Protein 2L6E (pdb70)

Sequence (106 aa):
SGLVPRGSHMTSILDIRQGPKEPFRDYVDRFYKTLRAEQASQEVKNAATETLLVQNANPDCKTILKALGPAATLEEMMTACQGVGGPGHKARVLITFDLLYYGKKKSGLVPRGSHMTSILDIRQGPKEPFRDYVDRFYKTLRAEQASQEVKNAATETLLVQNANPDCKTILKALGPAATLEEMMTACQGVGGPGHKARVLITFDLLYYGKKKSGLVPRGSHMTSILDIRQGPKEPFRDYVDRFYKTLRAEQASQEVKNAATETLLVQNANPDCKTILKALGPAATLEEMMTACQGVGGPGHKARVLITFDLLYYGKKKSGLVPRGSHMTSILDIRQGPKEPFRDYVDRFYKTLRAEQASQEVKNAATETLLVQNANPDCKTILKALGPAATLEEMMTACQGVGGPGHKARVLITFDLLYYGKKKSGLVPRGSHMTSILDIRQGPKEPFRDYVDRFYKTLRAEQASQEVKNAATETLLVQNANPDCKTILKALGPAATLEEMMTACQGVGGPGHKARVLITFDLLYYGKKKSGLVPRGSHMTSILDIRQGPKEPFRDYVDRFYKTLRAEQASQEVKNAATETLLVQNANPDCKTILKALGPAATLEEMMTACQGVGGPGHKARVLITFDLLYYGKKKSGLVPRGSHMTSILDIRQGPKEPFRDYVDRFYKTLRAEQASQEVKNAATETLLVQNANPDCKTILKALGPAATLEEMMTACQGVGGPGHKARVLITFDLLYYGKKKSGLVPRGSHMTSILDIRQGPKEPFRDYVDRFYKTLRAEQASQEVKNAATETLLVQNANPDCKTILKALGPAATLEEMMTACQGVGGPGHKARVLITFDLLYYGKKKSGLVPRGSHMTSILDIRQGPKEPFRDYVDRFYKTLRAEQASQEVKNAATETLLVQNANPDCKTILKALGPAATLEEMMTACQGVGGPGHKARVLITFDLLYYGKKKSGLVPRGSHMTSILDIRQGPKEPFRDYVDRFYKTLRAEQASQEVKNAATETLLVQNANPDCKTILKALGPAATLEEMMTACQGVGGPGHKARVLITFDLLYYGKKKSGLVPRGSHMTSILDIRQGPKEPFRDYVDRFYKTLRAEQASQEVKNAATETLLVQNANPDCKTILKALGPAATLEEMMTACQGVGGPGHKARVLITFDLLYYGKKKSGLVPRGSHMTSILDIRQGPKEPFRDYVDRFYKTLRAEQASQEVKNAATETLLVQNANPDCKTILKALGPAATLEEMMTACQGVGGPGHKARVLITFDLLYYGKKKSGLVPRGSHMTSILDIRQGPKEPFRDYVDRFYKTLRAEQASQEVKNAATETLLVQNANPDCKTILKALGPAATLEEMMTACQGVGGPGHKARVLITFDLLYYGKKKSGLVPRGSHMTSILDIRQGPKEPFRDYVDRFYKTLRAEQASQEVKNAATETLLVQNANPDCKTILKALGPAATLEEMMTACQGVGGPGHKARVLITFDLLYYGKKKSGLVPRGSHMTSILDIRQGPKEPFRDYVDRFYKTLRAEQASQEVKNAATETLLVQNANPDCKTILKALGPAATLEEMMTACQGVGGPGHKARVLITFDLLYYGKKKSGLVPRGSHMTSILDIRQGPKEPFRDYVDRFYKTLRAEQASQEVKNAATETLLVQNANPDCKTILKALGPAATLEEMMTACQGVGGPGHKARVLITFDLLYYGKKKSGLVPRGSHMTSILDIRQGPKEPFRDYVDRFYKTLRAEQASQEVKNAATETLLVQNANPDCKTILKALGPAATLEEMMTACQGVGGPGHKARVLITFDLLYYGKKKSGLVPRGSHMTSILDIRQGPKEPFRDYVDRFYKTLRAEQASQEVKNAATETLLVQNANPDCKTILKALGPAATLEEMMTACQGVGGPGHKARVLITFDLLYYGKKKSGLVPRGSHMTSILDIRQGPKEPFRDYVDRFYKTLRAEQASQEVKNAATETLLVQNANPDCKTILKALGPAATLEEMMTACQGVGGPGHKARVLITFDLLYYGKKKSGLVPRGSHMTSILDIRQGPKEPFRDYVDRFYKTLRAEQASQEVKNAATETLLVQNANPDCKTILKALGPAATLEEMMTACQGVGGPGHKARVLITFDLLYYGKKK

GO terms:
  GO:0005515 protein binding (F, IPI)

Radius of gyration: 15.42 Å; Cα contacts (8 Å, |Δi|>4): 95; chains: 2; bounding box: 29×54×21 Å

Foldseek 3Di:
DDDDPVVDDQEDLVVLAADPLRALVVSCVVSVVRLVVYDDDPVCSVVVCLPCVLVSYDVVLSVQVVVQPPVDDVVVSRCSLVDPQDVHSNNDDD/DPVVVVCVPPPD

Structure (mmCIF, N/CA/C/O backbone):
data_2L6E
#
_entry.id   2L6E
#
loop_
_entity.id
_entity.type
_entity.pdbx_description
1 polymer 'Capsid protein p24'
2 polymer 'NYAD-13 stapled peptide inhibitor'
#
loop_
_atom_site.group_PDB
_atom_site.id
_atom_site.type_symbol
_atom_site.label_atom_id
_atom_site.label_alt_id
_atom_site.label_comp_id
_atom_site.label_asym_id
_atom_site.label_entity_id
_atom_site.label_seq_id
_atom_site.pdbx_PDB_ins_code
_atom_site.Cartn_x
_atom_site.Cartn_y
_atom_site.Cartn_z
_atom_site.occupancy
_atom_site.B_iso_or_equiv
_atom_site.auth_seq_id
_atom_site.auth_comp_id
_atom_site.auth_asym_id
_atom_site.auth_atom_id
_atom_site.pdbx_PDB_model_num
ATOM 1 N N . SER A 1 12 ? 11.905 19.011 -4.367 1.00 0.00 138 SER A N 1
ATOM 2 C CA . SER A 1 12 ? 11.309 20.037 -3.496 1.00 0.00 138 SER A CA 1
ATOM 3 C C . SER A 1 12 ? 12.379 20.999 -2.993 1.00 0.00 138 SER A C 1
ATOM 4 O O . SER A 1 12 ? 13.573 20.773 -3.205 1.00 0.00 138 SER A O 1
ATOM 12 N N . GLY A 1 13 ? 11.958 22.073 -2.340 1.00 0.00 139 GLY A N 1
ATOM 13 C CA . GLY A 1 13 ? 12.901 23.047 -1.832 1.00 0.00 139 GLY A CA 1
ATOM 14 C C . GLY A 1 13 ? 12.205 24.221 -1.187 1.00 0.00 139 GLY A C 1
ATOM 15 O O . GLY A 1 13 ? 11.035 24.117 -0.820 1.00 0.00 139 GLY A O 1
ATOM 19 N N . LEU A 1 14 ? 12.931 25.331 -1.049 1.00 0.00 140 LEU A N 1
ATOM 20 C CA . LEU A 1 14 ? 12.394 26.568 -0.471 1.00 0.00 140 LEU A CA 1
ATOM 21 C C . LEU A 1 14 ? 11.996 26.374 0.994 1.00 0.00 140 LEU A C 1
ATOM 22 O O . LEU A 1 14 ? 11.159 27.104 1.527 1.00 0.00 140 LEU A O 1
ATOM 38 N N . VAL A 1 15 ? 12.620 25.399 1.644 1.00 0.00 141 VAL A N 1
ATOM 39 C CA . VAL A 1 15 ? 12.305 25.085 3.031 1.00 0.00 141 VAL A CA 1
ATOM 40 C C . VAL A 1 15 ? 13.526 25.254 3.939 1.00 0.00 141 VAL A C 1
ATOM 41 O O . VAL A 1 15 ? 14.416 24.408 3.977 1.00 0.00 141 VAL A O 1
ATOM 54 N N . PRO A 1 16 ? 13.598 26.381 4.662 1.00 0.00 142 PRO A N 1
ATOM 55 C CA . PRO A 1 16 ? 14.643 26.617 5.656 1.00 0.00 142 PRO A CA 1
ATOM 56 C C . PRO A 1 16 ? 14.355 25.867 6.955 1.00 0.00 142 PRO A C 1
ATOM 57 O O . PRO A 1 16 ? 15.265 25.536 7.717 1.00 0.00 142 PRO A O 1
ATOM 68 N N . ARG A 1 17 ? 13.073 25.610 7.196 1.00 0.00 143 ARG A N 1
ATOM 69 C CA . ARG A 1 17 ? 12.632 24.843 8.352 1.00 0.00 143 ARG A CA 1
ATOM 70 C C . ARG A 1 17 ? 11.229 24.293 8.099 1.00 0.00 143 ARG A C 1
ATOM 71 O O . ARG A 1 17 ? 10.279 25.046 7.879 1.00 0.00 143 ARG A O 1
ATOM 92 N N . GLY A 1 18 ? 11.127 22.979 8.071 1.00 0.00 144 GLY A N 1
ATOM 93 C CA . GLY A 1 18 ? 9.848 22.326 7.902 1.00 0.00 144 GLY A CA 1
ATOM 94 C C . GLY A 1 18 ? 9.901 20.897 8.389 1.00 0.00 144 GLY A C 1
ATOM 95 O O . GLY A 1 18 ? 9.208 20.016 7.867 1.00 0.00 144 GLY A O 1
ATOM 99 N N . SER A 1 19 ? 10.722 20.670 9.404 1.00 0.00 145 SER A N 1
ATOM 100 C CA . SER A 1 19 ? 10.954 19.336 9.925 1.00 0.00 145 SER A CA 1
ATOM 101 C C . SER A 1 19 ? 9.859 18.923 10.901 1.00 0.00 145 SER A C 1
ATOM 102 O O . SER A 1 19 ? 10.099 18.792 12.101 1.00 0.00 145 SER A O 1
ATOM 110 N N . HIS A 1 20 ? 8.648 18.744 10.387 1.00 0.00 146 HIS A N 1
ATOM 111 C CA . HIS A 1 20 ? 7.573 18.176 11.185 1.00 0.00 146 HIS A CA 1
ATOM 112 C C . HIS A 1 20 ? 7.872 16.707 11.434 1.00 0.00 146 HIS A C 1
ATOM 113 O O . HIS A 1 20 ? 8.050 16.292 12.576 1.00 0.00 146 HIS A O 1
ATOM 128 N N . MET A 1 21 ? 7.953 15.943 10.347 1.00 0.00 147 MET A N 1
ATOM 129 C CA . MET A 1 21 ? 8.383 14.545 10.391 1.00 0.00 147 MET A CA 1
ATOM 130 C C . MET A 1 21 ? 8.610 14.020 8.982 1.00 0.00 147 MET A C 1
ATOM 131 O O . MET A 1 21 ? 8.188 12.915 8.645 1.00 0.00 147 MET A O 1
ATOM 145 N N . THR A 1 22 ? 9.298 14.814 8.169 1.00 0.00 148 THR A N 1
ATOM 146 C CA . THR A 1 22 ? 9.556 14.462 6.780 1.00 0.00 148 THR A CA 1
ATOM 147 C C . THR A 1 22 ? 10.621 13.367 6.705 1.00 0.00 148 THR A C 1
ATOM 148 O O . THR A 1 22 ? 11.814 13.646 6.566 1.00 0.00 148 THR A O 1
ATOM 159 N N . SER A 1 23 ? 10.176 12.121 6.805 1.00 0.00 149 SER A N 1
ATOM 160 C CA . SER A 1 23 ? 11.080 10.987 6.891 1.00 0.00 149 SER A CA 1
ATOM 161 C C . SER A 1 23 ? 10.348 9.672 6.611 1.00 0.00 149 SER A C 1
ATOM 162 O O . SER A 1 23 ? 10.586 8.658 7.274 1.00 0.00 149 SER A O 1
ATOM 170 N N . ILE A 1 24 ? 9.459 9.693 5.621 1.00 0.00 150 ILE A N 1
ATOM 171 C CA . ILE A 1 24 ? 8.719 8.497 5.225 1.00 0.00 150 ILE A CA 1
ATOM 172 C C . ILE A 1 24 ? 9.671 7.427 4.679 1.00 0.00 150 ILE A C 1
ATOM 173 O O . ILE A 1 24 ? 9.346 6.239 4.644 1.00 0.00 150 ILE A O 1
ATOM 189 N N . LEU A 1 25 ? 10.860 7.863 4.279 1.00 0.00 151 LEU A N 1
ATOM 190 C CA . LEU A 1 25 ? 11.871 6.971 3.721 1.00 0.00 151 LEU A CA 1
ATOM 191 C C . LEU A 1 25 ? 12.339 5.945 4.751 1.00 0.00 151 LEU A C 1
ATOM 192 O O . LEU A 1 25 ? 12.798 4.861 4.391 1.00 0.00 151 LEU A O 1
ATOM 208 N N . ASP A 1 26 ? 12.212 6.288 6.030 1.00 0.00 152 ASP A N 1
ATOM 209 C CA . ASP A 1 26 ? 12.640 5.395 7.106 1.00 0.00 152 ASP A CA 1
ATOM 210 C C . ASP A 1 26 ? 11.564 4.370 7.435 1.00 0.00 152 ASP A C 1
ATOM 211 O O . ASP A 1 26 ? 11.794 3.439 8.210 1.00 0.00 152 ASP A O 1
ATOM 221 N N . ILE A 1 27 ? 10.391 4.534 6.846 1.00 0.00 153 ILE A N 1
ATOM 222 C CA . ILE A 1 27 ? 9.299 3.610 7.087 1.00 0.00 153 ILE A CA 1
ATOM 223 C C . ILE A 1 27 ? 9.371 2.458 6.095 1.00 0.00 153 ILE A C 1
ATOM 224 O O . ILE A 1 27 ? 8.839 2.533 4.987 1.00 0.00 153 ILE A O 1
ATOM 240 N N . ARG A 1 28 ? 10.059 1.402 6.495 1.00 0.00 154 ARG A N 1
ATOM 241 C CA . ARG A 1 28 ? 10.257 0.247 5.635 1.00 0.00 154 ARG A CA 1
ATOM 242 C C . ARG A 1 28 ? 9.829 -1.026 6.349 1.00 0.00 154 ARG A C 1
ATOM 243 O O . ARG A 1 28 ? 10.048 -1.173 7.552 1.00 0.00 154 ARG A O 1
ATOM 264 N N . GLN A 1 29 ? 9.213 -1.936 5.606 1.00 0.00 155 GLN A N 1
ATOM 265 C CA . GLN A 1 29 ? 8.687 -3.166 6.178 1.00 0.00 155 GLN A CA 1
ATOM 266 C C . GLN A 1 29 ? 9.794 -4.194 6.354 1.00 0.00 155 GLN A C 1
ATOM 267 O O . GLN A 1 29 ? 10.499 -4.533 5.402 1.00 0.00 155 GLN A O 1
ATOM 281 N N . GLY A 1 30 ? 9.942 -4.678 7.577 1.00 0.00 156 GLY A N 1
ATOM 282 C CA . GLY A 1 30 ? 10.918 -5.713 7.856 1.00 0.00 156 GLY A CA 1
ATOM 283 C C . GLY A 1 30 ? 10.547 -7.029 7.198 1.00 0.00 156 GLY A C 1
ATOM 284 O O . GLY A 1 30 ? 9.380 -7.247 6.870 1.00 0.00 156 GLY A O 1
ATOM 288 N N . PRO A 1 31 ? 11.516 -7.939 7.016 1.00 0.00 157 PRO A N 1
ATOM 289 C CA . PRO A 1 31 ? 11.300 -9.206 6.302 1.00 0.00 157 PRO A CA 1
ATOM 290 C C . PRO A 1 31 ? 10.269 -10.106 6.983 1.00 0.00 157 PRO A C 1
ATOM 291 O O . PRO A 1 31 ? 9.656 -10.956 6.344 1.00 0.00 157 PRO A O 1
ATOM 302 N N . LYS A 1 32 ? 10.081 -9.909 8.280 1.00 0.00 158 LYS A N 1
ATOM 303 C CA . LYS A 1 32 ? 9.128 -10.704 9.046 1.00 0.00 158 LYS A CA 1
ATOM 304 C C . LYS A 1 32 ? 8.073 -9.802 9.675 1.00 0.00 158 LYS A C 1
ATOM 305 O O . LYS A 1 32 ? 7.287 -10.231 10.521 1.00 0.00 158 LYS A O 1
ATOM 324 N N . GLU A 1 33 ? 8.062 -8.553 9.244 1.00 0.00 159 GLU A N 1
ATOM 325 C CA . GLU A 1 33 ? 7.214 -7.540 9.847 1.00 0.00 159 GLU A CA 1
ATOM 326 C C . GLU A 1 33 ? 5.835 -7.507 9.186 1.00 0.00 159 GLU A C 1
ATOM 327 O O . GLU A 1 33 ? 5.719 -7.505 7.957 1.00 0.00 159 GLU A O 1
ATOM 340 N N . PRO A 1 34 ? 4.774 -7.500 10.007 1.00 0.00 160 PRO A N 1
ATOM 341 C CA . PRO A 1 34 ? 3.390 -7.435 9.531 1.00 0.00 160 PRO A CA 1
ATOM 342 C C . PRO A 1 34 ? 3.108 -6.154 8.752 1.00 0.00 160 PRO A C 1
ATOM 343 O O . PRO A 1 34 ? 3.446 -5.051 9.190 1.00 0.00 160 PRO A O 1
ATOM 354 N N . PHE A 1 35 ? 2.477 -6.319 7.593 1.00 0.00 161 PHE A N 1
ATOM 355 C CA . PHE A 1 35 ? 2.158 -5.205 6.703 1.00 0.00 161 PHE A CA 1
ATOM 356 C C . PHE A 1 35 ? 1.233 -4.201 7.392 1.00 0.00 161 PHE A C 1
ATOM 357 O O . PHE A 1 35 ? 1.234 -3.016 7.064 1.00 0.00 161 PHE A O 1
ATOM 374 N N . ARG A 1 36 ? 0.463 -4.685 8.360 1.00 0.00 162 ARG A N 1
ATOM 375 C CA . ARG A 1 36 ? -0.457 -3.835 9.107 1.00 0.00 162 ARG A CA 1
ATOM 376 C C . ARG A 1 36 ? 0.308 -2.810 9.941 1.00 0.00 162 ARG A C 1
ATOM 377 O O . ARG A 1 36 ? -0.048 -1.633 9.969 1.00 0.00 162 ARG A O 1
ATOM 398 N N . ASP A 1 37 ? 1.369 -3.262 10.601 1.00 0.00 163 ASP A N 1
ATOM 399 C CA . ASP A 1 37 ? 2.206 -2.380 11.413 1.00 0.00 163 ASP A CA 1
ATOM 400 C C . ASP A 1 37 ? 3.014 -1.446 10.524 1.00 0.00 163 ASP A C 1
ATOM 401 O O . ASP A 1 37 ? 3.268 -0.292 10.877 1.00 0.00 163 ASP A O 1
ATOM 411 N N . TYR A 1 38 ? 3.410 -1.950 9.363 1.00 0.00 164 TYR A N 1
ATOM 412 C CA . TYR A 1 38 ? 4.132 -1.149 8.387 1.00 0.00 164 TYR A CA 1
ATOM 413 C C . TYR A 1 38 ? 3.266 0.015 7.906 1.00 0.00 164 TYR A C 1
ATOM 414 O O . TYR A 1 38 ? 3.699 1.170 7.933 1.00 0.00 164 TYR A O 1
ATOM 432 N N . VAL A 1 39 ? 2.043 -0.297 7.487 1.00 0.00 165 VAL A N 1
ATOM 433 C CA . VAL A 1 39 ? 1.107 0.711 7.003 1.00 0.00 165 VAL A CA 1
ATOM 434 C C . VAL A 1 39 ? 0.733 1.700 8.100 1.00 0.00 165 VAL A C 1
ATOM 435 O O . VAL A 1 39 ? 0.562 2.894 7.832 1.00 0.00 165 VAL A O 1
ATOM 448 N N . ASP A 1 40 ? 0.626 1.210 9.330 1.00 0.00 166 ASP A N 1
ATOM 449 C CA . ASP A 1 40 ? 0.294 2.065 10.467 1.00 0.00 166 ASP A CA 1
ATOM 450 C C . ASP A 1 40 ? 1.262 3.241 10.559 1.00 0.00 166 ASP A C 1
ATOM 451 O O . ASP A 1 40 ? 0.843 4.392 10.634 1.00 0.00 166 ASP A O 1
ATOM 461 N N . ARG A 1 41 ? 2.556 2.949 10.490 1.00 0.00 167 ARG A N 1
ATOM 462 C CA . ARG A 1 41 ? 3.579 3.987 10.586 1.00 0.00 167 ARG A CA 1
ATOM 463 C C . ARG A 1 41 ? 3.680 4.760 9.276 1.00 0.00 167 ARG A C 1
ATOM 464 O O . ARG A 1 41 ? 3.883 5.977 9.275 1.00 0.00 167 ARG A O 1
ATOM 485 N N . PHE A 1 42 ? 3.551 4.038 8.167 1.00 0.00 168 PHE A N 1
ATOM 486 C CA . PHE A 1 42 ? 3.667 4.624 6.838 1.00 0.00 168 PHE A CA 1
ATOM 487 C C . PHE A 1 42 ? 2.637 5.727 6.651 1.00 0.00 168 PHE A C 1
ATOM 488 O O . PHE A 1 42 ? 2.981 6.869 6.354 1.00 0.00 168 PHE A O 1
ATOM 505 N N . TYR A 1 43 ? 1.379 5.381 6.864 1.00 0.00 169 TYR A N 1
ATOM 506 C CA . TYR A 1 43 ? 0.283 6.319 6.685 1.00 0.00 169 TYR A CA 1
ATOM 507 C C . TYR A 1 43 ? 0.405 7.517 7.629 1.00 0.00 169 TYR A C 1
ATOM 508 O O . TYR A 1 43 ? 0.220 8.658 7.211 1.00 0.00 169 TYR A O 1
ATOM 526 N N . LYS A 1 44 ? 0.729 7.255 8.894 1.00 0.00 170 LYS A N 1
ATOM 527 C CA . LYS A 1 44 ? 0.846 8.322 9.890 1.00 0.00 170 LYS A CA 1
ATOM 528 C C . LYS A 1 44 ? 1.926 9.328 9.500 1.00 0.00 170 LYS A C 1
ATOM 529 O O . LYS A 1 44 ? 1.724 10.539 9.605 1.00 0.00 170 LYS A O 1
ATOM 548 N N . THR A 1 45 ? 3.065 8.821 9.049 1.00 0.00 171 THR A N 1
ATOM 549 C CA . THR A 1 45 ? 4.181 9.673 8.674 1.00 0.00 171 THR A CA 1
ATOM 550 C C . THR A 1 45 ? 3.897 10.383 7.352 1.00 0.00 171 THR A C 1
ATOM 551 O O . THR A 1 45 ? 4.130 11.580 7.220 1.00 0.00 171 THR A O 1
ATOM 562 N N . LEU A 1 46 ? 3.351 9.644 6.393 1.00 0.00 172 LEU A N 1
ATOM 563 C CA . LEU A 1 46 ? 3.043 10.189 5.077 1.00 0.00 172 LEU A CA 1
ATOM 564 C C . LEU A 1 46 ? 1.979 11.281 5.177 1.00 0.00 172 LEU A C 1
ATOM 565 O O . LEU A 1 46 ? 1.992 12.252 4.416 1.00 0.00 172 LEU A O 1
ATOM 581 N N . ARG A 1 47 ? 1.063 11.116 6.123 1.00 0.00 173 ARG A N 1
ATOM 582 C CA . ARG A 1 47 ? 0.050 12.118 6.411 1.00 0.00 173 ARG A CA 1
ATOM 583 C C . ARG A 1 47 ? 0.697 13.434 6.853 1.00 0.00 173 ARG A C 1
ATOM 584 O O . ARG A 1 47 ? 0.152 14.512 6.619 1.00 0.00 173 ARG A O 1
ATOM 605 N N . ALA A 1 48 ? 1.880 13.338 7.454 1.00 0.00 174 ALA A N 1
ATOM 606 C CA . ALA A 1 48 ? 2.591 14.513 7.946 1.00 0.00 174 ALA A CA 1
ATOM 607 C C . ALA A 1 48 ? 3.761 14.888 7.033 1.00 0.00 174 ALA A C 1
ATOM 608 O O . ALA A 1 48 ? 4.517 15.812 7.334 1.00 0.00 174 ALA A O 1
ATOM 615 N N . GLU A 1 49 ? 3.911 14.157 5.931 1.00 0.00 175 GLU A N 1
ATOM 616 C CA . GLU A 1 49 ? 4.955 14.449 4.948 1.00 0.00 175 GLU A CA 1
ATOM 617 C C . GLU A 1 49 ? 4.725 15.806 4.293 1.00 0.00 175 GLU A C 1
ATOM 618 O O . GLU A 1 49 ? 3.592 16.163 3.951 1.00 0.00 175 GLU A O 1
ATOM 631 N N . GLN A 1 50 ? 5.810 16.544 4.096 1.00 0.00 176 GLN A N 1
ATOM 632 C CA . GLN A 1 50 ? 5.736 17.891 3.550 1.00 0.00 176 GLN A CA 1
ATOM 633 C C . GLN A 1 50 ? 5.684 17.865 2.028 1.00 0.00 176 GLN A C 1
ATOM 634 O O . GLN A 1 50 ? 6.661 18.172 1.346 1.00 0.00 176 GLN A O 1
ATOM 648 N N . ALA A 1 51 ? 4.523 17.491 1.515 1.00 0.00 177 ALA A N 1
ATOM 649 C CA . ALA A 1 51 ? 4.277 17.434 0.084 1.00 0.00 177 ALA A CA 1
ATOM 650 C C . ALA A 1 51 ? 2.782 17.525 -0.172 1.00 0.00 177 ALA A C 1
ATOM 651 O O . ALA A 1 51 ? 1.982 17.257 0.728 1.00 0.00 177 ALA A O 1
ATOM 658 N N . SER A 1 52 ? 2.402 17.913 -1.379 1.00 0.00 178 SER A N 1
ATOM 659 C CA . SER A 1 52 ? 0.995 17.987 -1.744 1.00 0.00 178 SER A CA 1
ATOM 660 C C . SER A 1 52 ? 0.441 16.586 -2.005 1.00 0.00 178 SER A C 1
ATOM 661 O O . SER A 1 52 ? 1.207 15.666 -2.305 1.00 0.00 178 SER A O 1
ATOM 669 N N . GLN A 1 53 ? -0.874 16.428 -1.876 1.00 0.00 179 GLN A N 1
ATOM 670 C CA . GLN A 1 53 ? -1.513 15.109 -1.921 1.00 0.00 179 GLN A CA 1
ATOM 671 C C . GLN A 1 53 ? -1.132 14.318 -3.173 1.00 0.00 179 GLN A C 1
ATOM 672 O O . GLN A 1 53 ? -0.666 13.183 -3.062 1.00 0.00 179 GLN A O 1
ATOM 686 N N . GLU A 1 54 ? -1.293 14.914 -4.352 1.00 0.00 180 GLU A N 1
ATOM 687 C CA . GLU A 1 54 ? -1.014 14.203 -5.601 1.00 0.00 180 GLU A CA 1
ATOM 688 C C . GLU A 1 54 ? 0.466 13.898 -5.747 1.00 0.00 180 GLU A C 1
ATOM 689 O O . GLU A 1 54 ? 0.851 12.927 -6.395 1.00 0.00 180 GLU A O 1
ATOM 702 N N . VAL A 1 55 ? 1.289 14.724 -5.136 1.00 0.00 181 VAL A N 1
ATOM 703 C CA . VAL A 1 55 ? 2.724 14.535 -5.201 1.00 0.00 181 VAL A CA 1
ATOM 704 C C . VAL A 1 55 ? 3.127 13.337 -4.361 1.00 0.00 181 VAL A C 1
ATOM 705 O O . VAL A 1 55 ? 3.822 12.433 -4.827 1.00 0.00 181 VAL A O 1
ATOM 718 N N . LYS A 1 56 ? 2.675 13.335 -3.119 1.00 0.00 182 LYS A N 1
ATOM 719 C CA . LYS A 1 56 ? 3.028 12.281 -2.193 1.00 0.00 182 LYS A CA 1
ATOM 720 C C . LYS A 1 56 ? 2.346 10.967 -2.560 1.00 0.00 182 LYS A C 1
ATOM 721 O O . LYS A 1 56 ? 2.918 9.901 -2.352 1.00 0.00 182 LYS A O 1
ATOM 740 N N . ASN A 1 57 ? 1.139 11.035 -3.126 1.00 0.00 183 ASN A N 1
ATOM 741 C CA . ASN A 1 57 ? 0.405 9.818 -3.461 1.00 0.00 183 ASN A CA 1
ATOM 742 C C . ASN A 1 57 ? 1.019 9.127 -4.670 1.00 0.00 183 ASN A C 1
ATOM 743 O O . ASN A 1 57 ? 0.925 7.907 -4.811 1.00 0.00 183 ASN A O 1
ATOM 754 N N . ALA A 1 58 ? 1.653 9.911 -5.528 1.00 0.00 184 ALA A N 1
ATOM 755 C CA . ALA A 1 58 ? 2.387 9.365 -6.660 1.00 0.00 184 ALA A CA 1
ATOM 756 C C . ALA A 1 58 ? 3.571 8.553 -6.161 1.00 0.00 184 ALA A C 1
ATOM 757 O O . ALA A 1 58 ? 3.892 7.497 -6.703 1.00 0.00 184 ALA A O 1
ATOM 764 N N . ALA A 1 59 ? 4.203 9.055 -5.109 1.00 0.00 185 ALA A N 1
ATOM 765 C CA . ALA A 1 59 ? 5.308 8.362 -4.468 1.00 0.00 185 ALA A CA 1
ATOM 766 C C . ALA A 1 59 ? 4.808 7.163 -3.665 1.00 0.00 185 ALA A C 1
ATOM 767 O O . ALA A 1 59 ? 5.465 6.126 -3.607 1.00 0.00 185 ALA A O 1
ATOM 774 N N . THR A 1 60 ? 3.629 7.317 -3.066 1.00 0.00 186 THR A N 1
ATOM 775 C CA . THR A 1 60 ? 3.043 6.300 -2.202 1.00 0.00 186 THR A CA 1
ATOM 776 C C . THR A 1 60 ? 2.953 4.954 -2.890 1.00 0.00 186 THR A C 1
ATOM 777 O O . THR A 1 60 ? 3.457 3.954 -2.381 1.00 0.00 186 THR A O 1
ATOM 788 N N . GLU A 1 61 ? 2.327 4.946 -4.057 1.00 0.00 187 GLU A N 1
ATOM 789 C CA . GLU A 1 61 ? 2.077 3.714 -4.781 1.00 0.00 187 GLU A CA 1
ATOM 790 C C . GLU A 1 61 ? 3.382 2.975 -5.075 1.00 0.00 187 GLU A C 1
ATOM 791 O O . GLU A 1 61 ? 3.413 1.746 -5.140 1.00 0.00 187 GLU A O 1
ATOM 804 N N . THR A 1 62 ? 4.457 3.730 -5.246 1.00 0.00 188 THR A N 1
ATOM 805 C CA . THR A 1 62 ? 5.762 3.150 -5.496 1.00 0.00 188 THR A CA 1
ATOM 806 C C . THR A 1 62 ? 6.422 2.702 -4.190 1.00 0.00 188 THR A C 1
ATOM 807 O O . THR A 1 62 ? 6.841 1.553 -4.061 1.00 0.00 188 THR A O 1
ATOM 818 N N . LEU A 1 63 ? 6.488 3.615 -3.223 1.00 0.00 189 LEU A N 1
ATOM 819 C CA . LEU A 1 63 ? 7.170 3.368 -1.949 1.00 0.00 189 LEU A CA 1
ATOM 820 C C . LEU A 1 63 ? 6.533 2.221 -1.181 1.00 0.00 189 LEU A C 1
ATOM 821 O O . LEU A 1 63 ? 7.232 1.421 -0.556 1.00 0.00 189 LEU A O 1
ATOM 837 N N . LEU A 1 64 ? 5.208 2.148 -1.233 1.00 0.00 190 LEU A N 1
ATOM 838 C CA . LEU A 1 64 ? 4.458 1.128 -0.508 1.00 0.00 190 LEU A CA 1
ATOM 839 C C . LEU A 1 64 ? 4.918 -0.270 -0.908 1.00 0.00 190 LEU A C 1
ATOM 840 O O . LEU A 1 64 ? 5.144 -1.131 -0.058 1.00 0.00 190 LEU A O 1
ATOM 856 N N . VAL A 1 65 ? 5.060 -0.485 -2.208 1.00 0.00 191 VAL A N 1
ATOM 857 C CA . VAL A 1 65 ? 5.523 -1.765 -2.718 1.00 0.00 191 VAL A CA 1
ATOM 858 C C . VAL A 1 65 ? 7.039 -1.874 -2.586 1.00 0.00 191 VAL A C 1
ATOM 859 O O . VAL A 1 65 ? 7.562 -2.923 -2.228 1.00 0.00 191 VAL A O 1
ATOM 872 N N . GLN A 1 66 ? 7.732 -0.772 -2.860 1.00 0.00 192 GLN A N 1
ATOM 873 C CA . GLN A 1 66 ? 9.187 -0.731 -2.828 1.00 0.00 192 GLN A CA 1
ATOM 874 C C . GLN A 1 66 ? 9.741 -1.166 -1.476 1.00 0.00 192 GLN A C 1
ATOM 875 O O . GLN A 1 66 ? 10.590 -2.056 -1.404 1.00 0.00 192 GLN A O 1
ATOM 889 N N . ASN A 1 67 ? 9.244 -0.548 -0.414 1.00 0.00 193 ASN A N 1
ATOM 890 C CA . ASN A 1 67 ? 9.791 -0.770 0.919 1.00 0.00 193 ASN A CA 1
ATOM 891 C C . ASN A 1 67 ? 9.112 -1.946 1.614 1.00 0.00 193 ASN A C 1
ATOM 892 O O . ASN A 1 67 ? 9.234 -2.115 2.827 1.00 0.00 193 ASN A O 1
ATOM 903 N N . ALA A 1 68 ? 8.376 -2.734 0.843 1.00 0.00 194 ALA A N 1
ATOM 904 C CA . ALA A 1 68 ? 7.827 -3.991 1.327 1.00 0.00 194 ALA A CA 1
ATOM 905 C C . ALA A 1 68 ? 8.810 -5.125 1.044 1.00 0.00 194 ALA A C 1
ATOM 906 O O . ALA A 1 68 ? 9.472 -5.133 0.002 1.00 0.00 194 ALA A O 1
ATOM 913 N N . ASN A 1 69 ? 8.906 -6.076 1.969 1.00 0.00 195 ASN A N 1
ATOM 914 C CA . ASN A 1 69 ? 9.857 -7.182 1.833 1.00 0.00 195 ASN A CA 1
ATOM 915 C C . ASN A 1 69 ? 9.455 -8.103 0.678 1.00 0.00 195 ASN A C 1
ATOM 916 O O . ASN A 1 69 ? 8.278 -8.161 0.328 1.00 0.00 195 ASN A O 1
ATOM 927 N N . PRO A 1 70 ? 10.419 -8.823 0.067 1.00 0.00 196 PRO A N 1
ATOM 928 C CA . PRO A 1 70 ? 10.179 -9.630 -1.139 1.00 0.00 196 PRO A CA 1
ATOM 929 C C . PRO A 1 70 ? 8.958 -10.539 -1.014 1.00 0.00 196 PRO A C 1
ATOM 930 O O . PRO A 1 70 ? 8.155 -10.642 -1.944 1.00 0.00 196 PRO A O 1
ATOM 941 N N . ASP A 1 71 ? 8.813 -11.167 0.146 1.00 0.00 197 ASP A N 1
ATOM 942 C CA . ASP A 1 71 ? 7.694 -12.078 0.389 1.00 0.00 197 ASP A CA 1
ATOM 943 C C . ASP A 1 71 ? 6.364 -11.337 0.284 1.00 0.00 197 ASP A C 1
ATOM 944 O O . ASP A 1 71 ? 5.484 -11.728 -0.487 1.00 0.00 197 ASP A O 1
ATOM 954 N N . CYS A 1 72 ? 6.242 -10.249 1.032 1.00 0.00 198 CYS A N 1
ATOM 955 C CA . CYS A 1 72 ? 5.036 -9.431 1.011 1.00 0.00 198 CYS A CA 1
ATOM 956 C C . CYS A 1 72 ? 4.837 -8.820 -0.374 1.00 0.00 198 CYS A C 1
ATOM 957 O O . CYS A 1 72 ? 3.725 -8.802 -0.903 1.00 0.00 198 CYS A O 1
ATOM 965 N N . LYS A 1 73 ? 5.932 -8.353 -0.964 1.00 0.00 199 LYS A N 1
ATOM 966 C CA . LYS A 1 73 ? 5.910 -7.750 -2.291 1.00 0.00 199 LYS A CA 1
ATOM 967 C C . LYS A 1 73 ? 5.351 -8.727 -3.324 1.00 0.00 199 LYS A C 1
ATOM 968 O O . LYS A 1 73 ? 4.587 -8.340 -4.207 1.00 0.00 199 LYS A O 1
ATOM 987 N N . THR A 1 74 ? 5.722 -9.994 -3.197 1.00 0.00 200 THR A N 1
ATOM 988 C CA . THR A 1 74 ? 5.234 -11.032 -4.095 1.00 0.00 200 THR A CA 1
ATOM 989 C C . THR A 1 74 ? 3.713 -11.164 -3.986 1.00 0.00 200 THR A C 1
ATOM 990 O O . THR A 1 74 ? 3.013 -11.311 -4.994 1.00 0.00 200 THR A O 1
ATOM 1001 N N . ILE A 1 75 ? 3.209 -11.077 -2.763 1.00 0.00 201 ILE A N 1
ATOM 1002 C CA . ILE A 1 75 ? 1.775 -11.146 -2.517 1.00 0.00 201 ILE A CA 1
ATOM 1003 C C . ILE A 1 75 ? 1.074 -9.920 -3.099 1.00 0.00 201 ILE A C 1
ATOM 1004 O O . ILE A 1 75 ? 0.042 -10.034 -3.764 1.00 0.00 201 ILE A O 1
ATOM 1020 N N . LEU A 1 76 ? 1.661 -8.752 -2.856 1.00 0.00 202 LEU A N 1
ATOM 1021 C CA . LEU A 1 76 ? 1.117 -7.485 -3.344 1.00 0.00 202 LEU A CA 1
ATOM 1022 C C . LEU A 1 76 ? 1.002 -7.488 -4.866 1.00 0.00 202 LEU A C 1
ATOM 1023 O O . LEU A 1 76 ? 0.043 -6.958 -5.432 1.00 0.00 202 LEU A O 1
ATOM 1039 N N . LYS A 1 77 ? 1.986 -8.085 -5.527 1.00 0.00 203 LYS A N 1
ATOM 1040 C CA . LYS A 1 77 ? 2.001 -8.144 -6.984 1.00 0.00 203 LYS A CA 1
ATOM 1041 C C . LYS A 1 77 ? 0.996 -9.163 -7.515 1.00 0.00 203 LYS A C 1
ATOM 1042 O O . LYS A 1 77 ? 0.451 -8.996 -8.607 1.00 0.00 203 LYS A O 1
ATOM 1061 N N . ALA A 1 78 ? 0.754 -10.215 -6.740 1.00 0.00 204 ALA A N 1
ATOM 1062 C CA . ALA A 1 78 ? -0.178 -11.263 -7.144 1.00 0.00 204 ALA A CA 1
ATOM 1063 C C . ALA A 1 78 ? -1.607 -10.743 -7.127 1.00 0.00 204 ALA A C 1
ATOM 1064 O O . ALA A 1 78 ? -2.469 -11.214 -7.874 1.00 0.00 204 ALA A O 1
ATOM 1071 N N . LEU A 1 79 ? -1.852 -9.775 -6.261 1.00 0.00 205 LEU A N 1
ATOM 1072 C CA . LEU A 1 79 ? -3.131 -9.092 -6.218 1.00 0.00 205 LEU A CA 1
ATOM 1073 C C . LEU A 1 79 ? -3.201 -8.045 -7.321 1.00 0.00 205 LEU A C 1
ATOM 1074 O O . LEU A 1 79 ? -4.172 -7.986 -8.081 1.00 0.00 205 LEU A O 1
ATOM 1090 N N . GLY A 1 80 ? -2.157 -7.235 -7.409 1.00 0.00 206 GLY A N 1
ATOM 1091 C CA . GLY A 1 80 ? -2.084 -6.214 -8.434 1.00 0.00 206 GLY A CA 1
ATOM 1092 C C . GLY A 1 80 ? -2.851 -4.965 -8.058 1.00 0.00 206 GLY A C 1
ATOM 1093 O O . GLY A 1 80 ? -3.522 -4.936 -7.025 1.00 0.00 206 GLY A O 1
ATOM 1097 N N . PRO A 1 81 ? -2.772 -3.911 -8.886 1.00 0.00 207 PRO A N 1
ATOM 1098 C CA . PRO A 1 81 ? -3.498 -2.654 -8.655 1.00 0.00 207 PRO A CA 1
ATOM 1099 C C . PRO A 1 81 ? -5.016 -2.827 -8.683 1.00 0.00 207 PRO A C 1
ATOM 1100 O O . PRO A 1 81 ? -5.761 -1.908 -8.343 1.00 0.00 207 PRO A O 1
ATOM 1111 N N . ALA A 1 82 ? -5.470 -4.003 -9.103 1.00 0.00 208 ALA A N 1
ATOM 1112 C CA . ALA A 1 82 ? -6.893 -4.305 -9.155 1.00 0.00 208 ALA A CA 1
ATOM 1113 C C . ALA A 1 82 ? -7.454 -4.545 -7.756 1.00 0.00 208 ALA A C 1
ATOM 1114 O O . ALA A 1 82 ? -8.663 -4.459 -7.535 1.00 0.00 208 ALA A O 1
ATOM 1121 N N . ALA A 1 83 ? -6.573 -4.850 -6.816 1.00 0.00 209 ALA A N 1
ATOM 1122 C CA . ALA A 1 83 ? -6.970 -5.041 -5.432 1.00 0.00 209 ALA A CA 1
ATOM 1123 C C . ALA A 1 83 ? -6.577 -3.815 -4.620 1.00 0.00 209 ALA A C 1
ATOM 1124 O O . ALA A 1 83 ? -5.633 -3.114 -4.974 1.00 0.00 209 ALA A O 1
ATOM 1131 N N . THR A 1 84 ? -7.294 -3.560 -3.536 1.00 0.00 210 THR A N 1
ATOM 1132 C CA . THR A 1 84 ? -7.090 -2.340 -2.770 1.00 0.00 210 THR A CA 1
ATOM 1133 C C . THR A 1 84 ? -6.248 -2.608 -1.522 1.00 0.00 210 THR A C 1
ATOM 1134 O O . THR A 1 84 ? -5.908 -3.758 -1.236 1.00 0.00 210 THR A O 1
ATOM 1145 N N . LEU A 1 85 ? -5.922 -1.551 -0.786 1.00 0.00 211 LEU A N 1
ATOM 1146 C CA . LEU A 1 85 ? -5.077 -1.657 0.399 1.00 0.00 211 LEU A CA 1
ATOM 1147 C C . LEU A 1 85 ? -5.654 -2.663 1.389 1.00 0.00 211 LEU A C 1
ATOM 1148 O O . LEU A 1 85 ? -4.929 -3.490 1.937 1.00 0.00 211 LEU A O 1
ATOM 1164 N N . GLU A 1 86 ? -6.969 -2.598 1.585 1.00 0.00 212 GLU A N 1
ATOM 1165 C CA . GLU A 1 86 ? -7.673 -3.486 2.504 1.00 0.00 212 GLU A CA 1
ATOM 1166 C C . GLU A 1 86 ? -7.372 -4.950 2.184 1.00 0.00 212 GLU A C 1
ATOM 1167 O O . GLU A 1 86 ? -7.167 -5.773 3.085 1.00 0.00 212 GLU A O 1
ATOM 1180 N N . GLU A 1 87 ? -7.327 -5.261 0.894 1.00 0.00 213 GLU A N 1
ATOM 1181 C CA . GLU A 1 87 ? -7.030 -6.609 0.443 1.00 0.00 213 GLU A CA 1
ATOM 1182 C C . GLU A 1 87 ? -5.592 -6.970 0.786 1.00 0.00 213 GLU A C 1
ATOM 1183 O O . GLU A 1 87 ? -5.314 -8.075 1.233 1.00 0.00 213 GLU A O 1
ATOM 1196 N N . MET A 1 88 ? -4.691 -6.013 0.595 1.00 0.00 214 MET A N 1
ATOM 1197 C CA . MET A 1 88 ? -3.272 -6.204 0.898 1.00 0.00 214 MET A CA 1
ATOM 1198 C C . MET A 1 88 ? -3.076 -6.507 2.380 1.00 0.00 214 MET A C 1
ATOM 1199 O O . MET A 1 88 ? -2.297 -7.387 2.756 1.00 0.00 214 MET A O 1
ATOM 1213 N N . MET A 1 89 ? -3.805 -5.771 3.214 1.00 0.00 215 MET A N 1
ATOM 1214 C CA . MET A 1 89 ? -3.737 -5.930 4.663 1.00 0.00 215 MET A CA 1
ATOM 1215 C C . MET A 1 89 ? -4.110 -7.352 5.064 1.00 0.00 215 MET A C 1
ATOM 1216 O O . MET A 1 89 ? -3.496 -7.946 5.948 1.00 0.00 215 MET A O 1
ATOM 1230 N N . THR A 1 90 ? -5.118 -7.893 4.399 1.00 0.00 216 THR A N 1
ATOM 1231 C CA . THR A 1 90 ? -5.593 -9.241 4.674 1.00 0.00 216 THR A CA 1
ATOM 1232 C C . THR A 1 90 ? -4.716 -10.277 3.968 1.00 0.00 216 THR A C 1
ATOM 1233 O O . THR A 1 90 ? -4.539 -11.394 4.453 1.00 0.00 216 THR A O 1
ATOM 1244 N N . ALA A 1 91 ? -4.150 -9.887 2.832 1.00 0.00 217 ALA A N 1
ATOM 1245 C CA . ALA A 1 91 ? -3.299 -10.771 2.045 1.00 0.00 217 ALA A CA 1
ATOM 1246 C C . ALA A 1 91 ? -2.033 -11.143 2.805 1.00 0.00 217 ALA A C 1
ATOM 1247 O O . ALA A 1 91 ? -1.627 -12.300 2.823 1.00 0.00 217 ALA A O 1
ATOM 1254 N N . CYS A 1 92 ? -1.424 -10.155 3.450 1.00 0.00 218 CYS A N 1
ATOM 1255 C CA . CYS A 1 92 ? -0.216 -10.384 4.235 1.00 0.00 218 CYS A CA 1
ATOM 1256 C C . CYS A 1 92 ? -0.517 -11.266 5.451 1.00 0.00 218 CYS A C 1
ATOM 1257 O O . CYS A 1 92 ? 0.390 -11.818 6.078 1.00 0.00 218 CYS A O 1
ATOM 1265 N N . GLN A 1 93 ? -1.798 -11.402 5.771 1.00 0.00 219 GLN A N 1
ATOM 1266 C CA . GLN A 1 93 ? -2.231 -12.205 6.901 1.00 0.00 219 GLN A CA 1
ATOM 1267 C C . GLN A 1 93 ? -2.391 -13.679 6.518 1.00 0.00 219 GLN A C 1
ATOM 1268 O O . GLN A 1 93 ? -2.675 -14.517 7.374 1.00 0.00 219 GLN A O 1
ATOM 1282 N N . GLY A 1 94 ? -2.219 -13.996 5.239 1.00 0.00 220 GLY A N 1
ATOM 1283 C CA . GLY A 1 94 ? -2.252 -15.379 4.810 1.00 0.00 220 GLY A CA 1
ATOM 1284 C C . GLY A 1 94 ? -2.747 -15.530 3.389 1.00 0.00 220 GLY A C 1
ATOM 1285 O O . GLY A 1 94 ? -2.038 -15.210 2.435 1.00 0.00 220 GLY A O 1
ATOM 1289 N N . VAL A 1 95 ? -3.958 -16.038 3.247 1.00 0.00 221 VAL A N 1
ATOM 1290 C CA . VAL A 1 95 ? -4.582 -16.188 1.944 1.00 0.00 221 VAL A CA 1
ATOM 1291 C C . VAL A 1 95 ? -5.856 -15.344 1.865 1.00 0.00 221 VAL A C 1
ATOM 1292 O O . VAL A 1 95 ? -6.353 -15.036 0.780 1.00 0.00 221 VAL A O 1
ATOM 1305 N N . GLY A 1 96 ? -6.378 -14.974 3.027 1.00 0.00 222 GLY A N 1
ATOM 1306 C CA . GLY A 1 96 ? -7.551 -14.127 3.081 1.00 0.00 222 GLY A CA 1
ATOM 1307 C C . GLY A 1 96 ? -8.801 -14.902 3.430 1.00 0.00 222 GLY A C 1
ATOM 1308 O O . GLY A 1 96 ? -9.657 -14.418 4.170 1.00 0.00 222 GLY A O 1
ATOM 1312 N N . GLY A 1 97 ? -8.906 -16.112 2.903 1.00 0.00 223 GLY A N 1
ATOM 1313 C CA . GLY A 1 97 ? -10.069 -16.930 3.168 1.00 0.00 223 GLY A CA 1
ATOM 1314 C C . GLY A 1 97 ? -9.799 -18.408 2.985 1.00 0.00 223 GLY A C 1
ATOM 1315 O O . GLY A 1 97 ? -9.768 -18.895 1.855 1.00 0.00 223 GLY A O 1
ATOM 1319 N N . PRO A 1 98 ? -9.602 -19.153 4.084 1.00 0.00 224 PRO A N 1
ATOM 1320 C CA . PRO A 1 98 ? -9.390 -20.604 4.033 1.00 0.00 224 PRO A CA 1
ATOM 1321 C C . PRO A 1 98 ? -10.648 -21.337 3.577 1.00 0.00 224 PRO A C 1
ATOM 1322 O O . PRO A 1 98 ? -11.740 -20.765 3.572 1.00 0.00 224 PRO A O 1
ATOM 1333 N N . GLY A 1 99 ? -10.493 -22.591 3.177 1.00 0.00 225 GLY A N 1
ATOM 1334 C CA . GLY A 1 99 ? -11.631 -23.362 2.712 1.00 0.00 225 GLY A CA 1
ATOM 1335 C C . GLY A 1 99 ? -12.011 -23.014 1.286 1.00 0.00 225 GLY A C 1
ATOM 1336 O O . GLY A 1 99 ? -13.035 -23.467 0.776 1.00 0.00 225 GLY A O 1
ATOM 1340 N N . HIS A 1 100 ? -11.191 -22.189 0.653 1.00 0.00 226 HIS A N 1
ATOM 1341 C CA . HIS A 1 100 ? -11.389 -21.827 -0.742 1.00 0.00 226 HIS A CA 1
ATOM 1342 C C . HIS A 1 100 ? -10.264 -22.427 -1.566 1.00 0.00 226 HIS A C 1
ATOM 1343 O O . HIS A 1 100 ? -9.091 -22.134 -1.315 1.00 0.00 226 HIS A O 1
ATOM 1358 N N . LYS A 1 101 ? -10.627 -23.269 -2.531 1.00 0.00 227 LYS A N 1
ATOM 1359 C CA . LYS A 1 101 ? -9.656 -24.057 -3.286 1.00 0.00 227 LYS A CA 1
ATOM 1360 C C . LYS A 1 101 ? -8.915 -24.986 -2.328 1.00 0.00 227 LYS A C 1
ATOM 1361 O O . LYS A 1 101 ? -7.874 -24.623 -1.774 1.00 0.00 227 LYS A O 1
ATOM 1380 N N . ALA A 1 102 ? -9.468 -26.175 -2.121 1.00 0.00 228 ALA A N 1
ATOM 1381 C CA . ALA A 1 102 ? -8.925 -27.116 -1.151 1.00 0.00 228 ALA A CA 1
ATOM 1382 C C . ALA A 1 102 ? -7.661 -27.781 -1.678 1.00 0.00 228 ALA A C 1
ATOM 1383 O O . ALA A 1 102 ? -7.661 -28.964 -2.028 1.00 0.00 228 ALA A O 1
ATOM 1390 N N . ARG A 1 103 ? -6.595 -27.002 -1.758 1.00 0.00 229 ARG A N 1
ATOM 1391 C CA . ARG A 1 103 ? -5.298 -27.513 -2.161 1.00 0.00 229 ARG A CA 1
ATOM 1392 C C . ARG A 1 103 ? -4.425 -27.708 -0.933 1.00 0.00 229 ARG A C 1
ATOM 1393 O O . ARG A 1 103 ? -3.877 -28.787 -0.711 1.00 0.00 229 ARG A O 1
ATOM 1414 N N . VAL A 1 104 ? -4.306 -26.660 -0.129 1.00 0.00 230 VAL A N 1
ATOM 1415 C CA . VAL A 1 104 ? -3.593 -26.753 1.136 1.00 0.00 230 VAL A CA 1
ATOM 1416 C C . VAL A 1 104 ? -4.563 -26.989 2.298 1.00 0.00 230 VAL A C 1
ATOM 1417 O O . VAL A 1 104 ? -4.415 -27.963 3.033 1.00 0.00 230 VAL A O 1
ATOM 1430 N N . LEU A 1 105 ? -5.556 -26.105 2.440 1.00 0.00 231 LEU A N 1
ATOM 1431 C CA . LEU A 1 105 ? -6.577 -26.220 3.483 1.00 0.00 231 LEU A CA 1
ATOM 1432 C C . LEU A 1 105 ? -7.863 -25.526 3.044 1.00 0.00 231 LEU A C 1
ATOM 1433 O O . LEU A 1 105 ? -8.835 -26.229 2.706 1.00 0.00 231 LEU A O 1
ATOM 1450 N N . ILE B 2 1 ? -3.891 2.788 -5.274 1.00 0.00 1 ILE B N 1
ATOM 1451 C CA . ILE B 2 1 ? -3.213 2.300 -4.049 1.00 0.00 1 ILE B CA 1
ATOM 1452 C C . ILE B 2 1 ? -2.272 3.378 -3.549 1.00 0.00 1 ILE B C 1
ATOM 1453 O O . ILE B 2 1 ? -1.087 3.153 -3.307 1.00 0.00 1 ILE B O 1
ATOM 1471 N N . THR B 2 2 ? -2.825 4.565 -3.411 1.00 0.00 2 THR B N 1
ATOM 1472 C CA . THR B 2 2 ? -2.051 5.732 -3.068 1.00 0.00 2 THR B CA 1
ATOM 1473 C C . THR B 2 2 ? -2.373 6.160 -1.636 1.00 0.00 2 THR B C 1
ATOM 1474 O O . THR B 2 2 ? -3.101 5.455 -0.933 1.00 0.00 2 THR B O 1
ATOM 1485 N N . PHE B 2 3 ? -1.824 7.287 -1.197 1.00 0.00 3 PHE B N 1
ATOM 1486 C CA . PHE B 2 3 ? -2.156 7.841 0.111 1.00 0.00 3 PHE B CA 1
ATOM 1487 C C . PHE B 2 3 ? -3.668 8.004 0.234 1.00 0.00 3 PHE B C 1
ATOM 1488 O O . PHE B 2 3 ? -4.228 7.870 1.324 1.00 0.00 3 PHE B O 1
ATOM 1525 N N . ASP B 2 5 ? -6.012 5.996 -0.993 1.00 0.00 5 ASP B N 1
ATOM 1526 C CA . ASP B 2 5 ? -6.521 4.687 -0.587 1.00 0.00 5 ASP B CA 1
ATOM 1527 C C . ASP B 2 5 ? -6.208 4.413 0.878 1.00 0.00 5 ASP B C 1
ATOM 1528 O O . ASP B 2 5 ? -7.000 3.793 1.585 1.00 0.00 5 ASP B O 1
ATOM 1538 N N . LEU B 2 6 ? -5.049 4.885 1.325 1.00 0.00 6 LEU B N 1
ATOM 1539 C CA . LEU B 2 6 ? -4.655 4.757 2.723 1.00 0.00 6 LEU B CA 1
ATOM 1540 C C . LEU B 2 6 ? -5.654 5.479 3.626 1.00 0.00 6 LEU B C 1
ATOM 1541 O O . LEU B 2 6 ? -6.110 4.934 4.635 1.00 0.00 6 LEU B O 1
ATOM 1557 N N . LEU B 2 7 ? -5.989 6.706 3.250 1.00 0.00 7 LEU B N 1
ATOM 1558 C CA . LEU B 2 7 ? -6.959 7.507 3.988 1.00 0.00 7 LEU B CA 1
ATOM 1559 C C . LEU B 2 7 ? -8.316 6.816 4.050 1.00 0.00 7 LEU B C 1
ATOM 1560 O O . LEU B 2 7 ? -8.877 6.654 5.134 1.00 0.00 7 LEU B O 1
ATOM 1596 N N . TYR B 2 9 ? -8.990 3.833 3.770 1.00 0.00 9 TYR B N 1
ATOM 1597 C CA . TYR B 2 9 ? -8.870 2.595 4.534 1.00 0.00 9 TYR B CA 1
ATOM 1598 C C . TYR B 2 9 ? -9.079 2.843 6.025 1.00 0.00 9 TYR B C 1
ATOM 1599 O O . TYR B 2 9 ? -9.784 2.096 6.694 1.00 0.00 9 TYR B O 1
ATOM 1617 N N . TYR B 2 10 ? -8.428 3.864 6.554 1.00 0.00 10 TYR B N 1
ATOM 1618 C CA . TYR B 2 10 ? -8.592 4.217 7.958 1.00 0.00 10 TYR B CA 1
ATOM 1619 C C . TYR B 2 10 ? -9.948 4.868 8.221 1.00 0.00 10 TYR B C 1
ATOM 1620 O O . TYR B 2 10 ? -10.563 4.638 9.265 1.00 0.00 10 TYR B O 1
ATOM 1638 N N . GLY B 2 11 ? -10.409 5.676 7.274 1.00 0.00 11 GLY B N 1
ATOM 1639 C CA . GLY B 2 11 ? -11.662 6.387 7.447 1.00 0.00 11 GLY B CA 1
ATOM 1640 C C . GLY B 2 11 ? -12.886 5.519 7.203 1.00 0.00 11 GLY B C 1
ATOM 1641 O O . GLY B 2 11 ? -13.852 5.569 7.968 1.00 0.00 11 GLY B O 1
ATOM 1645 N N . LYS B 2 12 ? -12.851 4.728 6.139 1.00 0.00 12 LYS B N 1
ATOM 1646 C CA . LYS B 2 12 ? -13.969 3.872 5.773 1.00 0.00 12 LYS B CA 1
ATOM 1647 C C . LYS B 2 12 ? -13.476 2.438 5.649 1.00 0.00 12 LYS B C 1
ATOM 1648 O O . LYS B 2 12 ? -12.448 2.087 6.211 1.00 0.00 12 LYS B O 1
ATOM 1667 N N . LYS B 2 13 ? -14.215 1.611 4.928 1.00 0.00 13 LYS B N 1
ATOM 1668 C CA . LYS B 2 13 ? -13.817 0.223 4.726 1.00 0.00 13 LYS B CA 1
ATOM 1669 C C . LYS B 2 13 ? -14.185 -0.273 3.334 1.00 0.00 13 LYS B C 1
ATOM 1670 O O . LYS B 2 13 ? -14.628 -1.411 3.181 1.00 0.00 13 LYS B O 1
ATOM 1689 N N . LYS B 2 14 ? -14.016 0.593 2.334 1.00 0.00 14 LYS B N 1
ATOM 1690 C CA . LYS B 2 14 ? -14.186 0.217 0.931 1.00 0.00 14 LYS B CA 1
ATOM 1691 C C . LYS B 2 14 ? -14.006 1.439 0.039 1.00 0.00 14 LYS B C 1
ATOM 1692 O O . LYS B 2 14 ? -14.939 2.265 -0.037 1.00 0.00 14 LYS B O 1
ATOM 1712 N N . SER A 1 12 ? 22.052 12.501 12.735 1.00 0.00 138 SER A N 2
ATOM 1713 C CA . SER A 1 12 ? 21.214 13.598 13.261 1.00 0.00 138 SER A CA 2
ATOM 1714 C C . SER A 1 12 ? 21.204 14.769 12.288 1.00 0.00 138 SER A C 2
ATOM 1715 O O . SER A 1 12 ? 22.038 14.841 11.384 1.00 0.00 138 SER A O 2
ATOM 1723 N N . GLY A 1 13 ? 20.263 15.684 12.479 1.00 0.00 139 GLY A N 2
ATOM 1724 C CA . GLY A 1 13 ? 20.159 16.834 11.606 1.00 0.00 139 GLY A CA 2
ATOM 1725 C C . GLY A 1 13 ? 19.370 16.521 10.358 1.00 0.00 139 GLY A C 2
ATOM 1726 O O . GLY A 1 13 ? 18.140 16.533 10.374 1.00 0.00 139 GLY A O 2
ATOM 1730 N N . LEU A 1 14 ? 20.077 16.220 9.280 1.00 0.00 140 LEU A N 2
ATOM 1731 C CA . LEU A 1 14 ? 19.436 15.882 8.019 1.00 0.00 140 LEU A CA 2
ATOM 1732 C C . LEU A 1 14 ? 18.925 14.448 8.061 1.00 0.00 140 LEU A C 2
ATOM 1733 O O . LEU A 1 14 ? 19.708 13.518 8.281 1.00 0.00 140 LEU A O 2
ATOM 1749 N N . VAL A 1 15 ? 17.611 14.304 7.865 1.00 0.00 141 VAL A N 2
ATOM 1750 C CA . VAL A 1 15 ? 16.908 13.011 7.871 1.00 0.00 141 VAL A CA 2
ATOM 1751 C C . VAL A 1 15 ? 17.450 12.042 8.929 1.00 0.00 141 VAL A C 2
ATOM 1752 O O . VAL A 1 15 ? 18.194 11.110 8.626 1.00 0.00 141 VAL A O 2
ATOM 1765 N N . PRO A 1 16 ? 17.067 12.245 10.199 1.00 0.00 142 PRO A N 2
ATOM 1766 C CA . PRO A 1 16 ? 17.523 11.413 11.310 1.00 0.00 142 PRO A CA 2
ATOM 1767 C C . PRO A 1 16 ? 16.780 10.080 11.381 1.00 0.00 142 PRO A C 2
ATOM 1768 O O . PRO A 1 16 ? 16.062 9.809 12.346 1.00 0.00 142 PRO A O 2
ATOM 1779 N N . ARG A 1 17 ? 16.959 9.256 10.345 1.00 0.00 143 ARG A N 2
ATOM 1780 C CA . ARG A 1 17 ? 16.317 7.943 10.258 1.00 0.00 143 ARG A CA 2
ATOM 1781 C C . ARG A 1 17 ? 14.801 8.070 10.364 1.00 0.00 143 ARG A C 2
ATOM 1782 O O . ARG A 1 17 ? 14.131 7.215 10.953 1.00 0.00 143 ARG A O 2
ATOM 1803 N N . GLY A 1 18 ? 14.268 9.137 9.783 1.00 0.00 144 GLY A N 2
ATOM 1804 C CA . GLY A 1 18 ? 12.858 9.426 9.922 1.00 0.00 144 GLY A CA 2
ATOM 1805 C C . GLY A 1 18 ? 12.537 9.941 11.309 1.00 0.00 144 GLY A C 2
ATOM 1806 O O . GLY A 1 18 ? 12.623 11.144 11.562 1.00 0.00 144 GLY A O 2
ATOM 1810 N N . SER A 1 19 ? 12.188 9.018 12.204 1.00 0.00 145 SER A N 2
ATOM 1811 C CA . SER A 1 19 ? 11.915 9.322 13.611 1.00 0.00 145 SER A CA 2
ATOM 1812 C C . SER A 1 19 ? 10.715 10.259 13.786 1.00 0.00 145 SER A C 2
ATOM 1813 O O . SER A 1 19 ? 9.606 9.807 14.079 1.00 0.00 145 SER A O 2
ATOM 1821 N N . HIS A 1 20 ? 10.923 11.551 13.569 1.00 0.00 146 HIS A N 2
ATOM 1822 C CA . HIS A 1 20 ? 9.909 12.560 13.862 1.00 0.00 146 HIS A CA 2
ATOM 1823 C C . HIS A 1 20 ? 8.963 12.746 12.673 1.00 0.00 146 HIS A C 2
ATOM 1824 O O . HIS A 1 20 ? 8.716 13.870 12.232 1.00 0.00 146 HIS A O 2
ATOM 1839 N N . MET A 1 21 ? 8.443 11.626 12.167 1.00 0.00 147 MET A N 2
ATOM 1840 C CA . MET A 1 21 ? 7.499 11.620 11.046 1.00 0.00 147 MET A CA 2
ATOM 1841 C C . MET A 1 21 ? 8.033 12.426 9.868 1.00 0.00 147 MET A C 2
ATOM 1842 O O . MET A 1 21 ? 7.498 13.479 9.513 1.00 0.00 147 MET A O 2
ATOM 1856 N N . THR A 1 22 ? 9.107 11.930 9.280 1.00 0.00 148 THR A N 2
ATOM 1857 C CA . THR A 1 22 ? 9.754 12.582 8.163 1.00 0.00 148 THR A CA 2
ATOM 1858 C C . THR A 1 22 ? 10.452 11.527 7.313 1.00 0.00 148 THR A C 2
ATOM 1859 O O . THR A 1 22 ? 10.753 10.440 7.813 1.00 0.00 148 THR A O 2
ATOM 1870 N N . SER A 1 23 ? 10.685 11.846 6.039 1.00 0.00 149 SER A N 2
ATOM 1871 C CA . SER A 1 23 ? 11.387 10.972 5.107 1.00 0.00 149 SER A CA 2
ATOM 1872 C C . SER A 1 23 ? 10.770 9.574 5.056 1.00 0.00 149 SER A C 2
ATOM 1873 O O . SER A 1 23 ? 11.249 8.632 5.690 1.00 0.00 149 SER A O 2
ATOM 1881 N N . ILE A 1 24 ? 9.708 9.455 4.263 1.00 0.00 150 ILE A N 2
ATOM 1882 C CA . ILE A 1 24 ? 8.979 8.201 4.107 1.00 0.00 150 ILE A CA 2
ATOM 1883 C C . ILE A 1 24 ? 9.867 7.138 3.450 1.00 0.00 150 ILE A C 2
ATOM 1884 O O . ILE A 1 24 ? 9.569 5.945 3.487 1.00 0.00 150 ILE A O 2
ATOM 1900 N N . LEU A 1 25 ? 10.977 7.586 2.868 1.00 0.00 151 LEU A N 2
ATOM 1901 C CA . LEU A 1 25 ? 11.926 6.693 2.213 1.00 0.00 151 LEU A CA 2
ATOM 1902 C C . LEU A 1 25 ? 12.614 5.782 3.228 1.00 0.00 151 LEU A C 2
ATOM 1903 O O . LEU A 1 25 ? 13.146 4.728 2.870 1.00 0.00 151 LEU A O 2
ATOM 1919 N N . ASP A 1 26 ? 12.607 6.199 4.490 1.00 0.00 152 ASP A N 2
ATOM 1920 C CA . ASP A 1 26 ? 13.225 5.420 5.560 1.00 0.00 152 ASP A CA 2
ATOM 1921 C C . ASP A 1 26 ? 12.210 4.491 6.208 1.00 0.00 152 ASP A C 2
ATOM 1922 O O . ASP A 1 26 ? 12.564 3.628 7.015 1.00 0.00 152 ASP A O 2
ATOM 1932 N N . ILE A 1 27 ? 10.949 4.662 5.846 1.00 0.00 153 ILE A N 2
ATOM 1933 C CA . ILE A 1 27 ? 9.886 3.847 6.405 1.00 0.00 153 ILE A CA 2
ATOM 1934 C C . ILE A 1 27 ? 9.778 2.532 5.643 1.00 0.00 153 ILE A C 2
ATOM 1935 O O . ILE A 1 27 ? 9.001 2.399 4.698 1.00 0.00 153 ILE A O 2
ATOM 1951 N N . ARG A 1 28 ? 10.601 1.581 6.045 1.00 0.00 154 ARG A N 2
ATOM 1952 C CA . ARG A 1 28 ? 10.594 0.251 5.465 1.00 0.00 154 ARG A CA 2
ATOM 1953 C C . ARG A 1 28 ? 9.982 -0.742 6.440 1.00 0.00 154 ARG A C 2
ATOM 1954 O O . ARG A 1 28 ? 9.962 -0.504 7.650 1.00 0.00 154 ARG A O 2
ATOM 1975 N N . GLN A 1 29 ? 9.472 -1.840 5.902 1.00 0.00 155 GLN A N 2
ATOM 1976 C CA . GLN A 1 29 ? 8.852 -2.881 6.708 1.00 0.00 155 GLN A CA 2
ATOM 1977 C C . GLN A 1 29 ? 9.914 -3.717 7.407 1.00 0.00 155 GLN A C 2
ATOM 1978 O O . GLN A 1 29 ? 10.921 -4.087 6.804 1.00 0.00 155 GLN A O 2
ATOM 1992 N N . GLY A 1 30 ? 9.690 -4.005 8.680 1.00 0.00 156 GLY A N 2
ATOM 1993 C CA . GLY A 1 30 ? 10.588 -4.876 9.402 1.00 0.00 156 GLY A CA 2
ATOM 1994 C C . GLY A 1 30 ? 10.405 -6.320 8.982 1.00 0.00 156 GLY A C 2
ATOM 1995 O O . GLY A 1 30 ? 9.295 -6.731 8.651 1.00 0.00 156 GLY A O 2
ATOM 1999 N N . PRO A 1 31 ? 11.474 -7.127 9.009 1.00 0.00 157 PRO A N 2
ATOM 2000 C CA . PRO A 1 31 ? 11.436 -8.525 8.556 1.00 0.00 157 PRO A CA 2
ATOM 2001 C C . PRO A 1 31 ? 10.472 -9.376 9.381 1.00 0.00 157 PRO A C 2
ATOM 2002 O O . PRO A 1 31 ? 10.019 -10.432 8.943 1.00 0.00 157 PRO A O 2
ATOM 2013 N N . LYS A 1 32 ? 10.168 -8.899 10.579 1.00 0.00 158 LYS A N 2
ATOM 2014 C CA . LYS A 1 32 ? 9.242 -9.579 11.472 1.00 0.00 158 LYS A CA 2
ATOM 2015 C C . LYS A 1 32 ? 8.119 -8.632 11.877 1.00 0.00 158 LYS A C 2
ATOM 2016 O O . LYS A 1 32 ? 7.443 -8.837 12.885 1.00 0.00 158 LYS A O 2
ATOM 2035 N N . GLU A 1 33 ? 7.934 -7.588 11.084 1.00 0.00 159 GLU A N 2
ATOM 2036 C CA . GLU A 1 33 ? 6.909 -6.596 11.353 1.00 0.00 159 GLU A CA 2
ATOM 2037 C C . GLU A 1 33 ? 5.667 -6.843 10.496 1.00 0.00 159 GLU A C 2
ATOM 2038 O O . GLU A 1 33 ? 5.758 -6.956 9.270 1.00 0.00 159 GLU A O 2
ATOM 2051 N N . PRO A 1 34 ? 4.493 -6.937 11.140 1.00 0.00 160 PRO A N 2
ATOM 2052 C CA . PRO A 1 34 ? 3.214 -7.124 10.449 1.00 0.00 160 PRO A CA 2
ATOM 2053 C C . PRO A 1 34 ? 2.917 -5.977 9.488 1.00 0.00 160 PRO A C 2
ATOM 2054 O O . PRO A 1 34 ? 3.111 -4.805 9.815 1.00 0.00 160 PRO A O 2
ATOM 2065 N N . PHE A 1 35 ? 2.431 -6.336 8.302 1.00 0.00 161 PHE A N 2
ATOM 2066 C CA . PHE A 1 35 ? 2.154 -5.374 7.236 1.00 0.00 161 PHE A CA 2
ATOM 2067 C C . PHE A 1 35 ? 1.193 -4.281 7.696 1.00 0.00 161 PHE A C 2
ATOM 2068 O O . PHE A 1 35 ? 1.277 -3.145 7.238 1.00 0.00 161 PHE A O 2
ATOM 2085 N N . ARG A 1 36 ? 0.290 -4.623 8.608 1.00 0.00 162 ARG A N 2
ATOM 2086 C CA . ARG A 1 36 ? -0.667 -3.651 9.118 1.00 0.00 162 ARG A CA 2
ATOM 2087 C C . ARG A 1 36 ? 0.026 -2.593 9.972 1.00 0.00 162 ARG A C 2
ATOM 2088 O O . ARG A 1 36 ? -0.427 -1.453 10.040 1.00 0.00 162 ARG A O 2
ATOM 2109 N N . ASP A 1 37 ? 1.124 -2.971 10.616 1.00 0.00 163 ASP A N 2
ATOM 2110 C CA . ASP A 1 37 ? 1.880 -2.043 11.447 1.00 0.00 163 ASP A CA 2
ATOM 2111 C C . ASP A 1 37 ? 2.799 -1.209 10.567 1.00 0.00 163 ASP A C 2
ATOM 2112 O O . ASP A 1 37 ? 3.027 -0.027 10.819 1.00 0.00 163 ASP A O 2
ATOM 2122 N N . TYR A 1 38 ? 3.301 -1.839 9.513 1.00 0.00 164 TYR A N 2
ATOM 2123 C CA . TYR A 1 38 ? 4.124 -1.159 8.527 1.00 0.00 164 TYR A CA 2
ATOM 2124 C C . TYR A 1 38 ? 3.310 -0.072 7.839 1.00 0.00 164 TYR A C 2
ATOM 2125 O O . TYR A 1 38 ? 3.747 1.073 7.734 1.00 0.00 164 TYR A O 2
ATOM 2143 N N . VAL A 1 39 ? 2.116 -0.437 7.393 1.00 0.00 165 VAL A N 2
ATOM 2144 C CA . VAL A 1 39 ? 1.186 0.519 6.810 1.00 0.00 165 VAL A CA 2
ATOM 2145 C C . VAL A 1 39 ? 0.788 1.576 7.833 1.00 0.00 165 VAL A C 2
ATOM 2146 O O . VAL A 1 39 ? 0.629 2.747 7.497 1.00 0.00 165 VAL A O 2
ATOM 2159 N N . ASP A 1 40 ? 0.650 1.160 9.084 1.00 0.00 166 ASP A N 2
ATOM 2160 C CA . ASP A 1 40 ? 0.291 2.075 10.159 1.00 0.00 166 ASP A CA 2
ATOM 2161 C C . ASP A 1 40 ? 1.345 3.168 10.318 1.00 0.00 166 ASP A C 2
ATOM 2162 O O . ASP A 1 40 ? 1.016 4.352 10.343 1.00 0.00 166 ASP A O 2
ATOM 2172 N N . ARG A 1 41 ? 2.611 2.772 10.376 1.00 0.00 167 ARG A N 2
ATOM 2173 C CA . ARG A 1 41 ? 3.707 3.730 10.499 1.00 0.00 167 ARG A CA 2
ATOM 2174 C C . ARG A 1 41 ? 3.862 4.546 9.216 1.00 0.00 167 ARG A C 2
ATOM 2175 O O . ARG A 1 41 ? 4.115 5.753 9.259 1.00 0.00 167 ARG A O 2
ATOM 2196 N N . PHE A 1 42 ? 3.711 3.875 8.080 1.00 0.00 168 PHE A N 2
ATOM 2197 C CA . PHE A 1 42 ? 3.807 4.514 6.773 1.00 0.00 168 PHE A CA 2
ATOM 2198 C C . PHE A 1 42 ? 2.759 5.624 6.650 1.00 0.00 168 PHE A C 2
ATOM 2199 O O . PHE A 1 42 ? 3.084 6.787 6.405 1.00 0.00 168 PHE A O 2
ATOM 2216 N N . TYR A 1 43 ? 1.504 5.243 6.851 1.00 0.00 169 TYR A N 2
ATOM 2217 C CA . TYR A 1 43 ? 0.373 6.162 6.779 1.00 0.00 169 TYR A CA 2
ATOM 2218 C C . TYR A 1 43 ? 0.524 7.348 7.739 1.00 0.00 169 TYR A C 2
ATOM 2219 O O . TYR A 1 43 ? 0.245 8.487 7.360 1.00 0.00 169 TYR A O 2
ATOM 2237 N N . LYS A 1 44 ? 0.963 7.089 8.970 1.00 0.00 170 LYS A N 2
ATOM 2238 C CA . LYS A 1 44 ? 1.161 8.166 9.943 1.00 0.00 170 LYS A CA 2
ATOM 2239 C C . LYS A 1 44 ? 2.183 9.170 9.430 1.00 0.00 170 LYS A C 2
ATOM 2240 O O . LYS A 1 44 ? 2.001 10.384 9.558 1.00 0.00 170 LYS A O 2
ATOM 2259 N N . THR A 1 45 ? 3.260 8.653 8.853 1.00 0.00 171 THR A N 2
ATOM 2260 C CA . THR A 1 45 ? 4.334 9.487 8.346 1.00 0.00 171 THR A CA 2
ATOM 2261 C C . THR A 1 45 ? 3.857 10.332 7.168 1.00 0.00 171 THR A C 2
ATOM 2262 O O . THR A 1 45 ? 4.170 11.518 7.085 1.00 0.00 171 THR A O 2
ATOM 2273 N N . LEU A 1 46 ? 3.068 9.730 6.279 1.00 0.00 172 LEU A N 2
ATOM 2274 C CA . LEU A 1 46 ? 2.560 10.437 5.107 1.00 0.00 172 LEU A CA 2
ATOM 2275 C C . LEU A 1 46 ? 1.715 11.641 5.499 1.00 0.00 172 LEU A C 2
ATOM 2276 O O . LEU A 1 46 ? 1.707 12.652 4.797 1.00 0.00 172 LEU A O 2
ATOM 2292 N N . ARG A 1 47 ? 1.010 11.536 6.619 1.00 0.00 173 ARG A N 2
ATOM 2293 C CA . ARG A 1 47 ? 0.187 12.640 7.101 1.00 0.00 173 ARG A CA 2
ATOM 2294 C C . ARG A 1 47 ? 1.055 13.821 7.532 1.00 0.00 173 ARG A C 2
ATOM 2295 O O . ARG A 1 47 ? 0.564 14.937 7.696 1.00 0.00 173 ARG A O 2
ATOM 2316 N N . ALA A 1 48 ? 2.342 13.566 7.734 1.00 0.00 174 ALA A N 2
ATOM 2317 C CA . ALA A 1 48 ? 3.284 14.615 8.102 1.00 0.00 174 ALA A CA 2
ATOM 2318 C C . ALA A 1 48 ? 4.231 14.919 6.945 1.00 0.00 174 ALA A C 2
ATOM 2319 O O . ALA A 1 48 ? 4.975 15.902 6.978 1.00 0.00 174 ALA A O 2
ATOM 2326 N N . GLU A 1 49 ? 4.197 14.070 5.928 1.00 0.00 175 GLU A N 2
ATOM 2327 C CA . GLU A 1 49 ? 5.014 14.252 4.737 1.00 0.00 175 GLU A CA 2
ATOM 2328 C C . GLU A 1 49 ? 4.604 15.517 3.992 1.00 0.00 175 GLU A C 2
ATOM 2329 O O . GLU A 1 49 ? 3.432 15.714 3.669 1.00 0.00 175 GLU A O 2
ATOM 2342 N N . GLN A 1 50 ? 5.576 16.377 3.733 1.00 0.00 176 GLN A N 2
ATOM 2343 C CA . GLN A 1 50 ? 5.308 17.671 3.127 1.00 0.00 176 GLN A CA 2
ATOM 2344 C C . GLN A 1 50 ? 5.439 17.606 1.606 1.00 0.00 176 GLN A C 2
ATOM 2345 O O . GLN A 1 50 ? 6.545 17.503 1.074 1.00 0.00 176 GLN A O 2
ATOM 2359 N N . ALA A 1 51 ? 4.296 17.621 0.927 1.00 0.00 177 ALA A N 2
ATOM 2360 C CA . ALA A 1 51 ? 4.232 17.692 -0.533 1.00 0.00 177 ALA A CA 2
ATOM 2361 C C . ALA A 1 51 ? 2.788 17.857 -0.963 1.00 0.00 177 ALA A C 2
ATOM 2362 O O . ALA A 1 51 ? 1.890 17.822 -0.122 1.00 0.00 177 ALA A O 2
ATOM 2369 N N . SER A 1 52 ? 2.563 18.050 -2.252 1.00 0.00 178 SER A N 2
ATOM 2370 C CA . SER A 1 52 ? 1.214 18.034 -2.787 1.00 0.00 178 SER A CA 2
ATOM 2371 C C . SER A 1 52 ? 0.660 16.616 -2.687 1.00 0.00 178 SER A C 2
ATOM 2372 O O . SER A 1 52 ? 1.377 15.661 -3.001 1.00 0.00 178 SER A O 2
ATOM 2380 N N . GLN A 1 53 ? -0.576 16.471 -2.219 1.00 0.00 179 GLN A N 2
ATOM 2381 C CA . GLN A 1 53 ? -1.137 15.147 -1.930 1.00 0.00 179 GLN A CA 2
ATOM 2382 C C . GLN A 1 53 ? -0.930 14.184 -3.092 1.00 0.00 179 GLN A C 2
ATOM 2383 O O . GLN A 1 53 ? -0.459 13.068 -2.894 1.00 0.00 179 GLN A O 2
ATOM 2397 N N . GLU A 1 54 ? -1.262 14.634 -4.299 1.00 0.00 180 GLU A N 2
ATOM 2398 C CA . GLU A 1 54 ? -1.155 13.805 -5.501 1.00 0.00 180 GLU A CA 2
ATOM 2399 C C . GLU A 1 54 ? 0.252 13.232 -5.661 1.00 0.00 180 GLU A C 2
ATOM 2400 O O . GLU A 1 54 ? 0.420 12.068 -6.027 1.00 0.00 180 GLU A O 2
ATOM 2413 N N . VAL A 1 55 ? 1.257 14.050 -5.370 1.00 0.00 181 VAL A N 2
ATOM 2414 C CA . VAL A 1 55 ? 2.645 13.617 -5.455 1.00 0.00 181 VAL A CA 2
ATOM 2415 C C . VAL A 1 55 ? 2.926 12.554 -4.402 1.00 0.00 181 VAL A C 2
ATOM 2416 O O . VAL A 1 55 ? 3.571 11.539 -4.675 1.00 0.00 181 VAL A O 2
ATOM 2429 N N . LYS A 1 56 ? 2.420 12.791 -3.196 1.00 0.00 182 LYS A N 2
ATOM 2430 C CA . LYS A 1 56 ? 2.567 11.834 -2.112 1.00 0.00 182 LYS A CA 2
ATOM 2431 C C . LYS A 1 56 ? 1.828 10.541 -2.442 1.00 0.00 182 LYS A C 2
ATOM 2432 O O . LYS A 1 56 ? 2.326 9.450 -2.171 1.00 0.00 182 LYS A O 2
ATOM 2451 N N . ASN A 1 57 ? 0.652 10.672 -3.048 1.00 0.00 183 ASN A N 2
ATOM 2452 C CA . ASN A 1 57 ? -0.140 9.517 -3.465 1.00 0.00 183 ASN A CA 2
ATOM 2453 C C . ASN A 1 57 ? 0.633 8.665 -4.456 1.00 0.00 183 ASN A C 2
ATOM 2454 O O . ASN A 1 57 ? 0.798 7.461 -4.252 1.00 0.00 183 ASN A O 2
ATOM 2465 N N . ALA A 1 58 ? 1.114 9.305 -5.518 1.00 0.00 184 ALA A N 2
ATOM 2466 C CA . ALA A 1 58 ? 1.809 8.608 -6.593 1.00 0.00 184 ALA A CA 2
ATOM 2467 C C . ALA A 1 58 ? 3.034 7.873 -6.067 1.00 0.00 184 ALA A C 2
ATOM 2468 O O . ALA A 1 58 ? 3.268 6.714 -6.406 1.00 0.00 184 ALA A O 2
ATOM 2475 N N . ALA A 1 59 ? 3.805 8.545 -5.222 1.00 0.00 185 ALA A N 2
ATOM 2476 C CA . ALA A 1 59 ? 4.994 7.946 -4.634 1.00 0.00 185 ALA A CA 2
ATOM 2477 C C . ALA A 1 59 ? 4.628 6.739 -3.775 1.00 0.00 185 ALA A C 2
ATOM 2478 O O . ALA A 1 59 ? 5.228 5.672 -3.893 1.00 0.00 185 ALA A O 2
ATOM 2485 N N . THR A 1 60 ? 3.619 6.914 -2.934 1.00 0.00 186 THR A N 2
ATOM 2486 C CA . THR A 1 60 ? 3.176 5.867 -2.022 1.00 0.00 186 THR A CA 2
ATOM 2487 C C . THR A 1 60 ? 2.750 4.602 -2.764 1.00 0.00 186 THR A C 2
ATOM 2488 O O . THR A 1 60 ? 2.946 3.495 -2.262 1.00 0.00 186 THR A O 2
ATOM 2499 N N . GLU A 1 61 ? 2.162 4.766 -3.948 1.00 0.00 187 GLU A N 2
ATOM 2500 C CA . GLU A 1 61 ? 1.706 3.625 -4.742 1.00 0.00 187 GLU A CA 2
ATOM 2501 C C . GLU A 1 61 ? 2.803 2.577 -4.878 1.00 0.00 187 GLU A C 2
ATOM 2502 O O . GLU A 1 61 ? 2.592 1.399 -4.584 1.00 0.00 187 GLU A O 2
ATOM 2515 N N . THR A 1 62 ? 3.977 3.021 -5.296 1.00 0.00 188 THR A N 2
ATOM 2516 C CA . THR A 1 62 ? 5.091 2.123 -5.527 1.00 0.00 188 THR A CA 2
ATOM 2517 C C . THR A 1 62 ? 5.905 1.904 -4.259 1.00 0.00 188 THR A C 2
ATOM 2518 O O . THR A 1 62 ? 6.275 0.776 -3.939 1.00 0.00 188 THR A O 2
ATOM 2529 N N . LEU A 1 63 ? 6.170 2.985 -3.535 1.00 0.00 189 LEU A N 2
ATOM 2530 C CA . LEU A 1 63 ? 7.012 2.926 -2.343 1.00 0.00 189 LEU A CA 2
ATOM 2531 C C . LEU A 1 63 ? 6.435 1.991 -1.288 1.00 0.00 189 LEU A C 2
ATOM 2532 O O . LEU A 1 63 ? 7.182 1.343 -0.561 1.00 0.00 189 LEU A O 2
ATOM 2548 N N . LEU A 1 64 ? 5.108 1.906 -1.219 1.00 0.00 190 LEU A N 2
ATOM 2549 C CA . LEU A 1 64 ? 4.450 0.989 -0.294 1.00 0.00 190 LEU A CA 2
ATOM 2550 C C . LEU A 1 64 ? 4.906 -0.443 -0.553 1.00 0.00 190 LEU A C 2
ATOM 2551 O O . LEU A 1 64 ? 5.160 -1.204 0.377 1.00 0.00 190 LEU A O 2
ATOM 2567 N N . VAL A 1 65 ? 5.005 -0.792 -1.826 1.00 0.00 191 VAL A N 2
ATOM 2568 C CA . VAL A 1 65 ? 5.416 -2.126 -2.230 1.00 0.00 191 VAL A CA 2
ATOM 2569 C C . VAL A 1 65 ? 6.933 -2.277 -2.149 1.00 0.00 191 VAL A C 2
ATOM 2570 O O . VAL A 1 65 ? 7.441 -3.322 -1.747 1.00 0.00 191 VAL A O 2
ATOM 2583 N N . GLN A 1 66 ? 7.645 -1.220 -2.518 1.00 0.00 192 GLN A N 2
ATOM 2584 C CA . GLN A 1 66 ? 9.105 -1.261 -2.604 1.00 0.00 192 GLN A CA 2
ATOM 2585 C C . GLN A 1 66 ? 9.761 -1.328 -1.229 1.00 0.00 192 GLN A C 2
ATOM 2586 O O . GLN A 1 66 ? 10.794 -1.976 -1.065 1.00 0.00 192 GLN A O 2
ATOM 2600 N N . ASN A 1 67 ? 9.166 -0.664 -0.247 1.00 0.00 193 ASN A N 2
ATOM 2601 C CA . ASN A 1 67 ? 9.737 -0.623 1.099 1.00 0.00 193 ASN A CA 2
ATOM 2602 C C . ASN A 1 67 ? 9.312 -1.842 1.911 1.00 0.00 193 ASN A C 2
ATOM 2603 O O . ASN A 1 67 ? 9.674 -1.977 3.080 1.00 0.00 193 ASN A O 2
ATOM 2614 N N . ALA A 1 68 ? 8.542 -2.722 1.287 1.00 0.00 194 ALA A N 2
ATOM 2615 C CA . ALA A 1 68 ? 8.094 -3.939 1.939 1.00 0.00 194 ALA A CA 2
ATOM 2616 C C . ALA A 1 68 ? 9.097 -5.068 1.720 1.00 0.00 194 ALA A C 2
ATOM 2617 O O . ALA A 1 68 ? 9.897 -5.027 0.780 1.00 0.00 194 ALA A O 2
ATOM 2624 N N . ASN A 1 69 ? 9.043 -6.068 2.592 1.00 0.00 195 ASN A N 2
ATOM 2625 C CA . ASN A 1 69 ? 9.946 -7.216 2.519 1.00 0.00 195 ASN A CA 2
ATOM 2626 C C . ASN A 1 69 ? 9.719 -8.005 1.235 1.00 0.00 195 ASN A C 2
ATOM 2627 O O . ASN A 1 69 ? 8.615 -7.987 0.694 1.00 0.00 195 ASN A O 2
ATOM 2638 N N . PRO A 1 70 ? 10.752 -8.712 0.736 1.00 0.00 196 PRO A N 2
ATOM 2639 C CA . PRO A 1 70 ? 10.712 -9.379 -0.573 1.00 0.00 196 PRO A CA 2
ATOM 2640 C C . PRO A 1 70 ? 9.457 -10.221 -0.774 1.00 0.00 196 PRO A C 2
ATOM 2641 O O . PRO A 1 70 ? 8.818 -10.160 -1.831 1.00 0.00 196 PRO A O 2
ATOM 2652 N N . ASP A 1 71 ? 9.095 -10.987 0.246 1.00 0.00 197 ASP A N 2
ATOM 2653 C CA . ASP A 1 71 ? 7.924 -11.856 0.161 1.00 0.00 197 ASP A CA 2
ATOM 2654 C C . ASP A 1 71 ? 6.647 -11.029 0.039 1.00 0.00 197 ASP A C 2
ATOM 2655 O O . ASP A 1 71 ? 5.834 -11.257 -0.857 1.00 0.00 197 ASP A O 2
ATOM 2665 N N . CYS A 1 72 ? 6.491 -10.049 0.925 1.00 0.00 198 CYS A N 2
ATOM 2666 C CA . CYS A 1 72 ? 5.332 -9.165 0.896 1.00 0.00 198 CYS A CA 2
ATOM 2667 C C . CYS A 1 72 ? 5.264 -8.438 -0.442 1.00 0.00 198 CYS A C 2
ATOM 2668 O O . CYS A 1 72 ? 4.204 -8.336 -1.053 1.00 0.00 198 CYS A O 2
ATOM 2676 N N . LYS A 1 73 ? 6.420 -7.966 -0.893 1.00 0.00 199 LYS A N 2
ATOM 2677 C CA . LYS A 1 73 ? 6.550 -7.261 -2.164 1.00 0.00 199 LYS A CA 2
ATOM 2678 C C . LYS A 1 73 ? 6.034 -8.117 -3.319 1.00 0.00 199 LYS A C 2
ATOM 2679 O O . LYS A 1 73 ? 5.411 -7.615 -4.255 1.00 0.00 199 LYS A O 2
ATOM 2698 N N . THR A 1 74 ? 6.282 -9.414 -3.225 1.00 0.00 200 THR A N 2
ATOM 2699 C CA . THR A 1 74 ? 5.848 -10.362 -4.238 1.00 0.00 200 THR A CA 2
ATOM 2700 C C . THR A 1 74 ? 4.330 -10.564 -4.186 1.00 0.00 200 THR A C 2
ATOM 2701 O O . THR A 1 74 ? 3.675 -10.702 -5.222 1.00 0.00 200 THR A O 2
ATOM 2712 N N . ILE A 1 75 ? 3.778 -10.558 -2.979 1.00 0.00 201 ILE A N 2
ATOM 2713 C CA . ILE A 1 75 ? 2.344 -10.742 -2.789 1.00 0.00 201 ILE A CA 2
ATOM 2714 C C . ILE A 1 75 ? 1.573 -9.491 -3.214 1.00 0.00 201 ILE A C 2
ATOM 2715 O O . ILE A 1 75 ? 0.521 -9.581 -3.843 1.00 0.00 201 ILE A O 2
ATOM 2731 N N . LEU A 1 76 ? 2.119 -8.329 -2.875 1.00 0.00 202 LEU A N 2
ATOM 2732 C CA . LEU A 1 76 ? 1.490 -7.051 -3.199 1.00 0.00 202 LEU A CA 2
ATOM 2733 C C . LEU A 1 76 ? 1.330 -6.885 -4.708 1.00 0.00 202 LEU A C 2
ATOM 2734 O O . LEU A 1 76 ? 0.312 -6.386 -5.184 1.00 0.00 202 LEU A O 2
ATOM 2750 N N . LYS A 1 77 ? 2.336 -7.318 -5.458 1.00 0.00 203 LYS A N 2
ATOM 2751 C CA . LYS A 1 77 ? 2.274 -7.264 -6.913 1.00 0.00 203 LYS A CA 2
ATOM 2752 C C . LYS A 1 77 ? 1.312 -8.314 -7.460 1.00 0.00 203 LYS A C 2
ATOM 2753 O O . LYS A 1 77 ? 0.760 -8.153 -8.548 1.00 0.00 203 LYS A O 2
ATOM 2772 N N . ALA A 1 78 ? 1.124 -9.390 -6.705 1.00 0.00 204 ALA A N 2
ATOM 2773 C CA . ALA A 1 78 ? 0.235 -10.469 -7.119 1.00 0.00 204 ALA A CA 2
ATOM 2774 C C . ALA A 1 78 ? -1.222 -10.021 -7.105 1.00 0.00 204 ALA A C 2
ATOM 2775 O O . ALA A 1 78 ? -2.042 -10.536 -7.865 1.00 0.00 204 ALA A O 2
ATOM 2782 N N . LEU A 1 79 ? -1.542 -9.069 -6.233 1.00 0.00 205 LEU A N 2
ATOM 2783 C CA . LEU A 1 79 ? -2.882 -8.491 -6.187 1.00 0.00 205 LEU A CA 2
ATOM 2784 C C . LEU A 1 79 ? -3.216 -7.800 -7.504 1.00 0.00 205 LEU A C 2
ATOM 2785 O O . LEU A 1 79 ? -4.239 -8.082 -8.131 1.00 0.00 205 LEU A O 2
ATOM 2801 N N . GLY A 1 80 ? -2.344 -6.891 -7.910 1.00 0.00 206 GLY A N 2
ATOM 2802 C CA . GLY A 1 80 ? -2.564 -6.141 -9.126 1.00 0.00 206 GLY A CA 2
ATOM 2803 C C . GLY A 1 80 ? -3.229 -4.805 -8.856 1.00 0.00 206 GLY A C 2
ATOM 2804 O O . GLY A 1 80 ? -3.627 -4.529 -7.724 1.00 0.00 206 GLY A O 2
ATOM 2808 N N . PRO A 1 81 ? -3.371 -3.954 -9.882 1.00 0.00 207 PRO A N 2
ATOM 2809 C CA . PRO A 1 81 ? -3.986 -2.628 -9.733 1.00 0.00 207 PRO A CA 2
ATOM 2810 C C . PRO A 1 81 ? -5.497 -2.700 -9.515 1.00 0.00 207 PRO A C 2
ATOM 2811 O O . PRO A 1 81 ? -6.132 -1.708 -9.159 1.00 0.00 207 PRO A O 2
ATOM 2822 N N . ALA A 1 82 ? -6.063 -3.882 -9.716 1.00 0.00 208 ALA A N 2
ATOM 2823 C CA . ALA A 1 82 ? -7.496 -4.089 -9.540 1.00 0.00 208 ALA A CA 2
ATOM 2824 C C . ALA A 1 82 ? -7.824 -4.476 -8.100 1.00 0.00 208 ALA A C 2
ATOM 2825 O O . ALA A 1 82 ? -8.891 -5.027 -7.819 1.00 0.00 208 ALA A O 2
ATOM 2832 N N . ALA A 1 83 ? -6.900 -4.188 -7.196 1.00 0.00 209 ALA A N 2
ATOM 2833 C CA . ALA A 1 83 ? -7.068 -4.511 -5.788 1.00 0.00 209 ALA A CA 2
ATOM 2834 C C . ALA A 1 83 ? -6.943 -3.259 -4.927 1.00 0.00 209 ALA A C 2
ATOM 2835 O O . ALA A 1 83 ? -6.468 -2.223 -5.390 1.00 0.00 209 ALA A O 2
ATOM 2842 N N . THR A 1 84 ? -7.368 -3.367 -3.674 1.00 0.00 210 THR A N 2
ATOM 2843 C CA . THR A 1 84 ? -7.360 -2.238 -2.753 1.00 0.00 210 THR A CA 2
ATOM 2844 C C . THR A 1 84 ? -6.299 -2.439 -1.680 1.00 0.00 210 THR A C 2
ATOM 2845 O O . THR A 1 84 ? -5.648 -3.485 -1.642 1.00 0.00 210 THR A O 2
ATOM 2856 N N . LEU A 1 85 ? -6.130 -1.457 -0.800 1.00 0.00 211 LEU A N 2
ATOM 2857 C CA . LEU A 1 85 ? -5.235 -1.611 0.339 1.00 0.00 211 LEU A CA 2
ATOM 2858 C C . LEU A 1 85 ? -5.725 -2.740 1.234 1.00 0.00 211 LEU A C 2
ATOM 2859 O O . LEU A 1 85 ? -4.935 -3.505 1.783 1.00 0.00 211 LEU A O 2
ATOM 2875 N N . GLU A 1 86 ? -7.042 -2.855 1.341 1.00 0.00 212 GLU A N 2
ATOM 2876 C CA . GLU A 1 86 ? -7.663 -3.822 2.230 1.00 0.00 212 GLU A CA 2
ATOM 2877 C C . GLU A 1 86 ? -7.370 -5.251 1.773 1.00 0.00 212 GLU A C 2
ATOM 2878 O O . GLU A 1 86 ? -7.307 -6.176 2.590 1.00 0.00 212 GLU A O 2
ATOM 2891 N N . GLU A 1 87 ? -7.158 -5.427 0.472 1.00 0.00 213 GLU A N 2
ATOM 2892 C CA . GLU A 1 87 ? -6.802 -6.726 -0.067 1.00 0.00 213 GLU A CA 2
ATOM 2893 C C . GLU A 1 87 ? -5.360 -7.041 0.296 1.00 0.00 213 GLU A C 2
ATOM 2894 O O . GLU A 1 87 ? -5.011 -8.189 0.537 1.00 0.00 213 GLU A O 2
ATOM 2907 N N . MET A 1 88 ? -4.539 -5.995 0.352 1.00 0.00 214 MET A N 2
ATOM 2908 C CA . MET A 1 88 ? -3.131 -6.126 0.721 1.00 0.00 214 MET A CA 2
ATOM 2909 C C . MET A 1 88 ? -3.009 -6.532 2.182 1.00 0.00 214 MET A C 2
ATOM 2910 O O . MET A 1 88 ? -2.180 -7.368 2.545 1.00 0.00 214 MET A O 2
ATOM 2924 N N . MET A 1 89 ? -3.847 -5.924 3.015 1.00 0.00 215 MET A N 2
ATOM 2925 C CA . MET A 1 89 ? -3.878 -6.237 4.439 1.00 0.00 215 MET A CA 2
ATOM 2926 C C . MET A 1 89 ? -4.186 -7.716 4.625 1.00 0.00 215 MET A C 2
ATOM 2927 O O . MET A 1 89 ? -3.448 -8.442 5.292 1.00 0.00 215 MET A O 2
ATOM 2941 N N . THR A 1 90 ? -5.265 -8.159 3.990 1.00 0.00 216 THR A N 2
ATOM 2942 C CA . THR A 1 90 ? -5.682 -9.552 4.049 1.00 0.00 216 THR A CA 2
ATOM 2943 C C . THR A 1 90 ? -4.668 -10.457 3.342 1.00 0.00 216 THR A C 2
ATOM 2944 O O . THR A 1 90 ? -4.491 -11.619 3.713 1.00 0.00 216 THR A O 2
ATOM 2955 N N . ALA A 1 91 ? -3.997 -9.914 2.332 1.00 0.00 217 ALA A N 2
ATOM 2956 C CA . ALA A 1 91 ? -2.969 -10.647 1.602 1.00 0.00 217 ALA A CA 2
ATOM 2957 C C . ALA A 1 91 ? -1.869 -11.110 2.546 1.00 0.00 217 ALA A C 2
ATOM 2958 O O . ALA A 1 91 ? -1.494 -12.284 2.549 1.00 0.00 217 ALA A O 2
ATOM 2965 N N . CYS A 1 92 ? -1.376 -10.186 3.364 1.00 0.00 218 CYS A N 2
ATOM 2966 C CA . CYS A 1 92 ? -0.356 -10.501 4.353 1.00 0.00 218 CYS A CA 2
ATOM 2967 C C . CYS A 1 92 ? -0.924 -11.412 5.438 1.00 0.00 218 CYS A C 2
ATOM 2968 O O . CYS A 1 92 ? -0.210 -12.246 5.997 1.00 0.00 218 CYS A O 2
ATOM 2976 N N . GLN A 1 93 ? -2.210 -11.239 5.727 1.00 0.00 219 GLN A N 2
ATOM 2977 C CA . GLN A 1 93 ? -2.893 -12.054 6.726 1.00 0.00 219 GLN A CA 2
ATOM 2978 C C . GLN A 1 93 ? -2.949 -13.514 6.291 1.00 0.00 219 GLN A C 2
ATOM 2979 O O . GLN A 1 93 ? -2.984 -14.419 7.129 1.00 0.00 219 GLN A O 2
ATOM 2993 N N . GLY A 1 94 ? -2.961 -13.743 4.983 1.00 0.00 220 GLY A N 2
ATOM 2994 C CA . GLY A 1 94 ? -2.862 -15.095 4.476 1.00 0.00 220 GLY A CA 2
ATOM 2995 C C . GLY A 1 94 ? -3.750 -15.360 3.280 1.00 0.00 220 GLY A C 2
ATOM 2996 O O . GLY A 1 94 ? -4.532 -16.307 3.287 1.00 0.00 220 GLY A O 2
ATOM 3000 N N . VAL A 1 95 ? -3.637 -14.536 2.246 1.00 0.00 221 VAL A N 2
ATOM 3001 C CA . VAL A 1 95 ? -4.382 -14.776 1.018 1.00 0.00 221 VAL A CA 2
ATOM 3002 C C . VAL A 1 95 ? -3.709 -15.838 0.170 1.00 0.00 221 VAL A C 2
ATOM 3003 O O . VAL A 1 95 ? -2.511 -15.778 -0.106 1.00 0.00 221 VAL A O 2
ATOM 3016 N N . GLY A 1 96 ? -4.497 -16.819 -0.219 1.00 0.00 222 GLY A N 2
ATOM 3017 C CA . GLY A 1 96 ? -4.030 -17.837 -1.117 1.00 0.00 222 GLY A CA 2
ATOM 3018 C C . GLY A 1 96 ? -5.103 -18.864 -1.358 1.00 0.00 222 GLY A C 2
ATOM 3019 O O . GLY A 1 96 ? -4.894 -20.061 -1.150 1.00 0.00 222 GLY A O 2
ATOM 3023 N N . GLY A 1 97 ? -6.268 -18.394 -1.770 1.00 0.00 223 GLY A N 2
ATOM 3024 C CA . GLY A 1 97 ? -7.391 -19.280 -1.960 1.00 0.00 223 GLY A CA 2
ATOM 3025 C C . GLY A 1 97 ? -8.686 -18.542 -2.240 1.00 0.00 223 GLY A C 2
ATOM 3026 O O . GLY A 1 97 ? -9.234 -18.675 -3.331 1.00 0.00 223 GLY A O 2
ATOM 3030 N N . PRO A 1 98 ? -9.197 -17.756 -1.267 1.00 0.00 224 PRO A N 2
ATOM 3031 C CA . PRO A 1 98 ? -10.480 -17.043 -1.398 1.00 0.00 224 PRO A CA 2
ATOM 3032 C C . PRO A 1 98 ? -10.559 -16.167 -2.646 1.00 0.00 224 PRO A C 2
ATOM 3033 O O . PRO A 1 98 ? -10.092 -15.028 -2.653 1.00 0.00 224 PRO A O 2
ATOM 3044 N N . GLY A 1 99 ? -11.158 -16.707 -3.696 1.00 0.00 225 GLY A N 2
ATOM 3045 C CA . GLY A 1 99 ? -11.339 -15.955 -4.919 1.00 0.00 225 GLY A CA 2
ATOM 3046 C C . GLY A 1 99 ? -12.784 -15.566 -5.120 1.00 0.00 225 GLY A C 2
ATOM 3047 O O . GLY A 1 99 ? -13.448 -16.064 -6.029 1.00 0.00 225 GLY A O 2
ATOM 3051 N N . HIS A 1 100 ? -13.280 -14.695 -4.255 1.00 0.00 226 HIS A N 2
ATOM 3052 C CA . HIS A 1 100 ? -14.665 -14.253 -4.326 1.00 0.00 226 HIS A CA 2
ATOM 3053 C C . HIS A 1 100 ? -14.737 -12.736 -4.253 1.00 0.00 226 HIS A C 2
ATOM 3054 O O . HIS A 1 100 ? -14.278 -12.131 -3.283 1.00 0.00 226 HIS A O 2
ATOM 3069 N N . LYS A 1 101 ? -15.304 -12.125 -5.281 1.00 0.00 227 LYS A N 2
ATOM 3070 C CA . LYS A 1 101 ? -15.470 -10.679 -5.306 1.00 0.00 227 LYS A CA 2
ATOM 3071 C C . LYS A 1 101 ? -16.782 -10.290 -4.628 1.00 0.00 227 LYS A C 2
ATOM 3072 O O . LYS A 1 101 ? -16.938 -9.170 -4.141 1.00 0.00 227 LYS A O 2
ATOM 3091 N N . ALA A 1 102 ? -17.716 -11.230 -4.578 1.00 0.00 228 ALA A N 2
ATOM 3092 C CA . ALA A 1 102 ? -19.014 -10.992 -3.953 1.00 0.00 228 ALA A CA 2
ATOM 3093 C C . ALA A 1 102 ? -19.020 -11.511 -2.520 1.00 0.00 228 ALA A C 2
ATOM 3094 O O . ALA A 1 102 ? -20.063 -11.885 -1.975 1.00 0.00 228 ALA A O 2
ATOM 3101 N N . ARG A 1 103 ? -17.840 -11.533 -1.917 1.00 0.00 229 ARG A N 2
ATOM 3102 C CA . ARG A 1 103 ? -17.688 -11.985 -0.541 1.00 0.00 229 ARG A CA 2
ATOM 3103 C C . ARG A 1 103 ? -18.208 -10.915 0.418 1.00 0.00 229 ARG A C 2
ATOM 3104 O O . ARG A 1 103 ? -17.991 -9.720 0.213 1.00 0.00 229 ARG A O 2
ATOM 3125 N N . VAL A 1 104 ? -18.924 -11.353 1.445 1.00 0.00 230 VAL A N 2
ATOM 3126 C CA . VAL A 1 104 ? -19.437 -10.442 2.462 1.00 0.00 230 VAL A CA 2
ATOM 3127 C C . VAL A 1 104 ? -18.317 -10.007 3.409 1.00 0.00 230 VAL A C 2
ATOM 3128 O O . VAL A 1 104 ? -18.322 -8.891 3.928 1.00 0.00 230 VAL A O 2
ATOM 3141 N N . LEU A 1 105 ? -17.348 -10.885 3.605 1.00 0.00 231 LEU A N 2
ATOM 3142 C CA . LEU A 1 105 ? -16.227 -10.608 4.483 1.00 0.00 231 LEU A CA 2
ATOM 3143 C C . LEU A 1 105 ? -14.994 -11.325 3.949 1.00 0.00 231 LEU A C 2
ATOM 3144 O O . LEU A 1 105 ? -14.956 -12.569 4.028 1.00 0.00 231 LEU A O 2
ATOM 3161 N N . ILE B 2 1 ? -1.079 1.460 -2.116 1.00 0.00 1 ILE B N 2
ATOM 3162 C CA . ILE B 2 1 ? -1.938 1.931 -3.209 1.00 0.00 1 ILE B CA 2
ATOM 3163 C C . ILE B 2 1 ? -2.323 3.388 -2.952 1.00 0.00 1 ILE B C 2
ATOM 3164 O O . ILE B 2 1 ? -3.426 3.695 -2.502 1.00 0.00 1 ILE B O 2
ATOM 3182 N N . THR B 2 2 ? -1.366 4.278 -3.244 1.00 0.00 2 THR B N 2
ATOM 3183 C CA . THR B 2 2 ? -1.446 5.711 -2.928 1.00 0.00 2 THR B CA 2
ATOM 3184 C C . THR B 2 2 ? -1.828 5.992 -1.458 1.00 0.00 2 THR B C 2
ATOM 3185 O O . THR B 2 2 ? -2.245 5.103 -0.713 1.00 0.00 2 THR B O 2
ATOM 3196 N N . PHE B 2 3 ? -1.601 7.226 -1.031 1.00 0.00 3 PHE B N 2
ATOM 3197 C CA . PHE B 2 3 ? -1.957 7.673 0.312 1.00 0.00 3 PHE B CA 2
ATOM 3198 C C . PHE B 2 3 ? -3.473 7.769 0.443 1.00 0.00 3 PHE B C 2
ATOM 3199 O O . PHE B 2 3 ? -4.027 7.574 1.526 1.00 0.00 3 PHE B O 2
ATOM 3236 N N . ASP B 2 5 ? -5.982 5.851 -0.615 1.00 0.00 5 ASP B N 2
ATOM 3237 C CA . ASP B 2 5 ? -6.626 4.622 -0.136 1.00 0.00 5 ASP B CA 2
ATOM 3238 C C . ASP B 2 5 ? -6.291 4.384 1.326 1.00 0.00 5 ASP B C 2
ATOM 3239 O O . ASP B 2 5 ? -7.118 3.890 2.093 1.00 0.00 5 ASP B O 2
ATOM 3249 N N . LEU B 2 6 ? -5.075 4.756 1.704 1.00 0.00 6 LEU B N 2
ATOM 3250 C CA . LEU B 2 6 ? -4.624 4.643 3.082 1.00 0.00 6 LEU B CA 2
ATOM 3251 C C . LEU B 2 6 ? -5.540 5.434 4.008 1.00 0.00 6 LEU B C 2
ATOM 3252 O O . LEU B 2 6 ? -5.942 4.956 5.073 1.00 0.00 6 LEU B O 2
ATOM 3268 N N . LEU B 2 7 ? -5.866 6.648 3.586 1.00 0.00 7 LEU B N 2
ATOM 3269 C CA . LEU B 2 7 ? -6.781 7.503 4.327 1.00 0.00 7 LEU B CA 2
ATOM 3270 C C . LEU B 2 7 ? -8.161 6.863 4.438 1.00 0.00 7 LEU B C 2
ATOM 3271 O O . LEU B 2 7 ? -8.687 6.721 5.542 1.00 0.00 7 LEU B O 2
ATOM 3307 N N . TYR B 2 9 ? -9.049 3.895 4.157 1.00 0.00 9 TYR B N 2
ATOM 3308 C CA . TYR B 2 9 ? -8.976 2.652 4.919 1.00 0.00 9 TYR B CA 2
ATOM 3309 C C . TYR B 2 9 ? -9.143 2.914 6.414 1.00 0.00 9 TYR B C 2
ATOM 3310 O O . TYR B 2 9 ? -10.017 2.334 7.057 1.00 0.00 9 TYR B O 2
ATOM 3328 N N . TYR B 2 10 ? -8.303 3.782 6.963 1.00 0.00 10 TYR B N 2
ATOM 3329 C CA . TYR B 2 10 ? -8.364 4.108 8.383 1.00 0.00 10 TYR B CA 2
ATOM 3330 C C . TYR B 2 10 ? -9.584 4.956 8.717 1.00 0.00 10 TYR B C 2
ATOM 3331 O O . TYR B 2 10 ? -10.144 4.849 9.807 1.00 0.00 10 TYR B O 2
ATOM 3349 N N . GLY B 2 11 ? -9.982 5.812 7.791 1.00 0.00 11 GLY B N 2
ATOM 3350 C CA . GLY B 2 11 ? -11.113 6.679 8.031 1.00 0.00 11 GLY B CA 2
ATOM 3351 C C . GLY B 2 11 ? -12.369 6.202 7.334 1.00 0.00 11 GLY B C 2
ATOM 3352 O O . GLY B 2 11 ? -12.895 6.892 6.459 1.00 0.00 11 GLY B O 2
ATOM 3356 N N . LYS B 2 12 ? -12.854 5.028 7.726 1.00 0.00 12 LYS B N 2
ATOM 3357 C CA . LYS B 2 12 ? -14.061 4.457 7.137 1.00 0.00 12 LYS B CA 2
ATOM 3358 C C . LYS B 2 12 ? -15.294 5.259 7.544 1.00 0.00 12 LYS B C 2
ATOM 3359 O O . LYS B 2 12 ? -15.955 4.927 8.532 1.00 0.00 12 LYS B O 2
ATOM 3378 N N . LYS B 2 13 ? -15.578 6.313 6.767 1.00 0.00 13 LYS B N 2
ATOM 3379 C CA . LYS B 2 13 ? -16.708 7.227 6.990 1.00 0.00 13 LYS B CA 2
ATOM 3380 C C . LYS B 2 13 ? -16.889 7.582 8.469 1.00 0.00 13 LYS B C 2
ATOM 3381 O O . LYS B 2 13 ? -15.925 7.593 9.240 1.00 0.00 13 LYS B O 2
ATOM 3400 N N . LYS B 2 14 ? -18.110 7.926 8.848 1.00 0.00 14 LYS B N 2
ATOM 3401 C CA . LYS B 2 14 ? -18.421 8.246 10.231 1.00 0.00 14 LYS B CA 2
ATOM 3402 C C . LYS B 2 14 ? -19.608 7.411 10.699 1.00 0.00 14 LYS B C 2
ATOM 3403 O O . LYS B 2 14 ? -20.736 7.943 10.735 1.00 0.00 14 LYS B O 2
ATOM 3423 N N . SER A 1 12 ? 21.021 12.662 5.363 1.00 0.00 138 SER A N 3
ATOM 3424 C CA . SER A 1 12 ? 21.806 12.844 4.128 1.00 0.00 138 SER A CA 3
ATOM 3425 C C . SER A 1 12 ? 22.433 11.525 3.686 1.00 0.00 138 SER A C 3
ATOM 3426 O O . SER A 1 12 ? 22.695 10.641 4.506 1.00 0.00 138 SER A O 3
ATOM 3434 N N . GLY A 1 13 ? 22.666 11.407 2.388 1.00 0.00 139 GLY A N 3
ATOM 3435 C CA . GLY A 1 13 ? 23.232 10.201 1.823 1.00 0.00 139 GLY A CA 3
ATOM 3436 C C . GLY A 1 13 ? 23.171 10.240 0.311 1.00 0.00 139 GLY A C 3
ATOM 3437 O O . GLY A 1 13 ? 23.820 11.080 -0.316 1.00 0.00 139 GLY A O 3
ATOM 3441 N N . LEU A 1 14 ? 22.376 9.357 -0.276 1.00 0.00 140 LEU A N 3
ATOM 3442 C CA . LEU A 1 14 ? 22.156 9.370 -1.715 1.00 0.00 140 LEU A CA 3
ATOM 3443 C C . LEU A 1 14 ? 21.144 10.444 -2.085 1.00 0.00 140 LEU A C 3
ATOM 3444 O O . LEU A 1 14 ? 21.138 10.954 -3.207 1.00 0.00 140 LEU A O 3
ATOM 3460 N N . VAL A 1 15 ? 20.290 10.786 -1.133 1.00 0.00 141 VAL A N 3
ATOM 3461 C CA . VAL A 1 15 ? 19.281 11.812 -1.340 1.00 0.00 141 VAL A CA 3
ATOM 3462 C C . VAL A 1 15 ? 19.524 12.997 -0.413 1.00 0.00 141 VAL A C 3
ATOM 3463 O O . VAL A 1 15 ? 20.114 12.838 0.657 1.00 0.00 141 VAL A O 3
ATOM 3476 N N . PRO A 1 16 ? 19.101 14.207 -0.818 1.00 0.00 142 PRO A N 3
ATOM 3477 C CA . PRO A 1 16 ? 19.235 15.404 0.014 1.00 0.00 142 PRO A CA 3
ATOM 3478 C C . PRO A 1 16 ? 18.380 15.309 1.277 1.00 0.00 142 PRO A C 3
ATOM 3479 O O . PRO A 1 16 ? 18.886 15.411 2.399 1.00 0.00 142 PRO A O 3
ATOM 3490 N N . ARG A 1 17 ? 17.085 15.093 1.086 1.00 0.00 143 ARG A N 3
ATOM 3491 C CA . ARG A 1 17 ? 16.163 14.943 2.198 1.00 0.00 143 ARG A CA 3
ATOM 3492 C C . ARG A 1 17 ? 16.089 13.480 2.616 1.00 0.00 143 ARG A C 3
ATOM 3493 O O . ARG A 1 17 ? 15.313 12.700 2.058 1.00 0.00 143 ARG A O 3
ATOM 3514 N N . GLY A 1 18 ? 16.913 13.109 3.580 1.00 0.00 144 GLY A N 3
ATOM 3515 C CA . GLY A 1 18 ? 16.922 11.747 4.064 1.00 0.00 144 GLY A CA 3
ATOM 3516 C C . GLY A 1 18 ? 17.351 11.675 5.510 1.00 0.00 144 GLY A C 3
ATOM 3517 O O . GLY A 1 18 ? 18.393 12.222 5.875 1.00 0.00 144 GLY A O 3
ATOM 3521 N N . SER A 1 19 ? 16.529 11.026 6.328 1.00 0.00 145 SER A N 3
ATOM 3522 C CA . SER A 1 19 ? 16.806 10.840 7.750 1.00 0.00 145 SER A CA 3
ATOM 3523 C C . SER A 1 19 ? 16.627 12.161 8.506 1.00 0.00 145 SER A C 3
ATOM 3524 O O . SER A 1 19 ? 16.060 13.118 7.969 1.00 0.00 145 SER A O 3
ATOM 3532 N N . HIS A 1 20 ? 17.108 12.195 9.749 1.00 0.00 146 HIS A N 3
ATOM 3533 C CA . HIS A 1 20 ? 16.927 13.336 10.651 1.00 0.00 146 HIS A CA 3
ATOM 3534 C C . HIS A 1 20 ? 15.465 13.475 11.069 1.00 0.00 146 HIS A C 3
ATOM 3535 O O . HIS A 1 20 ? 15.084 13.068 12.166 1.00 0.00 146 HIS A O 3
ATOM 3550 N N . MET A 1 21 ? 14.646 14.019 10.180 1.00 0.00 147 MET A N 3
ATOM 3551 C CA . MET A 1 21 ? 13.252 14.298 10.495 1.00 0.00 147 MET A CA 3
ATOM 3552 C C . MET A 1 21 ? 12.335 13.712 9.430 1.00 0.00 147 MET A C 3
ATOM 3553 O O . MET A 1 21 ? 12.748 13.527 8.284 1.00 0.00 147 MET A O 3
ATOM 3567 N N . THR A 1 22 ? 11.086 13.458 9.818 1.00 0.00 148 THR A N 3
ATOM 3568 C CA . THR A 1 22 ? 10.066 12.883 8.955 1.00 0.00 148 THR A CA 3
ATOM 3569 C C . THR A 1 22 ? 10.583 11.684 8.152 1.00 0.00 148 THR A C 3
ATOM 3570 O O . THR A 1 22 ? 10.750 10.597 8.706 1.00 0.00 148 THR A O 3
ATOM 3581 N N . SER A 1 23 ? 10.842 11.902 6.864 1.00 0.00 149 SER A N 3
ATOM 3582 C CA . SER A 1 23 ? 11.411 10.886 5.985 1.00 0.00 149 SER A CA 3
ATOM 3583 C C . SER A 1 23 ? 10.573 9.603 5.952 1.00 0.00 149 SER A C 3
ATOM 3584 O O . SER A 1 23 ? 10.897 8.621 6.622 1.00 0.00 149 SER A O 3
ATOM 3592 N N . ILE A 1 24 ? 9.515 9.603 5.147 1.00 0.00 150 ILE A N 3
ATOM 3593 C CA . ILE A 1 24 ? 8.692 8.410 4.970 1.00 0.00 150 ILE A CA 3
ATOM 3594 C C . ILE A 1 24 ? 9.490 7.328 4.230 1.00 0.00 150 ILE A C 3
ATOM 3595 O O . ILE A 1 24 ? 9.163 6.143 4.276 1.00 0.00 150 ILE A O 3
ATOM 3611 N N . LEU A 1 25 ? 10.567 7.751 3.578 1.00 0.00 151 LEU A N 3
ATOM 3612 C CA . LEU A 1 25 ? 11.446 6.842 2.848 1.00 0.00 151 LEU A CA 3
ATOM 3613 C C . LEU A 1 25 ? 12.153 5.881 3.802 1.00 0.00 151 LEU A C 3
ATOM 3614 O O . LEU A 1 25 ? 12.707 4.868 3.381 1.00 0.00 151 LEU A O 3
ATOM 3630 N N . ASP A 1 26 ? 12.125 6.206 5.088 1.00 0.00 152 ASP A N 3
ATOM 3631 C CA . ASP A 1 26 ? 12.798 5.402 6.099 1.00 0.00 152 ASP A CA 3
ATOM 3632 C C . ASP A 1 26 ? 11.877 4.290 6.594 1.00 0.00 152 ASP A C 3
ATOM 3633 O O . ASP A 1 26 ? 12.274 3.438 7.389 1.00 0.00 152 ASP A O 3
ATOM 3643 N N . ILE A 1 27 ? 10.652 4.278 6.089 1.00 0.00 153 ILE A N 3
ATOM 3644 C CA . ILE A 1 27 ? 9.659 3.316 6.537 1.00 0.00 153 ILE A CA 3
ATOM 3645 C C . ILE A 1 27 ? 9.703 2.039 5.695 1.00 0.00 153 ILE A C 3
ATOM 3646 O O . ILE A 1 27 ? 9.031 1.924 4.668 1.00 0.00 153 ILE A O 3
ATOM 3662 N N . ARG A 1 28 ? 10.521 1.089 6.131 1.00 0.00 154 ARG A N 3
ATOM 3663 C CA . ARG A 1 28 ? 10.561 -0.231 5.514 1.00 0.00 154 ARG A CA 3
ATOM 3664 C C . ARG A 1 28 ? 9.730 -1.195 6.346 1.00 0.00 154 ARG A C 3
ATOM 3665 O O . ARG A 1 28 ? 9.505 -0.955 7.533 1.00 0.00 154 ARG A O 3
ATOM 3686 N N . GLN A 1 29 ? 9.260 -2.264 5.722 1.00 0.00 155 GLN A N 3
ATOM 3687 C CA . GLN A 1 29 ? 8.484 -3.281 6.423 1.00 0.00 155 GLN A CA 3
ATOM 3688 C C . GLN A 1 29 ? 9.420 -4.313 7.040 1.00 0.00 155 GLN A C 3
ATOM 3689 O O . GLN A 1 29 ? 10.380 -4.737 6.400 1.00 0.00 155 GLN A O 3
ATOM 3703 N N . GLY A 1 30 ? 9.144 -4.706 8.280 1.00 0.00 156 GLY A N 3
ATOM 3704 C CA . GLY A 1 30 ? 9.956 -5.712 8.935 1.00 0.00 156 GLY A CA 3
ATOM 3705 C C . GLY A 1 30 ? 9.810 -7.072 8.281 1.00 0.00 156 GLY A C 3
ATOM 3706 O O . GLY A 1 30 ? 8.737 -7.397 7.771 1.00 0.00 156 GLY A O 3
ATOM 3710 N N . PRO A 1 31 ? 10.873 -7.897 8.298 1.00 0.00 157 PRO A N 3
ATOM 3711 C CA . PRO A 1 31 ? 10.910 -9.196 7.606 1.00 0.00 157 PRO A CA 3
ATOM 3712 C C . PRO A 1 31 ? 9.750 -10.113 7.988 1.00 0.00 157 PRO A C 3
ATOM 3713 O O . PRO A 1 31 ? 9.298 -10.926 7.183 1.00 0.00 157 PRO A O 3
ATOM 3724 N N . LYS A 1 32 ? 9.278 -9.986 9.220 1.00 0.00 158 LYS A N 3
ATOM 3725 C CA . LYS A 1 32 ? 8.129 -10.756 9.673 1.00 0.00 158 LYS A CA 3
ATOM 3726 C C . LYS A 1 32 ? 7.095 -9.833 10.304 1.00 0.00 158 LYS A C 3
ATOM 3727 O O . LYS A 1 32 ? 6.273 -10.260 11.118 1.00 0.00 158 LYS A O 3
ATOM 3746 N N . GLU A 1 33 ? 7.141 -8.566 9.923 1.00 0.00 159 GLU A N 3
ATOM 3747 C CA . GLU A 1 33 ? 6.220 -7.580 10.456 1.00 0.00 159 GLU A CA 3
ATOM 3748 C C . GLU A 1 33 ? 4.955 -7.526 9.609 1.00 0.00 159 GLU A C 3
ATOM 3749 O O . GLU A 1 33 ? 5.022 -7.314 8.396 1.00 0.00 159 GLU A O 3
ATOM 3762 N N . PRO A 1 34 ? 3.792 -7.759 10.239 1.00 0.00 160 PRO A N 3
ATOM 3763 C CA . PRO A 1 34 ? 2.495 -7.698 9.566 1.00 0.00 160 PRO A CA 3
ATOM 3764 C C . PRO A 1 34 ? 2.289 -6.380 8.824 1.00 0.00 160 PRO A C 3
ATOM 3765 O O . PRO A 1 34 ? 2.556 -5.298 9.349 1.00 0.00 160 PRO A O 3
ATOM 3776 N N . PHE A 1 35 ? 1.789 -6.503 7.597 1.00 0.00 161 PHE A N 3
ATOM 3777 C CA . PHE A 1 35 ? 1.580 -5.369 6.699 1.00 0.00 161 PHE A CA 3
ATOM 3778 C C . PHE A 1 35 ? 0.696 -4.291 7.330 1.00 0.00 161 PHE A C 3
ATOM 3779 O O . PHE A 1 35 ? 0.814 -3.113 6.996 1.00 0.00 161 PHE A O 3
ATOM 3796 N N . ARG A 1 36 ? -0.180 -4.697 8.247 1.00 0.00 162 ARG A N 3
ATOM 3797 C CA . ARG A 1 36 ? -1.069 -3.752 8.924 1.00 0.00 162 ARG A CA 3
ATOM 3798 C C . ARG A 1 36 ? -0.245 -2.745 9.707 1.00 0.00 162 ARG A C 3
ATOM 3799 O O . ARG A 1 36 ? -0.386 -1.536 9.550 1.00 0.00 162 ARG A O 3
ATOM 3820 N N . ASP A 1 37 ? 0.636 -3.285 10.536 1.00 0.00 163 ASP A N 3
ATOM 3821 C CA . ASP A 1 37 ? 1.444 -2.498 11.453 1.00 0.00 163 ASP A CA 3
ATOM 3822 C C . ASP A 1 37 ? 2.435 -1.635 10.686 1.00 0.00 163 ASP A C 3
ATOM 3823 O O . ASP A 1 37 ? 2.814 -0.551 11.134 1.00 0.00 163 ASP A O 3
ATOM 3833 N N . TYR A 1 38 ? 2.840 -2.124 9.520 1.00 0.00 164 TYR A N 3
ATOM 3834 C CA . TYR A 1 38 ? 3.677 -1.357 8.612 1.00 0.00 164 TYR A CA 3
ATOM 3835 C C . TYR A 1 38 ? 2.908 -0.143 8.094 1.00 0.00 164 TYR A C 3
ATOM 3836 O O . TYR A 1 38 ? 3.382 0.990 8.187 1.00 0.00 164 TYR A O 3
ATOM 3854 N N . VAL A 1 39 ? 1.708 -0.394 7.578 1.00 0.00 165 VAL A N 3
ATOM 3855 C CA . VAL A 1 39 ? 0.842 0.663 7.068 1.00 0.00 165 VAL A CA 3
ATOM 3856 C C . VAL A 1 39 ? 0.464 1.654 8.169 1.00 0.00 165 VAL A C 3
ATOM 3857 O O . VAL A 1 39 ? 0.335 2.852 7.910 1.00 0.00 165 VAL A O 3
ATOM 3870 N N . ASP A 1 40 ? 0.308 1.154 9.393 1.00 0.00 166 ASP A N 3
ATOM 3871 C CA . ASP A 1 40 ? -0.050 1.996 10.533 1.00 0.00 166 ASP A CA 3
ATOM 3872 C C . ASP A 1 40 ? 0.886 3.195 10.657 1.00 0.00 166 ASP A C 3
ATOM 3873 O O . ASP A 1 40 ? 0.430 4.336 10.727 1.00 0.00 166 ASP A O 3
ATOM 3883 N N . ARG A 1 41 ? 2.191 2.947 10.628 1.00 0.00 167 ARG A N 3
ATOM 3884 C CA . ARG A 1 41 ? 3.155 4.031 10.758 1.00 0.00 167 ARG A CA 3
ATOM 3885 C C . ARG A 1 41 ? 3.426 4.672 9.403 1.00 0.00 167 ARG A C 3
ATOM 3886 O O . ARG A 1 41 ? 3.688 5.870 9.317 1.00 0.00 167 ARG A O 3
ATOM 3907 N N . PHE A 1 42 ? 3.349 3.874 8.349 1.00 0.00 168 PHE A N 3
ATOM 3908 C CA . PHE A 1 42 ? 3.576 4.362 6.995 1.00 0.00 168 PHE A CA 3
ATOM 3909 C C . PHE A 1 42 ? 2.603 5.496 6.677 1.00 0.00 168 PHE A C 3
ATOM 3910 O O . PHE A 1 42 ? 3.004 6.576 6.243 1.00 0.00 168 PHE A O 3
ATOM 3927 N N . TYR A 1 43 ? 1.329 5.246 6.938 1.00 0.00 169 TYR A N 3
ATOM 3928 C CA . TYR A 1 43 ? 0.271 6.206 6.661 1.00 0.00 169 TYR A CA 3
ATOM 3929 C C . TYR A 1 43 ? 0.420 7.481 7.497 1.00 0.00 169 TYR A C 3
ATOM 3930 O O . TYR A 1 43 ? 0.361 8.590 6.959 1.00 0.00 169 TYR A O 3
ATOM 3948 N N . LYS A 1 44 ? 0.629 7.332 8.803 1.00 0.00 170 LYS A N 3
ATOM 3949 C CA . LYS A 1 44 ? 0.698 8.493 9.687 1.00 0.00 170 LYS A CA 3
ATOM 3950 C C . LYS A 1 44 ? 1.929 9.344 9.379 1.00 0.00 170 LYS A C 3
ATOM 3951 O O . LYS A 1 44 ? 1.905 10.563 9.553 1.00 0.00 170 LYS A O 3
ATOM 3970 N N . THR A 1 45 ? 2.993 8.705 8.897 1.00 0.00 171 THR A N 3
ATOM 3971 C CA . THR A 1 45 ? 4.199 9.428 8.521 1.00 0.00 171 THR A CA 3
ATOM 3972 C C . THR A 1 45 ? 3.973 10.177 7.209 1.00 0.00 171 THR A C 3
ATOM 3973 O O . THR A 1 45 ? 4.399 11.318 7.061 1.00 0.00 171 THR A O 3
ATOM 3984 N N . LEU A 1 46 ? 3.274 9.538 6.268 1.00 0.00 172 LEU A N 3
ATOM 3985 C CA . LEU A 1 46 ? 2.893 10.190 5.014 1.00 0.00 172 LEU A CA 3
ATOM 3986 C C . LEU A 1 46 ? 2.100 11.457 5.282 1.00 0.00 172 LEU A C 3
ATOM 3987 O O . LEU A 1 46 ? 2.274 12.474 4.610 1.00 0.00 172 LEU A O 3
ATOM 4003 N N . ARG A 1 47 ? 1.224 11.387 6.268 1.00 0.00 173 ARG A N 3
ATOM 4004 C CA . ARG A 1 47 ? 0.387 12.515 6.629 1.00 0.00 173 ARG A CA 3
ATOM 4005 C C . ARG A 1 47 ? 1.232 13.675 7.158 1.00 0.00 173 ARG A C 3
ATOM 4006 O O . ARG A 1 47 ? 0.823 14.833 7.089 1.00 0.00 173 ARG A O 3
ATOM 4027 N N . ALA A 1 48 ? 2.419 13.356 7.660 1.00 0.00 174 ALA A N 3
ATOM 4028 C CA . ALA A 1 48 ? 3.313 14.362 8.221 1.00 0.00 174 ALA A CA 3
ATOM 4029 C C . ALA A 1 48 ? 4.356 14.815 7.200 1.00 0.00 174 ALA A C 3
ATOM 4030 O O . ALA A 1 48 ? 5.012 15.843 7.390 1.00 0.00 174 ALA A O 3
ATOM 4037 N N . GLU A 1 49 ? 4.509 14.039 6.123 1.00 0.00 175 GLU A N 3
ATOM 4038 C CA . GLU A 1 49 ? 5.462 14.367 5.062 1.00 0.00 175 GLU A CA 3
ATOM 4039 C C . GLU A 1 49 ? 5.166 15.729 4.458 1.00 0.00 175 GLU A C 3
ATOM 4040 O O . GLU A 1 49 ? 4.010 16.152 4.379 1.00 0.00 175 GLU A O 3
ATOM 4053 N N . GLN A 1 50 ? 6.221 16.397 4.020 1.00 0.00 176 GLN A N 3
ATOM 4054 C CA . GLN A 1 50 ? 6.114 17.720 3.420 1.00 0.00 176 GLN A CA 3
ATOM 4055 C C . GLN A 1 50 ? 6.011 17.609 1.898 1.00 0.00 176 GLN A C 3
ATOM 4056 O O . GLN A 1 50 ? 6.992 17.781 1.172 1.00 0.00 176 GLN A O 3
ATOM 4070 N N . ALA A 1 51 ? 4.804 17.315 1.430 1.00 0.00 177 ALA A N 3
ATOM 4071 C CA . ALA A 1 51 ? 4.547 17.097 0.012 1.00 0.00 177 ALA A CA 3
ATOM 4072 C C . ALA A 1 51 ? 3.061 17.270 -0.282 1.00 0.00 177 ALA A C 3
ATOM 4073 O O . ALA A 1 51 ? 2.229 17.140 0.614 1.00 0.00 177 ALA A O 3
ATOM 4080 N N . SER A 1 52 ? 2.731 17.570 -1.527 1.00 0.00 178 SER A N 3
ATOM 4081 C CA . SER A 1 52 ? 1.342 17.756 -1.918 1.00 0.00 178 SER A CA 3
ATOM 4082 C C . SER A 1 52 ? 0.627 16.412 -2.028 1.00 0.00 178 SER A C 3
ATOM 4083 O O . SER A 1 52 ? 1.246 15.414 -2.397 1.00 0.00 178 SER A O 3
ATOM 4091 N N . GLN A 1 53 ? -0.660 16.387 -1.690 1.00 0.00 179 GLN A N 3
ATOM 4092 C CA . GLN A 1 53 ? -1.409 15.138 -1.542 1.00 0.00 179 GLN A CA 3
ATOM 4093 C C . GLN A 1 53 ? -1.284 14.228 -2.769 1.00 0.00 179 GLN A C 3
ATOM 4094 O O . GLN A 1 53 ? -0.988 13.038 -2.632 1.00 0.00 179 GLN A O 3
ATOM 4108 N N . GLU A 1 54 ? -1.466 14.790 -3.963 1.00 0.00 180 GLU A N 3
ATOM 4109 C CA . GLU A 1 54 ? -1.430 13.997 -5.188 1.00 0.00 180 GLU A CA 3
ATOM 4110 C C . GLU A 1 54 ? -0.031 13.430 -5.416 1.00 0.00 180 GLU A C 3
ATOM 4111 O O . GLU A 1 54 ? 0.130 12.339 -5.966 1.00 0.00 180 GLU A O 3
ATOM 4124 N N . VAL A 1 55 ? 0.977 14.172 -4.973 1.00 0.00 181 VAL A N 3
ATOM 4125 C CA . VAL A 1 55 ? 2.358 13.725 -5.071 1.00 0.00 181 VAL A CA 3
ATOM 4126 C C . VAL A 1 55 ? 2.603 12.605 -4.072 1.00 0.00 181 VAL A C 3
ATOM 4127 O O . VAL A 1 55 ? 3.271 11.615 -4.375 1.00 0.00 181 VAL A O 3
ATOM 4140 N N . LYS A 1 56 ? 2.035 12.765 -2.880 1.00 0.00 182 LYS A N 3
ATOM 4141 C CA . LYS A 1 56 ? 2.121 11.745 -1.845 1.00 0.00 182 LYS A CA 3
ATOM 4142 C C . LYS A 1 56 ? 1.533 10.432 -2.337 1.00 0.00 182 LYS A C 3
ATOM 4143 O O . LYS A 1 56 ? 2.102 9.369 -2.096 1.00 0.00 182 LYS A O 3
ATOM 4162 N N . ASN A 1 57 ? 0.395 10.505 -3.026 1.00 0.00 183 ASN A N 3
ATOM 4163 C CA . ASN A 1 57 ? -0.225 9.307 -3.580 1.00 0.00 183 ASN A CA 3
ATOM 4164 C C . ASN A 1 57 ? 0.719 8.642 -4.561 1.00 0.00 183 ASN A C 3
ATOM 4165 O O . ASN A 1 57 ? 1.041 7.470 -4.407 1.00 0.00 183 ASN A O 3
ATOM 4176 N N . ALA A 1 58 ? 1.190 9.416 -5.540 1.00 0.00 184 ALA A N 3
ATOM 4177 C CA . ALA A 1 58 ? 2.068 8.900 -6.587 1.00 0.00 184 ALA A CA 3
ATOM 4178 C C . ALA A 1 58 ? 3.310 8.249 -5.993 1.00 0.00 184 ALA A C 3
ATOM 4179 O O . ALA A 1 58 ? 3.769 7.203 -6.462 1.00 0.00 184 ALA A O 3
ATOM 4186 N N . ALA A 1 59 ? 3.850 8.871 -4.955 1.00 0.00 185 ALA A N 3
ATOM 4187 C CA . ALA A 1 59 ? 4.981 8.310 -4.239 1.00 0.00 185 ALA A CA 3
ATOM 4188 C C . ALA A 1 59 ? 4.591 6.995 -3.570 1.00 0.00 185 ALA A C 3
ATOM 4189 O O . ALA A 1 59 ? 5.255 5.980 -3.748 1.00 0.00 185 ALA A O 3
ATOM 4196 N N . THR A 1 60 ? 3.483 7.021 -2.841 1.00 0.00 186 THR A N 3
ATOM 4197 C CA . THR A 1 60 ? 2.996 5.854 -2.113 1.00 0.00 186 THR A CA 3
ATOM 4198 C C . THR A 1 60 ? 2.735 4.682 -3.049 1.00 0.00 186 THR A C 3
ATOM 4199 O O . THR A 1 60 ? 3.042 3.533 -2.718 1.00 0.00 186 THR A O 3
ATOM 4210 N N . GLU A 1 61 ? 2.176 4.987 -4.215 1.00 0.00 187 GLU A N 3
ATOM 4211 C CA . GLU A 1 61 ? 1.824 3.969 -5.195 1.00 0.00 187 GLU A CA 3
ATOM 4212 C C . GLU A 1 61 ? 3.015 3.066 -5.514 1.00 0.00 187 GLU A C 3
ATOM 4213 O O . GLU A 1 61 ? 2.853 1.862 -5.714 1.00 0.00 187 GLU A O 3
ATOM 4226 N N . THR A 1 62 ? 4.205 3.651 -5.557 1.00 0.00 188 THR A N 3
ATOM 4227 C CA . THR A 1 62 ? 5.418 2.894 -5.824 1.00 0.00 188 THR A CA 3
ATOM 4228 C C . THR A 1 62 ? 6.145 2.506 -4.531 1.00 0.00 188 THR A C 3
ATOM 4229 O O . THR A 1 62 ? 6.571 1.359 -4.362 1.00 0.00 188 THR A O 3
ATOM 4240 N N . LEU A 1 63 ? 6.260 3.465 -3.615 1.00 0.00 189 LEU A N 3
ATOM 4241 C CA . LEU A 1 63 ? 7.056 3.295 -2.400 1.00 0.00 189 LEU A CA 3
ATOM 4242 C C . LEU A 1 63 ? 6.527 2.184 -1.503 1.00 0.00 189 LEU A C 3
ATOM 4243 O O . LEU A 1 63 ? 7.311 1.439 -0.925 1.00 0.00 189 LEU A O 3
ATOM 4259 N N . LEU A 1 64 ? 5.209 2.068 -1.391 1.00 0.00 190 LEU A N 3
ATOM 4260 C CA . LEU A 1 64 ? 4.605 1.059 -0.519 1.00 0.00 190 LEU A CA 3
ATOM 4261 C C . LEU A 1 64 ? 5.072 -0.338 -0.909 1.00 0.00 190 LEU A C 3
ATOM 4262 O O . LEU A 1 64 ? 5.383 -1.168 -0.056 1.00 0.00 190 LEU A O 3
ATOM 4278 N N . VAL A 1 65 ? 5.129 -0.581 -2.209 1.00 0.00 191 VAL A N 3
ATOM 4279 C CA . VAL A 1 65 ? 5.528 -1.878 -2.728 1.00 0.00 191 VAL A CA 3
ATOM 4280 C C . VAL A 1 65 ? 7.047 -2.035 -2.667 1.00 0.00 191 VAL A C 3
ATOM 4281 O O . VAL A 1 65 ? 7.563 -3.112 -2.376 1.00 0.00 191 VAL A O 3
ATOM 4294 N N . GLN A 1 66 ? 7.749 -0.941 -2.919 1.00 0.00 192 GLN A N 3
ATOM 4295 C CA . GLN A 1 66 ? 9.200 -0.946 -2.978 1.00 0.00 192 GLN A CA 3
ATOM 4296 C C . GLN A 1 66 ? 9.814 -1.082 -1.582 1.00 0.00 192 GLN A C 3
ATOM 4297 O O . GLN A 1 66 ? 10.823 -1.762 -1.408 1.00 0.00 192 GLN A O 3
ATOM 4311 N N . ASN A 1 67 ? 9.196 -0.441 -0.592 1.00 0.00 193 ASN A N 3
ATOM 4312 C CA . ASN A 1 67 ? 9.722 -0.450 0.774 1.00 0.00 193 ASN A CA 3
ATOM 4313 C C . ASN A 1 67 ? 9.270 -1.693 1.532 1.00 0.00 193 ASN A C 3
ATOM 4314 O O . ASN A 1 67 ? 9.534 -1.833 2.732 1.00 0.00 193 ASN A O 3
ATOM 4325 N N . ALA A 1 68 ? 8.584 -2.586 0.837 1.00 0.00 194 ALA A N 3
ATOM 4326 C CA . ALA A 1 68 ? 8.130 -3.830 1.432 1.00 0.00 194 ALA A CA 3
ATOM 4327 C C . ALA A 1 68 ? 9.155 -4.927 1.186 1.00 0.00 194 ALA A C 3
ATOM 4328 O O . ALA A 1 68 ? 9.987 -4.811 0.285 1.00 0.00 194 ALA A O 3
ATOM 4335 N N . ASN A 1 69 ? 9.104 -5.982 1.990 1.00 0.00 195 ASN A N 3
ATOM 4336 C CA . ASN A 1 69 ? 10.018 -7.110 1.826 1.00 0.00 195 ASN A CA 3
ATOM 4337 C C . ASN A 1 69 ? 9.816 -7.756 0.465 1.00 0.00 195 ASN A C 3
ATOM 4338 O O . ASN A 1 69 ? 8.702 -7.738 -0.053 1.00 0.00 195 ASN A O 3
ATOM 4349 N N . PRO A 1 70 ? 10.867 -8.336 -0.136 1.00 0.00 196 PRO A N 3
ATOM 4350 C CA . PRO A 1 70 ? 10.765 -9.000 -1.438 1.00 0.00 196 PRO A CA 3
ATOM 4351 C C . PRO A 1 70 ? 9.601 -9.986 -1.471 1.00 0.00 196 PRO A C 3
ATOM 4352 O O . PRO A 1 70 ? 8.805 -10.007 -2.414 1.00 0.00 196 PRO A O 3
ATOM 4363 N N . ASP A 1 71 ? 9.498 -10.768 -0.403 1.00 0.00 197 ASP A N 3
ATOM 4364 C CA . ASP A 1 71 ? 8.415 -11.731 -0.239 1.00 0.00 197 ASP A CA 3
ATOM 4365 C C . ASP A 1 71 ? 7.056 -11.043 -0.265 1.00 0.00 197 ASP A C 3
ATOM 4366 O O . ASP A 1 71 ? 6.172 -11.429 -1.028 1.00 0.00 197 ASP A O 3
ATOM 4376 N N . CYS A 1 72 ? 6.907 -10.013 0.560 1.00 0.00 198 CYS A N 3
ATOM 4377 C CA . CYS A 1 72 ? 5.649 -9.291 0.669 1.00 0.00 198 CYS A CA 3
ATOM 4378 C C . CYS A 1 72 ? 5.305 -8.622 -0.654 1.00 0.00 198 CYS A C 3
ATOM 4379 O O . CYS A 1 72 ? 4.163 -8.661 -1.097 1.00 0.00 198 CYS A O 3
ATOM 4387 N N . LYS A 1 73 ? 6.315 -8.039 -1.290 1.00 0.00 199 LYS A N 3
ATOM 4388 C CA . LYS A 1 73 ? 6.149 -7.390 -2.586 1.00 0.00 199 LYS A CA 3
ATOM 4389 C C . LYS A 1 73 ? 5.663 -8.391 -3.634 1.00 0.00 199 LYS A C 3
ATOM 4390 O O . LYS A 1 73 ? 4.859 -8.058 -4.504 1.00 0.00 199 LYS A O 3
ATOM 4409 N N . THR A 1 74 ? 6.138 -9.624 -3.524 1.00 0.00 200 THR A N 3
ATOM 4410 C CA . THR A 1 74 ? 5.720 -10.697 -4.416 1.00 0.00 200 THR A CA 3
ATOM 4411 C C . THR A 1 74 ? 4.250 -11.060 -4.176 1.00 0.00 200 THR A C 3
ATOM 4412 O O . THR A 1 74 ? 3.526 -11.437 -5.098 1.00 0.00 200 THR A O 3
ATOM 4423 N N . ILE A 1 75 ? 3.815 -10.924 -2.937 1.00 0.00 201 ILE A N 3
ATOM 4424 C CA . ILE A 1 75 ? 2.426 -11.175 -2.584 1.00 0.00 201 ILE A CA 3
ATOM 4425 C C . ILE A 1 75 ? 1.547 -10.006 -3.030 1.00 0.00 201 ILE A C 3
ATOM 4426 O O . ILE A 1 75 ? 0.448 -10.201 -3.549 1.00 0.00 201 ILE A O 3
ATOM 4442 N N . LEU A 1 76 ? 2.054 -8.792 -2.841 1.00 0.00 202 LEU A N 3
ATOM 4443 C CA . LEU A 1 76 ? 1.343 -7.582 -3.245 1.00 0.00 202 LEU A CA 3
ATOM 4444 C C . LEU A 1 76 ? 1.101 -7.575 -4.751 1.00 0.00 202 LEU A C 3
ATOM 4445 O O . LEU A 1 76 ? 0.012 -7.242 -5.217 1.00 0.00 202 LEU A O 3
ATOM 4461 N N . LYS A 1 77 ? 2.118 -7.967 -5.511 1.00 0.00 203 LYS A N 3
ATOM 4462 C CA . LYS A 1 77 ? 2.014 -8.008 -6.962 1.00 0.00 203 LYS A CA 3
ATOM 4463 C C . LYS A 1 77 ? 1.058 -9.116 -7.406 1.00 0.00 203 LYS A C 3
ATOM 4464 O O . LYS A 1 77 ? 0.466 -9.040 -8.482 1.00 0.00 203 LYS A O 3
ATOM 4483 N N . ALA A 1 78 ? 0.916 -10.145 -6.571 1.00 0.00 204 ALA A N 3
ATOM 4484 C CA . ALA A 1 78 ? 0.017 -11.256 -6.866 1.00 0.00 204 ALA A CA 3
ATOM 4485 C C . ALA A 1 78 ? -1.439 -10.801 -6.827 1.00 0.00 204 ALA A C 3
ATOM 4486 O O . ALA A 1 78 ? -2.282 -11.318 -7.566 1.00 0.00 204 ALA A O 3
ATOM 4493 N N . LEU A 1 79 ? -1.726 -9.830 -5.963 1.00 0.00 205 LEU A N 3
ATOM 4494 C CA . LEU A 1 79 ? -3.052 -9.225 -5.901 1.00 0.00 205 LEU A CA 3
ATOM 4495 C C . LEU A 1 79 ? -3.407 -8.587 -7.236 1.00 0.00 205 LEU A C 3
ATOM 4496 O O . LEU A 1 79 ? -4.482 -8.817 -7.791 1.00 0.00 205 LEU A O 3
ATOM 4512 N N . GLY A 1 80 ? -2.485 -7.783 -7.741 1.00 0.00 206 GLY A N 3
ATOM 4513 C CA . GLY A 1 80 ? -2.702 -7.094 -8.991 1.00 0.00 206 GLY A CA 3
ATOM 4514 C C . GLY A 1 80 ? -2.951 -5.615 -8.784 1.00 0.00 206 GLY A C 3
ATOM 4515 O O . GLY A 1 80 ? -3.301 -5.192 -7.682 1.00 0.00 206 GLY A O 3
ATOM 4519 N N . PRO A 1 81 ? -2.789 -4.803 -9.837 1.00 0.00 207 PRO A N 3
ATOM 4520 C CA . PRO A 1 81 ? -2.975 -3.347 -9.756 1.00 0.00 207 PRO A CA 3
ATOM 4521 C C . PRO A 1 81 ? -4.438 -2.958 -9.555 1.00 0.00 207 PRO A C 3
ATOM 4522 O O . PRO A 1 81 ? -4.752 -1.808 -9.244 1.00 0.00 207 PRO A O 3
ATOM 4533 N N . ALA A 1 82 ? -5.329 -3.925 -9.733 1.00 0.00 208 ALA A N 3
ATOM 4534 C CA . ALA A 1 82 ? -6.758 -3.689 -9.588 1.00 0.00 208 ALA A CA 3
ATOM 4535 C C . ALA A 1 82 ? -7.212 -3.904 -8.147 1.00 0.00 208 ALA A C 3
ATOM 4536 O O . ALA A 1 82 ? -8.326 -3.530 -7.778 1.00 0.00 208 ALA A O 3
ATOM 4543 N N . ALA A 1 83 ? -6.341 -4.495 -7.339 1.00 0.00 209 ALA A N 3
ATOM 4544 C CA . ALA A 1 83 ? -6.658 -4.784 -5.948 1.00 0.00 209 ALA A CA 3
ATOM 4545 C C . ALA A 1 83 ? -6.521 -3.531 -5.093 1.00 0.00 209 ALA A C 3
ATOM 4546 O O . ALA A 1 83 ? -5.994 -2.514 -5.549 1.00 0.00 209 ALA A O 3
ATOM 4553 N N . THR A 1 84 ? -6.995 -3.602 -3.858 1.00 0.00 210 THR A N 3
ATOM 4554 C CA . THR A 1 84 ? -6.975 -2.445 -2.978 1.00 0.00 210 THR A CA 3
ATOM 4555 C C . THR A 1 84 ? -6.166 -2.718 -1.708 1.00 0.00 210 THR A C 3
ATOM 4556 O O . THR A 1 84 ? -5.625 -3.813 -1.528 1.00 0.00 210 THR A O 3
ATOM 4567 N N . LEU A 1 85 ? -6.101 -1.722 -0.834 1.00 0.00 211 LEU A N 3
ATOM 4568 C CA . LEU A 1 85 ? -5.275 -1.783 0.364 1.00 0.00 211 LEU A CA 3
ATOM 4569 C C . LEU A 1 85 ? -5.684 -2.949 1.260 1.00 0.00 211 LEU A C 3
ATOM 4570 O O . LEU A 1 85 ? -4.832 -3.710 1.720 1.00 0.00 211 LEU A O 3
ATOM 4586 N N . GLU A 1 86 ? -6.991 -3.096 1.478 1.00 0.00 212 GLU A N 3
ATOM 4587 C CA . GLU A 1 86 ? -7.520 -4.140 2.351 1.00 0.00 212 GLU A CA 3
ATOM 4588 C C . GLU A 1 86 ? -7.061 -5.527 1.901 1.00 0.00 212 GLU A C 3
ATOM 4589 O O . GLU A 1 86 ? -6.787 -6.402 2.731 1.00 0.00 212 GLU A O 3
ATOM 4602 N N . GLU A 1 87 ? -6.947 -5.717 0.591 1.00 0.00 213 GLU A N 3
ATOM 4603 C CA . GLU A 1 87 ? -6.581 -7.003 0.039 1.00 0.00 213 GLU A CA 3
ATOM 4604 C C . GLU A 1 87 ? -5.116 -7.294 0.324 1.00 0.00 213 GLU A C 3
ATOM 4605 O O . GLU A 1 87 ? -4.741 -8.433 0.573 1.00 0.00 213 GLU A O 3
ATOM 4618 N N . MET A 1 88 ? -4.304 -6.241 0.314 1.00 0.00 214 MET A N 3
ATOM 4619 C CA . MET A 1 88 ? -2.883 -6.350 0.642 1.00 0.00 214 MET A CA 3
ATOM 4620 C C . MET A 1 88 ? -2.706 -6.687 2.113 1.00 0.00 214 MET A C 3
ATOM 4621 O O . MET A 1 88 ? -1.966 -7.603 2.481 1.00 0.00 214 MET A O 3
ATOM 4635 N N . MET A 1 89 ? -3.407 -5.931 2.946 1.00 0.00 215 MET A N 3
ATOM 4636 C CA . MET A 1 89 ? -3.300 -6.058 4.391 1.00 0.00 215 MET A CA 3
ATOM 4637 C C . MET A 1 89 ? -3.703 -7.453 4.843 1.00 0.00 215 MET A C 3
ATOM 4638 O O . MET A 1 89 ? -3.057 -8.040 5.705 1.00 0.00 215 MET A O 3
ATOM 4652 N N . THR A 1 90 ? -4.759 -7.981 4.242 1.00 0.00 216 THR A N 3
ATOM 4653 C CA . THR A 1 90 ? -5.238 -9.317 4.570 1.00 0.00 216 THR A CA 3
ATOM 4654 C C . THR A 1 90 ? -4.348 -10.387 3.926 1.00 0.00 216 THR A C 3
ATOM 4655 O O . THR A 1 90 ? -4.156 -11.468 4.489 1.00 0.00 216 THR A O 3
ATOM 4666 N N . ALA A 1 91 ? -3.781 -10.066 2.761 1.00 0.00 217 ALA A N 3
ATOM 4667 C CA . ALA A 1 91 ? -2.912 -10.992 2.030 1.00 0.00 217 ALA A CA 3
ATOM 4668 C C . ALA A 1 91 ? -1.678 -11.351 2.851 1.00 0.00 217 ALA A C 3
ATOM 4669 O O . ALA A 1 91 ? -1.233 -12.500 2.858 1.00 0.00 217 ALA A O 3
ATOM 4676 N N . CYS A 1 92 ? -1.144 -10.362 3.555 1.00 0.00 218 CYS A N 3
ATOM 4677 C CA . CYS A 1 92 ? 0.049 -10.553 4.372 1.00 0.00 218 CYS A CA 3
ATOM 4678 C C . CYS A 1 92 ? -0.297 -11.211 5.712 1.00 0.00 218 CYS A C 3
ATOM 4679 O O . CYS A 1 92 ? 0.591 -11.567 6.486 1.00 0.00 218 CYS A O 3
ATOM 4687 N N . GLN A 1 93 ? -1.585 -11.375 5.981 1.00 0.00 219 GLN A N 3
ATOM 4688 C CA . GLN A 1 93 ? -2.028 -11.987 7.226 1.00 0.00 219 GLN A CA 3
ATOM 4689 C C . GLN A 1 93 ? -2.153 -13.496 7.070 1.00 0.00 219 GLN A C 3
ATOM 4690 O O . GLN A 1 93 ? -1.560 -14.259 7.839 1.00 0.00 219 GLN A O 3
ATOM 4704 N N . GLY A 1 94 ? -2.913 -13.921 6.071 1.00 0.00 220 GLY A N 3
ATOM 4705 C CA . GLY A 1 94 ? -3.163 -15.335 5.884 1.00 0.00 220 GLY A CA 3
ATOM 4706 C C . GLY A 1 94 ? -4.231 -15.837 6.830 1.00 0.00 220 GLY A C 3
ATOM 4707 O O . GLY A 1 94 ? -3.987 -15.991 8.031 1.00 0.00 220 GLY A O 3
ATOM 4711 N N . VAL A 1 95 ? -5.419 -16.077 6.296 1.00 0.00 221 VAL A N 3
ATOM 4712 C CA . VAL A 1 95 ? -6.547 -16.488 7.121 1.00 0.00 221 VAL A CA 3
ATOM 4713 C C . VAL A 1 95 ? -6.583 -18.008 7.281 1.00 0.00 221 VAL A C 3
ATOM 4714 O O . VAL A 1 95 ? -6.423 -18.763 6.316 1.00 0.00 221 VAL A O 3
ATOM 4727 N N . GLY A 1 96 ? -6.777 -18.450 8.511 1.00 0.00 222 GLY A N 3
ATOM 4728 C CA . GLY A 1 96 ? -6.845 -19.867 8.790 1.00 0.00 222 GLY A CA 3
ATOM 4729 C C . GLY A 1 96 ? -8.266 -20.327 9.028 1.00 0.00 222 GLY A C 3
ATOM 4730 O O . GLY A 1 96 ? -8.591 -21.503 8.854 1.00 0.00 222 GLY A O 3
ATOM 4734 N N . GLY A 1 97 ? -9.114 -19.393 9.432 1.00 0.00 223 GLY A N 3
ATOM 4735 C CA . GLY A 1 97 ? -10.501 -19.699 9.682 1.00 0.00 223 GLY A CA 3
ATOM 4736 C C . GLY A 1 97 ? -11.068 -18.849 10.797 1.00 0.00 223 GLY A C 3
ATOM 4737 O O . GLY A 1 97 ? -10.367 -18.541 11.759 1.00 0.00 223 GLY A O 3
ATOM 4741 N N . PRO A 1 98 ? -12.338 -18.438 10.684 1.00 0.00 224 PRO A N 3
ATOM 4742 C CA . PRO A 1 98 ? -13.020 -17.645 11.719 1.00 0.00 224 PRO A CA 3
ATOM 4743 C C . PRO A 1 98 ? -13.377 -18.477 12.953 1.00 0.00 224 PRO A C 3
ATOM 4744 O O . PRO A 1 98 ? -13.951 -17.968 13.916 1.00 0.00 224 PRO A O 3
ATOM 4755 N N . GLY A 1 99 ? -13.027 -19.755 12.915 1.00 0.00 225 GLY A N 3
ATOM 4756 C CA . GLY A 1 99 ? -13.334 -20.650 14.008 1.00 0.00 225 GLY A CA 3
ATOM 4757 C C . GLY A 1 99 ? -13.923 -21.948 13.506 1.00 0.00 225 GLY A C 3
ATOM 4758 O O . GLY A 1 99 ? -13.195 -22.852 13.092 1.00 0.00 225 GLY A O 3
ATOM 4762 N N . HIS A 1 100 ? -15.243 -22.037 13.533 1.00 0.00 226 HIS A N 3
ATOM 4763 C CA . HIS A 1 100 ? -15.947 -23.186 12.987 1.00 0.00 226 HIS A CA 3
ATOM 4764 C C . HIS A 1 100 ? -16.898 -22.739 11.892 1.00 0.00 226 HIS A C 3
ATOM 4765 O O . HIS A 1 100 ? -17.932 -22.122 12.161 1.00 0.00 226 HIS A O 3
ATOM 4780 N N . LYS A 1 101 ? -16.535 -23.029 10.656 1.00 0.00 227 LYS A N 3
ATOM 4781 C CA . LYS A 1 101 ? -17.341 -22.644 9.514 1.00 0.00 227 LYS A CA 3
ATOM 4782 C C . LYS A 1 101 ? -16.978 -23.505 8.318 1.00 0.00 227 LYS A C 3
ATOM 4783 O O . LYS A 1 101 ? -15.969 -23.263 7.651 1.00 0.00 227 LYS A O 3
ATOM 4802 N N . ALA A 1 102 ? -17.793 -24.511 8.049 1.00 0.00 228 ALA A N 3
ATOM 4803 C CA . ALA A 1 102 ? -17.550 -25.411 6.934 1.00 0.00 228 ALA A CA 3
ATOM 4804 C C . ALA A 1 102 ? -17.976 -24.768 5.618 1.00 0.00 228 ALA A C 3
ATOM 4805 O O . ALA A 1 102 ? -18.865 -25.262 4.921 1.00 0.00 228 ALA A O 3
ATOM 4812 N N . ARG A 1 103 ? -17.334 -23.657 5.286 1.00 0.00 229 ARG A N 3
ATOM 4813 C CA . ARG A 1 103 ? -17.631 -22.945 4.059 1.00 0.00 229 ARG A CA 3
ATOM 4814 C C . ARG A 1 103 ? -16.879 -23.574 2.897 1.00 0.00 229 ARG A C 3
ATOM 4815 O O . ARG A 1 103 ? -15.772 -23.160 2.547 1.00 0.00 229 ARG A O 3
ATOM 4836 N N . VAL A 1 104 ? -17.485 -24.600 2.329 1.00 0.00 230 VAL A N 3
ATOM 4837 C CA . VAL A 1 104 ? -16.953 -25.261 1.153 1.00 0.00 230 VAL A CA 3
ATOM 4838 C C . VAL A 1 104 ? -18.061 -25.411 0.110 1.00 0.00 230 VAL A C 3
ATOM 4839 O O . VAL A 1 104 ? -19.195 -25.764 0.442 1.00 0.00 230 VAL A O 3
ATOM 4852 N N . LEU A 1 105 ? -17.747 -25.104 -1.136 1.00 0.00 231 LEU A N 3
ATOM 4853 C CA . LEU A 1 105 ? -18.741 -25.131 -2.196 1.00 0.00 231 LEU A CA 3
ATOM 4854 C C . LEU A 1 105 ? -18.224 -25.943 -3.373 1.00 0.00 231 LEU A C 3
ATOM 4855 O O . LEU A 1 105 ? -18.719 -27.068 -3.582 1.00 0.00 231 LEU A O 3
ATOM 4872 N N . ILE B 2 1 ? -1.626 1.406 -0.996 1.00 0.00 1 ILE B N 3
ATOM 4873 C CA . ILE B 2 1 ? -1.757 1.599 -2.455 1.00 0.00 1 ILE B CA 3
ATOM 4874 C C . ILE B 2 1 ? -1.417 3.046 -2.817 1.00 0.00 1 ILE B C 3
ATOM 4875 O O . ILE B 2 1 ? -0.320 3.314 -3.280 1.00 0.00 1 ILE B O 3
ATOM 4893 N N . THR B 2 2 ? -2.326 3.982 -2.580 1.00 0.00 2 THR B N 3
ATOM 4894 C CA . THR B 2 2 ? -1.988 5.393 -2.669 1.00 0.00 2 THR B CA 3
ATOM 4895 C C . THR B 2 2 ? -2.317 6.042 -1.325 1.00 0.00 2 THR B C 3
ATOM 4896 O O . THR B 2 2 ? -3.015 5.423 -0.512 1.00 0.00 2 THR B O 3
ATOM 4907 N N . PHE B 2 3 ? -1.819 7.242 -1.061 1.00 0.00 3 PHE B N 3
ATOM 4908 C CA . PHE B 2 3 ? -2.069 7.884 0.229 1.00 0.00 3 PHE B CA 3
ATOM 4909 C C . PHE B 2 3 ? -3.549 8.220 0.384 1.00 0.00 3 PHE B C 3
ATOM 4910 O O . PHE B 2 3 ? -4.104 8.107 1.481 1.00 0.00 3 PHE B O 3
ATOM 4947 N N . ASP B 2 5 ? -6.135 6.583 -0.752 1.00 0.00 5 ASP B N 3
ATOM 4948 C CA . ASP B 2 5 ? -6.788 5.337 -0.347 1.00 0.00 5 ASP B CA 3
ATOM 4949 C C . ASP B 2 5 ? -6.534 5.033 1.119 1.00 0.00 5 ASP B C 3
ATOM 4950 O O . ASP B 2 5 ? -7.422 4.552 1.824 1.00 0.00 5 ASP B O 3
ATOM 4960 N N . LEU B 2 6 ? -5.318 5.312 1.568 1.00 0.00 6 LEU B N 3
ATOM 4961 C CA . LEU B 2 6 ? -4.956 5.119 2.964 1.00 0.00 6 LEU B CA 3
ATOM 4962 C C . LEU B 2 6 ? -5.885 5.918 3.860 1.00 0.00 6 LEU B C 3
ATOM 4963 O O . LEU B 2 6 ? -6.399 5.412 4.861 1.00 0.00 6 LEU B O 3
ATOM 4979 N N . LEU B 2 7 ? -6.103 7.164 3.477 1.00 0.00 7 LEU B N 3
ATOM 4980 C CA . LEU B 2 7 ? -6.993 8.047 4.205 1.00 0.00 7 LEU B CA 3
ATOM 4981 C C . LEU B 2 7 ? -8.408 7.482 4.275 1.00 0.00 7 LEU B C 3
ATOM 4982 O O . LEU B 2 7 ? -8.996 7.421 5.356 1.00 0.00 7 LEU B O 3
ATOM 5018 N N . TYR B 2 9 ? -9.453 4.498 3.971 1.00 0.00 9 TYR B N 3
ATOM 5019 C CA . TYR B 2 9 ? -9.493 3.271 4.757 1.00 0.00 9 TYR B CA 3
ATOM 5020 C C . TYR B 2 9 ? -9.591 3.566 6.254 1.00 0.00 9 TYR B C 3
ATOM 5021 O O . TYR B 2 9 ? -10.473 3.049 6.941 1.00 0.00 9 TYR B O 3
ATOM 5039 N N . TYR B 2 10 ? -8.674 4.378 6.757 1.00 0.00 10 TYR B N 3
ATOM 5040 C CA . TYR B 2 10 ? -8.638 4.700 8.180 1.00 0.00 10 TYR B CA 3
ATOM 5041 C C . TYR B 2 10 ? -9.782 5.619 8.594 1.00 0.00 10 TYR B C 3
ATOM 5042 O O . TYR B 2 10 ? -10.338 5.479 9.683 1.00 0.00 10 TYR B O 3
ATOM 5060 N N . GLY B 2 11 ? -10.126 6.557 7.726 1.00 0.00 11 GLY B N 3
ATOM 5061 C CA . GLY B 2 11 ? -11.095 7.571 8.082 1.00 0.00 11 GLY B CA 3
ATOM 5062 C C . GLY B 2 11 ? -12.532 7.135 7.880 1.00 0.00 11 GLY B C 3
ATOM 5063 O O . GLY B 2 11 ? -13.410 7.508 8.657 1.00 0.00 11 GLY B O 3
ATOM 5067 N N . LYS B 2 12 ? -12.784 6.351 6.843 1.00 0.00 12 LYS B N 3
ATOM 5068 C CA . LYS B 2 12 ? -14.139 5.974 6.496 1.00 0.00 12 LYS B CA 3
ATOM 5069 C C . LYS B 2 12 ? -14.231 4.475 6.256 1.00 0.00 12 LYS B C 3
ATOM 5070 O O . LYS B 2 12 ? -13.326 3.712 6.601 1.00 0.00 12 LYS B O 3
ATOM 5089 N N . LYS B 2 13 ? -15.335 4.070 5.666 1.00 0.00 13 LYS B N 3
ATOM 5090 C CA . LYS B 2 13 ? -15.581 2.679 5.339 1.00 0.00 13 LYS B CA 3
ATOM 5091 C C . LYS B 2 13 ? -16.423 2.604 4.068 1.00 0.00 13 LYS B C 3
ATOM 5092 O O . LYS B 2 13 ? -16.931 3.627 3.600 1.00 0.00 13 LYS B O 3
ATOM 5111 N N . LYS B 2 14 ? -16.577 1.411 3.515 1.00 0.00 14 LYS B N 3
ATOM 5112 C CA . LYS B 2 14 ? -17.390 1.229 2.325 1.00 0.00 14 LYS B CA 3
ATOM 5113 C C . LYS B 2 14 ? -18.809 0.834 2.727 1.00 0.00 14 LYS B C 3
ATOM 5114 O O . LYS B 2 14 ? -19.055 -0.371 2.950 1.00 0.00 14 LYS B O 3
ATOM 5134 N N . SER A 1 12 ? 23.971 8.551 28.977 1.00 0.00 138 SER A N 4
ATOM 5135 C CA . SER A 1 12 ? 24.899 8.486 27.831 1.00 0.00 138 SER A CA 4
ATOM 5136 C C . SER A 1 12 ? 24.288 9.149 26.600 1.00 0.00 138 SER A C 4
ATOM 5137 O O . SER A 1 12 ? 25.005 9.655 25.736 1.00 0.00 138 SER A O 4
ATOM 5145 N N . GLY A 1 13 ? 22.963 9.158 26.528 1.00 0.00 139 GLY A N 4
ATOM 5146 C CA . GLY A 1 13 ? 22.291 9.802 25.420 1.00 0.00 139 GLY A CA 4
ATOM 5147 C C . GLY A 1 13 ? 21.029 9.076 25.003 1.00 0.00 139 GLY A C 4
ATOM 5148 O O . GLY A 1 13 ? 21.086 8.065 24.301 1.00 0.00 139 GLY A O 4
ATOM 5152 N N . LEU A 1 14 ? 19.892 9.587 25.444 1.00 0.00 140 LEU A N 4
ATOM 5153 C CA . LEU A 1 14 ? 18.602 9.044 25.046 1.00 0.00 140 LEU A CA 4
ATOM 5154 C C . LEU A 1 14 ? 17.620 10.181 24.802 1.00 0.00 140 LEU A C 4
ATOM 5155 O O . LEU A 1 14 ? 17.592 11.163 25.548 1.00 0.00 140 LEU A O 4
ATOM 5171 N N . VAL A 1 15 ? 16.833 10.055 23.746 1.00 0.00 141 VAL A N 4
ATOM 5172 C CA . VAL A 1 15 ? 15.840 11.063 23.407 1.00 0.00 141 VAL A CA 4
ATOM 5173 C C . VAL A 1 15 ? 14.446 10.443 23.334 1.00 0.00 141 VAL A C 4
ATOM 5174 O O . VAL A 1 15 ? 14.033 9.925 22.297 1.00 0.00 141 VAL A O 4
ATOM 5187 N N . PRO A 1 16 ? 13.703 10.487 24.452 1.00 0.00 142 PRO A N 4
ATOM 5188 C CA . PRO A 1 16 ? 12.368 9.894 24.558 1.00 0.00 142 PRO A CA 4
ATOM 5189 C C . PRO A 1 16 ? 11.298 10.731 23.854 1.00 0.00 142 PRO A C 4
ATOM 5190 O O . PRO A 1 16 ? 10.303 11.134 24.463 1.00 0.00 142 PRO A O 4
ATOM 5201 N N . ARG A 1 17 ? 11.505 10.981 22.572 1.00 0.00 143 ARG A N 4
ATOM 5202 C CA . ARG A 1 17 ? 10.578 11.778 21.784 1.00 0.00 143 ARG A CA 4
ATOM 5203 C C . ARG A 1 17 ? 10.564 11.297 20.337 1.00 0.00 143 ARG A C 4
ATOM 5204 O O . ARG A 1 17 ? 10.190 12.033 19.420 1.00 0.00 143 ARG A O 4
ATOM 5225 N N . GLY A 1 18 ? 10.970 10.049 20.140 1.00 0.00 144 GLY A N 4
ATOM 5226 C CA . GLY A 1 18 ? 11.030 9.491 18.808 1.00 0.00 144 GLY A CA 4
ATOM 5227 C C . GLY A 1 18 ? 12.267 9.940 18.061 1.00 0.00 144 GLY A C 4
ATOM 5228 O O . GLY A 1 18 ? 13.376 9.506 18.372 1.00 0.00 144 GLY A O 4
ATOM 5232 N N . SER A 1 19 ? 12.076 10.808 17.077 1.00 0.00 145 SER A N 4
ATOM 5233 C CA . SER A 1 19 ? 13.190 11.347 16.306 1.00 0.00 145 SER A CA 4
ATOM 5234 C C . SER A 1 19 ? 12.741 12.508 15.423 1.00 0.00 145 SER A C 4
ATOM 5235 O O . SER A 1 19 ? 13.562 13.305 14.964 1.00 0.00 145 SER A O 4
ATOM 5243 N N . HIS A 1 20 ? 11.424 12.593 15.193 1.00 0.00 146 HIS A N 4
ATOM 5244 C CA . HIS A 1 20 ? 10.841 13.598 14.301 1.00 0.00 146 HIS A CA 4
ATOM 5245 C C . HIS A 1 20 ? 11.316 13.388 12.872 1.00 0.00 146 HIS A C 4
ATOM 5246 O O . HIS A 1 20 ? 11.323 14.317 12.068 1.00 0.00 146 HIS A O 4
ATOM 5261 N N . MET A 1 21 ? 11.699 12.154 12.565 1.00 0.00 147 MET A N 4
ATOM 5262 C CA . MET A 1 21 ? 12.198 11.807 11.245 1.00 0.00 147 MET A CA 4
ATOM 5263 C C . MET A 1 21 ? 11.056 11.812 10.239 1.00 0.00 147 MET A C 4
ATOM 5264 O O . MET A 1 21 ? 10.362 10.810 10.066 1.00 0.00 147 MET A O 4
ATOM 5278 N N . THR A 1 22 ? 10.854 12.947 9.593 1.00 0.00 148 THR A N 4
ATOM 5279 C CA . THR A 1 22 ? 9.791 13.087 8.621 1.00 0.00 148 THR A CA 4
ATOM 5280 C C . THR A 1 22 ? 10.293 12.661 7.249 1.00 0.00 148 THR A C 4
ATOM 5281 O O . THR A 1 22 ? 10.532 13.488 6.369 1.00 0.00 148 THR A O 4
ATOM 5292 N N . SER A 1 23 ? 10.495 11.365 7.097 1.00 0.00 149 SER A N 4
ATOM 5293 C CA . SER A 1 23 ? 10.969 10.800 5.850 1.00 0.00 149 SER A CA 4
ATOM 5294 C C . SER A 1 23 ? 10.309 9.446 5.606 1.00 0.00 149 SER A C 4
ATOM 5295 O O . SER A 1 23 ? 10.715 8.432 6.181 1.00 0.00 149 SER A O 4
ATOM 5303 N N . ILE A 1 24 ? 9.291 9.440 4.756 1.00 0.00 150 ILE A N 4
ATOM 5304 C CA . ILE A 1 24 ? 8.538 8.228 4.452 1.00 0.00 150 ILE A CA 4
ATOM 5305 C C . ILE A 1 24 ? 9.419 7.189 3.746 1.00 0.00 150 ILE A C 4
ATOM 5306 O O . ILE A 1 24 ? 9.127 5.993 3.762 1.00 0.00 150 ILE A O 4
ATOM 5322 N N . LEU A 1 25 ? 10.515 7.657 3.156 1.00 0.00 151 LEU A N 4
ATOM 5323 C CA . LEU A 1 25 ? 11.426 6.796 2.402 1.00 0.00 151 LEU A CA 4
ATOM 5324 C C . LEU A 1 25 ? 12.049 5.707 3.279 1.00 0.00 151 LEU A C 4
ATOM 5325 O O . LEU A 1 25 ? 12.400 4.629 2.789 1.00 0.00 151 LEU A O 4
ATOM 5341 N N . ASP A 1 26 ? 12.183 5.982 4.570 1.00 0.00 152 ASP A N 4
ATOM 5342 C CA . ASP A 1 26 ? 12.812 5.034 5.483 1.00 0.00 152 ASP A CA 4
ATOM 5343 C C . ASP A 1 26 ? 11.780 4.209 6.235 1.00 0.00 152 ASP A C 4
ATOM 5344 O O . ASP A 1 26 ? 12.124 3.417 7.114 1.00 0.00 152 ASP A O 4
ATOM 5354 N N . ILE A 1 27 ? 10.514 4.387 5.890 1.00 0.00 153 ILE A N 4
ATOM 5355 C CA . ILE A 1 27 ? 9.459 3.555 6.449 1.00 0.00 153 ILE A CA 4
ATOM 5356 C C . ILE A 1 27 ? 9.394 2.244 5.675 1.00 0.00 153 ILE A C 4
ATOM 5357 O O . ILE A 1 27 ? 8.909 2.198 4.544 1.00 0.00 153 ILE A O 4
ATOM 5373 N N . ARG A 1 28 ? 9.913 1.184 6.276 1.00 0.00 154 ARG A N 4
ATOM 5374 C CA . ARG A 1 28 ? 10.059 -0.092 5.589 1.00 0.00 154 ARG A CA 4
ATOM 5375 C C . ARG A 1 28 ? 9.559 -1.235 6.470 1.00 0.00 154 ARG A C 4
ATOM 5376 O O . ARG A 1 28 ? 9.503 -1.105 7.691 1.00 0.00 154 ARG A O 4
ATOM 5397 N N . GLN A 1 29 ? 9.174 -2.334 5.837 1.00 0.00 155 GLN A N 4
ATOM 5398 C CA . GLN A 1 29 ? 8.548 -3.453 6.537 1.00 0.00 155 GLN A CA 4
ATOM 5399 C C . GLN A 1 29 ? 9.588 -4.443 7.052 1.00 0.00 155 GLN A C 4
ATOM 5400 O O . GLN A 1 29 ? 10.590 -4.707 6.389 1.00 0.00 155 GLN A O 4
ATOM 5414 N N . GLY A 1 30 ? 9.339 -4.990 8.239 1.00 0.00 156 GLY A N 4
ATOM 5415 C CA . GLY A 1 30 ? 10.183 -6.048 8.768 1.00 0.00 156 GLY A CA 4
ATOM 5416 C C . GLY A 1 30 ? 9.857 -7.390 8.132 1.00 0.00 156 GLY A C 4
ATOM 5417 O O . GLY A 1 30 ? 8.725 -7.605 7.702 1.00 0.00 156 GLY A O 4
ATOM 5421 N N . PRO A 1 31 ? 10.826 -8.320 8.075 1.00 0.00 157 PRO A N 4
ATOM 5422 C CA . PRO A 1 31 ? 10.671 -9.604 7.375 1.00 0.00 157 PRO A CA 4
ATOM 5423 C C . PRO A 1 31 ? 9.488 -10.426 7.884 1.00 0.00 157 PRO A C 4
ATOM 5424 O O . PRO A 1 31 ? 8.826 -11.121 7.110 1.00 0.00 157 PRO A O 4
ATOM 5435 N N . LYS A 1 32 ? 9.230 -10.356 9.183 1.00 0.00 158 LYS A N 4
ATOM 5436 C CA . LYS A 1 32 ? 8.101 -11.066 9.773 1.00 0.00 158 LYS A CA 4
ATOM 5437 C C . LYS A 1 32 ? 7.122 -10.080 10.398 1.00 0.00 158 LYS A C 4
ATOM 5438 O O . LYS A 1 32 ? 6.351 -10.433 11.292 1.00 0.00 158 LYS A O 4
ATOM 5457 N N . GLU A 1 33 ? 7.162 -8.841 9.929 1.00 0.00 159 GLU A N 4
ATOM 5458 C CA . GLU A 1 33 ? 6.296 -7.800 10.457 1.00 0.00 159 GLU A CA 4
ATOM 5459 C C . GLU A 1 33 ? 5.012 -7.687 9.636 1.00 0.00 159 GLU A C 4
ATOM 5460 O O . GLU A 1 33 ? 5.052 -7.505 8.416 1.00 0.00 159 GLU A O 4
ATOM 5473 N N . PRO A 1 34 ? 3.851 -7.816 10.306 1.00 0.00 160 PRO A N 4
ATOM 5474 C CA . PRO A 1 34 ? 2.536 -7.696 9.672 1.00 0.00 160 PRO A CA 4
ATOM 5475 C C . PRO A 1 34 ? 2.374 -6.390 8.901 1.00 0.00 160 PRO A C 4
ATOM 5476 O O . PRO A 1 34 ? 2.777 -5.318 9.361 1.00 0.00 160 PRO A O 4
ATOM 5487 N N . PHE A 1 35 ? 1.760 -6.504 7.730 1.00 0.00 161 PHE A N 4
ATOM 5488 C CA . PHE A 1 35 ? 1.612 -5.385 6.806 1.00 0.00 161 PHE A CA 4
ATOM 5489 C C . PHE A 1 35 ? 0.789 -4.252 7.423 1.00 0.00 161 PHE A C 4
ATOM 5490 O O . PHE A 1 35 ? 0.975 -3.089 7.077 1.00 0.00 161 PHE A O 4
ATOM 5507 N N . ARG A 1 36 ? -0.110 -4.595 8.343 1.00 0.00 162 ARG A N 4
ATOM 5508 C CA . ARG A 1 36 ? -0.936 -3.593 9.016 1.00 0.00 162 ARG A CA 4
ATOM 5509 C C . ARG A 1 36 ? -0.074 -2.641 9.845 1.00 0.00 162 ARG A C 4
ATOM 5510 O O . ARG A 1 36 ? -0.276 -1.428 9.820 1.00 0.00 162 ARG A O 4
ATOM 5531 N N . ASP A 1 37 ? 0.896 -3.201 10.564 1.00 0.00 163 ASP A N 4
ATOM 5532 C CA . ASP A 1 37 ? 1.760 -2.408 11.431 1.00 0.00 163 ASP A CA 4
ATOM 5533 C C . ASP A 1 37 ? 2.672 -1.528 10.595 1.00 0.00 163 ASP A C 4
ATOM 5534 O O . ASP A 1 37 ? 3.034 -0.421 10.997 1.00 0.00 163 ASP A O 4
ATOM 5544 N N . TYR A 1 38 ? 3.020 -2.026 9.419 1.00 0.00 164 TYR A N 4
ATOM 5545 C CA . TYR A 1 38 ? 3.811 -1.267 8.469 1.00 0.00 164 TYR A CA 4
ATOM 5546 C C . TYR A 1 38 ? 2.990 -0.101 7.920 1.00 0.00 164 TYR A C 4
ATOM 5547 O O . TYR A 1 38 ? 3.465 1.034 7.866 1.00 0.00 164 TYR A O 4
ATOM 5565 N N . VAL A 1 39 ? 1.749 -0.387 7.537 1.00 0.00 165 VAL A N 4
ATOM 5566 C CA . VAL A 1 39 ? 0.853 0.631 6.999 1.00 0.00 165 VAL A CA 4
ATOM 5567 C C . VAL A 1 39 ? 0.545 1.714 8.023 1.00 0.00 165 VAL A C 4
ATOM 5568 O O . VAL A 1 39 ? 0.492 2.891 7.676 1.00 0.00 165 VAL A O 4
ATOM 5581 N N . ASP A 1 40 ? 0.347 1.324 9.280 1.00 0.00 166 ASP A N 4
ATOM 5582 C CA . ASP A 1 40 ? 0.011 2.287 10.327 1.00 0.00 166 ASP A CA 4
ATOM 5583 C C . ASP A 1 40 ? 1.044 3.403 10.390 1.00 0.00 166 ASP A C 4
ATOM 5584 O O . ASP A 1 40 ? 0.694 4.582 10.348 1.00 0.00 166 ASP A O 4
ATOM 5594 N N . ARG A 1 41 ? 2.316 3.030 10.428 1.00 0.00 167 ARG A N 4
ATOM 5595 C CA . ARG A 1 41 ? 3.379 4.015 10.539 1.00 0.00 167 ARG A CA 4
ATOM 5596 C C . ARG A 1 41 ? 3.619 4.700 9.197 1.00 0.00 167 ARG A C 4
ATOM 5597 O O . ARG A 1 41 ? 3.902 5.893 9.152 1.00 0.00 167 ARG A O 4
ATOM 5618 N N . PHE A 1 42 ? 3.490 3.946 8.108 1.00 0.00 168 PHE A N 4
ATOM 5619 C CA . PHE A 1 42 ? 3.650 4.500 6.768 1.00 0.00 168 PHE A CA 4
ATOM 5620 C C . PHE A 1 42 ? 2.630 5.610 6.558 1.00 0.00 168 PHE A C 4
ATOM 5621 O O . PHE A 1 42 ? 2.980 6.745 6.249 1.00 0.00 168 PHE A O 4
ATOM 5638 N N . TYR A 1 43 ? 1.373 5.273 6.776 1.00 0.00 169 TYR A N 4
ATOM 5639 C CA . TYR A 1 43 ? 0.279 6.207 6.596 1.00 0.00 169 TYR A CA 4
ATOM 5640 C C . TYR A 1 43 ? 0.415 7.420 7.515 1.00 0.00 169 TYR A C 4
ATOM 5641 O O . TYR A 1 43 ? 0.335 8.554 7.054 1.00 0.00 169 TYR A O 4
ATOM 5659 N N . LYS A 1 44 ? 0.649 7.187 8.803 1.00 0.00 170 LYS A N 4
ATOM 5660 C CA . LYS A 1 44 ? 0.671 8.280 9.774 1.00 0.00 170 LYS A CA 4
ATOM 5661 C C . LYS A 1 44 ? 1.873 9.205 9.547 1.00 0.00 170 LYS A C 4
ATOM 5662 O O . LYS A 1 44 ? 1.773 10.413 9.745 1.00 0.00 170 LYS A O 4
ATOM 5681 N N . THR A 1 45 ? 2.997 8.639 9.111 1.00 0.00 171 THR A N 4
ATOM 5682 C CA . THR A 1 45 ? 4.177 9.437 8.792 1.00 0.00 171 THR A CA 4
ATOM 5683 C C . THR A 1 45 ? 3.945 10.218 7.508 1.00 0.00 171 THR A C 4
ATOM 5684 O O . THR A 1 45 ? 4.386 11.356 7.362 1.00 0.00 171 THR A O 4
ATOM 5695 N N . LEU A 1 46 ? 3.221 9.601 6.587 1.00 0.00 172 LEU A N 4
ATOM 5696 C CA . LEU A 1 46 ? 2.947 10.200 5.295 1.00 0.00 172 LEU A CA 4
ATOM 5697 C C . LEU A 1 46 ? 1.969 11.369 5.435 1.00 0.00 172 LEU A C 4
ATOM 5698 O O . LEU A 1 46 ? 1.945 12.272 4.599 1.00 0.00 172 LEU A O 4
ATOM 5714 N N . ARG A 1 47 ? 1.159 11.352 6.492 1.00 0.00 173 ARG A N 4
ATOM 5715 C CA . ARG A 1 47 ? 0.293 12.489 6.798 1.00 0.00 173 ARG A CA 4
ATOM 5716 C C . ARG A 1 47 ? 1.144 13.666 7.273 1.00 0.00 173 ARG A C 4
ATOM 5717 O O . ARG A 1 47 ? 0.767 14.827 7.119 1.00 0.00 173 ARG A O 4
ATOM 5738 N N . ALA A 1 48 ? 2.295 13.346 7.861 1.00 0.00 174 ALA A N 4
ATOM 5739 C CA . ALA A 1 48 ? 3.206 14.360 8.375 1.00 0.00 174 ALA A CA 4
ATOM 5740 C C . ALA A 1 48 ? 4.094 14.903 7.264 1.00 0.00 174 ALA A C 4
ATOM 5741 O O . ALA A 1 48 ? 4.536 16.050 7.321 1.00 0.00 174 ALA A O 4
ATOM 5748 N N . GLU A 1 49 ? 4.363 14.062 6.265 1.00 0.00 175 GLU A N 4
ATOM 5749 C CA . GLU A 1 49 ? 5.096 14.487 5.078 1.00 0.00 175 GLU A CA 4
ATOM 5750 C C . GLU A 1 49 ? 4.429 15.712 4.466 1.00 0.00 175 GLU A C 4
ATOM 5751 O O . GLU A 1 49 ? 3.246 15.674 4.115 1.00 0.00 175 GLU A O 4
ATOM 5764 N N . GLN A 1 50 ? 5.193 16.790 4.331 1.00 0.00 176 GLN A N 4
ATOM 5765 C CA . GLN A 1 50 ? 4.640 18.081 3.934 1.00 0.00 176 GLN A CA 4
ATOM 5766 C C . GLN A 1 50 ? 4.505 18.222 2.423 1.00 0.00 176 GLN A C 4
ATOM 5767 O O . GLN A 1 50 ? 4.387 19.335 1.906 1.00 0.00 176 GLN A O 4
ATOM 5781 N N . ALA A 1 51 ? 4.518 17.104 1.720 1.00 0.00 177 ALA A N 4
ATOM 5782 C CA . ALA A 1 51 ? 4.202 17.108 0.302 1.00 0.00 177 ALA A CA 4
ATOM 5783 C C . ALA A 1 51 ? 2.692 17.218 0.127 1.00 0.00 177 ALA A C 4
ATOM 5784 O O . ALA A 1 51 ? 1.937 17.017 1.081 1.00 0.00 177 ALA A O 4
ATOM 5791 N N . SER A 1 52 ? 2.250 17.552 -1.070 1.00 0.00 178 SER A N 4
ATOM 5792 C CA . SER A 1 52 ? 0.827 17.641 -1.360 1.00 0.00 178 SER A CA 4
ATOM 5793 C C . SER A 1 52 ? 0.240 16.241 -1.575 1.00 0.00 178 SER A C 4
ATOM 5794 O O . SER A 1 52 ? 0.933 15.239 -1.385 1.00 0.00 178 SER A O 4
ATOM 5802 N N . GLN A 1 53 ? -1.027 16.160 -1.963 1.00 0.00 179 GLN A N 4
ATOM 5803 C CA . GLN A 1 53 ? -1.694 14.867 -2.087 1.00 0.00 179 GLN A CA 4
ATOM 5804 C C . GLN A 1 53 ? -1.106 14.032 -3.221 1.00 0.00 179 GLN A C 4
ATOM 5805 O O . GLN A 1 53 ? -0.592 12.941 -2.987 1.00 0.00 179 GLN A O 4
ATOM 5819 N N . GLU A 1 54 ? -1.143 14.570 -4.434 1.00 0.00 180 GLU A N 4
ATOM 5820 C CA . GLU A 1 54 ? -0.778 13.815 -5.632 1.00 0.00 180 GLU A CA 4
ATOM 5821 C C . GLU A 1 54 ? 0.661 13.313 -5.573 1.00 0.00 180 GLU A C 4
ATOM 5822 O O . GLU A 1 54 ? 0.945 12.177 -5.960 1.00 0.00 180 GLU A O 4
ATOM 5835 N N . VAL A 1 55 ? 1.569 14.157 -5.098 1.00 0.00 181 VAL A N 4
ATOM 5836 C CA . VAL A 1 55 ? 2.967 13.762 -4.965 1.00 0.00 181 VAL A CA 4
ATOM 5837 C C . VAL A 1 55 ? 3.112 12.595 -3.987 1.00 0.00 181 VAL A C 4
ATOM 5838 O O . VAL A 1 55 ? 3.814 11.619 -4.267 1.00 0.00 181 VAL A O 4
ATOM 5851 N N . LYS A 1 56 ? 2.432 12.688 -2.850 1.00 0.00 182 LYS A N 4
ATOM 5852 C CA . LYS A 1 56 ? 2.499 11.641 -1.843 1.00 0.00 182 LYS A CA 4
ATOM 5853 C C . LYS A 1 56 ? 1.789 10.377 -2.319 1.00 0.00 182 LYS A C 4
ATOM 5854 O O . LYS A 1 56 ? 2.238 9.270 -2.032 1.00 0.00 182 LYS A O 4
ATOM 5873 N N . ASN A 1 57 ? 0.695 10.545 -3.054 1.00 0.00 183 ASN A N 4
ATOM 5874 C CA . ASN A 1 57 ? -0.038 9.403 -3.595 1.00 0.00 183 ASN A CA 4
ATOM 5875 C C . ASN A 1 57 ? 0.851 8.579 -4.511 1.00 0.00 183 ASN A C 4
ATOM 5876 O O . ASN A 1 57 ? 0.928 7.357 -4.377 1.00 0.00 183 ASN A O 4
ATOM 5887 N N . ALA A 1 58 ? 1.535 9.259 -5.429 1.00 0.00 184 ALA A N 4
ATOM 5888 C CA . ALA A 1 58 ? 2.401 8.587 -6.392 1.00 0.00 184 ALA A CA 4
ATOM 5889 C C . ALA A 1 58 ? 3.552 7.894 -5.681 1.00 0.00 184 ALA A C 4
ATOM 5890 O O . ALA A 1 58 ? 3.997 6.816 -6.086 1.00 0.00 184 ALA A O 4
ATOM 5897 N N . ALA A 1 59 ? 4.020 8.521 -4.612 1.00 0.00 185 ALA A N 4
ATOM 5898 C CA . ALA A 1 59 ? 5.060 7.943 -3.785 1.00 0.00 185 ALA A CA 4
ATOM 5899 C C . ALA A 1 59 ? 4.542 6.693 -3.084 1.00 0.00 185 ALA A C 4
ATOM 5900 O O . ALA A 1 59 ? 5.228 5.682 -3.023 1.00 0.00 185 ALA A O 4
ATOM 5907 N N . THR A 1 60 ? 3.314 6.761 -2.587 1.00 0.00 186 THR A N 4
ATOM 5908 C CA . THR A 1 60 ? 2.715 5.653 -1.852 1.00 0.00 186 THR A CA 4
ATOM 5909 C C . THR A 1 60 ? 2.656 4.389 -2.691 1.00 0.00 186 THR A C 4
ATOM 5910 O O . THR A 1 60 ? 3.146 3.339 -2.275 1.00 0.00 186 THR A O 4
ATOM 5921 N N . GLU A 1 61 ? 2.074 4.508 -3.879 1.00 0.00 187 GLU A N 4
ATOM 5922 C CA . GLU A 1 61 ? 1.846 3.361 -4.745 1.00 0.00 187 GLU A CA 4
ATOM 5923 C C . GLU A 1 61 ? 3.147 2.605 -5.027 1.00 0.00 187 GLU A C 4
ATOM 5924 O O . GLU A 1 61 ? 3.144 1.386 -5.195 1.00 0.00 187 GLU A O 4
ATOM 5937 N N . THR A 1 62 ? 4.253 3.333 -5.061 1.00 0.00 188 THR A N 4
ATOM 5938 C CA . THR A 1 62 ? 5.548 2.742 -5.351 1.00 0.00 188 THR A CA 4
ATOM 5939 C C . THR A 1 62 ? 6.266 2.299 -4.073 1.00 0.00 188 THR A C 4
ATOM 5940 O O . THR A 1 62 ? 6.708 1.155 -3.968 1.00 0.00 188 THR A O 4
ATOM 5951 N N . LEU A 1 63 ? 6.351 3.202 -3.100 1.00 0.00 189 LEU A N 4
ATOM 5952 C CA . LEU A 1 63 ? 7.073 2.946 -1.853 1.00 0.00 189 LEU A CA 4
ATOM 5953 C C . LEU A 1 63 ? 6.472 1.786 -1.074 1.00 0.00 189 LEU A C 4
ATOM 5954 O O . LEU A 1 63 ? 7.201 0.968 -0.527 1.00 0.00 189 LEU A O 4
ATOM 5970 N N . LEU A 1 64 ? 5.147 1.712 -1.040 1.00 0.00 190 LEU A N 4
ATOM 5971 C CA . LEU A 1 64 ? 4.455 0.678 -0.275 1.00 0.00 190 LEU A CA 4
ATOM 5972 C C . LEU A 1 64 ? 4.877 -0.709 -0.754 1.00 0.00 190 LEU A C 4
ATOM 5973 O O . LEU A 1 64 ? 5.063 -1.630 0.040 1.00 0.00 190 LEU A O 4
ATOM 5989 N N . VAL A 1 65 ? 5.025 -0.841 -2.065 1.00 0.00 191 VAL A N 4
ATOM 5990 C CA . VAL A 1 65 ? 5.451 -2.094 -2.668 1.00 0.00 191 VAL A CA 4
ATOM 5991 C C . VAL A 1 65 ? 6.967 -2.271 -2.556 1.00 0.00 191 VAL A C 4
ATOM 5992 O O . VAL A 1 65 ? 7.454 -3.351 -2.225 1.00 0.00 191 VAL A O 4
ATOM 6005 N N . GLN A 1 66 ? 7.698 -1.196 -2.819 1.00 0.00 192 GLN A N 4
ATOM 6006 C CA . GLN A 1 66 ? 9.152 -1.223 -2.853 1.00 0.00 192 GLN A CA 4
ATOM 6007 C C . GLN A 1 66 ? 9.753 -1.460 -1.469 1.00 0.00 192 GLN A C 4
ATOM 6008 O O . GLN A 1 66 ? 10.698 -2.235 -1.315 1.00 0.00 192 GLN A O 4
ATOM 6022 N N . ASN A 1 67 ? 9.200 -0.786 -0.471 1.00 0.00 193 ASN A N 4
ATOM 6023 C CA . ASN A 1 67 ? 9.717 -0.852 0.892 1.00 0.00 193 ASN A CA 4
ATOM 6024 C C . ASN A 1 67 ? 9.190 -2.082 1.620 1.00 0.00 193 ASN A C 4
ATOM 6025 O O . ASN A 1 67 ? 9.487 -2.296 2.800 1.00 0.00 193 ASN A O 4
ATOM 6036 N N . ALA A 1 68 ? 8.396 -2.874 0.917 1.00 0.00 194 ALA A N 4
ATOM 6037 C CA . ALA A 1 68 ? 7.939 -4.155 1.428 1.00 0.00 194 ALA A CA 4
ATOM 6038 C C . ALA A 1 68 ? 8.963 -5.236 1.100 1.00 0.00 194 ALA A C 4
ATOM 6039 O O . ALA A 1 68 ? 9.763 -5.084 0.172 1.00 0.00 194 ALA A O 4
ATOM 6046 N N . ASN A 1 69 ? 8.940 -6.318 1.862 1.00 0.00 195 ASN A N 4
ATOM 6047 C CA . ASN A 1 69 ? 9.885 -7.414 1.665 1.00 0.00 195 ASN A CA 4
ATOM 6048 C C . ASN A 1 69 ? 9.589 -8.156 0.368 1.00 0.00 195 ASN A C 4
ATOM 6049 O O . ASN A 1 69 ? 8.430 -8.242 -0.025 1.00 0.00 195 ASN A O 4
ATOM 6060 N N . PRO A 1 70 ? 10.615 -8.695 -0.314 1.00 0.00 196 PRO A N 4
ATOM 6061 C CA . PRO A 1 70 ? 10.457 -9.325 -1.634 1.00 0.00 196 PRO A CA 4
ATOM 6062 C C . PRO A 1 70 ? 9.306 -10.329 -1.673 1.00 0.00 196 PRO A C 4
ATOM 6063 O O . PRO A 1 70 ? 8.497 -10.333 -2.609 1.00 0.00 196 PRO A O 4
ATOM 6074 N N . ASP A 1 71 ? 9.222 -11.154 -0.638 1.00 0.00 197 ASP A N 4
ATOM 6075 C CA . ASP A 1 71 ? 8.173 -12.169 -0.541 1.00 0.00 197 ASP A CA 4
ATOM 6076 C C . ASP A 1 71 ? 6.791 -11.523 -0.450 1.00 0.00 197 ASP A C 4
ATOM 6077 O O . ASP A 1 71 ? 5.845 -11.967 -1.098 1.00 0.00 197 ASP A O 4
ATOM 6087 N N . CYS A 1 72 ? 6.687 -10.461 0.337 1.00 0.00 198 CYS A N 4
ATOM 6088 C CA . CYS A 1 72 ? 5.429 -9.742 0.480 1.00 0.00 198 CYS A CA 4
ATOM 6089 C C . CYS A 1 72 ? 5.124 -8.956 -0.790 1.00 0.00 198 CYS A C 4
ATOM 6090 O O . CYS A 1 72 ? 3.972 -8.847 -1.201 1.00 0.00 198 CYS A O 4
ATOM 6098 N N . LYS A 1 73 ? 6.173 -8.426 -1.412 1.00 0.00 199 LYS A N 4
ATOM 6099 C CA . LYS A 1 73 ? 6.051 -7.732 -2.689 1.00 0.00 199 LYS A CA 4
ATOM 6100 C C . LYS A 1 73 ? 5.486 -8.681 -3.739 1.00 0.00 199 LYS A C 4
ATOM 6101 O O . LYS A 1 73 ? 4.722 -8.279 -4.615 1.00 0.00 199 LYS A O 4
ATOM 6120 N N . THR A 1 74 ? 5.866 -9.947 -3.632 1.00 0.00 200 THR A N 4
ATOM 6121 C CA . THR A 1 74 ? 5.346 -10.984 -4.506 1.00 0.00 200 THR A CA 4
ATOM 6122 C C . THR A 1 74 ? 3.835 -11.134 -4.317 1.00 0.00 200 THR A C 4
ATOM 6123 O O . THR A 1 74 ? 3.087 -11.283 -5.283 1.00 0.00 200 THR A O 4
ATOM 6134 N N . ILE A 1 75 ? 3.397 -11.059 -3.066 1.00 0.00 201 ILE A N 4
ATOM 6135 C CA . ILE A 1 75 ? 1.983 -11.152 -2.738 1.00 0.00 201 ILE A CA 4
ATOM 6136 C C . ILE A 1 75 ? 1.246 -9.899 -3.206 1.00 0.00 201 ILE A C 4
ATOM 6137 O O . ILE A 1 75 ? 0.110 -9.967 -3.676 1.00 0.00 201 ILE A O 4
ATOM 6153 N N . LEU A 1 76 ? 1.911 -8.757 -3.088 1.00 0.00 202 LEU A N 4
ATOM 6154 C CA . LEU A 1 76 ? 1.344 -7.484 -3.524 1.00 0.00 202 LEU A CA 4
ATOM 6155 C C . LEU A 1 76 ? 1.056 -7.500 -5.023 1.00 0.00 202 LEU A C 4
ATOM 6156 O O . LEU A 1 76 ? 0.066 -6.929 -5.484 1.00 0.00 202 LEU A O 4
ATOM 6172 N N . LYS A 1 77 ? 1.928 -8.158 -5.779 1.00 0.00 203 LYS A N 4
ATOM 6173 C CA . LYS A 1 77 ? 1.735 -8.309 -7.216 1.00 0.00 203 LYS A CA 4
ATOM 6174 C C . LYS A 1 77 ? 0.610 -9.296 -7.506 1.00 0.00 203 LYS A C 4
ATOM 6175 O O . LYS A 1 77 ? -0.049 -9.213 -8.540 1.00 0.00 203 LYS A O 4
ATOM 6194 N N . ALA A 1 78 ? 0.390 -10.221 -6.577 1.00 0.00 204 ALA A N 4
ATOM 6195 C CA . ALA A 1 78 ? -0.658 -11.221 -6.722 1.00 0.00 204 ALA A CA 4
ATOM 6196 C C . ALA A 1 78 ? -2.042 -10.584 -6.614 1.00 0.00 204 ALA A C 4
ATOM 6197 O O . ALA A 1 78 ? -2.991 -11.036 -7.256 1.00 0.00 204 ALA A O 4
ATOM 6204 N N . LEU A 1 79 ? -2.156 -9.541 -5.796 1.00 0.00 205 LEU A N 4
ATOM 6205 C CA . LEU A 1 79 ? -3.403 -8.787 -5.703 1.00 0.00 205 LEU A CA 4
ATOM 6206 C C . LEU A 1 79 ? -3.639 -7.993 -6.975 1.00 0.00 205 LEU A C 4
ATOM 6207 O O . LEU A 1 79 ? -4.701 -8.081 -7.590 1.00 0.00 205 LEU A O 4
ATOM 6223 N N . GLY A 1 80 ? -2.637 -7.221 -7.361 1.00 0.00 206 GLY A N 4
ATOM 6224 C CA . GLY A 1 80 ? -2.766 -6.355 -8.509 1.00 0.00 206 GLY A CA 4
ATOM 6225 C C . GLY A 1 80 ? -3.150 -4.943 -8.108 1.00 0.00 206 GLY A C 4
ATOM 6226 O O . GLY A 1 80 ? -3.650 -4.725 -7.005 1.00 0.00 206 GLY A O 4
ATOM 6230 N N . PRO A 1 81 ? -2.931 -3.958 -8.990 1.00 0.00 207 PRO A N 4
ATOM 6231 C CA . PRO A 1 81 ? -3.242 -2.551 -8.708 1.00 0.00 207 PRO A CA 4
ATOM 6232 C C . PRO A 1 81 ? -4.740 -2.259 -8.762 1.00 0.00 207 PRO A C 4
ATOM 6233 O O . PRO A 1 81 ? -5.172 -1.127 -8.548 1.00 0.00 207 PRO A O 4
ATOM 6244 N N . ALA A 1 82 ? -5.524 -3.285 -9.063 1.00 0.00 208 ALA A N 4
ATOM 6245 C CA . ALA A 1 82 ? -6.972 -3.145 -9.151 1.00 0.00 208 ALA A CA 4
ATOM 6246 C C . ALA A 1 82 ? -7.652 -3.542 -7.842 1.00 0.00 208 ALA A C 4
ATOM 6247 O O . ALA A 1 82 ? -8.877 -3.640 -7.767 1.00 0.00 208 ALA A O 4
ATOM 6254 N N . ALA A 1 83 ? -6.853 -3.766 -6.811 1.00 0.00 209 ALA A N 4
ATOM 6255 C CA . ALA A 1 83 ? -7.377 -4.144 -5.506 1.00 0.00 209 ALA A CA 4
ATOM 6256 C C . ALA A 1 83 ? -7.301 -2.967 -4.538 1.00 0.00 209 ALA A C 4
ATOM 6257 O O . ALA A 1 83 ? -6.885 -1.870 -4.920 1.00 0.00 209 ALA A O 4
ATOM 6264 N N . THR A 1 84 ? -7.717 -3.189 -3.298 1.00 0.00 210 THR A N 4
ATOM 6265 C CA . THR A 1 84 ? -7.681 -2.147 -2.281 1.00 0.00 210 THR A CA 4
ATOM 6266 C C . THR A 1 84 ? -6.543 -2.396 -1.305 1.00 0.00 210 THR A C 4
ATOM 6267 O O . THR A 1 84 ? -6.045 -3.521 -1.227 1.00 0.00 210 THR A O 4
ATOM 6278 N N . LEU A 1 85 ? -6.139 -1.368 -0.565 1.00 0.00 211 LEU A N 4
ATOM 6279 C CA . LEU A 1 85 ? -5.087 -1.510 0.441 1.00 0.00 211 LEU A CA 4
ATOM 6280 C C . LEU A 1 85 ? -5.354 -2.713 1.345 1.00 0.00 211 LEU A C 4
ATOM 6281 O O . LEU A 1 85 ? -4.448 -3.495 1.649 1.00 0.00 211 LEU A O 4
ATOM 6297 N N . GLU A 1 86 ? -6.614 -2.861 1.740 1.00 0.00 212 GLU A N 4
ATOM 6298 C CA . GLU A 1 86 ? -7.029 -3.903 2.667 1.00 0.00 212 GLU A CA 4
ATOM 6299 C C . GLU A 1 86 ? -6.693 -5.296 2.129 1.00 0.00 212 GLU A C 4
ATOM 6300 O O . GLU A 1 86 ? -6.409 -6.215 2.902 1.00 0.00 212 GLU A O 4
ATOM 6313 N N . GLU A 1 87 ? -6.697 -5.443 0.806 1.00 0.00 213 GLU A N 4
ATOM 6314 C CA . GLU A 1 87 ? -6.378 -6.719 0.190 1.00 0.00 213 GLU A CA 4
ATOM 6315 C C . GLU A 1 87 ? -4.901 -7.043 0.381 1.00 0.00 213 GLU A C 4
ATOM 6316 O O . GLU A 1 87 ? -4.542 -8.189 0.643 1.00 0.00 213 GLU A O 4
ATOM 6329 N N . MET A 1 88 ? -4.048 -6.024 0.267 1.00 0.00 214 MET A N 4
ATOM 6330 C CA . MET A 1 88 ? -2.618 -6.197 0.509 1.00 0.00 214 MET A CA 4
ATOM 6331 C C . MET A 1 88 ? -2.369 -6.579 1.957 1.00 0.00 214 MET A C 4
ATOM 6332 O O . MET A 1 88 ? -1.577 -7.478 2.246 1.00 0.00 214 MET A O 4
ATOM 6346 N N . MET A 1 89 ? -3.062 -5.891 2.855 1.00 0.00 215 MET A N 4
ATOM 6347 C CA . MET A 1 89 ? -2.826 -6.032 4.285 1.00 0.00 215 MET A CA 4
ATOM 6348 C C . MET A 1 89 ? -3.068 -7.460 4.747 1.00 0.00 215 MET A C 4
ATOM 6349 O O . MET A 1 89 ? -2.185 -8.090 5.320 1.00 0.00 215 MET A O 4
ATOM 6363 N N . THR A 1 90 ? -4.247 -7.979 4.456 1.00 0.00 216 THR A N 4
ATOM 6364 C CA . THR A 1 90 ? -4.635 -9.299 4.929 1.00 0.00 216 THR A CA 4
ATOM 6365 C C . THR A 1 90 ? -3.863 -10.398 4.200 1.00 0.00 216 THR A C 4
ATOM 6366 O O . THR A 1 90 ? -3.564 -11.449 4.776 1.00 0.00 216 THR A O 4
ATOM 6377 N N . ALA A 1 91 ? -3.528 -10.147 2.941 1.00 0.00 217 ALA A N 4
ATOM 6378 C CA . ALA A 1 91 ? -2.796 -11.115 2.139 1.00 0.00 217 ALA A CA 4
ATOM 6379 C C . ALA A 1 91 ? -1.398 -11.344 2.704 1.00 0.00 217 ALA A C 4
ATOM 6380 O O . ALA A 1 91 ? -0.978 -12.482 2.910 1.00 0.00 217 ALA A O 4
ATOM 6387 N N . CYS A 1 92 ? -0.697 -10.252 2.990 1.00 0.00 218 CYS A N 4
ATOM 6388 C CA . CYS A 1 92 ? 0.677 -10.332 3.476 1.00 0.00 218 CYS A CA 4
ATOM 6389 C C . CYS A 1 92 ? 0.724 -10.810 4.925 1.00 0.00 218 CYS A C 4
ATOM 6390 O O . CYS A 1 92 ? 1.768 -11.244 5.410 1.00 0.00 218 CYS A O 4
ATOM 6398 N N . GLN A 1 93 ? -0.411 -10.730 5.613 1.00 0.00 219 GLN A N 4
ATOM 6399 C CA . GLN A 1 93 ? -0.490 -11.175 6.997 1.00 0.00 219 GLN A CA 4
ATOM 6400 C C . GLN A 1 93 ? -0.730 -12.676 7.095 1.00 0.00 219 GLN A C 4
ATOM 6401 O O . GLN A 1 93 ? -0.672 -13.255 8.183 1.00 0.00 219 GLN A O 4
ATOM 6415 N N . GLY A 1 94 ? -0.997 -13.292 5.944 1.00 0.00 220 GLY A N 4
ATOM 6416 C CA . GLY A 1 94 ? -1.188 -14.728 5.878 1.00 0.00 220 GLY A CA 4
ATOM 6417 C C . GLY A 1 94 ? -2.394 -15.193 6.663 1.00 0.00 220 GLY A C 4
ATOM 6418 O O . GLY A 1 94 ? -2.270 -16.000 7.583 1.00 0.00 220 GLY A O 4
ATOM 6422 N N . VAL A 1 95 ? -3.572 -14.707 6.289 1.00 0.00 221 VAL A N 4
ATOM 6423 C CA . VAL A 1 95 ? -4.792 -15.031 7.022 1.00 0.00 221 VAL A CA 4
ATOM 6424 C C . VAL A 1 95 ? -5.158 -16.512 6.868 1.00 0.00 221 VAL A C 4
ATOM 6425 O O . VAL A 1 95 ? -6.022 -17.029 7.581 1.00 0.00 221 VAL A O 4
ATOM 6438 N N . GLY A 1 96 ? -4.482 -17.196 5.949 1.00 0.00 222 GLY A N 4
ATOM 6439 C CA . GLY A 1 96 ? -4.663 -18.629 5.802 1.00 0.00 222 GLY A CA 4
ATOM 6440 C C . GLY A 1 96 ? -4.081 -19.403 6.973 1.00 0.00 222 GLY A C 4
ATOM 6441 O O . GLY A 1 96 ? -4.070 -20.636 6.979 1.00 0.00 222 GLY A O 4
ATOM 6445 N N . GLY A 1 97 ? -3.580 -18.669 7.957 1.00 0.00 223 GLY A N 4
ATOM 6446 C CA . GLY A 1 97 ? -3.065 -19.272 9.161 1.00 0.00 223 GLY A CA 4
ATOM 6447 C C . GLY A 1 97 ? -1.580 -19.548 9.051 1.00 0.00 223 GLY A C 4
ATOM 6448 O O . GLY A 1 97 ? -1.174 -20.470 8.342 1.00 0.00 223 GLY A O 4
ATOM 6452 N N . PRO A 1 98 ? -0.741 -18.758 9.738 1.00 0.00 224 PRO A N 4
ATOM 6453 C CA . PRO A 1 98 ? 0.718 -18.870 9.658 1.00 0.00 224 PRO A CA 4
ATOM 6454 C C . PRO A 1 98 ? 1.277 -20.031 10.485 1.00 0.00 224 PRO A C 4
ATOM 6455 O O . PRO A 1 98 ? 2.295 -19.888 11.165 1.00 0.00 224 PRO A O 4
ATOM 6466 N N . GLY A 1 99 ? 0.609 -21.175 10.425 1.00 0.00 225 GLY A N 4
ATOM 6467 C CA . GLY A 1 99 ? 1.101 -22.361 11.097 1.00 0.00 225 GLY A CA 4
ATOM 6468 C C . GLY A 1 99 ? 0.757 -22.412 12.572 1.00 0.00 225 GLY A C 4
ATOM 6469 O O . GLY A 1 99 ? 1.642 -22.610 13.404 1.00 0.00 225 GLY A O 4
ATOM 6473 N N . HIS A 1 100 ? -0.526 -22.234 12.889 1.00 0.00 226 HIS A N 4
ATOM 6474 C CA . HIS A 1 100 ? -1.043 -22.366 14.260 1.00 0.00 226 HIS A CA 4
ATOM 6475 C C . HIS A 1 100 ? -0.447 -21.315 15.194 1.00 0.00 226 HIS A C 4
ATOM 6476 O O . HIS A 1 100 ? -1.052 -20.274 15.440 1.00 0.00 226 HIS A O 4
ATOM 6491 N N . LYS A 1 101 ? 0.743 -21.599 15.707 1.00 0.00 227 LYS A N 4
ATOM 6492 C CA . LYS A 1 101 ? 1.408 -20.721 16.656 1.00 0.00 227 LYS A CA 4
ATOM 6493 C C . LYS A 1 101 ? 1.991 -19.509 15.940 1.00 0.00 227 LYS A C 4
ATOM 6494 O O . LYS A 1 101 ? 2.030 -18.411 16.499 1.00 0.00 227 LYS A O 4
ATOM 6513 N N . ALA A 1 102 ? 2.430 -19.734 14.696 1.00 0.00 228 ALA A N 4
ATOM 6514 C CA . ALA A 1 102 ? 3.021 -18.698 13.844 1.00 0.00 228 ALA A CA 4
ATOM 6515 C C . ALA A 1 102 ? 4.378 -18.241 14.370 1.00 0.00 228 ALA A C 4
ATOM 6516 O O . ALA A 1 102 ? 5.411 -18.474 13.744 1.00 0.00 228 ALA A O 4
ATOM 6523 N N . ARG A 1 103 ? 4.362 -17.603 15.527 1.00 0.00 229 ARG A N 4
ATOM 6524 C CA . ARG A 1 103 ? 5.564 -17.078 16.145 1.00 0.00 229 ARG A CA 4
ATOM 6525 C C . ARG A 1 103 ? 5.660 -17.570 17.583 1.00 0.00 229 ARG A C 4
ATOM 6526 O O . ARG A 1 103 ? 4.643 -17.736 18.261 1.00 0.00 229 ARG A O 4
ATOM 6547 N N . VAL A 1 104 ? 6.879 -17.805 18.043 1.00 0.00 230 VAL A N 4
ATOM 6548 C CA . VAL A 1 104 ? 7.104 -18.419 19.346 1.00 0.00 230 VAL A CA 4
ATOM 6549 C C . VAL A 1 104 ? 6.929 -17.425 20.497 1.00 0.00 230 VAL A C 4
ATOM 6550 O O . VAL A 1 104 ? 7.879 -17.071 21.197 1.00 0.00 230 VAL A O 4
ATOM 6563 N N . LEU A 1 105 ? 5.700 -16.985 20.687 1.00 0.00 231 LEU A N 4
ATOM 6564 C CA . LEU A 1 105 ? 5.357 -16.133 21.810 1.00 0.00 231 LEU A CA 4
ATOM 6565 C C . LEU A 1 105 ? 4.262 -16.798 22.628 1.00 0.00 231 LEU A C 4
ATOM 6566 O O . LEU A 1 105 ? 3.082 -16.432 22.463 1.00 0.00 231 LEU A O 4
ATOM 6583 N N . ILE B 2 1 ? -3.675 2.219 -5.031 1.00 0.00 1 ILE B N 4
ATOM 6584 C CA . ILE B 2 1 ? -2.992 1.982 -3.736 1.00 0.00 1 ILE B CA 4
ATOM 6585 C C . ILE B 2 1 ? -2.151 3.200 -3.373 1.00 0.00 1 ILE B C 4
ATOM 6586 O O . ILE B 2 1 ? -0.969 3.102 -3.055 1.00 0.00 1 ILE B O 4
ATOM 6604 N N . THR B 2 2 ? -2.778 4.360 -3.442 1.00 0.00 2 THR B N 4
ATOM 6605 C CA . THR B 2 2 ? -2.095 5.609 -3.172 1.00 0.00 2 THR B CA 4
ATOM 6606 C C . THR B 2 2 ? -2.394 6.065 -1.741 1.00 0.00 2 THR B C 4
ATOM 6607 O O . THR B 2 2 ? -3.108 5.372 -1.017 1.00 0.00 2 THR B O 4
ATOM 6618 N N . PHE B 2 3 ? -1.838 7.196 -1.317 1.00 0.00 3 PHE B N 4
ATOM 6619 C CA . PHE B 2 3 ? -2.159 7.763 -0.007 1.00 0.00 3 PHE B CA 4
ATOM 6620 C C . PHE B 2 3 ? -3.667 8.001 0.086 1.00 0.00 3 PHE B C 4
ATOM 6621 O O . PHE B 2 3 ? -4.261 7.874 1.157 1.00 0.00 3 PHE B O 4
ATOM 6658 N N . ASP B 2 5 ? -5.834 6.040 -1.155 1.00 0.00 5 ASP B N 4
ATOM 6659 C CA . ASP B 2 5 ? -6.373 4.721 -0.801 1.00 0.00 5 ASP B CA 4
ATOM 6660 C C . ASP B 2 5 ? -6.274 4.535 0.705 1.00 0.00 5 ASP B C 4
ATOM 6661 O O . ASP B 2 5 ? -7.175 3.998 1.347 1.00 0.00 5 ASP B O 4
ATOM 6671 N N . LEU B 2 6 ? -5.165 5.018 1.255 1.00 0.00 6 LEU B N 4
ATOM 6672 C CA . LEU B 2 6 ? -4.914 4.972 2.687 1.00 0.00 6 LEU B CA 4
ATOM 6673 C C . LEU B 2 6 ? -5.925 5.816 3.454 1.00 0.00 6 LEU B C 4
ATOM 6674 O O . LEU B 2 6 ? -6.534 5.352 4.420 1.00 0.00 6 LEU B O 4
ATOM 6690 N N . LEU B 2 7 ? -6.091 7.062 3.026 1.00 0.00 7 LEU B N 4
ATOM 6691 C CA . LEU B 2 7 ? -7.001 7.982 3.692 1.00 0.00 7 LEU B CA 4
ATOM 6692 C C . LEU B 2 7 ? -8.432 7.466 3.644 1.00 0.00 7 LEU B C 4
ATOM 6693 O O . LEU B 2 7 ? -9.100 7.415 4.671 1.00 0.00 7 LEU B O 4
ATOM 6729 N N . TYR B 2 9 ? -9.441 4.555 3.245 1.00 0.00 9 TYR B N 4
ATOM 6730 C CA . TYR B 2 9 ? -9.533 3.319 4.016 1.00 0.00 9 TYR B CA 4
ATOM 6731 C C . TYR B 2 9 ? -9.925 3.628 5.459 1.00 0.00 9 TYR B C 4
ATOM 6732 O O . TYR B 2 9 ? -10.913 3.103 5.970 1.00 0.00 9 TYR B O 4
ATOM 6750 N N . TYR B 2 10 ? -9.142 4.482 6.105 1.00 0.00 10 TYR B N 4
ATOM 6751 C CA . TYR B 2 10 ? -9.426 4.896 7.472 1.00 0.00 10 TYR B CA 4
ATOM 6752 C C . TYR B 2 10 ? -10.637 5.828 7.524 1.00 0.00 10 TYR B C 4
ATOM 6753 O O . TYR B 2 10 ? -11.608 5.546 8.230 1.00 0.00 10 TYR B O 4
ATOM 6771 N N . GLY B 2 11 ? -10.588 6.916 6.760 1.00 0.00 11 GLY B N 4
ATOM 6772 C CA . GLY B 2 11 ? -11.677 7.880 6.738 1.00 0.00 11 GLY B CA 4
ATOM 6773 C C . GLY B 2 11 ? -12.073 8.352 8.127 1.00 0.00 11 GLY B C 4
ATOM 6774 O O . GLY B 2 11 ? -13.260 8.459 8.441 1.00 0.00 11 GLY B O 4
ATOM 6778 N N . LYS B 2 12 ? -11.080 8.639 8.958 1.00 0.00 12 LYS B N 4
ATOM 6779 C CA . LYS B 2 12 ? -11.338 8.984 10.345 1.00 0.00 12 LYS B CA 4
ATOM 6780 C C . LYS B 2 12 ? -11.439 10.487 10.563 1.00 0.00 12 LYS B C 4
ATOM 6781 O O . LYS B 2 12 ? -10.541 11.109 11.133 1.00 0.00 12 LYS B O 4
ATOM 6800 N N . LYS B 2 13 ? -12.523 11.070 10.082 1.00 0.00 13 LYS B N 4
ATOM 6801 C CA . LYS B 2 13 ? -12.918 12.403 10.503 1.00 0.00 13 LYS B CA 4
ATOM 6802 C C . LYS B 2 13 ? -14.219 12.294 11.280 1.00 0.00 13 LYS B C 4
ATOM 6803 O O . LYS B 2 13 ? -14.224 12.317 12.509 1.00 0.00 13 LYS B O 4
ATOM 6822 N N . LYS B 2 14 ? -15.312 12.131 10.545 1.00 0.00 14 LYS B N 4
ATOM 6823 C CA . LYS B 2 14 ? -16.629 11.933 11.133 1.00 0.00 14 LYS B CA 4
ATOM 6824 C C . LYS B 2 14 ? -17.497 11.136 10.171 1.00 0.00 14 LYS B C 4
ATOM 6825 O O . LYS B 2 14 ? -17.726 9.938 10.426 1.00 0.00 14 LYS B O 4
ATOM 6845 N N . SER A 1 12 ? 34.052 -9.669 24.282 1.00 0.00 138 SER A N 5
ATOM 6846 C CA . SER A 1 12 ? 34.651 -8.321 24.298 1.00 0.00 138 SER A CA 5
ATOM 6847 C C . SER A 1 12 ? 34.254 -7.566 23.036 1.00 0.00 138 SER A C 5
ATOM 6848 O O . SER A 1 12 ? 34.889 -7.703 21.988 1.00 0.00 138 SER A O 5
ATOM 6856 N N . GLY A 1 13 ? 33.190 -6.785 23.135 1.00 0.00 139 GLY A N 5
ATOM 6857 C CA . GLY A 1 13 ? 32.716 -6.033 21.998 1.00 0.00 139 GLY A CA 5
ATOM 6858 C C . GLY A 1 13 ? 31.837 -4.876 22.411 1.00 0.00 139 GLY A C 5
ATOM 6859 O O . GLY A 1 13 ? 31.359 -4.828 23.550 1.00 0.00 139 GLY A O 5
ATOM 6863 N N . LEU A 1 14 ? 31.626 -3.945 21.494 1.00 0.00 140 LEU A N 5
ATOM 6864 C CA . LEU A 1 14 ? 30.790 -2.783 21.759 1.00 0.00 140 LEU A CA 5
ATOM 6865 C C . LEU A 1 14 ? 29.357 -3.063 21.323 1.00 0.00 140 LEU A C 5
ATOM 6866 O O . LEU A 1 14 ? 29.115 -3.916 20.467 1.00 0.00 140 LEU A O 5
ATOM 6882 N N . VAL A 1 15 ? 28.413 -2.348 21.913 1.00 0.00 141 VAL A N 5
ATOM 6883 C CA . VAL A 1 15 ? 27.007 -2.545 21.597 1.00 0.00 141 VAL A CA 5
ATOM 6884 C C . VAL A 1 15 ? 26.557 -1.581 20.505 1.00 0.00 141 VAL A C 5
ATOM 6885 O O . VAL A 1 15 ? 26.548 -0.364 20.705 1.00 0.00 141 VAL A O 5
ATOM 6898 N N . PRO A 1 16 ? 26.203 -2.112 19.327 1.00 0.00 142 PRO A N 5
ATOM 6899 C CA . PRO A 1 16 ? 25.694 -1.312 18.216 1.00 0.00 142 PRO A CA 5
ATOM 6900 C C . PRO A 1 16 ? 24.269 -0.833 18.478 1.00 0.00 142 PRO A C 5
ATOM 6901 O O . PRO A 1 16 ? 23.350 -1.641 18.617 1.00 0.00 142 PRO A O 5
ATOM 6912 N N . ARG A 1 17 ? 24.098 0.478 18.557 1.00 0.00 143 ARG A N 5
ATOM 6913 C CA . ARG A 1 17 ? 22.795 1.074 18.828 1.00 0.00 143 ARG A CA 5
ATOM 6914 C C . ARG A 1 17 ? 21.843 0.876 17.651 1.00 0.00 143 ARG A C 5
ATOM 6915 O O . ARG A 1 17 ? 22.182 1.168 16.502 1.00 0.00 143 ARG A O 5
ATOM 6936 N N . GLY A 1 18 ? 20.654 0.370 17.946 1.00 0.00 144 GLY A N 5
ATOM 6937 C CA . GLY A 1 18 ? 19.652 0.174 16.920 1.00 0.00 144 GLY A CA 5
ATOM 6938 C C . GLY A 1 18 ? 18.762 1.389 16.781 1.00 0.00 144 GLY A C 5
ATOM 6939 O O . GLY A 1 18 ? 17.594 1.367 17.174 1.00 0.00 144 GLY A O 5
ATOM 6943 N N . SER A 1 19 ? 19.323 2.459 16.244 1.00 0.00 145 SER A N 5
ATOM 6944 C CA . SER A 1 19 ? 18.603 3.710 16.100 1.00 0.00 145 SER A CA 5
ATOM 6945 C C . SER A 1 19 ? 18.436 4.075 14.629 1.00 0.00 145 SER A C 5
ATOM 6946 O O . SER A 1 19 ? 19.369 3.939 13.834 1.00 0.00 145 SER A O 5
ATOM 6954 N N . HIS A 1 20 ? 17.241 4.522 14.272 1.00 0.00 146 HIS A N 5
ATOM 6955 C CA . HIS A 1 20 ? 16.966 4.969 12.915 1.00 0.00 146 HIS A CA 5
ATOM 6956 C C . HIS A 1 20 ? 16.199 6.279 12.954 1.00 0.00 146 HIS A C 5
ATOM 6957 O O . HIS A 1 20 ? 15.517 6.576 13.935 1.00 0.00 146 HIS A O 5
ATOM 6972 N N . MET A 1 21 ? 16.316 7.058 11.892 1.00 0.00 147 MET A N 5
ATOM 6973 C CA . MET A 1 21 ? 15.621 8.332 11.797 1.00 0.00 147 MET A CA 5
ATOM 6974 C C . MET A 1 21 ? 14.178 8.113 11.351 1.00 0.00 147 MET A C 5
ATOM 6975 O O . MET A 1 21 ? 13.691 6.982 11.328 1.00 0.00 147 MET A O 5
ATOM 6989 N N . THR A 1 22 ? 13.491 9.190 11.019 1.00 0.00 148 THR A N 5
ATOM 6990 C CA . THR A 1 22 ? 12.135 9.101 10.519 1.00 0.00 148 THR A CA 5
ATOM 6991 C C . THR A 1 22 ? 11.971 10.002 9.299 1.00 0.00 148 THR A C 5
ATOM 6992 O O . THR A 1 22 ? 11.330 11.048 9.366 1.00 0.00 148 THR A O 5
ATOM 7003 N N . SER A 1 23 ? 12.586 9.606 8.196 1.00 0.00 149 SER A N 5
ATOM 7004 C CA . SER A 1 23 ? 12.494 10.359 6.957 1.00 0.00 149 SER A CA 5
ATOM 7005 C C . SER A 1 23 ? 11.853 9.506 5.866 1.00 0.00 149 SER A C 5
ATOM 7006 O O . SER A 1 23 ? 12.465 9.275 4.825 1.00 0.00 149 SER A O 5
ATOM 7014 N N . ILE A 1 24 ? 10.630 9.031 6.159 1.00 0.00 150 ILE A N 5
ATOM 7015 C CA . ILE A 1 24 ? 9.774 8.204 5.270 1.00 0.00 150 ILE A CA 5
ATOM 7016 C C . ILE A 1 24 ? 10.424 6.885 4.804 1.00 0.00 150 ILE A C 5
ATOM 7017 O O . ILE A 1 24 ? 9.812 5.824 4.920 1.00 0.00 150 ILE A O 5
ATOM 7033 N N . LEU A 1 25 ? 11.654 6.940 4.314 1.00 0.00 151 LEU A N 5
ATOM 7034 C CA . LEU A 1 25 ? 12.344 5.759 3.805 1.00 0.00 151 LEU A CA 5
ATOM 7035 C C . LEU A 1 25 ? 12.772 4.848 4.947 1.00 0.00 151 LEU A C 5
ATOM 7036 O O . LEU A 1 25 ? 13.237 3.733 4.721 1.00 0.00 151 LEU A O 5
ATOM 7052 N N . ASP A 1 26 ? 12.632 5.341 6.170 1.00 0.00 152 ASP A N 5
ATOM 7053 C CA . ASP A 1 26 ? 12.948 4.553 7.353 1.00 0.00 152 ASP A CA 5
ATOM 7054 C C . ASP A 1 26 ? 11.806 3.609 7.672 1.00 0.00 152 ASP A C 5
ATOM 7055 O O . ASP A 1 26 ? 11.955 2.676 8.463 1.00 0.00 152 ASP A O 5
ATOM 7065 N N . ILE A 1 27 ? 10.664 3.855 7.049 1.00 0.00 153 ILE A N 5
ATOM 7066 C CA . ILE A 1 27 ? 9.485 3.040 7.286 1.00 0.00 153 ILE A CA 5
ATOM 7067 C C . ILE A 1 27 ? 9.501 1.834 6.358 1.00 0.00 153 ILE A C 5
ATOM 7068 O O . ILE A 1 27 ? 8.834 1.808 5.326 1.00 0.00 153 ILE A O 5
ATOM 7084 N N . ARG A 1 28 ? 10.297 0.848 6.730 1.00 0.00 154 ARG A N 5
ATOM 7085 C CA . ARG A 1 28 ? 10.431 -0.371 5.954 1.00 0.00 154 ARG A CA 5
ATOM 7086 C C . ARG A 1 28 ? 9.805 -1.525 6.715 1.00 0.00 154 ARG A C 5
ATOM 7087 O O . ARG A 1 28 ? 9.856 -1.564 7.947 1.00 0.00 154 ARG A O 5
ATOM 7108 N N . GLN A 1 29 ? 9.196 -2.451 5.997 1.00 0.00 155 GLN A N 5
ATOM 7109 C CA . GLN A 1 29 ? 8.560 -3.585 6.633 1.00 0.00 155 GLN A CA 5
ATOM 7110 C C . GLN A 1 29 ? 9.610 -4.616 7.008 1.00 0.00 155 GLN A C 5
ATOM 7111 O O . GLN A 1 29 ? 10.259 -5.196 6.137 1.00 0.00 155 GLN A O 5
ATOM 7125 N N . GLY A 1 30 ? 9.786 -4.818 8.304 1.00 0.00 156 GLY A N 5
ATOM 7126 C CA . GLY A 1 30 ? 10.722 -5.813 8.779 1.00 0.00 156 GLY A CA 5
ATOM 7127 C C . GLY A 1 30 ? 10.259 -7.217 8.456 1.00 0.00 156 GLY A C 5
ATOM 7128 O O . GLY A 1 30 ? 9.093 -7.421 8.105 1.00 0.00 156 GLY A O 5
ATOM 7132 N N . PRO A 1 31 ? 11.137 -8.216 8.594 1.00 0.00 157 PRO A N 5
ATOM 7133 C CA . PRO A 1 31 ? 10.831 -9.603 8.217 1.00 0.00 157 PRO A CA 5
ATOM 7134 C C . PRO A 1 31 ? 9.780 -10.233 9.126 1.00 0.00 157 PRO A C 5
ATOM 7135 O O . PRO A 1 31 ? 9.204 -11.274 8.808 1.00 0.00 157 PRO A O 5
ATOM 7146 N N . LYS A 1 32 ? 9.539 -9.593 10.257 1.00 0.00 158 LYS A N 5
ATOM 7147 C CA . LYS A 1 32 ? 8.542 -10.058 11.207 1.00 0.00 158 LYS A CA 5
ATOM 7148 C C . LYS A 1 32 ? 7.438 -9.018 11.357 1.00 0.00 158 LYS A C 5
ATOM 7149 O O . LYS A 1 32 ? 6.563 -9.137 12.211 1.00 0.00 158 LYS A O 5
ATOM 7168 N N . GLU A 1 33 ? 7.489 -8.001 10.510 1.00 0.00 159 GLU A N 5
ATOM 7169 C CA . GLU A 1 33 ? 6.559 -6.882 10.592 1.00 0.00 159 GLU A CA 5
ATOM 7170 C C . GLU A 1 33 ? 5.230 -7.239 9.932 1.00 0.00 159 GLU A C 5
ATOM 7171 O O . GLU A 1 33 ? 5.206 -7.734 8.802 1.00 0.00 159 GLU A O 5
ATOM 7184 N N . PRO A 1 34 ? 4.111 -6.996 10.627 1.00 0.00 160 PRO A N 5
ATOM 7185 C CA . PRO A 1 34 ? 2.779 -7.167 10.060 1.00 0.00 160 PRO A CA 5
ATOM 7186 C C . PRO A 1 34 ? 2.449 -6.011 9.129 1.00 0.00 160 PRO A C 5
ATOM 7187 O O . PRO A 1 34 ? 2.787 -4.861 9.408 1.00 0.00 160 PRO A O 5
ATOM 7198 N N . PHE A 1 35 ? 1.776 -6.320 8.030 1.00 0.00 161 PHE A N 5
ATOM 7199 C CA . PHE A 1 35 ? 1.463 -5.323 7.014 1.00 0.00 161 PHE A CA 5
ATOM 7200 C C . PHE A 1 35 ? 0.536 -4.252 7.582 1.00 0.00 161 PHE A C 5
ATOM 7201 O O . PHE A 1 35 ? 0.575 -3.099 7.160 1.00 0.00 161 PHE A O 5
ATOM 7218 N N . ARG A 1 36 ? -0.284 -4.635 8.554 1.00 0.00 162 ARG A N 5
ATOM 7219 C CA . ARG A 1 36 ? -1.179 -3.691 9.210 1.00 0.00 162 ARG A CA 5
ATOM 7220 C C . ARG A 1 36 ? -0.369 -2.675 10.017 1.00 0.00 162 ARG A C 5
ATOM 7221 O O . ARG A 1 36 ? -0.657 -1.480 9.996 1.00 0.00 162 ARG A O 5
ATOM 7242 N N . ASP A 1 37 ? 0.660 -3.162 10.707 1.00 0.00 163 ASP A N 5
ATOM 7243 C CA . ASP A 1 37 ? 1.519 -2.304 11.514 1.00 0.00 163 ASP A CA 5
ATOM 7244 C C . ASP A 1 37 ? 2.471 -1.523 10.619 1.00 0.00 163 ASP A C 5
ATOM 7245 O O . ASP A 1 37 ? 2.899 -0.418 10.956 1.00 0.00 163 ASP A O 5
ATOM 7255 N N . TYR A 1 38 ? 2.798 -2.109 9.476 1.00 0.00 164 TYR A N 5
ATOM 7256 C CA . TYR A 1 38 ? 3.614 -1.445 8.476 1.00 0.00 164 TYR A CA 5
ATOM 7257 C C . TYR A 1 38 ? 2.874 -0.226 7.931 1.00 0.00 164 TYR A C 5
ATOM 7258 O O . TYR A 1 38 ? 3.419 0.879 7.911 1.00 0.00 164 TYR A O 5
ATOM 7276 N N . VAL A 1 39 ? 1.627 -0.437 7.515 1.00 0.00 165 VAL A N 5
ATOM 7277 C CA . VAL A 1 39 ? 0.772 0.652 7.051 1.00 0.00 165 VAL A CA 5
ATOM 7278 C C . VAL A 1 39 ? 0.529 1.663 8.166 1.00 0.00 165 VAL A C 5
ATOM 7279 O O . VAL A 1 39 ? 0.519 2.870 7.924 1.00 0.00 165 VAL A O 5
ATOM 7292 N N . ASP A 1 40 ? 0.363 1.158 9.385 1.00 0.00 166 ASP A N 5
ATOM 7293 C CA . ASP A 1 40 ? 0.151 2.006 10.559 1.00 0.00 166 ASP A CA 5
ATOM 7294 C C . ASP A 1 40 ? 1.203 3.106 10.646 1.00 0.00 166 ASP A C 5
ATOM 7295 O O . ASP A 1 40 ? 0.872 4.280 10.792 1.00 0.00 166 ASP A O 5
ATOM 7305 N N . ARG A 1 41 ? 2.466 2.726 10.520 1.00 0.00 167 ARG A N 5
ATOM 7306 C CA . ARG A 1 41 ? 3.563 3.682 10.634 1.00 0.00 167 ARG A CA 5
ATOM 7307 C C . ARG A 1 41 ? 3.712 4.484 9.348 1.00 0.00 167 ARG A C 5
ATOM 7308 O O . ARG A 1 41 ? 3.926 5.697 9.380 1.00 0.00 167 ARG A O 5
ATOM 7329 N N . PHE A 1 42 ? 3.588 3.786 8.225 1.00 0.00 168 PHE A N 5
ATOM 7330 C CA . PHE A 1 42 ? 3.776 4.376 6.907 1.00 0.00 168 PHE A CA 5
ATOM 7331 C C . PHE A 1 42 ? 2.785 5.510 6.669 1.00 0.00 168 PHE A C 5
ATOM 7332 O O . PHE A 1 42 ? 3.177 6.620 6.319 1.00 0.00 168 PHE A O 5
ATOM 7349 N N . TYR A 1 43 ? 1.506 5.223 6.886 1.00 0.00 169 TYR A N 5
ATOM 7350 C CA . TYR A 1 43 ? 0.446 6.212 6.726 1.00 0.00 169 TYR A CA 5
ATOM 7351 C C . TYR A 1 43 ? 0.688 7.438 7.615 1.00 0.00 169 TYR A C 5
ATOM 7352 O O . TYR A 1 43 ? 0.480 8.578 7.191 1.00 0.00 169 TYR A O 5
ATOM 7370 N N . LYS A 1 44 ? 1.147 7.197 8.843 1.00 0.00 170 LYS A N 5
ATOM 7371 C CA . LYS A 1 44 ? 1.381 8.276 9.803 1.00 0.00 170 LYS A CA 5
ATOM 7372 C C . LYS A 1 44 ? 2.488 9.216 9.338 1.00 0.00 170 LYS A C 5
ATOM 7373 O O . LYS A 1 44 ? 2.314 10.436 9.319 1.00 0.00 170 LYS A O 5
ATOM 7392 N N . THR A 1 45 ? 3.623 8.650 8.959 1.00 0.00 171 THR A N 5
ATOM 7393 C CA . THR A 1 45 ? 4.760 9.450 8.529 1.00 0.00 171 THR A CA 5
ATOM 7394 C C . THR A 1 45 ? 4.491 10.080 7.165 1.00 0.00 171 THR A C 5
ATOM 7395 O O . THR A 1 45 ? 4.967 11.170 6.864 1.00 0.00 171 THR A O 5
ATOM 7406 N N . LEU A 1 46 ? 3.686 9.402 6.361 1.00 0.00 172 LEU A N 5
ATOM 7407 C CA . LEU A 1 46 ? 3.318 9.900 5.044 1.00 0.00 172 LEU A CA 5
ATOM 7408 C C . LEU A 1 46 ? 2.420 11.131 5.168 1.00 0.00 172 LEU A C 5
ATOM 7409 O O . LEU A 1 46 ? 2.386 11.987 4.279 1.00 0.00 172 LEU A O 5
ATOM 7425 N N . ARG A 1 47 ? 1.683 11.211 6.271 1.00 0.00 173 ARG A N 5
ATOM 7426 C CA . ARG A 1 47 ? 0.937 12.417 6.608 1.00 0.00 173 ARG A CA 5
ATOM 7427 C C . ARG A 1 47 ? 1.890 13.559 6.946 1.00 0.00 173 ARG A C 5
ATOM 7428 O O . ARG A 1 47 ? 1.627 14.715 6.617 1.00 0.00 173 ARG A O 5
ATOM 7449 N N . ALA A 1 48 ? 3.003 13.216 7.588 1.00 0.00 174 ALA A N 5
ATOM 7450 C CA . ALA A 1 48 ? 3.996 14.206 7.996 1.00 0.00 174 ALA A CA 5
ATOM 7451 C C . ALA A 1 48 ? 4.789 14.717 6.798 1.00 0.00 174 ALA A C 5
ATOM 7452 O O . ALA A 1 48 ? 5.284 15.847 6.808 1.00 0.00 174 ALA A O 5
ATOM 7459 N N . GLU A 1 49 ? 4.925 13.871 5.782 1.00 0.00 175 GLU A N 5
ATOM 7460 C CA . GLU A 1 49 ? 5.570 14.256 4.534 1.00 0.00 175 GLU A CA 5
ATOM 7461 C C . GLU A 1 49 ? 4.905 15.496 3.947 1.00 0.00 175 GLU A C 5
ATOM 7462 O O . GLU A 1 49 ? 3.687 15.531 3.760 1.00 0.00 175 GLU A O 5
ATOM 7475 N N . GLN A 1 50 ? 5.700 16.510 3.661 1.00 0.00 176 GLN A N 5
ATOM 7476 C CA . GLN A 1 50 ? 5.167 17.757 3.150 1.00 0.00 176 GLN A CA 5
ATOM 7477 C C . GLN A 1 50 ? 5.169 17.746 1.624 1.00 0.00 176 GLN A C 5
ATOM 7478 O O . GLN A 1 50 ? 6.180 18.047 0.986 1.00 0.00 176 GLN A O 5
ATOM 7492 N N . ALA A 1 51 ? 4.032 17.389 1.049 1.00 0.00 177 ALA A N 5
ATOM 7493 C CA . ALA A 1 51 ? 3.895 17.266 -0.393 1.00 0.00 177 ALA A CA 5
ATOM 7494 C C . ALA A 1 51 ? 2.448 17.486 -0.798 1.00 0.00 177 ALA A C 5
ATOM 7495 O O . ALA A 1 51 ? 1.559 17.519 0.055 1.00 0.00 177 ALA A O 5
ATOM 7502 N N . SER A 1 52 ? 2.215 17.642 -2.092 1.00 0.00 178 SER A N 5
ATOM 7503 C CA . SER A 1 52 ? 0.862 17.769 -2.605 1.00 0.00 178 SER A CA 5
ATOM 7504 C C . SER A 1 52 ? 0.135 16.431 -2.495 1.00 0.00 178 SER A C 5
ATOM 7505 O O . SER A 1 52 ? 0.780 15.378 -2.454 1.00 0.00 178 SER A O 5
ATOM 7513 N N . GLN A 1 53 ? -1.189 16.466 -2.441 1.00 0.00 179 GLN A N 5
ATOM 7514 C CA . GLN A 1 53 ? -1.971 15.270 -2.143 1.00 0.00 179 GLN A CA 5
ATOM 7515 C C . GLN A 1 53 ? -1.699 14.154 -3.150 1.00 0.00 179 GLN A C 5
ATOM 7516 O O . GLN A 1 53 ? -1.383 13.027 -2.765 1.00 0.00 179 GLN A O 5
ATOM 7530 N N . GLU A 1 54 ? -1.787 14.478 -4.434 1.00 0.00 180 GLU A N 5
ATOM 7531 C CA . GLU A 1 54 ? -1.633 13.480 -5.482 1.00 0.00 180 GLU A CA 5
ATOM 7532 C C . GLU A 1 54 ? -0.199 12.960 -5.526 1.00 0.00 180 GLU A C 5
ATOM 7533 O O . GLU A 1 54 ? 0.037 11.779 -5.789 1.00 0.00 180 GLU A O 5
ATOM 7546 N N . VAL A 1 55 ? 0.756 13.850 -5.262 1.00 0.00 181 VAL A N 5
ATOM 7547 C CA . VAL A 1 55 ? 2.158 13.461 -5.169 1.00 0.00 181 VAL A CA 5
ATOM 7548 C C . VAL A 1 55 ? 2.334 12.393 -4.098 1.00 0.00 181 VAL A C 5
ATOM 7549 O O . VAL A 1 55 ? 3.036 11.396 -4.302 1.00 0.00 181 VAL A O 5
ATOM 7562 N N . LYS A 1 56 ? 1.682 12.608 -2.960 1.00 0.00 182 LYS A N 5
ATOM 7563 C CA . LYS A 1 56 ? 1.669 11.630 -1.881 1.00 0.00 182 LYS A CA 5
ATOM 7564 C C . LYS A 1 56 ? 1.127 10.302 -2.384 1.00 0.00 182 LYS A C 5
ATOM 7565 O O . LYS A 1 56 ? 1.757 9.258 -2.208 1.00 0.00 182 LYS A O 5
ATOM 7584 N N . ASN A 1 57 ? -0.031 10.361 -3.041 1.00 0.00 183 ASN A N 5
ATOM 7585 C CA . ASN A 1 57 ? -0.719 9.167 -3.525 1.00 0.00 183 ASN A CA 5
ATOM 7586 C C . ASN A 1 57 ? 0.181 8.329 -4.420 1.00 0.00 183 ASN A C 5
ATOM 7587 O O . ASN A 1 57 ? 0.333 7.122 -4.203 1.00 0.00 183 ASN A O 5
ATOM 7598 N N . ALA A 1 58 ? 0.785 8.971 -5.415 1.00 0.00 184 ALA A N 5
ATOM 7599 C CA . ALA A 1 58 ? 1.626 8.268 -6.377 1.00 0.00 184 ALA A CA 5
ATOM 7600 C C . ALA A 1 58 ? 2.829 7.640 -5.689 1.00 0.00 184 ALA A C 5
ATOM 7601 O O . ALA A 1 58 ? 3.203 6.503 -5.985 1.00 0.00 184 ALA A O 5
ATOM 7608 N N . ALA A 1 59 ? 3.416 8.377 -4.752 1.00 0.00 185 ALA A N 5
ATOM 7609 C CA . ALA A 1 59 ? 4.561 7.891 -3.998 1.00 0.00 185 ALA A CA 5
ATOM 7610 C C . ALA A 1 59 ? 4.180 6.680 -3.156 1.00 0.00 185 ALA A C 5
ATOM 7611 O O . ALA A 1 59 ? 4.919 5.702 -3.097 1.00 0.00 185 ALA A O 5
ATOM 7618 N N . THR A 1 60 ? 3.014 6.755 -2.525 1.00 0.00 186 THR A N 5
ATOM 7619 C CA . THR A 1 60 ? 2.517 5.681 -1.670 1.00 0.00 186 THR A CA 5
ATOM 7620 C C . THR A 1 60 ? 2.487 4.353 -2.414 1.00 0.00 186 THR A C 5
ATOM 7621 O O . THR A 1 60 ? 2.951 3.333 -1.909 1.00 0.00 186 THR A O 5
ATOM 7632 N N . GLU A 1 61 ? 1.947 4.392 -3.625 1.00 0.00 187 GLU A N 5
ATOM 7633 C CA . GLU A 1 61 ? 1.814 3.208 -4.461 1.00 0.00 187 GLU A CA 5
ATOM 7634 C C . GLU A 1 61 ? 3.151 2.508 -4.646 1.00 0.00 187 GLU A C 5
ATOM 7635 O O . GLU A 1 61 ? 3.235 1.285 -4.587 1.00 0.00 187 GLU A O 5
ATOM 7648 N N . THR A 1 62 ? 4.198 3.290 -4.843 1.00 0.00 188 THR A N 5
ATOM 7649 C CA . THR A 1 62 ? 5.507 2.737 -5.083 1.00 0.00 188 THR A CA 5
ATOM 7650 C C . THR A 1 62 ? 6.216 2.391 -3.772 1.00 0.00 188 THR A C 5
ATOM 7651 O O . THR A 1 62 ? 6.755 1.296 -3.622 1.00 0.00 188 THR A O 5
ATOM 7662 N N . LEU A 1 63 ? 6.186 3.320 -2.818 1.00 0.00 189 LEU A N 5
ATOM 7663 C CA . LEU A 1 63 ? 6.880 3.147 -1.541 1.00 0.00 189 LEU A CA 5
ATOM 7664 C C . LEU A 1 63 ? 6.344 1.948 -0.768 1.00 0.00 189 LEU A C 5
ATOM 7665 O O . LEU A 1 63 ? 7.103 1.239 -0.111 1.00 0.00 189 LEU A O 5
ATOM 7681 N N . LEU A 1 64 ? 5.037 1.726 -0.856 1.00 0.00 190 LEU A N 5
ATOM 7682 C CA . LEU A 1 64 ? 4.394 0.619 -0.154 1.00 0.00 190 LEU A CA 5
ATOM 7683 C C . LEU A 1 64 ? 5.002 -0.712 -0.576 1.00 0.00 190 LEU A C 5
ATOM 7684 O O . LEU A 1 64 ? 5.291 -1.569 0.256 1.00 0.00 190 LEU A O 5
ATOM 7700 N N . VAL A 1 65 ? 5.188 -0.869 -1.875 1.00 0.00 191 VAL A N 5
ATOM 7701 C CA . VAL A 1 65 ? 5.730 -2.095 -2.432 1.00 0.00 191 VAL A CA 5
ATOM 7702 C C . VAL A 1 65 ? 7.248 -2.138 -2.263 1.00 0.00 191 VAL A C 5
ATOM 7703 O O . VAL A 1 65 ? 7.828 -3.188 -1.989 1.00 0.00 191 VAL A O 5
ATOM 7716 N N . GLN A 1 66 ? 7.873 -0.976 -2.398 1.00 0.00 192 GLN A N 5
ATOM 7717 C CA . GLN A 1 66 ? 9.321 -0.854 -2.374 1.00 0.00 192 GLN A CA 5
ATOM 7718 C C . GLN A 1 66 ? 9.901 -1.124 -0.985 1.00 0.00 192 GLN A C 5
ATOM 7719 O O . GLN A 1 66 ? 10.968 -1.726 -0.863 1.00 0.00 192 GLN A O 5
ATOM 7733 N N . ASN A 1 67 ? 9.207 -0.683 0.058 1.00 0.00 193 ASN A N 5
ATOM 7734 C CA . ASN A 1 67 ? 9.728 -0.815 1.420 1.00 0.00 193 ASN A CA 5
ATOM 7735 C C . ASN A 1 67 ? 9.233 -2.097 2.082 1.00 0.00 193 ASN A C 5
ATOM 7736 O O . ASN A 1 67 ? 9.477 -2.327 3.269 1.00 0.00 193 ASN A O 5
ATOM 7747 N N . ALA A 1 68 ? 8.540 -2.929 1.320 1.00 0.00 194 ALA A N 5
ATOM 7748 C CA . ALA A 1 68 ? 8.042 -4.197 1.835 1.00 0.00 194 ALA A CA 5
ATOM 7749 C C . ALA A 1 68 ? 9.107 -5.283 1.711 1.00 0.00 194 ALA A C 5
ATOM 7750 O O . ALA A 1 68 ? 10.104 -5.107 1.009 1.00 0.00 194 ALA A O 5
ATOM 7757 N N . ASN A 1 69 ? 8.900 -6.400 2.402 1.00 0.00 195 ASN A N 5
ATOM 7758 C CA . ASN A 1 69 ? 9.822 -7.529 2.305 1.00 0.00 195 ASN A CA 5
ATOM 7759 C C . ASN A 1 69 ? 9.722 -8.158 0.924 1.00 0.00 195 ASN A C 5
ATOM 7760 O O . ASN A 1 69 ? 8.677 -8.049 0.285 1.00 0.00 195 ASN A O 5
ATOM 7771 N N . PRO A 1 70 ? 10.784 -8.821 0.438 1.00 0.00 196 PRO A N 5
ATOM 7772 C CA . PRO A 1 70 ? 10.766 -9.486 -0.870 1.00 0.00 196 PRO A CA 5
ATOM 7773 C C . PRO A 1 70 ? 9.547 -10.391 -1.018 1.00 0.00 196 PRO A C 5
ATOM 7774 O O . PRO A 1 70 ? 8.877 -10.401 -2.053 1.00 0.00 196 PRO A O 5
ATOM 7785 N N . ASP A 1 71 ? 9.251 -11.118 0.051 1.00 0.00 197 ASP A N 5
ATOM 7786 C CA . ASP A 1 71 ? 8.096 -12.006 0.094 1.00 0.00 197 ASP A CA 5
ATOM 7787 C C . ASP A 1 71 ? 6.798 -11.217 -0.064 1.00 0.00 197 ASP A C 5
ATOM 7788 O O . ASP A 1 71 ? 5.992 -11.503 -0.946 1.00 0.00 197 ASP A O 5
ATOM 7798 N N . CYS A 1 72 ? 6.629 -10.197 0.772 1.00 0.00 198 CYS A N 5
ATOM 7799 C CA . CYS A 1 72 ? 5.418 -9.387 0.770 1.00 0.00 198 CYS A CA 5
ATOM 7800 C C . CYS A 1 72 ? 5.241 -8.680 -0.570 1.00 0.00 198 CYS A C 5
ATOM 7801 O O . CYS A 1 72 ? 4.143 -8.645 -1.122 1.00 0.00 198 CYS A O 5
ATOM 7809 N N . LYS A 1 73 ? 6.336 -8.137 -1.092 1.00 0.00 199 LYS A N 5
ATOM 7810 C CA . LYS A 1 73 ? 6.327 -7.434 -2.370 1.00 0.00 199 LYS A CA 5
ATOM 7811 C C . LYS A 1 73 ? 5.866 -8.353 -3.500 1.00 0.00 199 LYS A C 5
ATOM 7812 O O . LYS A 1 73 ? 5.141 -7.930 -4.403 1.00 0.00 199 LYS A O 5
ATOM 7831 N N . THR A 1 74 ? 6.270 -9.612 -3.428 1.00 0.00 200 THR A N 5
ATOM 7832 C CA . THR A 1 74 ? 5.847 -10.609 -4.401 1.00 0.00 200 THR A CA 5
ATOM 7833 C C . THR A 1 74 ? 4.338 -10.843 -4.307 1.00 0.00 200 THR A C 5
ATOM 7834 O O . THR A 1 74 ? 3.654 -11.001 -5.319 1.00 0.00 200 THR A O 5
ATOM 7845 N N . ILE A 1 75 ? 3.825 -10.843 -3.083 1.00 0.00 201 ILE A N 5
ATOM 7846 C CA . ILE A 1 75 ? 2.401 -11.040 -2.845 1.00 0.00 201 ILE A CA 5
ATOM 7847 C C . ILE A 1 75 ? 1.604 -9.818 -3.307 1.00 0.00 201 ILE A C 5
ATOM 7848 O O . ILE A 1 75 ? 0.498 -9.946 -3.834 1.00 0.00 201 ILE A O 5
ATOM 7864 N N . LEU A 1 76 ? 2.183 -8.636 -3.123 1.00 0.00 202 LEU A N 5
ATOM 7865 C CA . LEU A 1 76 ? 1.558 -7.390 -3.560 1.00 0.00 202 LEU A CA 5
ATOM 7866 C C . LEU A 1 76 ? 1.370 -7.388 -5.077 1.00 0.00 202 LEU A C 5
ATOM 7867 O O . LEU A 1 76 ? 0.382 -6.865 -5.595 1.00 0.00 202 LEU A O 5
ATOM 7883 N N . LYS A 1 77 ? 2.322 -7.994 -5.778 1.00 0.00 203 LYS A N 5
ATOM 7884 C CA . LYS A 1 77 ? 2.249 -8.130 -7.229 1.00 0.00 203 LYS A CA 5
ATOM 7885 C C . LYS A 1 77 ? 1.171 -9.133 -7.630 1.00 0.00 203 LYS A C 5
ATOM 7886 O O . LYS A 1 77 ? 0.620 -9.059 -8.732 1.00 0.00 203 LYS A O 5
ATOM 7905 N N . ALA A 1 78 ? 0.886 -10.075 -6.737 1.00 0.00 204 ALA A N 5
ATOM 7906 C CA . ALA A 1 78 ? -0.097 -11.116 -7.009 1.00 0.00 204 ALA A CA 5
ATOM 7907 C C . ALA A 1 78 ? -1.510 -10.553 -7.008 1.00 0.00 204 ALA A C 5
ATOM 7908 O O . ALA A 1 78 ? -2.394 -11.074 -7.691 1.00 0.00 204 ALA A O 5
ATOM 7915 N N . LEU A 1 79 ? -1.727 -9.502 -6.233 1.00 0.00 205 LEU A N 5
ATOM 7916 C CA . LEU A 1 79 ? -2.999 -8.798 -6.258 1.00 0.00 205 LEU A CA 5
ATOM 7917 C C . LEU A 1 79 ? -3.174 -8.093 -7.596 1.00 0.00 205 LEU A C 5
ATOM 7918 O O . LEU A 1 79 ? -4.095 -8.385 -8.362 1.00 0.00 205 LEU A O 5
ATOM 7934 N N . GLY A 1 80 ? -2.249 -7.189 -7.880 1.00 0.00 206 GLY A N 5
ATOM 7935 C CA . GLY A 1 80 ? -2.383 -6.319 -9.023 1.00 0.00 206 GLY A CA 5
ATOM 7936 C C . GLY A 1 80 ? -2.915 -4.956 -8.620 1.00 0.00 206 GLY A C 5
ATOM 7937 O O . GLY A 1 80 ? -3.481 -4.811 -7.535 1.00 0.00 206 GLY A O 5
ATOM 7941 N N . PRO A 1 81 ? -2.755 -3.939 -9.473 1.00 0.00 207 PRO A N 5
ATOM 7942 C CA . PRO A 1 81 ? -3.193 -2.568 -9.171 1.00 0.00 207 PRO A CA 5
ATOM 7943 C C . PRO A 1 81 ? -4.716 -2.435 -9.093 1.00 0.00 207 PRO A C 5
ATOM 7944 O O . PRO A 1 81 ? -5.241 -1.401 -8.676 1.00 0.00 207 PRO A O 5
ATOM 7955 N N . ALA A 1 82 ? -5.422 -3.490 -9.481 1.00 0.00 208 ALA A N 5
ATOM 7956 C CA . ALA A 1 82 ? -6.879 -3.487 -9.461 1.00 0.00 208 ALA A CA 5
ATOM 7957 C C . ALA A 1 82 ? -7.416 -3.798 -8.064 1.00 0.00 208 ALA A C 5
ATOM 7958 O O . ALA A 1 82 ? -8.618 -3.706 -7.814 1.00 0.00 208 ALA A O 5
ATOM 7965 N N . ALA A 1 83 ? -6.518 -4.167 -7.158 1.00 0.00 209 ALA A N 5
ATOM 7966 C CA . ALA A 1 83 ? -6.894 -4.479 -5.784 1.00 0.00 209 ALA A CA 5
ATOM 7967 C C . ALA A 1 83 ? -6.679 -3.271 -4.879 1.00 0.00 209 ALA A C 5
ATOM 7968 O O . ALA A 1 83 ? -6.042 -2.293 -5.275 1.00 0.00 209 ALA A O 5
ATOM 7975 N N . THR A 1 84 ? -7.200 -3.346 -3.661 1.00 0.00 210 THR A N 5
ATOM 7976 C CA . THR A 1 84 ? -7.146 -2.216 -2.747 1.00 0.00 210 THR A CA 5
ATOM 7977 C C . THR A 1 84 ? -6.265 -2.526 -1.535 1.00 0.00 210 THR A C 5
ATOM 7978 O O . THR A 1 84 ? -5.681 -3.608 -1.438 1.00 0.00 210 THR A O 5
ATOM 7989 N N . LEU A 1 85 ? -6.190 -1.577 -0.611 1.00 0.00 211 LEU A N 5
ATOM 7990 C CA . LEU A 1 85 ? -5.293 -1.662 0.537 1.00 0.00 211 LEU A CA 5
ATOM 7991 C C . LEU A 1 85 ? -5.560 -2.906 1.381 1.00 0.00 211 LEU A C 5
ATOM 7992 O O . LEU A 1 85 ? -4.633 -3.644 1.713 1.00 0.00 211 LEU A O 5
ATOM 8008 N N . GLU A 1 86 ? -6.825 -3.146 1.704 1.00 0.00 212 GLU A N 5
ATOM 8009 C CA . GLU A 1 86 ? -7.180 -4.208 2.634 1.00 0.00 212 GLU A CA 5
ATOM 8010 C C . GLU A 1 86 ? -6.891 -5.586 2.040 1.00 0.00 212 GLU A C 5
ATOM 8011 O O . GLU A 1 86 ? -6.635 -6.542 2.773 1.00 0.00 212 GLU A O 5
ATOM 8024 N N . GLU A 1 87 ? -6.885 -5.677 0.711 1.00 0.00 213 GLU A N 5
ATOM 8025 C CA . GLU A 1 87 ? -6.576 -6.927 0.047 1.00 0.00 213 GLU A CA 5
ATOM 8026 C C . GLU A 1 87 ? -5.134 -7.285 0.342 1.00 0.00 213 GLU A C 5
ATOM 8027 O O . GLU A 1 87 ? -4.807 -8.437 0.595 1.00 0.00 213 GLU A O 5
ATOM 8040 N N . MET A 1 88 ? -4.288 -6.261 0.342 1.00 0.00 214 MET A N 5
ATOM 8041 C CA . MET A 1 88 ? -2.866 -6.412 0.624 1.00 0.00 214 MET A CA 5
ATOM 8042 C C . MET A 1 88 ? -2.649 -6.794 2.080 1.00 0.00 214 MET A C 5
ATOM 8043 O O . MET A 1 88 ? -1.845 -7.673 2.394 1.00 0.00 214 MET A O 5
ATOM 8057 N N . MET A 1 89 ? -3.381 -6.115 2.960 1.00 0.00 215 MET A N 5
ATOM 8058 C CA . MET A 1 89 ? -3.239 -6.299 4.401 1.00 0.00 215 MET A CA 5
ATOM 8059 C C . MET A 1 89 ? -3.527 -7.742 4.793 1.00 0.00 215 MET A C 5
ATOM 8060 O O . MET A 1 89 ? -2.835 -8.316 5.631 1.00 0.00 215 MET A O 5
ATOM 8074 N N . THR A 1 90 ? -4.540 -8.322 4.171 1.00 0.00 216 THR A N 5
ATOM 8075 C CA . THR A 1 90 ? -4.896 -9.708 4.416 1.00 0.00 216 THR A CA 5
ATOM 8076 C C . THR A 1 90 ? -4.053 -10.654 3.553 1.00 0.00 216 THR A C 5
ATOM 8077 O O . THR A 1 90 ? -3.760 -11.777 3.959 1.00 0.00 216 THR A O 5
ATOM 8088 N N . ALA A 1 91 ? -3.641 -10.189 2.376 1.00 0.00 217 ALA A N 5
ATOM 8089 C CA . ALA A 1 91 ? -2.791 -10.981 1.488 1.00 0.00 217 ALA A CA 5
ATOM 8090 C C . ALA A 1 91 ? -1.500 -11.378 2.188 1.00 0.00 217 ALA A C 5
ATOM 8091 O O . ALA A 1 91 ? -1.062 -12.526 2.099 1.00 0.00 217 ALA A O 5
ATOM 8098 N N . CYS A 1 92 ? -0.919 -10.425 2.910 1.00 0.00 218 CYS A N 5
ATOM 8099 C CA . CYS A 1 92 ? 0.323 -10.651 3.643 1.00 0.00 218 CYS A CA 5
ATOM 8100 C C . CYS A 1 92 ? 0.093 -11.566 4.850 1.00 0.00 218 CYS A C 5
ATOM 8101 O O . CYS A 1 92 ? 1.040 -12.003 5.505 1.00 0.00 218 CYS A O 5
ATOM 8109 N N . GLN A 1 93 ? -1.169 -11.864 5.136 1.00 0.00 219 GLN A N 5
ATOM 8110 C CA . GLN A 1 93 ? -1.520 -12.729 6.250 1.00 0.00 219 GLN A CA 5
ATOM 8111 C C . GLN A 1 93 ? -1.722 -14.166 5.774 1.00 0.00 219 GLN A C 5
ATOM 8112 O O . GLN A 1 93 ? -2.269 -14.999 6.497 1.00 0.00 219 GLN A O 5
ATOM 8126 N N . GLY A 1 94 ? -1.292 -14.441 4.547 1.00 0.00 220 GLY A N 5
ATOM 8127 C CA . GLY A 1 94 ? -1.336 -15.796 4.029 1.00 0.00 220 GLY A CA 5
ATOM 8128 C C . GLY A 1 94 ? -2.535 -16.051 3.136 1.00 0.00 220 GLY A C 5
ATOM 8129 O O . GLY A 1 94 ? -3.310 -16.974 3.380 1.00 0.00 220 GLY A O 5
ATOM 8133 N N . VAL A 1 95 ? -2.705 -15.222 2.110 1.00 0.00 221 VAL A N 5
ATOM 8134 C CA . VAL A 1 95 ? -3.791 -15.406 1.151 1.00 0.00 221 VAL A CA 5
ATOM 8135 C C . VAL A 1 95 ? -3.265 -15.320 -0.269 1.00 0.00 221 VAL A C 5
ATOM 8136 O O . VAL A 1 95 ? -3.257 -16.302 -1.009 1.00 0.00 221 VAL A O 5
ATOM 8149 N N . GLY A 1 96 ? -2.840 -14.122 -0.641 1.00 0.00 222 GLY A N 5
ATOM 8150 C CA . GLY A 1 96 ? -2.266 -13.905 -1.947 1.00 0.00 222 GLY A CA 5
ATOM 8151 C C . GLY A 1 96 ? -3.306 -13.612 -3.010 1.00 0.00 222 GLY A C 5
ATOM 8152 O O . GLY A 1 96 ? -3.081 -12.796 -3.904 1.00 0.00 222 GLY A O 5
ATOM 8156 N N . GLY A 1 97 ? -4.446 -14.277 -2.911 1.00 0.00 223 GLY A N 5
ATOM 8157 C CA . GLY A 1 97 ? -5.501 -14.089 -3.880 1.00 0.00 223 GLY A CA 5
ATOM 8158 C C . GLY A 1 97 ? -6.858 -14.460 -3.322 1.00 0.00 223 GLY A C 5
ATOM 8159 O O . GLY A 1 97 ? -7.190 -15.642 -3.239 1.00 0.00 223 GLY A O 5
ATOM 8163 N N . PRO A 1 98 ? -7.651 -13.463 -2.902 1.00 0.00 224 PRO A N 5
ATOM 8164 C CA . PRO A 1 98 ? -9.004 -13.685 -2.374 1.00 0.00 224 PRO A CA 5
ATOM 8165 C C . PRO A 1 98 ? -9.895 -14.448 -3.354 1.00 0.00 224 PRO A C 5
ATOM 8166 O O . PRO A 1 98 ? -10.206 -13.958 -4.443 1.00 0.00 224 PRO A O 5
ATOM 8177 N N . GLY A 1 99 ? -10.288 -15.655 -2.966 1.00 0.00 225 GLY A N 5
ATOM 8178 C CA . GLY A 1 99 ? -11.150 -16.466 -3.806 1.00 0.00 225 GLY A CA 5
ATOM 8179 C C . GLY A 1 99 ? -10.406 -17.074 -4.978 1.00 0.00 225 GLY A C 5
ATOM 8180 O O . GLY A 1 99 ? -9.556 -17.943 -4.796 1.00 0.00 225 GLY A O 5
ATOM 8184 N N . HIS A 1 100 ? -10.718 -16.608 -6.178 1.00 0.00 226 HIS A N 5
ATOM 8185 C CA . HIS A 1 100 ? -10.091 -17.119 -7.388 1.00 0.00 226 HIS A CA 5
ATOM 8186 C C . HIS A 1 100 ? -9.986 -16.002 -8.423 1.00 0.00 226 HIS A C 5
ATOM 8187 O O . HIS A 1 100 ? -10.989 -15.576 -8.995 1.00 0.00 226 HIS A O 5
ATOM 8202 N N . LYS A 1 101 ? -8.766 -15.540 -8.657 1.00 0.00 227 LYS A N 5
ATOM 8203 C CA . LYS A 1 101 ? -8.524 -14.389 -9.522 1.00 0.00 227 LYS A CA 5
ATOM 8204 C C . LYS A 1 101 ? -8.498 -14.796 -10.996 1.00 0.00 227 LYS A C 5
ATOM 8205 O O . LYS A 1 101 ? -7.529 -14.535 -11.706 1.00 0.00 227 LYS A O 5
ATOM 8224 N N . ALA A 1 102 ? -9.567 -15.422 -11.459 1.00 0.00 228 ALA A N 5
ATOM 8225 C CA . ALA A 1 102 ? -9.632 -15.882 -12.838 1.00 0.00 228 ALA A CA 5
ATOM 8226 C C . ALA A 1 102 ? -10.642 -15.072 -13.633 1.00 0.00 228 ALA A C 5
ATOM 8227 O O . ALA A 1 102 ? -11.852 -15.259 -13.491 1.00 0.00 228 ALA A O 5
ATOM 8234 N N . ARG A 1 103 ? -10.142 -14.169 -14.460 1.00 0.00 229 ARG A N 5
ATOM 8235 C CA . ARG A 1 103 ? -10.997 -13.348 -15.305 1.00 0.00 229 ARG A CA 5
ATOM 8236 C C . ARG A 1 103 ? -10.237 -12.915 -16.554 1.00 0.00 229 ARG A C 5
ATOM 8237 O O . ARG A 1 103 ? -9.119 -13.380 -16.783 1.00 0.00 229 ARG A O 5
ATOM 8258 N N . VAL A 1 104 ? -10.850 -12.035 -17.349 1.00 0.00 230 VAL A N 5
ATOM 8259 C CA . VAL A 1 104 ? -10.237 -11.496 -18.565 1.00 0.00 230 VAL A CA 5
ATOM 8260 C C . VAL A 1 104 ? -10.337 -12.493 -19.715 1.00 0.00 230 VAL A C 5
ATOM 8261 O O . VAL A 1 104 ? -9.709 -13.551 -19.704 1.00 0.00 230 VAL A O 5
ATOM 8274 N N . LEU A 1 105 ? -11.148 -12.146 -20.696 1.00 0.00 231 LEU A N 5
ATOM 8275 C CA . LEU A 1 105 ? -11.343 -12.969 -21.877 1.00 0.00 231 LEU A CA 5
ATOM 8276 C C . LEU A 1 105 ? -11.158 -12.117 -23.122 1.00 0.00 231 LEU A C 5
ATOM 8277 O O . LEU A 1 105 ? -10.321 -12.472 -23.973 1.00 0.00 231 LEU A O 5
ATOM 8294 N N . ILE B 2 1 ? -1.996 0.917 -0.807 1.00 0.00 1 ILE B N 5
ATOM 8295 C CA . ILE B 2 1 ? -2.343 1.582 -2.067 1.00 0.00 1 ILE B CA 5
ATOM 8296 C C . ILE B 2 1 ? -2.233 3.088 -1.859 1.00 0.00 1 ILE B C 5
ATOM 8297 O O . ILE B 2 1 ? -1.998 3.509 -0.728 1.00 0.00 1 ILE B O 5
ATOM 8315 N N . THR B 2 2 ? -2.349 3.869 -2.932 1.00 0.00 2 THR B N 5
ATOM 8316 C CA . THR B 2 2 ? -2.231 5.331 -2.886 1.00 0.00 2 THR B CA 5
ATOM 8317 C C . THR B 2 2 ? -2.799 5.953 -1.603 1.00 0.00 2 THR B C 5
ATOM 8318 O O . THR B 2 2 ? -3.826 5.528 -1.069 1.00 0.00 2 THR B O 5
ATOM 8329 N N . PHE B 2 3 ? -2.071 6.964 -1.123 1.00 0.00 3 PHE B N 5
ATOM 8330 C CA . PHE B 2 3 ? -2.333 7.633 0.151 1.00 0.00 3 PHE B CA 5
ATOM 8331 C C . PHE B 2 3 ? -3.776 8.098 0.269 1.00 0.00 3 PHE B C 5
ATOM 8332 O O . PHE B 2 3 ? -4.312 8.141 1.378 1.00 0.00 3 PHE B O 5
ATOM 8369 N N . ASP B 2 5 ? -6.370 6.557 -0.636 1.00 0.00 5 ASP B N 5
ATOM 8370 C CA . ASP B 2 5 ? -7.092 5.398 -0.133 1.00 0.00 5 ASP B CA 5
ATOM 8371 C C . ASP B 2 5 ? -6.750 5.147 1.324 1.00 0.00 5 ASP B C 5
ATOM 8372 O O . ASP B 2 5 ? -7.599 4.722 2.099 1.00 0.00 5 ASP B O 5
ATOM 8382 N N . LEU B 2 6 ? -5.505 5.421 1.696 1.00 0.00 6 LEU B N 5
ATOM 8383 C CA . LEU B 2 6 ? -5.084 5.306 3.087 1.00 0.00 6 LEU B CA 5
ATOM 8384 C C . LEU B 2 6 ? -5.902 6.254 3.954 1.00 0.00 6 LEU B C 5
ATOM 8385 O O . LEU B 2 6 ? -6.406 5.882 5.016 1.00 0.00 6 LEU B O 5
ATOM 8401 N N . LEU B 2 7 ? -6.030 7.483 3.481 1.00 0.00 7 LEU B N 5
ATOM 8402 C CA . LEU B 2 7 ? -6.808 8.502 4.167 1.00 0.00 7 LEU B CA 5
ATOM 8403 C C . LEU B 2 7 ? -8.276 8.106 4.261 1.00 0.00 7 LEU B C 5
ATOM 8404 O O . LEU B 2 7 ? -8.842 8.071 5.355 1.00 0.00 7 LEU B O 5
ATOM 8440 N N . TYR B 2 9 ? -9.616 5.352 3.934 1.00 0.00 9 TYR B N 5
ATOM 8441 C CA . TYR B 2 9 ? -9.753 4.127 4.713 1.00 0.00 9 TYR B CA 5
ATOM 8442 C C . TYR B 2 9 ? -9.999 4.454 6.181 1.00 0.00 9 TYR B C 5
ATOM 8443 O O . TYR B 2 9 ? -10.973 3.995 6.778 1.00 0.00 9 TYR B O 5
ATOM 8461 N N . TYR B 2 10 ? -9.108 5.250 6.756 1.00 0.00 10 TYR B N 5
ATOM 8462 C CA . TYR B 2 10 ? -9.221 5.643 8.154 1.00 0.00 10 TYR B CA 5
ATOM 8463 C C . TYR B 2 10 ? -10.376 6.618 8.366 1.00 0.00 10 TYR B C 5
ATOM 8464 O O . TYR B 2 10 ? -11.084 6.546 9.370 1.00 0.00 10 TYR B O 5
ATOM 8482 N N . GLY B 2 11 ? -10.565 7.527 7.421 1.00 0.00 11 GLY B N 5
ATOM 8483 C CA . GLY B 2 11 ? -11.630 8.504 7.533 1.00 0.00 11 GLY B CA 5
ATOM 8484 C C . GLY B 2 11 ? -11.134 9.821 8.092 1.00 0.00 11 GLY B C 5
ATOM 8485 O O . GLY B 2 11 ? -11.314 10.874 7.478 1.00 0.00 11 GLY B O 5
ATOM 8489 N N . LYS B 2 12 ? -10.504 9.758 9.259 1.00 0.00 12 LYS B N 5
ATOM 8490 C CA . LYS B 2 12 ? -9.919 10.929 9.893 1.00 0.00 12 LYS B CA 5
ATOM 8491 C C . LYS B 2 12 ? -8.630 11.326 9.176 1.00 0.00 12 LYS B C 5
ATOM 8492 O O . LYS B 2 12 ? -7.527 11.084 9.669 1.00 0.00 12 LYS B O 5
ATOM 8511 N N . LYS B 2 13 ? -8.777 11.943 8.012 1.00 0.00 13 LYS B N 5
ATOM 8512 C CA . LYS B 2 13 ? -7.640 12.242 7.154 1.00 0.00 13 LYS B CA 5
ATOM 8513 C C . LYS B 2 13 ? -7.007 13.594 7.487 1.00 0.00 13 LYS B C 5
ATOM 8514 O O . LYS B 2 13 ? -6.301 14.177 6.660 1.00 0.00 13 LYS B O 5
ATOM 8533 N N . LYS B 2 14 ? -7.263 14.092 8.692 1.00 0.00 14 LYS B N 5
ATOM 8534 C CA . LYS B 2 14 ? -6.633 15.320 9.163 1.00 0.00 14 LYS B CA 5
ATOM 8535 C C . LYS B 2 14 ? -6.810 15.450 10.675 1.00 0.00 14 LYS B C 5
ATOM 8536 O O . LYS B 2 14 ? -7.572 16.333 11.120 1.00 0.00 14 LYS B O 5
ATOM 8556 N N . SER A 1 12 ? 25.253 11.870 -1.821 1.00 0.00 138 SER A N 6
ATOM 8557 C CA . SER A 1 12 ? 25.190 10.997 -0.632 1.00 0.00 138 SER A CA 6
ATOM 8558 C C . SER A 1 12 ? 23.758 10.957 -0.099 1.00 0.00 138 SER A C 6
ATOM 8559 O O . SER A 1 12 ? 22.812 11.217 -0.845 1.00 0.00 138 SER A O 6
ATOM 8567 N N . GLY A 1 13 ? 23.602 10.625 1.177 1.00 0.00 139 GLY A N 6
ATOM 8568 C CA . GLY A 1 13 ? 22.282 10.562 1.776 1.00 0.00 139 GLY A CA 6
ATOM 8569 C C . GLY A 1 13 ? 21.639 11.926 1.899 1.00 0.00 139 GLY A C 6
ATOM 8570 O O . GLY A 1 13 ? 22.332 12.946 1.927 1.00 0.00 139 GLY A O 6
ATOM 8574 N N . LEU A 1 14 ? 20.313 11.942 1.966 1.00 0.00 140 LEU A N 6
ATOM 8575 C CA . LEU A 1 14 ? 19.552 13.182 2.064 1.00 0.00 140 LEU A CA 6
ATOM 8576 C C . LEU A 1 14 ? 19.787 13.855 3.416 1.00 0.00 140 LEU A C 6
ATOM 8577 O O . LEU A 1 14 ? 19.185 13.469 4.421 1.00 0.00 140 LEU A O 6
ATOM 8593 N N . VAL A 1 15 ? 20.664 14.860 3.415 1.00 0.00 141 VAL A N 6
ATOM 8594 C CA . VAL A 1 15 ? 21.048 15.584 4.630 1.00 0.00 141 VAL A CA 6
ATOM 8595 C C . VAL A 1 15 ? 21.485 14.602 5.717 1.00 0.00 141 VAL A C 6
ATOM 8596 O O . VAL A 1 15 ? 20.699 14.243 6.593 1.00 0.00 141 VAL A O 6
ATOM 8609 N N . PRO A 1 16 ? 22.749 14.154 5.662 1.00 0.00 142 PRO A N 6
ATOM 8610 C CA . PRO A 1 16 ? 23.273 13.105 6.550 1.00 0.00 142 PRO A CA 6
ATOM 8611 C C . PRO A 1 16 ? 23.357 13.530 8.018 1.00 0.00 142 PRO A C 6
ATOM 8612 O O . PRO A 1 16 ? 24.416 13.934 8.501 1.00 0.00 142 PRO A O 6
ATOM 8623 N N . ARG A 1 17 ? 22.236 13.430 8.718 1.00 0.00 143 ARG A N 6
ATOM 8624 C CA . ARG A 1 17 ? 22.195 13.703 10.153 1.00 0.00 143 ARG A CA 6
ATOM 8625 C C . ARG A 1 17 ? 20.954 13.071 10.777 1.00 0.00 143 ARG A C 6
ATOM 8626 O O . ARG A 1 17 ? 21.055 12.220 11.663 1.00 0.00 143 ARG A O 6
ATOM 8647 N N . GLY A 1 18 ? 19.789 13.481 10.306 1.00 0.00 144 GLY A N 6
ATOM 8648 C CA . GLY A 1 18 ? 18.550 12.905 10.781 1.00 0.00 144 GLY A CA 6
ATOM 8649 C C . GLY A 1 18 ? 17.809 12.191 9.669 1.00 0.00 144 GLY A C 6
ATOM 8650 O O . GLY A 1 18 ? 16.578 12.225 9.604 1.00 0.00 144 GLY A O 6
ATOM 8654 N N . SER A 1 19 ? 18.564 11.521 8.808 1.00 0.00 145 SER A N 6
ATOM 8655 C CA . SER A 1 19 ? 18.010 10.871 7.629 1.00 0.00 145 SER A CA 6
ATOM 8656 C C . SER A 1 19 ? 17.221 9.616 8.007 1.00 0.00 145 SER A C 6
ATOM 8657 O O . SER A 1 19 ? 16.503 9.046 7.187 1.00 0.00 145 SER A O 6
ATOM 8665 N N . HIS A 1 20 ? 17.360 9.190 9.257 1.00 0.00 146 HIS A N 6
ATOM 8666 C CA . HIS A 1 20 ? 16.679 7.993 9.733 1.00 0.00 146 HIS A CA 6
ATOM 8667 C C . HIS A 1 20 ? 15.480 8.359 10.604 1.00 0.00 146 HIS A C 6
ATOM 8668 O O . HIS A 1 20 ? 14.999 7.548 11.393 1.00 0.00 146 HIS A O 6
ATOM 8683 N N . MET A 1 21 ? 15.013 9.592 10.470 1.00 0.00 147 MET A N 6
ATOM 8684 C CA . MET A 1 21 ? 13.863 10.050 11.236 1.00 0.00 147 MET A CA 6
ATOM 8685 C C . MET A 1 21 ? 12.734 10.495 10.323 1.00 0.00 147 MET A C 6
ATOM 8686 O O . MET A 1 21 ? 11.858 9.708 9.962 1.00 0.00 147 MET A O 6
ATOM 8700 N N . THR A 1 22 ? 12.777 11.755 9.941 1.00 0.00 148 THR A N 6
ATOM 8701 C CA . THR A 1 22 ? 11.732 12.346 9.125 1.00 0.00 148 THR A CA 6
ATOM 8702 C C . THR A 1 22 ? 11.991 12.098 7.641 1.00 0.00 148 THR A C 6
ATOM 8703 O O . THR A 1 22 ? 12.371 13.003 6.896 1.00 0.00 148 THR A O 6
ATOM 8714 N N . SER A 1 23 ? 11.809 10.858 7.227 1.00 0.00 149 SER A N 6
ATOM 8715 C CA . SER A 1 23 ? 11.937 10.494 5.831 1.00 0.00 149 SER A CA 6
ATOM 8716 C C . SER A 1 23 ? 11.120 9.242 5.549 1.00 0.00 149 SER A C 6
ATOM 8717 O O . SER A 1 23 ? 11.318 8.203 6.179 1.00 0.00 149 SER A O 6
ATOM 8725 N N . ILE A 1 24 ? 10.196 9.351 4.603 1.00 0.00 150 ILE A N 6
ATOM 8726 C CA . ILE A 1 24 ? 9.335 8.236 4.229 1.00 0.00 150 ILE A CA 6
ATOM 8727 C C . ILE A 1 24 ? 10.149 7.129 3.551 1.00 0.00 150 ILE A C 6
ATOM 8728 O O . ILE A 1 24 ? 9.714 5.983 3.464 1.00 0.00 150 ILE A O 6
ATOM 8744 N N . LEU A 1 25 ? 11.354 7.479 3.105 1.00 0.00 151 LEU A N 6
ATOM 8745 C CA . LEU A 1 25 ? 12.248 6.522 2.460 1.00 0.00 151 LEU A CA 6
ATOM 8746 C C . LEU A 1 25 ? 12.849 5.569 3.486 1.00 0.00 151 LEU A C 6
ATOM 8747 O O . LEU A 1 25 ? 13.294 4.469 3.146 1.00 0.00 151 LEU A O 6
ATOM 8763 N N . ASP A 1 26 ? 12.857 5.999 4.744 1.00 0.00 152 ASP A N 6
ATOM 8764 C CA . ASP A 1 26 ? 13.387 5.185 5.831 1.00 0.00 152 ASP A CA 6
ATOM 8765 C C . ASP A 1 26 ? 12.330 4.197 6.307 1.00 0.00 152 ASP A C 6
ATOM 8766 O O . ASP A 1 26 ? 12.639 3.196 6.954 1.00 0.00 152 ASP A O 6
ATOM 8776 N N . ILE A 1 27 ? 11.078 4.477 5.967 1.00 0.00 153 ILE A N 6
ATOM 8777 C CA . ILE A 1 27 ? 9.970 3.611 6.347 1.00 0.00 153 ILE A CA 6
ATOM 8778 C C . ILE A 1 27 ? 9.975 2.358 5.480 1.00 0.00 153 ILE A C 6
ATOM 8779 O O . ILE A 1 27 ? 9.488 2.370 4.352 1.00 0.00 153 ILE A O 6
ATOM 8795 N N . ARG A 1 28 ? 10.550 1.289 6.006 1.00 0.00 154 ARG A N 6
ATOM 8796 C CA . ARG A 1 28 ? 10.681 0.044 5.267 1.00 0.00 154 ARG A CA 6
ATOM 8797 C C . ARG A 1 28 ? 10.167 -1.109 6.110 1.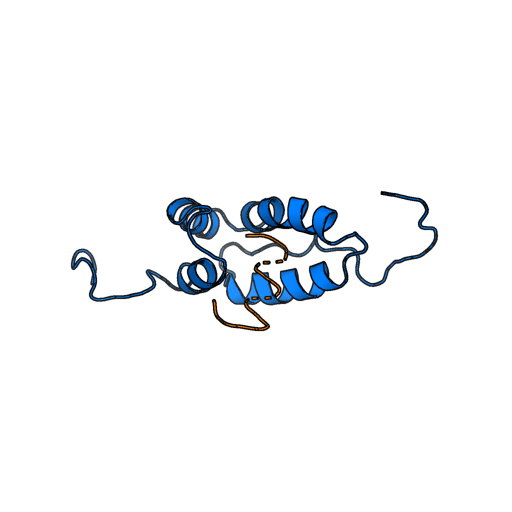00 0.00 154 ARG A C 6
ATOM 8798 O O . ARG A 1 28 ? 10.372 -1.133 7.324 1.00 0.00 154 ARG A O 6
ATOM 8819 N N . GLN A 1 29 ? 9.505 -2.055 5.465 1.00 0.00 155 GLN A N 6
ATOM 8820 C CA . GLN A 1 29 ? 8.870 -3.159 6.167 1.00 0.00 155 GLN A CA 6
ATOM 8821 C C . GLN A 1 29 ? 9.917 -4.119 6.717 1.00 0.00 155 GLN A C 6
ATOM 8822 O O . GLN A 1 29 ? 10.831 -4.532 6.001 1.00 0.00 155 GLN A O 6
ATOM 8836 N N . GLY A 1 30 ? 9.788 -4.452 7.994 1.00 0.00 156 GLY A N 6
ATOM 8837 C CA . GLY A 1 30 ? 10.674 -5.420 8.607 1.00 0.00 156 GLY A CA 6
ATOM 8838 C C . GLY A 1 30 ? 10.440 -6.816 8.063 1.00 0.00 156 GLY A C 6
ATOM 8839 O O . GLY A 1 30 ? 9.354 -7.100 7.557 1.00 0.00 156 GLY A O 6
ATOM 8843 N N . PRO A 1 31 ? 11.435 -7.714 8.173 1.00 0.00 157 PRO A N 6
ATOM 8844 C CA . PRO A 1 31 ? 11.372 -9.064 7.589 1.00 0.00 157 PRO A CA 6
ATOM 8845 C C . PRO A 1 31 ? 10.137 -9.849 8.023 1.00 0.00 157 PRO A C 6
ATOM 8846 O O . PRO A 1 31 ? 9.575 -10.617 7.242 1.00 0.00 157 PRO A O 6
ATOM 8857 N N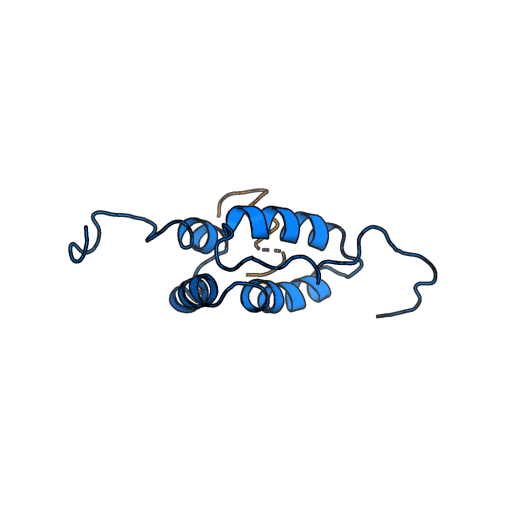 . LYS A 1 32 ? 9.716 -9.656 9.265 1.00 0.00 158 LYS A N 6
ATOM 8858 C CA . LYS A 1 32 ? 8.536 -10.335 9.777 1.00 0.00 158 LYS A CA 6
ATOM 8859 C C . LYS A 1 32 ? 7.550 -9.329 10.347 1.00 0.00 158 LYS A C 6
ATOM 8860 O O . LYS A 1 32 ? 6.710 -9.665 11.184 1.00 0.00 158 LYS A O 6
ATOM 8879 N N . GLU A 1 33 ? 7.662 -8.089 9.892 1.00 0.00 159 GLU A N 6
ATOM 8880 C CA . GLU A 1 33 ? 6.734 -7.048 10.295 1.00 0.00 159 GLU A CA 6
ATOM 8881 C C . GLU A 1 33 ? 5.458 -7.167 9.476 1.00 0.00 159 GLU A C 6
ATOM 8882 O O . GLU A 1 33 ? 5.506 -7.204 8.244 1.00 0.00 159 GLU A O 6
ATOM 8895 N N . PRO A 1 34 ? 4.301 -7.261 10.146 1.00 0.00 160 PRO A N 6
ATOM 8896 C CA . PRO A 1 34 ? 3.012 -7.339 9.467 1.00 0.00 160 PRO A CA 6
ATOM 8897 C C . PRO A 1 34 ? 2.770 -6.108 8.610 1.00 0.00 160 PRO A C 6
ATOM 8898 O O . PRO A 1 34 ? 3.060 -4.987 9.024 1.00 0.00 160 PRO A O 6
ATOM 8909 N N . PHE A 1 35 ? 2.235 -6.327 7.413 1.00 0.00 161 PHE A N 6
ATOM 8910 C CA . PHE A 1 35 ? 1.895 -5.235 6.508 1.00 0.00 161 PHE A CA 6
ATOM 8911 C C . PHE A 1 35 ? 0.927 -4.270 7.191 1.00 0.00 161 PHE A C 6
ATOM 8912 O O . PHE A 1 35 ? 0.864 -3.089 6.856 1.00 0.00 161 PHE A O 6
ATOM 8929 N N . ARG A 1 36 ? 0.194 -4.792 8.169 1.00 0.00 162 ARG A N 6
ATOM 8930 C CA . ARG A 1 36 ? -0.689 -3.988 8.997 1.00 0.00 162 ARG A CA 6
ATOM 8931 C C . ARG A 1 36 ? 0.121 -2.955 9.776 1.00 0.00 162 ARG A C 6
ATOM 8932 O O . ARG A 1 36 ? -0.166 -1.762 9.726 1.00 0.00 162 ARG A O 6
ATOM 8953 N N . ASP A 1 37 ? 1.149 -3.430 10.476 1.00 0.00 163 ASP A N 6
ATOM 8954 C CA . ASP A 1 37 ? 2.040 -2.561 11.245 1.00 0.00 163 ASP A CA 6
ATOM 8955 C C . ASP A 1 37 ? 2.792 -1.606 10.330 1.00 0.00 163 ASP A C 6
ATOM 8956 O O . ASP A 1 37 ? 3.027 -0.445 10.678 1.00 0.00 163 ASP A O 6
ATOM 8966 N N . TYR A 1 38 ? 3.168 -2.110 9.163 1.00 0.00 164 TYR A N 6
ATOM 8967 C CA . TYR A 1 38 ? 3.895 -1.329 8.174 1.00 0.00 164 TYR A CA 6
ATOM 8968 C C . TYR A 1 38 ? 3.045 -0.158 7.694 1.00 0.00 164 TYR A C 6
ATOM 8969 O O . TYR A 1 38 ? 3.478 0.992 7.749 1.00 0.00 164 TYR A O 6
ATOM 8987 N N . VAL A 1 39 ? 1.830 -0.455 7.252 1.00 0.00 165 VAL A N 6
ATOM 8988 C CA . VAL A 1 39 ? 0.903 0.578 6.807 1.00 0.00 165 VAL A CA 6
ATOM 8989 C C . VAL A 1 39 ? 0.551 1.528 7.944 1.00 0.00 165 VAL A C 6
ATOM 8990 O O . VAL A 1 39 ? 0.468 2.737 7.738 1.00 0.00 165 VAL A O 6
ATOM 9003 N N . ASP A 1 40 ? 0.374 0.978 9.142 1.00 0.00 166 ASP A N 6
ATOM 9004 C CA . ASP A 1 40 ? -0.022 1.765 10.308 1.00 0.00 166 ASP A CA 6
ATOM 9005 C C . ASP A 1 40 ? 0.900 2.966 10.514 1.00 0.00 166 ASP A C 6
ATOM 9006 O O . ASP A 1 40 ? 0.434 4.093 10.702 1.00 0.00 166 ASP A O 6
ATOM 9016 N N . ARG A 1 41 ? 2.205 2.731 10.462 1.00 0.00 167 ARG A N 6
ATOM 9017 C CA . ARG A 1 41 ? 3.170 3.806 10.663 1.00 0.00 167 ARG A CA 6
ATOM 9018 C C . ARG A 1 41 ? 3.454 4.553 9.363 1.00 0.00 167 ARG A C 6
ATOM 9019 O O . ARG A 1 41 ? 3.674 5.764 9.375 1.00 0.00 167 ARG A O 6
ATOM 9040 N N . PHE A 1 42 ? 3.438 3.838 8.243 1.00 0.00 168 PHE A N 6
ATOM 9041 C CA . PHE A 1 42 ? 3.684 4.449 6.937 1.00 0.00 168 PHE A CA 6
ATOM 9042 C C . PHE A 1 42 ? 2.644 5.537 6.660 1.00 0.00 168 PHE A C 6
ATOM 9043 O O . PHE A 1 42 ? 2.986 6.682 6.354 1.00 0.00 168 PHE A O 6
ATOM 9060 N N . TYR A 1 43 ? 1.380 5.158 6.793 1.00 0.00 169 TYR A N 6
ATOM 9061 C CA . TYR A 1 43 ? 0.249 6.057 6.581 1.00 0.00 169 TYR A CA 6
ATOM 9062 C C . TYR A 1 43 ? 0.358 7.318 7.441 1.00 0.00 169 TYR A C 6
ATOM 9063 O O . TYR A 1 43 ? 0.164 8.432 6.951 1.00 0.00 169 TYR A O 6
ATOM 9081 N N . LYS A 1 44 ? 0.688 7.145 8.717 1.00 0.00 170 LYS A N 6
ATOM 9082 C CA . LYS A 1 44 ? 0.804 8.280 9.626 1.00 0.00 170 LYS A CA 6
ATOM 9083 C C . LYS A 1 44 ? 2.006 9.151 9.274 1.00 0.00 170 LYS A C 6
ATOM 9084 O O . LYS A 1 44 ? 1.970 10.369 9.456 1.00 0.00 170 LYS A O 6
ATOM 9103 N N . THR A 1 45 ? 3.060 8.528 8.756 1.00 0.00 171 THR A N 6
ATOM 9104 C CA . THR A 1 45 ? 4.242 9.266 8.330 1.00 0.00 171 THR A CA 6
ATOM 9105 C C . THR A 1 45 ? 3.914 10.147 7.122 1.00 0.00 171 THR A C 6
ATOM 9106 O O . THR A 1 45 ? 4.393 11.276 7.019 1.00 0.00 171 THR A O 6
ATOM 9117 N N . LEU A 1 46 ? 3.069 9.640 6.227 1.00 0.00 172 LEU A N 6
ATOM 9118 C CA . LEU A 1 46 ? 2.644 10.411 5.063 1.00 0.00 172 LEU A CA 6
ATOM 9119 C C . LEU A 1 46 ? 1.783 11.604 5.475 1.00 0.00 172 LEU A C 6
ATOM 9120 O O . LEU A 1 46 ? 1.808 12.646 4.825 1.00 0.00 172 LEU A O 6
ATOM 9136 N N . ARG A 1 47 ? 1.024 11.451 6.556 1.00 0.00 173 ARG A N 6
ATOM 9137 C CA . ARG A 1 47 ? 0.224 12.555 7.085 1.00 0.00 173 ARG A CA 6
ATOM 9138 C C . ARG A 1 47 ? 1.115 13.599 7.755 1.00 0.00 173 ARG A C 6
ATOM 9139 O O . ARG A 1 47 ? 0.661 14.689 8.109 1.00 0.00 173 ARG A O 6
ATOM 9160 N N . ALA A 1 48 ? 2.384 13.258 7.932 1.00 0.00 174 ALA A N 6
ATOM 9161 C CA . ALA A 1 48 ? 3.351 14.175 8.514 1.00 0.00 174 ALA A CA 6
ATOM 9162 C C . ALA A 1 48 ? 4.230 14.783 7.427 1.00 0.00 174 ALA A C 6
ATOM 9163 O O . ALA A 1 48 ? 5.126 15.581 7.708 1.00 0.00 174 ALA A O 6
ATOM 9170 N N . GLU A 1 49 ? 3.962 14.402 6.186 1.00 0.00 175 GLU A N 6
ATOM 9171 C CA . GLU A 1 49 ? 4.706 14.913 5.045 1.00 0.00 175 GLU A CA 6
ATOM 9172 C C . GLU A 1 49 ? 4.244 16.317 4.680 1.00 0.00 175 GLU A C 6
ATOM 9173 O O . GLU A 1 49 ? 3.100 16.695 4.937 1.00 0.00 175 GLU A O 6
ATOM 9186 N N . GLN A 1 50 ? 5.141 17.090 4.088 1.00 0.00 176 GLN A N 6
ATOM 9187 C CA . GLN A 1 50 ? 4.830 18.456 3.696 1.00 0.00 176 GLN A CA 6
ATOM 9188 C C . GLN A 1 50 ? 4.768 18.595 2.172 1.00 0.00 176 GLN A C 6
ATOM 9189 O O . GLN A 1 50 ? 5.043 19.664 1.624 1.00 0.00 176 GLN A O 6
ATOM 9203 N N . ALA A 1 51 ? 4.407 17.510 1.495 1.00 0.00 177 ALA A N 6
ATOM 9204 C CA . ALA A 1 51 ? 4.281 17.521 0.043 1.00 0.00 177 ALA A CA 6
ATOM 9205 C C . ALA A 1 51 ? 2.820 17.584 -0.382 1.00 0.00 177 ALA A C 6
ATOM 9206 O O . ALA A 1 51 ? 1.919 17.346 0.426 1.00 0.00 177 ALA A O 6
ATOM 9213 N N . SER A 1 52 ? 2.593 17.908 -1.647 1.00 0.00 178 SER A N 6
ATOM 9214 C CA . SER A 1 52 ? 1.250 17.929 -2.204 1.00 0.00 178 SER A CA 6
ATOM 9215 C C . SER A 1 52 ? 0.658 16.521 -2.206 1.00 0.00 178 SER A C 6
ATOM 9216 O O . SER A 1 52 ? 1.375 15.554 -2.483 1.00 0.00 178 SER A O 6
ATOM 9224 N N . GLN A 1 53 ? -0.630 16.406 -1.895 1.00 0.00 179 GLN A N 6
ATOM 9225 C CA . GLN A 1 53 ? -1.263 15.099 -1.700 1.00 0.00 179 GLN A CA 6
ATOM 9226 C C . GLN A 1 53 ? -1.008 14.167 -2.882 1.00 0.00 179 GLN A C 6
ATOM 9227 O O . GLN A 1 53 ? -0.498 13.059 -2.704 1.00 0.00 179 GLN A O 6
ATOM 9241 N N . GLU A 1 54 ? -1.348 14.634 -4.081 1.00 0.00 180 GLU A N 6
ATOM 9242 C CA . GLU A 1 54 ? -1.178 13.851 -5.304 1.00 0.00 180 GLU A CA 6
ATOM 9243 C C . GLU A 1 54 ? 0.264 13.363 -5.472 1.00 0.00 180 GLU A C 6
ATOM 9244 O O . GLU A 1 54 ? 0.496 12.223 -5.879 1.00 0.00 180 GLU A O 6
ATOM 9257 N N . VAL A 1 55 ? 1.227 14.222 -5.141 1.00 0.00 181 VAL A N 6
ATOM 9258 C CA . VAL A 1 55 ? 2.637 13.858 -5.226 1.00 0.00 181 VAL A CA 6
ATOM 9259 C C . VAL A 1 55 ? 2.943 12.737 -4.242 1.00 0.00 181 VAL A C 6
ATOM 9260 O O . VAL A 1 55 ? 3.676 11.795 -4.555 1.00 0.00 181 VAL A O 6
ATOM 9273 N N . LYS A 1 56 ? 2.355 12.837 -3.056 1.00 0.00 182 LYS A N 6
ATOM 9274 C CA . LYS A 1 56 ? 2.530 11.824 -2.030 1.00 0.00 182 LYS A CA 6
ATOM 9275 C C . LYS A 1 56 ? 1.933 10.487 -2.470 1.00 0.00 182 LYS A C 6
ATOM 9276 O O . LYS A 1 56 ? 2.489 9.433 -2.173 1.00 0.00 182 LYS A O 6
ATOM 9295 N N . ASN A 1 57 ? 0.802 10.531 -3.182 1.00 0.00 183 ASN A N 6
ATOM 9296 C CA . ASN A 1 57 ? 0.142 9.297 -3.620 1.00 0.00 183 ASN A CA 6
ATOM 9297 C C . ASN A 1 57 ? 0.979 8.607 -4.680 1.00 0.00 183 ASN A C 6
ATOM 9298 O O . ASN A 1 57 ? 1.182 7.395 -4.630 1.00 0.00 183 ASN A O 6
ATOM 9309 N N . ALA A 1 58 ? 1.475 9.389 -5.633 1.00 0.00 184 ALA A N 6
ATOM 9310 C CA . ALA A 1 58 ? 2.296 8.852 -6.710 1.00 0.00 184 ALA A CA 6
ATOM 9311 C C . ALA A 1 58 ? 3.547 8.186 -6.150 1.00 0.00 184 ALA A C 6
ATOM 9312 O O . ALA A 1 58 ? 4.020 7.176 -6.675 1.00 0.00 184 ALA A O 6
ATOM 9319 N N . ALA A 1 59 ? 4.068 8.758 -5.073 1.00 0.00 185 ALA A N 6
ATOM 9320 C CA . ALA A 1 59 ? 5.255 8.232 -4.422 1.00 0.00 185 ALA A CA 6
ATOM 9321 C C . ALA A 1 59 ? 4.937 6.991 -3.588 1.00 0.00 185 ALA A C 6
ATOM 9322 O O . ALA A 1 59 ? 5.651 5.990 -3.662 1.00 0.00 185 ALA A O 6
ATOM 9329 N N . THR A 1 60 ? 3.865 7.049 -2.798 1.00 0.00 186 THR A N 6
ATOM 9330 C CA . THR A 1 60 ? 3.524 5.941 -1.912 1.00 0.00 186 THR A CA 6
ATOM 9331 C C . THR A 1 60 ? 3.191 4.682 -2.709 1.00 0.00 186 THR A C 6
ATOM 9332 O O . THR A 1 60 ? 3.521 3.577 -2.284 1.00 0.00 186 THR A O 6
ATOM 9343 N N . GLU A 1 61 ? 2.560 4.854 -3.869 1.00 0.00 187 GLU A N 6
ATOM 9344 C CA . GLU A 1 61 ? 2.211 3.728 -4.728 1.00 0.00 187 GLU A CA 6
ATOM 9345 C C . GLU A 1 61 ? 3.443 2.900 -5.075 1.00 0.00 187 GLU A C 6
ATOM 9346 O O . GLU A 1 61 ? 3.377 1.673 -5.150 1.00 0.00 187 GLU A O 6
ATOM 9359 N N . THR A 1 62 ? 4.570 3.569 -5.264 1.00 0.00 188 THR A N 6
ATOM 9360 C CA . THR A 1 62 ? 5.812 2.886 -5.577 1.00 0.00 188 THR A CA 6
ATOM 9361 C C . THR A 1 62 ? 6.564 2.468 -4.310 1.00 0.00 188 THR A C 6
ATOM 9362 O O . THR A 1 62 ? 7.049 1.343 -4.214 1.00 0.00 188 THR A O 6
ATOM 9373 N N . LEU A 1 63 ? 6.630 3.370 -3.332 1.00 0.00 189 LEU A N 6
ATOM 9374 C CA . LEU A 1 63 ? 7.415 3.139 -2.120 1.00 0.00 189 LEU A CA 6
ATOM 9375 C C . LEU A 1 63 ? 6.818 2.026 -1.268 1.00 0.00 189 LEU A C 6
ATOM 9376 O O . LEU A 1 63 ? 7.548 1.238 -0.677 1.00 0.00 189 LEU A O 6
ATOM 9392 N N . LEU A 1 64 ? 5.491 1.966 -1.218 1.00 0.00 190 LEU A N 6
ATOM 9393 C CA . LEU A 1 64 ? 4.789 0.952 -0.437 1.00 0.00 190 LEU A CA 6
ATOM 9394 C C . LEU A 1 64 ? 5.202 -0.450 -0.879 1.00 0.00 190 LEU A C 6
ATOM 9395 O O . LEU A 1 64 ? 5.411 -1.338 -0.057 1.00 0.00 190 LEU A O 6
ATOM 9411 N N . VAL A 1 65 ? 5.323 -0.631 -2.187 1.00 0.00 191 VAL A N 6
ATOM 9412 C CA . VAL A 1 65 ? 5.726 -1.910 -2.755 1.00 0.00 191 VAL A CA 6
ATOM 9413 C C . VAL A 1 65 ? 7.242 -2.100 -2.670 1.00 0.00 191 VAL A C 6
ATOM 9414 O O . VAL A 1 65 ? 7.728 -3.183 -2.340 1.00 0.00 191 VAL A O 6
ATOM 9427 N N . GLN A 1 66 ? 7.980 -1.033 -2.967 1.00 0.00 192 GLN A N 6
ATOM 9428 C CA . GLN A 1 66 ? 9.434 -1.076 -3.016 1.00 0.00 192 GLN A CA 6
ATOM 9429 C C . GLN A 1 66 ? 10.046 -1.358 -1.645 1.00 0.00 192 GLN A C 6
ATOM 9430 O O . GLN A 1 66 ? 10.955 -2.181 -1.521 1.00 0.00 192 GLN A O 6
ATOM 9444 N N . ASN A 1 67 ? 9.541 -0.674 -0.627 1.00 0.00 193 ASN A N 6
ATOM 9445 C CA . ASN A 1 67 ? 10.109 -0.756 0.716 1.00 0.00 193 ASN A CA 6
ATOM 9446 C C . ASN A 1 67 ? 9.576 -1.975 1.466 1.00 0.00 193 ASN A C 6
ATOM 9447 O O . ASN A 1 67 ? 9.874 -2.171 2.646 1.00 0.00 193 ASN A O 6
ATOM 9458 N N . ALA A 1 68 ? 8.778 -2.781 0.779 1.00 0.00 194 ALA A N 6
ATOM 9459 C CA . ALA A 1 68 ? 8.301 -4.040 1.325 1.00 0.00 194 ALA A CA 6
ATOM 9460 C C . ALA A 1 68 ? 9.299 -5.155 1.022 1.00 0.00 194 ALA A C 6
ATOM 9461 O O . ALA A 1 68 ? 10.091 -5.050 0.083 1.00 0.00 194 ALA A O 6
ATOM 9468 N N . ASN A 1 69 ? 9.258 -6.218 1.821 1.00 0.00 195 ASN A N 6
ATOM 9469 C CA . ASN A 1 69 ? 10.169 -7.350 1.644 1.00 0.00 195 ASN A CA 6
ATOM 9470 C C . ASN A 1 69 ? 9.900 -8.059 0.320 1.00 0.00 195 ASN A C 6
ATOM 9471 O O . ASN A 1 69 ? 8.778 -8.006 -0.181 1.00 0.00 195 ASN A O 6
ATOM 9482 N N . PRO A 1 70 ? 10.906 -8.736 -0.266 1.00 0.00 196 PRO A N 6
ATOM 9483 C CA . PRO A 1 70 ? 10.768 -9.384 -1.577 1.00 0.00 196 PRO A CA 6
ATOM 9484 C C . PRO A 1 70 ? 9.552 -10.305 -1.643 1.00 0.00 196 PRO A C 6
ATOM 9485 O O . PRO A 1 70 ? 8.781 -10.275 -2.609 1.00 0.00 196 PRO A O 6
ATOM 9496 N N . ASP A 1 71 ? 9.368 -11.096 -0.593 1.00 0.00 197 ASP A N 6
ATOM 9497 C CA . ASP A 1 71 ? 8.258 -12.029 -0.508 1.00 0.00 197 ASP A CA 6
ATOM 9498 C C . ASP A 1 71 ? 6.919 -11.290 -0.492 1.00 0.00 197 ASP A C 6
ATOM 9499 O O . ASP A 1 71 ? 5.993 -11.655 -1.214 1.00 0.00 197 ASP A O 6
ATOM 9509 N N . CYS A 1 72 ? 6.837 -10.235 0.308 1.00 0.00 198 CYS A N 6
ATOM 9510 C CA . CYS A 1 72 ? 5.618 -9.452 0.428 1.00 0.00 198 CYS A CA 6
ATOM 9511 C C . CYS A 1 72 ? 5.348 -8.702 -0.869 1.00 0.00 198 CYS A C 6
ATOM 9512 O O . CYS A 1 72 ? 4.212 -8.629 -1.333 1.00 0.00 198 CYS A O 6
ATOM 9520 N N . LYS A 1 73 ? 6.413 -8.169 -1.460 1.00 0.00 199 LYS A N 6
ATOM 9521 C CA . LYS A 1 73 ? 6.333 -7.472 -2.740 1.00 0.00 199 LYS A CA 6
ATOM 9522 C C . LYS A 1 73 ? 5.733 -8.381 -3.808 1.00 0.00 199 LYS A C 6
ATOM 9523 O O . LYS A 1 73 ? 4.926 -7.948 -4.633 1.00 0.00 199 LYS A O 6
ATOM 9542 N N . THR A 1 74 ? 6.127 -9.647 -3.764 1.00 0.00 200 THR A N 6
ATOM 9543 C CA . THR A 1 74 ? 5.612 -10.650 -4.681 1.00 0.00 200 THR A CA 6
ATOM 9544 C C . THR A 1 74 ? 4.110 -10.851 -4.470 1.00 0.00 200 THR A C 6
ATOM 9545 O O . THR A 1 74 ? 3.340 -10.932 -5.428 1.00 0.00 200 THR A O 6
ATOM 9556 N N . ILE A 1 75 ? 3.697 -10.891 -3.206 1.00 0.00 201 ILE A N 6
ATOM 9557 C CA . ILE A 1 75 ? 2.290 -11.064 -2.860 1.00 0.00 201 ILE A CA 6
ATOM 9558 C C . ILE A 1 75 ? 1.473 -9.843 -3.285 1.00 0.00 201 ILE A C 6
ATOM 9559 O O . ILE A 1 75 ? 0.357 -9.975 -3.787 1.00 0.00 201 ILE A O 6
ATOM 9575 N N . LEU A 1 76 ? 2.049 -8.659 -3.101 1.00 0.00 202 LEU A N 6
ATOM 9576 C CA . LEU A 1 76 ? 1.405 -7.411 -3.506 1.00 0.00 202 LEU A CA 6
ATOM 9577 C C . LEU A 1 76 ? 1.117 -7.420 -5.005 1.00 0.00 202 LEU A C 6
ATOM 9578 O O . LEU A 1 76 ? 0.055 -6.986 -5.453 1.00 0.00 202 LEU A O 6
ATOM 9594 N N . LYS A 1 77 ? 2.069 -7.929 -5.777 1.00 0.00 203 LYS A N 6
ATOM 9595 C CA . LYS A 1 77 ? 1.903 -8.039 -7.222 1.00 0.00 203 LYS A CA 6
ATOM 9596 C C . LYS A 1 77 ? 0.934 -9.166 -7.573 1.00 0.00 203 LYS A C 6
ATOM 9597 O O . LYS A 1 77 ? 0.296 -9.142 -8.625 1.00 0.00 203 LYS A O 6
ATOM 9616 N N . ALA A 1 78 ? 0.838 -10.156 -6.694 1.00 0.00 204 ALA A N 6
ATOM 9617 C CA . ALA A 1 78 ? -0.083 -11.269 -6.891 1.00 0.00 204 ALA A CA 6
ATOM 9618 C C . ALA A 1 78 ? -1.533 -10.805 -6.772 1.00 0.00 204 ALA A C 6
ATOM 9619 O O . ALA A 1 78 ? -2.418 -11.339 -7.442 1.00 0.00 204 ALA A O 6
ATOM 9626 N N . LEU A 1 79 ? -1.768 -9.821 -5.913 1.00 0.00 205 LEU A N 6
ATOM 9627 C CA . LEU A 1 79 ? -3.091 -9.213 -5.792 1.00 0.00 205 LEU A CA 6
ATOM 9628 C C . LEU A 1 79 ? -3.486 -8.531 -7.096 1.00 0.00 205 LEU A C 6
ATOM 9629 O O . LEU A 1 79 ? -4.529 -8.828 -7.679 1.00 0.00 205 LEU A O 6
ATOM 9645 N N . GLY A 1 80 ? -2.633 -7.621 -7.544 1.00 0.00 206 GLY A N 6
ATOM 9646 C CA . GLY A 1 80 ? -2.908 -6.855 -8.740 1.00 0.00 206 GLY A CA 6
ATOM 9647 C C . GLY A 1 80 ? -3.004 -5.372 -8.439 1.00 0.00 206 GLY A C 6
ATOM 9648 O O . GLY A 1 80 ? -3.242 -4.988 -7.295 1.00 0.00 206 GLY A O 6
ATOM 9652 N N . PRO A 1 81 ? -2.819 -4.512 -9.447 1.00 0.00 207 PRO A N 6
ATOM 9653 C CA . PRO A 1 81 ? -2.858 -3.058 -9.259 1.00 0.00 207 PRO A CA 6
ATOM 9654 C C . PRO A 1 81 ? -4.274 -2.533 -9.016 1.00 0.00 207 PRO A C 6
ATOM 9655 O O . PRO A 1 81 ? -4.462 -1.423 -8.519 1.00 0.00 207 PRO A O 6
ATOM 9666 N N . ALA A 1 82 ? -5.268 -3.343 -9.364 1.00 0.00 208 ALA A N 6
ATOM 9667 C CA . ALA A 1 82 ? -6.661 -2.944 -9.216 1.00 0.00 208 ALA A CA 6
ATOM 9668 C C . ALA A 1 82 ? -7.208 -3.342 -7.850 1.00 0.00 208 ALA A C 6
ATOM 9669 O O . ALA A 1 82 ? -8.345 -3.013 -7.505 1.00 0.00 208 ALA A O 6
ATOM 9676 N N . ALA A 1 83 ? -6.393 -4.044 -7.074 1.00 0.00 209 ALA A N 6
ATOM 9677 C CA . ALA A 1 83 ? -6.793 -4.480 -5.743 1.00 0.00 209 ALA A CA 6
ATOM 9678 C C . ALA A 1 83 ? -6.682 -3.327 -4.751 1.00 0.00 209 ALA A C 6
ATOM 9679 O O . ALA A 1 83 ? -6.034 -2.316 -5.032 1.00 0.00 209 ALA A O 6
ATOM 9686 N N . THR A 1 84 ? -7.302 -3.482 -3.592 1.00 0.00 210 THR A N 6
ATOM 9687 C CA . THR A 1 84 ? -7.353 -2.409 -2.615 1.00 0.00 210 THR A CA 6
ATOM 9688 C C . THR A 1 84 ? -6.423 -2.703 -1.439 1.00 0.00 210 THR A C 6
ATOM 9689 O O . THR A 1 84 ? -5.801 -3.767 -1.383 1.00 0.00 210 THR A O 6
ATOM 9700 N N . LEU A 1 85 ? -6.331 -1.760 -0.509 1.00 0.00 211 LEU A N 6
ATOM 9701 C CA . LEU A 1 85 ? -5.462 -1.896 0.653 1.00 0.00 211 LEU A CA 6
ATOM 9702 C C . LEU A 1 85 ? -5.784 -3.161 1.438 1.00 0.00 211 LEU A C 6
ATOM 9703 O O . LEU A 1 85 ? -4.888 -3.947 1.755 1.00 0.00 211 LEU A O 6
ATOM 9719 N N . GLU A 1 86 ? -7.071 -3.356 1.734 1.00 0.00 212 GLU A N 6
ATOM 9720 C CA . GLU A 1 86 ? -7.520 -4.466 2.572 1.00 0.00 212 GLU A CA 6
ATOM 9721 C C . GLU A 1 86 ? -7.080 -5.819 2.013 1.00 0.00 212 GLU A C 6
ATOM 9722 O O . GLU A 1 86 ? -6.896 -6.775 2.770 1.00 0.00 212 GLU A O 6
ATOM 9735 N N . GLU A 1 87 ? -6.884 -5.895 0.700 1.00 0.00 213 GLU A N 6
ATOM 9736 C CA . GLU A 1 87 ? -6.461 -7.132 0.073 1.00 0.00 213 GLU A CA 6
ATOM 9737 C C . GLU A 1 87 ? -5.053 -7.480 0.518 1.00 0.00 213 GLU A C 6
ATOM 9738 O O . GLU A 1 87 ? -4.760 -8.626 0.837 1.00 0.00 213 GLU A O 6
ATOM 9751 N N . MET A 1 88 ? -4.200 -6.464 0.561 1.00 0.00 214 MET A N 6
ATOM 9752 C CA . MET A 1 88 ? -2.817 -6.633 0.996 1.00 0.00 214 MET A CA 6
ATOM 9753 C C . MET A 1 88 ? -2.773 -6.952 2.481 1.00 0.00 214 MET A C 6
ATOM 9754 O O . MET A 1 88 ? -2.018 -7.819 2.928 1.00 0.00 214 MET A O 6
ATOM 9768 N N . MET A 1 89 ? -3.602 -6.233 3.236 1.00 0.00 215 MET A N 6
ATOM 9769 C CA . MET A 1 89 ? -3.695 -6.407 4.683 1.00 0.00 215 MET A CA 6
ATOM 9770 C C . MET A 1 89 ? -4.039 -7.853 5.019 1.00 0.00 215 MET A C 6
ATOM 9771 O O . MET A 1 89 ? -3.435 -8.465 5.900 1.00 0.00 215 MET A O 6
ATOM 9785 N N . THR A 1 90 ? -5.008 -8.398 4.297 1.00 0.00 216 THR A N 6
ATOM 9786 C CA . THR A 1 90 ? -5.451 -9.760 4.522 1.00 0.00 216 THR A CA 6
ATOM 9787 C C . THR A 1 90 ? -4.476 -10.759 3.899 1.00 0.00 216 THR A C 6
ATOM 9788 O O . THR A 1 90 ? -4.290 -11.860 4.417 1.00 0.00 216 THR A O 6
ATOM 9799 N N . ALA A 1 91 ? -3.846 -10.363 2.798 1.00 0.00 217 ALA A N 6
ATOM 9800 C CA . ALA A 1 91 ? -2.856 -11.202 2.134 1.00 0.00 217 ALA A CA 6
ATOM 9801 C C . ALA A 1 91 ? -1.702 -11.513 3.082 1.00 0.00 217 ALA A C 6
ATOM 9802 O O . ALA A 1 91 ? -1.231 -12.647 3.165 1.00 0.00 217 ALA A O 6
ATOM 9809 N N . CYS A 1 92 ? -1.270 -10.496 3.814 1.00 0.00 218 CYS A N 6
ATOM 9810 C CA . CYS A 1 92 ? -0.182 -10.644 4.765 1.00 0.00 218 CYS A CA 6
ATOM 9811 C C . CYS A 1 92 ? -0.644 -11.379 6.024 1.00 0.00 218 CYS A C 6
ATOM 9812 O O . CYS A 1 92 ? 0.101 -12.179 6.590 1.00 0.00 218 CYS A O 6
ATOM 9820 N N . GLN A 1 93 ? -1.881 -11.126 6.444 1.00 0.00 219 GLN A N 6
ATOM 9821 C CA . GLN A 1 93 ? -2.379 -11.660 7.708 1.00 0.00 219 GLN A CA 6
ATOM 9822 C C . GLN A 1 93 ? -2.752 -13.140 7.579 1.00 0.00 219 GLN A C 6
ATOM 9823 O O . GLN A 1 93 ? -2.567 -13.916 8.515 1.00 0.00 219 GLN A O 6
ATOM 9837 N N . GLY A 1 94 ? -3.263 -13.523 6.412 1.00 0.00 220 GLY A N 6
ATOM 9838 C CA . GLY A 1 94 ? -3.770 -14.869 6.226 1.00 0.00 220 GLY A CA 6
ATOM 9839 C C . GLY A 1 94 ? -2.672 -15.900 6.084 1.00 0.00 220 GLY A C 6
ATOM 9840 O O . GLY A 1 94 ? -2.703 -16.943 6.738 1.00 0.00 220 GLY A O 6
ATOM 9844 N N . VAL A 1 95 ? -1.693 -15.609 5.240 1.00 0.00 221 VAL A N 6
ATOM 9845 C CA . VAL A 1 95 ? -0.617 -16.553 4.974 1.00 0.00 221 VAL A CA 6
ATOM 9846 C C . VAL A 1 95 ? 0.477 -16.425 6.025 1.00 0.00 221 VAL A C 6
ATOM 9847 O O . VAL A 1 95 ? 0.916 -17.411 6.616 1.00 0.00 221 VAL A O 6
ATOM 9860 N N . GLY A 1 96 ? 0.908 -15.189 6.239 1.00 0.00 222 GLY A N 6
ATOM 9861 C CA . GLY A 1 96 ? 1.916 -14.906 7.238 1.00 0.00 222 GLY A CA 6
ATOM 9862 C C . GLY A 1 96 ? 3.321 -15.202 6.753 1.00 0.00 222 GLY A C 6
ATOM 9863 O O . GLY A 1 96 ? 4.290 -15.050 7.498 1.00 0.00 222 GLY A O 6
ATOM 9867 N N . GLY A 1 97 ? 3.428 -15.616 5.500 1.00 0.00 223 GLY A N 6
ATOM 9868 C CA . GLY A 1 97 ? 4.705 -15.979 4.936 1.00 0.00 223 GLY A CA 6
ATOM 9869 C C . GLY A 1 97 ? 4.557 -17.080 3.910 1.00 0.00 223 GLY A C 6
ATOM 9870 O O . GLY A 1 97 ? 3.700 -17.945 4.066 1.00 0.00 223 GLY A O 6
ATOM 9874 N N . PRO A 1 98 ? 5.366 -17.047 2.838 1.00 0.00 224 PRO A N 6
ATOM 9875 C CA . PRO A 1 98 ? 5.357 -18.062 1.775 1.00 0.00 224 PRO A CA 6
ATOM 9876 C C . PRO A 1 98 ? 5.177 -19.484 2.310 1.00 0.00 224 PRO A C 6
ATOM 9877 O O . PRO A 1 98 ? 6.053 -20.016 2.997 1.00 0.00 224 PRO A O 6
ATOM 9888 N N . GLY A 1 99 ? 4.031 -20.081 1.996 1.00 0.00 225 GLY A N 6
ATOM 9889 C CA . GLY A 1 99 ? 3.724 -21.415 2.473 1.00 0.00 225 GLY A CA 6
ATOM 9890 C C . GLY A 1 99 ? 4.469 -22.484 1.707 1.00 0.00 225 GLY A C 6
ATOM 9891 O O . GLY A 1 99 ? 5.364 -23.131 2.245 1.00 0.00 225 GLY A O 6
ATOM 9895 N N . HIS A 1 100 ? 4.105 -22.672 0.448 1.00 0.00 226 HIS A N 6
ATOM 9896 C CA . HIS A 1 100 ? 4.784 -23.638 -0.401 1.00 0.00 226 HIS A CA 6
ATOM 9897 C C . HIS A 1 100 ? 5.910 -22.942 -1.149 1.00 0.00 226 HIS A C 6
ATOM 9898 O O . HIS A 1 100 ? 5.664 -22.180 -2.085 1.00 0.00 226 HIS A O 6
ATOM 9913 N N . LYS A 1 101 ? 7.137 -23.194 -0.727 1.00 0.00 227 LYS A N 6
ATOM 9914 C CA . LYS A 1 101 ? 8.283 -22.493 -1.274 1.00 0.00 227 LYS A CA 6
ATOM 9915 C C . LYS A 1 101 ? 9.514 -23.397 -1.356 1.00 0.00 227 LYS A C 6
ATOM 9916 O O . LYS A 1 101 ? 10.060 -23.823 -0.340 1.00 0.00 227 LYS A O 6
ATOM 9935 N N . ALA A 1 102 ? 9.923 -23.705 -2.580 1.00 0.00 228 ALA A N 6
ATOM 9936 C CA . ALA A 1 102 ? 11.184 -24.389 -2.824 1.00 0.00 228 ALA A CA 6
ATOM 9937 C C . ALA A 1 102 ? 12.003 -23.623 -3.865 1.00 0.00 228 ALA A C 6
ATOM 9938 O O . ALA A 1 102 ? 12.781 -22.728 -3.525 1.00 0.00 228 ALA A O 6
ATOM 9945 N N . ARG A 1 103 ? 11.806 -23.963 -5.134 1.00 0.00 229 ARG A N 6
ATOM 9946 C CA . ARG A 1 103 ? 12.438 -23.236 -6.231 1.00 0.00 229 ARG A CA 6
ATOM 9947 C C . ARG A 1 103 ? 11.389 -22.413 -6.962 1.00 0.00 229 ARG A C 6
ATOM 9948 O O . ARG A 1 103 ? 11.245 -21.217 -6.720 1.00 0.00 229 ARG A O 6
ATOM 9969 N N . VAL A 1 104 ? 10.655 -23.067 -7.852 1.00 0.00 230 VAL A N 6
ATOM 9970 C CA . VAL A 1 104 ? 9.501 -22.456 -8.492 1.00 0.00 230 VAL A CA 6
ATOM 9971 C C . VAL A 1 104 ? 8.232 -23.033 -7.869 1.00 0.00 230 VAL A C 6
ATOM 9972 O O . VAL A 1 104 ? 7.134 -22.495 -8.016 1.00 0.00 230 VAL A O 6
ATOM 9985 N N . LEU A 1 105 ? 8.413 -24.134 -7.156 1.00 0.00 231 LEU A N 6
ATOM 9986 C CA . LEU A 1 105 ? 7.322 -24.795 -6.463 1.00 0.00 231 LEU A CA 6
ATOM 9987 C C . LEU A 1 105 ? 7.003 -24.038 -5.187 1.00 0.00 231 LEU A C 6
ATOM 9988 O O . LEU A 1 105 ? 5.822 -23.708 -4.966 1.00 0.00 231 LEU A O 6
ATOM 10005 N N . ILE B 2 1 ? -3.829 1.548 -1.139 1.00 0.00 1 ILE B N 6
ATOM 10006 C CA . ILE B 2 1 ? -2.572 1.440 -1.910 1.00 0.00 1 ILE B CA 6
ATOM 10007 C C . ILE B 2 1 ? -1.931 2.819 -2.081 1.00 0.00 1 ILE B C 6
ATOM 10008 O O . ILE B 2 1 ? -0.787 3.024 -1.682 1.00 0.00 1 ILE B O 6
ATOM 10026 N N . THR B 2 2 ? -2.676 3.773 -2.633 1.00 0.00 2 THR B N 6
ATOM 10027 C CA . THR B 2 2 ? -2.238 5.155 -2.636 1.00 0.00 2 THR B CA 6
ATOM 10028 C C . THR B 2 2 ? -2.637 5.801 -1.317 1.00 0.00 2 THR B C 6
ATOM 10029 O O . THR B 2 2 ? -3.499 5.271 -0.608 1.00 0.00 2 THR B O 6
ATOM 10040 N N . PHE B 2 3 ? -2.005 6.910 -0.970 1.00 0.00 3 PHE B N 6
ATOM 10041 C CA . PHE B 2 3 ? -2.290 7.590 0.284 1.00 0.00 3 PHE B CA 6
ATOM 10042 C C . PHE B 2 3 ? -3.771 7.954 0.371 1.00 0.00 3 PHE B C 6
ATOM 10043 O O . PHE B 2 3 ? -4.352 7.924 1.458 1.00 0.00 3 PHE B O 6
ATOM 10080 N N . ASP B 2 5 ? -6.279 6.204 -0.772 1.00 0.00 5 ASP B N 6
ATOM 10081 C CA . ASP B 2 5 ? -6.940 4.969 -0.355 1.00 0.00 5 ASP B CA 6
ATOM 10082 C C . ASP B 2 5 ? -6.728 4.727 1.132 1.00 0.00 5 ASP B C 6
ATOM 10083 O O . ASP B 2 5 ? -7.628 4.274 1.837 1.00 0.00 5 ASP B O 6
ATOM 10093 N N . LEU B 2 6 ? -5.528 5.054 1.597 1.00 0.00 6 LEU B N 6
ATOM 10094 C CA . LEU B 2 6 ? -5.185 4.941 3.008 1.00 0.00 6 LEU B CA 6
ATOM 10095 C C . LEU B 2 6 ? -6.078 5.840 3.853 1.00 0.00 6 LEU B C 6
ATOM 10096 O O . LEU B 2 6 ? -6.644 5.414 4.863 1.00 0.00 6 LEU B O 6
ATOM 10112 N N . LEU B 2 7 ? -6.192 7.090 3.425 1.00 0.00 7 LEU B N 6
ATOM 10113 C CA . LEU B 2 7 ? -7.015 8.068 4.116 1.00 0.00 7 LEU B CA 6
ATOM 10114 C C . LEU B 2 7 ? -8.469 7.633 4.159 1.00 0.00 7 LEU B C 6
ATOM 10115 O O . LEU B 2 7 ? -9.065 7.556 5.230 1.00 0.00 7 LEU B O 6
ATOM 10151 N N . TYR B 2 9 ? -9.805 4.901 3.821 1.00 0.00 9 TYR B N 6
ATOM 10152 C CA . TYR B 2 9 ? -9.973 3.688 4.611 1.00 0.00 9 TYR B CA 6
ATOM 10153 C C . TYR B 2 9 ? -10.133 4.018 6.095 1.00 0.00 9 TYR B C 6
ATOM 10154 O O . TYR B 2 9 ? -11.112 3.623 6.724 1.00 0.00 9 TYR B O 6
ATOM 10172 N N . TYR B 2 10 ? -9.166 4.741 6.651 1.00 0.00 10 TYR B N 6
ATOM 10173 C CA . TYR B 2 10 ? -9.190 5.091 8.071 1.00 0.00 10 TYR B CA 6
ATOM 10174 C C . TYR B 2 10 ? -10.255 6.138 8.386 1.00 0.00 10 TYR B C 6
ATOM 10175 O O . TYR B 2 10 ? -10.867 6.110 9.457 1.00 0.00 10 TYR B O 6
ATOM 10193 N N . GLY B 2 11 ? -10.464 7.058 7.455 1.00 0.00 11 GLY B N 6
ATOM 10194 C CA . GLY B 2 11 ? -11.417 8.130 7.660 1.00 0.00 11 GLY B CA 6
ATOM 10195 C C . GLY B 2 11 ? -12.848 7.643 7.648 1.00 0.00 11 GLY B C 6
ATOM 10196 O O . GLY B 2 11 ? -13.622 7.953 8.555 1.00 0.00 11 GLY B O 6
ATOM 10200 N N . LYS B 2 12 ? -13.205 6.878 6.626 1.00 0.00 12 LYS B N 6
ATOM 10201 C CA . LYS B 2 12 ? -14.562 6.371 6.495 1.00 0.00 12 LYS B CA 6
ATOM 10202 C C . LYS B 2 12 ? -14.559 4.893 6.135 1.00 0.00 12 LYS B C 6
ATOM 10203 O O . LYS B 2 12 ? -14.863 4.516 5.003 1.00 0.00 12 LYS B O 6
ATOM 10222 N N . LYS B 2 13 ? -14.196 4.064 7.101 1.00 0.00 13 LYS B N 6
ATOM 10223 C CA . LYS B 2 13 ? -14.256 2.620 6.927 1.00 0.00 13 LYS B CA 6
ATOM 10224 C C . LYS B 2 13 ? -15.705 2.178 6.707 1.00 0.00 13 LYS B C 6
ATOM 10225 O O . LYS B 2 13 ? -16.019 1.514 5.717 1.00 0.00 13 LYS B O 6
ATOM 10244 N N . LYS B 2 14 ? -16.585 2.583 7.618 1.00 0.00 14 LYS B N 6
ATOM 10245 C CA . LYS B 2 14 ? -18.017 2.319 7.505 1.00 0.00 14 LYS B CA 6
ATOM 10246 C C . LYS B 2 14 ? -18.799 3.422 8.205 1.00 0.00 14 LYS B C 6
ATOM 10247 O O . LYS B 2 14 ? -19.590 3.117 9.118 1.00 0.00 14 LYS B O 6
ATOM 10267 N N . SER A 1 12 ? 30.341 8.486 11.519 1.00 0.00 138 SER A N 7
ATOM 10268 C CA . SER A 1 12 ? 30.700 7.551 12.602 1.00 0.00 138 SER A CA 7
ATOM 10269 C C . SER A 1 12 ? 29.752 7.722 13.782 1.00 0.00 138 SER A C 7
ATOM 10270 O O . SER A 1 12 ? 29.227 8.813 14.011 1.00 0.00 138 SER A O 7
ATOM 10278 N N . GLY A 1 13 ? 29.511 6.642 14.513 1.00 0.00 139 GLY A N 7
ATOM 10279 C CA . GLY A 1 13 ? 28.706 6.725 15.715 1.00 0.00 139 GLY A CA 7
ATOM 10280 C C . GLY A 1 13 ? 27.234 6.470 15.467 1.00 0.00 139 GLY A C 7
ATOM 10281 O O . GLY A 1 13 ? 26.517 6.070 16.384 1.00 0.00 139 GLY A O 7
ATOM 10285 N N . LEU A 1 14 ? 26.792 6.697 14.228 1.00 0.00 140 LEU A N 7
ATOM 10286 C CA . LEU A 1 14 ? 25.389 6.529 13.848 1.00 0.00 140 LEU A CA 7
ATOM 10287 C C . LEU A 1 14 ? 24.479 7.389 14.722 1.00 0.00 140 LEU A C 7
ATOM 10288 O O . LEU A 1 14 ? 23.939 6.930 15.731 1.00 0.00 140 LEU A O 7
ATOM 10304 N N . VAL A 1 15 ? 24.323 8.641 14.327 1.00 0.00 141 VAL A N 7
ATOM 10305 C CA . VAL A 1 15 ? 23.488 9.577 15.063 1.00 0.00 141 VAL A CA 7
ATOM 10306 C C . VAL A 1 15 ? 22.016 9.215 14.888 1.00 0.00 141 VAL A C 7
ATOM 10307 O O . VAL A 1 15 ? 21.505 9.183 13.766 1.00 0.00 141 VAL A O 7
ATOM 10320 N N . PRO A 1 16 ? 21.322 8.930 16.005 1.00 0.00 142 PRO A N 7
ATOM 10321 C CA . PRO A 1 16 ? 19.913 8.513 15.989 1.00 0.00 142 PRO A CA 7
ATOM 10322 C C . PRO A 1 16 ? 18.992 9.586 15.424 1.00 0.00 142 PRO A C 7
ATOM 10323 O O . PRO A 1 16 ? 17.938 9.286 14.863 1.00 0.00 142 PRO A O 7
ATOM 10334 N N . ARG A 1 17 ? 19.394 10.838 15.580 1.00 0.00 143 ARG A N 7
ATOM 10335 C CA . ARG A 1 17 ? 18.612 11.963 15.094 1.00 0.00 143 ARG A CA 7
ATOM 10336 C C . ARG A 1 17 ? 19.495 12.929 14.312 1.00 0.00 143 ARG A C 7
ATOM 10337 O O . ARG A 1 17 ? 19.818 14.021 14.784 1.00 0.00 143 ARG A O 7
ATOM 10358 N N . GLY A 1 18 ? 19.900 12.511 13.120 1.00 0.00 144 GLY A N 7
ATOM 10359 C CA . GLY A 1 18 ? 20.716 13.358 12.274 1.00 0.00 144 GLY A CA 7
ATOM 10360 C C . GLY A 1 18 ? 19.925 14.513 11.704 1.00 0.00 144 GLY A C 7
ATOM 10361 O O . GLY A 1 18 ? 20.481 15.564 11.378 1.00 0.00 144 GLY A O 7
ATOM 10365 N N . SER A 1 19 ? 18.620 14.312 11.574 1.00 0.00 145 SER A N 7
ATOM 10366 C CA . SER A 1 19 ? 17.714 15.344 11.096 1.00 0.00 145 SER A CA 7
ATOM 10367 C C . SER A 1 19 ? 16.301 15.056 11.589 1.00 0.00 145 SER A C 7
ATOM 10368 O O . SER A 1 19 ? 16.091 14.094 12.329 1.00 0.00 145 SER A O 7
ATOM 10376 N N . HIS A 1 20 ? 15.349 15.896 11.197 1.00 0.00 146 HIS A N 7
ATOM 10377 C CA . HIS A 1 20 ? 13.941 15.687 11.538 1.00 0.00 146 HIS A CA 7
ATOM 10378 C C . HIS A 1 20 ? 13.457 14.313 11.076 1.00 0.00 146 HIS A C 7
ATOM 10379 O O . HIS A 1 20 ? 13.754 13.882 9.959 1.00 0.00 146 HIS A O 7
ATOM 10394 N N . MET A 1 21 ? 12.715 13.629 11.934 1.00 0.00 147 MET A N 7
ATOM 10395 C CA . MET A 1 21 ? 12.161 12.327 11.589 1.00 0.00 147 MET A CA 7
ATOM 10396 C C . MET A 1 21 ? 10.899 12.500 10.755 1.00 0.00 147 MET A C 7
ATOM 10397 O O . MET A 1 21 ? 9.777 12.487 11.265 1.00 0.00 147 MET A O 7
ATOM 10411 N N . THR A 1 22 ? 11.104 12.718 9.471 1.00 0.00 148 THR A N 7
ATOM 10412 C CA . THR A 1 22 ? 10.018 12.837 8.524 1.00 0.00 148 THR A CA 7
ATOM 10413 C C . THR A 1 22 ? 10.499 12.369 7.159 1.00 0.00 148 THR A C 7
ATOM 10414 O O . THR A 1 22 ? 10.781 13.172 6.269 1.00 0.00 148 THR A O 7
ATOM 10425 N N . SER A 1 23 ? 10.649 11.064 7.024 1.00 0.00 149 SER A N 7
ATOM 10426 C CA . SER A 1 23 ? 11.117 10.481 5.783 1.00 0.00 149 SER A CA 7
ATOM 10427 C C . SER A 1 23 ? 10.426 9.150 5.530 1.00 0.00 149 SER A C 7
ATOM 10428 O O . SER A 1 23 ? 10.875 8.105 6.006 1.00 0.00 149 SER A O 7
ATOM 10436 N N . ILE A 1 24 ? 9.331 9.197 4.780 1.00 0.00 150 ILE A N 7
ATOM 10437 C CA . ILE A 1 24 ? 8.571 7.997 4.436 1.00 0.00 150 ILE A CA 7
ATOM 10438 C C . ILE A 1 24 ? 9.451 6.976 3.701 1.00 0.00 150 ILE A C 7
ATOM 10439 O O . ILE A 1 24 ? 9.171 5.779 3.701 1.00 0.00 150 ILE A O 7
ATOM 10455 N N . LEU A 1 25 ? 10.536 7.460 3.107 1.00 0.00 151 LEU A N 7
ATOM 10456 C CA . LEU A 1 25 ? 11.463 6.608 2.369 1.00 0.00 151 LEU A CA 7
ATOM 10457 C C . LEU A 1 25 ? 12.156 5.601 3.288 1.00 0.00 151 LEU A C 7
ATOM 10458 O O . LEU A 1 25 ? 12.518 4.508 2.854 1.00 0.00 151 LEU A O 7
ATOM 10474 N N . ASP A 1 26 ? 12.328 5.965 4.556 1.00 0.00 152 ASP A N 7
ATOM 10475 C CA . ASP A 1 26 ? 13.034 5.104 5.501 1.00 0.00 152 ASP A CA 7
ATOM 10476 C C . ASP A 1 26 ? 12.072 4.118 6.155 1.00 0.00 152 ASP A C 7
ATOM 10477 O O . ASP A 1 26 ? 12.492 3.161 6.806 1.00 0.00 152 ASP A O 7
ATOM 10487 N N . ILE A 1 27 ? 10.779 4.349 5.967 1.00 0.00 153 ILE A N 7
ATOM 10488 C CA . ILE A 1 27 ? 9.761 3.469 6.521 1.00 0.00 153 ILE A CA 7
ATOM 10489 C C . ILE A 1 27 ? 9.697 2.178 5.713 1.00 0.00 153 ILE A C 7
ATOM 10490 O O . ILE A 1 27 ? 8.894 2.038 4.795 1.00 0.00 153 ILE A O 7
ATOM 10506 N N . ARG A 1 28 ? 10.584 1.254 6.041 1.00 0.00 154 ARG A N 7
ATOM 10507 C CA . ARG A 1 28 ? 10.654 -0.024 5.356 1.00 0.00 154 ARG A CA 7
ATOM 10508 C C . ARG A 1 28 ? 10.117 -1.123 6.244 1.00 0.00 154 ARG A C 7
ATOM 10509 O O . ARG A 1 28 ? 10.287 -1.089 7.463 1.00 0.00 154 ARG A O 7
ATOM 10530 N N . GLN A 1 29 ? 9.502 -2.105 5.618 1.00 0.00 155 GLN A N 7
ATOM 10531 C CA . GLN A 1 29 ? 8.795 -3.153 6.339 1.00 0.00 155 GLN A CA 7
ATOM 10532 C C . GLN A 1 29 ? 9.784 -4.124 6.967 1.00 0.00 155 GLN A C 7
ATOM 10533 O O . GLN A 1 29 ? 10.728 -4.575 6.314 1.00 0.00 155 GLN A O 7
ATOM 10547 N N . GLY A 1 30 ? 9.574 -4.432 8.238 1.00 0.00 156 GLY A N 7
ATOM 10548 C CA . GLY A 1 30 ? 10.435 -5.369 8.921 1.00 0.00 156 GLY A CA 7
ATOM 10549 C C . GLY A 1 30 ? 10.156 -6.799 8.495 1.00 0.00 156 GLY A C 7
ATOM 10550 O O . GLY A 1 30 ? 9.030 -7.122 8.120 1.00 0.00 156 GLY A O 7
ATOM 10554 N N . PRO A 1 31 ? 11.160 -7.683 8.554 1.00 0.00 157 PRO A N 7
ATOM 10555 C CA . PRO A 1 31 ? 11.020 -9.086 8.133 1.00 0.00 157 PRO A CA 7
ATOM 10556 C C . PRO A 1 31 ? 10.074 -9.871 9.040 1.00 0.00 157 PRO A C 7
ATOM 10557 O O . PRO A 1 31 ? 9.600 -10.949 8.684 1.00 0.00 157 PRO A O 7
ATOM 10568 N N . LYS A 1 32 ? 9.815 -9.320 10.218 1.00 0.00 158 LYS A N 7
ATOM 10569 C CA . LYS A 1 32 ? 8.883 -9.917 11.161 1.00 0.00 158 LYS A CA 7
ATOM 10570 C C . LYS A 1 32 ? 7.678 -9.004 11.349 1.00 0.00 158 LYS A C 7
ATOM 10571 O O . LYS A 1 32 ? 6.836 -9.238 12.215 1.00 0.00 158 LYS A O 7
ATOM 10590 N N . GLU A 1 33 ? 7.600 -7.964 10.533 1.00 0.00 159 GLU A N 7
ATOM 10591 C CA . GLU A 1 33 ? 6.556 -6.965 10.674 1.00 0.00 159 GLU A CA 7
ATOM 10592 C C . GLU A 1 33 ? 5.435 -7.196 9.665 1.00 0.00 159 GLU A C 7
ATOM 10593 O O . GLU A 1 33 ? 5.654 -7.144 8.453 1.00 0.00 159 GLU A O 7
ATOM 10606 N N . PRO A 1 34 ? 4.223 -7.485 10.162 1.00 0.00 160 PRO A N 7
ATOM 10607 C CA . PRO A 1 34 ? 3.034 -7.636 9.321 1.00 0.00 160 PRO A CA 7
ATOM 10608 C C . PRO A 1 34 ? 2.695 -6.345 8.583 1.00 0.00 160 PRO A C 7
ATOM 10609 O O . PRO A 1 34 ? 2.890 -5.243 9.100 1.00 0.00 160 PRO A O 7
ATOM 10620 N N . PHE A 1 35 ? 2.161 -6.508 7.377 1.00 0.00 161 PHE A N 7
ATOM 10621 C CA . PHE A 1 35 ? 1.856 -5.390 6.489 1.00 0.00 161 PHE A CA 7
ATOM 10622 C C . PHE A 1 35 ? 0.904 -4.391 7.148 1.00 0.00 161 PHE A C 7
ATOM 10623 O O . PHE A 1 35 ? 0.946 -3.200 6.849 1.00 0.00 161 PHE A O 7
ATOM 10640 N N . ARG A 1 36 ? 0.052 -4.874 8.048 1.00 0.00 162 ARG A N 7
ATOM 10641 C CA . ARG A 1 36 ? -0.893 -4.002 8.739 1.00 0.00 162 ARG A CA 7
ATOM 10642 C C . ARG A 1 36 ? -0.174 -3.055 9.700 1.00 0.00 162 ARG A C 7
ATOM 10643 O O . ARG A 1 36 ? -0.528 -1.882 9.805 1.00 0.00 162 ARG A O 7
ATOM 10664 N N . ASP A 1 37 ? 0.844 -3.564 10.385 1.00 0.00 163 ASP A N 7
ATOM 10665 C CA . ASP A 1 37 ? 1.639 -2.742 11.296 1.00 0.00 163 ASP A CA 7
ATOM 10666 C C . ASP A 1 37 ? 2.552 -1.820 10.503 1.00 0.00 163 ASP A C 7
ATOM 10667 O O . ASP A 1 37 ? 2.890 -0.718 10.944 1.00 0.00 163 ASP A O 7
ATOM 10677 N N . TYR A 1 38 ? 2.932 -2.282 9.319 1.00 0.00 164 TYR A N 7
ATOM 10678 C CA . TYR A 1 38 ? 3.746 -1.498 8.404 1.00 0.00 164 TYR A CA 7
ATOM 10679 C C . TYR A 1 38 ? 2.962 -0.290 7.906 1.00 0.00 164 TYR A C 7
ATOM 10680 O O . TYR A 1 38 ? 3.437 0.842 7.979 1.00 0.00 164 TYR A O 7
ATOM 10698 N N . VAL A 1 39 ? 1.749 -0.539 7.429 1.00 0.00 165 VAL A N 7
ATOM 10699 C CA . VAL A 1 39 ? 0.881 0.522 6.934 1.00 0.00 165 VAL A CA 7
ATOM 10700 C C . VAL A 1 39 ? 0.503 1.504 8.040 1.00 0.00 165 VAL A C 7
ATOM 10701 O O . VAL A 1 39 ? 0.403 2.706 7.791 1.00 0.00 165 VAL A O 7
ATOM 10714 N N . ASP A 1 40 ? 0.324 0.999 9.258 1.00 0.00 166 ASP A N 7
ATOM 10715 C CA . ASP A 1 40 ? -0.071 1.846 10.381 1.00 0.00 166 ASP A CA 7
ATOM 10716 C C . ASP A 1 40 ? 0.896 3.016 10.552 1.00 0.00 166 ASP A C 7
ATOM 10717 O O . ASP A 1 40 ? 0.479 4.170 10.638 1.00 0.00 166 ASP A O 7
ATOM 10727 N N . ARG A 1 41 ? 2.190 2.721 10.555 1.00 0.00 167 ARG A N 7
ATOM 10728 C CA . ARG A 1 41 ? 3.191 3.769 10.723 1.00 0.00 167 ARG A CA 7
ATOM 10729 C C . ARG A 1 41 ? 3.523 4.427 9.388 1.00 0.00 167 ARG A C 7
ATOM 10730 O O . ARG A 1 41 ? 3.944 5.585 9.348 1.00 0.00 167 ARG A O 7
ATOM 10751 N N . PHE A 1 42 ? 3.323 3.695 8.297 1.00 0.00 168 PHE A N 7
ATOM 10752 C CA . PHE A 1 42 ? 3.526 4.242 6.962 1.00 0.00 168 PHE A CA 7
ATOM 10753 C C . PHE A 1 42 ? 2.573 5.410 6.735 1.00 0.00 168 PHE A C 7
ATOM 10754 O O . PHE A 1 42 ? 2.995 6.517 6.410 1.00 0.00 168 PHE A O 7
ATOM 10771 N N . TYR A 1 43 ? 1.288 5.152 6.947 1.00 0.00 169 TYR A N 7
ATOM 10772 C CA . TYR A 1 43 ? 0.246 6.144 6.733 1.00 0.00 169 TYR A CA 7
ATOM 10773 C C . TYR A 1 43 ? 0.461 7.377 7.614 1.00 0.00 169 TYR A C 7
ATOM 10774 O O . TYR A 1 43 ? 0.370 8.506 7.139 1.00 0.00 169 TYR A O 7
ATOM 10792 N N . LYS A 1 44 ? 0.771 7.152 8.886 1.00 0.00 170 LYS A N 7
ATOM 10793 C CA . LYS A 1 44 ? 0.935 8.247 9.839 1.00 0.00 170 LYS A CA 7
ATOM 10794 C C . LYS A 1 44 ? 2.131 9.128 9.488 1.00 0.00 170 LYS A C 7
ATOM 10795 O O . LYS A 1 44 ? 2.055 10.354 9.580 1.00 0.00 170 LYS A O 7
ATOM 10814 N N . THR A 1 45 ? 3.224 8.505 9.067 1.00 0.00 171 THR A N 7
ATOM 10815 C CA . THR A 1 45 ? 4.414 9.248 8.676 1.00 0.00 171 THR A CA 7
ATOM 10816 C C . THR A 1 45 ? 4.183 9.953 7.342 1.00 0.00 171 THR A C 7
ATOM 10817 O O . THR A 1 45 ? 4.702 11.040 7.094 1.00 0.00 171 THR A O 7
ATOM 10828 N N . LEU A 1 46 ? 3.369 9.331 6.502 1.00 0.00 172 LEU A N 7
ATOM 10829 C CA . LEU A 1 46 ? 3.041 9.878 5.196 1.00 0.00 172 LEU A CA 7
ATOM 10830 C C . LEU A 1 46 ? 2.165 11.126 5.330 1.00 0.00 172 LEU A C 7
ATOM 10831 O O . LEU A 1 46 ? 2.181 12.005 4.466 1.00 0.00 172 LEU A O 7
ATOM 10847 N N . ARG A 1 47 ? 1.384 11.193 6.406 1.00 0.00 173 ARG A N 7
ATOM 10848 C CA . ARG A 1 47 ? 0.652 12.412 6.731 1.00 0.00 173 ARG A CA 7
ATOM 10849 C C . ARG A 1 47 ? 1.638 13.544 6.998 1.00 0.00 173 ARG A C 7
ATOM 10850 O O . ARG A 1 47 ? 1.451 14.666 6.531 1.00 0.00 173 ARG A O 7
ATOM 10871 N N . ALA A 1 48 ? 2.701 13.216 7.732 1.00 0.00 174 ALA A N 7
ATOM 10872 C CA . ALA A 1 48 ? 3.702 14.194 8.140 1.00 0.00 174 ALA A CA 7
ATOM 10873 C C . ALA A 1 48 ? 4.518 14.689 6.951 1.00 0.00 174 ALA A C 7
ATOM 10874 O O . ALA A 1 48 ? 5.000 15.822 6.960 1.00 0.00 174 ALA A O 7
ATOM 10881 N N . GLU A 1 49 ? 4.683 13.829 5.943 1.00 0.00 175 GLU A N 7
ATOM 10882 C CA . GLU A 1 49 ? 5.358 14.210 4.703 1.00 0.00 175 GLU A CA 7
ATOM 10883 C C . GLU A 1 49 ? 4.794 15.521 4.165 1.00 0.00 175 GLU A C 7
ATOM 10884 O O . GLU A 1 49 ? 3.613 15.608 3.809 1.00 0.00 175 GLU A O 7
ATOM 10897 N N . GLN A 1 50 ? 5.638 16.538 4.115 1.00 0.00 176 GLN A N 7
ATOM 10898 C CA . GLN A 1 50 ? 5.215 17.867 3.707 1.00 0.00 176 GLN A CA 7
ATOM 10899 C C . GLN A 1 50 ? 5.250 18.003 2.193 1.00 0.00 176 GLN A C 7
ATOM 10900 O O . GLN A 1 50 ? 6.130 18.648 1.623 1.00 0.00 176 GLN A O 7
ATOM 10914 N N . ALA A 1 51 ? 4.283 17.370 1.556 1.00 0.00 177 ALA A N 7
ATOM 10915 C CA . ALA A 1 51 ? 4.124 17.426 0.116 1.00 0.00 177 ALA A CA 7
ATOM 10916 C C . ALA A 1 51 ? 2.649 17.531 -0.218 1.00 0.00 177 ALA A C 7
ATOM 10917 O O . ALA A 1 51 ? 1.803 17.307 0.652 1.00 0.00 177 ALA A O 7
ATOM 10924 N N . SER A 1 52 ? 2.340 17.880 -1.454 1.00 0.00 178 SER A N 7
ATOM 10925 C CA . SER A 1 52 ? 0.959 17.917 -1.909 1.00 0.00 178 SER A CA 7
ATOM 10926 C C . SER A 1 52 ? 0.362 16.517 -1.850 1.00 0.00 178 SER A C 7
ATOM 10927 O O . SER A 1 52 ? 1.098 15.526 -1.950 1.00 0.00 178 SER A O 7
ATOM 10935 N N . GLN A 1 53 ? -0.949 16.424 -1.675 1.00 0.00 179 GLN A N 7
ATOM 10936 C CA . GLN A 1 53 ? -1.609 15.132 -1.614 1.00 0.00 179 GLN A CA 7
ATOM 10937 C C . GLN A 1 53 ? -1.266 14.327 -2.859 1.00 0.00 179 GLN A C 7
ATOM 10938 O O . GLN A 1 53 ? -0.762 13.208 -2.764 1.00 0.00 179 GLN A O 7
ATOM 10952 N N . GLU A 1 54 ? -1.473 14.948 -4.018 1.00 0.00 180 GLU A N 7
ATOM 10953 C CA . GLU A 1 54 ? -1.285 14.286 -5.306 1.00 0.00 180 GLU A CA 7
ATOM 10954 C C . GLU A 1 54 ? 0.148 13.785 -5.462 1.00 0.00 180 GLU A C 7
ATOM 10955 O O . GLU A 1 54 ? 0.381 12.670 -5.933 1.00 0.00 180 GLU A O 7
ATOM 10968 N N . VAL A 1 55 ? 1.100 14.613 -5.048 1.00 0.00 181 VAL A N 7
ATOM 10969 C CA . VAL A 1 55 ? 2.510 14.261 -5.129 1.00 0.00 181 VAL A CA 7
ATOM 10970 C C . VAL A 1 55 ? 2.808 13.043 -4.264 1.00 0.00 181 VAL A C 7
ATOM 10971 O O . VAL A 1 55 ? 3.457 12.093 -4.707 1.00 0.00 181 VAL A O 7
ATOM 10984 N N . LYS A 1 56 ? 2.314 13.067 -3.032 1.00 0.00 182 LYS A N 7
ATOM 10985 C CA . LYS A 1 56 ? 2.540 11.968 -2.108 1.00 0.00 182 LYS A CA 7
ATOM 10986 C C . LYS A 1 56 ? 1.858 10.696 -2.594 1.00 0.00 182 LYS A C 7
ATOM 10987 O O . LYS A 1 56 ? 2.402 9.606 -2.442 1.00 0.00 182 LYS A O 7
ATOM 11006 N N . ASN A 1 57 ? 0.678 10.839 -3.191 1.00 0.00 183 ASN A N 7
ATOM 11007 C CA . ASN A 1 57 ? -0.059 9.690 -3.714 1.00 0.00 183 ASN A CA 7
ATOM 11008 C C . ASN A 1 57 ? 0.776 8.935 -4.735 1.00 0.00 183 ASN A C 7
ATOM 11009 O O . ASN A 1 57 ? 0.955 7.720 -4.625 1.00 0.00 183 ASN A O 7
ATOM 11020 N N . ALA A 1 58 ? 1.297 9.671 -5.719 1.00 0.00 184 ALA A N 7
ATOM 11021 C CA . ALA A 1 58 ? 2.055 9.077 -6.814 1.00 0.00 184 ALA A CA 7
ATOM 11022 C C . ALA A 1 58 ? 3.259 8.310 -6.287 1.00 0.00 184 ALA A C 7
ATOM 11023 O O . ALA A 1 58 ? 3.567 7.212 -6.750 1.00 0.00 184 ALA A O 7
ATOM 11030 N N . ALA A 1 59 ? 3.931 8.897 -5.308 1.00 0.00 185 ALA A N 7
ATOM 11031 C CA . ALA A 1 59 ? 5.063 8.251 -4.669 1.00 0.00 185 ALA A CA 7
ATOM 11032 C C . ALA A 1 59 ? 4.613 7.000 -3.920 1.00 0.00 185 ALA A C 7
ATOM 11033 O O . ALA A 1 59 ? 5.172 5.919 -4.108 1.00 0.00 185 ALA A O 7
ATOM 11040 N N . THR A 1 60 ? 3.572 7.158 -3.105 1.00 0.00 186 THR A N 7
ATOM 11041 C CA . THR A 1 60 ? 3.079 6.101 -2.232 1.00 0.00 186 THR A CA 7
ATOM 11042 C C . THR A 1 60 ? 2.729 4.827 -2.980 1.00 0.00 186 THR A C 7
ATOM 11043 O O . THR A 1 60 ? 3.154 3.745 -2.577 1.00 0.00 186 THR A O 7
ATOM 11054 N N . GLU A 1 61 ? 1.981 4.952 -4.070 1.00 0.00 187 GLU A N 7
ATOM 11055 C CA . GLU A 1 61 ? 1.573 3.787 -4.848 1.00 0.00 187 GLU A CA 7
ATOM 11056 C C . GLU A 1 61 ? 2.784 2.943 -5.230 1.00 0.00 187 GLU A C 7
ATOM 11057 O O . GLU A 1 61 ? 2.690 1.726 -5.395 1.00 0.00 187 GLU A O 7
ATOM 11070 N N . THR A 1 62 ? 3.921 3.605 -5.358 1.00 0.00 188 THR A N 7
ATOM 11071 C CA . THR A 1 62 ? 5.141 2.960 -5.767 1.00 0.00 188 THR A CA 7
ATOM 11072 C C . THR A 1 62 ? 5.929 2.428 -4.564 1.00 0.00 188 THR A C 7
ATOM 11073 O O . THR A 1 62 ? 6.205 1.230 -4.471 1.00 0.00 188 THR A O 7
ATOM 11084 N N . LEU A 1 63 ? 6.282 3.316 -3.634 1.00 0.00 189 LEU A N 7
ATOM 11085 C CA . LEU A 1 63 ? 7.177 2.951 -2.530 1.00 0.00 189 LEU A CA 7
ATOM 11086 C C . LEU A 1 63 ? 6.497 2.079 -1.475 1.00 0.00 189 LEU A C 7
ATOM 11087 O O . LEU A 1 63 ? 7.179 1.429 -0.684 1.00 0.00 189 LEU A O 7
ATOM 11103 N N . LEU A 1 64 ? 5.167 2.045 -1.475 1.00 0.00 190 LEU A N 7
ATOM 11104 C CA . LEU A 1 64 ? 4.440 1.126 -0.606 1.00 0.00 190 LEU A CA 7
ATOM 11105 C C . LEU A 1 64 ? 4.831 -0.310 -0.943 1.00 0.00 190 LEU A C 7
ATOM 11106 O O . LEU A 1 64 ? 5.018 -1.143 -0.059 1.00 0.00 190 LEU A O 7
ATOM 11122 N N . VAL A 1 65 ? 4.973 -0.578 -2.234 1.00 0.00 191 VAL A N 7
ATOM 11123 C CA . VAL A 1 65 ? 5.406 -1.885 -2.703 1.00 0.00 191 VAL A CA 7
ATOM 11124 C C . VAL A 1 65 ? 6.922 -2.029 -2.568 1.00 0.00 191 VAL A C 7
ATOM 11125 O O . VAL A 1 65 ? 7.422 -3.090 -2.193 1.00 0.00 191 VAL A O 7
ATOM 11138 N N . GLN A 1 66 ? 7.646 -0.949 -2.873 1.00 0.00 192 GLN A N 7
ATOM 11139 C CA . GLN A 1 66 ? 9.114 -0.954 -2.845 1.00 0.00 192 GLN A CA 7
ATOM 11140 C C . GLN A 1 66 ? 9.661 -1.321 -1.467 1.00 0.00 192 GLN A C 7
ATOM 11141 O O . GLN A 1 66 ? 10.550 -2.169 -1.348 1.00 0.00 192 GLN A O 7
ATOM 11155 N N . ASN A 1 67 ? 9.117 -0.688 -0.437 1.00 0.00 193 ASN A N 7
ATOM 11156 C CA . ASN A 1 67 ? 9.635 -0.825 0.922 1.00 0.00 193 ASN A CA 7
ATOM 11157 C C . ASN A 1 67 ? 9.136 -2.100 1.597 1.00 0.00 193 ASN A C 7
ATOM 11158 O O . ASN A 1 67 ? 9.485 -2.380 2.747 1.00 0.00 193 ASN A O 7
ATOM 11169 N N . ALA A 1 68 ? 8.325 -2.867 0.882 1.00 0.00 194 ALA A N 7
ATOM 11170 C CA . ALA A 1 68 ? 7.792 -4.117 1.410 1.00 0.00 194 ALA A CA 7
ATOM 11171 C C . ALA A 1 68 ? 8.794 -5.255 1.223 1.00 0.00 194 ALA A C 7
ATOM 11172 O O . ALA A 1 68 ? 9.603 -5.231 0.291 1.00 0.00 194 ALA A O 7
ATOM 11179 N N . ASN A 1 69 ? 8.739 -6.245 2.114 1.00 0.00 195 ASN A N 7
ATOM 11180 C CA . ASN A 1 69 ? 9.645 -7.396 2.049 1.00 0.00 195 ASN A CA 7
ATOM 11181 C C . ASN A 1 69 ? 9.413 -8.200 0.776 1.00 0.00 195 ASN A C 7
ATOM 11182 O O . ASN A 1 69 ? 8.313 -8.169 0.234 1.00 0.00 195 ASN A O 7
ATOM 11193 N N . PRO A 1 70 ? 10.425 -8.940 0.288 1.00 0.00 196 PRO A N 7
ATOM 11194 C CA . PRO A 1 70 ? 10.311 -9.731 -0.945 1.00 0.00 196 PRO A CA 7
ATOM 11195 C C . PRO A 1 70 ? 9.088 -10.643 -0.928 1.00 0.00 196 PRO A C 7
ATOM 11196 O O . PRO A 1 70 ? 8.312 -10.688 -1.889 1.00 0.00 196 PRO A O 7
ATOM 11207 N N . ASP A 1 71 ? 8.911 -11.340 0.188 1.00 0.00 197 ASP A N 7
ATOM 11208 C CA . ASP A 1 71 ? 7.779 -12.244 0.376 1.00 0.00 197 ASP A CA 7
ATOM 11209 C C . ASP A 1 71 ? 6.455 -11.512 0.177 1.00 0.00 197 ASP A C 7
ATOM 11210 O O . ASP A 1 71 ? 5.603 -11.942 -0.602 1.00 0.00 197 ASP A O 7
ATOM 11220 N N . CYS A 1 72 ? 6.308 -10.389 0.864 1.00 0.00 198 CYS A N 7
ATOM 11221 C CA . CYS A 1 72 ? 5.095 -9.586 0.793 1.00 0.00 198 CYS A CA 7
ATOM 11222 C C . CYS A 1 72 ? 4.937 -8.982 -0.600 1.00 0.00 198 CYS A C 7
ATOM 11223 O O . CYS A 1 72 ? 3.858 -9.018 -1.190 1.00 0.00 198 CYS A O 7
ATOM 11231 N N . LYS A 1 73 ? 6.041 -8.453 -1.114 1.00 0.00 199 LYS A N 7
ATOM 11232 C CA . LYS A 1 73 ? 6.093 -7.810 -2.421 1.00 0.00 199 LYS A CA 7
ATOM 11233 C C . LYS A 1 73 ? 5.579 -8.744 -3.514 1.00 0.00 199 LYS A C 7
ATOM 11234 O O . LYS A 1 73 ? 4.843 -8.328 -4.410 1.00 0.00 199 LYS A O 7
ATOM 11253 N N . THR A 1 74 ? 5.962 -10.011 -3.418 1.00 0.00 200 THR A N 7
ATOM 11254 C CA . THR A 1 74 ? 5.551 -11.023 -4.383 1.00 0.00 200 THR A CA 7
ATOM 11255 C C . THR A 1 74 ? 4.033 -11.202 -4.369 1.00 0.00 200 THR A C 7
ATOM 11256 O O . THR A 1 74 ? 3.400 -11.333 -5.419 1.00 0.00 200 THR A O 7
ATOM 11267 N N . ILE A 1 75 ? 3.456 -11.171 -3.175 1.00 0.00 201 ILE A N 7
ATOM 11268 C CA . ILE A 1 75 ? 2.019 -11.340 -3.011 1.00 0.00 201 ILE A CA 7
ATOM 11269 C C . ILE A 1 75 ? 1.273 -10.121 -3.543 1.00 0.00 201 ILE A C 7
ATOM 11270 O O . ILE A 1 75 ? 0.233 -10.245 -4.192 1.00 0.00 201 ILE A O 7
ATOM 11286 N N . LEU A 1 76 ? 1.828 -8.943 -3.279 1.00 0.00 202 LEU A N 7
ATOM 11287 C CA . LEU A 1 76 ? 1.234 -7.689 -3.728 1.00 0.00 202 LEU A CA 7
ATOM 11288 C C . LEU A 1 76 ? 1.139 -7.654 -5.250 1.00 0.00 202 LEU A C 7
ATOM 11289 O O . LEU A 1 76 ? 0.122 -7.244 -5.815 1.00 0.00 202 LEU A O 7
ATOM 11305 N N . LYS A 1 77 ? 2.203 -8.099 -5.909 1.00 0.00 203 LYS A N 7
ATOM 11306 C CA . LYS A 1 77 ? 2.241 -8.141 -7.366 1.00 0.00 203 LYS A CA 7
ATOM 11307 C C . LYS A 1 77 ? 1.257 -9.175 -7.900 1.00 0.00 203 LYS A C 7
ATOM 11308 O O . LYS A 1 77 ? 0.645 -8.975 -8.951 1.00 0.00 203 LYS A O 7
ATOM 11327 N N . ALA A 1 78 ? 1.110 -10.275 -7.168 1.00 0.00 204 ALA A N 7
ATOM 11328 C CA . ALA A 1 78 ? 0.180 -11.330 -7.547 1.00 0.00 204 ALA A CA 7
ATOM 11329 C C . ALA A 1 78 ? -1.258 -10.831 -7.457 1.00 0.00 204 ALA A C 7
ATOM 11330 O O . ALA A 1 78 ? -2.088 -11.134 -8.316 1.00 0.00 204 ALA A O 7
ATOM 11337 N N . LEU A 1 79 ? -1.544 -10.065 -6.409 1.00 0.00 205 LEU A N 7
ATOM 11338 C CA . LEU A 1 79 ? -2.850 -9.443 -6.247 1.00 0.00 205 LEU A CA 7
ATOM 11339 C C . LEU A 1 79 ? -3.117 -8.466 -7.382 1.00 0.00 205 LEU A C 7
ATOM 11340 O O . LEU A 1 79 ? -4.162 -8.518 -8.034 1.00 0.00 205 LEU A O 7
ATOM 11356 N N . GLY A 1 80 ? -2.155 -7.589 -7.621 1.00 0.00 206 GLY A N 7
ATOM 11357 C CA . GLY A 1 80 ? -2.288 -6.602 -8.668 1.00 0.00 206 GLY A CA 7
ATOM 11358 C C . GLY A 1 80 ? -2.602 -5.233 -8.106 1.00 0.00 206 GLY A C 7
ATOM 11359 O O . GLY A 1 80 ? -3.158 -5.123 -7.015 1.00 0.00 206 GLY A O 7
ATOM 11363 N N . PRO A 1 81 ? -2.269 -4.164 -8.839 1.00 0.00 207 PRO A N 7
ATOM 11364 C CA . PRO A 1 81 ? -2.483 -2.790 -8.377 1.00 0.00 207 PRO A CA 7
ATOM 11365 C C . PRO A 1 81 ? -3.951 -2.373 -8.434 1.00 0.00 207 PRO A C 7
ATOM 11366 O O . PRO A 1 81 ? -4.303 -1.260 -8.049 1.00 0.00 207 PRO A O 7
ATOM 11377 N N . ALA A 1 82 ? -4.799 -3.267 -8.926 1.00 0.00 208 ALA A N 7
ATOM 11378 C CA . ALA A 1 82 ? -6.223 -2.987 -9.029 1.00 0.00 208 ALA A CA 7
ATOM 11379 C C . ALA A 1 82 ? -6.966 -3.493 -7.796 1.00 0.00 208 ALA A C 7
ATOM 11380 O O . ALA A 1 82 ? -8.153 -3.212 -7.611 1.00 0.00 208 ALA A O 7
ATOM 11387 N N . ALA A 1 83 ? -6.262 -4.254 -6.968 1.00 0.00 209 ALA A N 7
ATOM 11388 C CA . ALA A 1 83 ? -6.812 -4.717 -5.704 1.00 0.00 209 ALA A CA 7
ATOM 11389 C C . ALA A 1 83 ? -6.640 -3.628 -4.654 1.00 0.00 209 ALA A C 7
ATOM 11390 O O . ALA A 1 83 ? -5.862 -2.697 -4.848 1.00 0.00 209 ALA A O 7
ATOM 11397 N N . THR A 1 84 ? -7.353 -3.743 -3.546 1.00 0.00 210 THR A N 7
ATOM 11398 C CA . THR A 1 84 ? -7.427 -2.654 -2.585 1.00 0.00 210 THR A CA 7
ATOM 11399 C C . THR A 1 84 ? -6.413 -2.801 -1.459 1.00 0.00 210 THR A C 7
ATOM 11400 O O . THR A 1 84 ? -5.822 -3.870 -1.281 1.00 0.00 210 THR A O 7
ATOM 11411 N N . LEU A 1 85 ? -6.226 -1.726 -0.698 1.00 0.00 211 LEU A N 7
ATOM 11412 C CA . LEU A 1 85 ? -5.307 -1.726 0.436 1.00 0.00 211 LEU A CA 7
ATOM 11413 C C . LEU A 1 85 ? -5.638 -2.860 1.401 1.00 0.00 211 LEU A C 7
ATOM 11414 O O . LEU A 1 85 ? -4.751 -3.599 1.833 1.00 0.00 211 LEU A O 7
ATOM 11430 N N . GLU A 1 86 ? -6.922 -3.007 1.713 1.00 0.00 212 GLU A N 7
ATOM 11431 C CA . GLU A 1 86 ? -7.373 -4.017 2.656 1.00 0.00 212 GLU A CA 7
ATOM 11432 C C . GLU A 1 86 ? -7.000 -5.418 2.173 1.00 0.00 212 GLU A C 7
ATOM 11433 O O . GLU A 1 86 ? -6.634 -6.280 2.975 1.00 0.00 212 GLU A O 7
ATOM 11446 N N . GLU A 1 87 ? -7.064 -5.634 0.862 1.00 0.00 213 GLU A N 7
ATOM 11447 C CA . GLU A 1 87 ? -6.688 -6.916 0.290 1.00 0.00 213 GLU A CA 7
ATOM 11448 C C . GLU A 1 87 ? -5.201 -7.172 0.496 1.00 0.00 213 GLU A C 7
ATOM 11449 O O . GLU A 1 87 ? -4.794 -8.287 0.808 1.00 0.00 213 GLU A O 7
ATOM 11462 N N . MET A 1 88 ? -4.401 -6.120 0.356 1.00 0.00 214 MET A N 7
ATOM 11463 C CA . MET A 1 88 ? -2.960 -6.208 0.585 1.00 0.00 214 MET A CA 7
ATOM 11464 C C . MET A 1 88 ? -2.674 -6.543 2.044 1.00 0.00 214 MET A C 7
ATOM 11465 O O . MET A 1 88 ? -1.870 -7.425 2.353 1.00 0.00 214 MET A O 7
ATOM 11479 N N . MET A 1 89 ? -3.358 -5.838 2.936 1.00 0.00 215 MET A N 7
ATOM 11480 C CA . MET A 1 89 ? -3.159 -6.002 4.372 1.00 0.00 215 MET A CA 7
ATOM 11481 C C . MET A 1 89 ? -3.554 -7.400 4.824 1.00 0.00 215 MET A C 7
ATOM 11482 O O . MET A 1 89 ? -2.920 -7.982 5.702 1.00 0.00 215 MET A O 7
ATOM 11496 N N . THR A 1 90 ? -4.608 -7.927 4.223 1.00 0.00 216 THR A N 7
ATOM 11497 C CA . THR A 1 90 ? -5.101 -9.253 4.558 1.00 0.00 216 THR A CA 7
ATOM 11498 C C . THR A 1 90 ? -4.244 -10.345 3.913 1.00 0.00 216 THR A C 7
ATOM 11499 O O . THR A 1 90 ? -3.958 -11.373 4.532 1.00 0.00 216 THR A O 7
ATOM 11510 N N . ALA A 1 91 ? -3.811 -10.108 2.682 1.00 0.00 217 ALA A N 7
ATOM 11511 C CA . ALA A 1 91 ? -2.989 -11.074 1.963 1.00 0.00 217 ALA A CA 7
ATOM 11512 C C . ALA A 1 91 ? -1.623 -11.230 2.623 1.00 0.00 217 ALA A C 7
ATOM 11513 O O . ALA A 1 91 ? -0.965 -12.262 2.482 1.00 0.00 217 ALA A O 7
ATOM 11520 N N . CYS A 1 92 ? -1.207 -10.204 3.355 1.00 0.00 218 CYS A N 7
ATOM 11521 C CA . CYS A 1 92 ? 0.083 -10.221 4.024 1.00 0.00 218 CYS A CA 7
ATOM 11522 C C . CYS A 1 92 ? -0.088 -10.272 5.546 1.00 0.00 218 CYS A C 7
ATOM 11523 O O . CYS A 1 92 ? 0.819 -9.911 6.301 1.00 0.00 218 CYS A O 7
ATOM 11531 N N . GLN A 1 93 ? -1.259 -10.698 6.005 1.00 0.00 219 GLN A N 7
ATOM 11532 C CA . GLN A 1 93 ? -1.481 -10.881 7.430 1.00 0.00 219 GLN A CA 7
ATOM 11533 C C . GLN A 1 93 ? -1.588 -12.366 7.759 1.00 0.00 219 GLN A C 7
ATOM 11534 O O . GLN A 1 93 ? -1.344 -12.784 8.891 1.00 0.00 219 GLN A O 7
ATOM 11548 N N . GLY A 1 94 ? -1.928 -13.163 6.752 1.00 0.00 220 GLY A N 7
ATOM 11549 C CA . GLY A 1 94 ? -2.047 -14.596 6.941 1.00 0.00 220 GLY A CA 7
ATOM 11550 C C . GLY A 1 94 ? -0.744 -15.308 6.653 1.00 0.00 220 GLY A C 7
ATOM 11551 O O . GLY A 1 94 ? -0.713 -16.306 5.932 1.00 0.00 220 GLY A O 7
ATOM 11555 N N . VAL A 1 95 ? 0.334 -14.790 7.227 1.00 0.00 221 VAL A N 7
ATOM 11556 C CA . VAL A 1 95 ? 1.669 -15.326 6.997 1.00 0.00 221 VAL A CA 7
ATOM 11557 C C . VAL A 1 95 ? 1.788 -16.708 7.604 1.00 0.00 221 VAL A C 7
ATOM 11558 O O . VAL A 1 95 ? 2.293 -17.644 6.978 1.00 0.00 221 VAL A O 7
ATOM 11571 N N . GLY A 1 96 ? 1.330 -16.816 8.840 1.00 0.00 222 GLY A N 7
ATOM 11572 C CA . GLY A 1 96 ? 1.400 -18.063 9.559 1.00 0.00 222 GLY A CA 7
ATOM 11573 C C . GLY A 1 96 ? 2.743 -18.260 10.229 1.00 0.00 222 GLY A C 7
ATOM 11574 O O . GLY A 1 96 ? 2.815 -18.602 11.407 1.00 0.00 222 GLY A O 7
ATOM 11578 N N . GLY A 1 97 ? 3.809 -18.023 9.479 1.00 0.00 223 GLY A N 7
ATOM 11579 C CA . GLY A 1 97 ? 5.146 -18.197 10.006 1.00 0.00 223 GLY A CA 7
ATOM 11580 C C . GLY A 1 97 ? 5.918 -19.259 9.253 1.00 0.00 223 GLY A C 7
ATOM 11581 O O . GLY A 1 97 ? 5.921 -20.421 9.650 1.00 0.00 223 GLY A O 7
ATOM 11585 N N . PRO A 1 98 ? 6.588 -18.884 8.150 1.00 0.00 224 PRO A N 7
ATOM 11586 C CA . PRO A 1 98 ? 7.359 -19.819 7.317 1.00 0.00 224 PRO A CA 7
ATOM 11587 C C . PRO A 1 98 ? 8.674 -20.249 7.965 1.00 0.00 224 PRO A C 7
ATOM 11588 O O . PRO A 1 98 ? 9.506 -20.896 7.329 1.00 0.00 224 PRO A O 7
ATOM 11599 N N . GLY A 1 99 ? 8.860 -19.886 9.226 1.00 0.00 225 GLY A N 7
ATOM 11600 C CA . GLY A 1 99 ? 10.074 -20.244 9.928 1.00 0.00 225 GLY A CA 7
ATOM 11601 C C . GLY A 1 99 ? 10.858 -19.030 10.369 1.00 0.00 225 GLY A C 7
ATOM 11602 O O . GLY A 1 99 ? 11.002 -18.790 11.569 1.00 0.00 225 GLY A O 7
ATOM 11606 N N . HIS A 1 100 ? 11.334 -18.256 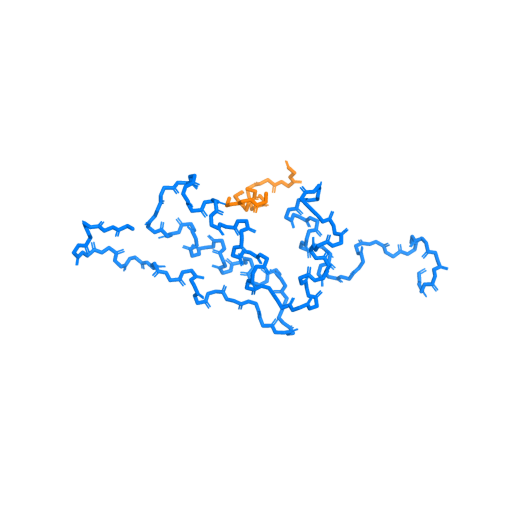9.390 1.00 0.00 226 HIS A N 7
ATOM 11607 C CA . HIS A 1 100 ? 12.174 -17.077 9.639 1.00 0.00 226 HIS A CA 7
ATOM 11608 C C . HIS A 1 100 ? 13.492 -17.497 10.287 1.00 0.00 226 HIS A C 7
ATOM 11609 O O . HIS A 1 100 ? 13.540 -17.784 11.484 1.00 0.00 226 HIS A O 7
ATOM 11624 N N . LYS A 1 101 ? 14.552 -17.541 9.481 1.00 0.00 227 LYS A N 7
ATOM 11625 C CA . LYS A 1 101 ? 15.869 -17.989 9.939 1.00 0.00 227 LYS A CA 7
ATOM 11626 C C . LYS A 1 101 ? 16.307 -17.280 11.226 1.00 0.00 227 LYS A C 7
ATOM 11627 O O . LYS A 1 101 ? 16.293 -16.049 11.312 1.00 0.00 227 LYS A O 7
ATOM 11646 N N . ALA A 1 102 ? 16.692 -18.078 12.218 1.00 0.00 228 ALA A N 7
ATOM 11647 C CA . ALA A 1 102 ? 17.122 -17.565 13.513 1.00 0.00 228 ALA A CA 7
ATOM 11648 C C . ALA A 1 102 ? 17.763 -18.680 14.338 1.00 0.00 228 ALA A C 7
ATOM 11649 O O . ALA A 1 102 ? 18.104 -19.737 13.801 1.00 0.00 228 ALA A O 7
ATOM 11656 N N . ARG A 1 103 ? 17.923 -18.426 15.638 1.00 0.00 229 ARG A N 7
ATOM 11657 C CA . ARG A 1 103 ? 18.457 -19.405 16.591 1.00 0.00 229 ARG A CA 7
ATOM 11658 C C . ARG A 1 103 ? 19.948 -19.636 16.382 1.00 0.00 229 ARG A C 7
ATOM 11659 O O . ARG A 1 103 ? 20.379 -20.722 15.989 1.00 0.00 229 ARG A O 7
ATOM 11680 N N . VAL A 1 104 ? 20.736 -18.604 16.648 1.00 0.00 230 VAL A N 7
ATOM 11681 C CA . VAL A 1 104 ? 22.185 -18.740 16.631 1.00 0.00 230 VAL A CA 7
ATOM 11682 C C . VAL A 1 104 ? 22.660 -19.325 17.965 1.00 0.00 230 VAL A C 7
ATOM 11683 O O . VAL A 1 104 ? 23.660 -20.045 18.026 1.00 0.00 230 VAL A O 7
ATOM 11696 N N . LEU A 1 105 ? 21.918 -19.034 19.029 1.00 0.00 231 LEU A N 7
ATOM 11697 C CA . LEU A 1 105 ? 22.167 -19.640 20.332 1.00 0.00 231 LEU A CA 7
ATOM 11698 C C . LEU A 1 105 ? 21.044 -20.612 20.671 1.00 0.00 231 LEU A C 7
ATOM 11699 O O . LEU A 1 105 ? 21.202 -21.820 20.404 1.00 0.00 231 LEU A O 7
ATOM 11716 N N . ILE B 2 1 ? -4.161 3.013 -4.825 1.00 0.00 1 ILE B N 7
ATOM 11717 C CA . ILE B 2 1 ? -3.417 2.562 -3.621 1.00 0.00 1 ILE B CA 7
ATOM 11718 C C . ILE B 2 1 ? -2.450 3.654 -3.202 1.00 0.00 1 ILE B C 7
ATOM 11719 O O . ILE B 2 1 ? -1.258 3.433 -2.997 1.00 0.00 1 ILE B O 7
ATOM 11737 N N . THR B 2 2 ? -2.993 4.846 -3.092 1.00 0.00 2 THR B N 7
ATOM 11738 C CA . THR B 2 2 ? -2.216 6.027 -2.817 1.00 0.00 2 THR B CA 7
ATOM 11739 C C . THR B 2 2 ? -2.484 6.492 -1.382 1.00 0.00 2 THR B C 7
ATOM 11740 O O . THR B 2 2 ? -3.186 5.802 -0.639 1.00 0.00 2 THR B O 7
ATOM 11751 N N . PHE B 2 3 ? -1.932 7.635 -0.984 1.00 0.00 3 PHE B N 7
ATOM 11752 C CA . PHE B 2 3 ? -2.203 8.189 0.342 1.00 0.00 3 PHE B CA 7
ATOM 11753 C C . PHE B 2 3 ? -3.701 8.441 0.496 1.00 0.00 3 PHE B C 7
ATOM 11754 O O . PHE B 2 3 ? -4.258 8.281 1.586 1.00 0.00 3 PHE B O 7
ATOM 11791 N N . ASP B 2 5 ? -6.104 6.617 -0.794 1.00 0.00 5 ASP B N 7
ATOM 11792 C CA . ASP B 2 5 ? -6.686 5.309 -0.479 1.00 0.00 5 ASP B CA 7
ATOM 11793 C C . ASP B 2 5 ? -6.481 4.974 0.988 1.00 0.00 5 ASP B C 7
ATOM 11794 O O . ASP B 2 5 ? -7.374 4.443 1.652 1.00 0.00 5 ASP B O 7
ATOM 11804 N N . LEU B 2 6 ? -5.294 5.294 1.484 1.00 0.00 6 LEU B N 7
ATOM 11805 C CA . LEU B 2 6 ? -4.958 5.092 2.884 1.00 0.00 6 LEU B CA 7
ATOM 11806 C C . LEU B 2 6 ? -5.923 5.851 3.786 1.00 0.00 6 LEU B C 7
ATOM 11807 O O . LEU B 2 6 ? -6.483 5.294 4.732 1.00 0.00 6 LEU B O 7
ATOM 11823 N N . LEU B 2 7 ? -6.115 7.122 3.474 1.00 0.00 7 LEU B N 7
ATOM 11824 C CA . LEU B 2 7 ? -7.002 7.980 4.243 1.00 0.00 7 LEU B CA 7
ATOM 11825 C C . LEU B 2 7 ? -8.430 7.456 4.227 1.00 0.00 7 LEU B C 7
ATOM 11826 O O . LEU B 2 7 ? -9.039 7.262 5.282 1.00 0.00 7 LEU B O 7
ATOM 11862 N N . TYR B 2 9 ? -9.551 4.659 3.604 1.00 0.00 9 TYR B N 7
ATOM 11863 C CA . TYR B 2 9 ? -9.667 3.361 4.256 1.00 0.00 9 TYR B CA 7
ATOM 11864 C C . TYR B 2 9 ? -9.933 3.525 5.747 1.00 0.00 9 TYR B C 7
ATOM 11865 O O . TYR B 2 9 ? -10.904 2.984 6.280 1.00 0.00 9 TYR B O 7
ATOM 11883 N N . TYR B 2 10 ? -9.057 4.263 6.415 1.00 0.00 10 TYR B N 7
ATOM 11884 C CA . TYR B 2 10 ? -9.159 4.461 7.853 1.00 0.00 10 TYR B CA 7
ATOM 11885 C C . TYR B 2 10 ? -10.353 5.345 8.205 1.00 0.00 10 TYR B C 7
ATOM 11886 O O . TYR B 2 10 ? -11.140 5.016 9.091 1.00 0.00 10 TYR B O 7
ATOM 11904 N N . GLY B 2 11 ? -10.492 6.459 7.502 1.00 0.00 11 GLY B N 7
ATOM 11905 C CA . GLY B 2 11 ? -11.603 7.358 7.751 1.00 0.00 11 GLY B CA 7
ATOM 11906 C C . GLY B 2 11 ? -12.779 7.065 6.845 1.00 0.00 11 GLY B C 7
ATOM 11907 O O . GLY B 2 11 ? -13.192 7.915 6.054 1.00 0.00 11 GLY B O 7
ATOM 11911 N N . LYS B 2 12 ? -13.322 5.861 6.972 1.00 0.00 12 LYS B N 7
ATOM 11912 C CA . LYS B 2 12 ? -14.377 5.390 6.084 1.00 0.00 12 LYS B CA 7
ATOM 11913 C C . LYS B 2 12 ? -15.767 5.726 6.622 1.00 0.00 12 LYS B C 7
ATOM 11914 O O . LYS B 2 12 ? -16.774 5.514 5.942 1.00 0.00 12 LYS B O 7
ATOM 11933 N N . LYS B 2 13 ? -15.829 6.238 7.840 1.00 0.00 13 LYS B N 7
ATOM 11934 C CA . LYS B 2 13 ? -17.105 6.601 8.432 1.00 0.00 13 LYS B CA 7
ATOM 11935 C C . LYS B 2 13 ? -17.381 8.095 8.285 1.00 0.00 13 LYS B C 7
ATOM 11936 O O . LYS B 2 13 ? -16.468 8.920 8.338 1.00 0.00 13 LYS B O 7
ATOM 11955 N N . LYS B 2 14 ? -18.650 8.429 8.097 1.00 0.00 14 LYS B N 7
ATOM 11956 C CA . LYS B 2 14 ? -19.083 9.812 8.023 1.00 0.00 14 LYS B CA 7
ATOM 11957 C C . LYS B 2 14 ? -19.420 10.312 9.421 1.00 0.00 14 LYS B C 7
ATOM 11958 O O . LYS B 2 14 ? -18.738 11.240 9.902 1.00 0.00 14 LYS B O 7
ATOM 11978 N N . SER A 1 12 ? 7.794 21.687 -10.813 1.00 0.00 138 SER A N 8
ATOM 11979 C CA . SER A 1 12 ? 7.303 21.720 -9.422 1.00 0.00 138 SER A CA 8
ATOM 11980 C C . SER A 1 12 ? 7.549 20.382 -8.734 1.00 0.00 138 SER A C 8
ATOM 11981 O O . SER A 1 12 ? 6.719 19.476 -8.796 1.00 0.00 138 SER A O 8
ATOM 11989 N N . GLY A 1 13 ? 8.700 20.259 -8.086 1.00 0.00 139 GLY A N 8
ATOM 11990 C CA . GLY A 1 13 ? 9.044 19.019 -7.422 1.00 0.00 139 GLY A CA 8
ATOM 11991 C C . GLY A 1 13 ? 10.309 19.138 -6.605 1.00 0.00 139 GLY A C 8
ATOM 11992 O O . GLY A 1 13 ? 10.801 20.247 -6.386 1.00 0.00 139 GLY A O 8
ATOM 11996 N N . LEU A 1 14 ? 10.830 17.993 -6.164 1.00 0.00 140 LEU A N 8
ATOM 11997 C CA . LEU A 1 14 ? 12.049 17.928 -5.358 1.00 0.00 140 LEU A CA 8
ATOM 11998 C C . LEU A 1 14 ? 11.886 18.698 -4.051 1.00 0.00 140 LEU A C 8
ATOM 11999 O O . LEU A 1 14 ? 12.080 19.916 -4.001 1.00 0.00 140 LEU A O 8
ATOM 12015 N N . VAL A 1 15 ? 11.523 17.987 -2.995 1.00 0.00 141 VAL A N 8
ATOM 12016 C CA . VAL A 1 15 ? 11.351 18.604 -1.688 1.00 0.00 141 VAL A CA 8
ATOM 12017 C C . VAL A 1 15 ? 12.347 18.022 -0.684 1.00 0.00 141 VAL A C 8
ATOM 12018 O O . VAL A 1 15 ? 12.034 17.079 0.044 1.00 0.00 141 VAL A O 8
ATOM 12031 N N . PRO A 1 16 ? 13.568 18.575 -0.629 1.00 0.00 142 PRO A N 8
ATOM 12032 C CA . PRO A 1 16 ? 14.585 18.149 0.321 1.00 0.00 142 PRO A CA 8
ATOM 12033 C C . PRO A 1 16 ? 14.511 18.956 1.613 1.00 0.00 142 PRO A C 8
ATOM 12034 O O . PRO A 1 16 ? 15.499 19.115 2.330 1.00 0.00 142 PRO A O 8
ATOM 12045 N N . ARG A 1 17 ? 13.322 19.463 1.892 1.00 0.00 143 ARG A N 8
ATOM 12046 C CA . ARG A 1 17 ? 13.083 20.290 3.059 1.00 0.00 143 ARG A CA 8
ATOM 12047 C C . ARG A 1 17 ? 12.120 19.583 4.013 1.00 0.00 143 ARG A C 8
ATOM 12048 O O . ARG A 1 17 ? 10.902 19.698 3.888 1.00 0.00 143 ARG A O 8
ATOM 12069 N N . GLY A 1 18 ? 12.681 18.827 4.946 1.00 0.00 144 GLY A N 8
ATOM 12070 C CA . GLY A 1 18 ? 11.876 18.126 5.928 1.00 0.00 144 GLY A CA 8
ATOM 12071 C C . GLY A 1 18 ? 12.308 18.448 7.342 1.00 0.00 144 GLY A C 8
ATOM 12072 O O . GLY A 1 18 ? 11.494 18.410 8.269 1.00 0.00 144 GLY A O 8
ATOM 12076 N N . SER A 1 19 ? 13.592 18.767 7.496 1.00 0.00 145 SER A N 8
ATOM 12077 C CA . SER A 1 19 ? 14.171 19.125 8.786 1.00 0.00 145 SER A CA 8
ATOM 12078 C C . SER A 1 19 ? 14.125 17.934 9.746 1.00 0.00 145 SER A C 8
ATOM 12079 O O . SER A 1 19 ? 13.665 18.052 10.885 1.00 0.00 145 SER A O 8
ATOM 12087 N N . HIS A 1 20 ? 14.611 16.787 9.260 1.00 0.00 146 HIS A N 8
ATOM 12088 C CA . HIS A 1 20 ? 14.667 15.539 10.033 1.00 0.00 146 HIS A CA 8
ATOM 12089 C C . HIS A 1 20 ? 13.275 14.976 10.317 1.00 0.00 146 HIS A C 8
ATOM 12090 O O . HIS A 1 20 ? 12.286 15.711 10.335 1.00 0.00 146 HIS A O 8
ATOM 12105 N N . MET A 1 21 ? 13.217 13.653 10.496 1.00 0.00 147 MET A N 8
ATOM 12106 C CA . MET A 1 21 ? 11.989 12.931 10.866 1.00 0.00 147 MET A CA 8
ATOM 12107 C C . MET A 1 21 ? 11.003 12.828 9.701 1.00 0.00 147 MET A C 8
ATOM 12108 O O . MET A 1 21 ? 10.344 11.800 9.521 1.00 0.00 147 MET A O 8
ATOM 12122 N N . THR A 1 22 ? 10.920 13.885 8.920 1.00 0.00 148 THR A N 8
ATOM 12123 C CA . THR A 1 22 ? 10.029 13.945 7.774 1.00 0.00 148 THR A CA 8
ATOM 12124 C C . THR A 1 22 ? 10.644 13.214 6.576 1.00 0.00 148 THR A C 8
ATOM 12125 O O . THR A 1 22 ? 11.186 13.837 5.657 1.00 0.00 148 THR A O 8
ATOM 12136 N N . SER A 1 23 ? 10.585 11.887 6.606 1.00 0.00 149 SER A N 8
ATOM 12137 C CA . SER A 1 23 ? 11.142 11.065 5.546 1.00 0.00 149 SER A CA 8
ATOM 12138 C C . SER A 1 23 ? 10.442 9.707 5.487 1.00 0.00 149 SER A C 8
ATOM 12139 O O . SER A 1 23 ? 10.854 8.751 6.149 1.00 0.00 149 SER A O 8
ATOM 12147 N N . ILE A 1 24 ? 9.381 9.631 4.691 1.00 0.00 150 ILE A N 8
ATOM 12148 C CA . ILE A 1 24 ? 8.634 8.387 4.503 1.00 0.00 150 ILE A CA 8
ATOM 12149 C C . ILE A 1 24 ? 9.511 7.301 3.864 1.00 0.00 150 ILE A C 8
ATOM 12150 O O . ILE A 1 24 ? 9.223 6.109 3.964 1.00 0.00 150 ILE A O 8
ATOM 12166 N N . LEU A 1 25 ? 10.605 7.721 3.238 1.00 0.00 151 LEU A N 8
ATOM 12167 C CA . LEU A 1 25 ? 11.533 6.792 2.596 1.00 0.00 151 LEU A CA 8
ATOM 12168 C C . LEU A 1 25 ? 12.229 5.908 3.631 1.00 0.00 151 LEU A C 8
ATOM 12169 O O . LEU A 1 25 ? 12.759 4.847 3.301 1.00 0.00 151 LEU A O 8
ATOM 12185 N N . ASP A 1 26 ? 12.230 6.354 4.882 1.00 0.00 152 ASP A N 8
ATOM 12186 C CA . ASP A 1 26 ? 12.863 5.608 5.963 1.00 0.00 152 ASP A CA 8
ATOM 12187 C C . ASP A 1 26 ? 11.896 4.564 6.521 1.00 0.00 152 ASP A C 8
ATOM 12188 O O . ASP A 1 26 ? 12.285 3.663 7.268 1.00 0.00 152 ASP A O 8
ATOM 12198 N N . ILE A 1 27 ? 10.635 4.675 6.126 1.00 0.00 153 ILE A N 8
ATOM 12199 C CA . ILE A 1 27 ? 9.607 3.755 6.593 1.00 0.00 153 ILE A CA 8
ATOM 12200 C C . ILE A 1 27 ? 9.532 2.541 5.674 1.00 0.00 153 ILE A C 8
ATOM 12201 O O . ILE A 1 27 ? 9.071 2.634 4.535 1.00 0.00 153 ILE A O 8
ATOM 12217 N N . ARG A 1 28 ? 9.999 1.405 6.173 1.00 0.00 154 ARG A N 8
ATOM 12218 C CA . ARG A 1 28 ? 10.044 0.182 5.387 1.00 0.00 154 ARG A CA 8
ATOM 12219 C C . ARG A 1 28 ? 9.674 -1.021 6.249 1.00 0.00 154 ARG A C 8
ATOM 12220 O O . ARG A 1 28 ? 9.857 -1.002 7.468 1.00 0.00 154 ARG A O 8
ATOM 12241 N N . GLN A 1 29 ? 9.146 -2.058 5.609 1.00 0.00 155 GLN A N 8
ATOM 12242 C CA . GLN A 1 29 ? 8.630 -3.228 6.312 1.00 0.00 155 GLN A CA 8
ATOM 12243 C C . GLN A 1 29 ? 9.758 -4.185 6.679 1.00 0.00 155 GLN A C 8
ATOM 12244 O O . GLN A 1 29 ? 10.558 -4.567 5.826 1.00 0.00 155 GLN A O 8
ATOM 12258 N N . GLY A 1 30 ? 9.812 -4.565 7.949 1.00 0.00 156 GLY A N 8
ATOM 12259 C CA . GLY A 1 30 ? 10.817 -5.504 8.403 1.00 0.00 156 GLY A CA 8
ATOM 12260 C C . GLY A 1 30 ? 10.455 -6.930 8.041 1.00 0.00 156 GLY A C 8
ATOM 12261 O O . GLY A 1 30 ? 9.301 -7.203 7.708 1.00 0.00 156 GLY A O 8
ATOM 12265 N N . PRO A 1 31 ? 11.422 -7.862 8.108 1.00 0.00 157 PRO A N 8
ATOM 12266 C CA . PRO A 1 31 ? 11.223 -9.261 7.701 1.00 0.00 157 PRO A CA 8
ATOM 12267 C C . PRO A 1 31 ? 10.042 -9.934 8.403 1.00 0.00 157 PRO A C 8
ATOM 12268 O O . PRO A 1 31 ? 9.223 -10.593 7.760 1.00 0.00 157 PRO A O 8
ATOM 12279 N N . LYS A 1 32 ? 9.946 -9.753 9.714 1.00 0.00 158 LYS A N 8
ATOM 12280 C CA . LYS A 1 32 ? 8.894 -10.396 10.491 1.00 0.00 158 LYS A CA 8
ATOM 12281 C C . LYS A 1 32 ? 7.774 -9.411 10.804 1.00 0.00 158 LYS A C 8
ATOM 12282 O O . LYS A 1 32 ? 6.855 -9.717 11.569 1.00 0.00 158 LYS A O 8
ATOM 12301 N N . GLU A 1 33 ? 7.853 -8.235 10.201 1.00 0.00 159 GLU A N 8
ATOM 12302 C CA . GLU A 1 33 ? 6.845 -7.204 10.381 1.00 0.00 159 GLU A CA 8
ATOM 12303 C C . GLU A 1 33 ? 5.640 -7.481 9.489 1.00 0.00 159 GLU A C 8
ATOM 12304 O O . GLU A 1 33 ? 5.772 -7.543 8.267 1.00 0.00 159 GLU A O 8
ATOM 12317 N N . PRO A 1 34 ? 4.453 -7.674 10.082 1.00 0.00 160 PRO A N 8
ATOM 12318 C CA . PRO A 1 34 ? 3.212 -7.824 9.322 1.00 0.00 160 PRO A CA 8
ATOM 12319 C C . PRO A 1 34 ? 2.866 -6.549 8.561 1.00 0.00 160 PRO A C 8
ATOM 12320 O O . PRO A 1 34 ? 3.024 -5.437 9.072 1.00 0.00 160 PRO A O 8
ATOM 12331 N N . PHE A 1 35 ? 2.387 -6.729 7.336 1.00 0.00 161 PHE A N 8
ATOM 12332 C CA . PHE A 1 35 ? 2.051 -5.618 6.453 1.00 0.00 161 PHE A CA 8
ATOM 12333 C C . PHE A 1 35 ? 0.987 -4.719 7.080 1.00 0.00 161 PHE A C 8
ATOM 12334 O O . PHE A 1 35 ? 0.957 -3.516 6.832 1.00 0.00 161 PHE A O 8
ATOM 12351 N N . ARG A 1 36 ? 0.132 -5.311 7.910 1.00 0.00 162 ARG A N 8
ATOM 12352 C CA . ARG A 1 36 ? -0.926 -4.564 8.578 1.00 0.00 162 ARG A CA 8
ATOM 12353 C C . ARG A 1 36 ? -0.321 -3.528 9.529 1.00 0.00 162 ARG A C 8
ATOM 12354 O O . ARG A 1 36 ? -0.864 -2.439 9.707 1.00 0.00 162 ARG A O 8
ATOM 12375 N N . ASP A 1 37 ? 0.819 -3.875 10.116 1.00 0.00 163 ASP A N 8
ATOM 12376 C CA . ASP A 1 37 ? 1.478 -3.020 11.096 1.00 0.00 163 ASP A CA 8
ATOM 12377 C C . ASP A 1 37 ? 2.292 -1.954 10.377 1.00 0.00 163 ASP A C 8
ATOM 12378 O O . ASP A 1 37 ? 2.403 -0.811 10.826 1.00 0.00 163 ASP A O 8
ATOM 12388 N N . TYR A 1 38 ? 2.844 -2.357 9.240 1.00 0.00 164 TYR A N 8
ATOM 12389 C CA . TYR A 1 38 ? 3.647 -1.486 8.399 1.00 0.00 164 TYR A CA 8
ATOM 12390 C C . TYR A 1 38 ? 2.814 -0.320 7.873 1.00 0.00 164 TYR A C 8
ATOM 12391 O O . TYR A 1 38 ? 3.230 0.834 7.963 1.00 0.00 164 TYR A O 8
ATOM 12409 N N . VAL A 1 39 ? 1.634 -0.629 7.350 1.00 0.00 165 VAL A N 8
ATOM 12410 C CA . VAL A 1 39 ? 0.733 0.389 6.817 1.00 0.00 165 VAL A CA 8
ATOM 12411 C C . VAL A 1 39 ? 0.304 1.380 7.890 1.00 0.00 165 VAL A C 8
ATOM 12412 O O . VAL A 1 39 ? 0.250 2.584 7.638 1.00 0.00 165 VAL A O 8
ATOM 12425 N N . ASP A 1 40 ? 0.019 0.876 9.084 1.00 0.00 166 ASP A N 8
ATOM 12426 C CA . ASP A 1 40 ? -0.450 1.724 10.176 1.00 0.00 166 ASP A CA 8
ATOM 12427 C C . ASP A 1 40 ? 0.522 2.872 10.426 1.00 0.00 166 ASP A C 8
ATOM 12428 O O . ASP A 1 40 ? 0.109 4.025 10.555 1.00 0.00 166 ASP A O 8
ATOM 12438 N N . ARG A 1 41 ? 1.812 2.557 10.470 1.00 0.00 167 ARG A N 8
ATOM 12439 C CA . ARG A 1 41 ? 2.833 3.570 10.722 1.00 0.00 167 ARG A CA 8
ATOM 12440 C C . ARG A 1 41 ? 3.147 4.348 9.449 1.00 0.00 167 ARG A C 8
ATOM 12441 O O . ARG A 1 41 ? 3.361 5.559 9.488 1.00 0.00 167 ARG A O 8
ATOM 12462 N N . PHE A 1 42 ? 3.165 3.641 8.325 1.00 0.00 168 PHE A N 8
ATOM 12463 C CA . PHE A 1 42 ? 3.424 4.249 7.024 1.00 0.00 168 PHE A CA 8
ATOM 12464 C C . PHE A 1 42 ? 2.429 5.378 6.765 1.00 0.00 168 PHE A C 8
ATOM 12465 O O . PHE A 1 42 ? 2.811 6.497 6.415 1.00 0.00 168 PHE A O 8
ATOM 12482 N N . TYR A 1 43 ? 1.153 5.068 6.958 1.00 0.00 169 TYR A N 8
ATOM 12483 C CA . TYR A 1 43 ? 0.076 6.037 6.793 1.00 0.00 169 TYR A CA 8
ATOM 12484 C C . TYR A 1 43 ? 0.274 7.262 7.695 1.00 0.00 169 TYR A C 8
ATOM 12485 O O . TYR A 1 43 ? -0.012 8.391 7.290 1.00 0.00 169 TYR A O 8
ATOM 12503 N N . LYS A 1 44 ? 0.772 7.039 8.909 1.00 0.00 170 LYS A N 8
ATOM 12504 C CA . LYS A 1 44 ? 0.992 8.131 9.855 1.00 0.00 170 LYS A CA 8
ATOM 12505 C C . LYS A 1 44 ? 2.013 9.119 9.302 1.00 0.00 170 LYS A C 8
ATOM 12506 O O . LYS A 1 44 ? 1.785 10.330 9.298 1.00 0.00 170 LYS A O 8
ATOM 12525 N N . THR A 1 45 ? 3.137 8.589 8.834 1.00 0.00 171 THR A N 8
ATOM 12526 C CA . THR A 1 45 ? 4.217 9.411 8.313 1.00 0.00 171 THR A CA 8
ATOM 12527 C C . THR A 1 45 ? 3.777 10.178 7.066 1.00 0.00 171 THR A C 8
ATOM 12528 O O . THR A 1 45 ? 4.122 11.347 6.900 1.00 0.00 171 THR A O 8
ATOM 12539 N N . LEU A 1 46 ? 2.986 9.529 6.211 1.00 0.00 172 LEU A N 8
ATOM 12540 C CA . LEU A 1 46 ? 2.477 10.167 4.995 1.00 0.00 172 LEU A CA 8
ATOM 12541 C C . LEU A 1 46 ? 1.747 11.469 5.307 1.00 0.00 172 LEU A C 8
ATOM 12542 O O . LEU A 1 46 ? 1.804 12.428 4.533 1.00 0.00 172 LEU A O 8
ATOM 12558 N N . ARG A 1 47 ? 1.060 11.503 6.438 1.00 0.00 173 ARG A N 8
ATOM 12559 C CA . ARG A 1 47 ? 0.312 12.686 6.834 1.00 0.00 173 ARG A CA 8
ATOM 12560 C C . ARG A 1 47 ? 1.254 13.819 7.241 1.00 0.00 173 ARG A C 8
ATOM 12561 O O . ARG A 1 47 ? 0.910 14.991 7.119 1.00 0.00 173 ARG A O 8
ATOM 12582 N N . ALA A 1 48 ? 2.449 13.462 7.693 1.00 0.00 174 ALA A N 8
ATOM 12583 C CA . ALA A 1 48 ? 3.419 14.447 8.166 1.00 0.00 174 ALA A CA 8
ATOM 12584 C C . ALA A 1 48 ? 4.353 14.897 7.045 1.00 0.00 174 ALA A C 8
ATOM 12585 O O . ALA A 1 48 ? 4.937 15.980 7.114 1.00 0.00 174 ALA A O 8
ATOM 12592 N N . GLU A 1 49 ? 4.496 14.052 6.023 1.00 0.00 175 GLU A N 8
ATOM 12593 C CA . GLU A 1 49 ? 5.344 14.362 4.871 1.00 0.00 175 GLU A CA 8
ATOM 12594 C C . GLU A 1 49 ? 4.956 15.693 4.242 1.00 0.00 175 GLU A C 8
ATOM 12595 O O . GLU A 1 49 ? 3.793 15.922 3.906 1.00 0.00 175 GLU A O 8
ATOM 12608 N N . GLN A 1 50 ? 5.941 16.567 4.084 1.00 0.00 176 GLN A N 8
ATOM 12609 C CA . GLN A 1 50 ? 5.713 17.894 3.534 1.00 0.00 176 GLN A CA 8
ATOM 12610 C C . GLN A 1 50 ? 5.761 17.870 2.010 1.00 0.00 176 GLN A C 8
ATOM 12611 O O . GLN A 1 50 ? 6.658 18.436 1.389 1.00 0.00 176 GLN A O 8
ATOM 12625 N N . ALA A 1 51 ? 4.784 17.202 1.417 1.00 0.00 177 ALA A N 8
ATOM 12626 C CA . ALA A 1 51 ? 4.685 17.108 -0.030 1.00 0.00 177 ALA A CA 8
ATOM 12627 C C . ALA A 1 51 ? 3.255 17.372 -0.480 1.00 0.00 177 ALA A C 8
ATOM 12628 O O . ALA A 1 51 ? 2.333 17.378 0.337 1.00 0.00 177 ALA A O 8
ATOM 12635 N N . SER A 1 52 ? 3.079 17.591 -1.776 1.00 0.00 178 SER A N 8
ATOM 12636 C CA . SER A 1 52 ? 1.756 17.810 -2.343 1.00 0.00 178 SER A CA 8
ATOM 12637 C C . SER A 1 52 ? 0.952 16.511 -2.308 1.00 0.00 178 SER A C 8
ATOM 12638 O O . SER A 1 52 ? 1.535 15.432 -2.427 1.00 0.00 178 SER A O 8
ATOM 12646 N N . GLN A 1 53 ? -0.364 16.605 -2.134 1.00 0.00 179 GLN A N 8
ATOM 12647 C CA . GLN A 1 53 ? -1.193 15.418 -1.926 1.00 0.00 179 GLN A CA 8
ATOM 12648 C C . GLN A 1 53 ? -1.011 14.389 -3.043 1.00 0.00 179 GLN A C 8
ATOM 12649 O O . GLN A 1 53 ? -0.731 13.219 -2.767 1.00 0.00 179 GLN A O 8
ATOM 12663 N N . GLU A 1 54 ? -1.147 14.826 -4.293 1.00 0.00 180 GLU A N 8
ATOM 12664 C CA . GLU A 1 54 ? -1.010 13.925 -5.440 1.00 0.00 180 GLU A CA 8
ATOM 12665 C C . GLU A 1 54 ? 0.371 13.274 -5.454 1.00 0.00 180 GLU A C 8
ATOM 12666 O O . GLU A 1 54 ? 0.511 12.091 -5.770 1.00 0.00 180 GLU A O 8
ATOM 12679 N N . VAL A 1 55 ? 1.383 14.051 -5.078 1.00 0.00 181 VAL A N 8
ATOM 12680 C CA . VAL A 1 55 ? 2.749 13.556 -5.010 1.00 0.00 181 VAL A CA 8
ATOM 12681 C C . VAL A 1 55 ? 2.860 12.478 -3.937 1.00 0.00 181 VAL A C 8
ATOM 12682 O O . VAL A 1 55 ? 3.540 11.471 -4.124 1.00 0.00 181 VAL A O 8
ATOM 12695 N N . LYS A 1 56 ? 2.165 12.690 -2.822 1.00 0.00 182 LYS A N 8
ATOM 12696 C CA . LYS A 1 56 ? 2.111 11.697 -1.753 1.00 0.00 182 LYS A CA 8
ATOM 12697 C C . LYS A 1 56 ? 1.547 10.385 -2.276 1.00 0.00 182 LYS A C 8
ATOM 12698 O O . LYS A 1 56 ? 2.093 9.319 -2.005 1.00 0.00 182 LYS A O 8
ATOM 12717 N N . ASN A 1 57 ? 0.460 10.466 -3.041 1.00 0.00 183 ASN A N 8
ATOM 12718 C CA . ASN A 1 57 ? -0.201 9.262 -3.539 1.00 0.00 183 ASN A CA 8
ATOM 12719 C C . ASN A 1 57 ? 0.718 8.525 -4.501 1.00 0.00 183 ASN A C 8
ATOM 12720 O O . ASN A 1 57 ? 0.897 7.312 -4.394 1.00 0.00 183 ASN A O 8
ATOM 12731 N N . ALA A 1 58 ? 1.317 9.274 -5.421 1.00 0.00 184 ALA A N 8
ATOM 12732 C CA . ALA A 1 58 ? 2.222 8.709 -6.413 1.00 0.00 184 ALA A CA 8
ATOM 12733 C C . ALA A 1 58 ? 3.453 8.091 -5.752 1.00 0.00 184 ALA A C 8
ATOM 12734 O O . ALA A 1 58 ? 3.903 7.014 -6.144 1.00 0.00 184 ALA A O 8
ATOM 12741 N N . ALA A 1 59 ? 3.989 8.774 -4.748 1.00 0.00 185 ALA A N 8
ATOM 12742 C CA . ALA A 1 59 ? 5.143 8.271 -4.014 1.00 0.00 185 ALA A CA 8
ATOM 12743 C C . ALA A 1 59 ? 4.779 7.007 -3.249 1.00 0.00 185 ALA A C 8
ATOM 12744 O O . ALA A 1 59 ? 5.540 6.039 -3.229 1.00 0.00 185 ALA A O 8
ATOM 12751 N N . THR A 1 60 ? 3.605 7.017 -2.634 1.00 0.00 186 THR A N 8
ATOM 12752 C CA . THR A 1 60 ? 3.119 5.864 -1.893 1.00 0.00 186 THR A CA 8
ATOM 12753 C C . THR A 1 60 ? 2.997 4.650 -2.803 1.00 0.00 186 THR A C 8
ATOM 12754 O O . THR A 1 60 ? 3.373 3.549 -2.426 1.00 0.00 186 THR A O 8
ATOM 12765 N N . GLU A 1 61 ? 2.495 4.871 -4.011 1.00 0.00 187 GLU A N 8
ATOM 12766 C CA . GLU A 1 61 ? 2.251 3.792 -4.958 1.00 0.00 187 GLU A CA 8
ATOM 12767 C C . GLU A 1 61 ? 3.523 3.012 -5.287 1.00 0.00 187 GLU A C 8
ATOM 12768 O O . GLU A 1 61 ? 3.459 1.826 -5.607 1.00 0.00 187 GLU A O 8
ATOM 12781 N N . THR A 1 62 ? 4.673 3.666 -5.192 1.00 0.00 188 THR A N 8
ATOM 12782 C CA . THR A 1 62 ? 5.940 2.984 -5.403 1.00 0.00 188 THR A CA 8
ATOM 12783 C C . THR A 1 62 ? 6.522 2.496 -4.078 1.00 0.00 188 THR A C 8
ATOM 12784 O O . THR A 1 62 ? 6.888 1.330 -3.945 1.00 0.00 188 THR A O 8
ATOM 12795 N N . LEU A 1 63 ? 6.577 3.389 -3.093 1.00 0.00 189 LEU A N 8
ATOM 12796 C CA . LEU A 1 63 ? 7.172 3.081 -1.790 1.00 0.00 189 LEU A CA 8
ATOM 12797 C C . LEU A 1 63 ? 6.457 1.924 -1.096 1.00 0.00 189 LEU A C 8
ATOM 12798 O O . LEU A 1 63 ? 7.094 1.105 -0.436 1.00 0.00 189 LEU A O 8
ATOM 12814 N N . LEU A 1 64 ? 5.141 1.864 -1.261 1.00 0.00 190 LEU A N 8
ATOM 12815 C CA . LEU A 1 64 ? 4.319 0.815 -0.658 1.00 0.00 190 LEU A CA 8
ATOM 12816 C C . LEU A 1 64 ? 4.839 -0.559 -1.074 1.00 0.00 190 LEU A C 8
ATOM 12817 O O . LEU A 1 64 ? 4.976 -1.464 -0.254 1.00 0.00 190 LEU A O 8
ATOM 12833 N N . VAL A 1 65 ? 5.132 -0.696 -2.358 1.00 0.00 191 VAL A N 8
ATOM 12834 C CA . VAL A 1 65 ? 5.642 -1.945 -2.902 1.00 0.00 191 VAL A CA 8
ATOM 12835 C C . VAL A 1 65 ? 7.147 -2.092 -2.650 1.00 0.00 191 VAL A C 8
ATOM 12836 O O . VAL A 1 65 ? 7.619 -3.149 -2.231 1.00 0.00 191 VAL A O 8
ATOM 12849 N N . GLN A 1 66 ? 7.889 -1.013 -2.898 1.00 0.00 192 GLN A N 8
ATOM 12850 C CA . GLN A 1 66 ? 9.353 -1.032 -2.827 1.00 0.00 192 GLN A CA 8
ATOM 12851 C C . GLN A 1 66 ? 9.861 -1.296 -1.411 1.00 0.00 192 GLN A C 8
ATOM 12852 O O . GLN A 1 66 ? 10.834 -2.026 -1.222 1.00 0.00 192 GLN A O 8
ATOM 12866 N N . ASN A 1 67 ? 9.198 -0.714 -0.420 1.00 0.00 193 ASN A N 8
ATOM 12867 C CA . ASN A 1 67 ? 9.653 -0.820 0.964 1.00 0.00 193 ASN A CA 8
ATOM 12868 C C . ASN A 1 67 ? 9.074 -2.056 1.638 1.00 0.00 193 ASN A C 8
ATOM 12869 O O . ASN A 1 67 ? 9.088 -2.169 2.864 1.00 0.00 193 ASN A O 8
ATOM 12880 N N . ALA A 1 68 ? 8.565 -2.974 0.833 1.00 0.00 194 ALA A N 8
ATOM 12881 C CA . ALA A 1 68 ? 8.036 -4.227 1.335 1.00 0.00 194 ALA A CA 8
ATOM 12882 C C . ALA A 1 68 ? 9.022 -5.357 1.064 1.00 0.00 194 ALA A C 8
ATOM 12883 O O . ALA A 1 68 ? 9.777 -5.307 0.089 1.00 0.00 194 ALA A O 8
ATOM 12890 N N . ASN A 1 69 ? 9.023 -6.364 1.936 1.00 0.00 195 ASN A N 8
ATOM 12891 C CA . ASN A 1 69 ? 9.896 -7.527 1.769 1.00 0.00 195 ASN A CA 8
ATOM 12892 C C . ASN A 1 69 ? 9.564 -8.261 0.476 1.00 0.00 195 ASN A C 8
ATOM 12893 O O . ASN A 1 69 ? 8.422 -8.205 0.028 1.00 0.00 195 ASN A O 8
ATOM 12904 N N . PRO A 1 70 ? 10.535 -8.961 -0.136 1.00 0.00 196 PRO A N 8
ATOM 12905 C CA . PRO A 1 70 ? 10.332 -9.643 -1.421 1.00 0.00 196 PRO A CA 8
ATOM 12906 C C . PRO A 1 70 ? 9.082 -10.519 -1.419 1.00 0.00 196 PRO A C 8
ATOM 12907 O O . PRO A 1 70 ? 8.294 -10.502 -2.370 1.00 0.00 196 PRO A O 8
ATOM 12918 N N . ASP A 1 71 ? 8.900 -11.265 -0.331 1.00 0.00 197 ASP A N 8
ATOM 12919 C CA . ASP A 1 71 ? 7.739 -12.126 -0.162 1.00 0.00 197 ASP A CA 8
ATOM 12920 C C . ASP A 1 71 ? 6.458 -11.310 -0.231 1.00 0.00 197 ASP A C 8
ATOM 12921 O O . ASP A 1 71 ? 5.570 -11.592 -1.034 1.00 0.00 197 ASP A O 8
ATOM 12931 N N . CYS A 1 72 ? 6.394 -10.279 0.606 1.00 0.00 198 CYS A N 8
ATOM 12932 C CA . CYS A 1 72 ? 5.225 -9.416 0.688 1.00 0.00 198 CYS A CA 8
ATOM 12933 C C . CYS A 1 72 ? 4.989 -8.723 -0.647 1.00 0.00 198 CYS A C 8
ATOM 12934 O O . CYS A 1 72 ? 3.869 -8.683 -1.145 1.00 0.00 198 CYS A O 8
ATOM 12942 N N . LYS A 1 73 ? 6.070 -8.219 -1.233 1.00 0.00 199 LYS A N 8
ATOM 12943 C CA . LYS A 1 73 ? 6.023 -7.514 -2.510 1.00 0.00 199 LYS A CA 8
ATOM 12944 C C . LYS A 1 73 ? 5.421 -8.395 -3.600 1.00 0.00 199 LYS A C 8
ATOM 12945 O O . LYS A 1 73 ? 4.605 -7.943 -4.407 1.00 0.00 199 LYS A O 8
ATOM 12964 N N . THR A 1 74 ? 5.824 -9.654 -3.605 1.00 0.00 200 THR A N 8
ATOM 12965 C CA . THR A 1 74 ? 5.317 -10.613 -4.570 1.00 0.00 200 THR A CA 8
ATOM 12966 C C . THR A 1 74 ? 3.823 -10.857 -4.354 1.00 0.00 200 THR A C 8
ATOM 12967 O O . THR A 1 74 ? 3.070 -11.042 -5.308 1.00 0.00 200 THR A O 8
ATOM 12978 N N . ILE A 1 75 ? 3.399 -10.842 -3.100 1.00 0.00 201 ILE A N 8
ATOM 12979 C CA . ILE A 1 75 ? 1.989 -10.990 -2.780 1.00 0.00 201 ILE A CA 8
ATOM 12980 C C . ILE A 1 75 ? 1.224 -9.730 -3.183 1.00 0.00 201 ILE A C 8
ATOM 12981 O O . ILE A 1 75 ? 0.108 -9.807 -3.693 1.00 0.00 201 ILE A O 8
ATOM 12997 N N . LEU A 1 76 ? 1.847 -8.575 -2.977 1.00 0.00 202 LEU A N 8
ATOM 12998 C CA . LEU A 1 76 ? 1.258 -7.297 -3.367 1.00 0.00 202 LEU A CA 8
ATOM 12999 C C . LEU A 1 76 ? 0.968 -7.278 -4.863 1.00 0.00 202 LEU A C 8
ATOM 13000 O O . LEU A 1 76 ? -0.128 -6.913 -5.293 1.00 0.00 202 LEU A O 8
ATOM 13016 N N . LYS A 1 77 ? 1.953 -7.694 -5.654 1.00 0.00 203 LYS A N 8
ATOM 13017 C CA . LYS A 1 77 ? 1.799 -7.730 -7.101 1.00 0.00 203 LYS A CA 8
ATOM 13018 C C . LYS A 1 77 ? 0.825 -8.834 -7.513 1.00 0.00 203 LYS A C 8
ATOM 13019 O O . LYS A 1 77 ? 0.189 -8.754 -8.569 1.00 0.00 203 LYS A O 8
ATOM 13038 N N . ALA A 1 78 ? 0.714 -9.865 -6.676 1.00 0.00 204 ALA A N 8
ATOM 13039 C CA . ALA A 1 78 ? -0.221 -10.958 -6.917 1.00 0.00 204 ALA A CA 8
ATOM 13040 C C . ALA A 1 78 ? -1.662 -10.465 -6.849 1.00 0.00 204 ALA A C 8
ATOM 13041 O O . ALA A 1 78 ? -2.528 -10.965 -7.569 1.00 0.00 204 ALA A O 8
ATOM 13048 N N . LEU A 1 79 ? -1.917 -9.485 -5.981 1.00 0.00 205 LEU A N 8
ATOM 13049 C CA . LEU A 1 79 ? -3.225 -8.839 -5.929 1.00 0.00 205 LEU A CA 8
ATOM 13050 C C . LEU A 1 79 ? -3.499 -8.098 -7.230 1.00 0.00 205 LEU A C 8
ATOM 13051 O O . LEU A 1 79 ? -4.551 -8.259 -7.845 1.00 0.00 205 LEU A O 8
ATOM 13067 N N . GLY A 1 80 ? -2.531 -7.294 -7.646 1.00 0.00 206 GLY A N 8
ATOM 13068 C CA . GLY A 1 80 ? -2.678 -6.520 -8.859 1.00 0.00 206 GLY A CA 8
ATOM 13069 C C . GLY A 1 80 ? -2.899 -5.051 -8.572 1.00 0.00 206 GLY A C 8
ATOM 13070 O O . GLY A 1 80 ? -3.266 -4.685 -7.455 1.00 0.00 206 GLY A O 8
ATOM 13074 N N . PRO A 1 81 ? -2.688 -4.181 -9.570 1.00 0.00 207 PRO A N 8
ATOM 13075 C CA . PRO A 1 81 ? -2.860 -2.735 -9.406 1.00 0.00 207 PRO A CA 8
ATOM 13076 C C . PRO A 1 81 ? -4.329 -2.313 -9.421 1.00 0.00 207 PRO A C 8
ATOM 13077 O O . PRO A 1 81 ? -4.650 -1.135 -9.269 1.00 0.00 207 PRO A O 8
ATOM 13088 N N . ALA A 1 82 ? -5.209 -3.288 -9.604 1.00 0.00 208 ALA A N 8
ATOM 13089 C CA . ALA A 1 82 ? -6.644 -3.034 -9.650 1.00 0.00 208 ALA A CA 8
ATOM 13090 C C . ALA A 1 82 ? -7.317 -3.457 -8.350 1.00 0.00 208 ALA A C 8
ATOM 13091 O O . ALA A 1 82 ? -8.540 -3.603 -8.282 1.00 0.00 208 ALA A O 8
ATOM 13098 N N . ALA A 1 83 ? -6.511 -3.662 -7.322 1.00 0.00 209 ALA A N 8
ATOM 13099 C CA . ALA A 1 83 ? -7.015 -4.079 -6.023 1.00 0.00 209 ALA A CA 8
ATOM 13100 C C . ALA A 1 83 ? -7.032 -2.906 -5.045 1.00 0.00 209 ALA A C 8
ATOM 13101 O O . ALA A 1 83 ? -6.691 -1.781 -5.408 1.00 0.00 209 ALA A O 8
ATOM 13108 N N . THR A 1 84 ? -7.426 -3.175 -3.807 1.00 0.00 210 THR A N 8
ATOM 13109 C CA . THR A 1 84 ? -7.513 -2.142 -2.786 1.00 0.00 210 THR A CA 8
ATOM 13110 C C . THR A 1 84 ? -6.628 -2.510 -1.600 1.00 0.00 210 THR A C 8
ATOM 13111 O O . THR A 1 84 ? -6.323 -3.690 -1.419 1.00 0.00 210 THR A O 8
ATOM 13122 N N . LEU A 1 85 ? -6.215 -1.523 -0.808 1.00 0.00 211 LEU A N 8
ATOM 13123 C CA . LEU A 1 85 ? -5.302 -1.748 0.320 1.00 0.00 211 LEU A CA 8
ATOM 13124 C C . LEU A 1 85 ? -5.771 -2.910 1.193 1.00 0.00 211 LEU A C 8
ATOM 13125 O O . LEU A 1 85 ? -4.971 -3.743 1.632 1.00 0.00 211 LEU A O 8
ATOM 13141 N N . GLU A 1 86 ? -7.079 -2.970 1.395 1.00 0.00 212 GLU A N 8
ATOM 13142 C CA . GLU A 1 86 ? -7.721 -3.983 2.223 1.00 0.00 212 GLU A CA 8
ATOM 13143 C C . GLU A 1 86 ? -7.326 -5.402 1.807 1.00 0.00 212 GLU A C 8
ATOM 13144 O O . GLU A 1 86 ? -7.246 -6.304 2.646 1.00 0.00 212 GLU A O 8
ATOM 13157 N N . GLU A 1 87 ? -7.059 -5.591 0.520 1.00 0.00 213 GLU A N 8
ATOM 13158 C CA . GLU A 1 87 ? -6.691 -6.895 0.003 1.00 0.00 213 GLU A CA 8
ATOM 13159 C C . GLU A 1 87 ? -5.355 -7.328 0.594 1.00 0.00 213 GLU A C 8
ATOM 13160 O O . GLU A 1 87 ? -5.226 -8.425 1.138 1.00 0.00 213 GLU A O 8
ATOM 13173 N N . MET A 1 88 ? -4.378 -6.432 0.513 1.00 0.00 214 MET A N 8
ATOM 13174 C CA . MET A 1 88 ? -3.028 -6.713 0.988 1.00 0.00 214 MET A CA 8
ATOM 13175 C C . MET A 1 88 ? -2.988 -6.831 2.505 1.00 0.00 214 MET A C 8
ATOM 13176 O O . MET A 1 88 ? -2.208 -7.608 3.048 1.00 0.00 214 MET A O 8
ATOM 13190 N N . MET A 1 89 ? -3.829 -6.054 3.183 1.00 0.00 215 MET A N 8
ATOM 13191 C CA . MET A 1 89 ? -3.889 -6.078 4.646 1.00 0.00 215 MET A CA 8
ATOM 13192 C C . MET A 1 89 ? -4.145 -7.496 5.151 1.00 0.00 215 MET A C 8
ATOM 13193 O O . MET A 1 89 ? -3.585 -7.922 6.161 1.00 0.00 215 MET A O 8
ATOM 13207 N N . THR A 1 90 ? -4.995 -8.220 4.435 1.00 0.00 216 THR A N 8
ATOM 13208 C CA . THR A 1 90 ? -5.273 -9.612 4.750 1.00 0.00 216 THR A CA 8
ATOM 13209 C C . THR A 1 90 ? -4.244 -10.539 4.092 1.00 0.00 216 THR A C 8
ATOM 13210 O O . THR A 1 90 ? -3.774 -11.497 4.706 1.00 0.00 216 THR A O 8
ATOM 13221 N N . ALA A 1 91 ? -3.880 -10.225 2.853 1.00 0.00 217 ALA A N 8
ATOM 13222 C CA . ALA A 1 91 ? -2.975 -11.061 2.071 1.00 0.00 217 ALA A CA 8
ATOM 13223 C C . ALA A 1 91 ? -1.594 -11.179 2.718 1.00 0.00 217 ALA A C 8
ATOM 13224 O O . ALA A 1 91 ? -0.999 -12.255 2.735 1.00 0.00 217 ALA A O 8
ATOM 13231 N N . CYS A 1 92 ? -1.097 -10.077 3.259 1.00 0.00 218 CYS A N 8
ATOM 13232 C CA . CYS A 1 92 ? 0.252 -10.033 3.805 1.00 0.00 218 CYS A CA 8
ATOM 13233 C C . CYS A 1 92 ? 0.238 -9.938 5.331 1.00 0.00 218 CYS A C 8
ATOM 13234 O O . CYS A 1 92 ? 1.204 -9.477 5.945 1.00 0.00 218 CYS A O 8
ATOM 13242 N N . GLN A 1 93 ? -0.869 -10.354 5.942 1.00 0.00 219 GLN A N 8
ATOM 13243 C CA . GLN A 1 93 ? -1.002 -10.312 7.396 1.00 0.00 219 GLN A CA 8
ATOM 13244 C C . GLN A 1 93 ? -0.034 -11.300 8.057 1.00 0.00 219 GLN A C 8
ATOM 13245 O O . GLN A 1 93 ? 0.347 -11.139 9.219 1.00 0.00 219 GLN A O 8
ATOM 13259 N N . GLY A 1 94 ? 0.367 -12.316 7.298 1.00 0.00 220 GLY A N 8
ATOM 13260 C CA . GLY A 1 94 ? 1.242 -13.348 7.817 1.00 0.00 220 GLY A CA 8
ATOM 13261 C C . GLY A 1 94 ? 0.777 -14.724 7.395 1.00 0.00 220 GLY A C 8
ATOM 13262 O O . GLY A 1 94 ? 1.438 -15.401 6.602 1.00 0.00 220 GLY A O 8
ATOM 13266 N N . VAL A 1 95 ? -0.374 -15.128 7.910 1.00 0.00 221 VAL A N 8
ATOM 13267 C CA . VAL A 1 95 ? -0.983 -16.392 7.528 1.00 0.00 221 VAL A CA 8
ATOM 13268 C C . VAL A 1 95 ? -1.838 -16.194 6.275 1.00 0.00 221 VAL A C 8
ATOM 13269 O O . VAL A 1 95 ? -2.523 -15.180 6.136 1.00 0.00 221 VAL A O 8
ATOM 13282 N N . GLY A 1 96 ? -1.777 -17.147 5.359 1.00 0.00 222 GLY A N 8
ATOM 13283 C CA . GLY A 1 96 ? -2.519 -17.032 4.119 1.00 0.00 222 GLY A CA 8
ATOM 13284 C C . GLY A 1 96 ? -3.470 -18.189 3.910 1.00 0.00 222 GLY A C 8
ATOM 13285 O O . GLY A 1 96 ? -3.673 -18.639 2.780 1.00 0.00 222 GLY A O 8
ATOM 13289 N N . GLY A 1 97 ? -4.053 -18.672 4.997 1.00 0.00 223 GLY A N 8
ATOM 13290 C CA . GLY A 1 97 ? -4.984 -19.782 4.908 1.00 0.00 223 GLY A CA 8
ATOM 13291 C C . GLY A 1 97 ? -6.019 -19.765 6.017 1.00 0.00 223 GLY A C 8
ATOM 13292 O O . GLY A 1 97 ? -5.906 -20.521 6.979 1.00 0.00 223 GLY A O 8
ATOM 13296 N N . PRO A 1 98 ? -7.046 -18.909 5.914 1.00 0.00 224 PRO A N 8
ATOM 13297 C CA . PRO A 1 98 ? -8.112 -18.825 6.908 1.00 0.00 224 PRO A CA 8
ATOM 13298 C C . PRO A 1 98 ? -9.268 -19.781 6.608 1.00 0.00 224 PRO A C 8
ATOM 13299 O O . PRO A 1 98 ? -10.426 -19.491 6.916 1.00 0.00 224 PRO A O 8
ATOM 13310 N N . GLY A 1 99 ? -8.948 -20.915 6.003 1.00 0.00 225 GLY A N 8
ATOM 13311 C CA . GLY A 1 99 ? -9.962 -21.885 5.647 1.00 0.00 225 GLY A CA 8
ATOM 13312 C C . GLY A 1 99 ? -9.517 -22.763 4.501 1.00 0.00 225 GLY A C 8
ATOM 13313 O O . GLY A 1 99 ? -8.377 -23.225 4.478 1.00 0.00 225 GLY A O 8
ATOM 13317 N N . HIS A 1 100 ? -10.408 -22.998 3.548 1.00 0.00 226 HIS A N 8
ATOM 13318 C CA . HIS A 1 100 ? -10.077 -23.800 2.378 1.00 0.00 226 HIS A CA 8
ATOM 13319 C C . HIS A 1 100 ? -10.257 -22.966 1.120 1.00 0.00 226 HIS A C 8
ATOM 13320 O O . HIS A 1 100 ? -9.316 -22.748 0.359 1.00 0.00 226 HIS A O 8
ATOM 13335 N N . LYS A 1 101 ? -11.474 -22.496 0.913 1.00 0.00 227 LYS A N 8
ATOM 13336 C CA . LYS A 1 101 ? -11.760 -21.542 -0.144 1.00 0.00 227 LYS A CA 8
ATOM 13337 C C . LYS A 1 101 ? -11.953 -20.172 0.480 1.00 0.00 227 LYS A C 8
ATOM 13338 O O . LYS A 1 101 ? -13.080 -19.743 0.720 1.00 0.00 227 LYS A O 8
ATOM 13357 N N . ALA A 1 102 ? -10.835 -19.508 0.763 1.00 0.00 228 ALA A N 8
ATOM 13358 C CA . ALA A 1 102 ? -10.847 -18.221 1.446 1.00 0.00 228 ALA A CA 8
ATOM 13359 C C . ALA A 1 102 ? -11.726 -17.214 0.718 1.00 0.00 228 ALA A C 8
ATOM 13360 O O . ALA A 1 102 ? -12.748 -16.780 1.242 1.00 0.00 228 ALA A O 8
ATOM 13367 N N . ARG A 1 103 ? -11.324 -16.843 -0.487 1.00 0.00 229 ARG A N 8
ATOM 13368 C CA . ARG A 1 103 ? -12.103 -15.921 -1.299 1.00 0.00 229 ARG A CA 8
ATOM 13369 C C . ARG A 1 103 ? -12.030 -16.332 -2.761 1.00 0.00 229 ARG A C 8
ATOM 13370 O O . ARG A 1 103 ? -11.357 -17.309 -3.103 1.00 0.00 229 ARG A O 8
ATOM 13391 N N . VAL A 1 104 ? -12.731 -15.585 -3.608 1.00 0.00 230 VAL A N 8
ATOM 13392 C CA . VAL A 1 104 ? -12.748 -15.830 -5.046 1.00 0.00 230 VAL A CA 8
ATOM 13393 C C . VAL A 1 104 ? -13.354 -17.202 -5.345 1.00 0.00 230 VAL A C 8
ATOM 13394 O O . VAL A 1 104 ? -12.684 -18.110 -5.838 1.00 0.00 230 VAL A O 8
ATOM 13407 N N . LEU A 1 105 ? -14.625 -17.351 -5.007 1.00 0.00 231 LEU A N 8
ATOM 13408 C CA . LEU A 1 105 ? -15.354 -18.579 -5.273 1.00 0.00 231 LEU A CA 8
ATOM 13409 C C . LEU A 1 105 ? -16.730 -18.243 -5.836 1.00 0.00 231 LEU A C 8
ATOM 13410 O O . LEU A 1 105 ? -17.574 -17.714 -5.086 1.00 0.00 231 LEU A O 8
ATOM 13427 N N . ILE B 2 1 ? -1.452 0.903 -1.357 1.00 0.00 1 ILE B N 8
ATOM 13428 C CA . ILE B 2 1 ? -1.818 1.444 -2.681 1.00 0.00 1 ILE B CA 8
ATOM 13429 C C . ILE B 2 1 ? -2.319 2.885 -2.541 1.00 0.00 1 ILE B C 8
ATOM 13430 O O . ILE B 2 1 ? -3.444 3.128 -2.119 1.00 0.00 1 ILE B O 8
ATOM 13448 N N . THR B 2 2 ? -1.432 3.822 -2.907 1.00 0.00 2 THR B N 8
ATOM 13449 C CA . THR B 2 2 ? -1.597 5.276 -2.713 1.00 0.00 2 THR B CA 8
ATOM 13450 C C . THR B 2 2 ? -2.122 5.685 -1.317 1.00 0.00 2 THR B C 8
ATOM 13451 O O . THR B 2 2 ? -2.596 4.874 -0.523 1.00 0.00 2 THR B O 8
ATOM 13462 N N . PHE B 2 3 ? -1.957 6.962 -1.011 1.00 0.00 3 PHE B N 8
ATOM 13463 C CA . PHE B 2 3 ? -2.406 7.544 0.245 1.00 0.00 3 PHE B CA 8
ATOM 13464 C C . PHE B 2 3 ? -3.933 7.614 0.270 1.00 0.00 3 PHE B C 8
ATOM 13465 O O . PHE B 2 3 ? -4.551 7.508 1.325 1.00 0.00 3 PHE B O 8
ATOM 13502 N N . ASP B 2 5 ? -6.277 5.543 -0.720 1.00 0.00 5 ASP B N 8
ATOM 13503 C CA . ASP B 2 5 ? -6.913 4.351 -0.155 1.00 0.00 5 ASP B CA 8
ATOM 13504 C C . ASP B 2 5 ? -6.756 4.376 1.358 1.00 0.00 5 ASP B C 8
ATOM 13505 O O . ASP B 2 5 ? -7.708 4.146 2.099 1.00 0.00 5 ASP B O 8
ATOM 13515 N N . LEU B 2 6 ? -5.549 4.719 1.795 1.00 0.00 6 LEU B N 8
ATOM 13516 C CA . LEU B 2 6 ? -5.226 4.816 3.212 1.00 0.00 6 LEU B CA 8
ATOM 13517 C C . LEU B 2 6 ? -6.162 5.769 3.943 1.00 0.00 6 LEU B C 8
ATOM 13518 O O . LEU B 2 6 ? -6.773 5.407 4.952 1.00 0.00 6 LEU B O 8
ATOM 13534 N N . LEU B 2 7 ? -6.269 6.985 3.434 1.00 0.00 7 LEU B N 8
ATOM 13535 C CA . LEU B 2 7 ? -7.076 8.008 4.075 1.00 0.00 7 LEU B CA 8
ATOM 13536 C C . LEU B 2 7 ? -8.543 7.606 4.140 1.00 0.00 7 LEU B C 8
ATOM 13537 O O . LEU B 2 7 ? -9.169 7.700 5.197 1.00 0.00 7 LEU B O 8
ATOM 13573 N N . TYR B 2 9 ? -9.861 4.668 3.832 1.00 0.00 9 TYR B N 8
ATOM 13574 C CA . TYR B 2 9 ? -9.974 3.486 4.679 1.00 0.00 9 TYR B CA 8
ATOM 13575 C C . TYR B 2 9 ? -10.064 3.870 6.153 1.00 0.00 9 TYR B C 8
ATOM 13576 O O . TYR B 2 9 ? -10.953 3.408 6.870 1.00 0.00 9 TYR B O 8
ATOM 13594 N N . TYR B 2 10 ? -9.138 4.705 6.604 1.00 0.00 10 TYR B N 8
ATOM 13595 C CA . TYR B 2 10 ? -9.133 5.156 7.990 1.00 0.00 10 TYR B CA 8
ATOM 13596 C C . TYR B 2 10 ? -10.292 6.099 8.268 1.00 0.00 10 TYR B C 8
ATOM 13597 O O . TYR B 2 10 ? -10.827 6.122 9.376 1.00 0.00 10 TYR B O 8
ATOM 13615 N N . GLY B 2 11 ? -10.658 6.885 7.267 1.00 0.00 11 GLY B N 8
ATOM 13616 C CA . GLY B 2 11 ? -11.779 7.791 7.404 1.00 0.00 11 GLY B CA 8
ATOM 13617 C C . GLY B 2 11 ? -13.073 7.062 7.697 1.00 0.00 11 GLY B C 8
ATOM 13618 O O . GLY B 2 11 ? -13.615 7.158 8.799 1.00 0.00 11 GLY B O 8
ATOM 13622 N N . LYS B 2 12 ? -13.568 6.334 6.708 1.00 0.00 12 LYS B N 8
ATOM 13623 C CA . LYS B 2 12 ? -14.758 5.517 6.870 1.00 0.00 12 LYS B CA 8
ATOM 13624 C C . LYS B 2 12 ? -14.615 4.238 6.066 1.00 0.00 12 LYS B C 8
ATOM 13625 O O . LYS B 2 12 ? -14.459 3.147 6.618 1.00 0.00 12 LYS B O 8
ATOM 13644 N N . LYS B 2 13 ? -14.647 4.394 4.758 1.00 0.00 13 LYS B N 8
ATOM 13645 C CA . LYS B 2 13 ? -14.530 3.273 3.836 1.00 0.00 13 LYS B CA 8
ATOM 13646 C C . LYS B 2 13 ? -13.850 3.719 2.550 1.00 0.00 13 LYS B C 8
ATOM 13647 O O . LYS B 2 13 ? -13.898 4.896 2.183 1.00 0.00 13 LYS B O 8
ATOM 13666 N N . LYS B 2 14 ? -13.223 2.781 1.867 1.00 0.00 14 LYS B N 8
ATOM 13667 C CA . LYS B 2 14 ? -12.597 3.067 0.592 1.00 0.00 14 LYS B CA 8
ATOM 13668 C C . LYS B 2 14 ? -13.518 2.617 -0.537 1.00 0.00 14 LYS B C 8
ATOM 13669 O O . LYS B 2 14 ? -14.001 3.484 -1.290 1.00 0.00 14 LYS B O 8
ATOM 13689 N N . SER A 1 12 ? 20.663 18.418 -7.871 1.00 0.00 138 SER A N 9
ATOM 13690 C CA . SER A 1 12 ? 19.937 19.639 -7.458 1.00 0.00 138 SER A CA 9
ATOM 13691 C C . SER A 1 12 ? 19.185 19.405 -6.148 1.00 0.00 138 SER A C 9
ATOM 13692 O O . SER A 1 12 ? 19.209 20.241 -5.246 1.00 0.00 138 SER A O 9
ATOM 13700 N N . GLY A 1 13 ? 18.526 18.258 -6.045 1.00 0.00 139 GLY A N 9
ATOM 13701 C CA . GLY A 1 13 ? 17.803 17.923 -4.837 1.00 0.00 139 GLY A CA 9
ATOM 13702 C C . GLY A 1 13 ? 17.831 16.438 -4.562 1.00 0.00 139 GLY A C 9
ATOM 13703 O O . GLY A 1 13 ? 16.976 15.695 -5.040 1.00 0.00 139 GLY A O 9
ATOM 13707 N N . LEU A 1 14 ? 18.826 16.000 -3.802 1.00 0.00 140 LEU A N 9
ATOM 13708 C CA . LEU A 1 14 ? 18.959 14.590 -3.458 1.00 0.00 140 LEU A CA 9
ATOM 13709 C C . LEU A 1 14 ? 18.040 14.256 -2.295 1.00 0.00 140 LEU A C 9
ATOM 13710 O O . LEU A 1 14 ? 17.575 13.124 -2.150 1.00 0.00 140 LEU A O 9
ATOM 13726 N N . VAL A 1 15 ? 17.784 15.259 -1.472 1.00 0.00 141 VAL A N 9
ATOM 13727 C CA . VAL A 1 15 ? 16.906 15.109 -0.326 1.00 0.00 141 VAL A CA 9
ATOM 13728 C C . VAL A 1 15 ? 15.522 15.691 -0.645 1.00 0.00 141 VAL A C 9
ATOM 13729 O O . VAL A 1 15 ? 15.401 16.808 -1.153 1.00 0.00 141 VAL A O 9
ATOM 13742 N N . PRO A 1 16 ? 14.459 14.900 -0.398 1.00 0.00 142 PRO A N 9
ATOM 13743 C CA . PRO A 1 16 ? 13.071 15.308 -0.670 1.00 0.00 142 PRO A CA 9
ATOM 13744 C C . PRO A 1 16 ? 12.622 16.489 0.192 1.00 0.00 142 PRO A C 9
ATOM 13745 O O . PRO A 1 16 ? 12.026 17.439 -0.308 1.00 0.00 142 PRO A O 9
ATOM 13756 N N . ARG A 1 17 ? 12.900 16.415 1.487 1.00 0.00 143 ARG A N 9
ATOM 13757 C CA . ARG A 1 17 ? 12.590 17.501 2.413 1.00 0.00 143 ARG A CA 9
ATOM 13758 C C . ARG A 1 17 ? 13.428 17.338 3.673 1.00 0.00 143 ARG A C 9
ATOM 13759 O O . ARG A 1 17 ? 14.291 16.466 3.707 1.00 0.00 143 ARG A O 9
ATOM 13780 N N . GLY A 1 18 ? 13.188 18.172 4.686 1.00 0.00 144 GLY A N 9
ATOM 13781 C CA . GLY A 1 18 ? 13.913 18.051 5.946 1.00 0.00 144 GLY A CA 9
ATOM 13782 C C . GLY A 1 18 ? 13.870 16.636 6.492 1.00 0.00 144 GLY A C 9
ATOM 13783 O O . GLY A 1 18 ? 12.873 16.215 7.083 1.00 0.00 144 GLY A O 9
ATOM 13787 N N . SER A 1 19 ? 14.954 15.902 6.295 1.00 0.00 145 SER A N 9
ATOM 13788 C CA . SER A 1 19 ? 14.962 14.479 6.567 1.00 0.00 145 SER A CA 9
ATOM 13789 C C . SER A 1 19 ? 15.811 14.149 7.786 1.00 0.00 145 SER A C 9
ATOM 13790 O O . SER A 1 19 ? 17.017 13.943 7.684 1.00 0.00 145 SER A O 9
ATOM 13798 N N . HIS A 1 20 ? 15.175 14.138 8.944 1.00 0.00 146 HIS A N 9
ATOM 13799 C CA . HIS A 1 20 ? 15.812 13.655 10.156 1.00 0.00 146 HIS A CA 9
ATOM 13800 C C . HIS A 1 20 ? 15.029 12.465 10.685 1.00 0.00 146 HIS A C 9
ATOM 13801 O O . HIS A 1 20 ? 15.584 11.400 10.943 1.00 0.00 146 HIS A O 9
ATOM 13816 N N . MET A 1 21 ? 13.725 12.653 10.815 1.00 0.00 147 MET A N 9
ATOM 13817 C CA . MET A 1 21 ? 12.813 11.562 11.132 1.00 0.00 147 MET A CA 9
ATOM 13818 C C . MET A 1 21 ? 11.641 11.596 10.158 1.00 0.00 147 MET A C 9
ATOM 13819 O O . MET A 1 21 ? 10.602 10.973 10.371 1.00 0.00 147 MET A O 9
ATOM 13833 N N . THR A 1 22 ? 11.846 12.339 9.081 1.00 0.00 148 THR A N 9
ATOM 13834 C CA . THR A 1 22 ? 10.854 12.520 8.040 1.00 0.00 148 THR A CA 9
ATOM 13835 C C . THR A 1 22 ? 11.486 12.148 6.703 1.00 0.00 148 THR A C 9
ATOM 13836 O O . THR A 1 22 ? 12.586 12.609 6.394 1.00 0.00 148 THR A O 9
ATOM 13847 N N . SER A 1 23 ? 10.811 11.317 5.922 1.00 0.00 149 SER A N 9
ATOM 13848 C CA . SER A 1 23 ? 11.398 10.785 4.696 1.00 0.00 149 SER A CA 9
ATOM 13849 C C . SER A 1 23 ? 10.443 9.831 3.987 1.00 0.00 149 SER A C 9
ATOM 13850 O O . SER A 1 23 ? 10.433 9.776 2.760 1.00 0.00 149 SER A O 9
ATOM 13858 N N . ILE A 1 24 ? 9.663 9.085 4.789 1.00 0.00 150 ILE A N 9
ATOM 13859 C CA . ILE A 1 24 ? 8.768 7.989 4.341 1.00 0.00 150 ILE A CA 9
ATOM 13860 C C . ILE A 1 24 ? 9.527 6.844 3.646 1.00 0.00 150 ILE A C 9
ATOM 13861 O O . ILE A 1 24 ? 9.152 5.680 3.778 1.00 0.00 150 ILE A O 9
ATOM 13877 N N . LEU A 1 25 ? 10.605 7.168 2.946 1.00 0.00 151 LEU A N 9
ATOM 13878 C CA . LEU A 1 25 ? 11.413 6.172 2.252 1.00 0.00 151 LEU A CA 9
ATOM 13879 C C . LEU A 1 25 ? 12.064 5.207 3.238 1.00 0.00 151 LEU A C 9
ATOM 13880 O O . LEU A 1 25 ? 12.285 4.042 2.922 1.00 0.00 151 LEU A O 9
ATOM 13896 N N . ASP A 1 26 ? 12.348 5.693 4.439 1.00 0.00 152 ASP A N 9
ATOM 13897 C CA . ASP A 1 26 ? 13.025 4.884 5.449 1.00 0.00 152 ASP A CA 9
ATOM 13898 C C . ASP A 1 26 ? 12.027 4.029 6.229 1.00 0.00 152 ASP A C 9
ATOM 13899 O O . ASP A 1 26 ? 12.408 3.204 7.056 1.00 0.00 152 ASP A O 9
ATOM 13909 N N . ILE A 1 27 ? 10.743 4.217 5.955 1.00 0.00 153 ILE A N 9
ATOM 13910 C CA . ILE A 1 27 ? 9.707 3.441 6.622 1.00 0.00 153 ILE A CA 9
ATOM 13911 C C . ILE A 1 27 ? 9.545 2.090 5.933 1.00 0.00 153 ILE A C 9
ATOM 13912 O O . ILE A 1 27 ? 8.681 1.907 5.075 1.00 0.00 153 ILE A O 9
ATOM 13928 N N . ARG A 1 28 ? 10.407 1.159 6.296 1.00 0.00 154 ARG A N 9
ATOM 13929 C CA . ARG A 1 28 ? 10.395 -0.170 5.712 1.00 0.00 154 ARG A CA 9
ATOM 13930 C C . ARG A 1 28 ? 9.758 -1.164 6.674 1.00 0.00 154 ARG A C 9
ATOM 13931 O O . ARG A 1 28 ? 9.911 -1.053 7.893 1.00 0.00 154 ARG A O 9
ATOM 13952 N N . GLN A 1 29 ? 9.042 -2.125 6.112 1.00 0.00 155 GLN A N 9
ATOM 13953 C CA . GLN A 1 29 ? 8.386 -3.162 6.892 1.00 0.00 155 GLN A CA 9
ATOM 13954 C C . GLN A 1 29 ? 9.422 -4.113 7.481 1.00 0.00 155 GLN A C 9
ATOM 13955 O O . GLN A 1 29 ? 10.411 -4.448 6.825 1.00 0.00 155 GLN A O 9
ATOM 13969 N N . GLY A 1 30 ? 9.204 -4.529 8.719 1.00 0.00 156 GLY A N 9
ATOM 13970 C CA . GLY A 1 30 ? 10.071 -5.512 9.329 1.00 0.00 156 GLY A CA 9
ATOM 13971 C C . GLY A 1 30 ? 9.841 -6.890 8.738 1.00 0.00 156 GLY A C 9
ATOM 13972 O O . GLY A 1 30 ? 8.712 -7.225 8.380 1.00 0.00 156 GLY A O 9
ATOM 13976 N N . PRO A 1 31 ? 10.891 -7.716 8.619 1.00 0.00 157 PRO A N 9
ATOM 13977 C CA . PRO A 1 31 ? 10.796 -9.046 7.995 1.00 0.00 157 PRO A CA 9
ATOM 13978 C C . PRO A 1 31 ? 9.792 -9.956 8.705 1.00 0.00 157 PRO A C 9
ATOM 13979 O O . PRO A 1 31 ? 9.208 -10.853 8.094 1.00 0.00 157 PRO A O 9
ATOM 13990 N N . LYS A 1 32 ? 9.599 -9.716 9.995 1.00 0.00 158 LYS A N 9
ATOM 13991 C CA . LYS A 1 32 ? 8.641 -10.478 10.783 1.00 0.00 158 LYS A CA 9
ATOM 13992 C C . LYS A 1 32 ? 7.484 -9.587 11.224 1.00 0.00 158 LYS A C 9
ATOM 13993 O O . LYS A 1 32 ? 6.647 -9.989 12.034 1.00 0.00 158 LYS A O 9
ATOM 14012 N N . GLU A 1 33 ? 7.446 -8.379 10.683 1.00 0.00 159 GLU A N 9
ATOM 14013 C CA . GLU A 1 33 ? 6.459 -7.391 11.077 1.00 0.00 159 GLU A CA 9
ATOM 14014 C C . GLU A 1 33 ? 5.220 -7.488 10.197 1.00 0.00 159 GLU A C 9
ATOM 14015 O O . GLU A 1 33 ? 5.322 -7.590 8.972 1.00 0.00 159 GLU A O 9
ATOM 14028 N N . PRO A 1 34 ? 4.034 -7.484 10.821 1.00 0.00 160 PRO A N 9
ATOM 14029 C CA . PRO A 1 34 ? 2.760 -7.524 10.102 1.00 0.00 160 PRO A CA 9
ATOM 14030 C C . PRO A 1 34 ? 2.540 -6.274 9.255 1.00 0.00 160 PRO A C 9
ATOM 14031 O O . PRO A 1 34 ? 2.751 -5.147 9.712 1.00 0.00 160 PRO A O 9
ATOM 14042 N N . PHE A 1 35 ? 2.098 -6.495 8.019 1.00 0.00 161 PHE A N 9
ATOM 14043 C CA . PHE A 1 35 ? 1.855 -5.418 7.060 1.00 0.00 161 PHE A CA 9
ATOM 14044 C C . PHE A 1 35 ? 0.843 -4.414 7.613 1.00 0.00 161 PHE A C 9
ATOM 14045 O O . PHE A 1 35 ? 0.837 -3.243 7.232 1.00 0.00 161 PHE A O 9
ATOM 14062 N N . ARG A 1 36 ? 0.000 -4.883 8.524 1.00 0.00 162 ARG A N 9
ATOM 14063 C CA . ARG A 1 36 ? -1.012 -4.043 9.150 1.00 0.00 162 ARG A CA 9
ATOM 14064 C C . ARG A 1 36 ? -0.356 -2.898 9.922 1.00 0.00 162 ARG A C 9
ATOM 14065 O O . ARG A 1 36 ? -0.688 -1.733 9.716 1.00 0.00 162 ARG A O 9
ATOM 14086 N N . ASP A 1 37 ? 0.585 -3.235 10.794 1.00 0.00 163 ASP A N 9
ATOM 14087 C CA . ASP A 1 37 ? 1.259 -2.231 11.617 1.00 0.00 163 ASP A CA 9
ATOM 14088 C C . ASP A 1 37 ? 2.195 -1.385 10.759 1.00 0.00 163 ASP A C 9
ATOM 14089 O O . ASP A 1 37 ? 2.459 -0.219 11.062 1.00 0.00 163 ASP A O 9
ATOM 14099 N N . TYR A 1 38 ? 2.692 -1.988 9.684 1.00 0.00 164 TYR A N 9
ATOM 14100 C CA . TYR A 1 38 ? 3.524 -1.286 8.718 1.00 0.00 164 TYR A CA 9
ATOM 14101 C C . TYR A 1 38 ? 2.753 -0.116 8.117 1.00 0.00 164 TYR A C 9
ATOM 14102 O O . TYR A 1 38 ? 3.256 1.005 8.057 1.00 0.00 164 TYR A O 9
ATOM 14120 N N . VAL A 1 39 ? 1.525 -0.384 7.690 1.00 0.00 165 VAL A N 9
ATOM 14121 C CA . VAL A 1 39 ? 0.644 0.653 7.167 1.00 0.00 165 VAL A CA 9
ATOM 14122 C C . VAL A 1 39 ? 0.335 1.694 8.237 1.00 0.00 165 VAL A C 9
ATOM 14123 O O . VAL A 1 39 ? 0.333 2.895 7.962 1.00 0.00 165 VAL A O 9
ATOM 14136 N N . ASP A 1 40 ? 0.100 1.222 9.455 1.00 0.00 166 ASP A N 9
ATOM 14137 C CA . ASP A 1 40 ? -0.233 2.094 10.577 1.00 0.00 166 ASP A CA 9
ATOM 14138 C C . ASP A 1 40 ? 0.794 3.213 10.747 1.00 0.00 166 ASP A C 9
ATOM 14139 O O . ASP A 1 40 ? 0.435 4.371 10.978 1.00 0.00 166 ASP A O 9
ATOM 14149 N N . ARG A 1 41 ? 2.071 2.871 10.621 1.00 0.00 167 ARG A N 9
ATOM 14150 C CA . ARG A 1 41 ? 3.135 3.857 10.760 1.00 0.00 167 ARG A CA 9
ATOM 14151 C C . ARG A 1 41 ? 3.392 4.579 9.436 1.00 0.00 167 ARG A C 9
ATOM 14152 O O . ARG A 1 41 ? 3.617 5.789 9.419 1.00 0.00 167 ARG A O 9
ATOM 14173 N N . PHE A 1 42 ? 3.327 3.835 8.331 1.00 0.00 168 PHE A N 9
ATOM 14174 C CA . PHE A 1 42 ? 3.558 4.392 6.999 1.00 0.00 168 PHE A CA 9
ATOM 14175 C C . PHE A 1 42 ? 2.583 5.533 6.733 1.00 0.00 168 PHE A C 9
ATOM 14176 O O . PHE A 1 42 ? 2.982 6.626 6.337 1.00 0.00 168 PHE A O 9
ATOM 14193 N N . TYR A 1 43 ? 1.305 5.268 6.978 1.00 0.00 169 TYR A N 9
ATOM 14194 C CA . TYR A 1 43 ? 0.257 6.252 6.752 1.00 0.00 169 TYR A CA 9
ATOM 14195 C C . TYR A 1 43 ? 0.476 7.514 7.590 1.00 0.00 169 TYR A C 9
ATOM 14196 O O . TYR A 1 43 ? 0.334 8.629 7.087 1.00 0.00 169 TYR A O 9
ATOM 14214 N N . LYS A 1 44 ? 0.832 7.341 8.861 1.00 0.00 170 LYS A N 9
ATOM 14215 C CA . LYS A 1 44 ? 1.032 8.484 9.748 1.00 0.00 170 LYS A CA 9
ATOM 14216 C C . LYS A 1 44 ? 2.225 9.322 9.304 1.00 0.00 170 LYS A C 9
ATOM 14217 O O . LYS A 1 44 ? 2.133 10.549 9.237 1.00 0.00 170 LYS A O 9
ATOM 14236 N N . THR A 1 45 ? 3.334 8.665 8.993 1.00 0.00 171 THR A N 9
ATOM 14237 C CA . THR A 1 45 ? 4.518 9.368 8.521 1.00 0.00 171 THR A CA 9
ATOM 14238 C C . THR A 1 45 ? 4.232 10.073 7.196 1.00 0.00 171 THR A C 9
ATOM 14239 O O . THR A 1 45 ? 4.571 11.240 7.019 1.00 0.00 171 THR A O 9
ATOM 14250 N N . LEU A 1 46 ? 3.569 9.369 6.289 1.00 0.00 172 LEU A N 9
ATOM 14251 C CA . LEU A 1 46 ? 3.231 9.919 4.982 1.00 0.00 172 LEU A CA 9
ATOM 14252 C C . LEU A 1 46 ? 2.308 11.127 5.119 1.00 0.00 172 LEU A C 9
ATOM 14253 O O . LEU A 1 46 ? 2.417 12.100 4.368 1.00 0.00 172 LEU A O 9
ATOM 14269 N N . ARG A 1 47 ? 1.393 11.057 6.075 1.00 0.00 173 ARG A N 9
ATOM 14270 C CA . ARG A 1 47 ? 0.512 12.171 6.374 1.00 0.00 173 ARG A CA 9
ATOM 14271 C C . ARG A 1 47 ? 1.331 13.390 6.795 1.00 0.00 173 ARG A C 9
ATOM 14272 O O . ARG A 1 47 ? 1.020 14.519 6.418 1.00 0.00 173 ARG A O 9
ATOM 14293 N N . ALA A 1 48 ? 2.412 13.139 7.526 1.00 0.00 174 ALA A N 9
ATOM 14294 C CA . ALA A 1 48 ? 3.259 14.206 8.043 1.00 0.00 174 ALA A CA 9
ATOM 14295 C C . ALA A 1 48 ? 4.297 14.664 7.017 1.00 0.00 174 ALA A C 9
ATOM 14296 O O . ALA A 1 48 ? 4.833 15.770 7.128 1.00 0.00 174 ALA A O 9
ATOM 14303 N N . GLU A 1 49 ? 4.586 13.811 6.030 1.00 0.00 175 GLU A N 9
ATOM 14304 C CA . GLU A 1 49 ? 5.545 14.141 4.972 1.00 0.00 175 GLU A CA 9
ATOM 14305 C C . GLU A 1 49 ? 5.195 15.466 4.301 1.00 0.00 175 GLU A C 9
ATOM 14306 O O . GLU A 1 49 ? 4.022 15.830 4.180 1.00 0.00 175 GLU A O 9
ATOM 14319 N N . GLN A 1 50 ? 6.218 16.176 3.858 1.00 0.00 176 GLN A N 9
ATOM 14320 C CA . GLN A 1 50 ? 6.035 17.475 3.231 1.00 0.00 176 GLN A CA 9
ATOM 14321 C C . GLN A 1 50 ? 5.918 17.326 1.718 1.00 0.00 176 GLN A C 9
ATOM 14322 O O . GLN A 1 50 ? 6.921 17.346 1.000 1.00 0.00 176 GLN A O 9
ATOM 14336 N N . ALA A 1 51 ? 4.688 17.159 1.252 1.00 0.00 177 ALA A N 9
ATOM 14337 C CA . ALA A 1 51 ? 4.398 16.996 -0.166 1.00 0.00 177 ALA A CA 9
ATOM 14338 C C . ALA A 1 51 ? 2.915 17.216 -0.413 1.00 0.00 177 ALA A C 9
ATOM 14339 O O . ALA A 1 51 ? 2.113 17.167 0.524 1.00 0.00 177 ALA A O 9
ATOM 14346 N N . SER A 1 52 ? 2.551 17.455 -1.665 1.00 0.00 178 SER A N 9
ATOM 14347 C CA . SER A 1 52 ? 1.154 17.601 -2.033 1.00 0.00 178 SER A CA 9
ATOM 14348 C C . SER A 1 52 ? 0.467 16.241 -1.995 1.00 0.00 178 SER A C 9
ATOM 14349 O O . SER A 1 52 ? 1.137 15.212 -2.085 1.00 0.00 178 SER A O 9
ATOM 14357 N N . GLN A 1 53 ? -0.849 16.222 -1.863 1.00 0.00 179 GLN A N 9
ATOM 14358 C CA . GLN A 1 53 ? -1.573 14.961 -1.760 1.00 0.00 179 GLN A CA 9
ATOM 14359 C C . GLN A 1 53 ? -1.298 14.065 -2.966 1.00 0.00 179 GLN A C 9
ATOM 14360 O O . GLN A 1 53 ? -1.017 12.879 -2.810 1.00 0.00 179 GLN A O 9
ATOM 14374 N N . GLU A 1 54 ? -1.319 14.652 -4.157 1.00 0.00 180 GLU A N 9
ATOM 14375 C CA . GLU A 1 54 ? -1.166 13.889 -5.396 1.00 0.00 180 GLU A CA 9
ATOM 14376 C C . GLU A 1 54 ? 0.179 13.171 -5.448 1.00 0.00 180 GLU A C 9
ATOM 14377 O O . GLU A 1 54 ? 0.233 11.978 -5.753 1.00 0.00 180 GLU A O 9
ATOM 14390 N N . VAL A 1 55 ? 1.260 13.885 -5.143 1.00 0.00 181 VAL A N 9
ATOM 14391 C CA . VAL A 1 55 ? 2.583 13.272 -5.136 1.00 0.00 181 VAL A CA 9
ATOM 14392 C C . VAL A 1 55 ? 2.647 12.198 -4.052 1.00 0.00 181 VAL A C 9
ATOM 14393 O O . VAL A 1 55 ? 3.316 11.178 -4.214 1.00 0.00 181 VAL A O 9
ATOM 14406 N N . LYS A 1 56 ? 1.921 12.426 -2.959 1.00 0.00 182 LYS A N 9
ATOM 14407 C CA . LYS A 1 56 ? 1.874 11.468 -1.872 1.00 0.00 182 LYS A CA 9
ATOM 14408 C C . LYS A 1 56 ? 1.208 10.177 -2.326 1.00 0.00 182 LYS A C 9
ATOM 14409 O O . LYS A 1 56 ? 1.612 9.095 -1.915 1.00 0.00 182 LYS A O 9
ATOM 14428 N N . ASN A 1 57 ? 0.190 10.285 -3.177 1.00 0.00 183 ASN A N 9
ATOM 14429 C CA . ASN A 1 57 ? -0.449 9.094 -3.727 1.00 0.00 183 ASN A CA 9
ATOM 14430 C C . ASN A 1 57 ? 0.480 8.410 -4.713 1.00 0.00 183 ASN A C 9
ATOM 14431 O O . ASN A 1 57 ? 0.817 7.243 -4.547 1.00 0.00 183 ASN A O 9
ATOM 14442 N N . ALA A 1 58 ? 0.923 9.176 -5.708 1.00 0.00 184 ALA A N 9
ATOM 14443 C CA . ALA A 1 58 ? 1.677 8.636 -6.834 1.00 0.00 184 ALA A CA 9
ATOM 14444 C C . ALA A 1 58 ? 2.939 7.922 -6.376 1.00 0.00 184 ALA A C 9
ATOM 14445 O O . ALA A 1 58 ? 3.261 6.836 -6.863 1.00 0.00 184 ALA A O 9
ATOM 14452 N N . ALA A 1 59 ? 3.651 8.531 -5.443 1.00 0.00 185 ALA A N 9
ATOM 14453 C CA . ALA A 1 59 ? 4.855 7.926 -4.901 1.00 0.00 185 ALA A CA 9
ATOM 14454 C C . ALA A 1 59 ? 4.511 6.670 -4.110 1.00 0.00 185 ALA A C 9
ATOM 14455 O O . ALA A 1 59 ? 5.075 5.604 -4.347 1.00 0.00 185 ALA A O 9
ATOM 14462 N N . THR A 1 60 ? 3.550 6.799 -3.207 1.00 0.00 186 THR A N 9
ATOM 14463 C CA . THR A 1 60 ? 3.181 5.722 -2.297 1.00 0.00 186 THR A CA 9
ATOM 14464 C C . THR A 1 60 ? 2.661 4.491 -3.030 1.00 0.00 186 THR A C 9
ATOM 14465 O O . THR A 1 60 ? 3.017 3.372 -2.671 1.00 0.00 186 THR A O 9
ATOM 14476 N N . GLU A 1 61 ? 1.844 4.696 -4.062 1.00 0.00 187 GLU A N 9
ATOM 14477 C CA . GLU A 1 61 ? 1.353 3.587 -4.879 1.00 0.00 187 GLU A CA 9
ATOM 14478 C C . GLU A 1 61 ? 2.513 2.693 -5.289 1.00 0.00 187 GLU A C 9
ATOM 14479 O O . GLU A 1 61 ? 2.397 1.467 -5.355 1.00 0.00 187 GLU A O 9
ATOM 14492 N N . THR A 1 62 ? 3.633 3.339 -5.535 1.00 0.00 188 THR A N 9
ATOM 14493 C CA . THR A 1 62 ? 4.829 2.695 -6.000 1.00 0.00 188 THR A CA 9
ATOM 14494 C C . THR A 1 62 ? 5.664 2.132 -4.846 1.00 0.00 188 THR A C 9
ATOM 14495 O O . THR A 1 62 ? 5.914 0.925 -4.767 1.00 0.00 188 THR A O 9
ATOM 14506 N N . LEU A 1 63 ? 6.074 3.015 -3.941 1.00 0.00 189 LEU A N 9
ATOM 14507 C CA . LEU A 1 63 ? 7.075 2.672 -2.941 1.00 0.00 189 LEU A CA 9
ATOM 14508 C C . LEU A 1 63 ? 6.500 1.922 -1.734 1.00 0.00 189 LEU A C 9
ATOM 14509 O O . LEU A 1 63 ? 7.256 1.360 -0.950 1.00 0.00 189 LEU A O 9
ATOM 14525 N N . LEU A 1 64 ? 5.179 1.911 -1.580 1.00 0.00 190 LEU A N 9
ATOM 14526 C CA . LEU A 1 64 ? 4.537 1.067 -0.570 1.00 0.00 190 LEU A CA 9
ATOM 14527 C C . LEU A 1 64 ? 4.956 -0.388 -0.771 1.00 0.00 190 LEU A C 9
ATOM 14528 O O . LEU A 1 64 ? 5.285 -1.096 0.177 1.00 0.00 190 LEU A O 9
ATOM 14544 N N . VAL A 1 65 ? 4.960 -0.811 -2.030 1.00 0.00 191 VAL A N 9
ATOM 14545 C CA . VAL A 1 65 ? 5.364 -2.164 -2.387 1.00 0.00 191 VAL A CA 9
ATOM 14546 C C . VAL A 1 65 ? 6.879 -2.314 -2.249 1.00 0.00 191 VAL A C 9
ATOM 14547 O O . VAL A 1 65 ? 7.378 -3.357 -1.840 1.00 0.00 191 VAL A O 9
ATOM 14560 N N . GLN A 1 66 ? 7.592 -1.243 -2.578 1.00 0.00 192 GLN A N 9
ATOM 14561 C CA . GLN A 1 66 ? 9.045 -1.205 -2.507 1.00 0.00 192 GLN A CA 9
ATOM 14562 C C . GLN A 1 66 ? 9.542 -1.345 -1.068 1.00 0.00 192 GLN A C 9
ATOM 14563 O O . GLN A 1 66 ? 10.496 -2.075 -0.798 1.00 0.00 192 GLN A O 9
ATOM 14577 N N . ASN A 1 67 ? 8.888 -0.641 -0.155 1.00 0.00 193 ASN A N 9
ATOM 14578 C CA . ASN A 1 67 ? 9.271 -0.651 1.253 1.00 0.00 193 ASN A CA 9
ATOM 14579 C C . ASN A 1 67 ? 8.789 -1.920 1.943 1.00 0.00 193 ASN A C 9
ATOM 14580 O O . ASN A 1 67 ? 9.065 -2.147 3.124 1.00 0.00 193 ASN A O 9
ATOM 14591 N N . ALA A 1 68 ? 8.053 -2.736 1.204 1.00 0.00 194 ALA A N 9
ATOM 14592 C CA . ALA A 1 68 ? 7.623 -4.028 1.694 1.00 0.00 194 ALA A CA 9
ATOM 14593 C C . ALA A 1 68 ? 8.674 -5.074 1.356 1.00 0.00 194 ALA A C 9
ATOM 14594 O O . ALA A 1 68 ? 9.253 -5.058 0.269 1.00 0.00 194 ALA A O 9
ATOM 14601 N N . ASN A 1 69 ? 8.920 -5.970 2.296 1.00 0.00 195 ASN A N 9
ATOM 14602 C CA . ASN A 1 69 ? 9.944 -6.999 2.138 1.00 0.00 195 ASN A CA 9
ATOM 14603 C C . ASN A 1 69 ? 9.602 -7.940 0.989 1.00 0.00 195 ASN A C 9
ATOM 14604 O O . ASN A 1 69 ? 8.430 -8.206 0.743 1.00 0.00 195 ASN A O 9
ATOM 14615 N N . PRO A 1 70 ? 10.626 -8.449 0.276 1.00 0.00 196 PRO A N 9
ATOM 14616 C CA . PRO A 1 70 ? 10.454 -9.192 -0.984 1.00 0.00 196 PRO A CA 9
ATOM 14617 C C . PRO A 1 70 ? 9.366 -10.255 -0.908 1.00 0.00 196 PRO A C 9
ATOM 14618 O O . PRO A 1 70 ? 8.601 -10.435 -1.855 1.00 0.00 196 PRO A O 9
ATOM 14629 N N . ASP A 1 71 ? 9.298 -10.940 0.224 1.00 0.00 197 ASP A N 9
ATOM 14630 C CA . ASP A 1 71 ? 8.288 -11.975 0.444 1.00 0.00 197 ASP A CA 9
ATOM 14631 C C . ASP A 1 71 ? 6.884 -11.403 0.288 1.00 0.00 197 ASP A C 9
ATOM 14632 O O . ASP A 1 71 ? 6.083 -11.900 -0.501 1.00 0.00 197 ASP A O 9
ATOM 14642 N N . CYS A 1 72 ? 6.611 -10.330 1.017 1.00 0.00 198 CYS A N 9
ATOM 14643 C CA . CYS A 1 72 ? 5.318 -9.666 0.949 1.00 0.00 198 CYS A CA 9
ATOM 14644 C C . CYS A 1 72 ? 5.142 -8.988 -0.408 1.00 0.00 198 CYS A C 9
ATOM 14645 O O . CYS A 1 72 ? 4.059 -9.014 -0.989 1.00 0.00 198 CYS A O 9
ATOM 14653 N N . LYS A 1 73 ? 6.228 -8.407 -0.911 1.00 0.00 199 LYS A N 9
ATOM 14654 C CA . LYS A 1 73 ? 6.226 -7.725 -2.203 1.00 0.00 199 LYS A CA 9
ATOM 14655 C C . LYS A 1 73 ? 5.845 -8.681 -3.336 1.00 0.00 199 LYS A C 9
ATOM 14656 O O . LYS A 1 73 ? 5.186 -8.286 -4.300 1.00 0.00 199 LYS A O 9
ATOM 14675 N N . THR A 1 74 ? 6.243 -9.941 -3.206 1.00 0.00 200 THR A N 9
ATOM 14676 C CA . THR A 1 74 ? 5.869 -10.967 -4.169 1.00 0.00 200 THR A CA 9
ATOM 14677 C C . THR A 1 74 ? 4.354 -11.172 -4.165 1.00 0.00 200 THR A C 9
ATOM 14678 O O . THR A 1 74 ? 3.726 -11.321 -5.216 1.00 0.00 200 THR A O 9
ATOM 14689 N N . ILE A 1 75 ? 3.777 -11.137 -2.974 1.00 0.00 201 ILE A N 9
ATOM 14690 C CA . ILE A 1 75 ? 2.344 -11.321 -2.803 1.00 0.00 201 ILE A CA 9
ATOM 14691 C C . ILE A 1 75 ? 1.572 -10.098 -3.302 1.00 0.00 201 ILE A C 9
ATOM 14692 O O . ILE A 1 75 ? 0.515 -10.224 -3.919 1.00 0.00 201 ILE A O 9
ATOM 14708 N N . LEU A 1 76 ? 2.119 -8.914 -3.042 1.00 0.00 202 LEU A N 9
ATOM 14709 C CA . LEU A 1 76 ? 1.484 -7.657 -3.437 1.00 0.00 202 LEU A CA 9
ATOM 14710 C C . LEU A 1 76 ? 1.288 -7.589 -4.948 1.00 0.00 202 LEU A C 9
ATOM 14711 O O . LEU A 1 76 ? 0.312 -7.012 -5.435 1.00 0.00 202 LEU A O 9
ATOM 14727 N N . LYS A 1 77 ? 2.217 -8.188 -5.682 1.00 0.00 203 LYS A N 9
ATOM 14728 C CA . LYS A 1 77 ? 2.144 -8.221 -7.138 1.00 0.00 203 LYS A CA 9
ATOM 14729 C C . LYS A 1 77 ? 0.976 -9.082 -7.614 1.00 0.00 203 LYS A C 9
ATOM 14730 O O . LYS A 1 77 ? 0.446 -8.875 -8.708 1.00 0.00 203 LYS A O 9
ATOM 14749 N N . ALA A 1 78 ? 0.582 -10.048 -6.790 1.00 0.00 204 ALA A N 9
ATOM 14750 C CA . ALA A 1 78 ? -0.530 -10.929 -7.124 1.00 0.00 204 ALA A CA 9
ATOM 14751 C C . ALA A 1 78 ? -1.851 -10.166 -7.090 1.00 0.00 204 ALA A C 9
ATOM 14752 O O . ALA A 1 78 ? -2.797 -10.521 -7.795 1.00 0.00 204 ALA A O 9
ATOM 14759 N N . LEU A 1 79 ? -1.910 -9.125 -6.262 1.00 0.00 205 LEU A N 9
ATOM 14760 C CA . LEU A 1 79 ? -3.074 -8.245 -6.226 1.00 0.00 205 LEU A CA 9
ATOM 14761 C C . LEU A 1 79 ? -3.105 -7.354 -7.461 1.00 0.00 205 LEU A C 9
ATOM 14762 O O . LEU A 1 79 ? -4.107 -7.285 -8.175 1.00 0.00 205 LEU A O 9
ATOM 14778 N N . GLY A 1 80 ? -1.995 -6.670 -7.703 1.00 0.00 206 GLY A N 9
ATOM 14779 C CA . GLY A 1 80 ? -1.921 -5.739 -8.804 1.00 0.00 206 GLY A CA 9
ATOM 14780 C C . GLY A 1 80 ? -2.430 -4.361 -8.416 1.00 0.00 206 GLY A C 9
ATOM 14781 O O . GLY A 1 80 ? -2.709 -4.104 -7.247 1.00 0.00 206 GLY A O 9
ATOM 14785 N N . PRO A 1 81 ? -2.550 -3.448 -9.388 1.00 0.00 207 PRO A N 9
ATOM 14786 C CA . PRO A 1 81 ? -3.040 -2.088 -9.150 1.00 0.00 207 PRO A CA 9
ATOM 14787 C C . PRO A 1 81 ? -4.565 -2.005 -9.137 1.00 0.00 207 PRO A C 9
ATOM 14788 O O . PRO A 1 81 ? -5.143 -0.936 -8.944 1.00 0.00 207 PRO A O 9
ATOM 14799 N N . ALA A 1 82 ? -5.208 -3.143 -9.345 1.00 0.00 208 ALA A N 9
ATOM 14800 C CA . ALA A 1 82 ? -6.662 -3.209 -9.413 1.00 0.00 208 ALA A CA 9
ATOM 14801 C C . ALA A 1 82 ? -7.257 -3.642 -8.078 1.00 0.00 208 ALA A C 9
ATOM 14802 O O . ALA A 1 82 ? -8.363 -4.179 -8.017 1.00 0.00 208 ALA A O 9
ATOM 14809 N N . ALA A 1 83 ? -6.512 -3.406 -7.014 1.00 0.00 209 ALA A N 9
ATOM 14810 C CA . ALA A 1 83 ? -6.937 -3.795 -5.679 1.00 0.00 209 ALA A CA 9
ATOM 14811 C C . ALA A 1 83 ? -6.732 -2.649 -4.693 1.00 0.00 209 ALA A C 9
ATOM 14812 O O . ALA A 1 83 ? -6.081 -1.654 -5.014 1.00 0.00 209 ALA A O 9
ATOM 14819 N N . THR A 1 84 ? -7.280 -2.799 -3.495 1.00 0.00 210 THR A N 9
ATOM 14820 C CA . THR A 1 84 ? -7.232 -1.744 -2.492 1.00 0.00 210 THR A CA 9
ATOM 14821 C C . THR A 1 84 ? -6.408 -2.202 -1.290 1.00 0.00 210 THR A C 9
ATOM 14822 O O . THR A 1 84 ? -6.075 -3.379 -1.191 1.00 0.00 210 THR A O 9
ATOM 14833 N N . LEU A 1 85 ? -6.108 -1.278 -0.380 1.00 0.00 211 LEU A N 9
ATOM 14834 C CA . LEU A 1 85 ? -5.190 -1.527 0.734 1.00 0.00 211 LEU A CA 9
ATOM 14835 C C . LEU A 1 85 ? -5.508 -2.817 1.490 1.00 0.00 211 LEU A C 9
ATOM 14836 O O . LEU A 1 85 ? -4.605 -3.597 1.799 1.00 0.00 211 LEU A O 9
ATOM 14852 N N . GLU A 1 86 ? -6.788 -3.039 1.768 1.00 0.00 212 GLU A N 9
ATOM 14853 C CA . GLU A 1 86 ? -7.219 -4.176 2.571 1.00 0.00 212 GLU A CA 9
ATOM 14854 C C . GLU A 1 86 ? -6.803 -5.506 1.933 1.00 0.00 212 GLU A C 9
ATOM 14855 O O . GLU A 1 86 ? -6.613 -6.506 2.631 1.00 0.00 212 GLU A O 9
ATOM 14868 N N . GLU A 1 87 ? -6.626 -5.500 0.614 1.00 0.00 213 GLU A N 9
ATOM 14869 C CA . GLU A 1 87 ? -6.210 -6.684 -0.110 1.00 0.00 213 GLU A CA 9
ATOM 14870 C C . GLU A 1 87 ? -4.779 -7.046 0.267 1.00 0.00 213 GLU A C 9
ATOM 14871 O O . GLU A 1 87 ? -4.497 -8.181 0.635 1.00 0.00 213 GLU A O 9
ATOM 14884 N N . MET A 1 88 ? -3.892 -6.056 0.210 1.00 0.00 214 MET A N 9
ATOM 14885 C CA . MET A 1 88 ? -2.478 -6.263 0.513 1.00 0.00 214 MET A CA 9
ATOM 14886 C C . MET A 1 88 ? -2.277 -6.645 1.969 1.00 0.00 214 MET A C 9
ATOM 14887 O O . MET A 1 88 ? -1.436 -7.487 2.289 1.00 0.00 214 MET A O 9
ATOM 14901 N N . MET A 1 89 ? -3.050 -6.017 2.846 1.00 0.00 215 MET A N 9
ATOM 14902 C CA . MET A 1 89 ? -2.932 -6.261 4.276 1.00 0.00 215 MET A CA 9
ATOM 14903 C C . MET A 1 89 ? -3.259 -7.715 4.588 1.00 0.00 215 MET A C 9
ATOM 14904 O O . MET A 1 89 ? -2.453 -8.427 5.182 1.00 0.00 215 MET A O 9
ATOM 14918 N N . THR A 1 90 ? -4.422 -8.157 4.134 1.00 0.00 216 THR A N 9
ATOM 14919 C CA . THR A 1 90 ? -4.867 -9.525 4.354 1.00 0.00 216 THR A CA 9
ATOM 14920 C C . THR A 1 90 ? -3.981 -10.511 3.592 1.00 0.00 216 THR A C 9
ATOM 14921 O O . THR A 1 90 ? -3.764 -11.641 4.038 1.00 0.00 216 THR A O 9
ATOM 14932 N N . ALA A 1 91 ? -3.464 -10.066 2.452 1.00 0.00 217 ALA A N 9
ATOM 14933 C CA . ALA A 1 91 ? -2.588 -10.885 1.624 1.00 0.00 217 ALA A CA 9
ATOM 14934 C C . ALA A 1 91 ? -1.314 -11.261 2.373 1.00 0.00 217 ALA A C 9
ATOM 14935 O O . ALA A 1 91 ? -0.946 -12.433 2.447 1.00 0.00 217 ALA A O 9
ATOM 14942 N N . CYS A 1 92 ? -0.656 -10.264 2.948 1.00 0.00 218 CYS A N 9
ATOM 14943 C CA . CYS A 1 92 ? 0.599 -10.485 3.654 1.00 0.00 218 CYS A CA 9
ATOM 14944 C C . CYS A 1 92 ? 0.359 -11.179 4.991 1.00 0.00 218 CYS A C 9
ATOM 14945 O O . CYS A 1 92 ? 1.201 -11.944 5.467 1.00 0.00 218 CYS A O 9
ATOM 14953 N N . GLN A 1 93 ? -0.803 -10.923 5.584 1.00 0.00 219 GLN A N 9
ATOM 14954 C CA . GLN A 1 93 ? -1.144 -11.486 6.884 1.00 0.00 219 GLN A CA 9
ATOM 14955 C C . GLN A 1 93 ? -1.717 -12.895 6.760 1.00 0.00 219 GLN A C 9
ATOM 14956 O O . GLN A 1 93 ? -2.193 -13.472 7.740 1.00 0.00 219 GLN A O 9
ATOM 14970 N N . GLY A 1 94 ? -1.662 -13.450 5.560 1.00 0.00 220 GLY A N 9
ATOM 14971 C CA . GLY A 1 94 ? -2.127 -14.803 5.348 1.00 0.00 220 GLY A CA 9
ATOM 14972 C C . GLY A 1 94 ? -1.967 -15.240 3.911 1.00 0.00 220 GLY A C 9
ATOM 14973 O O . GLY A 1 94 ? -0.846 -15.370 3.415 1.00 0.00 220 GLY A O 9
ATOM 14977 N N . VAL A 1 95 ? -3.085 -15.466 3.242 1.00 0.00 221 VAL A N 9
ATOM 14978 C CA . VAL A 1 95 ? -3.075 -15.856 1.845 1.00 0.00 221 VAL A CA 9
ATOM 14979 C C . VAL A 1 95 ? -3.373 -14.652 0.955 1.00 0.00 221 VAL A C 9
ATOM 14980 O O . VAL A 1 95 ? -4.220 -13.818 1.281 1.00 0.00 221 VAL A O 9
ATOM 14993 N N . GLY A 1 96 ? -2.657 -14.554 -0.153 1.00 0.00 222 GLY A N 9
ATOM 14994 C CA . GLY A 1 96 ? -2.863 -13.456 -1.074 1.00 0.00 222 GLY A CA 9
ATOM 14995 C C . GLY A 1 96 ? -2.632 -13.869 -2.509 1.00 0.00 222 GLY A C 9
ATOM 14996 O O . GLY A 1 96 ? -1.981 -13.159 -3.273 1.00 0.00 222 GLY A O 9
ATOM 15000 N N . GLY A 1 97 ? -3.161 -15.025 -2.873 1.00 0.00 223 GLY A N 9
ATOM 15001 C CA . GLY A 1 97 ? -2.992 -15.522 -4.222 1.00 0.00 223 GLY A CA 9
ATOM 15002 C C . GLY A 1 97 ? -4.295 -16.004 -4.816 1.00 0.00 223 GLY A C 9
ATOM 15003 O O . GLY A 1 97 ? -5.075 -15.203 -5.336 1.00 0.00 223 GLY A O 9
ATOM 15007 N N . PRO A 1 98 ? -4.573 -17.314 -4.740 1.00 0.00 224 PRO A N 9
ATOM 15008 C CA . PRO A 1 98 ? -5.805 -17.897 -5.269 1.00 0.00 224 PRO A CA 9
ATOM 15009 C C . PRO A 1 98 ? -7.014 -17.582 -4.389 1.00 0.00 224 PRO A C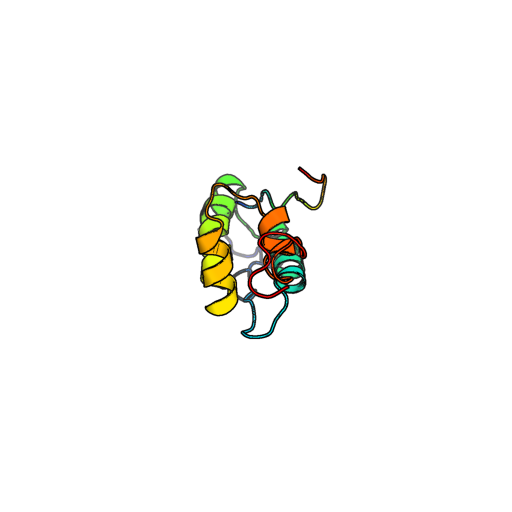 9
ATOM 15010 O O . PRO A 1 98 ? -7.589 -18.471 -3.754 1.00 0.00 224 PRO A O 9
ATOM 15021 N N . GLY A 1 99 ? -7.376 -16.311 -4.335 1.00 0.00 225 GLY A N 9
ATOM 15022 C CA . GLY A 1 99 ? -8.531 -15.899 -3.567 1.00 0.00 225 GLY A CA 9
ATOM 15023 C C . GLY A 1 99 ? -9.311 -14.805 -4.262 1.00 0.00 225 GLY A C 9
ATOM 15024 O O . GLY A 1 99 ? -10.276 -14.276 -3.715 1.00 0.00 225 GLY A O 9
ATOM 15028 N N . HIS A 1 100 ? -8.890 -14.462 -5.472 1.00 0.00 226 HIS A N 9
ATOM 15029 C CA . HIS A 1 100 ? -9.553 -13.423 -6.249 1.00 0.00 226 HIS A CA 9
ATOM 15030 C C . HIS A 1 100 ? -9.539 -13.766 -7.728 1.00 0.00 226 HIS A C 9
ATOM 15031 O O . HIS A 1 100 ? -8.486 -13.762 -8.374 1.00 0.00 226 HIS A O 9
ATOM 15046 N N . LYS A 1 101 ? -10.711 -14.060 -8.263 1.00 0.00 227 LYS A N 9
ATOM 15047 C CA . LYS A 1 101 ? -10.841 -14.408 -9.664 1.00 0.00 227 LYS A CA 9
ATOM 15048 C C . LYS A 1 101 ? -10.947 -13.158 -10.522 1.00 0.00 227 LYS A C 9
ATOM 15049 O O . LYS A 1 101 ? -12.033 -12.762 -10.942 1.00 0.00 227 LYS A O 9
ATOM 15068 N N . ALA A 1 102 ? -9.806 -12.529 -10.752 1.00 0.00 228 ALA A N 9
ATOM 15069 C CA . ALA A 1 102 ? -9.723 -11.375 -11.628 1.00 0.00 228 ALA A CA 9
ATOM 15070 C C . ALA A 1 102 ? -8.969 -11.752 -12.896 1.00 0.00 228 ALA A C 9
ATOM 15071 O O . ALA A 1 102 ? -8.289 -10.928 -13.504 1.00 0.00 228 ALA A O 9
ATOM 15078 N N . ARG A 1 103 ? -9.094 -13.017 -13.282 1.00 0.00 229 ARG A N 9
ATOM 15079 C CA . ARG A 1 103 ? -8.375 -13.548 -14.433 1.00 0.00 229 ARG A CA 9
ATOM 15080 C C . ARG A 1 103 ? -9.364 -14.117 -15.442 1.00 0.00 229 ARG A C 9
ATOM 15081 O O . ARG A 1 103 ? -10.155 -14.998 -15.110 1.00 0.00 229 ARG A O 9
ATOM 15102 N N . VAL A 1 104 ? -9.341 -13.598 -16.662 1.00 0.00 230 VAL A N 9
ATOM 15103 C CA . VAL A 1 104 ? -10.225 -14.096 -17.713 1.00 0.00 230 VAL A CA 9
ATOM 15104 C C . VAL A 1 104 ? -9.444 -14.885 -18.758 1.00 0.00 230 VAL A C 9
ATOM 15105 O O . VAL A 1 104 ? -10.027 -15.507 -19.646 1.00 0.00 230 VAL A O 9
ATOM 15118 N N . LEU A 1 105 ? -8.123 -14.855 -18.648 1.00 0.00 231 LEU A N 9
ATOM 15119 C CA . LEU A 1 105 ? -7.265 -15.567 -19.582 1.00 0.00 231 LEU A CA 9
ATOM 15120 C C . LEU A 1 105 ? -6.605 -16.755 -18.894 1.00 0.00 231 LEU A C 9
ATOM 15121 O O . LEU A 1 105 ? -7.212 -17.843 -18.867 1.00 0.00 231 LEU A O 9
ATOM 15138 N N . ILE B 2 1 ? -3.533 1.599 -1.068 1.00 0.00 1 ILE B N 9
ATOM 15139 C CA . ILE B 2 1 ? -2.333 1.555 -1.932 1.00 0.00 1 ILE B CA 9
ATOM 15140 C C . ILE B 2 1 ? -1.823 2.965 -2.219 1.00 0.00 1 ILE B C 9
ATOM 15141 O O . ILE B 2 1 ? -0.620 3.206 -2.208 1.00 0.00 1 ILE B O 9
ATOM 15159 N N . THR B 2 2 ? -2.736 3.900 -2.465 1.00 0.00 2 THR B N 9
ATOM 15160 C CA . THR B 2 2 ? -2.370 5.302 -2.560 1.00 0.00 2 THR B CA 9
ATOM 15161 C C . THR B 2 2 ? -2.604 5.954 -1.196 1.00 0.00 2 THR B C 9
ATOM 15162 O O . THR B 2 2 ? -3.113 5.292 -0.288 1.00 0.00 2 THR B O 9
ATOM 15173 N N . PHE B 2 3 ? -2.250 7.222 -1.033 1.00 0.00 3 PHE B N 9
ATOM 15174 C CA . PHE B 2 3 ? -2.491 7.905 0.235 1.00 0.00 3 PHE B CA 9
ATOM 15175 C C . PHE B 2 3 ? -3.988 8.145 0.431 1.00 0.00 3 PHE B C 9
ATOM 15176 O O . PHE B 2 3 ? -4.502 7.999 1.539 1.00 0.00 3 PHE B O 9
ATOM 15213 N N . ASP B 2 5 ? -6.250 6.257 -0.736 1.00 0.00 5 ASP B N 9
ATOM 15214 C CA . ASP B 2 5 ? -6.740 4.929 -0.380 1.00 0.00 5 ASP B CA 9
ATOM 15215 C C . ASP B 2 5 ? -6.503 4.669 1.107 1.00 0.00 5 ASP B C 9
ATOM 15216 O O . ASP B 2 5 ? -7.309 4.032 1.778 1.00 0.00 5 ASP B O 9
ATOM 15226 N N . LEU B 2 6 ? -5.393 5.198 1.612 1.00 0.00 6 LEU B N 9
ATOM 15227 C CA . LEU B 2 6 ? -5.048 5.084 3.025 1.00 0.00 6 LEU B CA 9
ATOM 15228 C C . LEU B 2 6 ? -5.997 5.905 3.898 1.00 0.00 6 LEU B C 9
ATOM 15229 O O . LEU B 2 6 ? -6.557 5.397 4.871 1.00 0.00 6 LEU B O 9
ATOM 15245 N N . LEU B 2 7 ? -6.166 7.177 3.551 1.00 0.00 7 LEU B N 9
ATOM 15246 C CA . LEU B 2 7 ? -7.031 8.070 4.315 1.00 0.00 7 LEU B CA 9
ATOM 15247 C C . LEU B 2 7 ? -8.459 7.543 4.354 1.00 0.00 7 LEU B C 9
ATOM 15248 O O . LEU B 2 7 ? -9.067 7.485 5.421 1.00 0.00 7 LEU B O 9
ATOM 15284 N N . TYR B 2 9 ? -9.371 4.574 3.924 1.00 0.00 9 TYR B N 9
ATOM 15285 C CA . TYR B 2 9 ? -9.357 3.317 4.668 1.00 0.00 9 TYR B CA 9
ATOM 15286 C C . TYR B 2 9 ? -9.653 3.577 6.141 1.00 0.00 9 TYR B C 9
ATOM 15287 O O . TYR B 2 9 ? -10.549 2.966 6.725 1.00 0.00 9 TYR B O 9
ATOM 15305 N N . TYR B 2 10 ? -8.894 4.490 6.734 1.00 0.00 10 TYR B N 9
ATOM 15306 C CA . TYR B 2 10 ? -9.099 4.874 8.126 1.00 0.00 10 TYR B CA 9
ATOM 15307 C C . TYR B 2 10 ? -10.385 5.680 8.285 1.00 0.00 10 TYR B C 9
ATOM 15308 O O . TYR B 2 10 ? -11.064 5.585 9.311 1.00 0.00 10 TYR B O 9
ATOM 15326 N N . GLY B 2 11 ? -10.702 6.479 7.275 1.00 0.00 11 GLY B N 9
ATOM 15327 C CA . GLY B 2 11 ? -11.919 7.266 7.292 1.00 0.00 11 GLY B CA 9
ATOM 15328 C C . GLY B 2 11 ? -11.871 8.370 8.323 1.00 0.00 11 GLY B C 9
ATOM 15329 O O . GLY B 2 11 ? -12.694 8.397 9.240 1.00 0.00 11 GLY B O 9
ATOM 15333 N N . LYS B 2 12 ? -10.914 9.291 8.158 1.00 0.00 12 LYS B N 9
ATOM 15334 C CA . LYS B 2 12 ? -10.691 10.362 9.116 1.00 0.00 12 LYS B CA 9
ATOM 15335 C C . LYS B 2 12 ? -10.636 9.813 10.538 1.00 0.00 12 LYS B C 9
ATOM 15336 O O . LYS B 2 12 ? -11.502 10.111 11.365 1.00 0.00 12 LYS B O 9
ATOM 15355 N N . LYS B 2 13 ? -9.604 9.022 10.808 1.00 0.00 13 LYS B N 9
ATOM 15356 C CA . LYS B 2 13 ? -9.510 8.261 12.040 1.00 0.00 13 LYS B CA 9
ATOM 15357 C C . LYS B 2 13 ? -9.626 9.140 13.280 1.00 0.00 13 LYS B C 9
ATOM 15358 O O . LYS B 2 13 ? -8.794 10.020 13.525 1.00 0.00 13 LYS B O 9
ATOM 15377 N N . LYS B 2 14 ? -10.678 8.896 14.045 1.00 0.00 14 LYS B N 9
ATOM 15378 C CA . LYS B 2 14 ? -10.847 9.515 15.343 1.00 0.00 14 LYS B CA 9
ATOM 15379 C C . LYS B 2 14 ? -10.973 8.427 16.402 1.00 0.00 14 LYS B C 9
ATOM 15380 O O . LYS B 2 14 ? -9.984 8.180 17.119 1.00 0.00 14 LYS B O 9
ATOM 15400 N N . SER A 1 12 ? 13.632 14.941 -1.895 1.00 0.00 138 SER A N 10
ATOM 15401 C CA . SER A 1 12 ? 14.279 16.268 -1.885 1.00 0.00 138 SER A CA 10
ATOM 15402 C C . SER A 1 12 ? 14.784 16.609 -0.489 1.00 0.00 138 SER A C 10
ATOM 15403 O O . SER A 1 12 ? 14.108 16.344 0.508 1.00 0.00 138 SER A O 10
ATOM 15411 N N . GLY A 1 13 ? 15.977 17.184 -0.424 1.00 0.00 139 GLY A N 10
ATOM 15412 C CA . GLY A 1 13 ? 16.555 17.559 0.852 1.00 0.00 139 GLY A CA 10
ATOM 15413 C C . GLY A 1 13 ? 16.600 19.059 1.046 1.00 0.00 139 GLY A C 10
ATOM 15414 O O . GLY A 1 13 ? 17.563 19.597 1.599 1.00 0.00 139 GLY A O 10
ATOM 15418 N N . LEU A 1 14 ? 15.557 19.738 0.589 1.00 0.00 140 LEU A N 10
ATOM 15419 C CA . LEU A 1 14 ? 15.473 21.186 0.711 1.00 0.00 140 LEU A CA 10
ATOM 15420 C C . LEU A 1 14 ? 14.822 21.558 2.036 1.00 0.00 140 LEU A C 10
ATOM 15421 O O . LEU A 1 14 ? 13.663 21.206 2.284 1.00 0.00 140 LEU A O 10
ATOM 15437 N N . VAL A 1 15 ? 15.578 22.268 2.871 1.00 0.00 141 VAL A N 10
ATOM 15438 C CA . VAL A 1 15 ? 15.143 22.639 4.216 1.00 0.00 141 VAL A CA 10
ATOM 15439 C C . VAL A 1 15 ? 15.020 21.398 5.103 1.00 0.00 141 VAL A C 10
ATOM 15440 O O . VAL A 1 15 ? 14.014 20.682 5.065 1.00 0.00 141 VAL A O 10
ATOM 15453 N N . PRO A 1 16 ? 16.060 21.128 5.907 1.00 0.00 142 PRO A N 10
ATOM 15454 C CA . PRO A 1 16 ? 16.102 19.960 6.790 1.00 0.00 142 PRO A CA 10
ATOM 15455 C C . PRO A 1 16 ? 15.005 19.989 7.848 1.00 0.00 142 PRO A C 10
ATOM 15456 O O . PRO A 1 16 ? 14.840 20.974 8.573 1.00 0.00 142 PRO A O 10
ATOM 15467 N N . ARG A 1 17 ? 14.255 18.902 7.927 1.00 0.00 143 ARG A N 10
ATOM 15468 C CA . ARG A 1 17 ? 13.187 18.766 8.905 1.00 0.00 143 ARG A CA 10
ATOM 15469 C C . ARG A 1 17 ? 13.640 17.900 10.075 1.00 0.00 143 ARG A C 10
ATOM 15470 O O . ARG A 1 17 ? 13.078 16.833 10.323 1.00 0.00 143 ARG A O 10
ATOM 15491 N N . GLY A 1 18 ? 14.659 18.361 10.790 1.00 0.00 144 GLY A N 10
ATOM 15492 C CA . GLY A 1 18 ? 15.150 17.630 11.942 1.00 0.00 144 GLY A CA 10
ATOM 15493 C C . GLY A 1 18 ? 14.218 17.751 13.131 1.00 0.00 144 GLY A C 10
ATOM 15494 O O . GLY A 1 18 ? 14.552 18.381 14.135 1.00 0.00 144 GLY A O 10
ATOM 15498 N N . SER A 1 19 ? 13.035 17.173 13.004 1.00 0.00 145 SER A N 10
ATOM 15499 C CA . SER A 1 19 ? 12.034 17.222 14.054 1.00 0.00 145 SER A CA 10
ATOM 15500 C C . SER A 1 19 ? 11.236 15.921 14.099 1.00 0.00 145 SER A C 10
ATOM 15501 O O . SER A 1 19 ? 10.168 15.814 13.491 1.00 0.00 145 SER A O 10
ATOM 15509 N N . HIS A 1 20 ? 11.788 14.933 14.802 1.00 0.00 146 HIS A N 10
ATOM 15510 C CA . HIS A 1 20 ? 11.135 13.644 15.039 1.00 0.00 146 HIS A CA 10
ATOM 15511 C C . HIS A 1 20 ? 11.153 12.753 13.796 1.00 0.00 146 HIS A C 10
ATOM 15512 O O . HIS A 1 20 ? 11.854 11.742 13.769 1.00 0.00 146 HIS A O 10
ATOM 15527 N N . MET A 1 21 ? 10.389 13.118 12.774 1.00 0.00 147 MET A N 10
ATOM 15528 C CA . MET A 1 21 ? 10.298 12.303 11.566 1.00 0.00 147 MET A CA 10
ATOM 15529 C C . MET A 1 21 ? 10.293 13.164 10.313 1.00 0.00 147 MET A C 10
ATOM 15530 O O . MET A 1 21 ? 9.716 14.251 10.293 1.00 0.00 147 MET A O 10
ATOM 15544 N N . THR A 1 22 ? 10.948 12.667 9.274 1.00 0.00 148 THR A N 10
ATOM 15545 C CA . THR A 1 22 ? 11.040 13.374 8.007 1.00 0.00 148 THR A CA 10
ATOM 15546 C C . THR A 1 22 ? 11.538 12.431 6.913 1.00 0.00 148 THR A C 10
ATOM 15547 O O . THR A 1 22 ? 12.205 12.845 5.962 1.00 0.00 148 THR A O 10
ATOM 15558 N N . SER A 1 23 ? 11.219 11.156 7.053 1.00 0.00 149 SER A N 10
ATOM 15559 C CA . SER A 1 23 ? 11.722 10.155 6.129 1.00 0.00 149 SER A CA 10
ATOM 15560 C C . SER A 1 23 ? 10.734 9.008 5.951 1.00 0.00 149 SER A C 10
ATOM 15561 O O . SER A 1 23 ? 10.904 7.936 6.532 1.00 0.00 149 SER A O 10
ATOM 15569 N N . ILE A 1 24 ? 9.701 9.233 5.146 1.00 0.00 150 ILE A N 10
ATOM 15570 C CA . ILE A 1 24 ? 8.767 8.166 4.795 1.00 0.00 150 ILE A CA 10
ATOM 15571 C C . ILE A 1 24 ? 9.488 7.083 3.984 1.00 0.00 150 ILE A C 10
ATOM 15572 O O . ILE A 1 24 ? 9.055 5.933 3.919 1.00 0.00 150 ILE A O 10
ATOM 15588 N N . LEU A 1 25 ? 10.623 7.464 3.406 1.00 0.00 151 LEU A N 10
ATOM 15589 C CA . LEU A 1 25 ? 11.431 6.564 2.592 1.00 0.00 151 LEU A CA 10
ATOM 15590 C C . LEU A 1 25 ? 12.075 5.482 3.460 1.00 0.00 151 LEU A C 10
ATOM 15591 O O . LEU A 1 25 ? 12.385 4.386 2.984 1.00 0.00 151 LEU A O 10
ATOM 15607 N N . ASP A 1 26 ? 12.266 5.794 4.739 1.00 0.00 152 ASP A N 10
ATOM 15608 C CA . ASP A 1 26 ? 12.935 4.880 5.662 1.00 0.00 152 ASP A CA 10
ATOM 15609 C C . ASP A 1 26 ? 11.931 3.908 6.268 1.00 0.00 152 ASP A C 10
ATOM 15610 O O . ASP A 1 26 ? 12.305 2.901 6.868 1.00 0.00 152 ASP A O 10
ATOM 15620 N N . ILE A 1 27 ? 10.652 4.214 6.095 1.00 0.00 153 ILE A N 10
ATOM 15621 C CA . ILE A 1 27 ? 9.588 3.356 6.593 1.00 0.00 153 ILE A CA 10
ATOM 15622 C C . ILE A 1 27 ? 9.492 2.105 5.729 1.00 0.00 153 ILE A C 10
ATOM 15623 O O . ILE A 1 27 ? 8.895 2.122 4.653 1.00 0.00 153 ILE A O 10
ATOM 15639 N N . ARG A 1 28 ? 10.101 1.026 6.202 1.00 0.00 154 ARG A N 10
ATOM 15640 C CA . ARG A 1 28 ? 10.190 -0.204 5.433 1.00 0.00 154 ARG A CA 10
ATOM 15641 C C . ARG A 1 28 ? 9.748 -1.390 6.283 1.00 0.00 154 ARG A C 10
ATOM 15642 O O . ARG A 1 28 ? 9.944 -1.399 7.499 1.00 0.00 154 ARG A O 10
ATOM 15663 N N . GLN A 1 29 ? 9.147 -2.379 5.635 1.00 0.00 155 GLN A N 10
ATOM 15664 C CA . GLN A 1 29 ? 8.531 -3.504 6.328 1.00 0.00 155 GLN A CA 10
ATOM 15665 C C . GLN A 1 29 ? 9.518 -4.652 6.483 1.00 0.00 155 GLN A C 10
ATOM 15666 O O . GLN A 1 29 ? 10.293 -4.947 5.571 1.00 0.00 155 GLN A O 10
ATOM 15680 N N . GLY A 1 30 ? 9.480 -5.299 7.634 1.00 0.00 156 GLY A N 10
ATOM 15681 C CA . GLY A 1 30 ? 10.332 -6.443 7.865 1.00 0.00 156 GLY A CA 10
ATOM 15682 C C . GLY A 1 30 ? 9.672 -7.735 7.418 1.00 0.00 156 GLY A C 10
ATOM 15683 O O . GLY A 1 30 ? 8.451 -7.791 7.283 1.00 0.00 156 GLY A O 10
ATOM 15687 N N . PRO A 1 31 ? 10.457 -8.796 7.185 1.00 0.00 157 PRO A N 10
ATOM 15688 C CA . PRO A 1 31 ? 9.935 -10.097 6.750 1.00 0.00 157 PRO A CA 10
ATOM 15689 C C . PRO A 1 31 ? 9.164 -10.791 7.863 1.00 0.00 157 PRO A C 10
ATOM 15690 O O . PRO A 1 31 ? 8.313 -11.643 7.621 1.00 0.00 157 PRO A O 10
ATOM 15701 N N . LYS A 1 32 ? 9.476 -10.405 9.088 1.00 0.00 158 LYS A N 10
ATOM 15702 C CA . LYS A 1 32 ? 8.787 -10.907 10.266 1.00 0.00 158 LYS A CA 10
ATOM 15703 C C . LYS A 1 32 ? 7.755 -9.892 10.743 1.00 0.00 158 LYS A C 10
ATOM 15704 O O . LYS A 1 32 ? 7.245 -9.985 11.857 1.00 0.00 158 LYS A O 10
ATOM 15723 N N . GLU A 1 33 ? 7.469 -8.911 9.901 1.00 0.00 159 GLU A N 10
ATOM 15724 C CA . GLU A 1 33 ? 6.560 -7.840 10.265 1.00 0.00 159 GLU A CA 10
ATOM 15725 C C . GLU A 1 33 ? 5.321 -7.829 9.368 1.00 0.00 159 GLU A C 10
ATOM 15726 O O . GLU A 1 33 ? 5.427 -7.920 8.144 1.00 0.00 159 GLU A O 10
ATOM 15739 N N . PRO A 1 34 ? 4.128 -7.737 9.984 1.00 0.00 160 PRO A N 10
ATOM 15740 C CA . PRO A 1 34 ? 2.851 -7.672 9.261 1.00 0.00 160 PRO A CA 10
ATOM 15741 C C . PRO A 1 34 ? 2.661 -6.346 8.521 1.00 0.00 160 PRO A C 10
ATOM 15742 O O . PRO A 1 34 ? 3.056 -5.280 8.998 1.00 0.00 160 PRO A O 10
ATOM 15753 N N . PHE A 1 35 ? 2.028 -6.435 7.352 1.00 0.00 161 PHE A N 10
ATOM 15754 C CA . PHE A 1 35 ? 1.811 -5.281 6.478 1.00 0.00 161 PHE A CA 10
ATOM 15755 C C . PHE A 1 35 ? 0.919 -4.232 7.141 1.00 0.00 161 PHE A C 10
ATOM 15756 O O . PHE A 1 35 ? 1.045 -3.038 6.872 1.00 0.00 161 PHE A O 10
ATOM 15773 N N . ARG A 1 36 ? 0.018 -4.679 8.007 1.00 0.00 162 ARG A N 10
ATOM 15774 C CA . ARG A 1 36 ? -0.894 -3.769 8.694 1.00 0.00 162 ARG A CA 10
ATOM 15775 C C . ARG A 1 36 ? -0.153 -2.891 9.705 1.00 0.00 162 ARG A C 10
ATOM 15776 O O . ARG A 1 36 ? -0.527 -1.738 9.926 1.00 0.00 162 ARG A O 10
ATOM 15797 N N . ASP A 1 37 ? 0.898 -3.442 10.308 1.00 0.00 163 ASP A N 10
ATOM 15798 C CA . ASP A 1 37 ? 1.740 -2.685 11.233 1.00 0.00 163 ASP A CA 10
ATOM 15799 C C . ASP A 1 37 ? 2.511 -1.634 10.444 1.00 0.00 163 ASP A C 10
ATOM 15800 O O . ASP A 1 37 ? 2.656 -0.485 10.861 1.00 0.00 163 ASP A O 10
ATOM 15810 N N . TYR A 1 38 ? 2.957 -2.055 9.268 1.00 0.00 164 TYR A N 10
ATOM 15811 C CA . TYR A 1 38 ? 3.720 -1.218 8.358 1.00 0.00 164 TYR A CA 10
ATOM 15812 C C . TYR A 1 38 ? 2.889 -0.029 7.871 1.00 0.00 164 TYR A C 10
ATOM 15813 O O . TYR A 1 38 ? 3.347 1.115 7.908 1.00 0.00 164 TYR A O 10
ATOM 15831 N N . VAL A 1 39 ? 1.663 -0.307 7.433 1.00 0.00 165 VAL A N 10
ATOM 15832 C CA . VAL A 1 39 ? 0.768 0.726 6.915 1.00 0.00 165 VAL A CA 10
ATOM 15833 C C . VAL A 1 39 ? 0.470 1.807 7.954 1.00 0.00 165 VAL A C 10
ATOM 15834 O O . VAL A 1 39 ? 0.414 2.990 7.615 1.00 0.00 165 VAL A O 10
ATOM 15847 N N . ASP A 1 40 ? 0.298 1.411 9.211 1.00 0.00 166 ASP A N 10
ATOM 15848 C CA . ASP A 1 40 ? -0.060 2.365 10.259 1.00 0.00 166 ASP A CA 10
ATOM 15849 C C . ASP A 1 40 ? 0.965 3.488 10.365 1.00 0.00 166 ASP A C 10
ATOM 15850 O O . ASP A 1 40 ? 0.610 4.666 10.333 1.00 0.00 166 ASP A O 10
ATOM 15860 N N . ARG A 1 41 ? 2.238 3.131 10.440 1.00 0.00 167 ARG A N 10
ATOM 15861 C CA . ARG A 1 41 ? 3.280 4.137 10.588 1.00 0.00 167 ARG A CA 10
ATOM 15862 C C . ARG A 1 41 ? 3.588 4.800 9.253 1.00 0.00 167 ARG A C 10
ATOM 15863 O O . ARG A 1 41 ? 3.990 5.963 9.210 1.00 0.00 167 ARG A O 10
ATOM 15884 N N . PHE A 1 42 ? 3.383 4.064 8.165 1.00 0.00 168 PHE A N 10
ATOM 15885 C CA . PHE A 1 42 ? 3.561 4.609 6.826 1.00 0.00 168 PHE A CA 10
ATOM 15886 C C . PHE A 1 42 ? 2.581 5.758 6.615 1.00 0.00 168 PHE A C 10
ATOM 15887 O O . PHE A 1 42 ? 2.973 6.876 6.290 1.00 0.00 168 PHE A O 10
ATOM 15904 N N . TYR A 1 43 ? 1.306 5.469 6.841 1.00 0.00 169 TYR A N 10
ATOM 15905 C CA . TYR A 1 43 ? 0.239 6.452 6.687 1.00 0.00 169 TYR A CA 10
ATOM 15906 C C . TYR A 1 43 ? 0.456 7.665 7.595 1.00 0.00 169 TYR A C 10
ATOM 15907 O O . TYR A 1 43 ? 0.388 8.807 7.142 1.00 0.00 169 TYR A O 10
ATOM 15925 N N . LYS A 1 44 ? 0.729 7.407 8.868 1.00 0.00 170 LYS A N 10
ATOM 15926 C CA . LYS A 1 44 ? 0.892 8.472 9.855 1.00 0.00 170 LYS A CA 10
ATOM 15927 C C . LYS A 1 44 ? 2.090 9.365 9.545 1.00 0.00 170 LYS A C 10
ATOM 15928 O O . LYS A 1 44 ? 2.038 10.576 9.769 1.00 0.00 170 LYS A O 10
ATOM 15947 N N . THR A 1 45 ? 3.159 8.774 9.025 1.00 0.00 171 THR A N 10
ATOM 15948 C CA . THR A 1 45 ? 4.346 9.545 8.669 1.00 0.00 171 THR A CA 10
ATOM 15949 C C . THR A 1 45 ? 4.129 10.298 7.361 1.00 0.00 171 THR A C 10
ATOM 15950 O O . THR A 1 45 ? 4.478 11.470 7.246 1.00 0.00 171 THR A O 10
ATOM 15961 N N . LEU A 1 46 ? 3.529 9.630 6.383 1.00 0.00 172 LEU A N 10
ATOM 15962 C CA . LEU A 1 46 ? 3.274 10.241 5.084 1.00 0.00 172 LEU A CA 10
ATOM 15963 C C . LEU A 1 46 ? 2.285 11.400 5.216 1.00 0.00 172 LEU A C 10
ATOM 15964 O O . LEU A 1 46 ? 2.323 12.362 4.447 1.00 0.00 172 LEU A O 10
ATOM 15980 N N . ARG A 1 47 ? 1.406 11.305 6.203 1.00 0.00 173 ARG A N 10
ATOM 15981 C CA . ARG A 1 47 ? 0.470 12.376 6.504 1.00 0.00 173 ARG A CA 10
ATOM 15982 C C . ARG A 1 47 ? 1.212 13.606 7.034 1.00 0.00 173 ARG A C 10
ATOM 15983 O O . ARG A 1 47 ? 0.702 14.722 6.972 1.00 0.00 173 ARG A O 10
ATOM 16004 N N . ALA A 1 48 ? 2.424 13.397 7.536 1.00 0.00 174 ALA A N 10
ATOM 16005 C CA . ALA A 1 48 ? 3.230 14.482 8.082 1.00 0.00 174 ALA A CA 10
ATOM 16006 C C . ALA A 1 48 ? 4.272 14.966 7.073 1.00 0.00 174 ALA A C 10
ATOM 16007 O O . ALA A 1 48 ? 4.739 16.105 7.150 1.00 0.00 174 ALA A O 10
ATOM 16014 N N . GLU A 1 49 ? 4.650 14.097 6.139 1.00 0.00 175 GLU A N 10
ATOM 16015 C CA . GLU A 1 49 ? 5.595 14.465 5.083 1.00 0.00 175 GLU A CA 10
ATOM 16016 C C . GLU A 1 49 ? 5.097 15.686 4.318 1.00 0.00 175 GLU A C 10
ATOM 16017 O O . GLU A 1 49 ? 3.909 15.800 4.014 1.00 0.00 175 GLU A O 10
ATOM 16030 N N . GLN A 1 50 ? 6.004 16.603 4.024 1.00 0.00 176 GLN A N 10
ATOM 16031 C CA . GLN A 1 50 ? 5.647 17.842 3.350 1.00 0.00 176 GLN A CA 10
ATOM 16032 C C . GLN A 1 50 ? 5.638 17.649 1.842 1.00 0.00 176 GLN A C 10
ATOM 16033 O O . GLN A 1 50 ? 6.687 17.648 1.198 1.00 0.00 176 GLN A O 10
ATOM 16047 N N . ALA A 1 51 ? 4.445 17.483 1.295 1.00 0.00 177 ALA A N 10
ATOM 16048 C CA . ALA A 1 51 ? 4.269 17.242 -0.134 1.00 0.00 177 ALA A CA 10
ATOM 16049 C C . ALA A 1 51 ? 2.797 17.336 -0.507 1.00 0.00 177 ALA A C 10
ATOM 16050 O O . ALA A 1 51 ? 1.928 17.083 0.326 1.00 0.00 177 ALA A O 10
ATOM 16057 N N . SER A 1 52 ? 2.519 17.717 -1.744 1.00 0.00 178 SER A N 10
ATOM 16058 C CA . SER A 1 52 ? 1.159 17.697 -2.258 1.00 0.00 178 SER A CA 10
ATOM 16059 C C . SER A 1 52 ? 0.636 16.264 -2.217 1.00 0.00 178 SER A C 10
ATOM 16060 O O . SER A 1 52 ? 1.360 15.325 -2.537 1.00 0.00 178 SER A O 10
ATOM 16068 N N . GLN A 1 53 ? -0.618 16.102 -1.816 1.00 0.00 179 GLN A N 10
ATOM 16069 C CA . GLN A 1 53 ? -1.173 14.781 -1.536 1.00 0.00 179 GLN A CA 10
ATOM 16070 C C . GLN A 1 53 ? -1.288 13.926 -2.789 1.00 0.00 179 GLN A C 10
ATOM 16071 O O . GLN A 1 53 ? -1.218 12.701 -2.710 1.00 0.00 179 GLN A O 10
ATOM 16085 N N . GLU A 1 54 ? -1.460 14.565 -3.935 1.00 0.00 180 GLU A N 10
ATOM 16086 C CA . GLU A 1 54 ? -1.491 13.849 -5.205 1.00 0.00 180 GLU A CA 10
ATOM 16087 C C . GLU A 1 54 ? -0.090 13.383 -5.571 1.00 0.00 180 GLU A C 10
ATOM 16088 O O . GLU A 1 54 ? 0.085 12.420 -6.312 1.00 0.00 180 GLU A O 10
ATOM 16101 N N . VAL A 1 55 ? 0.906 14.086 -5.055 1.00 0.00 181 VAL A N 10
ATOM 16102 C CA . VAL A 1 55 ? 2.287 13.651 -5.178 1.00 0.00 181 VAL A CA 10
ATOM 16103 C C . VAL A 1 55 ? 2.551 12.536 -4.174 1.00 0.00 181 VAL A C 10
ATOM 16104 O O . VAL A 1 55 ? 3.225 11.552 -4.482 1.00 0.00 181 VAL A O 10
ATOM 16117 N N . LYS A 1 56 ? 1.985 12.696 -2.975 1.00 0.00 182 LYS A N 10
ATOM 16118 C CA . LYS A 1 56 ? 2.073 11.676 -1.937 1.00 0.00 182 LYS A CA 10
ATOM 16119 C C . LYS A 1 56 ? 1.522 10.348 -2.442 1.00 0.00 182 LYS A C 10
ATOM 16120 O O . LYS A 1 56 ? 2.183 9.314 -2.343 1.00 0.00 182 LYS A O 10
ATOM 16139 N N . ASN A 1 57 ? 0.307 10.382 -2.991 1.00 0.00 183 ASN A N 10
ATOM 16140 C CA . ASN A 1 57 ? -0.336 9.165 -3.462 1.00 0.00 183 ASN A CA 10
ATOM 16141 C C . ASN A 1 57 ? 0.373 8.612 -4.690 1.00 0.00 183 ASN A C 10
ATOM 16142 O O . ASN A 1 57 ? 0.491 7.403 -4.843 1.00 0.00 183 ASN A O 10
ATOM 16153 N N . ALA A 1 58 ? 0.885 9.496 -5.533 1.00 0.00 184 ALA A N 10
ATOM 16154 C CA . ALA A 1 58 ? 1.623 9.084 -6.719 1.00 0.00 184 ALA A CA 10
ATOM 16155 C C . ALA A 1 58 ? 2.889 8.329 -6.336 1.00 0.00 184 ALA A C 10
ATOM 16156 O O . ALA A 1 58 ? 3.279 7.370 -7.002 1.00 0.00 184 ALA A O 10
ATOM 16163 N N . ALA A 1 59 ? 3.518 8.766 -5.256 1.00 0.00 185 ALA A N 10
ATOM 16164 C CA . ALA A 1 59 ? 4.741 8.141 -4.780 1.00 0.00 185 ALA A CA 10
ATOM 16165 C C . ALA A 1 59 ? 4.453 6.820 -4.076 1.00 0.00 185 ALA A C 10
ATOM 16166 O O . ALA A 1 59 ? 5.112 5.814 -4.344 1.00 0.00 185 ALA A O 10
ATOM 16173 N N . THR A 1 60 ? 3.460 6.822 -3.191 1.00 0.00 186 THR A N 10
ATOM 16174 C CA . THR A 1 60 ? 3.172 5.657 -2.364 1.00 0.00 186 THR A CA 10
ATOM 16175 C C . THR A 1 60 ? 2.721 4.453 -3.191 1.00 0.00 186 THR A C 10
ATOM 16176 O O . THR A 1 60 ? 3.048 3.323 -2.844 1.00 0.00 186 THR A O 10
ATOM 16187 N N . GLU A 1 61 ? 1.985 4.688 -4.279 1.00 0.00 187 GLU A N 10
ATOM 16188 C CA . GLU A 1 61 ? 1.537 3.596 -5.152 1.00 0.00 187 GLU A CA 10
ATOM 16189 C C . GLU A 1 61 ? 2.713 2.728 -5.575 1.00 0.00 187 GLU A C 10
ATOM 16190 O O . GLU A 1 61 ? 2.571 1.534 -5.835 1.00 0.00 187 GLU A O 10
ATOM 16203 N N . THR A 1 62 ? 3.867 3.358 -5.656 1.00 0.00 188 THR A N 10
ATOM 16204 C CA . THR A 1 62 ? 5.071 2.701 -6.077 1.00 0.00 188 THR A CA 10
ATOM 16205 C C . THR A 1 62 ? 5.843 2.127 -4.894 1.00 0.00 188 THR A C 10
ATOM 16206 O O . THR A 1 62 ? 6.105 0.925 -4.828 1.00 0.00 188 THR A O 10
ATOM 16217 N N . LEU A 1 63 ? 6.190 2.992 -3.945 1.00 0.00 189 LEU A N 10
ATOM 16218 C CA . LEU A 1 63 ? 7.147 2.626 -2.914 1.00 0.00 189 LEU A CA 10
ATOM 16219 C C . LEU A 1 63 ? 6.518 1.872 -1.730 1.00 0.00 189 LEU A C 10
ATOM 16220 O O . LEU A 1 63 ? 7.235 1.286 -0.923 1.00 0.00 189 LEU A O 10
ATOM 16236 N N . LEU A 1 64 ? 5.190 1.881 -1.627 1.00 0.00 190 LEU A N 10
ATOM 16237 C CA . LEU A 1 64 ? 4.491 1.110 -0.595 1.00 0.00 190 LEU A CA 10
ATOM 16238 C C . LEU A 1 64 ? 4.836 -0.374 -0.713 1.00 0.00 190 LEU A C 10
ATOM 16239 O O . LEU A 1 64 ? 5.250 -1.007 0.257 1.00 0.00 190 LEU A O 10
ATOM 16255 N N . VAL A 1 65 ? 4.672 -0.916 -1.916 1.00 0.00 191 VAL A N 10
ATOM 16256 C CA . VAL A 1 65 ? 4.998 -2.313 -2.185 1.00 0.00 191 VAL A CA 10
ATOM 16257 C C . VAL A 1 65 ? 6.512 -2.512 -2.164 1.00 0.00 191 VAL A C 10
ATOM 16258 O O . VAL A 1 65 ? 7.013 -3.569 -1.793 1.00 0.00 191 VAL A O 10
ATOM 16271 N N . GLN A 1 66 ? 7.220 -1.461 -2.551 1.00 0.00 192 GLN A N 10
ATOM 16272 C CA . GLN A 1 66 ? 8.671 -1.459 -2.620 1.00 0.00 192 GLN A CA 10
ATOM 16273 C C . GLN A 1 66 ? 9.312 -1.700 -1.256 1.00 0.00 192 GLN A C 10
ATOM 16274 O O . GLN A 1 66 ? 10.166 -2.573 -1.109 1.00 0.00 192 GLN A O 10
ATOM 16288 N N . ASN A 1 67 ? 8.898 -0.922 -0.261 1.00 0.00 193 ASN A N 10
ATOM 16289 C CA . ASN A 1 67 ? 9.517 -0.981 1.060 1.00 0.00 193 ASN A CA 10
ATOM 16290 C C . ASN A 1 67 ? 9.027 -2.193 1.843 1.00 0.00 193 ASN A C 10
ATOM 16291 O O . ASN A 1 67 ? 9.537 -2.489 2.922 1.00 0.00 193 ASN A O 10
ATOM 16302 N N . ALA A 1 68 ? 8.028 -2.881 1.304 1.00 0.00 194 ALA A N 10
ATOM 16303 C CA . ALA A 1 68 ? 7.546 -4.115 1.903 1.00 0.00 194 ALA A CA 10
ATOM 16304 C C . ALA A 1 68 ? 8.608 -5.202 1.781 1.00 0.00 194 ALA A C 10
ATOM 16305 O O . ALA A 1 68 ? 9.493 -5.125 0.926 1.00 0.00 194 ALA A O 10
ATOM 16312 N N . ASN A 1 69 ? 8.525 -6.209 2.639 1.00 0.00 195 ASN A N 10
ATOM 16313 C CA . ASN A 1 69 ? 9.508 -7.287 2.636 1.00 0.00 195 ASN A CA 10
ATOM 16314 C C . ASN A 1 69 ? 9.367 -8.134 1.373 1.00 0.00 195 ASN A C 10
ATOM 16315 O O . ASN A 1 69 ? 8.287 -8.178 0.785 1.00 0.00 195 ASN A O 10
ATOM 16326 N N . PRO A 1 70 ? 10.445 -8.814 0.943 1.00 0.00 196 PRO A N 10
ATOM 16327 C CA . PRO A 1 70 ? 10.480 -9.562 -0.323 1.00 0.00 196 PRO A CA 10
ATOM 16328 C C . PRO A 1 70 ? 9.267 -10.468 -0.506 1.00 0.00 196 PRO A C 10
ATOM 16329 O O . PRO A 1 70 ? 8.634 -10.474 -1.565 1.00 0.00 196 PRO A O 10
ATOM 16340 N N . ASP A 1 71 ? 8.943 -11.211 0.543 1.00 0.00 197 ASP A N 10
ATOM 16341 C CA . ASP A 1 71 ? 7.819 -12.144 0.516 1.00 0.00 197 ASP A CA 10
ATOM 16342 C C . ASP A 1 71 ? 6.503 -11.416 0.248 1.00 0.00 197 ASP A C 10
ATOM 16343 O O . ASP A 1 71 ? 5.780 -11.749 -0.691 1.00 0.00 197 ASP A O 10
ATOM 16353 N N . CYS A 1 72 ? 6.224 -10.399 1.053 1.00 0.00 198 CYS A N 10
ATOM 16354 C CA . CYS A 1 72 ? 4.996 -9.624 0.917 1.00 0.00 198 CYS A CA 10
ATOM 16355 C C . CYS A 1 72 ? 4.965 -8.899 -0.426 1.00 0.00 198 CYS A C 10
ATOM 16356 O O . CYS A 1 72 ? 3.951 -8.908 -1.122 1.00 0.00 198 CYS A O 10
ATOM 16364 N N . LYS A 1 73 ? 6.094 -8.299 -0.792 1.00 0.00 199 LYS A N 10
ATOM 16365 C CA . LYS A 1 73 ? 6.214 -7.538 -2.033 1.00 0.00 199 LYS A CA 10
ATOM 16366 C C . LYS A 1 73 ? 5.861 -8.395 -3.248 1.00 0.00 199 LYS A C 10
ATOM 16367 O O . LYS A 1 73 ? 5.199 -7.928 -4.176 1.00 0.00 199 LYS A O 10
ATOM 16386 N N . THR A 1 74 ? 6.285 -9.651 -3.224 1.00 0.00 200 THR A N 10
ATOM 16387 C CA . THR A 1 74 ? 5.985 -10.580 -4.303 1.00 0.00 200 THR A CA 10
ATOM 16388 C C . THR A 1 74 ? 4.481 -10.843 -4.385 1.00 0.00 200 THR A C 10
ATOM 16389 O O . THR A 1 74 ? 3.899 -10.877 -5.471 1.00 0.00 200 THR A O 10
ATOM 16400 N N . ILE A 1 75 ? 3.857 -10.993 -3.224 1.00 0.00 201 ILE A N 10
ATOM 16401 C CA . ILE A 1 75 ? 2.429 -11.269 -3.147 1.00 0.00 201 ILE A CA 10
ATOM 16402 C C . ILE A 1 75 ? 1.616 -10.047 -3.569 1.00 0.00 201 ILE A C 10
ATOM 16403 O O . ILE A 1 75 ? 0.596 -10.169 -4.248 1.00 0.00 201 ILE A O 10
ATOM 16419 N N . LEU A 1 76 ? 2.081 -8.867 -3.173 1.00 0.00 202 LEU A N 10
ATOM 16420 C CA . LEU A 1 76 ? 1.405 -7.621 -3.520 1.00 0.00 202 LEU A CA 10
ATOM 16421 C C . LEU A 1 76 ? 1.417 -7.412 -5.032 1.00 0.00 202 LEU A C 10
ATOM 16422 O O . LEU A 1 76 ? 0.448 -6.916 -5.610 1.00 0.00 202 LEU A O 10
ATOM 16438 N N . LYS A 1 77 ? 2.510 -7.807 -5.674 1.00 0.00 203 LYS A N 10
ATOM 16439 C CA . LYS A 1 77 ? 2.612 -7.718 -7.125 1.00 0.00 203 LYS A CA 10
ATOM 16440 C C . LYS A 1 77 ? 1.727 -8.760 -7.799 1.00 0.00 203 LYS A C 10
ATOM 16441 O O . LYS A 1 77 ? 1.277 -8.566 -8.929 1.00 0.00 203 LYS A O 10
ATOM 16460 N N . ALA A 1 78 ? 1.484 -9.864 -7.101 1.00 0.00 204 ALA A N 10
ATOM 16461 C CA . ALA A 1 78 ? 0.614 -10.913 -7.611 1.00 0.00 204 ALA A CA 10
ATOM 16462 C C . ALA A 1 78 ? -0.840 -10.464 -7.566 1.00 0.00 204 ALA A C 10
ATOM 16463 O O . ALA A 1 78 ? -1.644 -10.843 -8.416 1.00 0.00 204 ALA A O 10
ATOM 16470 N N . LEU A 1 79 ? -1.168 -9.656 -6.564 1.00 0.00 205 LEU A N 10
ATOM 16471 C CA . LEU A 1 79 ? -2.497 -9.066 -6.454 1.00 0.00 205 LEU A CA 10
ATOM 16472 C C . LEU A 1 79 ? -2.716 -8.060 -7.576 1.00 0.00 205 LEU A C 10
ATOM 16473 O O . LEU A 1 79 ? -3.782 -8.013 -8.191 1.00 0.00 205 LEU A O 10
ATOM 16489 N N . GLY A 1 80 ? -1.689 -7.260 -7.837 1.00 0.00 206 GLY A N 10
ATOM 16490 C CA . GLY A 1 80 ? -1.744 -6.302 -8.920 1.00 0.00 206 GLY A CA 10
ATOM 16491 C C . GLY A 1 80 ? -2.245 -4.943 -8.472 1.00 0.00 206 GLY A C 10
ATOM 16492 O O . GLY A 1 80 ? -2.606 -4.763 -7.306 1.00 0.00 206 GLY A O 10
ATOM 16496 N N . PRO A 1 81 ? -2.281 -3.961 -9.389 1.00 0.00 207 PRO A N 10
ATOM 16497 C CA . PRO A 1 81 ? -2.715 -2.598 -9.080 1.00 0.00 207 PRO A CA 10
ATOM 16498 C C . PRO A 1 81 ? -4.236 -2.454 -9.054 1.00 0.00 207 PRO A C 10
ATOM 16499 O O . PRO A 1 81 ? -4.761 -1.385 -8.740 1.00 0.00 207 PRO A O 10
ATOM 16510 N N . ALA A 1 82 ? -4.936 -3.532 -9.385 1.00 0.00 208 ALA A N 10
ATOM 16511 C CA . ALA A 1 82 ? -6.392 -3.531 -9.369 1.00 0.00 208 ALA A CA 10
ATOM 16512 C C . ALA A 1 82 ? -6.909 -4.080 -8.045 1.00 0.00 208 ALA A C 10
ATOM 16513 O O . ALA A 1 82 ? -8.107 -4.305 -7.872 1.00 0.00 208 ALA A O 10
ATOM 16520 N N . ALA A 1 83 ? -5.991 -4.301 -7.117 1.00 0.00 209 ALA A N 10
ATOM 16521 C CA . ALA A 1 83 ? -6.341 -4.776 -5.793 1.00 0.00 209 ALA A CA 10
ATOM 16522 C C . ALA A 1 83 ? -6.280 -3.623 -4.798 1.00 0.00 209 ALA A C 10
ATOM 16523 O O . ALA A 1 83 ? -5.480 -2.698 -4.953 1.00 0.00 209 ALA A O 10
ATOM 16530 N N . THR A 1 84 ? -7.124 -3.681 -3.781 1.00 0.00 210 THR A N 10
ATOM 16531 C CA . THR A 1 84 ? -7.288 -2.567 -2.857 1.00 0.00 210 THR A CA 10
ATOM 16532 C C . THR A 1 84 ? -6.386 -2.689 -1.630 1.00 0.00 210 THR A C 10
ATOM 16533 O O . THR A 1 84 ? -5.708 -3.703 -1.453 1.00 0.00 210 THR A O 10
ATOM 16544 N N . LEU A 1 85 ? -6.390 -1.664 -0.778 1.00 0.00 211 LEU A N 10
ATOM 16545 C CA . LEU A 1 85 ? -5.522 -1.641 0.398 1.00 0.00 211 LEU A CA 10
ATOM 16546 C C . LEU A 1 85 ? -5.839 -2.802 1.334 1.00 0.00 211 LEU A C 10
ATOM 16547 O O . LEU A 1 85 ? -4.937 -3.454 1.859 1.00 0.00 211 LEU A O 10
ATOM 16563 N N . GLU A 1 86 ? -7.123 -3.072 1.525 1.00 0.00 212 GLU A N 10
ATOM 16564 C CA . GLU A 1 86 ? -7.545 -4.146 2.410 1.00 0.00 212 GLU A CA 10
ATOM 16565 C C . GLU A 1 86 ? -7.126 -5.509 1.860 1.00 0.00 212 GLU A C 10
ATOM 16566 O O . GLU A 1 86 ? -6.822 -6.423 2.626 1.00 0.00 212 GLU A O 10
ATOM 16579 N N . GLU A 1 87 ? -7.087 -5.639 0.534 1.00 0.00 213 GLU A N 10
ATOM 16580 C CA . GLU A 1 87 ? -6.612 -6.867 -0.092 1.00 0.00 213 GLU A CA 10
ATOM 16581 C C . GLU A 1 87 ? -5.115 -7.045 0.143 1.00 0.00 213 GLU A C 10
ATOM 16582 O O . GLU A 1 87 ? -4.634 -8.168 0.301 1.00 0.00 213 GLU A O 10
ATOM 16595 N N . MET A 1 88 ? -4.386 -5.931 0.179 1.00 0.00 214 MET A N 10
ATOM 16596 C CA . MET A 1 88 ? -2.957 -5.960 0.498 1.00 0.00 214 MET A CA 10
ATOM 16597 C C . MET A 1 88 ? -2.760 -6.585 1.876 1.00 0.00 214 MET A C 10
ATOM 16598 O O . MET A 1 88 ? -1.977 -7.521 2.056 1.00 0.00 214 MET A O 10
ATOM 16612 N N . MET A 1 89 ? -3.507 -6.055 2.842 1.00 0.00 215 MET A N 10
ATOM 16613 C CA . MET A 1 89 ? -3.432 -6.500 4.229 1.00 0.00 215 MET A CA 10
ATOM 16614 C C . MET A 1 89 ? -3.861 -7.957 4.360 1.00 0.00 215 MET A C 10
ATOM 16615 O O . MET A 1 89 ? -3.248 -8.731 5.097 1.00 0.00 215 MET A O 10
ATOM 16629 N N . THR A 1 90 ? -4.915 -8.316 3.638 1.00 0.00 216 THR A N 10
ATOM 16630 C CA . THR A 1 90 ? -5.462 -9.667 3.675 1.00 0.00 216 THR A CA 10
ATOM 16631 C C . THR A 1 90 ? -4.462 -10.686 3.130 1.00 0.00 216 THR A C 10
ATOM 16632 O O . THR A 1 90 ? -4.390 -11.816 3.607 1.00 0.00 216 THR A O 10
ATOM 16643 N N . ALA A 1 91 ? -3.682 -10.286 2.142 1.00 0.00 217 ALA A N 10
ATOM 16644 C CA . ALA A 1 91 ? -2.674 -11.169 1.582 1.00 0.00 217 ALA A CA 10
ATOM 16645 C C . ALA A 1 91 ? -1.560 -11.426 2.589 1.00 0.00 217 ALA A C 10
ATOM 16646 O O . ALA A 1 91 ? -1.176 -12.570 2.838 1.00 0.00 217 ALA A O 10
ATOM 16653 N N . CYS A 1 92 ? -1.069 -10.360 3.199 1.00 0.00 218 CYS A N 10
ATOM 16654 C CA . CYS A 1 92 ? 0.040 -10.465 4.134 1.00 0.00 218 CYS A CA 10
ATOM 16655 C C . CYS A 1 92 ? -0.427 -10.995 5.492 1.00 0.00 218 CYS A C 10
ATOM 16656 O O . CYS A 1 92 ? 0.379 -11.197 6.397 1.00 0.00 218 CYS A O 10
ATOM 16664 N N . GLN A 1 93 ? -1.728 -11.233 5.638 1.00 0.00 219 GLN A N 10
ATOM 16665 C CA . GLN A 1 93 ? -2.245 -11.773 6.887 1.00 0.00 219 GLN A CA 10
ATOM 16666 C C . GLN A 1 93 ? -1.998 -13.281 6.936 1.00 0.00 219 GLN A C 10
ATOM 16667 O O . GLN A 1 93 ? -2.139 -13.912 7.983 1.00 0.00 219 GLN A O 10
ATOM 16681 N N . GLY A 1 94 ? -1.625 -13.848 5.793 1.00 0.00 220 GLY A N 10
ATOM 16682 C CA . GLY A 1 94 ? -1.303 -15.259 5.739 1.00 0.00 220 GLY A CA 10
ATOM 16683 C C . GLY A 1 94 ? -1.924 -15.965 4.549 1.00 0.00 220 GLY A C 10
ATOM 16684 O O . GLY A 1 94 ? -2.640 -16.952 4.713 1.00 0.00 220 GLY A O 10
ATOM 16688 N N . VAL A 1 95 ? -1.661 -15.467 3.348 1.00 0.00 221 VAL A N 10
ATOM 16689 C CA . VAL A 1 95 ? -2.136 -16.126 2.138 1.00 0.00 221 VAL A CA 10
ATOM 16690 C C . VAL A 1 95 ? -1.146 -17.220 1.727 1.00 0.00 221 VAL A C 10
ATOM 16691 O O . VAL A 1 95 ? 0.047 -17.125 2.027 1.00 0.00 221 VAL A O 10
ATOM 16704 N N . GLY A 1 96 ? -1.634 -18.247 1.037 1.00 0.00 222 GLY A N 10
ATOM 16705 C CA . GLY A 1 96 ? -0.804 -19.397 0.706 1.00 0.00 222 GLY A CA 10
ATOM 16706 C C . GLY A 1 96 ? 0.139 -19.159 -0.463 1.00 0.00 222 GLY A C 10
ATOM 16707 O O . GLY A 1 96 ? 0.405 -20.075 -1.245 1.00 0.00 222 GLY A O 10
ATOM 16711 N N . GLY A 1 97 ? 0.646 -17.939 -0.577 1.00 0.00 223 GLY A N 10
ATOM 16712 C CA . GLY A 1 97 ? 1.614 -17.611 -1.610 1.00 0.00 223 GLY A CA 10
ATOM 16713 C C . GLY A 1 97 ? 1.079 -17.786 -3.022 1.00 0.00 223 GLY A C 10
ATOM 16714 O O . GLY A 1 97 ? 1.251 -18.846 -3.625 1.00 0.00 223 GLY A O 10
ATOM 16718 N N . PRO A 1 98 ? 0.416 -16.764 -3.578 1.00 0.00 224 PRO A N 10
ATOM 16719 C CA . PRO A 1 98 ? -0.065 -16.785 -4.953 1.00 0.00 224 PRO A CA 10
ATOM 16720 C C . PRO A 1 98 ? 1.038 -16.395 -5.932 1.00 0.00 224 PRO A C 10
ATOM 16721 O O . PRO A 1 98 ? 1.000 -15.328 -6.538 1.00 0.00 224 PRO A O 10
ATOM 16732 N N . GLY A 1 99 ? 2.022 -17.273 -6.086 1.00 0.00 225 GLY A N 10
ATOM 16733 C CA . GLY A 1 99 ? 3.162 -16.973 -6.932 1.00 0.00 225 GLY A CA 10
ATOM 16734 C C . GLY A 1 99 ? 2.893 -17.242 -8.399 1.00 0.00 225 GLY A C 10
ATOM 16735 O O . GLY A 1 99 ? 3.827 -17.355 -9.196 1.00 0.00 225 GLY A O 10
ATOM 16739 N N . HIS A 1 100 ? 1.619 -17.362 -8.752 1.00 0.00 226 HIS A N 10
ATOM 16740 C CA . HIS A 1 100 ? 1.209 -17.593 -10.134 1.00 0.00 226 HIS A CA 10
ATOM 16741 C C . HIS A 1 100 ? -0.077 -16.829 -10.421 1.00 0.00 226 HIS A C 10
ATOM 16742 O O . HIS A 1 100 ? -1.171 -17.389 -10.344 1.00 0.00 226 HIS A O 10
ATOM 16757 N N . LYS A 1 101 ? 0.049 -15.545 -10.730 1.00 0.00 227 LYS A N 10
ATOM 16758 C CA . LYS A 1 101 ? -1.124 -14.717 -10.986 1.00 0.00 227 LYS A CA 10
ATOM 16759 C C . LYS A 1 101 ? -1.611 -14.873 -12.430 1.00 0.00 227 LYS A C 10
ATOM 16760 O O . LYS A 1 101 ? -1.242 -14.114 -13.326 1.00 0.00 227 LYS A O 10
ATOM 16779 N N . ALA A 1 102 ? -2.435 -15.881 -12.652 1.00 0.00 228 ALA A N 10
ATOM 16780 C CA . ALA A 1 102 ? -3.053 -16.090 -13.951 1.00 0.00 228 ALA A CA 10
ATOM 16781 C C . ALA A 1 102 ? -4.522 -15.703 -13.889 1.00 0.00 228 ALA A C 10
ATOM 16782 O O . ALA A 1 102 ? -5.258 -16.169 -13.020 1.00 0.00 228 ALA A O 10
ATOM 16789 N N . ARG A 1 103 ? -4.953 -14.836 -14.791 1.00 0.00 229 ARG A N 10
ATOM 16790 C CA . ARG A 1 103 ? -6.330 -14.372 -14.779 1.00 0.00 229 ARG A CA 10
ATOM 16791 C C . ARG A 1 103 ? -7.059 -14.805 -16.047 1.00 0.00 229 ARG A C 10
ATOM 16792 O O . ARG A 1 103 ? -8.209 -14.425 -16.274 1.00 0.00 229 ARG A O 10
ATOM 16813 N N . VAL A 1 104 ? -6.369 -15.608 -16.861 1.00 0.00 230 VAL A N 10
ATOM 16814 C CA . VAL A 1 104 ? -6.927 -16.151 -18.105 1.00 0.00 230 VAL A CA 10
ATOM 16815 C C . VAL A 1 104 ? -7.390 -15.016 -19.026 1.00 0.00 230 VAL A C 10
ATOM 16816 O O . VAL A 1 104 ? -8.382 -15.130 -19.748 1.00 0.00 230 VAL A O 10
ATOM 16829 N N . LEU A 1 105 ? -6.649 -13.916 -18.984 1.00 0.00 231 LEU A N 10
ATOM 16830 C CA . LEU A 1 105 ? -6.924 -12.749 -19.807 1.00 0.00 231 LEU A CA 10
ATOM 16831 C C . LEU A 1 105 ? -5.821 -11.721 -19.595 1.00 0.00 231 LEU A C 10
ATOM 16832 O O . LEU A 1 105 ? -4.776 -11.828 -20.266 1.00 0.00 231 LEU A O 10
ATOM 16849 N N . ILE B 2 1 ? -4.395 1.657 -1.558 1.00 0.00 1 ILE B N 10
ATOM 16850 C CA . ILE B 2 1 ? -2.988 1.414 -1.926 1.00 0.00 1 ILE B CA 10
ATOM 16851 C C . ILE B 2 1 ? -2.251 2.731 -2.124 1.00 0.00 1 ILE B C 10
ATOM 16852 O O . ILE B 2 1 ? -1.030 2.795 -1.998 1.00 0.00 1 ILE B O 10
ATOM 16870 N N . THR B 2 2 ? -2.993 3.787 -2.426 1.00 0.00 2 THR B N 10
ATOM 16871 C CA . THR B 2 2 ? -2.425 5.115 -2.468 1.00 0.00 2 THR B CA 10
ATOM 16872 C C . THR B 2 2 ? -2.735 5.817 -1.146 1.00 0.00 2 THR B C 10
ATOM 16873 O O . THR B 2 2 ? -3.437 5.249 -0.302 1.00 0.00 2 THR B O 10
ATOM 16884 N N . PHE B 2 3 ? -2.227 7.025 -0.949 1.00 0.00 3 PHE B N 10
ATOM 16885 C CA . PHE B 2 3 ? -2.495 7.763 0.279 1.00 0.00 3 PHE B CA 10
ATOM 16886 C C . PHE B 2 3 ? -3.989 8.060 0.393 1.00 0.00 3 PHE B C 10
ATOM 16887 O O . PHE B 2 3 ? -4.547 8.085 1.493 1.00 0.00 3 PHE B O 10
ATOM 16924 N N . ASP B 2 5 ? -6.441 6.157 -0.512 1.00 0.00 5 ASP B N 10
ATOM 16925 C CA . ASP B 2 5 ? -7.033 4.965 0.096 1.00 0.00 5 ASP B CA 10
ATOM 16926 C C . ASP B 2 5 ? -6.761 4.941 1.589 1.00 0.00 5 ASP B C 10
ATOM 16927 O O . ASP B 2 5 ? -7.645 4.642 2.384 1.00 0.00 5 ASP B O 10
ATOM 16937 N N . LEU B 2 6 ? -5.519 5.249 1.951 1.00 0.00 6 LEU B N 10
ATOM 16938 C CA . LEU B 2 6 ? -5.078 5.209 3.340 1.00 0.00 6 LEU B CA 10
ATOM 16939 C C . LEU B 2 6 ? -5.927 6.111 4.225 1.00 0.00 6 LEU B C 10
ATOM 16940 O O . LEU B 2 6 ? -6.396 5.693 5.287 1.00 0.00 6 LEU B O 10
ATOM 16956 N N . LEU B 2 7 ? -6.109 7.346 3.783 1.00 0.00 7 LEU B N 10
ATOM 16957 C CA . LEU B 2 7 ? -6.908 8.311 4.521 1.00 0.00 7 LEU B CA 10
ATOM 16958 C C . LEU B 2 7 ? -8.321 7.794 4.736 1.00 0.00 7 LEU B C 10
ATOM 16959 O O . LEU B 2 7 ? -8.781 7.690 5.869 1.00 0.00 7 LEU B O 10
ATOM 16995 N N . TYR B 2 9 ? -9.468 4.931 4.456 1.00 0.00 9 TYR B N 10
ATOM 16996 C CA . TYR B 2 9 ? -9.488 3.651 5.149 1.00 0.00 9 TYR B CA 10
ATOM 16997 C C . TYR B 2 9 ? -9.670 3.867 6.647 1.00 0.00 9 TYR B C 10
ATOM 16998 O O . TYR B 2 9 ? -10.615 3.356 7.250 1.00 0.00 9 TYR B O 10
ATOM 17016 N N . TYR B 2 10 ? -8.762 4.632 7.238 1.00 0.00 10 TYR B N 10
ATOM 17017 C CA . TYR B 2 10 ? -8.845 4.958 8.655 1.00 0.00 10 TYR B CA 10
ATOM 17018 C C . TYR B 2 10 ? -9.954 5.971 8.927 1.00 0.00 10 TYR B C 10
ATOM 17019 O O . TYR B 2 10 ? -10.822 5.751 9.772 1.00 0.00 10 TYR B O 10
ATOM 17037 N N . GLY B 2 11 ? -9.919 7.073 8.201 1.00 0.00 11 GLY B N 10
ATOM 17038 C CA . GLY B 2 11 ? -10.880 8.132 8.393 1.00 0.00 11 GLY B CA 10
ATOM 17039 C C . GLY B 2 11 ? -10.219 9.367 8.951 1.00 0.00 11 GLY B C 10
ATOM 17040 O O . GLY B 2 11 ? -9.750 10.219 8.196 1.00 0.00 11 GLY B O 10
ATOM 17044 N N . LYS B 2 12 ? -10.155 9.418 10.277 1.00 0.00 12 LYS B N 10
ATOM 17045 C CA . LYS B 2 12 ? -9.538 10.511 11.024 1.00 0.00 12 LYS B CA 10
ATOM 17046 C C . LYS B 2 12 ? -9.839 11.884 10.416 1.00 0.00 12 LYS B C 10
ATOM 17047 O O . LYS B 2 12 ? -8.964 12.520 9.818 1.00 0.00 12 LYS B O 10
ATOM 17066 N N . LYS B 2 13 ? -11.086 12.321 10.588 1.00 0.00 13 LYS B N 10
ATOM 17067 C CA . LYS B 2 13 ? -11.565 13.611 10.080 1.00 0.00 13 LYS B CA 10
ATOM 17068 C C . LYS B 2 13 ? -10.643 14.769 10.475 1.00 0.00 13 LYS B C 10
ATOM 17069 O O . LYS B 2 13 ? -9.913 14.691 11.466 1.00 0.00 13 LYS B O 10
ATOM 17088 N N . LYS B 2 14 ? -10.692 15.847 9.702 1.00 0.00 14 LYS B N 10
ATOM 17089 C CA . LYS B 2 14 ? -9.887 17.025 9.988 1.00 0.00 14 LYS B CA 10
ATOM 17090 C C . LYS B 2 14 ? -10.557 17.870 11.059 1.00 0.00 14 LYS B C 10
ATOM 17091 O O . LYS B 2 14 ? -10.132 17.805 12.230 1.00 0.00 14 LYS B O 10
ATOM 17111 N N . SER A 1 12 ? 23.378 -5.904 16.450 1.00 0.00 138 SER A N 11
ATOM 17112 C CA . SER A 1 12 ? 23.536 -5.142 15.192 1.00 0.00 138 SER A CA 11
ATOM 17113 C C . SER A 1 12 ? 24.777 -5.600 14.427 1.00 0.00 138 SER A C 11
ATOM 17114 O O . SER A 1 12 ? 25.267 -4.895 13.540 1.00 0.00 138 SER A O 11
ATOM 17122 N N . GLY A 1 13 ? 25.276 -6.788 14.764 1.00 0.00 139 GLY A N 11
ATOM 17123 C CA . GLY A 1 13 ? 26.524 -7.256 14.193 1.00 0.00 139 GLY A CA 11
ATOM 17124 C C . GLY A 1 13 ? 27.669 -6.316 14.510 1.00 0.00 139 GLY A C 11
ATOM 17125 O O . GLY A 1 13 ? 28.202 -6.323 15.621 1.00 0.00 139 GLY A O 11
ATOM 17129 N N . LEU A 1 14 ? 28.032 -5.496 13.538 1.00 0.00 140 LEU A N 11
ATOM 17130 C CA . LEU A 1 14 ? 29.044 -4.470 13.729 1.00 0.00 140 LEU A CA 11
ATOM 17131 C C . LEU A 1 14 ? 28.694 -3.231 12.909 1.00 0.00 140 LEU A C 11
ATOM 17132 O O . LEU A 1 14 ? 29.536 -2.366 12.667 1.00 0.00 140 LEU A O 11
ATOM 17148 N N . VAL A 1 15 ? 27.431 -3.144 12.500 1.00 0.00 141 VAL A N 11
ATOM 17149 C CA . VAL A 1 15 ? 26.970 -2.052 11.648 1.00 0.00 141 VAL A CA 11
ATOM 17150 C C . VAL A 1 15 ? 25.790 -1.323 12.288 1.00 0.00 141 VAL A C 11
ATOM 17151 O O . VAL A 1 15 ? 24.710 -1.895 12.448 1.00 0.00 141 VAL A O 11
ATOM 17164 N N . PRO A 1 16 ? 25.982 -0.050 12.669 1.00 0.00 142 PRO A N 11
ATOM 17165 C CA . PRO A 1 16 ? 24.912 0.782 13.226 1.00 0.00 142 PRO A CA 11
ATOM 17166 C C . PRO A 1 16 ? 23.953 1.285 12.144 1.00 0.00 142 PRO A C 11
ATOM 17167 O O . PRO A 1 16 ? 23.989 2.456 11.752 1.00 0.00 142 PRO A O 11
ATOM 17178 N N . ARG A 1 17 ? 23.107 0.390 11.653 1.00 0.00 143 ARG A N 11
ATOM 17179 C CA . ARG A 1 17 ? 22.163 0.728 10.595 1.00 0.00 143 ARG A CA 11
ATOM 17180 C C . ARG A 1 17 ? 20.754 0.911 11.148 1.00 0.00 143 ARG A C 11
ATOM 17181 O O . ARG A 1 17 ? 20.405 0.358 12.195 1.00 0.00 143 ARG A O 11
ATOM 17202 N N . GLY A 1 18 ? 19.947 1.681 10.429 1.00 0.00 144 GLY A N 11
ATOM 17203 C CA . GLY A 1 18 ? 18.604 1.982 10.882 1.00 0.00 144 GLY A CA 11
ATOM 17204 C C . GLY A 1 18 ? 18.494 3.412 11.361 1.00 0.00 144 GLY A C 11
ATOM 17205 O O . GLY A 1 18 ? 18.719 3.697 12.536 1.00 0.00 144 GLY A O 11
ATOM 17209 N N . SER A 1 19 ? 18.156 4.310 10.450 1.00 0.00 145 SER A N 11
ATOM 17210 C CA . SER A 1 19 ? 18.095 5.731 10.756 1.00 0.00 145 SER A CA 11
ATOM 17211 C C . SER A 1 19 ? 16.910 6.063 11.662 1.00 0.00 145 SER A C 11
ATOM 17212 O O . SER A 1 19 ? 17.085 6.718 12.692 1.00 0.00 145 SER A O 11
ATOM 17220 N N . HIS A 1 20 ? 15.720 5.602 11.286 1.00 0.00 146 HIS A N 11
ATOM 17221 C CA . HIS A 1 20 ? 14.492 5.920 12.016 1.00 0.00 146 HIS A CA 11
ATOM 17222 C C . HIS A 1 20 ? 14.215 7.413 11.967 1.00 0.00 146 HIS A C 11
ATOM 17223 O O . HIS A 1 20 ? 14.358 8.138 12.958 1.00 0.00 146 HIS A O 11
ATOM 17238 N N . MET A 1 21 ? 13.816 7.853 10.790 1.00 0.00 147 MET A N 11
ATOM 17239 C CA . MET A 1 21 ? 13.526 9.251 10.536 1.00 0.00 147 MET A CA 11
ATOM 17240 C C . MET A 1 21 ? 12.026 9.487 10.625 1.00 0.00 147 MET A C 11
ATOM 17241 O O . MET A 1 21 ? 11.254 8.553 10.853 1.00 0.00 147 MET A O 11
ATOM 17255 N N . THR A 1 22 ? 11.615 10.731 10.444 1.00 0.00 148 THR A N 11
ATOM 17256 C CA . THR A 1 22 ? 10.204 11.076 10.456 1.00 0.00 148 THR A CA 11
ATOM 17257 C C . THR A 1 22 ? 9.696 11.200 9.021 1.00 0.00 148 THR A C 11
ATOM 17258 O O . THR A 1 22 ? 8.724 11.901 8.744 1.00 0.00 148 THR A O 11
ATOM 17269 N N . SER A 1 23 ? 10.363 10.491 8.123 1.00 0.00 149 SER A N 11
ATOM 17270 C CA . SER A 1 23 ? 10.035 10.522 6.711 1.00 0.00 149 SER A CA 11
ATOM 17271 C C . SER A 1 23 ? 9.793 9.105 6.195 1.00 0.00 149 SER A C 11
ATOM 17272 O O . SER A 1 23 ? 10.409 8.147 6.665 1.00 0.00 149 SER A O 11
ATOM 17280 N N . ILE A 1 24 ? 8.903 8.993 5.213 1.00 0.00 150 ILE A N 11
ATOM 17281 C CA . ILE A 1 24 ? 8.385 7.704 4.766 1.00 0.00 150 ILE A CA 11
ATOM 17282 C C . ILE A 1 24 ? 9.455 6.835 4.099 1.00 0.00 150 ILE A C 11
ATOM 17283 O O . ILE A 1 24 ? 9.301 5.619 4.010 1.00 0.00 150 ILE A O 11
ATOM 17299 N N . LEU A 1 25 ? 10.539 7.455 3.645 1.00 0.00 151 LEU A N 11
ATOM 17300 C CA . LEU A 1 25 ? 11.619 6.721 2.988 1.00 0.00 151 LEU A CA 11
ATOM 17301 C C . LEU A 1 25 ? 12.336 5.787 3.957 1.00 0.00 151 LEU A C 11
ATOM 17302 O O . LEU A 1 25 ? 12.986 4.829 3.537 1.00 0.00 151 LEU A O 11
ATOM 17318 N N . ASP A 1 26 ? 12.218 6.073 5.246 1.00 0.00 152 ASP A N 11
ATOM 17319 C CA . ASP A 1 26 ? 12.857 5.257 6.274 1.00 0.00 152 ASP A CA 11
ATOM 17320 C C . ASP A 1 26 ? 11.957 4.088 6.649 1.00 0.00 152 ASP A C 11
ATOM 17321 O O . ASP A 1 26 ? 12.417 3.060 7.148 1.00 0.00 152 ASP A O 11
ATOM 17331 N N . ILE A 1 27 ? 10.670 4.248 6.368 1.00 0.00 153 ILE A N 11
ATOM 17332 C CA . ILE A 1 27 ? 9.677 3.246 6.730 1.00 0.00 153 ILE A CA 11
ATOM 17333 C C . ILE A 1 27 ? 9.726 2.064 5.765 1.00 0.00 153 ILE A C 11
ATOM 17334 O O . ILE A 1 27 ? 9.136 2.096 4.685 1.00 0.00 153 ILE A O 11
ATOM 17350 N N . ARG A 1 28 ? 10.463 1.036 6.159 1.00 0.00 154 ARG A N 11
ATOM 17351 C CA . ARG A 1 28 ? 10.615 -0.166 5.350 1.00 0.00 154 ARG A CA 11
ATOM 17352 C C . ARG A 1 28 ? 10.290 -1.397 6.188 1.00 0.00 154 ARG A C 11
ATOM 17353 O O . ARG A 1 28 ? 10.535 -1.416 7.396 1.00 0.00 154 ARG A O 11
ATOM 17374 N N . GLN A 1 29 ? 9.735 -2.416 5.550 1.00 0.00 155 GLN A N 11
ATOM 17375 C CA . GLN A 1 29 ? 9.204 -3.572 6.264 1.00 0.00 155 GLN A CA 11
ATOM 17376 C C . GLN A 1 29 ? 10.276 -4.630 6.522 1.00 0.00 155 GLN A C 11
ATOM 17377 O O . GLN A 1 29 ? 11.125 -4.893 5.670 1.00 0.00 155 GLN A O 11
ATOM 17391 N N . GLY A 1 30 ? 10.220 -5.239 7.703 1.00 0.00 156 GLY A N 11
ATOM 17392 C CA . GLY A 1 30 ? 11.141 -6.306 8.040 1.00 0.00 156 GLY A CA 11
ATOM 17393 C C . GLY A 1 30 ? 10.518 -7.680 7.837 1.00 0.00 156 GLY A C 11
ATOM 17394 O O . GLY A 1 30 ? 9.306 -7.784 7.654 1.00 0.00 156 GLY A O 11
ATOM 17398 N N . PRO A 1 31 ? 11.323 -8.757 7.866 1.00 0.00 157 PRO A N 11
ATOM 17399 C CA . PRO A 1 31 ? 10.834 -10.124 7.625 1.00 0.00 157 PRO A CA 11
ATOM 17400 C C . PRO A 1 31 ? 9.928 -10.643 8.744 1.00 0.00 157 PRO A C 11
ATOM 17401 O O . PRO A 1 31 ? 8.995 -11.407 8.493 1.00 0.00 157 PRO A O 11
ATOM 17412 N N . LYS A 1 32 ? 10.195 -10.222 9.976 1.00 0.00 158 LYS A N 11
ATOM 17413 C CA . LYS A 1 32 ? 9.377 -10.625 11.115 1.00 0.00 158 LYS A CA 11
ATOM 17414 C C . LYS A 1 32 ? 8.299 -9.585 11.366 1.00 0.00 158 LYS A C 11
ATOM 17415 O O . LYS A 1 32 ? 7.571 -9.643 12.357 1.00 0.00 158 LYS A O 11
ATOM 17434 N N . GLU A 1 33 ? 8.208 -8.634 10.456 1.00 0.00 159 GLU A N 11
ATOM 17435 C CA . GLU A 1 33 ? 7.341 -7.495 10.633 1.00 0.00 159 GLU A CA 11
ATOM 17436 C C . GLU A 1 33 ? 6.100 -7.628 9.760 1.00 0.00 159 GLU A C 11
ATOM 17437 O O . GLU A 1 33 ? 6.197 -7.690 8.533 1.00 0.00 159 GLU A O 11
ATOM 17450 N N . PRO A 1 34 ? 4.919 -7.687 10.387 1.00 0.00 160 PRO A N 11
ATOM 17451 C CA . PRO A 1 34 ? 3.653 -7.843 9.671 1.00 0.00 160 PRO A CA 11
ATOM 17452 C C . PRO A 1 34 ? 3.297 -6.603 8.861 1.00 0.00 160 PRO A C 11
ATOM 17453 O O . PRO A 1 34 ? 3.548 -5.469 9.276 1.00 0.00 160 PRO A O 11
ATOM 17464 N N . PHE A 1 35 ? 2.690 -6.842 7.703 1.00 0.00 161 PHE A N 11
ATOM 17465 C CA . PHE A 1 35 ? 2.314 -5.777 6.781 1.00 0.00 161 PHE A CA 11
ATOM 17466 C C . PHE A 1 35 ? 1.312 -4.820 7.425 1.00 0.00 161 PHE A C 11
ATOM 17467 O O . PHE A 1 35 ? 1.222 -3.653 7.044 1.00 0.00 161 PHE A O 11
ATOM 17484 N N . ARG A 1 36 ? 0.575 -5.313 8.413 1.00 0.00 162 ARG A N 11
ATOM 17485 C CA . ARG A 1 36 ? -0.406 -4.492 9.114 1.00 0.00 162 ARG A CA 11
ATOM 17486 C C . ARG A 1 36 ? 0.296 -3.404 9.924 1.00 0.00 162 ARG A C 11
ATOM 17487 O O . ARG A 1 36 ? -0.113 -2.245 9.907 1.00 0.00 162 ARG A O 11
ATOM 17508 N N . ASP A 1 37 ? 1.364 -3.789 10.616 1.00 0.00 163 ASP A N 11
ATOM 17509 C CA . ASP A 1 37 ? 2.159 -2.844 11.403 1.00 0.00 163 ASP A CA 11
ATOM 17510 C C . ASP A 1 37 ? 2.857 -1.848 10.487 1.00 0.00 163 ASP A C 11
ATOM 17511 O O . ASP A 1 37 ? 3.025 -0.675 10.825 1.00 0.00 163 ASP A O 11
ATOM 17521 N N . TYR A 1 38 ? 3.251 -2.336 9.319 1.00 0.00 164 TYR A N 11
ATOM 17522 C CA . TYR A 1 38 ? 3.930 -1.524 8.324 1.00 0.00 164 TYR A CA 11
ATOM 17523 C C . TYR A 1 38 ? 3.036 -0.371 7.877 1.00 0.00 164 TYR A C 11
ATOM 17524 O O . TYR A 1 38 ? 3.419 0.793 7.977 1.00 0.00 164 TYR A O 11
ATOM 17542 N N . VAL A 1 39 ? 1.832 -0.701 7.423 1.00 0.00 165 VAL A N 11
ATOM 17543 C CA . VAL A 1 39 ? 0.886 0.299 6.939 1.00 0.00 165 VAL A CA 11
ATOM 17544 C C . VAL A 1 39 ? 0.392 1.220 8.054 1.00 0.00 165 VAL A C 11
ATOM 17545 O O . VAL A 1 39 ? 0.201 2.418 7.827 1.00 0.00 165 VAL A O 11
ATOM 17558 N N . ASP A 1 40 ? 0.206 0.668 9.253 1.00 0.00 166 ASP A N 11
ATOM 17559 C CA . ASP A 1 40 ? -0.333 1.432 10.380 1.00 0.00 166 ASP A CA 11
ATOM 17560 C C . ASP A 1 40 ? 0.443 2.729 10.589 1.00 0.00 166 ASP A C 11
ATOM 17561 O O . ASP A 1 40 ? -0.144 3.804 10.677 1.00 0.00 166 ASP A O 11
ATOM 17571 N N . ARG A 1 41 ? 1.763 2.624 10.633 1.00 0.00 167 ARG A N 11
ATOM 17572 C CA . ARG A 1 41 ? 2.617 3.797 10.802 1.00 0.00 167 ARG A CA 11
ATOM 17573 C C . ARG A 1 41 ? 2.938 4.451 9.462 1.00 0.00 167 ARG A C 11
ATOM 17574 O O . ARG A 1 41 ? 3.137 5.663 9.393 1.00 0.00 167 ARG A O 11
ATOM 17595 N N . PHE A 1 42 ? 2.996 3.644 8.404 1.00 0.00 168 PHE A N 11
ATOM 17596 C CA . PHE A 1 42 ? 3.279 4.142 7.058 1.00 0.00 168 PHE A CA 11
ATOM 17597 C C . PHE A 1 42 ? 2.302 5.255 6.699 1.00 0.00 168 PHE A C 11
ATOM 17598 O O . PHE A 1 42 ? 2.698 6.350 6.297 1.00 0.00 168 PHE A O 11
ATOM 17615 N N . TYR A 1 43 ? 1.024 4.959 6.875 1.00 0.00 169 TYR A N 11
ATOM 17616 C CA . TYR A 1 43 ? -0.041 5.902 6.586 1.00 0.00 169 TYR A CA 11
ATOM 17617 C C . TYR A 1 43 ? 0.082 7.156 7.447 1.00 0.00 169 TYR A C 11
ATOM 17618 O O . TYR A 1 43 ? -0.004 8.276 6.942 1.00 0.00 169 TYR A O 11
ATOM 17636 N N . LYS A 1 44 ? 0.306 6.957 8.740 1.00 0.00 170 LYS A N 11
ATOM 17637 C CA . LYS A 1 44 ? 0.406 8.064 9.685 1.00 0.00 170 LYS A CA 11
ATOM 17638 C C . LYS A 1 44 ? 1.599 8.954 9.352 1.00 0.00 170 LYS A C 11
ATOM 17639 O O . LYS A 1 44 ? 1.558 10.165 9.567 1.00 0.00 170 LYS A O 11
ATOM 17658 N N . THR A 1 45 ? 2.644 8.351 8.797 1.00 0.00 171 THR A N 11
ATOM 17659 C CA . THR A 1 45 ? 3.821 9.095 8.377 1.00 0.00 171 THR A CA 11
ATOM 17660 C C . THR A 1 45 ? 3.521 9.920 7.123 1.00 0.00 171 THR A C 11
ATOM 17661 O O . THR A 1 45 ? 3.930 11.075 7.020 1.00 0.00 171 THR A O 11
ATOM 17672 N N . LEU A 1 46 ? 2.774 9.336 6.185 1.00 0.00 172 LEU A N 11
ATOM 17673 C CA . LEU A 1 46 ? 2.427 10.023 4.937 1.00 0.00 172 LEU A CA 11
ATOM 17674 C C . LEU A 1 46 ? 1.593 11.276 5.185 1.00 0.00 172 LEU A C 11
ATOM 17675 O O . LEU A 1 46 ? 1.622 12.216 4.385 1.00 0.00 172 LEU A O 11
ATOM 17691 N N . ARG A 1 47 ? 0.837 11.288 6.275 1.00 0.00 173 ARG A N 11
ATOM 17692 C CA . ARG A 1 47 ? 0.057 12.466 6.634 1.00 0.00 173 ARG A CA 11
ATOM 17693 C C . ARG A 1 47 ? 0.995 13.616 6.991 1.00 0.00 173 ARG A C 11
ATOM 17694 O O . ARG A 1 47 ? 0.735 14.774 6.665 1.00 0.00 173 ARG A O 11
ATOM 17715 N N . ALA A 1 48 ? 2.101 13.275 7.646 1.00 0.00 174 ALA A N 11
ATOM 17716 C CA . ALA A 1 48 ? 3.055 14.267 8.127 1.00 0.00 174 ALA A CA 11
ATOM 17717 C C . ALA A 1 48 ? 4.110 14.590 7.071 1.00 0.00 174 ALA A C 11
ATOM 17718 O O . ALA A 1 48 ? 4.791 15.613 7.160 1.00 0.00 174 ALA A O 11
ATOM 17725 N N . GLU A 1 49 ? 4.245 13.711 6.083 1.00 0.00 175 GLU A N 11
ATOM 17726 C CA . GLU A 1 49 ? 5.185 13.924 4.989 1.00 0.00 175 GLU A CA 11
ATOM 17727 C C . GLU A 1 49 ? 4.915 15.244 4.285 1.00 0.00 175 GLU A C 11
ATOM 17728 O O . GLU A 1 49 ? 3.820 15.476 3.762 1.00 0.00 175 GLU A O 11
ATOM 17741 N N . GLN A 1 50 ? 5.915 16.112 4.297 1.00 0.00 176 GLN A N 11
ATOM 17742 C CA . GLN A 1 50 ? 5.808 17.414 3.667 1.00 0.00 176 GLN A CA 11
ATOM 17743 C C . GLN A 1 50 ? 6.000 17.294 2.166 1.00 0.00 176 GLN A C 11
ATOM 17744 O O . GLN A 1 50 ? 7.117 17.370 1.655 1.00 0.00 176 GLN A O 11
ATOM 17758 N N . ALA A 1 51 ? 4.893 17.081 1.484 1.00 0.00 177 ALA A N 11
ATOM 17759 C CA . ALA A 1 51 ? 4.868 16.956 0.037 1.00 0.00 177 ALA A CA 11
ATOM 17760 C C . ALA A 1 51 ? 3.456 17.199 -0.456 1.00 0.00 177 ALA A C 11
ATOM 17761 O O . ALA A 1 51 ? 2.500 17.001 0.294 1.00 0.00 177 ALA A O 11
ATOM 17768 N N . SER A 1 52 ? 3.326 17.649 -1.694 1.00 0.00 178 SER A N 11
ATOM 17769 C CA . SER A 1 52 ? 2.021 17.756 -2.323 1.00 0.00 178 SER A CA 11
ATOM 17770 C C . SER A 1 52 ? 1.369 16.381 -2.329 1.00 0.00 178 SER A C 11
ATOM 17771 O O . SER A 1 52 ? 2.015 15.382 -2.656 1.00 0.00 178 SER A O 11
ATOM 17779 N N . GLN A 1 53 ? 0.096 16.338 -1.946 1.00 0.00 179 GLN A N 11
ATOM 17780 C CA . GLN A 1 53 ? -0.626 15.080 -1.813 1.00 0.00 179 GLN A CA 11
ATOM 17781 C C . GLN A 1 53 ? -0.618 14.298 -3.115 1.00 0.00 179 GLN A C 11
ATOM 17782 O O . GLN A 1 53 ? -0.482 13.085 -3.092 1.00 0.00 179 GLN A O 11
ATOM 17796 N N . GLU A 1 54 ? -0.740 14.998 -4.240 1.00 0.00 180 GLU A N 11
ATOM 17797 C CA . GLU A 1 54 ? -0.682 14.356 -5.555 1.00 0.00 180 GLU A CA 11
ATOM 17798 C C . GLU A 1 54 ? 0.611 13.560 -5.704 1.00 0.00 180 GLU A C 11
ATOM 17799 O O . GLU A 1 54 ? 0.607 12.420 -6.172 1.00 0.00 180 GLU A O 11
ATOM 17812 N N . VAL A 1 55 ? 1.715 14.179 -5.301 1.00 0.00 181 VAL A N 11
ATOM 17813 C CA . VAL A 1 55 ? 3.022 13.541 -5.355 1.00 0.00 181 VAL A CA 11
ATOM 17814 C C . VAL A 1 55 ? 3.088 12.390 -4.357 1.00 0.00 181 VAL A C 11
ATOM 17815 O O . VAL A 1 55 ? 3.610 11.319 -4.663 1.00 0.00 181 VAL A O 11
ATOM 17828 N N . LYS A 1 56 ? 2.533 12.612 -3.168 1.00 0.00 182 LYS A N 11
ATOM 17829 C CA . LYS A 1 56 ? 2.528 11.590 -2.133 1.00 0.00 182 LYS A CA 11
ATOM 17830 C C . LYS A 1 56 ? 1.702 10.378 -2.562 1.00 0.00 182 LYS A C 11
ATOM 17831 O O . LYS A 1 56 ? 2.031 9.242 -2.217 1.00 0.00 182 LYS A O 11
ATOM 17850 N N . ASN A 1 57 ? 0.636 10.618 -3.322 1.00 0.00 183 ASN A N 11
ATOM 17851 C CA . ASN A 1 57 ? -0.180 9.527 -3.849 1.00 0.00 183 ASN A CA 11
ATOM 17852 C C . ASN A 1 57 ? 0.660 8.646 -4.757 1.00 0.00 183 ASN A C 11
ATOM 17853 O O . ASN A 1 57 ? 0.769 7.442 -4.536 1.00 0.00 183 ASN A O 11
ATOM 17864 N N . ALA A 1 58 ? 1.277 9.270 -5.755 1.00 0.00 184 ALA A N 11
ATOM 17865 C CA . ALA A 1 58 ? 2.071 8.554 -6.745 1.00 0.00 184 ALA A CA 11
ATOM 17866 C C . ALA A 1 58 ? 3.267 7.861 -6.105 1.00 0.00 184 ALA A C 11
ATOM 17867 O O . ALA A 1 58 ? 3.708 6.807 -6.568 1.00 0.00 184 ALA A O 11
ATOM 17874 N N . ALA A 1 59 ? 3.787 8.454 -5.035 1.00 0.00 185 ALA A N 11
ATOM 17875 C CA . ALA A 1 59 ? 4.941 7.905 -4.346 1.00 0.00 185 ALA A CA 11
ATOM 17876 C C . ALA A 1 59 ? 4.578 6.619 -3.614 1.00 0.00 185 ALA A C 11
ATOM 17877 O O . ALA A 1 59 ? 5.245 5.602 -3.772 1.00 0.00 185 ALA A O 11
ATOM 17884 N N . THR A 1 60 ? 3.510 6.660 -2.831 1.00 0.00 186 THR A N 11
ATOM 17885 C CA . THR A 1 60 ? 3.104 5.505 -2.045 1.00 0.00 186 THR A CA 11
ATOM 17886 C C . THR A 1 60 ? 2.590 4.374 -2.938 1.00 0.00 186 THR A C 11
ATOM 17887 O O . THR A 1 60 ? 2.757 3.199 -2.608 1.00 0.00 186 THR A O 11
ATOM 17898 N N . GLU A 1 61 ? 1.954 4.730 -4.061 1.00 0.00 187 GLU A N 11
ATOM 17899 C CA . GLU A 1 61 ? 1.497 3.739 -5.040 1.00 0.00 187 GLU A CA 11
ATOM 17900 C C . GLU A 1 61 ? 2.611 2.742 -5.358 1.00 0.00 187 GLU A C 11
ATOM 17901 O O . GLU A 1 61 ? 2.365 1.547 -5.517 1.00 0.00 187 GLU A O 11
ATOM 17914 N N . THR A 1 62 ? 3.834 3.242 -5.430 1.00 0.00 188 THR A N 11
ATOM 17915 C CA . THR A 1 62 ? 4.993 2.400 -5.665 1.00 0.00 188 THR A CA 11
ATOM 17916 C C . THR A 1 62 ? 5.686 2.006 -4.355 1.00 0.00 188 THR A C 11
ATOM 17917 O O . THR A 1 62 ? 5.902 0.824 -4.090 1.00 0.00 188 THR A O 11
ATOM 17928 N N . LEU A 1 63 ? 5.999 3.002 -3.530 1.00 0.00 189 LEU A N 11
ATOM 17929 C CA . LEU A 1 63 ? 6.806 2.805 -2.322 1.00 0.00 189 LEU A CA 11
ATOM 17930 C C . LEU A 1 63 ? 6.168 1.838 -1.325 1.00 0.00 189 LEU A C 11
ATOM 17931 O O . LEU A 1 63 ? 6.882 1.148 -0.601 1.00 0.00 189 LEU A O 11
ATOM 17947 N N . LEU A 1 64 ? 4.841 1.790 -1.278 1.00 0.00 190 LEU A N 11
ATOM 17948 C CA . LEU A 1 64 ? 4.149 0.869 -0.378 1.00 0.00 190 LEU A CA 11
ATOM 17949 C C . LEU A 1 64 ? 4.558 -0.569 -0.681 1.00 0.00 190 LEU A C 11
ATOM 17950 O O . LEU A 1 64 ? 4.800 -1.361 0.224 1.00 0.00 190 LEU A O 11
ATOM 17966 N N . VAL A 1 65 ? 4.635 -0.892 -1.964 1.00 0.00 191 VAL A N 11
ATOM 17967 C CA . VAL A 1 65 ? 5.085 -2.206 -2.402 1.00 0.00 191 VAL A CA 11
ATOM 17968 C C . VAL A 1 65 ? 6.614 -2.283 -2.382 1.00 0.00 191 VAL A C 11
ATOM 17969 O O . VAL A 1 65 ? 7.196 -3.298 -2.001 1.00 0.00 191 VAL A O 11
ATOM 17982 N N . GLN A 1 66 ? 7.245 -1.187 -2.784 1.00 0.00 192 GLN A N 11
ATOM 17983 C CA . GLN A 1 66 ? 8.684 -1.126 -2.982 1.00 0.00 192 GLN A CA 11
ATOM 17984 C C . GLN A 1 66 ? 9.465 -1.250 -1.670 1.00 0.00 192 GLN A C 11
ATOM 17985 O O . GLN A 1 66 ? 10.490 -1.935 -1.616 1.00 0.00 192 GLN A O 11
ATOM 17999 N N . ASN A 1 67 ? 8.989 -0.604 -0.616 1.00 0.00 193 ASN A N 11
ATOM 18000 C CA . ASN A 1 67 ? 9.698 -0.622 0.664 1.00 0.00 193 ASN A CA 11
ATOM 18001 C C . ASN A 1 67 ? 9.221 -1.780 1.538 1.00 0.00 193 ASN A C 11
ATOM 18002 O O . ASN A 1 67 ? 9.668 -1.940 2.676 1.00 0.00 193 ASN A O 11
ATOM 18013 N N . ALA A 1 68 ? 8.321 -2.591 0.998 1.00 0.00 194 ALA A N 11
ATOM 18014 C CA . ALA A 1 68 ? 7.805 -3.746 1.717 1.00 0.00 194 ALA A CA 11
ATOM 18015 C C . ALA A 1 68 ? 8.791 -4.908 1.656 1.00 0.00 194 ALA A C 11
ATOM 18016 O O . ALA A 1 68 ? 9.805 -4.843 0.951 1.00 0.00 194 ALA A O 11
ATOM 18023 N N . ASN A 1 69 ? 8.490 -5.963 2.397 1.00 0.00 195 ASN A N 11
ATOM 18024 C CA . ASN A 1 69 ? 9.339 -7.147 2.432 1.00 0.00 195 ASN A CA 11
ATOM 18025 C C . ASN A 1 69 ? 9.282 -7.878 1.092 1.00 0.00 195 ASN A C 11
ATOM 18026 O O . ASN A 1 69 ? 8.218 -7.931 0.484 1.00 0.00 195 ASN A O 11
ATOM 18037 N N . PRO A 1 70 ? 10.409 -8.425 0.595 1.00 0.00 196 PRO A N 11
ATOM 18038 C CA . PRO A 1 70 ? 10.459 -9.103 -0.709 1.00 0.00 196 PRO A CA 11
ATOM 18039 C C . PRO A 1 70 ? 9.313 -10.096 -0.896 1.00 0.00 196 PRO A C 11
ATOM 18040 O O . PRO A 1 70 ? 8.673 -10.138 -1.954 1.00 0.00 196 PRO A O 11
ATOM 18051 N N . ASP A 1 71 ? 9.037 -10.862 0.150 1.00 0.00 197 ASP A N 11
ATOM 18052 C CA . ASP A 1 71 ? 7.965 -11.855 0.122 1.00 0.00 197 ASP A CA 11
ATOM 18053 C C . ASP A 1 71 ? 6.614 -11.181 -0.091 1.00 0.00 197 ASP A C 11
ATOM 18054 O O . ASP A 1 71 ? 5.845 -11.564 -0.977 1.00 0.00 197 ASP A O 11
ATOM 18064 N N . CYS A 1 72 ? 6.349 -10.156 0.704 1.00 0.00 198 CYS A N 11
ATOM 18065 C CA . CYS A 1 72 ? 5.120 -9.386 0.586 1.00 0.00 198 CYS A CA 11
ATOM 18066 C C . CYS A 1 72 ? 5.040 -8.722 -0.786 1.00 0.00 198 CYS A C 11
ATOM 18067 O O . CYS A 1 72 ? 3.995 -8.731 -1.433 1.00 0.00 198 CYS A O 11
ATOM 18075 N N . LYS A 1 73 ? 6.168 -8.172 -1.223 1.00 0.00 199 LYS A N 11
ATOM 18076 C CA . LYS A 1 73 ? 6.285 -7.513 -2.521 1.00 0.00 199 LYS A CA 11
ATOM 18077 C C . LYS A 1 73 ? 5.919 -8.475 -3.653 1.00 0.00 199 LYS A C 11
ATOM 18078 O O . LYS A 1 73 ? 5.411 -8.066 -4.699 1.00 0.00 199 LYS A O 11
ATOM 18097 N N . THR A 1 74 ? 6.195 -9.755 -3.436 1.00 0.00 200 THR A N 11
ATOM 18098 C CA . THR A 1 74 ? 5.824 -10.798 -4.378 1.00 0.00 200 THR A CA 11
ATOM 18099 C C . THR A 1 74 ? 4.302 -10.937 -4.454 1.00 0.00 200 THR A C 11
ATOM 18100 O O . THR A 1 74 ? 3.718 -10.997 -5.541 1.00 0.00 200 THR A O 11
ATOM 18111 N N . ILE A 1 75 ? 3.666 -10.954 -3.290 1.00 0.00 201 ILE A N 11
ATOM 18112 C CA . ILE A 1 75 ? 2.219 -11.108 -3.198 1.00 0.00 201 ILE A CA 11
ATOM 18113 C C . ILE A 1 75 ? 1.496 -9.867 -3.725 1.00 0.00 201 ILE A C 11
ATOM 18114 O O . ILE A 1 75 ? 0.482 -9.972 -4.415 1.00 0.00 201 ILE A O 11
ATOM 18130 N N . LEU A 1 76 ? 2.037 -8.695 -3.410 1.00 0.00 202 LEU A N 11
ATOM 18131 C CA . LEU A 1 76 ? 1.418 -7.430 -3.800 1.00 0.00 202 LEU A CA 11
ATOM 18132 C C . LEU A 1 76 ? 1.351 -7.288 -5.322 1.00 0.00 202 LEU A C 11
ATOM 18133 O O . LEU A 1 76 ? 0.436 -6.659 -5.858 1.00 0.00 202 LEU A O 11
ATOM 18149 N N . LYS A 1 77 ? 2.316 -7.879 -6.016 1.00 0.00 203 LYS A N 11
ATOM 18150 C CA . LYS A 1 77 ? 2.327 -7.852 -7.476 1.00 0.00 203 LYS A CA 11
ATOM 18151 C C . LYS A 1 77 ? 1.283 -8.805 -8.051 1.00 0.00 203 LYS A C 11
ATOM 18152 O O . LYS A 1 77 ? 0.797 -8.606 -9.166 1.00 0.00 203 LYS A O 11
ATOM 18171 N N . ALA A 1 78 ? 0.946 -9.840 -7.291 1.00 0.00 204 ALA A N 11
ATOM 18172 C CA . ALA A 1 78 ? -0.070 -10.796 -7.712 1.00 0.00 204 ALA A CA 11
ATOM 18173 C C . ALA A 1 78 ? -1.459 -10.180 -7.587 1.00 0.00 204 ALA A C 11
ATOM 18174 O O . ALA A 1 78 ? -2.380 -10.540 -8.322 1.00 0.00 204 ALA A O 11
ATOM 18181 N N . LEU A 1 79 ? -1.602 -9.253 -6.647 1.00 0.00 205 LEU A N 11
ATOM 18182 C CA . LEU A 1 79 ? -2.848 -8.515 -6.475 1.00 0.00 205 LEU A CA 11
ATOM 18183 C C . LEU A 1 79 ? -2.998 -7.475 -7.579 1.00 0.00 205 LEU A C 11
ATOM 18184 O O . LEU A 1 79 ? -4.045 -7.369 -8.217 1.00 0.00 205 LEU A O 11
ATOM 18200 N N . GLY A 1 80 ? -1.933 -6.714 -7.800 1.00 0.00 206 GLY A N 11
ATOM 18201 C CA . GLY A 1 80 ? -1.920 -5.746 -8.874 1.00 0.00 206 GLY A CA 11
ATOM 18202 C C . GLY A 1 80 ? -2.584 -4.434 -8.499 1.00 0.00 206 GLY A C 11
ATOM 18203 O O . GLY A 1 80 ? -2.978 -4.234 -7.349 1.00 0.00 206 GLY A O 11
ATOM 18207 N N . PRO A 1 81 ? -2.716 -3.514 -9.466 1.00 0.00 207 PRO A N 11
ATOM 18208 C CA . PRO A 1 81 ? -3.326 -2.199 -9.243 1.00 0.00 207 PRO A CA 11
ATOM 18209 C C . PRO A 1 81 ? -4.852 -2.249 -9.240 1.00 0.00 207 PRO A C 11
ATOM 18210 O O . PRO A 1 81 ? -5.518 -1.237 -9.018 1.00 0.00 207 PRO A O 11
ATOM 18221 N N . ALA A 1 82 ? -5.399 -3.431 -9.478 1.00 0.00 208 ALA A N 11
ATOM 18222 C CA . ALA A 1 82 ? -6.843 -3.613 -9.538 1.00 0.00 208 ALA A CA 11
ATOM 18223 C C . ALA A 1 82 ? -7.400 -4.007 -8.173 1.00 0.00 208 ALA A C 11
ATOM 18224 O O . ALA A 1 82 ? -8.558 -4.401 -8.047 1.00 0.00 208 ALA A O 11
ATOM 18231 N N . ALA A 1 83 ? -6.560 -3.902 -7.157 1.00 0.00 209 ALA A N 11
ATOM 18232 C CA . ALA A 1 83 ? -6.956 -4.215 -5.794 1.00 0.00 209 ALA A CA 11
ATOM 18233 C C . ALA A 1 83 ? -6.793 -2.984 -4.912 1.00 0.00 209 ALA A C 11
ATOM 18234 O O . ALA A 1 83 ? -6.159 -2.006 -5.314 1.00 0.00 209 ALA A O 11
ATOM 18241 N N . THR A 1 84 ? -7.363 -3.028 -3.714 1.00 0.00 210 THR A N 11
ATOM 18242 C CA . THR A 1 84 ? -7.321 -1.881 -2.819 1.00 0.00 210 THR A CA 11
ATOM 18243 C C . THR A 1 84 ? -6.418 -2.164 -1.628 1.00 0.00 210 THR A C 11
ATOM 18244 O O . THR A 1 84 ? -5.785 -3.221 -1.566 1.00 0.00 210 THR A O 11
ATOM 18255 N N . LEU A 1 85 ? -6.356 -1.233 -0.685 1.00 0.00 211 LEU A N 11
ATOM 18256 C CA . LEU A 1 85 ? -5.500 -1.398 0.478 1.00 0.00 211 LEU A CA 11
ATOM 18257 C C . LEU A 1 85 ? -5.904 -2.620 1.296 1.00 0.00 211 LEU A C 11
ATOM 18258 O O . LEU A 1 85 ? -5.050 -3.397 1.716 1.00 0.00 211 LEU A O 11
ATOM 18274 N N . GLU A 1 86 ? -7.205 -2.802 1.509 1.00 0.00 212 GLU A N 11
ATOM 18275 C CA . GLU A 1 86 ? -7.682 -3.890 2.357 1.00 0.00 212 GLU A CA 11
ATOM 18276 C C . GLU A 1 86 ? -7.362 -5.251 1.741 1.00 0.00 212 GLU A C 11
ATOM 18277 O O . GLU A 1 86 ? -7.218 -6.244 2.458 1.00 0.00 212 GLU A O 11
ATOM 18290 N N . GLU A 1 87 ? -7.236 -5.297 0.416 1.00 0.00 213 GLU A N 11
ATOM 18291 C CA . GLU A 1 87 ? -6.747 -6.501 -0.252 1.00 0.00 213 GLU A CA 11
ATOM 18292 C C . GLU A 1 87 ? -5.310 -6.778 0.166 1.00 0.00 213 GLU A C 11
ATOM 18293 O O . GLU A 1 87 ? -4.959 -7.903 0.520 1.00 0.00 213 GLU A O 11
ATOM 18306 N N . MET A 1 88 ? -4.493 -5.729 0.143 1.00 0.00 214 MET A N 11
ATOM 18307 C CA . MET A 1 88 ? -3.085 -5.825 0.529 1.00 0.00 214 MET A CA 11
ATOM 18308 C C . MET A 1 88 ? -2.971 -6.278 1.979 1.00 0.00 214 MET A C 11
ATOM 18309 O O . MET A 1 88 ? -2.224 -7.204 2.301 1.00 0.00 214 MET A O 11
ATOM 18323 N N . MET A 1 89 ? -3.742 -5.616 2.839 1.00 0.00 215 MET A N 11
ATOM 18324 C CA . MET A 1 89 ? -3.721 -5.874 4.275 1.00 0.00 215 MET A CA 11
ATOM 18325 C C . MET A 1 89 ? -4.054 -7.329 4.577 1.00 0.00 215 MET A C 11
ATOM 18326 O O . MET A 1 89 ? -3.335 -7.998 5.313 1.00 0.00 215 MET A O 11
ATOM 18340 N N . THR A 1 90 ? -5.140 -7.816 3.994 1.00 0.00 216 THR A N 11
ATOM 18341 C CA . THR A 1 90 ? -5.621 -9.162 4.274 1.00 0.00 216 THR A CA 11
ATOM 18342 C C . THR A 1 90 ? -4.715 -10.225 3.645 1.00 0.00 216 THR A C 11
ATOM 18343 O O . THR A 1 90 ? -4.605 -11.341 4.152 1.00 0.00 216 THR A O 11
ATOM 18354 N N . ALA A 1 91 ? -4.053 -9.866 2.553 1.00 0.00 217 ALA A N 11
ATOM 18355 C CA . ALA A 1 91 ? -3.199 -10.803 1.833 1.00 0.00 217 ALA A CA 11
ATOM 18356 C C . ALA A 1 91 ? -1.991 -11.232 2.668 1.00 0.00 217 ALA A C 11
ATOM 18357 O O . ALA A 1 91 ? -1.718 -12.423 2.822 1.00 0.00 217 ALA A O 11
ATOM 18364 N N . CYS A 1 92 ? -1.271 -10.259 3.208 1.00 0.00 218 CYS A N 11
ATOM 18365 C CA . CYS A 1 92 ? -0.030 -10.540 3.921 1.00 0.00 218 CYS A CA 11
ATOM 18366 C C . CYS A 1 92 ? -0.142 -10.182 5.404 1.00 0.00 218 CYS A C 11
ATOM 18367 O O . CYS A 1 92 ? 0.864 -9.917 6.068 1.00 0.00 218 CYS A O 11
ATOM 18375 N N . GLN A 1 93 ? -1.375 -10.151 5.907 1.00 0.00 219 GLN A N 11
ATOM 18376 C CA . GLN A 1 93 ? -1.651 -9.755 7.291 1.00 0.00 219 GLN A CA 11
ATOM 18377 C C . GLN A 1 93 ? -0.755 -10.487 8.298 1.00 0.00 219 GLN A C 11
ATOM 18378 O O . GLN A 1 93 ? -0.218 -9.868 9.215 1.00 0.00 219 GLN A O 11
ATOM 18392 N N . GLY A 1 94 ? -0.585 -11.791 8.114 1.00 0.00 220 GLY A N 11
ATOM 18393 C CA . GLY A 1 94 ? 0.210 -12.570 9.039 1.00 0.00 220 GLY A CA 11
ATOM 18394 C C . GLY A 1 94 ? 1.353 -13.282 8.348 1.00 0.00 220 GLY A C 11
ATOM 18395 O O . GLY A 1 94 ? 1.332 -14.506 8.202 1.00 0.00 220 GLY A O 11
ATOM 18399 N N . VAL A 1 95 ? 2.345 -12.516 7.912 1.00 0.00 221 VAL A N 11
ATOM 18400 C CA . VAL A 1 95 ? 3.503 -13.080 7.231 1.00 0.00 221 VAL A CA 11
ATOM 18401 C C . VAL A 1 95 ? 4.373 -13.874 8.213 1.00 0.00 221 VAL A C 11
ATOM 18402 O O . VAL A 1 95 ? 4.701 -13.399 9.304 1.00 0.00 221 VAL A O 11
ATOM 18415 N N . GLY A 1 96 ? 4.727 -15.091 7.831 1.00 0.00 222 GLY A N 11
ATOM 18416 C CA . GLY A 1 96 ? 5.509 -15.943 8.708 1.00 0.00 222 GLY A CA 11
ATOM 18417 C C . GLY A 1 96 ? 6.716 -16.541 8.016 1.00 0.00 222 GLY A C 11
ATOM 18418 O O . GLY A 1 96 ? 7.568 -17.157 8.662 1.00 0.00 222 GLY A O 11
ATOM 18422 N N . GLY A 1 97 ? 6.803 -16.347 6.707 1.00 0.00 223 GLY A N 11
ATOM 18423 C CA . GLY A 1 97 ? 7.885 -16.937 5.946 1.00 0.00 223 GLY A CA 11
ATOM 18424 C C . GLY A 1 97 ? 7.551 -18.340 5.479 1.00 0.00 223 GLY A C 11
ATOM 18425 O O . GLY A 1 97 ? 7.498 -19.264 6.290 1.00 0.00 223 GLY A O 11
ATOM 18429 N N . PRO A 1 98 ? 7.316 -18.524 4.171 1.00 0.00 224 PRO A N 11
ATOM 18430 C CA . PRO A 1 98 ? 6.966 -19.831 3.602 1.00 0.00 224 PRO A CA 11
ATOM 18431 C C . PRO A 1 98 ? 7.978 -20.914 3.961 1.00 0.00 224 PRO A C 11
ATOM 18432 O O . PRO A 1 98 ? 9.190 -20.690 3.909 1.00 0.00 224 PRO A O 11
ATOM 18443 N N . GLY A 1 99 ? 7.470 -22.080 4.340 1.00 0.00 225 GLY A N 11
ATOM 18444 C CA . GLY A 1 99 ? 8.334 -23.194 4.679 1.00 0.00 225 GLY A CA 11
ATOM 18445 C C . GLY A 1 99 ? 9.242 -23.571 3.528 1.00 0.00 225 GLY A C 11
ATOM 18446 O O . GLY A 1 99 ? 8.812 -23.590 2.374 1.00 0.00 225 GLY A O 11
ATOM 18450 N N . HIS A 1 100 ? 10.492 -23.889 3.843 1.00 0.00 226 HIS A N 11
ATOM 18451 C CA . HIS A 1 100 ? 11.503 -24.148 2.823 1.00 0.00 226 HIS A CA 11
ATOM 18452 C C . HIS A 1 100 ? 11.235 -25.464 2.098 1.00 0.00 226 HIS A C 11
ATOM 18453 O O . HIS A 1 100 ? 11.819 -25.735 1.050 1.00 0.00 226 HIS A O 11
ATOM 18468 N N . LYS A 1 101 ? 10.360 -26.285 2.669 1.00 0.00 227 LYS A N 11
ATOM 18469 C CA . LYS A 1 101 ? 9.972 -27.543 2.044 1.00 0.00 227 LYS A CA 11
ATOM 18470 C C . LYS A 1 101 ? 8.498 -27.509 1.650 1.00 0.00 227 LYS A C 11
ATOM 18471 O O . LYS A 1 101 ? 7.933 -28.528 1.252 1.00 0.00 227 LYS A O 11
ATOM 18490 N N . ALA A 1 102 ? 7.890 -26.323 1.773 1.00 0.00 228 ALA A N 11
ATOM 18491 C CA . ALA A 1 102 ? 6.483 -26.087 1.413 1.00 0.00 228 ALA A CA 11
ATOM 18492 C C . ALA A 1 102 ? 5.507 -26.774 2.375 1.00 0.00 228 ALA A C 11
ATOM 18493 O O . ALA A 1 102 ? 4.678 -26.113 3.005 1.00 0.00 228 ALA A O 11
ATOM 18500 N N . ARG A 1 103 ? 5.612 -28.090 2.493 1.00 0.00 229 ARG A N 11
ATOM 18501 C CA . ARG A 1 103 ? 4.691 -28.863 3.314 1.00 0.00 229 ARG A CA 11
ATOM 18502 C C . ARG A 1 103 ? 5.425 -29.487 4.498 1.00 0.00 229 ARG A C 11
ATOM 18503 O O . ARG A 1 103 ? 6.512 -30.049 4.335 1.00 0.00 229 ARG A O 11
ATOM 18524 N N . VAL A 1 104 ? 4.835 -29.371 5.685 1.00 0.00 230 VAL A N 11
ATOM 18525 C CA . VAL A 1 104 ? 5.419 -29.951 6.895 1.00 0.00 230 VAL A CA 11
ATOM 18526 C C . VAL A 1 104 ? 4.507 -29.713 8.110 1.00 0.00 230 VAL A C 11
ATOM 18527 O O . VAL A 1 104 ? 4.878 -29.989 9.256 1.00 0.00 230 VAL A O 11
ATOM 18540 N N . LEU A 1 105 ? 3.303 -29.218 7.851 1.00 0.00 231 LEU A N 11
ATOM 18541 C CA . LEU A 1 105 ? 2.352 -28.907 8.905 1.00 0.00 231 LEU A CA 11
ATOM 18542 C C . LEU A 1 105 ? 0.986 -29.481 8.558 1.00 0.00 231 LEU A C 11
ATOM 18543 O O . LEU A 1 105 ? 0.344 -28.960 7.620 1.00 0.00 231 LEU A O 11
ATOM 18560 N N . ILE B 2 1 ? -0.922 1.299 -2.353 1.00 0.00 1 ILE B N 11
ATOM 18561 C CA . ILE B 2 1 ? -1.791 2.082 -3.220 1.00 0.00 1 ILE B CA 11
ATOM 18562 C C . ILE B 2 1 ? -1.809 3.509 -2.693 1.00 0.00 1 ILE B C 11
ATOM 18563 O O . ILE B 2 1 ? -1.385 3.733 -1.558 1.00 0.00 1 ILE B O 11
ATOM 18581 N N . THR B 2 2 ? -2.250 4.453 -3.510 1.00 0.00 2 THR B N 11
ATOM 18582 C CA . THR B 2 2 ? -2.212 5.866 -3.161 1.00 0.00 2 THR B CA 11
ATOM 18583 C C . THR B 2 2 ? -2.784 6.154 -1.771 1.00 0.00 2 THR B C 11
ATOM 18584 O O . THR B 2 2 ? -3.669 5.459 -1.268 1.00 0.00 2 THR B O 11
ATOM 18595 N N . PHE B 2 3 ? -2.212 7.202 -1.175 1.00 0.00 3 PHE B N 11
ATOM 18596 C CA . PHE B 2 3 ? -2.542 7.690 0.161 1.00 0.00 3 PHE B CA 11
ATOM 18597 C C . PHE B 2 3 ? -4.045 7.844 0.330 1.00 0.00 3 PHE B C 11
ATOM 18598 O O . PHE B 2 3 ? -4.555 7.707 1.440 1.00 0.00 3 PHE B O 11
ATOM 18635 N N . ASP B 2 5 ? -6.326 5.810 -0.636 1.00 0.00 5 ASP B N 11
ATOM 18636 C CA . ASP B 2 5 ? -6.872 4.526 -0.191 1.00 0.00 5 ASP B CA 11
ATOM 18637 C C . ASP B 2 5 ? -6.582 4.326 1.280 1.00 0.00 5 ASP B C 11
ATOM 18638 O O . ASP B 2 5 ? -7.402 3.793 2.028 1.00 0.00 5 ASP B O 11
ATOM 18648 N N . LEU B 2 6 ? -5.405 4.777 1.678 1.00 0.00 6 LEU B N 11
ATOM 18649 C CA . LEU B 2 6 ? -4.979 4.713 3.062 1.00 0.00 6 LEU B CA 11
ATOM 18650 C C . LEU B 2 6 ? -5.898 5.527 3.951 1.00 0.00 6 LEU B C 11
ATOM 18651 O O . LEU B 2 6 ? -6.356 5.060 4.998 1.00 0.00 6 LEU B O 11
ATOM 18667 N N . LEU B 2 7 ? -6.159 6.750 3.521 1.00 0.00 7 LEU B N 11
ATOM 18668 C CA . LEU B 2 7 ? -7.036 7.645 4.248 1.00 0.00 7 LEU B CA 11
ATOM 18669 C C . LEU B 2 7 ? -8.437 7.065 4.368 1.00 0.00 7 LEU B C 11
ATOM 18670 O O . LEU B 2 7 ? -8.962 6.933 5.471 1.00 0.00 7 LEU B O 11
ATOM 18706 N N . TYR B 2 9 ? -9.531 4.183 4.053 1.00 0.00 9 TYR B N 11
ATOM 18707 C CA . TYR B 2 9 ? -9.567 2.931 4.801 1.00 0.00 9 TYR B CA 11
ATOM 18708 C C . TYR B 2 9 ? -9.706 3.195 6.298 1.00 0.00 9 TYR B C 11
ATOM 18709 O O . TYR B 2 9 ? -10.618 2.683 6.954 1.00 0.00 9 TYR B O 11
ATOM 18727 N N . TYR B 2 10 ? -8.781 3.976 6.839 1.00 0.00 10 TYR B N 11
ATOM 18728 C CA . TYR B 2 10 ? -8.791 4.308 8.258 1.00 0.00 10 TYR B CA 11
ATOM 18729 C C . TYR B 2 10 ? -9.903 5.297 8.597 1.00 0.00 10 TYR B C 11
ATOM 18730 O O . TYR B 2 10 ? -10.729 5.037 9.470 1.00 0.00 10 TYR B O 11
ATOM 18748 N N . GLY B 2 11 ? -9.934 6.414 7.888 1.00 0.00 11 GLY B N 11
ATOM 18749 C CA . GLY B 2 11 ? -10.911 7.450 8.167 1.00 0.00 11 GLY B CA 11
ATOM 18750 C C . GLY B 2 11 ? -12.155 7.309 7.318 1.00 0.00 11 GLY B C 11
ATOM 18751 O O . GLY B 2 11 ? -12.620 8.280 6.722 1.00 0.00 11 GLY B O 11
ATOM 18755 N N . LYS B 2 12 ? -12.684 6.096 7.277 1.00 0.00 12 LYS B N 11
ATOM 18756 C CA . LYS B 2 12 ? -13.861 5.767 6.481 1.00 0.00 12 LYS B CA 11
ATOM 18757 C C . LYS B 2 12 ? -15.086 6.569 6.918 1.00 0.00 12 LYS B C 11
ATOM 18758 O O . LYS B 2 12 ? -15.812 6.188 7.839 1.00 0.00 12 LYS B O 11
ATOM 18777 N N . LYS B 2 13 ? -15.299 7.692 6.253 1.00 0.00 13 LYS B N 11
ATOM 18778 C CA . LYS B 2 13 ? -16.422 8.559 6.547 1.00 0.00 13 LYS B CA 11
ATOM 18779 C C . LYS B 2 13 ? -17.613 8.229 5.660 1.00 0.00 13 LYS B C 11
ATOM 18780 O O . LYS B 2 13 ? -17.558 8.410 4.441 1.00 0.00 13 LYS B O 11
ATOM 18799 N N . LYS B 2 14 ? -18.678 7.740 6.277 1.00 0.00 14 LYS B N 11
ATOM 18800 C CA . LYS B 2 14 ? -19.943 7.542 5.589 1.00 0.00 14 LYS B CA 11
ATOM 18801 C C . LYS B 2 14 ? -21.053 7.317 6.608 1.00 0.00 14 LYS B C 11
ATOM 18802 O O . LYS B 2 14 ? -21.316 6.148 6.967 1.00 0.00 14 LYS B O 11
ATOM 18822 N N . SER A 1 12 ? 1.850 17.018 6.197 1.00 0.00 138 SER A N 12
ATOM 18823 C CA . SER A 1 12 ? 1.508 18.451 6.219 1.00 0.00 138 SER A CA 12
ATOM 18824 C C . SER A 1 12 ? 1.456 18.928 7.664 1.00 0.00 138 SER A C 12
ATOM 18825 O O . SER A 1 12 ? 1.697 18.144 8.582 1.00 0.00 138 SER A O 12
ATOM 18833 N N . GLY A 1 13 ? 1.147 20.200 7.864 1.00 0.00 139 GLY A N 12
ATOM 18834 C CA . GLY A 1 13 ? 1.091 20.749 9.199 1.00 0.00 139 GLY A CA 12
ATOM 18835 C C . GLY A 1 13 ? 0.344 22.062 9.236 1.00 0.00 139 GLY A C 12
ATOM 18836 O O . GLY A 1 13 ? 0.315 22.793 8.243 1.00 0.00 139 GLY A O 12
ATOM 18840 N N . LEU A 1 14 ? -0.260 22.366 10.375 1.00 0.00 140 LEU A N 12
ATOM 18841 C CA . LEU A 1 14 ? -1.017 23.597 10.531 1.00 0.00 140 LEU A CA 12
ATOM 18842 C C . LEU A 1 14 ? -0.149 24.668 11.173 1.00 0.00 140 LEU A C 12
ATOM 18843 O O . LEU A 1 14 ? -0.020 25.775 10.652 1.00 0.00 140 LEU A O 12
ATOM 18859 N N . VAL A 1 15 ? 0.449 24.332 12.308 1.00 0.00 141 VAL A N 12
ATOM 18860 C CA . VAL A 1 15 ? 1.303 25.268 13.025 1.00 0.00 141 VAL A CA 12
ATOM 18861 C C . VAL A 1 15 ? 2.685 24.660 13.240 1.00 0.00 141 VAL A C 12
ATOM 18862 O O . VAL A 1 15 ? 2.868 23.804 14.107 1.00 0.00 141 VAL A O 12
ATOM 18875 N N . PRO A 1 16 ? 3.673 25.087 12.444 1.00 0.00 142 PRO A N 12
ATOM 18876 C CA . PRO A 1 16 ? 5.046 24.590 12.533 1.00 0.00 142 PRO A CA 12
ATOM 18877 C C . PRO A 1 16 ? 5.807 25.184 13.720 1.00 0.00 142 PRO A C 12
ATOM 18878 O O . PRO A 1 16 ? 6.845 25.824 13.553 1.00 0.00 142 PRO A O 12
ATOM 18889 N N . ARG A 1 17 ? 5.281 24.971 14.920 1.00 0.00 143 ARG A N 12
ATOM 18890 C CA . ARG A 1 17 ? 5.947 25.417 16.137 1.00 0.00 143 ARG A CA 12
ATOM 18891 C C . ARG A 1 17 ? 7.156 24.528 16.407 1.00 0.00 143 ARG A C 12
ATOM 18892 O O . ARG A 1 17 ? 8.156 24.957 16.994 1.00 0.00 143 ARG A O 12
ATOM 18913 N N . GLY A 1 18 ? 7.044 23.284 15.970 1.00 0.00 144 GLY A N 12
ATOM 18914 C CA . GLY A 1 18 ? 8.147 22.356 16.035 1.00 0.00 144 GLY A CA 12
ATOM 18915 C C . GLY A 1 18 ? 8.293 21.618 14.725 1.00 0.00 144 GLY A C 12
ATOM 18916 O O . GLY A 1 18 ? 7.321 21.068 14.210 1.00 0.00 144 GLY A O 12
ATOM 18920 N N . SER A 1 19 ? 9.490 21.625 14.167 1.00 0.00 145 SER A N 12
ATOM 18921 C CA . SER A 1 19 ? 9.728 20.991 12.886 1.00 0.00 145 SER A CA 12
ATOM 18922 C C . SER A 1 19 ? 9.738 19.473 13.038 1.00 0.00 145 SER A C 12
ATOM 18923 O O . SER A 1 19 ? 9.975 18.946 14.131 1.00 0.00 145 SER A O 12
ATOM 18931 N N . HIS A 1 20 ? 9.462 18.776 11.946 1.00 0.00 146 HIS A N 12
ATOM 18932 C CA . HIS A 1 20 ? 9.411 17.324 11.958 1.00 0.00 146 HIS A CA 12
ATOM 18933 C C . HIS A 1 20 ? 10.440 16.757 10.998 1.00 0.00 146 HIS A C 12
ATOM 18934 O O . HIS A 1 20 ? 10.434 17.077 9.811 1.00 0.00 146 HIS A O 12
ATOM 18949 N N . MET A 1 21 ? 11.317 15.914 11.515 1.00 0.00 147 MET A N 12
ATOM 18950 C CA . MET A 1 21 ? 12.350 15.291 10.704 1.00 0.00 147 MET A CA 12
ATOM 18951 C C . MET A 1 21 ? 11.870 13.935 10.214 1.00 0.00 147 MET A C 12
ATOM 18952 O O . MET A 1 21 ? 12.519 12.909 10.430 1.00 0.00 147 MET A O 12
ATOM 18966 N N . THR A 1 22 ? 10.724 13.949 9.556 1.00 0.00 148 THR A N 12
ATOM 18967 C CA . THR A 1 22 ? 10.090 12.746 9.073 1.00 0.00 148 THR A CA 12
ATOM 18968 C C . THR A 1 22 ? 10.915 12.095 7.971 1.00 0.00 148 THR A C 12
ATOM 18969 O O . THR A 1 22 ? 11.167 12.690 6.920 1.00 0.00 148 THR A O 12
ATOM 18980 N N . SER A 1 23 ? 11.366 10.888 8.247 1.00 0.00 149 SER A N 12
ATOM 18981 C CA . SER A 1 23 ? 12.120 10.108 7.285 1.00 0.00 149 SER A CA 12
ATOM 18982 C C . SER A 1 23 ? 11.265 8.956 6.767 1.00 0.00 149 SER A C 12
ATOM 18983 O O . SER A 1 23 ? 11.183 7.899 7.392 1.00 0.00 149 SER A O 12
ATOM 18991 N N . ILE A 1 24 ? 10.623 9.169 5.623 1.00 0.00 150 ILE A N 12
ATOM 18992 C CA . ILE A 1 24 ? 9.776 8.146 5.022 1.00 0.00 150 ILE A CA 12
ATOM 18993 C C . ILE A 1 24 ? 10.633 7.012 4.453 1.00 0.00 150 ILE A C 12
ATOM 18994 O O . ILE A 1 24 ? 10.149 5.913 4.188 1.00 0.00 150 ILE A O 12
ATOM 19010 N N . LEU A 1 25 ? 11.925 7.288 4.302 1.00 0.00 151 LEU A N 12
ATOM 19011 C CA . LEU A 1 25 ? 12.868 6.314 3.764 1.00 0.00 151 LEU A CA 12
ATOM 19012 C C . LEU A 1 25 ? 13.131 5.195 4.767 1.00 0.00 151 LEU A C 12
ATOM 19013 O O . LEU A 1 25 ? 13.424 4.060 4.385 1.00 0.00 151 LEU A O 12
ATOM 19029 N N . ASP A 1 26 ? 13.024 5.518 6.053 1.00 0.00 152 ASP A N 12
ATOM 19030 C CA . ASP A 1 26 ? 13.212 4.526 7.108 1.00 0.00 152 ASP A CA 12
ATOM 19031 C C . ASP A 1 26 ? 11.923 3.753 7.343 1.00 0.00 152 ASP A C 12
ATOM 19032 O O . ASP A 1 26 ? 11.906 2.744 8.051 1.00 0.00 152 ASP A O 12
ATOM 19042 N N . ILE A 1 27 ? 10.842 4.234 6.744 1.00 0.00 153 ILE A N 12
ATOM 19043 C CA . ILE A 1 27 ? 9.557 3.566 6.849 1.00 0.00 153 ILE A CA 12
ATOM 19044 C C . ILE A 1 27 ? 9.470 2.453 5.812 1.00 0.00 153 ILE A C 12
ATOM 19045 O O . ILE A 1 27 ? 9.092 2.674 4.662 1.00 0.00 153 ILE A O 12
ATOM 19061 N N . ARG A 1 28 ? 9.846 1.262 6.232 1.00 0.00 154 ARG A N 12
ATOM 19062 C CA . ARG A 1 28 ? 9.913 0.110 5.353 1.00 0.00 154 ARG A CA 12
ATOM 19063 C C . ARG A 1 28 ? 9.473 -1.130 6.109 1.00 0.00 154 ARG A C 12
ATOM 19064 O O . ARG A 1 28 ? 9.527 -1.162 7.342 1.00 0.00 154 ARG A O 12
ATOM 19085 N N . GLN A 1 29 ? 9.022 -2.138 5.384 1.00 0.00 155 GLN A N 12
ATOM 19086 C CA . GLN A 1 29 ? 8.573 -3.363 6.012 1.00 0.00 155 GLN A CA 12
ATOM 19087 C C . GLN A 1 29 ? 9.779 -4.225 6.347 1.00 0.00 155 GLN A C 12
ATOM 19088 O O . GLN A 1 29 ? 10.462 -4.717 5.451 1.00 0.00 155 GLN A O 12
ATOM 19102 N N . GLY A 1 30 ? 10.052 -4.364 7.636 1.00 0.00 156 GLY A N 12
ATOM 19103 C CA . GLY A 1 30 ? 11.142 -5.208 8.089 1.00 0.00 156 GLY A CA 12
ATOM 19104 C C . GLY A 1 30 ? 10.935 -6.659 7.695 1.00 0.00 156 GLY A C 12
ATOM 19105 O O . GLY A 1 30 ? 9.826 -7.039 7.321 1.00 0.00 156 GLY A O 12
ATOM 19109 N N . PRO A 1 31 ? 11.975 -7.502 7.812 1.00 0.00 157 PRO A N 12
ATOM 19110 C CA . PRO A 1 31 ? 11.968 -8.880 7.292 1.00 0.00 157 PRO A CA 12
ATOM 19111 C C . PRO A 1 31 ? 10.760 -9.692 7.752 1.00 0.00 157 PRO A C 12
ATOM 19112 O O . PRO A 1 31 ? 10.193 -10.469 6.982 1.00 0.00 157 PRO A O 12
ATOM 19123 N N . LYS A 1 32 ? 10.370 -9.514 9.006 1.00 0.00 158 LYS A N 12
ATOM 19124 C CA . LYS A 1 32 ? 9.199 -10.196 9.540 1.00 0.00 158 LYS A CA 12
ATOM 19125 C C . LYS A 1 32 ? 8.191 -9.182 10.071 1.00 0.00 158 LYS A C 12
ATOM 19126 O O . LYS A 1 32 ? 7.391 -9.479 10.959 1.00 0.00 158 LYS A O 12
ATOM 19145 N N . GLU A 1 33 ? 8.246 -7.984 9.515 1.00 0.00 159 GLU A N 12
ATOM 19146 C CA . GLU A 1 33 ? 7.336 -6.912 9.894 1.00 0.00 159 GLU A CA 12
ATOM 19147 C C . GLU A 1 33 ? 5.950 -7.165 9.310 1.00 0.00 159 GLU A C 12
ATOM 19148 O O . GLU A 1 33 ? 5.807 -7.364 8.103 1.00 0.00 159 GLU A O 12
ATOM 19161 N N . PRO A 1 34 ? 4.917 -7.187 10.161 1.00 0.00 160 PRO A N 12
ATOM 19162 C CA . PRO A 1 34 ? 3.534 -7.307 9.705 1.00 0.00 160 PRO A CA 12
ATOM 19163 C C . PRO A 1 34 ? 3.111 -6.084 8.895 1.00 0.00 160 PRO A C 12
ATOM 19164 O O . PRO A 1 34 ? 3.367 -4.941 9.287 1.00 0.00 160 PRO A O 12
ATOM 19175 N N . PHE A 1 35 ? 2.460 -6.337 7.765 1.00 0.00 161 PHE A N 12
ATOM 19176 C CA . PHE A 1 35 ? 2.028 -5.278 6.859 1.00 0.00 161 PHE A CA 12
ATOM 19177 C C . PHE A 1 35 ? 1.051 -4.331 7.555 1.00 0.00 161 PHE A C 12
ATOM 19178 O O . PHE A 1 35 ? 0.962 -3.151 7.212 1.00 0.00 161 PHE A O 12
ATOM 19195 N N . ARG A 1 36 ? 0.327 -4.861 8.537 1.00 0.00 162 ARG A N 12
ATOM 19196 C CA . ARG A 1 36 ? -0.584 -4.061 9.350 1.00 0.00 162 ARG A CA 12
ATOM 19197 C C . ARG A 1 36 ? 0.172 -2.941 10.058 1.00 0.00 162 ARG A C 12
ATOM 19198 O O . ARG A 1 36 ? -0.199 -1.770 9.967 1.00 0.00 162 ARG A O 12
ATOM 19219 N N . ASP A 1 37 ? 1.242 -3.318 10.749 1.00 0.00 163 ASP A N 12
ATOM 19220 C CA . ASP A 1 37 ? 2.055 -2.370 11.504 1.00 0.00 163 ASP A CA 12
ATOM 19221 C C . ASP A 1 37 ? 2.786 -1.423 10.569 1.00 0.00 163 ASP A C 12
ATOM 19222 O O . ASP A 1 37 ? 3.044 -0.267 10.914 1.00 0.00 163 ASP A O 12
ATOM 19232 N N . TYR A 1 38 ? 3.108 -1.918 9.379 1.00 0.00 164 TYR A N 12
ATOM 19233 C CA . TYR A 1 38 ? 3.822 -1.131 8.390 1.00 0.00 164 TYR A CA 12
ATOM 19234 C C . TYR A 1 38 ? 2.950 0.022 7.904 1.00 0.00 164 TYR A C 12
ATOM 19235 O O . TYR A 1 38 ? 3.332 1.183 8.028 1.00 0.00 164 TYR A O 12
ATOM 19253 N N . VAL A 1 39 ? 1.771 -0.306 7.383 1.00 0.00 165 VAL A N 12
ATOM 19254 C CA . VAL A 1 39 ? 0.844 0.699 6.868 1.00 0.00 165 VAL A CA 12
ATOM 19255 C C . VAL A 1 39 ? 0.449 1.697 7.950 1.00 0.00 165 VAL A C 12
ATOM 19256 O O . VAL A 1 39 ? 0.364 2.897 7.690 1.00 0.00 165 VAL A O 12
ATOM 19269 N N . ASP A 1 40 ? 0.236 1.198 9.161 1.00 0.00 166 ASP A N 12
ATOM 19270 C CA . ASP A 1 40 ? -0.215 2.031 10.271 1.00 0.00 166 ASP A CA 12
ATOM 19271 C C . ASP A 1 40 ? 0.732 3.208 10.508 1.00 0.00 166 ASP A C 12
ATOM 19272 O O . ASP A 1 40 ? 0.293 4.355 10.621 1.00 0.00 166 ASP A O 12
ATOM 19282 N N . ARG A 1 41 ? 2.029 2.930 10.562 1.00 0.00 167 ARG A N 12
ATOM 19283 C CA . ARG A 1 41 ? 3.008 3.980 10.807 1.00 0.00 167 ARG A CA 12
ATOM 19284 C C . ARG A 1 41 ? 3.396 4.676 9.503 1.00 0.00 167 ARG A C 12
ATOM 19285 O O . ARG A 1 41 ? 3.797 5.842 9.507 1.00 0.00 167 ARG A O 12
ATOM 19306 N N . PHE A 1 42 ? 3.262 3.960 8.393 1.00 0.00 168 PHE A N 12
ATOM 19307 C CA . PHE A 1 42 ? 3.538 4.517 7.074 1.00 0.00 168 PHE A CA 12
ATOM 19308 C C . PHE A 1 42 ? 2.552 5.633 6.758 1.00 0.00 168 PHE A C 12
ATOM 19309 O O . PHE A 1 42 ? 2.948 6.739 6.395 1.00 0.00 168 PHE A O 12
ATOM 19326 N N . TYR A 1 43 ? 1.270 5.341 6.937 1.00 0.00 169 TYR A N 12
ATOM 19327 C CA . TYR A 1 43 ? 0.210 6.305 6.668 1.00 0.00 169 TYR A CA 12
ATOM 19328 C C . TYR A 1 43 ? 0.360 7.563 7.527 1.00 0.00 169 TYR A C 12
ATOM 19329 O O . TYR A 1 43 ? 0.259 8.677 7.018 1.00 0.00 169 TYR A O 12
ATOM 19347 N N . LYS A 1 44 ? 0.603 7.386 8.821 1.00 0.00 170 LYS A N 12
ATOM 19348 C CA . LYS A 1 44 ? 0.717 8.524 9.729 1.00 0.00 170 LYS A CA 12
ATOM 19349 C C . LYS A 1 44 ? 1.889 9.418 9.345 1.00 0.00 170 LYS A C 12
ATOM 19350 O O . LYS A 1 44 ? 1.742 10.638 9.245 1.00 0.00 170 LYS A O 12
ATOM 19369 N N . THR A 1 45 ? 3.046 8.808 9.123 1.00 0.00 171 THR A N 12
ATOM 19370 C CA . THR A 1 45 ? 4.245 9.554 8.769 1.00 0.00 171 THR A CA 12
ATOM 19371 C C . THR A 1 45 ? 4.064 10.262 7.427 1.00 0.00 171 THR A C 12
ATOM 19372 O O . THR A 1 45 ? 4.497 11.399 7.245 1.00 0.00 171 THR A O 12
ATOM 19383 N N . LEU A 1 46 ? 3.389 9.592 6.505 1.00 0.00 172 LEU A N 12
ATOM 19384 C CA . LEU A 1 46 ? 3.132 10.139 5.183 1.00 0.00 172 LEU A CA 12
ATOM 19385 C C . LEU A 1 46 ? 2.100 11.267 5.253 1.00 0.00 172 LEU A C 12
ATOM 19386 O O . LEU A 1 46 ? 2.145 12.227 4.479 1.00 0.00 172 LEU A O 12
ATOM 19402 N N . ARG A 1 47 ? 1.168 11.139 6.185 1.00 0.00 173 ARG A N 12
ATOM 19403 C CA . ARG A 1 47 ? 0.222 12.201 6.485 1.00 0.00 173 ARG A CA 12
ATOM 19404 C C . ARG A 1 47 ? 0.967 13.425 7.024 1.00 0.00 173 ARG A C 12
ATOM 19405 O O . ARG A 1 47 ? 0.609 14.570 6.731 1.00 0.00 173 ARG A O 12
ATOM 19426 N N . ALA A 1 48 ? 2.028 13.169 7.785 1.00 0.00 174 ALA A N 12
ATOM 19427 C CA . ALA A 1 48 ? 2.859 14.228 8.343 1.00 0.00 174 ALA A CA 12
ATOM 19428 C C . ALA A 1 48 ? 3.766 14.837 7.276 1.00 0.00 174 ALA A C 12
ATOM 19429 O O . ALA A 1 48 ? 4.126 16.015 7.357 1.00 0.00 174 ALA A O 12
ATOM 19436 N N . GLU A 1 49 ? 4.115 14.036 6.272 1.00 0.00 175 GLU A N 12
ATOM 19437 C CA . GLU A 1 49 ? 4.936 14.496 5.151 1.00 0.00 175 GLU A CA 12
ATOM 19438 C C . GLU A 1 49 ? 4.338 15.731 4.489 1.00 0.00 175 GLU A C 12
ATOM 19439 O O . GLU A 1 49 ? 3.155 15.753 4.129 1.00 0.00 175 GLU A O 12
ATOM 19452 N N . GLN A 1 50 ? 5.158 16.758 4.337 1.00 0.00 176 GLN A N 12
ATOM 19453 C CA . GLN A 1 50 ? 4.732 17.992 3.697 1.00 0.00 176 GLN A CA 12
ATOM 19454 C C . GLN A 1 50 ? 4.978 17.914 2.195 1.00 0.00 176 GLN A C 12
ATOM 19455 O O . GLN A 1 50 ? 5.785 18.657 1.637 1.00 0.00 176 GLN A O 12
ATOM 19469 N N . ALA A 1 51 ? 4.290 16.983 1.560 1.00 0.00 177 ALA A N 12
ATOM 19470 C CA . ALA A 1 51 ? 4.370 16.807 0.124 1.00 0.00 177 ALA A CA 12
ATOM 19471 C C . ALA A 1 51 ? 3.007 17.054 -0.496 1.00 0.00 177 ALA A C 12
ATOM 19472 O O . ALA A 1 51 ? 1.980 16.827 0.152 1.00 0.00 177 ALA A O 12
ATOM 19479 N N . SER A 1 52 ? 3.002 17.538 -1.730 1.00 0.00 178 SER A N 12
ATOM 19480 C CA . SER A 1 52 ? 1.767 17.766 -2.459 1.00 0.00 178 SER A CA 12
ATOM 19481 C C . SER A 1 52 ? 0.983 16.463 -2.579 1.00 0.00 178 SER A C 12
ATOM 19482 O O . SER A 1 52 ? 1.565 15.421 -2.880 1.00 0.00 178 SER A O 12
ATOM 19490 N N . GLN A 1 53 ? -0.320 16.526 -2.324 1.00 0.00 179 GLN A N 12
ATOM 19491 C CA . GLN A 1 53 ? -1.152 15.332 -2.184 1.00 0.00 179 GLN A CA 12
ATOM 19492 C C . GLN A 1 53 ? -0.956 14.366 -3.347 1.00 0.00 179 GLN A C 12
ATOM 19493 O O . GLN A 1 53 ? -0.684 13.185 -3.139 1.00 0.00 179 GLN A O 12
ATOM 19507 N N . GLU A 1 54 ? -1.062 14.891 -4.558 1.00 0.00 180 GLU A N 12
ATOM 19508 C CA . GLU A 1 54 ? -0.941 14.094 -5.774 1.00 0.00 180 GLU A CA 12
ATOM 19509 C C . GLU A 1 54 ? 0.413 13.392 -5.834 1.00 0.00 180 GLU A C 12
ATOM 19510 O O . GLU A 1 54 ? 0.490 12.182 -6.056 1.00 0.00 180 GLU A O 12
ATOM 19523 N N . VAL A 1 55 ? 1.476 14.165 -5.635 1.00 0.00 181 VAL A N 12
ATOM 19524 C CA . VAL A 1 55 ? 2.831 13.630 -5.621 1.00 0.00 181 VAL A CA 12
ATOM 19525 C C . VAL A 1 55 ? 2.968 12.582 -4.524 1.00 0.00 181 VAL A C 12
ATOM 19526 O O . VAL A 1 55 ? 3.575 11.526 -4.720 1.00 0.00 181 VAL A O 12
ATOM 19539 N N . LYS A 1 56 ? 2.364 12.875 -3.381 1.00 0.00 182 LYS A N 12
ATOM 19540 C CA . LYS A 1 56 ? 2.373 11.977 -2.251 1.00 0.00 182 LYS A CA 12
ATOM 19541 C C . LYS A 1 56 ? 1.721 10.649 -2.616 1.00 0.00 182 LYS A C 12
ATOM 19542 O O . LYS A 1 56 ? 2.266 9.588 -2.319 1.00 0.00 182 LYS A O 12
ATOM 19561 N N . ASN A 1 57 ? 0.562 10.716 -3.279 1.00 0.00 183 ASN A N 12
ATOM 19562 C CA . ASN A 1 57 ? -0.164 9.510 -3.675 1.00 0.00 183 ASN A CA 12
ATOM 19563 C C . ASN A 1 57 ? 0.714 8.623 -4.539 1.00 0.00 183 ASN A C 12
ATOM 19564 O O . ASN A 1 57 ? 0.854 7.429 -4.272 1.00 0.00 183 ASN A O 12
ATOM 19575 N N . ALA A 1 58 ? 1.309 9.226 -5.564 1.00 0.00 184 ALA A N 12
ATOM 19576 C CA . ALA A 1 58 ? 2.169 8.506 -6.496 1.00 0.00 184 ALA A CA 12
ATOM 19577 C C . ALA A 1 58 ? 3.331 7.850 -5.764 1.00 0.00 184 ALA A C 12
ATOM 19578 O O . ALA A 1 58 ? 3.663 6.690 -6.015 1.00 0.00 184 ALA A O 12
ATOM 19585 N N . ALA A 1 59 ? 3.932 8.597 -4.846 1.00 0.00 185 ALA A N 12
ATOM 19586 C CA . ALA A 1 59 ? 5.021 8.084 -4.031 1.00 0.00 185 ALA A CA 12
ATOM 19587 C C . ALA A 1 59 ? 4.547 6.904 -3.191 1.00 0.00 185 ALA A C 12
ATOM 19588 O O . ALA A 1 59 ? 5.241 5.896 -3.080 1.00 0.00 185 ALA A O 12
ATOM 19595 N N . THR A 1 60 ? 3.351 7.037 -2.628 1.00 0.00 186 THR A N 12
ATOM 19596 C CA . THR A 1 60 ? 2.771 5.998 -1.787 1.00 0.00 186 THR A CA 12
ATOM 19597 C C . THR A 1 60 ? 2.648 4.689 -2.548 1.00 0.00 186 THR A C 12
ATOM 19598 O O . THR A 1 60 ? 3.002 3.629 -2.037 1.00 0.00 186 THR A O 12
ATOM 19609 N N . GLU A 1 61 ? 2.141 4.779 -3.769 1.00 0.00 187 GLU A N 12
ATOM 19610 C CA . GLU A 1 61 ? 1.943 3.609 -4.611 1.00 0.00 187 GLU A CA 12
ATOM 19611 C C . GLU A 1 61 ? 3.236 2.819 -4.734 1.00 0.00 187 GLU A C 12
ATOM 19612 O O . GLU A 1 61 ? 3.265 1.608 -4.518 1.00 0.00 187 GLU A O 12
ATOM 19625 N N . THR A 1 62 ? 4.304 3.526 -5.069 1.00 0.00 188 THR A N 12
ATOM 19626 C CA . THR A 1 62 ? 5.588 2.908 -5.287 1.00 0.00 188 THR A CA 12
ATOM 19627 C C . THR A 1 62 ? 6.214 2.433 -3.975 1.00 0.00 188 THR A C 12
ATOM 19628 O O . THR A 1 62 ? 6.599 1.273 -3.856 1.00 0.00 188 THR A O 12
ATOM 19639 N N . LEU A 1 63 ? 6.283 3.328 -2.988 1.00 0.00 189 LEU A N 12
ATOM 19640 C CA . LEU A 1 63 ? 6.942 3.036 -1.712 1.00 0.00 189 LEU A CA 12
ATOM 19641 C C . LEU A 1 63 ? 6.304 1.842 -1.010 1.00 0.00 189 LEU A C 12
ATOM 19642 O O . LEU A 1 63 ? 7.006 1.003 -0.450 1.00 0.00 189 LEU A O 12
ATOM 19658 N N . LEU A 1 64 ? 4.977 1.776 -1.057 1.00 0.00 190 LEU A N 12
ATOM 19659 C CA . LEU A 1 64 ? 4.223 0.716 -0.393 1.00 0.00 190 LEU A CA 12
ATOM 19660 C C . LEU A 1 64 ? 4.749 -0.661 -0.790 1.00 0.00 190 LEU A C 12
ATOM 19661 O O . LEU A 1 64 ? 5.071 -1.490 0.061 1.00 0.00 190 LEU A O 12
ATOM 19677 N N . VAL A 1 65 ? 4.840 -0.887 -2.090 1.00 0.00 191 VAL A N 12
ATOM 19678 C CA . VAL A 1 65 ? 5.298 -2.164 -2.615 1.00 0.00 191 VAL A CA 12
ATOM 19679 C C . VAL A 1 65 ? 6.823 -2.267 -2.555 1.00 0.00 191 VAL A C 12
ATOM 19680 O O . VAL A 1 65 ? 7.372 -3.316 -2.221 1.00 0.00 191 VAL A O 12
ATOM 19693 N N . GLN A 1 66 ? 7.494 -1.162 -2.865 1.00 0.00 192 GLN A N 12
ATOM 19694 C CA . GLN A 1 66 ? 8.948 -1.120 -2.945 1.00 0.00 192 GLN A CA 12
ATOM 19695 C C . GLN A 1 66 ? 9.603 -1.436 -1.601 1.00 0.00 192 GLN A C 12
ATOM 19696 O O . GLN A 1 66 ? 10.583 -2.180 -1.537 1.00 0.00 192 GLN A O 12
ATOM 19710 N N . ASN A 1 67 ? 9.058 -0.860 -0.538 1.00 0.00 193 ASN A N 12
ATOM 19711 C CA . ASN A 1 67 ? 9.657 -0.971 0.788 1.00 0.00 193 ASN A CA 12
ATOM 19712 C C . ASN A 1 67 ? 9.244 -2.271 1.469 1.00 0.00 193 ASN A C 12
ATOM 19713 O O . ASN A 1 67 ? 9.764 -2.618 2.535 1.00 0.00 193 ASN A O 12
ATOM 19724 N N . ALA A 1 68 ? 8.299 -2.974 0.859 1.00 0.00 194 ALA A N 12
ATOM 19725 C CA . ALA A 1 68 ? 7.890 -4.290 1.331 1.00 0.00 194 ALA A CA 12
ATOM 19726 C C . ALA A 1 68 ? 8.931 -5.338 0.944 1.00 0.00 194 ALA A C 12
ATOM 19727 O O . ALA A 1 68 ? 9.625 -5.194 -0.064 1.00 0.00 194 ALA A O 12
ATOM 19734 N N . ASN A 1 69 ? 9.051 -6.382 1.759 1.00 0.00 195 ASN A N 12
ATOM 19735 C CA . ASN A 1 69 ? 10.022 -7.450 1.503 1.00 0.00 195 ASN A CA 12
ATOM 19736 C C . ASN A 1 69 ? 9.641 -8.238 0.254 1.00 0.00 195 ASN A C 12
ATOM 19737 O O . ASN A 1 69 ? 8.466 -8.281 -0.098 1.00 0.00 195 ASN A O 12
ATOM 19748 N N . PRO A 1 70 ? 10.610 -8.880 -0.424 1.00 0.00 196 PRO A N 12
ATOM 19749 C CA . PRO A 1 70 ? 10.365 -9.600 -1.682 1.00 0.00 196 PRO A CA 12
ATOM 19750 C C . PRO A 1 70 ? 9.183 -10.564 -1.586 1.00 0.00 196 PRO A C 12
ATOM 19751 O O . PRO A 1 70 ? 8.339 -10.623 -2.487 1.00 0.00 196 PRO A O 12
ATOM 19762 N N . ASP A 1 71 ? 9.112 -11.287 -0.473 1.00 0.00 197 ASP A N 12
ATOM 19763 C CA . ASP A 1 71 ? 8.044 -12.249 -0.238 1.00 0.00 197 ASP A CA 12
ATOM 19764 C C . ASP A 1 71 ? 6.677 -11.570 -0.264 1.00 0.00 197 ASP A C 12
ATOM 19765 O O . ASP A 1 71 ? 5.768 -12.017 -0.963 1.00 0.00 197 ASP A O 12
ATOM 19775 N N . CYS A 1 72 ? 6.550 -10.471 0.468 1.00 0.00 198 CYS A N 12
ATOM 19776 C CA . CYS A 1 72 ? 5.305 -9.717 0.519 1.00 0.00 198 CYS A CA 12
ATOM 19777 C C . CYS A 1 72 ? 5.052 -9.034 -0.824 1.00 0.00 198 CYS A C 12
ATOM 19778 O O . CYS A 1 72 ? 3.937 -9.042 -1.343 1.00 0.00 198 CYS A O 12
ATOM 19786 N N . LYS A 1 73 ? 6.119 -8.476 -1.385 1.00 0.00 199 LYS A N 12
ATOM 19787 C CA . LYS A 1 73 ? 6.071 -7.764 -2.657 1.00 0.00 199 LYS A CA 12
ATOM 19788 C C . LYS A 1 73 ? 5.488 -8.647 -3.761 1.00 0.00 199 LYS A C 12
ATOM 19789 O O . LYS A 1 73 ? 4.684 -8.190 -4.575 1.00 0.00 199 LYS A O 12
ATOM 19808 N N . THR A 1 74 ? 5.892 -9.912 -3.776 1.00 0.00 200 THR A N 12
ATOM 19809 C CA . THR A 1 74 ? 5.399 -10.868 -4.757 1.00 0.00 200 THR A CA 12
ATOM 19810 C C . THR A 1 74 ? 3.890 -11.061 -4.612 1.00 0.00 200 THR A C 12
ATOM 19811 O O . THR A 1 74 ? 3.149 -11.022 -5.598 1.00 0.00 200 THR A O 12
ATOM 19822 N N . ILE A 1 75 ? 3.444 -11.239 -3.373 1.00 0.00 201 ILE A N 12
ATOM 19823 C CA . ILE A 1 75 ? 2.030 -11.447 -3.086 1.00 0.00 201 ILE A CA 12
ATOM 19824 C C . ILE A 1 75 ? 1.217 -10.211 -3.466 1.00 0.00 201 ILE A C 12
ATOM 19825 O O . ILE A 1 75 ? 0.119 -10.318 -4.013 1.00 0.00 201 ILE A O 12
ATOM 19841 N N . LEU A 1 76 ? 1.777 -9.037 -3.193 1.00 0.00 202 LEU A N 12
ATOM 19842 C CA . LEU A 1 76 ? 1.119 -7.777 -3.520 1.00 0.00 202 LEU A CA 12
ATOM 19843 C C . LEU A 1 76 ? 0.952 -7.627 -5.031 1.00 0.00 202 LEU A C 12
ATOM 19844 O O . LEU A 1 76 ? -0.072 -7.138 -5.506 1.00 0.00 202 LEU A O 12
ATOM 19860 N N . LYS A 1 77 ? 1.958 -8.061 -5.785 1.00 0.00 203 LYS A N 12
ATOM 19861 C CA . LYS A 1 77 ? 1.896 -7.999 -7.243 1.00 0.00 203 LYS A CA 12
ATOM 19862 C C . LYS A 1 77 ? 0.884 -9.001 -7.791 1.00 0.00 203 LYS A C 12
ATOM 19863 O O . LYS A 1 77 ? 0.256 -8.758 -8.825 1.00 0.00 203 LYS A O 12
ATOM 19882 N N . ALA A 1 78 ? 0.733 -10.124 -7.097 1.00 0.00 204 ALA A N 12
ATOM 19883 C CA . ALA A 1 78 ? -0.253 -11.130 -7.474 1.00 0.00 204 ALA A CA 12
ATOM 19884 C C . ALA A 1 78 ? -1.663 -10.573 -7.317 1.00 0.00 204 ALA A C 12
ATOM 19885 O O . ALA A 1 78 ? -2.572 -10.925 -8.069 1.00 0.00 204 ALA A O 12
ATOM 19892 N N . LEU A 1 79 ? -1.829 -9.698 -6.333 1.00 0.00 205 LEU A N 12
ATOM 19893 C CA . LEU A 1 79 ? -3.089 -8.992 -6.131 1.00 0.00 205 LEU A CA 12
ATOM 19894 C C . LEU A 1 79 ? -3.303 -7.969 -7.239 1.00 0.00 205 LEU A C 12
ATOM 19895 O O . LEU A 1 79 ? -4.353 -7.939 -7.883 1.00 0.00 205 LEU A O 12
ATOM 19911 N N . GLY A 1 80 ? -2.290 -7.145 -7.462 1.00 0.00 206 GLY A N 12
ATOM 19912 C CA . GLY A 1 80 ? -2.371 -6.126 -8.482 1.00 0.00 206 GLY A CA 12
ATOM 19913 C C . GLY A 1 80 ? -2.625 -4.753 -7.898 1.00 0.00 206 GLY A C 12
ATOM 19914 O O . GLY A 1 80 ? -3.164 -4.635 -6.798 1.00 0.00 206 GLY A O 12
ATOM 19918 N N . PRO A 1 81 ? -2.247 -3.689 -8.619 1.00 0.00 207 PRO A N 12
ATOM 19919 C CA . PRO A 1 81 ? -2.421 -2.311 -8.151 1.00 0.00 207 PRO A CA 12
ATOM 19920 C C . PRO A 1 81 ? -3.870 -1.835 -8.252 1.00 0.00 207 PRO A C 12
ATOM 19921 O O . PRO A 1 81 ? -4.195 -0.712 -7.872 1.00 0.00 207 PRO A O 12
ATOM 19932 N N . ALA A 1 82 ? -4.734 -2.698 -8.768 1.00 0.00 208 ALA A N 12
ATOM 19933 C CA . ALA A 1 82 ? -6.150 -2.383 -8.904 1.00 0.00 208 ALA A CA 12
ATOM 19934 C C . ALA A 1 82 ? -6.935 -2.906 -7.706 1.00 0.00 208 ALA A C 12
ATOM 19935 O O . ALA A 1 82 ? -8.163 -2.782 -7.645 1.00 0.00 208 ALA A O 12
ATOM 19942 N N . ALA A 1 83 ? -6.218 -3.500 -6.764 1.00 0.00 209 ALA A N 12
ATOM 19943 C CA . ALA A 1 83 ? -6.818 -4.025 -5.547 1.00 0.00 209 ALA A CA 12
ATOM 19944 C C . ALA A 1 83 ? -6.783 -2.967 -4.445 1.00 0.00 209 ALA A C 12
ATOM 19945 O O . ALA A 1 83 ? -6.222 -1.887 -4.630 1.00 0.00 209 ALA A O 12
ATOM 19952 N N . THR A 1 84 ? -7.376 -3.275 -3.299 1.00 0.00 210 THR A N 12
ATOM 19953 C CA . THR A 1 84 ? -7.519 -2.291 -2.237 1.00 0.00 210 THR A CA 12
ATOM 19954 C C . THR A 1 84 ? -6.527 -2.528 -1.108 1.00 0.00 210 THR A C 12
ATOM 19955 O O . THR A 1 84 ? -5.993 -3.628 -0.976 1.00 0.00 210 THR A O 12
ATOM 19966 N N . LEU A 1 85 ? -6.295 -1.505 -0.289 1.00 0.00 211 LEU A N 12
ATOM 19967 C CA . LEU A 1 85 ? -5.369 -1.611 0.837 1.00 0.00 211 LEU A CA 12
ATOM 19968 C C . LEU A 1 85 ? -5.679 -2.834 1.696 1.00 0.00 211 LEU A C 12
ATOM 19969 O O . LEU A 1 85 ? -4.774 -3.569 2.096 1.00 0.00 211 LEU A O 12
ATOM 19985 N N . GLU A 1 86 ? -6.966 -3.050 1.949 1.00 0.00 212 GLU A N 12
ATOM 19986 C CA . GLU A 1 86 ? -7.434 -4.173 2.745 1.00 0.00 212 GLU A CA 12
ATOM 19987 C C . GLU A 1 86 ? -6.892 -5.490 2.194 1.00 0.00 212 GLU A C 12
ATOM 19988 O O . GLU A 1 86 ? -6.411 -6.339 2.945 1.00 0.00 212 GLU A O 12
ATOM 20001 N N . GLU A 1 87 ? -6.947 -5.636 0.875 1.00 0.00 213 GLU A N 12
ATOM 20002 C CA . GLU A 1 87 ? -6.476 -6.848 0.219 1.00 0.00 213 GLU A CA 12
ATOM 20003 C C . GLU A 1 87 ? -4.968 -7.032 0.410 1.00 0.00 213 GLU A C 12
ATOM 20004 O O . GLU A 1 87 ? -4.491 -8.155 0.579 1.00 0.00 213 GLU A O 12
ATOM 20017 N N . MET A 1 88 ? -4.223 -5.927 0.409 1.00 0.00 214 MET A N 12
ATOM 20018 C CA . MET A 1 88 ? -2.779 -5.976 0.652 1.00 0.00 214 MET A CA 12
ATOM 20019 C C . MET A 1 88 ? -2.489 -6.430 2.081 1.00 0.00 214 MET A C 12
ATOM 20020 O O . MET A 1 88 ? -1.587 -7.233 2.324 1.00 0.00 214 MET A O 12
ATOM 20034 N N . MET A 1 89 ? -3.273 -5.912 3.021 1.00 0.00 215 MET A N 12
ATOM 20035 C CA . MET A 1 89 ? -3.057 -6.179 4.440 1.00 0.00 215 MET A CA 12
ATOM 20036 C C . MET A 1 89 ? -3.364 -7.636 4.779 1.00 0.00 215 MET A C 12
ATOM 20037 O O . MET A 1 89 ? -2.635 -8.270 5.547 1.00 0.00 215 MET A O 12
ATOM 20051 N N . THR A 1 90 ? -4.434 -8.161 4.195 1.00 0.00 216 THR A N 12
ATOM 20052 C CA . THR A 1 90 ? -4.824 -9.553 4.406 1.00 0.00 216 THR A CA 12
ATOM 20053 C C . THR A 1 90 ? -3.802 -10.506 3.778 1.00 0.00 216 THR A C 12
ATOM 20054 O O . THR A 1 90 ? -3.574 -11.610 4.278 1.00 0.00 216 THR A O 12
ATOM 20065 N N . ALA A 1 91 ? -3.174 -10.060 2.697 1.00 0.00 217 ALA A N 12
ATOM 20066 C CA . ALA A 1 91 ? -2.192 -10.868 1.988 1.00 0.00 217 ALA A CA 12
ATOM 20067 C C . ALA A 1 91 ? -1.061 -11.303 2.909 1.00 0.00 217 ALA A C 12
ATOM 20068 O O . ALA A 1 91 ? -0.680 -12.474 2.934 1.00 0.00 217 ALA A O 12
ATOM 20075 N N . CYS A 1 92 ? -0.549 -10.363 3.685 1.00 0.00 218 CYS A N 12
ATOM 20076 C CA . CYS A 1 92 ? 0.584 -10.630 4.554 1.00 0.00 218 CYS A CA 12
ATOM 20077 C C . CYS A 1 92 ? 0.134 -11.248 5.880 1.00 0.00 218 CYS A C 12
ATOM 20078 O O . CYS A 1 92 ? 0.938 -11.844 6.595 1.00 0.00 218 CYS A O 12
ATOM 20086 N N . GLN A 1 93 ? -1.154 -11.128 6.204 1.00 0.00 219 GLN A N 12
ATOM 20087 C CA . GLN A 1 93 ? -1.649 -11.629 7.480 1.00 0.00 219 GLN A CA 12
ATOM 20088 C C . GLN A 1 93 ? -1.870 -13.141 7.423 1.00 0.00 219 GLN A C 12
ATOM 20089 O O . GLN A 1 93 ? -1.796 -13.825 8.445 1.00 0.00 219 GLN A O 12
ATOM 20103 N N . GLY A 1 94 ? -2.137 -13.664 6.228 1.00 0.00 220 GLY A N 12
ATOM 20104 C CA . GLY A 1 94 ? -2.291 -15.097 6.079 1.00 0.00 220 GLY A CA 12
ATOM 20105 C C . GLY A 1 94 ? -3.252 -15.487 4.975 1.00 0.00 220 GLY A C 12
ATOM 20106 O O . GLY A 1 94 ? -4.362 -15.954 5.244 1.00 0.00 220 GLY A O 12
ATOM 20110 N N . VAL A 1 95 ? -2.835 -15.296 3.731 1.00 0.00 221 VAL A N 12
ATOM 20111 C CA . VAL A 1 95 ? -3.621 -15.740 2.591 1.00 0.00 221 VAL A CA 12
ATOM 20112 C C . VAL A 1 95 ? -3.321 -17.192 2.266 1.00 0.00 221 VAL A C 12
ATOM 20113 O O . VAL A 1 95 ? -2.167 -17.627 2.308 1.00 0.00 221 VAL A O 12
ATOM 20126 N N . GLY A 1 96 ? -4.369 -17.937 1.964 1.00 0.00 222 GLY A N 12
ATOM 20127 C CA . GLY A 1 96 ? -4.207 -19.310 1.567 1.00 0.00 222 GLY A CA 12
ATOM 20128 C C . GLY A 1 96 ? -5.527 -20.052 1.501 1.00 0.00 222 GLY A C 12
ATOM 20129 O O . GLY A 1 96 ? -5.588 -21.251 1.777 1.00 0.00 222 GLY A O 12
ATOM 20133 N N . GLY A 1 97 ? -6.584 -19.336 1.142 1.00 0.00 223 GLY A N 12
ATOM 20134 C CA . GLY A 1 97 ? -7.892 -19.943 1.026 1.00 0.00 223 GLY A CA 12
ATOM 20135 C C . GLY A 1 97 ? -8.484 -19.737 -0.353 1.00 0.00 223 GLY A C 12
ATOM 20136 O O . GLY A 1 97 ? -9.014 -18.663 -0.643 1.00 0.00 223 GLY A O 12
ATOM 20140 N N . PRO A 1 98 ? -8.395 -20.749 -1.233 1.00 0.00 224 PRO A N 12
ATOM 20141 C CA . PRO A 1 98 ? -8.909 -20.658 -2.604 1.00 0.00 224 PRO A CA 12
ATOM 20142 C C . PRO A 1 98 ? -10.434 -20.637 -2.661 1.00 0.00 224 PRO A C 12
ATOM 20143 O O . PRO A 1 98 ? -11.024 -20.188 -3.649 1.00 0.00 224 PRO A O 12
ATOM 20154 N N . GLY A 1 99 ? -11.074 -21.111 -1.595 1.00 0.00 225 GLY A N 12
ATOM 20155 C CA . GLY A 1 99 ? -12.521 -21.135 -1.546 1.00 0.00 225 GLY A CA 12
ATOM 20156 C C . GLY A 1 99 ? -13.090 -19.817 -1.065 1.00 0.00 225 GLY A C 12
ATOM 20157 O O . GLY A 1 99 ? -13.766 -19.756 -0.042 1.00 0.00 225 GLY A O 12
ATOM 20161 N N . HIS A 1 100 ? -12.805 -18.758 -1.802 1.00 0.00 226 HIS A N 12
ATOM 20162 C CA . HIS A 1 100 ? -13.220 -17.417 -1.417 1.00 0.00 226 HIS A CA 12
ATOM 20163 C C . HIS A 1 100 ? -14.472 -17.010 -2.192 1.00 0.00 226 HIS A C 12
ATOM 20164 O O . HIS A 1 100 ? -14.416 -16.189 -3.109 1.00 0.00 226 HIS A O 12
ATOM 20179 N N . LYS A 1 101 ? -15.608 -17.579 -1.800 1.00 0.00 227 LYS A N 12
ATOM 20180 C CA . LYS A 1 101 ? -16.869 -17.367 -2.513 1.00 0.00 227 LYS A CA 12
ATOM 20181 C C . LYS A 1 101 ? -17.446 -15.980 -2.248 1.00 0.00 227 LYS A C 12
ATOM 20182 O O . LYS A 1 101 ? -18.450 -15.593 -2.850 1.00 0.00 227 LYS A O 12
ATOM 20201 N N . ALA A 1 102 ? -16.809 -15.235 -1.352 1.00 0.00 228 ALA A N 12
ATOM 20202 C CA . ALA A 1 102 ? -17.232 -13.873 -1.046 1.00 0.00 228 ALA A CA 12
ATOM 20203 C C . ALA A 1 102 ? -17.094 -12.967 -2.267 1.00 0.00 228 ALA A C 12
ATOM 20204 O O . ALA A 1 102 ? -17.737 -11.918 -2.356 1.00 0.00 228 ALA A O 12
ATOM 20211 N N . ARG A 1 103 ? -16.256 -13.380 -3.208 1.00 0.00 229 ARG A N 12
ATOM 20212 C CA . ARG A 1 103 ? -16.021 -12.613 -4.420 1.00 0.00 229 ARG A CA 12
ATOM 20213 C C . ARG A 1 103 ? -15.607 -13.538 -5.559 1.00 0.00 229 ARG A C 12
ATOM 20214 O O . ARG A 1 103 ? -14.448 -13.939 -5.663 1.00 0.00 229 ARG A O 12
ATOM 20235 N N . VAL A 1 104 ? -16.574 -13.893 -6.388 1.00 0.00 230 VAL A N 12
ATOM 20236 C CA . VAL A 1 104 ? -16.343 -14.771 -7.526 1.00 0.00 230 VAL A CA 12
ATOM 20237 C C . VAL A 1 104 ? -16.917 -14.142 -8.793 1.00 0.00 230 VAL A C 12
ATOM 20238 O O . VAL A 1 104 ? -18.135 -13.986 -8.923 1.00 0.00 230 VAL A O 12
ATOM 20251 N N . LEU A 1 105 ? -16.041 -13.761 -9.709 1.00 0.00 231 LEU A N 12
ATOM 20252 C CA . LEU A 1 105 ? -16.456 -13.129 -10.952 1.00 0.00 231 LEU A CA 12
ATOM 20253 C C . LEU A 1 105 ? -16.359 -14.140 -12.089 1.00 0.00 231 LEU A C 12
ATOM 20254 O O . LEU A 1 105 ? -17.411 -14.615 -12.563 1.00 0.00 231 LEU A O 12
ATOM 20271 N N . ILE B 2 1 ? -4.077 1.555 -1.393 1.00 0.00 1 ILE B N 12
ATOM 20272 C CA . ILE B 2 1 ? -2.957 1.944 -2.289 1.00 0.00 1 ILE B CA 12
ATOM 20273 C C . ILE B 2 1 ? -2.997 3.443 -2.549 1.00 0.00 1 ILE B C 12
ATOM 20274 O O . ILE B 2 1 ? -4.057 4.049 -2.483 1.00 0.00 1 ILE B O 12
ATOM 20292 N N . THR B 2 2 ? -1.842 4.037 -2.851 1.00 0.00 2 THR B N 12
ATOM 20293 C CA . THR B 2 2 ? -1.682 5.499 -2.844 1.00 0.00 2 THR B CA 12
ATOM 20294 C C . THR B 2 2 ? -2.105 6.067 -1.474 1.00 0.00 2 THR B C 12
ATOM 20295 O O . THR B 2 2 ? -2.619 5.340 -0.618 1.00 0.00 2 THR B O 12
ATOM 20306 N N . PHE B 2 3 ? -1.851 7.338 -1.227 1.00 0.00 3 PHE B N 12
ATOM 20307 C CA . PHE B 2 3 ? -2.216 7.926 0.054 1.00 0.00 3 PHE B CA 12
ATOM 20308 C C . PHE B 2 3 ? -3.733 8.074 0.168 1.00 0.00 3 PHE B C 12
ATOM 20309 O O . PHE B 2 3 ? -4.293 7.945 1.260 1.00 0.00 3 PHE B O 12
ATOM 20346 N N . ASP B 2 5 ? -6.267 6.171 -0.858 1.00 0.00 5 ASP B N 12
ATOM 20347 C CA . ASP B 2 5 ? -6.940 4.956 -0.381 1.00 0.00 5 ASP B CA 12
ATOM 20348 C C . ASP B 2 5 ? -6.633 4.727 1.091 1.00 0.00 5 ASP B C 12
ATOM 20349 O O . ASP B 2 5 ? -7.477 4.249 1.839 1.00 0.00 5 ASP B O 12
ATOM 20359 N N . LEU B 2 6 ? -5.424 5.093 1.500 1.00 0.00 6 LEU B N 12
ATOM 20360 C CA . LEU B 2 6 ? -5.030 5.009 2.900 1.00 0.00 6 LEU B CA 12
ATOM 20361 C C . LEU B 2 6 ? -5.978 5.834 3.764 1.00 0.00 6 LEU B C 12
ATOM 20362 O O . LEU B 2 6 ? -6.486 5.363 4.783 1.00 0.00 6 LEU B O 12
ATOM 20378 N N . LEU B 2 7 ? -6.216 7.066 3.339 1.00 0.00 7 LEU B N 12
ATOM 20379 C CA . LEU B 2 7 ? -7.123 7.961 4.039 1.00 0.00 7 LEU B CA 12
ATOM 20380 C C . LEU B 2 7 ? -8.544 7.411 4.045 1.00 0.00 7 LEU B C 12
ATOM 20381 O O . LEU B 2 7 ? -9.159 7.269 5.105 1.00 0.00 7 LEU B O 12
ATOM 20417 N N . TYR B 2 9 ? -9.753 4.516 3.419 1.00 0.00 9 TYR B N 12
ATOM 20418 C CA . TYR B 2 9 ? -9.900 3.235 4.100 1.00 0.00 9 TYR B CA 12
ATOM 20419 C C . TYR B 2 9 ? -10.141 3.441 5.590 1.00 0.00 9 TYR B C 12
ATOM 20420 O O . TYR B 2 9 ? -11.110 2.928 6.153 1.00 0.00 9 TYR B O 12
ATOM 20438 N N . TYR B 2 10 ? -9.247 4.191 6.221 1.00 0.00 10 TYR B N 12
ATOM 20439 C CA . TYR B 2 10 ? -9.342 4.456 7.647 1.00 0.00 10 TYR B CA 12
ATOM 20440 C C . TYR B 2 10 ? -10.530 5.356 7.958 1.00 0.00 10 TYR B C 12
ATOM 20441 O O . TYR B 2 10 ? -11.162 5.218 9.007 1.00 0.00 10 TYR B O 12
ATOM 20459 N N . GLY B 2 11 ? -10.830 6.275 7.056 1.00 0.00 11 GLY B N 12
ATOM 20460 C CA . GLY B 2 11 ? -11.969 7.145 7.245 1.00 0.00 11 GLY B CA 12
ATOM 20461 C C . GLY B 2 11 ? -11.731 8.168 8.333 1.00 0.00 11 GLY B C 12
ATOM 20462 O O . GLY B 2 11 ? -12.026 7.930 9.507 1.00 0.00 11 GLY B O 12
ATOM 20466 N N . LYS B 2 12 ? -11.176 9.304 7.951 1.00 0.00 12 LYS B N 12
ATOM 20467 C CA . LYS B 2 12 ? -10.903 10.374 8.897 1.00 0.00 12 LYS B CA 12
ATOM 20468 C C . LYS B 2 12 ? -11.742 11.600 8.565 1.00 0.00 12 LYS B C 12
ATOM 20469 O O . LYS B 2 12 ? -11.294 12.740 8.712 1.00 0.00 12 LYS B O 12
ATOM 20488 N N . LYS B 2 13 ? -12.975 11.349 8.142 1.00 0.00 13 LYS B N 12
ATOM 20489 C CA . LYS B 2 13 ? -13.907 12.408 7.778 1.00 0.00 13 LYS B CA 12
ATOM 20490 C C . LYS B 2 13 ? -14.580 12.947 9.035 1.00 0.00 13 LYS B C 12
ATOM 20491 O O . LYS B 2 13 ? -15.803 12.965 9.153 1.00 0.00 13 LYS B O 12
ATOM 20510 N N . LYS B 2 14 ? -13.753 13.378 9.969 1.00 0.00 14 LYS B N 12
ATOM 20511 C CA . LYS B 2 14 ? -14.212 13.827 11.269 1.00 0.00 14 LYS B CA 12
ATOM 20512 C C . LYS B 2 14 ? -13.903 15.307 11.447 1.00 0.00 14 LYS B C 12
ATOM 20513 O O . LYS B 2 14 ? -12.739 15.638 11.759 1.00 0.00 14 LYS B O 12
ATOM 20533 N N . SER A 1 12 ? 12.870 5.564 29.899 1.00 0.00 138 SER A N 13
ATOM 20534 C CA . SER A 1 12 ? 13.307 6.929 29.543 1.00 0.00 138 SER A CA 13
ATOM 20535 C C . SER A 1 12 ? 13.005 7.208 28.073 1.00 0.00 138 SER A C 13
ATOM 20536 O O . SER A 1 12 ? 13.308 6.389 27.205 1.00 0.00 138 SER A O 13
ATOM 20544 N N . GLY A 1 13 ? 12.397 8.354 27.796 1.00 0.00 139 GLY A N 13
ATOM 20545 C CA . GLY A 1 13 ? 12.051 8.693 26.431 1.00 0.00 139 GLY A CA 13
ATOM 20546 C C . GLY A 1 13 ? 13.086 9.585 25.781 1.00 0.00 139 GLY A C 13
ATOM 20547 O O . GLY A 1 13 ? 12.939 10.806 25.764 1.00 0.00 139 GLY A O 13
ATOM 20551 N N . LEU A 1 14 ? 14.147 8.982 25.267 1.00 0.00 140 LEU A N 13
ATOM 20552 C CA . LEU A 1 14 ? 15.187 9.736 24.584 1.00 0.00 140 LEU A CA 13
ATOM 20553 C C . LEU A 1 14 ? 14.851 9.804 23.101 1.00 0.00 140 LEU A C 13
ATOM 20554 O O . LEU A 1 14 ? 15.066 8.847 22.359 1.00 0.00 140 LEU A O 13
ATOM 20570 N N . VAL A 1 15 ? 14.296 10.927 22.682 1.00 0.00 141 VAL A N 13
ATOM 20571 C CA . VAL A 1 15 ? 13.895 11.106 21.298 1.00 0.00 141 VAL A CA 13
ATOM 20572 C C . VAL A 1 15 ? 15.085 11.523 20.432 1.00 0.00 141 VAL A C 13
ATOM 20573 O O . VAL A 1 15 ? 15.829 12.447 20.776 1.00 0.00 141 VAL A O 13
ATOM 20586 N N . PRO A 1 16 ? 15.317 10.806 19.321 1.00 0.00 142 PRO A N 13
ATOM 20587 C CA . PRO A 1 16 ? 16.308 11.203 18.324 1.00 0.00 142 PRO A CA 13
ATOM 20588 C C . PRO A 1 16 ? 15.921 12.526 17.674 1.00 0.00 142 PRO A C 13
ATOM 20589 O O . PRO A 1 16 ? 14.888 12.628 17.008 1.00 0.00 142 PRO A O 13
ATOM 20600 N N . ARG A 1 17 ? 16.739 13.542 17.899 1.00 0.00 143 ARG A N 13
ATOM 20601 C CA . ARG A 1 17 ? 16.427 14.894 17.463 1.00 0.00 143 ARG A CA 13
ATOM 20602 C C . ARG A 1 17 ? 16.640 15.056 15.959 1.00 0.00 143 ARG A C 13
ATOM 20603 O O . ARG A 1 17 ? 17.725 15.434 15.509 1.00 0.00 143 ARG A O 13
ATOM 20624 N N . GLY A 1 18 ? 15.597 14.760 15.191 1.00 0.00 144 GLY A N 13
ATOM 20625 C CA . GLY A 1 18 ? 15.666 14.889 13.749 1.00 0.00 144 GLY A CA 13
ATOM 20626 C C . GLY A 1 18 ? 16.644 13.910 13.138 1.00 0.00 144 GLY A C 13
ATOM 20627 O O . GLY A 1 18 ? 16.585 12.713 13.429 1.00 0.00 144 GLY A O 13
ATOM 20631 N N . SER A 1 19 ? 17.551 14.429 12.310 1.00 0.00 145 SER A N 13
ATOM 20632 C CA . SER A 1 19 ? 18.597 13.633 11.662 1.00 0.00 145 SER A CA 13
ATOM 20633 C C . SER A 1 19 ? 18.032 12.378 10.988 1.00 0.00 145 SER A C 13
ATOM 20634 O O . SER A 1 19 ? 18.097 11.277 11.540 1.00 0.00 145 SER A O 13
ATOM 20642 N N . HIS A 1 20 ? 17.485 12.562 9.788 1.00 0.00 146 HIS A N 13
ATOM 20643 C CA . HIS A 1 20 ? 16.889 11.472 9.014 1.00 0.00 146 HIS A CA 13
ATOM 20644 C C . HIS A 1 20 ? 15.709 10.850 9.754 1.00 0.00 146 HIS A C 13
ATOM 20645 O O . HIS A 1 20 ? 15.780 9.707 10.219 1.00 0.00 146 HIS A O 13
ATOM 20660 N N . MET A 1 21 ? 14.627 11.606 9.862 1.00 0.00 147 MET A N 13
ATOM 20661 C CA . MET A 1 21 ? 13.420 11.126 10.514 1.00 0.00 147 MET A CA 13
ATOM 20662 C C . MET A 1 21 ? 12.188 11.766 9.890 1.00 0.00 147 MET A C 13
ATOM 20663 O O . MET A 1 21 ? 12.172 12.974 9.635 1.00 0.00 147 MET A O 13
ATOM 20677 N N . THR A 1 22 ? 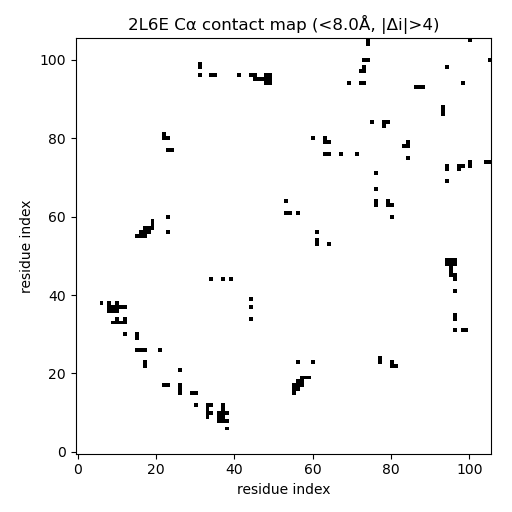11.168 10.946 9.651 1.00 0.00 148 THR A N 13
ATOM 20678 C CA . THR A 1 22 ? 9.925 11.397 9.045 1.00 0.00 148 THR A CA 13
ATOM 20679 C C . THR A 1 22 ? 10.174 11.904 7.626 1.00 0.00 148 THR A C 13
ATOM 20680 O O . THR A 1 22 ? 10.177 13.109 7.364 1.00 0.00 148 THR A O 13
ATOM 20691 N N . SER A 1 23 ? 10.444 10.970 6.725 1.00 0.00 149 SER A N 13
ATOM 20692 C CA . SER A 1 23 ? 10.595 11.286 5.313 1.00 0.00 149 SER A CA 13
ATOM 20693 C C . SER A 1 23 ? 10.096 10.129 4.456 1.00 0.00 149 SER A C 13
ATOM 20694 O O . SER A 1 23 ? 10.517 9.978 3.311 1.00 0.00 149 SER A O 13
ATOM 20702 N N . ILE A 1 24 ? 9.222 9.311 5.059 1.00 0.00 150 ILE A N 13
ATOM 20703 C CA . ILE A 1 24 ? 8.531 8.172 4.421 1.00 0.00 150 ILE A CA 13
ATOM 20704 C C . ILE A 1 24 ? 9.482 7.054 3.945 1.00 0.00 150 ILE A C 13
ATOM 20705 O O . ILE A 1 24 ? 9.109 5.882 3.945 1.00 0.00 150 ILE A O 13
ATOM 20721 N N . LEU A 1 25 ? 10.703 7.405 3.567 1.00 0.00 151 LEU A N 13
ATOM 20722 C CA . LEU A 1 25 ? 11.674 6.423 3.097 1.00 0.00 151 LEU A CA 13
ATOM 20723 C C . LEU A 1 25 ? 12.427 5.800 4.265 1.00 0.00 151 LEU A C 13
ATOM 20724 O O . LEU A 1 25 ? 13.253 4.908 4.084 1.00 0.00 151 LEU A O 13
ATOM 20740 N N . ASP A 1 26 ? 12.130 6.284 5.464 1.00 0.00 152 ASP A N 13
ATOM 20741 C CA . ASP A 1 26 ? 12.666 5.694 6.681 1.00 0.00 152 ASP A CA 13
ATOM 20742 C C . ASP A 1 26 ? 11.766 4.550 7.111 1.00 0.00 152 ASP A C 13
ATOM 20743 O O . ASP A 1 26 ? 12.086 3.790 8.030 1.00 0.00 152 ASP A O 13
ATOM 20753 N N . ILE A 1 27 ? 10.635 4.434 6.431 1.00 0.00 153 ILE A N 13
ATOM 20754 C CA . ILE A 1 27 ? 9.643 3.421 6.755 1.00 0.00 153 ILE A CA 13
ATOM 20755 C C . ILE A 1 27 ? 9.919 2.130 5.985 1.00 0.00 153 ILE A C 13
ATOM 20756 O O . ILE A 1 27 ? 9.471 1.958 4.852 1.00 0.00 153 ILE A O 13
ATOM 20772 N N . ARG A 1 28 ? 10.683 1.243 6.604 1.00 0.00 154 ARG A N 13
ATOM 20773 C CA . ARG A 1 28 ? 10.973 -0.065 6.033 1.00 0.00 154 ARG A CA 13
ATOM 20774 C C . ARG A 1 28 ? 10.330 -1.157 6.876 1.00 0.00 154 ARG A C 13
ATOM 20775 O O . ARG A 1 28 ? 10.382 -1.107 8.104 1.00 0.00 154 ARG A O 13
ATOM 20796 N N . GLN A 1 29 ? 9.729 -2.135 6.215 1.00 0.00 155 GLN A N 13
ATOM 20797 C CA . GLN A 1 29 ? 9.035 -3.215 6.909 1.00 0.00 155 GLN A CA 13
ATOM 20798 C C . GLN A 1 29 ? 10.037 -4.220 7.468 1.00 0.00 155 GLN A C 13
ATOM 20799 O O . GLN A 1 29 ? 11.017 -4.564 6.806 1.00 0.00 155 GLN A O 13
ATOM 20813 N N . GLY A 1 30 ? 9.794 -4.679 8.687 1.00 0.00 156 GLY A N 13
ATOM 20814 C CA . GLY A 1 30 ? 10.628 -5.708 9.273 1.00 0.00 156 GLY A CA 13
ATOM 20815 C C . GLY A 1 30 ? 10.260 -7.082 8.749 1.00 0.00 156 GLY A C 13
ATOM 20816 O O . GLY A 1 30 ? 9.123 -7.290 8.328 1.00 0.00 156 GLY A O 13
ATOM 20820 N N . PRO A 1 31 ? 11.199 -8.040 8.766 1.00 0.00 157 PRO A N 13
ATOM 20821 C CA . PRO A 1 31 ? 10.975 -9.393 8.232 1.00 0.00 157 PRO A CA 13
ATOM 20822 C C . PRO A 1 31 ? 9.759 -10.085 8.854 1.00 0.00 157 PRO A C 13
ATOM 20823 O O . PRO A 1 31 ? 8.955 -10.702 8.149 1.00 0.00 157 PRO A O 13
ATOM 20834 N N . LYS A 1 32 ? 9.615 -9.970 10.169 1.00 0.00 158 LYS A N 13
ATOM 20835 C CA . LYS A 1 32 ? 8.498 -10.590 10.871 1.00 0.00 158 LYS A CA 13
ATOM 20836 C C . LYS A 1 32 ? 7.468 -9.542 11.263 1.00 0.00 158 LYS A C 13
ATOM 20837 O O . LYS A 1 32 ? 6.548 -9.811 12.038 1.00 0.00 158 LYS A O 13
ATOM 20856 N N . GLU A 1 33 ? 7.629 -8.351 10.720 1.00 0.00 159 GLU A N 13
ATOM 20857 C CA . GLU A 1 33 ? 6.770 -7.235 11.052 1.00 0.00 159 GLU A CA 13
ATOM 20858 C C . GLU A 1 33 ? 5.532 -7.240 10.162 1.00 0.00 159 GLU A C 13
ATOM 20859 O O . GLU A 1 33 ? 5.640 -7.219 8.933 1.00 0.00 159 GLU A O 13
ATOM 20872 N N . PRO A 1 34 ? 4.340 -7.296 10.779 1.00 0.00 160 PRO A N 13
ATOM 20873 C CA . PRO A 1 34 ? 3.067 -7.338 10.057 1.00 0.00 160 PRO A CA 13
ATOM 20874 C C . PRO A 1 34 ? 2.878 -6.134 9.142 1.00 0.00 160 PRO A C 13
ATOM 20875 O O . PRO A 1 34 ? 3.128 -4.991 9.529 1.00 0.00 160 PRO A O 13
ATOM 20886 N N . PHE A 1 35 ? 2.425 -6.414 7.925 1.00 0.00 161 PHE A N 13
ATOM 20887 C CA . PHE A 1 35 ? 2.178 -5.388 6.918 1.00 0.00 161 PHE A CA 13
ATOM 20888 C C . PHE A 1 35 ? 1.130 -4.398 7.422 1.00 0.00 161 PHE A C 13
ATOM 20889 O O . PHE A 1 35 ? 1.142 -3.220 7.065 1.00 0.00 161 PHE A O 13
ATOM 20906 N N . ARG A 1 36 ? 0.241 -4.893 8.274 1.00 0.00 162 ARG A N 13
ATOM 20907 C CA . ARG A 1 36 ? -0.772 -4.064 8.915 1.00 0.00 162 ARG A CA 13
ATOM 20908 C C . ARG A 1 36 ? -0.124 -2.962 9.749 1.00 0.00 162 ARG A C 13
ATOM 20909 O O . ARG A 1 36 ? -0.516 -1.797 9.675 1.00 0.00 162 ARG A O 13
ATOM 20930 N N . ASP A 1 37 ? 0.879 -3.339 10.528 1.00 0.00 163 ASP A N 13
ATOM 20931 C CA . ASP A 1 37 ? 1.597 -2.388 11.371 1.00 0.00 163 ASP A CA 13
ATOM 20932 C C . ASP A 1 37 ? 2.568 -1.554 10.547 1.00 0.00 163 ASP A C 13
ATOM 20933 O O . ASP A 1 37 ? 2.889 -0.421 10.907 1.00 0.00 163 ASP A O 13
ATOM 20943 N N . TYR A 1 38 ? 3.045 -2.128 9.451 1.00 0.00 164 TYR A N 13
ATOM 20944 C CA . TYR A 1 38 ? 3.894 -1.405 8.512 1.00 0.00 164 TYR A CA 13
ATOM 20945 C C . TYR A 1 38 ? 3.174 -0.167 7.977 1.00 0.00 164 TYR A C 13
ATOM 20946 O O . TYR A 1 38 ? 3.689 0.950 8.071 1.00 0.00 164 TYR A O 13
ATOM 20964 N N . VAL A 1 39 ? 1.975 -0.367 7.436 1.00 0.00 165 VAL A N 13
ATOM 20965 C CA . VAL A 1 39 ? 1.181 0.735 6.903 1.00 0.00 165 VAL A CA 13
ATOM 20966 C C . VAL A 1 39 ? 0.748 1.679 8.022 1.00 0.00 165 VAL A C 13
ATOM 20967 O O . VAL A 1 39 ? 0.597 2.877 7.801 1.00 0.00 165 VAL A O 13
ATOM 20980 N N . ASP A 1 40 ? 0.595 1.133 9.225 1.00 0.00 166 ASP A N 13
ATOM 20981 C CA . ASP A 1 40 ? 0.209 1.924 10.396 1.00 0.00 166 ASP A CA 13
ATOM 20982 C C . ASP A 1 40 ? 1.111 3.144 10.560 1.00 0.00 166 ASP A C 13
ATOM 20983 O O . ASP A 1 40 ? 0.627 4.269 10.699 1.00 0.00 166 ASP A O 13
ATOM 20993 N N . ARG A 1 41 ? 2.419 2.927 10.502 1.00 0.00 167 ARG A N 13
ATOM 20994 C CA . ARG A 1 41 ? 3.370 4.016 10.681 1.00 0.00 167 ARG A CA 13
ATOM 20995 C C . ARG A 1 41 ? 3.626 4.735 9.358 1.00 0.00 167 ARG A C 13
ATOM 20996 O O . ARG A 1 41 ? 3.893 5.936 9.339 1.00 0.00 167 ARG A O 13
ATOM 21017 N N . PHE A 1 42 ? 3.529 3.997 8.258 1.00 0.00 168 PHE A N 13
ATOM 21018 C CA . PHE A 1 42 ? 3.694 4.570 6.927 1.00 0.00 168 PHE A CA 13
ATOM 21019 C C . PHE A 1 42 ? 2.634 5.646 6.691 1.00 0.00 168 PHE A C 13
ATOM 21020 O O . PHE A 1 42 ? 2.943 6.773 6.311 1.00 0.00 168 PHE A O 13
ATOM 21037 N N . TYR A 1 43 ? 1.390 5.283 6.967 1.00 0.00 169 TYR A N 13
ATOM 21038 C CA . TYR A 1 43 ? 0.249 6.164 6.773 1.00 0.00 169 TYR A CA 13
ATOM 21039 C C . TYR A 1 43 ? 0.350 7.421 7.643 1.00 0.00 169 TYR A C 13
ATOM 21040 O O . TYR A 1 43 ? 0.118 8.533 7.166 1.00 0.00 169 TYR A O 13
ATOM 21058 N N . LYS A 1 44 ? 0.715 7.248 8.910 1.00 0.00 170 LYS A N 13
ATOM 21059 C CA . LYS A 1 44 ? 0.742 8.365 9.848 1.00 0.00 170 LYS A CA 13
ATOM 21060 C C . LYS A 1 44 ? 1.914 9.311 9.567 1.00 0.00 170 LYS A C 13
ATOM 21061 O O . LYS A 1 44 ? 1.773 10.531 9.687 1.00 0.00 170 LYS A O 13
ATOM 21080 N N . THR A 1 45 ? 3.058 8.758 9.174 1.00 0.00 171 THR A N 13
ATOM 21081 C CA . THR A 1 45 ? 4.207 9.579 8.809 1.00 0.00 171 THR A CA 13
ATOM 21082 C C . THR A 1 45 ? 3.932 10.315 7.497 1.00 0.00 171 THR A C 13
ATOM 21083 O O . THR A 1 45 ? 4.312 11.471 7.322 1.00 0.00 171 THR A O 13
ATOM 21094 N N . LEU A 1 46 ? 3.224 9.643 6.600 1.00 0.00 172 LEU A N 13
ATOM 21095 C CA . LEU A 1 46 ? 2.896 10.196 5.293 1.00 0.00 172 LEU A CA 13
ATOM 21096 C C . LEU A 1 46 ? 1.941 11.389 5.418 1.00 0.00 172 LEU A C 13
ATOM 21097 O O . LEU A 1 46 ? 1.892 12.257 4.539 1.00 0.00 172 LEU A O 13
ATOM 21113 N N . ARG A 1 47 ? 1.184 11.432 6.510 1.00 0.00 173 ARG A N 13
ATOM 21114 C CA . ARG A 1 47 ? 0.324 12.577 6.799 1.00 0.00 173 ARG A CA 13
ATOM 21115 C C . ARG A 1 47 ? 1.161 13.794 7.194 1.00 0.00 173 ARG A C 13
ATOM 21116 O O . ARG A 1 47 ? 0.694 14.930 7.125 1.00 0.00 173 ARG A O 13
ATOM 21137 N N . ALA A 1 48 ? 2.402 13.549 7.600 1.00 0.00 174 ALA A N 13
ATOM 21138 C CA . ALA A 1 48 ? 3.290 14.613 8.051 1.00 0.00 174 ALA A CA 13
ATOM 21139 C C . ALA A 1 48 ? 4.366 14.907 7.010 1.00 0.00 174 ALA A C 13
ATOM 21140 O O . ALA A 1 48 ? 5.324 15.635 7.277 1.00 0.00 174 ALA A O 13
ATOM 21147 N N . GLU A 1 49 ? 4.209 14.335 5.826 1.00 0.00 175 GLU A N 13
ATOM 21148 C CA . GLU A 1 49 ? 5.128 14.595 4.730 1.00 0.00 175 GLU A CA 13
ATOM 21149 C C . GLU A 1 49 ? 4.778 15.907 4.043 1.00 0.00 175 GLU A C 13
ATOM 21150 O O . GLU A 1 49 ? 3.642 16.104 3.608 1.00 0.00 175 GLU A O 13
ATOM 21163 N N . GLN A 1 50 ? 5.749 16.804 3.952 1.00 0.00 176 GLN A N 13
ATOM 21164 C CA . GLN A 1 50 ? 5.539 18.092 3.305 1.00 0.00 176 GLN A CA 13
ATOM 21165 C C . GLN A 1 50 ? 5.611 17.948 1.790 1.00 0.00 176 GLN A C 13
ATOM 21166 O O . GLN A 1 50 ? 6.592 18.336 1.150 1.00 0.00 176 GLN A O 13
ATOM 21180 N N . ALA A 1 51 ? 4.556 17.376 1.235 1.00 0.00 177 ALA A N 13
ATOM 21181 C CA . ALA A 1 51 ? 4.434 17.165 -0.197 1.00 0.00 177 ALA A CA 13
ATOM 21182 C C . ALA A 1 51 ? 2.974 17.286 -0.597 1.00 0.00 177 ALA A C 13
ATOM 21183 O O . ALA A 1 51 ? 2.086 17.085 0.234 1.00 0.00 177 ALA A O 13
ATOM 21190 N N . SER A 1 52 ? 2.725 17.615 -1.853 1.00 0.00 178 SER A N 13
ATOM 21191 C CA . SER A 1 52 ? 1.364 17.740 -2.345 1.00 0.00 178 SER A CA 13
ATOM 21192 C C . SER A 1 52 ? 0.680 16.374 -2.349 1.00 0.00 178 SER A C 13
ATOM 21193 O O . SER A 1 52 ? 1.302 15.377 -2.721 1.00 0.00 178 SER A O 13
ATOM 21201 N N . GLN A 1 53 ? -0.575 16.332 -1.908 1.00 0.00 179 GLN A N 13
ATOM 21202 C CA . GLN A 1 53 ? -1.297 15.073 -1.710 1.00 0.00 179 GLN A CA 13
ATOM 21203 C C . GLN A 1 53 ? -1.185 14.139 -2.911 1.00 0.00 179 GLN A C 13
ATOM 21204 O O . GLN A 1 53 ? -0.761 12.992 -2.764 1.00 0.00 179 GLN A O 13
ATOM 21218 N N . GLU A 1 54 ? -1.533 14.637 -4.093 1.00 0.00 180 GLU A N 13
ATOM 21219 C CA . GLU A 1 54 ? -1.517 13.819 -5.303 1.00 0.00 180 GLU A CA 13
ATOM 21220 C C . GLU A 1 54 ? -0.114 13.296 -5.592 1.00 0.00 180 GLU A C 13
ATOM 21221 O O . GLU A 1 54 ? 0.061 12.147 -5.999 1.00 0.00 180 GLU A O 13
ATOM 21234 N N . VAL A 1 55 ? 0.880 14.141 -5.360 1.00 0.00 181 VAL A N 13
ATOM 21235 C CA . VAL A 1 55 ? 2.271 13.755 -5.539 1.00 0.00 181 VAL A CA 13
ATOM 21236 C C . VAL A 1 55 ? 2.633 12.638 -4.568 1.00 0.00 181 VAL A C 13
ATOM 21237 O O . VAL A 1 55 ? 3.272 11.653 -4.943 1.00 0.00 181 VAL A O 13
ATOM 21250 N N . LYS A 1 56 ? 2.200 12.790 -3.318 1.00 0.00 182 LYS A N 13
ATOM 21251 C CA . LYS A 1 56 ? 2.441 11.775 -2.303 1.00 0.00 182 LYS A CA 13
ATOM 21252 C C . LYS A 1 56 ? 1.751 10.472 -2.672 1.00 0.00 182 LYS A C 13
ATOM 21253 O O . LYS A 1 56 ? 2.291 9.396 -2.437 1.00 0.00 182 LYS A O 13
ATOM 21272 N N . ASN A 1 57 ? 0.557 10.575 -3.249 1.00 0.00 183 ASN A N 13
ATOM 21273 C CA . ASN A 1 57 ? -0.192 9.396 -3.683 1.00 0.00 183 ASN A CA 13
ATOM 21274 C C . ASN A 1 57 ? 0.621 8.582 -4.677 1.00 0.00 183 ASN A C 13
ATOM 21275 O O . ASN A 1 57 ? 0.799 7.376 -4.506 1.00 0.00 183 ASN A O 13
ATOM 21286 N N . ALA A 1 58 ? 1.116 9.255 -5.711 1.00 0.00 184 ALA A N 13
ATOM 21287 C CA . ALA A 1 58 ? 1.911 8.606 -6.748 1.00 0.00 184 ALA A CA 13
ATOM 21288 C C . ALA A 1 58 ? 3.161 7.968 -6.156 1.00 0.00 184 ALA A C 13
ATOM 21289 O O . ALA A 1 58 ? 3.571 6.877 -6.563 1.00 0.00 184 ALA A O 13
ATOM 21296 N N . ALA A 1 59 ? 3.769 8.662 -5.204 1.00 0.00 185 ALA A N 13
ATOM 21297 C CA . ALA A 1 59 ? 4.924 8.135 -4.496 1.00 0.00 185 ALA A CA 13
ATOM 21298 C C . ALA A 1 59 ? 4.535 6.908 -3.678 1.00 0.00 185 ALA A C 13
ATOM 21299 O O . ALA A 1 59 ? 5.227 5.898 -3.694 1.00 0.00 185 ALA A O 13
ATOM 21306 N N . THR A 1 60 ? 3.404 6.999 -2.994 1.00 0.00 186 THR A N 13
ATOM 21307 C CA . THR A 1 60 ? 2.920 5.918 -2.147 1.00 0.00 186 THR A CA 13
ATOM 21308 C C . THR A 1 60 ? 2.769 4.619 -2.925 1.00 0.00 186 THR A C 13
ATOM 21309 O O . THR A 1 60 ? 3.213 3.566 -2.468 1.00 0.00 186 THR A O 13
ATOM 21320 N N . GLU A 1 61 ? 2.167 4.708 -4.104 1.00 0.00 187 GLU A N 13
ATOM 21321 C CA . GLU A 1 61 ? 1.880 3.534 -4.916 1.00 0.00 187 GLU A CA 13
ATOM 21322 C C . GLU A 1 61 ? 3.139 2.707 -5.181 1.00 0.00 187 GLU A C 13
ATOM 21323 O O . GLU A 1 61 ? 3.075 1.482 -5.290 1.00 0.00 187 GLU A O 13
ATOM 21336 N N . THR A 1 62 ? 4.275 3.378 -5.277 1.00 0.00 188 THR A N 13
ATOM 21337 C CA . THR A 1 62 ? 5.533 2.699 -5.531 1.00 0.00 188 THR A CA 13
ATOM 21338 C C . THR A 1 62 ? 6.286 2.406 -4.231 1.00 0.00 188 THR A C 13
ATOM 21339 O O . THR A 1 62 ? 6.773 1.297 -4.020 1.00 0.00 188 THR A O 13
ATOM 21350 N N . LEU A 1 63 ? 6.357 3.404 -3.353 1.00 0.00 189 LEU A N 13
ATOM 21351 C CA . LEU A 1 63 ? 7.125 3.299 -2.113 1.00 0.00 189 LEU A CA 13
ATOM 21352 C C . LEU A 1 63 ? 6.547 2.252 -1.166 1.00 0.00 189 LEU A C 13
ATOM 21353 O O . LEU A 1 63 ? 7.289 1.474 -0.567 1.00 0.00 189 LEU A O 13
ATOM 21369 N N . LEU A 1 64 ? 5.226 2.231 -1.044 1.00 0.00 190 LEU A N 13
ATOM 21370 C CA . LEU A 1 64 ? 4.552 1.332 -0.115 1.00 0.00 190 LEU A CA 13
ATOM 21371 C C . LEU A 1 64 ? 4.845 -0.126 -0.454 1.00 0.00 190 LEU A C 13
ATOM 21372 O O . LEU A 1 64 ? 5.051 -0.950 0.434 1.00 0.00 190 LEU A O 13
ATOM 21388 N N . VAL A 1 65 ? 4.874 -0.432 -1.741 1.00 0.00 191 VAL A N 13
ATOM 21389 C CA . VAL A 1 65 ? 5.162 -1.783 -2.193 1.00 0.00 191 VAL A CA 13
ATOM 21390 C C . VAL A 1 65 ? 6.665 -2.059 -2.136 1.00 0.00 191 VAL A C 13
ATOM 21391 O O . VAL A 1 65 ? 7.093 -3.171 -1.827 1.00 0.00 191 VAL A O 13
ATOM 21404 N N . GLN A 1 66 ? 7.456 -1.029 -2.411 1.00 0.00 192 GLN A N 13
ATOM 21405 C CA . GLN A 1 66 ? 8.901 -1.153 -2.478 1.00 0.00 192 GLN A CA 13
ATOM 21406 C C . GLN A 1 66 ? 9.519 -1.442 -1.114 1.00 0.00 192 GLN A C 13
ATOM 21407 O O . GLN A 1 66 ? 10.367 -2.326 -0.987 1.00 0.00 192 GLN A O 13
ATOM 21421 N N . ASN A 1 67 ? 9.094 -0.696 -0.101 1.00 0.00 193 ASN A N 13
ATOM 21422 C CA . ASN A 1 67 ? 9.704 -0.786 1.222 1.00 0.00 193 ASN A CA 13
ATOM 21423 C C . ASN A 1 67 ? 9.240 -2.034 1.962 1.00 0.00 193 ASN A C 13
ATOM 21424 O O . ASN A 1 67 ? 9.738 -2.346 3.048 1.00 0.00 193 ASN A O 13
ATOM 21435 N N . ALA A 1 68 ? 8.289 -2.741 1.370 1.00 0.00 194 ALA A N 13
ATOM 21436 C CA . ALA A 1 68 ? 7.799 -3.986 1.931 1.00 0.00 194 ALA A CA 13
ATOM 21437 C C . ALA A 1 68 ? 8.762 -5.125 1.608 1.00 0.00 194 ALA A C 13
ATOM 21438 O O . ALA A 1 68 ? 9.499 -5.066 0.622 1.00 0.00 194 ALA A O 13
ATOM 21445 N N . ASN A 1 69 ? 8.760 -6.149 2.454 1.00 0.00 195 ASN A N 13
ATOM 21446 C CA . ASN A 1 69 ? 9.598 -7.329 2.241 1.00 0.00 195 ASN A CA 13
ATOM 21447 C C . ASN A 1 69 ? 9.196 -8.035 0.953 1.00 0.00 195 ASN A C 13
ATOM 21448 O O . ASN A 1 69 ? 8.013 -8.152 0.648 1.00 0.00 195 ASN A O 13
ATOM 21459 N N . PRO A 1 70 ? 10.198 -8.515 0.190 1.00 0.00 196 PRO A N 13
ATOM 21460 C CA . PRO A 1 70 ? 9.999 -9.165 -1.114 1.00 0.00 196 PRO A CA 13
ATOM 21461 C C . PRO A 1 70 ? 8.998 -10.315 -1.058 1.00 0.00 196 PRO A C 13
ATOM 21462 O O . PRO A 1 70 ? 8.315 -10.601 -2.042 1.00 0.00 196 PRO A O 13
ATOM 21473 N N . ASP A 1 71 ? 8.923 -10.972 0.093 1.00 0.00 197 ASP A N 13
ATOM 21474 C CA . ASP A 1 71 ? 7.933 -12.023 0.316 1.00 0.00 197 ASP A CA 13
ATOM 21475 C C . ASP A 1 71 ? 6.523 -11.464 0.154 1.00 0.00 197 ASP A C 13
ATOM 21476 O O . ASP A 1 71 ? 5.706 -12.002 -0.593 1.00 0.00 197 ASP A O 13
ATOM 21486 N N . CYS A 1 72 ? 6.262 -10.363 0.847 1.00 0.00 198 CYS A N 13
ATOM 21487 C CA . CYS A 1 72 ? 4.976 -9.684 0.774 1.00 0.00 198 CYS A CA 13
ATOM 21488 C C . CYS A 1 72 ? 4.828 -8.976 -0.570 1.00 0.00 198 CYS A C 13
ATOM 21489 O O . CYS A 1 72 ? 3.755 -8.975 -1.172 1.00 0.00 198 CYS A O 13
ATOM 21497 N N . LYS A 1 73 ? 5.930 -8.391 -1.036 1.00 0.00 199 LYS A N 13
ATOM 21498 C CA . LYS A 1 73 ? 5.963 -7.644 -2.292 1.00 0.00 199 LYS A CA 13
ATOM 21499 C C . LYS A 1 73 ? 5.444 -8.490 -3.455 1.00 0.00 199 LYS A C 13
ATOM 21500 O O . LYS A 1 73 ? 4.707 -8.000 -4.312 1.00 0.00 199 LYS A O 13
ATOM 21519 N N . THR A 1 74 ? 5.823 -9.764 -3.464 1.00 0.00 200 THR A N 13
ATOM 21520 C CA . THR A 1 74 ? 5.368 -10.695 -4.487 1.00 0.00 200 THR A CA 13
ATOM 21521 C C . THR A 1 74 ? 3.844 -10.825 -4.461 1.00 0.00 200 THR A C 13
ATOM 21522 O O . THR A 1 74 ? 3.185 -10.810 -5.503 1.00 0.00 200 THR A O 13
ATOM 21533 N N . ILE A 1 75 ? 3.291 -10.918 -3.260 1.00 0.00 201 ILE A N 13
ATOM 21534 C CA . ILE A 1 75 ? 1.856 -11.092 -3.084 1.00 0.00 201 ILE A CA 13
ATOM 21535 C C . ILE A 1 75 ? 1.101 -9.840 -3.524 1.00 0.00 201 ILE A C 13
ATOM 21536 O O . ILE A 1 75 ? 0.064 -9.928 -4.183 1.00 0.00 201 ILE A O 13
ATOM 21552 N N . LEU A 1 76 ? 1.638 -8.681 -3.162 1.00 0.00 202 LEU A N 13
ATOM 21553 C CA . LEU A 1 76 ? 1.022 -7.401 -3.499 1.00 0.00 202 LEU A CA 13
ATOM 21554 C C . LEU A 1 76 ? 0.881 -7.245 -5.012 1.00 0.00 202 LEU A C 13
ATOM 21555 O O . LEU A 1 76 ? -0.134 -6.753 -5.509 1.00 0.00 202 LEU A O 13
ATOM 21571 N N . LYS A 1 77 ? 1.900 -7.678 -5.743 1.00 0.00 203 LYS A N 13
ATOM 21572 C CA . LYS A 1 77 ? 1.879 -7.581 -7.198 1.00 0.00 203 LYS A CA 13
ATOM 21573 C C . LYS A 1 77 ? 1.006 -8.671 -7.815 1.00 0.00 203 LYS A C 13
ATOM 21574 O O . LYS A 1 77 ? 0.473 -8.505 -8.912 1.00 0.00 203 LYS A O 13
ATOM 21593 N N . ALA A 1 78 ? 0.872 -9.790 -7.113 1.00 0.00 204 ALA A N 13
ATOM 21594 C CA . ALA A 1 78 ? 0.007 -10.875 -7.558 1.00 0.00 204 ALA A CA 13
ATOM 21595 C C . ALA A 1 78 ? -1.454 -10.446 -7.502 1.00 0.00 204 ALA A C 13
ATOM 21596 O O . ALA A 1 78 ? -2.274 -10.870 -8.318 1.00 0.00 204 ALA A O 13
ATOM 21603 N N . LEU A 1 79 ? -1.766 -9.599 -6.528 1.00 0.00 205 LEU A N 13
ATOM 21604 C CA . LEU A 1 79 ? -3.099 -9.032 -6.389 1.00 0.00 205 LEU A CA 13
ATOM 21605 C C . LEU A 1 79 ? -3.441 -8.143 -7.581 1.00 0.00 205 LEU A C 13
ATOM 21606 O O . LEU A 1 79 ? -4.518 -8.258 -8.167 1.00 0.00 205 LEU A O 13
ATOM 21622 N N . GLY A 1 80 ? -2.519 -7.257 -7.930 1.00 0.00 206 GLY A N 13
ATOM 21623 C CA . GLY A 1 80 ? -2.695 -6.438 -9.111 1.00 0.00 206 GLY A CA 13
ATOM 21624 C C . GLY A 1 80 ? -2.859 -4.967 -8.787 1.00 0.00 206 GLY A C 13
ATOM 21625 O O . GLY A 1 80 ? -3.148 -4.611 -7.645 1.00 0.00 206 GLY A O 13
ATOM 21629 N N . PRO A 1 81 ? -2.683 -4.085 -9.784 1.00 0.00 207 PRO A N 13
ATOM 21630 C CA . PRO A 1 81 ? -2.829 -2.639 -9.596 1.00 0.00 207 PRO A CA 13
ATOM 21631 C C . PRO A 1 81 ? -4.292 -2.213 -9.504 1.00 0.00 207 PRO A C 13
ATOM 21632 O O . PRO A 1 81 ? -4.602 -1.086 -9.114 1.00 0.00 207 PRO A O 13
ATOM 21643 N N . ALA A 1 82 ? -5.192 -3.121 -9.863 1.00 0.00 208 ALA A N 13
ATOM 21644 C CA . ALA A 1 82 ? -6.622 -2.840 -9.814 1.00 0.00 208 ALA A CA 13
ATOM 21645 C C . ALA A 1 82 ? -7.168 -3.061 -8.408 1.00 0.00 208 ALA A C 13
ATOM 21646 O O . ALA A 1 82 ? -8.328 -2.763 -8.124 1.00 0.00 208 ALA A O 13
ATOM 21653 N N . ALA A 1 83 ? -6.317 -3.579 -7.534 1.00 0.00 209 ALA A N 13
ATOM 21654 C CA . ALA A 1 83 ? -6.698 -3.872 -6.164 1.00 0.00 209 ALA A CA 13
ATOM 21655 C C . ALA A 1 83 ? -6.529 -2.641 -5.280 1.00 0.00 209 ALA A C 13
ATOM 21656 O O . ALA A 1 83 ? -6.023 -1.609 -5.726 1.00 0.00 209 ALA A O 13
ATOM 21663 N N . THR A 1 84 ? -6.958 -2.753 -4.031 1.00 0.00 210 THR A N 13
ATOM 21664 C CA . THR A 1 84 ? -6.878 -1.646 -3.092 1.00 0.00 210 THR A CA 13
ATOM 21665 C C . THR A 1 84 ? -6.055 -2.048 -1.868 1.00 0.00 210 THR A C 13
ATOM 21666 O O . THR A 1 84 ? -5.712 -3.222 -1.718 1.00 0.00 210 THR A O 13
ATOM 21677 N N . LEU A 1 85 ? -5.733 -1.092 -1.001 1.00 0.00 211 LEU A N 13
ATOM 21678 C CA . LEU A 1 85 ? -4.865 -1.367 0.140 1.00 0.00 211 LEU A CA 13
ATOM 21679 C C . LEU A 1 85 ? -5.432 -2.476 1.017 1.00 0.00 211 LEU A C 13
ATOM 21680 O O . LEU A 1 85 ? -4.693 -3.335 1.485 1.00 0.00 211 LEU A O 13
ATOM 21696 N N . GLU A 1 86 ? -6.744 -2.454 1.222 1.00 0.00 212 GLU A N 13
ATOM 21697 C CA . GLU A 1 86 ? -7.423 -3.445 2.045 1.00 0.00 212 GLU A CA 13
ATOM 21698 C C . GLU A 1 86 ? -7.076 -4.868 1.597 1.00 0.00 212 GLU A C 13
ATOM 21699 O O . GLU A 1 86 ? -6.871 -5.760 2.422 1.00 0.00 212 GLU A O 13
ATOM 21712 N N . GLU A 1 87 ? -6.982 -5.064 0.290 1.00 0.00 213 GLU A N 13
ATOM 21713 C CA . GLU A 1 87 ? -6.640 -6.364 -0.265 1.00 0.00 213 GLU A CA 13
ATOM 21714 C C . GLU A 1 87 ? -5.184 -6.713 0.040 1.00 0.00 213 GLU A C 13
ATOM 21715 O O . GLU A 1 87 ? -4.853 -7.867 0.304 1.00 0.00 213 GLU A O 13
ATOM 21728 N N . MET A 1 88 ? -4.330 -5.697 0.029 1.00 0.00 214 MET A N 13
ATOM 21729 C CA . MET A 1 88 ? -2.914 -5.865 0.351 1.00 0.00 214 MET A CA 13
ATOM 21730 C C . MET A 1 88 ? -2.759 -6.251 1.818 1.00 0.00 214 MET A C 13
ATOM 21731 O O . MET A 1 88 ? -2.025 -7.179 2.163 1.00 0.00 214 MET A O 13
ATOM 21745 N N . MET A 1 89 ? -3.484 -5.530 2.669 1.00 0.00 215 MET A N 13
ATOM 21746 C CA . MET A 1 89 ? -3.469 -5.761 4.107 1.00 0.00 215 MET A CA 13
ATOM 21747 C C . MET A 1 89 ? -3.947 -7.175 4.409 1.00 0.00 215 MET A C 13
ATOM 21748 O O . MET A 1 89 ? -3.325 -7.902 5.176 1.00 0.00 215 MET A O 13
ATOM 21762 N N . THR A 1 90 ? -5.051 -7.551 3.775 1.00 0.00 216 THR A N 13
ATOM 21763 C CA . THR A 1 90 ? -5.657 -8.861 3.970 1.00 0.00 216 THR A CA 13
ATOM 21764 C C . THR A 1 90 ? -4.746 -9.986 3.472 1.00 0.00 216 THR A C 13
ATOM 21765 O O . THR A 1 90 ? -4.660 -11.053 4.088 1.00 0.00 216 THR A O 13
ATOM 21776 N N . ALA A 1 91 ? -4.058 -9.735 2.366 1.00 0.00 217 ALA A N 13
ATOM 21777 C CA . ALA A 1 91 ? -3.204 -10.736 1.744 1.00 0.00 217 ALA A CA 13
ATOM 21778 C C . ALA A 1 91 ? -2.075 -11.172 2.674 1.00 0.00 217 ALA A C 13
ATOM 21779 O O . ALA A 1 91 ? -1.830 -12.364 2.850 1.00 0.00 217 ALA A O 13
ATOM 21786 N N . CYS A 1 92 ? -1.408 -10.208 3.285 1.00 0.00 218 CYS A N 13
ATOM 21787 C CA . CYS A 1 92 ? -0.248 -10.506 4.111 1.00 0.00 218 CYS A CA 13
ATOM 21788 C C . CYS A 1 92 ? -0.577 -10.369 5.600 1.00 0.00 218 CYS A C 13
ATOM 21789 O O . CYS A 1 92 ? 0.315 -10.201 6.432 1.00 0.00 218 CYS A O 13
ATOM 21797 N N . GLN A 1 93 ? -1.858 -10.435 5.949 1.00 0.00 219 GLN A N 13
ATOM 21798 C CA . GLN A 1 93 ? -2.248 -10.353 7.350 1.00 0.00 219 GLN A CA 13
ATOM 21799 C C . GLN A 1 93 ? -2.121 -11.716 8.025 1.00 0.00 219 GLN A C 13
ATOM 21800 O O . GLN A 1 93 ? -2.299 -11.841 9.235 1.00 0.00 219 GLN A O 13
ATOM 21814 N N . GLY A 1 94 ? -1.802 -12.737 7.235 1.00 0.00 220 GLY A N 13
ATOM 21815 C CA . GLY A 1 94 ? -1.567 -14.055 7.794 1.00 0.00 220 GLY A CA 13
ATOM 21816 C C . GLY A 1 94 ? -2.482 -15.115 7.218 1.00 0.00 220 GLY A C 13
ATOM 21817 O O . GLY A 1 94 ? -2.254 -16.308 7.411 1.00 0.00 220 GLY A O 13
ATOM 21821 N N . VAL A 1 95 ? -3.515 -14.685 6.509 1.00 0.00 221 VAL A N 13
ATOM 21822 C CA . VAL A 1 95 ? -4.483 -15.617 5.939 1.00 0.00 221 VAL A CA 13
ATOM 21823 C C . VAL A 1 95 ? -4.008 -16.129 4.590 1.00 0.00 221 VAL A C 13
ATOM 21824 O O . VAL A 1 95 ? -3.514 -17.253 4.478 1.00 0.00 221 VAL A O 13
ATOM 21837 N N . GLY A 1 96 ? -4.157 -15.297 3.572 1.00 0.00 222 GLY A N 13
ATOM 21838 C CA . GLY A 1 96 ? -3.788 -15.693 2.233 1.00 0.00 222 GLY A CA 13
ATOM 21839 C C . GLY A 1 96 ? -4.690 -16.791 1.706 1.00 0.00 222 GLY A C 13
ATOM 21840 O O . GLY A 1 96 ? -4.228 -17.751 1.081 1.00 0.00 222 GLY A O 13
ATOM 21844 N N . GLY A 1 97 ? -5.980 -16.656 1.980 1.00 0.00 223 GLY A N 13
ATOM 21845 C CA . GLY A 1 97 ? -6.943 -17.649 1.553 1.00 0.00 223 GLY A CA 13
ATOM 21846 C C . GLY A 1 97 ? -8.210 -17.018 1.010 1.00 0.00 223 GLY A C 13
ATOM 21847 O O . GLY A 1 97 ? -8.150 -16.223 0.073 1.00 0.00 223 GLY A O 13
ATOM 21851 N N . PRO A 1 98 ? -9.375 -17.346 1.592 1.00 0.00 224 PRO A N 13
ATOM 21852 C CA . PRO A 1 98 ? -10.666 -16.806 1.148 1.00 0.00 224 PRO A CA 13
ATOM 21853 C C . PRO A 1 98 ? -10.795 -15.310 1.424 1.00 0.00 224 PRO A C 13
ATOM 21854 O O . PRO A 1 98 ? -11.414 -14.573 0.654 1.00 0.00 224 PRO A O 13
ATOM 21865 N N . GLY A 1 99 ? -10.197 -14.870 2.522 1.00 0.00 225 GLY A N 13
ATOM 21866 C CA . GLY A 1 99 ? -10.264 -13.475 2.901 1.00 0.00 225 GLY A CA 13
ATOM 21867 C C . GLY A 1 99 ? -9.773 -13.256 4.313 1.00 0.00 225 GLY A C 13
ATOM 21868 O O . GLY A 1 99 ? -8.569 -13.147 4.546 1.00 0.00 225 GLY A O 13
ATOM 21872 N N . HIS A 1 100 ? -10.699 -13.209 5.258 1.00 0.00 226 HIS A N 13
ATOM 21873 C CA . HIS A 1 100 ? -10.342 -13.040 6.659 1.00 0.00 226 HIS A CA 13
ATOM 21874 C C . HIS A 1 100 ? -10.296 -14.392 7.354 1.00 0.00 226 HIS A C 13
ATOM 21875 O O . HIS A 1 100 ? -9.250 -14.795 7.855 1.00 0.00 226 HIS A O 13
ATOM 21890 N N . LYS A 1 101 ? -11.435 -15.083 7.359 1.00 0.00 227 LYS A N 13
ATOM 21891 C CA . LYS A 1 101 ? -11.583 -16.369 8.038 1.00 0.00 227 LYS A CA 13
ATOM 21892 C C . LYS A 1 101 ? -11.201 -16.257 9.513 1.00 0.00 227 LYS A C 13
ATOM 21893 O O . LYS A 1 101 ? -10.033 -16.382 9.881 1.00 0.00 227 LYS A O 13
ATOM 21912 N N . ALA A 1 102 ? -12.202 -16.006 10.347 1.00 0.00 228 ALA A N 13
ATOM 21913 C CA . ALA A 1 102 ? -11.993 -15.858 11.781 1.00 0.00 228 ALA A CA 13
ATOM 21914 C C . ALA A 1 102 ? -11.276 -17.069 12.375 1.00 0.00 228 ALA A C 13
ATOM 21915 O O . ALA A 1 102 ? -11.853 -18.149 12.511 1.00 0.00 228 ALA A O 13
ATOM 21922 N N . ARG A 1 103 ? -10.005 -16.877 12.700 1.00 0.00 229 ARG A N 13
ATOM 21923 C CA . ARG A 1 103 ? -9.202 -17.911 13.341 1.00 0.00 229 ARG A CA 13
ATOM 21924 C C . ARG A 1 103 ? -9.045 -17.602 14.822 1.00 0.00 229 ARG A C 13
ATOM 21925 O O . ARG A 1 103 ? -8.504 -18.402 15.591 1.00 0.00 229 ARG A O 13
ATOM 21946 N N . VAL A 1 104 ? -9.518 -16.423 15.196 1.00 0.00 230 VAL A N 13
ATOM 21947 C CA . VAL A 1 104 ? -9.482 -15.955 16.571 1.00 0.00 230 VAL A CA 13
ATOM 21948 C C . VAL A 1 104 ? -10.322 -14.686 16.685 1.00 0.00 230 VAL A C 13
ATOM 21949 O O . VAL A 1 104 ? -11.056 -14.493 17.657 1.00 0.00 230 VAL A O 13
ATOM 21962 N N . LEU A 1 105 ? -10.238 -13.854 15.653 1.00 0.00 231 LEU A N 13
ATOM 21963 C CA . LEU A 1 105 ? -10.982 -12.607 15.587 1.00 0.00 231 LEU A CA 13
ATOM 21964 C C . LEU A 1 105 ? -10.889 -12.046 14.173 1.00 0.00 231 LEU A C 13
ATOM 21965 O O . LEU A 1 105 ? -11.923 -11.975 13.481 1.00 0.00 231 LEU A O 13
ATOM 21982 N N . ILE B 2 1 ? -3.314 1.951 -4.905 1.00 0.00 1 ILE B N 13
ATOM 21983 C CA . ILE B 2 1 ? -2.477 1.761 -3.692 1.00 0.00 1 ILE B CA 13
ATOM 21984 C C . ILE B 2 1 ? -1.767 3.067 -3.360 1.00 0.00 1 ILE B C 13
ATOM 21985 O O . ILE B 2 1 ? -0.566 3.111 -3.107 1.00 0.00 1 ILE B O 13
ATOM 22003 N N . THR B 2 2 ? -2.540 4.131 -3.369 1.00 0.00 2 THR B N 13
ATOM 22004 C CA . THR B 2 2 ? -2.026 5.462 -3.135 1.00 0.00 2 THR B CA 13
ATOM 22005 C C . THR B 2 2 ? -2.335 5.866 -1.694 1.00 0.00 2 THR B C 13
ATOM 22006 O O . THR B 2 2 ? -2.965 5.091 -0.973 1.00 0.00 2 THR B O 13
ATOM 22017 N N . PHE B 2 3 ? -1.882 7.041 -1.262 1.00 0.00 3 PHE B N 13
ATOM 22018 C CA . PHE B 2 3 ? -2.189 7.538 0.079 1.00 0.00 3 PHE B CA 13
ATOM 22019 C C . PHE B 2 3 ? -3.703 7.524 0.298 1.00 0.00 3 PHE B C 13
ATOM 22020 O O . PHE B 2 3 ? -4.179 7.274 1.408 1.00 0.00 3 PHE B O 13
ATOM 22057 N N . ASP B 2 5 ? -5.743 5.260 -0.644 1.00 0.00 5 ASP B N 13
ATOM 22058 C CA . ASP B 2 5 ? -6.144 3.898 -0.274 1.00 0.00 5 ASP B CA 13
ATOM 22059 C C . ASP B 2 5 ? -6.142 3.683 1.232 1.00 0.00 5 ASP B C 13
ATOM 22060 O O . ASP B 2 5 ? -7.150 3.272 1.804 1.00 0.00 5 ASP B O 13
ATOM 22070 N N . LEU B 2 6 ? -5.010 3.955 1.874 1.00 0.00 6 LEU B N 13
ATOM 22071 C CA . LEU B 2 6 ? -4.892 3.723 3.309 1.00 0.00 6 LEU B CA 13
ATOM 22072 C C . LEU B 2 6 ? -5.734 4.714 4.118 1.00 0.00 6 LEU B C 13
ATOM 22073 O O . LEU B 2 6 ? -6.241 4.367 5.182 1.00 0.00 6 LEU B O 13
ATOM 22089 N N . LEU B 2 7 ? -5.894 5.937 3.617 1.00 0.00 7 LEU B N 13
ATOM 22090 C CA . LEU B 2 7 ? -6.749 6.923 4.277 1.00 0.00 7 LEU B CA 13
ATOM 22091 C C . LEU B 2 7 ? -8.181 6.407 4.367 1.00 0.00 7 LEU B C 13
ATOM 22092 O O . LEU B 2 7 ? -8.767 6.356 5.451 1.00 0.00 7 LEU B O 13
ATOM 22128 N N . TYR B 2 9 ? -9.032 3.491 4.021 1.00 0.00 9 TYR B N 13
ATOM 22129 C CA . TYR B 2 9 ? -8.930 2.238 4.751 1.00 0.00 9 TYR B CA 13
ATOM 22130 C C . TYR B 2 9 ? -9.072 2.452 6.257 1.00 0.00 9 TYR B C 13
ATOM 22131 O O . TYR B 2 9 ? -9.941 1.855 6.894 1.00 0.00 9 TYR B O 13
ATOM 22149 N N . TYR B 2 10 ? -8.228 3.312 6.818 1.00 0.00 10 TYR B N 13
ATOM 22150 C CA . TYR B 2 10 ? -8.232 3.546 8.259 1.00 0.00 10 TYR B CA 13
ATOM 22151 C C . TYR B 2 10 ? -9.481 4.296 8.692 1.00 0.00 10 TYR B C 13
ATOM 22152 O O . TYR B 2 10 ? -10.006 4.070 9.785 1.00 0.00 10 TYR B O 13
ATOM 22170 N N . GLY B 2 11 ? -9.954 5.189 7.841 1.00 0.00 11 GLY B N 13
ATOM 22171 C CA . GLY B 2 11 ? -11.201 5.861 8.108 1.00 0.00 11 GLY B CA 13
ATOM 22172 C C . GLY B 2 11 ? -11.030 7.329 8.417 1.00 0.00 11 GLY B C 13
ATOM 22173 O O . GLY B 2 11 ? -10.262 7.703 9.307 1.00 0.00 11 GLY B O 13
ATOM 22177 N N . LYS B 2 12 ? -11.737 8.156 7.666 1.00 0.00 12 LYS B N 13
ATOM 22178 C CA . LYS B 2 12 ? -11.775 9.591 7.903 1.00 0.00 12 LYS B CA 13
ATOM 22179 C C . LYS B 2 12 ? -13.199 10.096 7.716 1.00 0.00 12 LYS B C 13
ATOM 22180 O O . LYS B 2 12 ? -13.487 10.857 6.793 1.00 0.00 12 LYS B O 13
ATOM 22199 N N . LYS B 2 13 ? -14.085 9.656 8.597 1.00 0.00 13 LYS B N 13
ATOM 22200 C CA . LYS B 2 13 ? -15.497 9.973 8.492 1.00 0.00 13 LYS B CA 13
ATOM 22201 C C . LYS B 2 13 ? -15.810 11.289 9.198 1.00 0.00 13 LYS B C 13
ATOM 22202 O O . LYS B 2 13 ? -15.785 11.369 10.428 1.00 0.00 13 LYS B O 13
ATOM 22221 N N . LYS B 2 14 ? -16.101 12.315 8.416 1.00 0.00 14 LYS B N 13
ATOM 22222 C CA . LYS B 2 14 ? -16.386 13.634 8.954 1.00 0.00 14 LYS B CA 13
ATOM 22223 C C . LYS B 2 14 ? -17.711 14.162 8.408 1.00 0.00 14 LYS B C 13
ATOM 22224 O O . LYS B 2 14 ? -18.621 14.433 9.219 1.00 0.00 14 LYS B O 13
ATOM 22244 N N . SER A 1 12 ? 20.997 3.806 6.968 1.00 0.00 138 SER A N 14
ATOM 22245 C CA . SER A 1 12 ? 21.293 4.376 5.633 1.00 0.00 138 SER A CA 14
ATOM 22246 C C . SER A 1 12 ? 22.661 5.065 5.640 1.00 0.00 138 SER A C 14
ATOM 22247 O O . SER A 1 12 ? 22.913 5.991 4.864 1.00 0.00 138 SER A O 14
ATOM 22255 N N . GLY A 1 13 ? 23.547 4.610 6.520 1.00 0.00 139 GLY A N 14
ATOM 22256 C CA . GLY A 1 13 ? 24.846 5.237 6.653 1.00 0.00 139 GLY A CA 14
ATOM 22257 C C . GLY A 1 13 ? 24.774 6.491 7.498 1.00 0.00 139 GLY A C 14
ATOM 22258 O O . GLY A 1 13 ? 25.343 6.551 8.588 1.00 0.00 139 GLY A O 14
ATOM 22262 N N . LEU A 1 14 ? 24.053 7.481 6.997 1.00 0.00 140 LEU A N 14
ATOM 22263 C CA . LEU A 1 14 ? 23.842 8.728 7.713 1.00 0.00 140 LEU A CA 14
ATOM 22264 C C . LEU A 1 14 ? 22.353 9.065 7.732 1.00 0.00 140 LEU A C 14
ATOM 22265 O O . LEU A 1 14 ? 21.625 8.740 6.792 1.00 0.00 140 LEU A O 14
ATOM 22281 N N . VAL A 1 15 ? 21.899 9.684 8.813 1.00 0.00 141 VAL A N 14
ATOM 22282 C CA . VAL A 1 15 ? 20.488 10.025 8.956 1.00 0.00 141 VAL A CA 14
ATOM 22283 C C . VAL A 1 15 ? 20.228 11.545 9.101 1.00 0.00 141 VAL A C 14
ATOM 22284 O O . VAL A 1 15 ? 19.171 12.012 8.676 1.00 0.00 141 VAL A O 14
ATOM 22297 N N . PRO A 1 16 ? 21.150 12.360 9.692 1.00 0.00 142 PRO A N 14
ATOM 22298 C CA . PRO A 1 16 ? 20.986 13.820 9.700 1.00 0.00 142 PRO A CA 14
ATOM 22299 C C . PRO A 1 16 ? 20.854 14.368 8.283 1.00 0.00 142 PRO A C 14
ATOM 22300 O O . PRO A 1 16 ? 21.444 13.815 7.349 1.00 0.00 142 PRO A O 14
ATOM 22311 N N . ARG A 1 17 ? 20.096 15.457 8.151 1.00 0.00 143 ARG A N 14
ATOM 22312 C CA . ARG A 1 17 ? 19.677 15.996 6.858 1.00 0.00 143 ARG A CA 14
ATOM 22313 C C . ARG A 1 17 ? 18.559 15.125 6.309 1.00 0.00 143 ARG A C 14
ATOM 22314 O O . ARG A 1 17 ? 18.795 14.181 5.558 1.00 0.00 143 ARG A O 14
ATOM 22335 N N . GLY A 1 18 ? 17.339 15.443 6.712 1.00 0.00 144 GLY A N 14
ATOM 22336 C CA . GLY A 1 18 ? 16.205 14.611 6.380 1.00 0.00 144 GLY A CA 14
ATOM 22337 C C . GLY A 1 18 ? 15.553 14.054 7.625 1.00 0.00 144 GLY A C 14
ATOM 22338 O O . GLY A 1 18 ? 14.388 13.649 7.605 1.00 0.00 144 GLY A O 14
ATOM 22342 N N . SER A 1 19 ? 16.307 14.040 8.715 1.00 0.00 145 SER A N 14
ATOM 22343 C CA . SER A 1 19 ? 15.796 13.589 9.998 1.00 0.00 145 SER A CA 14
ATOM 22344 C C . SER A 1 19 ? 15.093 14.744 10.708 1.00 0.00 145 SER A C 14
ATOM 22345 O O . SER A 1 19 ? 15.630 15.351 11.636 1.00 0.00 145 SER A O 14
ATOM 22353 N N . HIS A 1 20 ? 13.895 15.059 10.247 1.00 0.00 146 HIS A N 14
ATOM 22354 C CA . HIS A 1 20 ? 13.112 16.136 10.831 1.00 0.00 146 HIS A CA 14
ATOM 22355 C C . HIS A 1 20 ? 11.694 15.646 11.109 1.00 0.00 146 HIS A C 14
ATOM 22356 O O . HIS A 1 20 ? 10.721 16.388 10.967 1.00 0.00 146 HIS A O 14
ATOM 22371 N N . MET A 1 21 ? 11.590 14.371 11.490 1.00 0.00 147 MET A N 14
ATOM 22372 C CA . MET A 1 21 ? 10.299 13.725 11.724 1.00 0.00 147 MET A CA 14
ATOM 22373 C C . MET A 1 21 ? 9.465 13.758 10.451 1.00 0.00 147 MET A C 14
ATOM 22374 O O . MET A 1 21 ? 8.239 13.886 10.481 1.00 0.00 147 MET A O 14
ATOM 22388 N N . THR A 1 22 ? 10.165 13.669 9.334 1.00 0.00 148 THR A N 14
ATOM 22389 C CA . THR A 1 22 ? 9.564 13.654 8.016 1.00 0.00 148 THR A CA 14
ATOM 22390 C C . THR A 1 22 ? 10.471 12.851 7.087 1.00 0.00 148 THR A C 14
ATOM 22391 O O . THR A 1 22 ? 11.315 13.406 6.375 1.00 0.00 148 THR A O 14
ATOM 22402 N N . SER A 1 23 ? 10.322 11.538 7.141 1.00 0.00 149 SER A N 14
ATOM 22403 C CA . SER A 1 23 ? 11.201 10.641 6.419 1.00 0.00 149 SER A CA 14
ATOM 22404 C C . SER A 1 23 ? 10.525 9.295 6.211 1.00 0.00 149 SER A C 14
ATOM 22405 O O . SER A 1 23 ? 10.811 8.322 6.914 1.00 0.00 149 SER A O 14
ATOM 22413 N N . ILE A 1 24 ? 9.618 9.248 5.244 1.00 0.00 150 ILE A N 14
ATOM 22414 C CA . ILE A 1 24 ? 8.931 8.012 4.888 1.00 0.00 150 ILE A CA 14
ATOM 22415 C C . ILE A 1 24 ? 9.932 6.957 4.402 1.00 0.00 150 ILE A C 14
ATOM 22416 O O . ILE A 1 24 ? 9.647 5.760 4.404 1.00 0.00 150 ILE A O 14
ATOM 22432 N N . LEU A 1 25 ? 11.121 7.411 4.020 1.00 0.00 151 LEU A N 14
ATOM 22433 C CA . LEU A 1 25 ? 12.169 6.525 3.532 1.00 0.00 151 LEU A CA 14
ATOM 22434 C C . LEU A 1 25 ? 12.666 5.596 4.638 1.00 0.00 151 LEU A C 14
ATOM 22435 O O . LEU A 1 25 ? 13.182 4.515 4.364 1.00 0.00 151 LEU A O 14
ATOM 22451 N N . ASP A 1 26 ? 12.503 6.022 5.887 1.00 0.00 152 ASP A N 14
ATOM 22452 C CA . ASP A 1 26 ? 12.907 5.205 7.025 1.00 0.00 152 ASP A CA 14
ATOM 22453 C C . ASP A 1 26 ? 11.871 4.133 7.319 1.00 0.00 152 ASP A C 14
ATOM 22454 O O . ASP A 1 26 ? 12.152 3.161 8.023 1.00 0.00 152 ASP A O 14
ATOM 22464 N N . ILE A 1 27 ? 10.677 4.305 6.772 1.00 0.00 153 ILE A N 14
ATOM 22465 C CA . ILE A 1 27 ? 9.597 3.358 7.002 1.00 0.00 153 ILE A CA 14
ATOM 22466 C C . ILE A 1 27 ? 9.686 2.206 6.010 1.00 0.00 153 ILE A C 14
ATOM 22467 O O . ILE A 1 27 ? 9.120 2.253 4.918 1.00 0.00 153 ILE A O 14
ATOM 22483 N N . ARG A 1 28 ? 10.427 1.185 6.395 1.00 0.00 154 ARG A N 14
ATOM 22484 C CA . ARG A 1 28 ? 10.600 0.003 5.571 1.00 0.00 154 ARG A CA 14
ATOM 22485 C C . ARG A 1 28 ? 10.182 -1.226 6.360 1.00 0.00 154 ARG A C 14
ATOM 22486 O O . ARG A 1 28 ? 10.512 -1.350 7.540 1.00 0.00 154 ARG A O 14
ATOM 22507 N N . GLN A 1 29 ? 9.448 -2.116 5.706 1.00 0.00 155 GLN A N 14
ATOM 22508 C CA . GLN A 1 29 ? 8.894 -3.290 6.358 1.00 0.00 155 GLN A CA 14
ATOM 22509 C C . GLN A 1 29 ? 10.001 -4.233 6.826 1.00 0.00 155 GLN A C 14
ATOM 22510 O O . GLN A 1 29 ? 10.979 -4.469 6.114 1.00 0.00 155 GLN A O 14
ATOM 22524 N N . GLY A 1 30 ? 9.860 -4.728 8.045 1.00 0.00 156 GLY A N 14
ATOM 22525 C CA . GLY A 1 30 ? 10.795 -5.698 8.567 1.00 0.00 156 GLY A CA 14
ATOM 22526 C C . GLY A 1 30 ? 10.403 -7.110 8.186 1.00 0.00 156 GLY A C 14
ATOM 22527 O O . GLY A 1 30 ? 9.228 -7.374 7.945 1.00 0.00 156 GLY A O 14
ATOM 22531 N N . PRO A 1 31 ? 11.359 -8.051 8.167 1.00 0.00 157 PRO A N 14
ATOM 22532 C CA . PRO A 1 31 ? 11.128 -9.425 7.692 1.00 0.00 157 PRO A CA 14
ATOM 22533 C C . PRO A 1 31 ? 10.162 -10.204 8.585 1.00 0.00 157 PRO A C 14
ATOM 22534 O O . PRO A 1 31 ? 9.703 -11.289 8.227 1.00 0.00 157 PRO A O 14
ATOM 22545 N N . LYS A 1 32 ? 9.869 -9.641 9.746 1.00 0.00 158 LYS A N 14
ATOM 22546 C CA . LYS A 1 32 ? 8.937 -10.241 10.685 1.00 0.00 158 LYS A CA 14
ATOM 22547 C C . LYS A 1 32 ? 7.828 -9.248 11.013 1.00 0.00 158 LYS A C 14
ATOM 22548 O O . LYS A 1 32 ? 7.087 -9.410 11.983 1.00 0.00 158 LYS A O 14
ATOM 22567 N N . GLU A 1 33 ? 7.739 -8.203 10.202 1.00 0.00 159 GLU A N 14
ATOM 22568 C CA . GLU A 1 33 ? 6.727 -7.175 10.383 1.00 0.00 159 GLU A CA 14
ATOM 22569 C C . GLU A 1 33 ? 5.538 -7.400 9.454 1.00 0.00 159 GLU A C 14
ATOM 22570 O O . GLU A 1 33 ? 5.679 -7.391 8.229 1.00 0.00 159 GLU A O 14
ATOM 22583 N N . PRO A 1 34 ? 4.349 -7.620 10.037 1.00 0.00 160 PRO A N 14
ATOM 22584 C CA . PRO A 1 34 ? 3.102 -7.741 9.279 1.00 0.00 160 PRO A CA 14
ATOM 22585 C C . PRO A 1 34 ? 2.752 -6.442 8.561 1.00 0.00 160 PRO A C 14
ATOM 22586 O O . PRO A 1 34 ? 3.082 -5.347 9.022 1.00 0.00 160 PRO A O 14
ATOM 22597 N N . PHE A 1 35 ? 2.063 -6.584 7.436 1.00 0.00 161 PHE A N 14
ATOM 22598 C CA . PHE A 1 35 ? 1.718 -5.453 6.586 1.00 0.00 161 PHE A CA 14
ATOM 22599 C C . PHE A 1 35 ? 0.818 -4.458 7.319 1.00 0.00 161 PHE A C 14
ATOM 22600 O O . PHE A 1 35 ? 0.822 -3.266 7.013 1.00 0.00 161 PHE A O 14
ATOM 22617 N N . ARG A 1 36 ? 0.063 -4.946 8.299 1.00 0.00 162 ARG A N 14
ATOM 22618 C CA . ARG A 1 36 ? -0.826 -4.086 9.066 1.00 0.00 162 ARG A CA 14
ATOM 22619 C C . ARG A 1 36 ? -0.018 -3.118 9.927 1.00 0.00 162 ARG A C 14
ATOM 22620 O O . ARG A 1 36 ? -0.319 -1.924 9.979 1.00 0.00 162 ARG A O 14
ATOM 22641 N N . ASP A 1 37 ? 1.018 -3.637 10.582 1.00 0.00 163 ASP A N 14
ATOM 22642 C CA . ASP A 1 37 ? 1.915 -2.803 11.383 1.00 0.00 163 ASP A CA 14
ATOM 22643 C C . ASP A 1 37 ? 2.700 -1.855 10.488 1.00 0.00 163 ASP A C 14
ATOM 22644 O O . ASP A 1 37 ? 3.031 -0.733 10.879 1.00 0.00 163 ASP A O 14
ATOM 22654 N N . TYR A 1 38 ? 2.982 -2.314 9.278 1.00 0.00 164 TYR A N 14
ATOM 22655 C CA . TYR A 1 38 ? 3.723 -1.526 8.310 1.00 0.00 164 TYR A CA 14
ATOM 22656 C C . TYR A 1 38 ? 2.903 -0.321 7.864 1.00 0.00 164 TYR A C 14
ATOM 22657 O O . TYR A 1 38 ? 3.369 0.813 7.938 1.00 0.00 164 TYR A O 14
ATOM 22675 N N . VAL A 1 39 ? 1.673 -0.573 7.430 1.00 0.00 165 VAL A N 14
ATOM 22676 C CA . VAL A 1 39 ? 0.777 0.489 6.986 1.00 0.00 165 VAL A CA 14
ATOM 22677 C C . VAL A 1 39 ? 0.470 1.466 8.114 1.00 0.00 165 VAL A C 14
ATOM 22678 O O . VAL A 1 39 ? 0.346 2.670 7.876 1.00 0.00 165 VAL A O 14
ATOM 22691 N N . ASP A 1 40 ? 0.371 0.951 9.336 1.00 0.00 166 ASP A N 14
ATOM 22692 C CA . ASP A 1 40 ? 0.130 1.790 10.505 1.00 0.00 166 ASP A CA 14
ATOM 22693 C C . ASP A 1 40 ? 1.129 2.937 10.553 1.00 0.00 166 ASP A C 14
ATOM 22694 O O . ASP A 1 40 ? 0.753 4.099 10.688 1.00 0.00 166 ASP A O 14
ATOM 22704 N N . ARG A 1 41 ? 2.400 2.606 10.389 1.00 0.00 167 ARG A N 14
ATOM 22705 C CA . ARG A 1 41 ? 3.458 3.601 10.454 1.00 0.00 167 ARG A CA 14
ATOM 22706 C C . ARG A 1 41 ? 3.669 4.274 9.102 1.00 0.00 167 ARG A C 14
ATOM 22707 O O . ARG A 1 41 ? 3.925 5.474 9.038 1.00 0.00 167 ARG A O 14
ATOM 22728 N N . PHE A 1 42 ? 3.553 3.496 8.029 1.00 0.00 168 PHE A N 14
ATOM 22729 C CA . PHE A 1 42 ? 3.719 4.016 6.675 1.00 0.00 168 PHE A CA 14
ATOM 22730 C C . PHE A 1 42 ? 2.753 5.165 6.425 1.00 0.00 168 PHE A C 14
ATOM 22731 O O . PHE A 1 42 ? 3.161 6.260 6.046 1.00 0.00 168 PHE A O 14
ATOM 22748 N N . TYR A 1 43 ? 1.479 4.918 6.684 1.00 0.00 169 TYR A N 14
ATOM 22749 C CA . TYR A 1 43 ? 0.441 5.905 6.441 1.00 0.00 169 TYR A CA 14
ATOM 22750 C C . TYR A 1 43 ? 0.606 7.141 7.329 1.00 0.00 169 TYR A C 14
ATOM 22751 O O . TYR A 1 43 ? 0.510 8.265 6.844 1.00 0.00 169 TYR A O 14
ATOM 22769 N N . LYS A 1 44 ? 0.861 6.948 8.621 1.00 0.00 170 LYS A N 14
ATOM 22770 C CA . LYS A 1 44 ? 0.890 8.083 9.541 1.00 0.00 170 LYS A CA 14
ATOM 22771 C C . LYS A 1 44 ? 2.138 8.934 9.342 1.00 0.00 170 LYS A C 14
ATOM 22772 O O . LYS A 1 44 ? 2.109 10.146 9.555 1.00 0.00 170 LYS A O 14
ATOM 22791 N N . THR A 1 45 ? 3.225 8.312 8.912 1.00 0.00 171 THR A N 14
ATOM 22792 C CA . THR A 1 45 ? 4.424 9.058 8.569 1.00 0.00 171 THR A CA 14
ATOM 22793 C C . THR A 1 45 ? 4.204 9.799 7.254 1.00 0.00 171 THR A C 14
ATOM 22794 O O . THR A 1 45 ? 4.510 10.981 7.133 1.00 0.00 171 THR A O 14
ATOM 22805 N N . LEU A 1 46 ? 3.624 9.095 6.289 1.00 0.00 172 LEU A N 14
ATOM 22806 C CA . LEU A 1 46 ? 3.352 9.649 4.970 1.00 0.00 172 LEU A CA 14
ATOM 22807 C C . LEU A 1 46 ? 2.367 10.815 5.059 1.00 0.00 172 LEU A C 14
ATOM 22808 O O . LEU A 1 46 ? 2.516 11.825 4.369 1.00 0.00 172 LEU A O 14
ATOM 22824 N N . ARG A 1 47 ? 1.359 10.670 5.913 1.00 0.00 173 ARG A N 14
ATOM 22825 C CA . ARG A 1 47 ? 0.417 11.746 6.196 1.00 0.00 173 ARG A CA 14
ATOM 22826 C C . ARG A 1 47 ? 1.156 13.006 6.664 1.00 0.00 173 ARG A C 14
ATOM 22827 O O . ARG A 1 47 ? 0.733 14.125 6.383 1.00 0.00 173 ARG A O 14
ATOM 22848 N N . ALA A 1 48 ? 2.290 12.807 7.330 1.00 0.00 174 ALA A N 14
ATOM 22849 C CA . ALA A 1 48 ? 3.061 13.911 7.894 1.00 0.00 174 ALA A CA 14
ATOM 22850 C C . ALA A 1 48 ? 4.093 14.457 6.906 1.00 0.00 174 ALA A C 14
ATOM 22851 O O . ALA A 1 48 ? 4.552 15.590 7.054 1.00 0.00 174 ALA A O 14
ATOM 22858 N N . GLU A 1 49 ? 4.458 13.652 5.911 1.00 0.00 175 GLU A N 14
ATOM 22859 C CA . GLU A 1 49 ? 5.454 14.055 4.918 1.00 0.00 175 GLU A CA 14
ATOM 22860 C C . GLU A 1 49 ? 5.081 15.381 4.262 1.00 0.00 175 GLU A C 14
ATOM 22861 O O . GLU A 1 49 ? 3.937 15.579 3.832 1.00 0.00 175 GLU A O 14
ATOM 22874 N N . GLN A 1 50 ? 6.053 16.281 4.190 1.00 0.00 176 GLN A N 14
ATOM 22875 C CA . GLN A 1 50 ? 5.847 17.597 3.599 1.00 0.00 176 GLN A CA 14
ATOM 22876 C C . GLN A 1 50 ? 5.819 17.501 2.074 1.00 0.00 176 GLN A C 14
ATOM 22877 O O . GLN A 1 50 ? 6.839 17.660 1.402 1.00 0.00 176 GLN A O 14
ATOM 22891 N N . ALA A 1 51 ? 4.636 17.223 1.549 1.00 0.00 177 ALA A N 14
ATOM 22892 C CA . ALA A 1 51 ? 4.427 17.102 0.117 1.00 0.00 177 ALA A CA 14
ATOM 22893 C C . ALA A 1 51 ? 2.960 17.332 -0.199 1.00 0.00 177 ALA A C 14
ATOM 22894 O O . ALA A 1 51 ? 2.097 17.128 0.661 1.00 0.00 177 ALA A O 14
ATOM 22901 N N . SER A 1 52 ? 2.678 17.769 -1.416 1.00 0.00 178 SER A N 14
ATOM 22902 C CA . SER A 1 52 ? 1.309 18.006 -1.837 1.00 0.00 178 SER A CA 14
ATOM 22903 C C . SER A 1 52 ? 0.589 16.680 -2.031 1.00 0.00 178 SER A C 14
ATOM 22904 O O . SER A 1 52 ? 1.232 15.673 -2.333 1.00 0.00 178 SER A O 14
ATOM 22912 N N . GLN A 1 53 ? -0.728 16.680 -1.849 1.00 0.00 179 GLN A N 14
ATOM 22913 C CA . GLN A 1 53 ? -1.513 15.450 -1.889 1.00 0.00 179 GLN A CA 14
ATOM 22914 C C . GLN A 1 53 ? -1.208 14.632 -3.143 1.00 0.00 179 GLN A C 14
ATOM 22915 O O . GLN A 1 53 ? -0.974 13.426 -3.057 1.00 0.00 179 GLN A O 14
ATOM 22929 N N . GLU A 1 54 ? -1.152 15.297 -4.293 1.00 0.00 180 GLU A N 14
ATOM 22930 C CA . GLU A 1 54 ? -0.956 14.599 -5.561 1.00 0.00 180 GLU A CA 14
ATOM 22931 C C . GLU A 1 54 ? 0.399 13.895 -5.593 1.00 0.00 180 GLU A C 14
ATOM 22932 O O . GLU A 1 54 ? 0.488 12.710 -5.922 1.00 0.00 180 GLU A O 14
ATOM 22945 N N . VAL A 1 55 ? 1.447 14.633 -5.242 1.00 0.00 181 VAL A N 14
ATOM 22946 C CA . VAL A 1 55 ? 2.798 14.084 -5.207 1.00 0.00 181 VAL A CA 14
ATOM 22947 C C . VAL A 1 55 ? 2.887 12.958 -4.185 1.00 0.00 181 VAL A C 14
ATOM 22948 O O . VAL A 1 55 ? 3.529 11.933 -4.419 1.00 0.00 181 VAL A O 14
ATOM 22961 N N . LYS A 1 56 ? 2.209 13.153 -3.061 1.00 0.00 182 LYS A N 14
ATOM 22962 C CA . LYS A 1 56 ? 2.190 12.181 -1.992 1.00 0.00 182 LYS A CA 14
ATOM 22963 C C . LYS A 1 56 ? 1.532 10.884 -2.458 1.00 0.00 182 LYS A C 14
ATOM 22964 O O . LYS A 1 56 ? 2.015 9.795 -2.154 1.00 0.00 182 LYS A O 14
ATOM 22983 N N . ASN A 1 57 ? 0.446 11.009 -3.216 1.00 0.00 183 ASN A N 14
ATOM 22984 C CA . ASN A 1 57 ? -0.249 9.845 -3.760 1.00 0.00 183 ASN A CA 14
ATOM 22985 C C . ASN A 1 57 ? 0.680 9.023 -4.642 1.00 0.00 183 ASN A C 14
ATOM 22986 O O . ASN A 1 57 ? 0.773 7.803 -4.493 1.00 0.00 183 ASN A O 14
ATOM 22997 N N . ALA A 1 58 ? 1.368 9.704 -5.556 1.00 0.00 184 ALA A N 14
ATOM 22998 C CA . ALA A 1 58 ? 2.296 9.047 -6.468 1.00 0.00 184 ALA A CA 14
ATOM 22999 C C . ALA A 1 58 ? 3.415 8.359 -5.694 1.00 0.00 184 ALA A C 14
ATOM 23000 O O . ALA A 1 58 ? 3.855 7.263 -6.049 1.00 0.00 184 ALA A O 14
ATOM 23007 N N . ALA A 1 59 ? 3.865 9.012 -4.630 1.00 0.00 185 ALA A N 14
ATOM 23008 C CA . ALA A 1 59 ? 4.879 8.444 -3.757 1.00 0.00 185 ALA A CA 14
ATOM 23009 C C . ALA A 1 59 ? 4.351 7.192 -3.069 1.00 0.00 185 ALA A C 14
ATOM 23010 O O . ALA A 1 59 ? 5.034 6.175 -3.013 1.00 0.00 185 ALA A O 14
ATOM 23017 N N . THR A 1 60 ? 3.124 7.268 -2.570 1.00 0.00 186 THR A N 14
ATOM 23018 C CA . THR A 1 60 ? 2.511 6.155 -1.860 1.00 0.00 186 THR A CA 14
ATOM 23019 C C . THR A 1 60 ? 2.497 4.893 -2.709 1.00 0.00 186 THR A C 14
ATOM 23020 O O . THR A 1 60 ? 2.970 3.843 -2.281 1.00 0.00 186 THR A O 14
ATOM 23031 N N . GLU A 1 61 ? 1.960 5.020 -3.917 1.00 0.00 187 GLU A N 14
ATOM 23032 C CA . GLU A 1 61 ? 1.797 3.889 -4.822 1.00 0.00 187 GLU A CA 14
ATOM 23033 C C . GLU A 1 61 ? 3.110 3.140 -5.032 1.00 0.00 187 GLU A C 14
ATOM 23034 O O . GLU A 1 61 ? 3.142 1.910 -5.044 1.00 0.00 187 GLU A O 14
ATOM 23047 N N . THR A 1 62 ? 4.193 3.887 -5.180 1.00 0.00 188 THR A N 14
ATOM 23048 C CA . THR A 1 62 ? 5.491 3.289 -5.426 1.00 0.00 188 THR A CA 14
ATOM 23049 C C . THR A 1 62 ? 6.119 2.765 -4.132 1.00 0.00 188 THR A C 14
ATOM 23050 O O . THR A 1 62 ? 6.576 1.621 -4.081 1.00 0.00 188 THR A O 14
ATOM 23061 N N . LEU A 1 63 ? 6.110 3.592 -3.091 1.00 0.00 189 LEU A N 14
ATOM 23062 C CA . LEU A 1 63 ? 6.731 3.249 -1.811 1.00 0.00 189 LEU A CA 14
ATOM 23063 C C . LEU A 1 63 ? 6.046 2.058 -1.153 1.00 0.00 189 LEU A C 14
ATOM 23064 O O . LEU A 1 63 ? 6.707 1.224 -0.537 1.00 0.00 189 LEU A O 14
ATOM 23080 N N . LEU A 1 64 ? 4.725 1.987 -1.292 1.00 0.00 190 LEU A N 14
ATOM 23081 C CA . LEU A 1 64 ? 3.926 0.930 -0.674 1.00 0.00 190 LEU A CA 14
ATOM 23082 C C . LEU A 1 64 ? 4.479 -0.450 -1.013 1.00 0.00 190 LEU A C 14
ATOM 23083 O O . LEU A 1 64 ? 4.716 -1.270 -0.128 1.00 0.00 190 LEU A O 14
ATOM 23099 N N . VAL A 1 65 ? 4.678 -0.696 -2.297 1.00 0.00 191 VAL A N 14
ATOM 23100 C CA . VAL A 1 65 ? 5.206 -1.972 -2.756 1.00 0.00 191 VAL A CA 14
ATOM 23101 C C . VAL A 1 65 ? 6.724 -2.030 -2.577 1.00 0.00 191 VAL A C 14
ATOM 23102 O O . VAL A 1 65 ? 7.279 -3.077 -2.252 1.00 0.00 191 VAL A O 14
ATOM 23115 N N . GLN A 1 66 ? 7.380 -0.889 -2.770 1.00 0.00 192 GLN A N 14
ATOM 23116 C CA . GLN A 1 66 ? 8.833 -0.808 -2.754 1.00 0.00 192 GLN A CA 14
ATOM 23117 C C . GLN A 1 66 ? 9.422 -1.191 -1.398 1.00 0.00 192 GLN A C 14
ATOM 23118 O O . GLN A 1 66 ? 10.354 -1.994 -1.326 1.00 0.00 192 GLN A O 14
ATOM 23132 N N . ASN A 1 67 ? 8.879 -0.612 -0.334 1.00 0.00 193 ASN A N 14
ATOM 23133 C CA . ASN A 1 67 ? 9.454 -0.762 1.003 1.00 0.00 193 ASN A CA 14
ATOM 23134 C C . ASN A 1 67 ? 8.947 -2.017 1.707 1.00 0.00 193 ASN A C 14
ATOM 23135 O O . ASN A 1 67 ? 9.322 -2.290 2.850 1.00 0.00 193 ASN A O 14
ATOM 23146 N N . ALA A 1 68 ? 8.092 -2.772 1.036 1.00 0.00 194 ALA A N 14
ATOM 23147 C CA . ALA A 1 68 ? 7.611 -4.041 1.572 1.00 0.00 194 ALA A CA 14
ATOM 23148 C C . ALA A 1 68 ? 8.644 -5.147 1.347 1.00 0.00 194 ALA A C 14
ATOM 23149 O O . ALA A 1 68 ? 9.483 -5.048 0.450 1.00 0.00 194 ALA A O 14
ATOM 23156 N N . ASN A 1 69 ? 8.585 -6.184 2.179 1.00 0.00 195 ASN A N 14
ATOM 23157 C CA . ASN A 1 69 ? 9.479 -7.339 2.054 1.00 0.00 195 ASN A CA 14
ATOM 23158 C C . ASN A 1 69 ? 9.246 -8.055 0.733 1.00 0.00 195 ASN A C 14
ATOM 23159 O O . ASN A 1 69 ? 8.166 -7.946 0.157 1.00 0.00 195 ASN A O 14
ATOM 23170 N N . PRO A 1 70 ? 10.236 -8.825 0.248 1.00 0.00 196 PRO A N 14
ATOM 23171 C CA . PRO A 1 70 ? 10.075 -9.639 -0.960 1.00 0.00 196 PRO A CA 14
ATOM 23172 C C . PRO A 1 70 ? 8.927 -10.634 -0.802 1.00 0.00 196 PRO A C 14
ATOM 23173 O O . PRO A 1 70 ? 8.246 -10.982 -1.767 1.00 0.00 196 PRO A O 14
ATOM 23184 N N . ASP A 1 71 ? 8.718 -11.064 0.439 1.00 0.00 197 ASP A N 14
ATOM 23185 C CA . ASP A 1 71 ? 7.635 -11.977 0.787 1.00 0.00 197 ASP A CA 14
ATOM 23186 C C . ASP A 1 71 ? 6.279 -11.350 0.462 1.00 0.00 197 ASP A C 14
ATOM 23187 O O . ASP A 1 71 ? 5.479 -11.923 -0.280 1.00 0.00 197 ASP A O 14
ATOM 23197 N N . CYS A 1 72 ? 6.049 -10.151 0.982 1.00 0.00 198 CYS A N 14
ATOM 23198 C CA . CYS A 1 72 ? 4.815 -9.423 0.711 1.00 0.00 198 CYS A CA 14
ATOM 23199 C C . CYS A 1 72 ? 4.787 -8.930 -0.734 1.00 0.00 198 CYS A C 14
ATOM 23200 O O . CYS A 1 72 ? 3.742 -8.928 -1.380 1.00 0.00 198 CYS A O 14
ATOM 23208 N N . LYS A 1 73 ? 5.950 -8.526 -1.228 1.00 0.00 199 LYS A N 14
ATOM 23209 C CA . LYS A 1 73 ? 6.093 -7.981 -2.576 1.00 0.00 199 LYS A CA 14
ATOM 23210 C C . LYS A 1 73 ? 5.652 -8.994 -3.633 1.00 0.00 199 LYS A C 14
ATOM 23211 O O . LYS A 1 73 ? 5.098 -8.627 -4.668 1.00 0.00 199 LYS A O 14
ATOM 23230 N N . THR A 1 74 ? 5.894 -10.270 -3.356 1.00 0.00 200 THR A N 14
ATOM 23231 C CA . THR A 1 74 ? 5.443 -11.344 -4.228 1.00 0.00 200 THR A CA 14
ATOM 23232 C C . THR A 1 74 ? 3.917 -11.398 -4.251 1.00 0.00 200 THR A C 14
ATOM 23233 O O . THR A 1 74 ? 3.300 -11.545 -5.308 1.00 0.00 200 THR A O 14
ATOM 23244 N N . ILE A 1 75 ? 3.316 -11.241 -3.075 1.00 0.00 201 ILE A N 14
ATOM 23245 C CA . ILE A 1 75 ? 1.868 -11.305 -2.930 1.00 0.00 201 ILE A CA 14
ATOM 23246 C C . ILE A 1 75 ? 1.202 -10.074 -3.545 1.00 0.00 201 ILE A C 14
ATOM 23247 O O . ILE A 1 75 ? 0.125 -10.164 -4.135 1.00 0.00 201 ILE A O 14
ATOM 23263 N N . LEU A 1 76 ? 1.859 -8.929 -3.414 1.00 0.00 202 LEU A N 14
ATOM 23264 C CA . LEU A 1 76 ? 1.334 -7.676 -3.945 1.00 0.00 202 LEU A CA 14
ATOM 23265 C C . LEU A 1 76 ? 1.223 -7.733 -5.467 1.00 0.00 202 LEU A C 14
ATOM 23266 O O . LEU A 1 76 ? 0.313 -7.140 -6.049 1.00 0.00 202 LEU A O 14
ATOM 23282 N N . LYS A 1 77 ? 2.146 -8.451 -6.104 1.00 0.00 203 LYS A N 14
ATOM 23283 C CA . LYS A 1 77 ? 2.089 -8.664 -7.547 1.00 0.00 203 LYS A CA 14
ATOM 23284 C C . LYS A 1 77 ? 0.830 -9.434 -7.923 1.00 0.00 203 LYS A C 14
ATOM 23285 O O . LYS A 1 77 ? 0.175 -9.129 -8.919 1.00 0.00 203 LYS A O 14
ATOM 23304 N N . ALA A 1 78 ? 0.494 -10.427 -7.109 1.00 0.00 204 ALA A N 14
ATOM 23305 C CA . ALA A 1 78 ? -0.694 -11.235 -7.336 1.00 0.00 204 ALA A CA 14
ATOM 23306 C C . ALA A 1 78 ? -1.952 -10.395 -7.171 1.00 0.00 204 ALA A C 14
ATOM 23307 O O . ALA A 1 78 ? -2.919 -10.547 -7.919 1.00 0.00 204 ALA A O 14
ATOM 23314 N N . LEU A 1 79 ? -1.923 -9.503 -6.191 1.00 0.00 205 LEU A N 14
ATOM 23315 C CA . LEU A 1 79 ? -3.036 -8.600 -5.933 1.00 0.00 205 LEU A CA 14
ATOM 23316 C C . LEU A 1 79 ? -3.205 -7.604 -7.076 1.00 0.00 205 LEU A C 14
ATOM 23317 O O . LEU A 1 79 ? -4.299 -7.445 -7.619 1.00 0.00 205 LEU A O 14
ATOM 23333 N N . GLY A 1 80 ? -2.112 -6.953 -7.447 1.00 0.00 206 GLY A N 14
ATOM 23334 C CA . GLY A 1 80 ? -2.157 -5.970 -8.511 1.00 0.00 206 GLY A CA 14
ATOM 23335 C C . GLY A 1 80 ? -2.484 -4.578 -7.999 1.00 0.00 206 GLY A C 14
ATOM 23336 O O . GLY A 1 80 ? -2.920 -4.420 -6.859 1.00 0.00 206 GLY A O 14
ATOM 23340 N N . PRO A 1 81 ? -2.285 -3.543 -8.827 1.00 0.00 207 PRO A N 14
ATOM 23341 C CA . PRO A 1 81 ? -2.537 -2.157 -8.439 1.00 0.00 207 PRO A CA 14
ATOM 23342 C C . PRO A 1 81 ? -4.007 -1.755 -8.572 1.00 0.00 207 PRO A C 14
ATOM 23343 O O . PRO A 1 81 ? -4.379 -0.625 -8.258 1.00 0.00 207 PRO A O 14
ATOM 23354 N N . ALA A 1 82 ? -4.836 -2.680 -9.041 1.00 0.00 208 ALA A N 14
ATOM 23355 C CA . ALA A 1 82 ? -6.268 -2.424 -9.176 1.00 0.00 208 ALA A CA 14
ATOM 23356 C C . ALA A 1 82 ? -7.022 -2.955 -7.963 1.00 0.00 208 ALA A C 14
ATOM 23357 O O . ALA A 1 82 ? -8.254 -2.897 -7.898 1.00 0.00 208 ALA A O 14
ATOM 23364 N N . ALA A 1 83 ? -6.270 -3.480 -7.010 1.00 0.00 209 ALA A N 14
ATOM 23365 C CA . ALA A 1 83 ? -6.829 -3.954 -5.755 1.00 0.00 209 ALA A CA 14
ATOM 23366 C C . ALA A 1 83 ? -6.849 -2.814 -4.739 1.00 0.00 209 ALA A C 14
ATOM 23367 O O . ALA A 1 83 ? -6.377 -1.716 -5.034 1.00 0.00 209 ALA A O 14
ATOM 23374 N N . THR A 1 84 ? -7.391 -3.060 -3.553 1.00 0.00 210 THR A N 14
ATOM 23375 C CA . THR A 1 84 ? -7.491 -2.010 -2.546 1.00 0.00 210 THR A CA 14
ATOM 23376 C C . THR A 1 84 ? -6.666 -2.374 -1.320 1.00 0.00 210 THR A C 14
ATOM 23377 O O . THR A 1 84 ? -6.431 -3.558 -1.082 1.00 0.00 210 THR A O 14
ATOM 23388 N N . LEU A 1 85 ? -6.231 -1.374 -0.556 1.00 0.00 211 LEU A N 14
ATOM 23389 C CA . LEU A 1 85 ? -5.323 -1.588 0.571 1.00 0.00 211 LEU A CA 14
ATOM 23390 C C . LEU A 1 85 ? -5.796 -2.725 1.474 1.00 0.00 211 LEU A C 14
ATOM 23391 O O . LEU A 1 85 ? -4.993 -3.547 1.923 1.00 0.00 211 LEU A O 14
ATOM 23407 N N . GLU A 1 86 ? -7.106 -2.775 1.707 1.00 0.00 212 GLU A N 14
ATOM 23408 C CA . GLU A 1 86 ? -7.712 -3.777 2.575 1.00 0.00 212 GLU A CA 14
ATOM 23409 C C . GLU A 1 86 ? -7.344 -5.194 2.133 1.00 0.00 212 GLU A C 14
ATOM 23410 O O . GLU A 1 86 ? -7.262 -6.114 2.953 1.00 0.00 212 GLU A O 14
ATOM 23423 N N . GLU A 1 87 ? -7.092 -5.365 0.841 1.00 0.00 213 GLU A N 14
ATOM 23424 C CA . GLU A 1 87 ? -6.741 -6.664 0.312 1.00 0.00 213 GLU A CA 14
ATOM 23425 C C . GLU A 1 87 ? -5.318 -7.034 0.712 1.00 0.00 213 GLU A C 14
ATOM 23426 O O . GLU A 1 87 ? -5.055 -8.173 1.087 1.00 0.00 213 GLU A O 14
ATOM 23439 N N . MET A 1 88 ? -4.413 -6.057 0.664 1.00 0.00 214 MET A N 14
ATOM 23440 C CA . MET A 1 88 ? -3.015 -6.268 1.045 1.00 0.00 214 MET A CA 14
ATOM 23441 C C . MET A 1 88 ? -2.891 -6.533 2.534 1.00 0.00 214 MET A C 14
ATOM 23442 O O . MET A 1 88 ? -2.115 -7.391 2.958 1.00 0.00 214 MET A O 14
ATOM 23456 N N . MET A 1 89 ? -3.653 -5.777 3.315 1.00 0.00 215 MET A N 14
ATOM 23457 C CA . MET A 1 89 ? -3.657 -5.908 4.772 1.00 0.00 215 MET A CA 14
ATOM 23458 C C . MET A 1 89 ? -3.855 -7.363 5.181 1.00 0.00 215 MET A C 14
ATOM 23459 O O . MET A 1 89 ? -3.112 -7.896 6.002 1.00 0.00 215 MET A O 14
ATOM 23473 N N . THR A 1 90 ? -4.854 -7.998 4.588 1.00 0.00 216 THR A N 14
ATOM 23474 C CA . THR A 1 90 ? -5.156 -9.388 4.879 1.00 0.00 216 THR A CA 14
ATOM 23475 C C . THR A 1 90 ? -4.241 -10.328 4.088 1.00 0.00 216 THR A C 14
ATOM 23476 O O . THR A 1 90 ? -3.934 -11.432 4.535 1.00 0.00 216 THR A O 14
ATOM 23487 N N . ALA A 1 91 ? -3.779 -9.874 2.926 1.00 0.00 217 ALA A N 14
ATOM 23488 C CA . ALA A 1 91 ? -2.922 -10.683 2.065 1.00 0.00 217 ALA A CA 14
ATOM 23489 C C . ALA A 1 91 ? -1.585 -10.991 2.732 1.00 0.00 217 ALA A C 14
ATOM 23490 O O . ALA A 1 91 ? -1.042 -12.084 2.582 1.00 0.00 217 ALA A O 14
ATOM 23497 N N . CYS A 1 92 ? -1.063 -10.025 3.471 1.00 0.00 218 CYS A N 14
ATOM 23498 C CA . CYS A 1 92 ? 0.237 -10.174 4.104 1.00 0.00 218 CYS A CA 14
ATOM 23499 C C . CYS A 1 92 ? 0.098 -10.268 5.624 1.00 0.00 218 CYS A C 14
ATOM 23500 O O . CYS A 1 92 ? 1.047 -10.002 6.368 1.00 0.00 218 CYS A O 14
ATOM 23508 N N . GLN A 1 93 ? -1.090 -10.636 6.093 1.00 0.00 219 GLN A N 14
ATOM 23509 C CA . GLN A 1 93 ? -1.307 -10.822 7.522 1.00 0.00 219 GLN A CA 14
ATOM 23510 C C . GLN A 1 93 ? -0.515 -12.029 8.011 1.00 0.00 219 GLN A C 14
ATOM 23511 O O . GLN A 1 93 ? -0.111 -12.100 9.172 1.00 0.00 219 GLN A O 14
ATOM 23525 N N . GLY A 1 94 ? -0.295 -12.977 7.107 1.00 0.00 220 GLY A N 14
ATOM 23526 C CA . GLY A 1 94 ? 0.522 -14.130 7.411 1.00 0.00 220 GLY A CA 14
ATOM 23527 C C . GLY A 1 94 ? 1.880 -14.026 6.753 1.00 0.00 220 GLY A C 14
ATOM 23528 O O . GLY A 1 94 ? 2.119 -14.631 5.710 1.00 0.00 220 GLY A O 14
ATOM 23532 N N . VAL A 1 95 ? 2.757 -13.232 7.353 1.00 0.00 221 VAL A N 14
ATOM 23533 C CA . VAL A 1 95 ? 4.098 -13.016 6.822 1.00 0.00 221 VAL A CA 14
ATOM 23534 C C . VAL A 1 95 ? 4.888 -14.329 6.775 1.00 0.00 221 VAL A C 14
ATOM 23535 O O . VAL A 1 95 ? 4.779 -15.168 7.674 1.00 0.00 221 VAL A O 14
ATOM 23548 N N . GLY A 1 96 ? 5.670 -14.501 5.716 1.00 0.00 222 GLY A N 14
ATOM 23549 C CA . GLY A 1 96 ? 6.446 -15.718 5.531 1.00 0.00 222 GLY A CA 14
ATOM 23550 C C . GLY A 1 96 ? 7.676 -15.780 6.418 1.00 0.00 222 GLY A C 14
ATOM 23551 O O . GLY A 1 96 ? 8.485 -16.702 6.305 1.00 0.00 222 GLY A O 14
ATOM 23555 N N . GLY A 1 97 ? 7.813 -14.797 7.296 1.00 0.00 223 GLY A N 14
ATOM 23556 C CA . GLY A 1 97 ? 8.915 -14.773 8.235 1.00 0.00 223 GLY A CA 14
ATOM 23557 C C . GLY A 1 97 ? 8.438 -14.529 9.654 1.00 0.00 223 GLY A C 14
ATOM 23558 O O . GLY A 1 97 ? 8.570 -13.423 10.177 1.00 0.00 223 GLY A O 14
ATOM 23562 N N . PRO A 1 98 ? 7.859 -15.552 10.302 1.00 0.00 224 PRO A N 14
ATOM 23563 C CA . PRO A 1 98 ? 7.330 -15.441 11.660 1.00 0.00 224 PRO A CA 14
ATOM 23564 C C . PRO A 1 98 ? 8.435 -15.467 12.713 1.00 0.00 224 PRO A C 14
ATOM 23565 O O . PRO A 1 98 ? 8.662 -16.484 13.370 1.00 0.00 224 PRO A O 14
ATOM 23576 N N . GLY A 1 99 ? 9.127 -14.348 12.856 1.00 0.00 225 GLY A N 14
ATOM 23577 C CA . GLY A 1 99 ? 10.167 -14.240 13.855 1.00 0.00 225 GLY A CA 14
ATOM 23578 C C . GLY A 1 99 ? 9.675 -13.559 15.115 1.00 0.00 225 GLY A C 14
ATOM 23579 O O . GLY A 1 99 ? 9.196 -12.424 15.067 1.00 0.00 225 GLY A O 14
ATOM 23583 N N . HIS A 1 100 ? 9.776 -14.252 16.242 1.00 0.00 226 HIS A N 14
ATOM 23584 C CA . HIS A 1 100 ? 9.327 -13.703 17.514 1.00 0.00 226 HIS A CA 14
ATOM 23585 C C . HIS A 1 100 ? 10.484 -13.621 18.505 1.00 0.00 226 HIS A C 14
ATOM 23586 O O . HIS A 1 100 ? 10.947 -12.534 18.836 1.00 0.00 226 HIS A O 14
ATOM 23601 N N . LYS A 1 101 ? 10.960 -14.768 18.970 1.00 0.00 227 LYS A N 14
ATOM 23602 C CA . LYS A 1 101 ? 12.020 -14.791 19.971 1.00 0.00 227 LYS A CA 14
ATOM 23603 C C . LYS A 1 101 ? 13.384 -14.975 19.316 1.00 0.00 227 LYS A C 14
ATOM 23604 O O . LYS A 1 101 ? 14.341 -14.289 19.682 1.00 0.00 227 LYS A O 14
ATOM 23623 N N . ALA A 1 102 ? 13.455 -15.891 18.344 1.00 0.00 228 ALA A N 14
ATOM 23624 C CA . ALA A 1 102 ? 14.701 -16.207 17.634 1.00 0.00 228 ALA A CA 14
ATOM 23625 C C . ALA A 1 102 ? 15.725 -16.879 18.550 1.00 0.00 228 ALA A C 14
ATOM 23626 O O . ALA A 1 102 ? 15.664 -16.763 19.778 1.00 0.00 228 ALA A O 14
ATOM 23633 N N . ARG A 1 103 ? 16.661 -17.598 17.950 1.00 0.00 229 ARG A N 14
ATOM 23634 C CA . ARG A 1 103 ? 17.727 -18.238 18.705 1.00 0.00 229 ARG A CA 14
ATOM 23635 C C . ARG A 1 103 ? 19.076 -17.665 18.297 1.00 0.00 229 ARG A C 14
ATOM 23636 O O . ARG A 1 103 ? 19.448 -17.706 17.125 1.00 0.00 229 ARG A O 14
ATOM 23657 N N . VAL A 1 104 ? 19.793 -17.111 19.264 1.00 0.00 230 VAL A N 14
ATOM 23658 C CA . VAL A 1 104 ? 21.091 -16.508 19.001 1.00 0.00 230 VAL A CA 14
ATOM 23659 C C . VAL A 1 104 ? 22.113 -16.936 20.056 1.00 0.00 230 VAL A C 14
ATOM 23660 O O . VAL A 1 104 ? 21.784 -17.071 21.239 1.00 0.00 230 VAL A O 14
ATOM 23673 N N . LEU A 1 105 ? 23.339 -17.178 19.614 1.00 0.00 231 LEU A N 14
ATOM 23674 C CA . LEU A 1 105 ? 24.423 -17.558 20.511 1.00 0.00 231 LEU A CA 14
ATOM 23675 C C . LEU A 1 105 ? 25.456 -16.442 20.587 1.00 0.00 231 LEU A C 14
ATOM 23676 O O . LEU A 1 105 ? 25.439 -15.676 21.574 1.00 0.00 231 LEU A O 14
ATOM 23693 N N . ILE B 2 1 ? -4.003 2.438 -5.408 1.00 0.00 1 ILE B N 14
ATOM 23694 C CA . ILE B 2 1 ? -3.923 2.699 -3.954 1.00 0.00 1 ILE B CA 14
ATOM 23695 C C . ILE B 2 1 ? -3.713 4.179 -3.702 1.00 0.00 1 ILE B C 14
ATOM 23696 O O . ILE B 2 1 ? -4.659 4.918 -3.430 1.00 0.00 1 ILE B O 14
ATOM 23714 N N . THR B 2 2 ? -2.464 4.610 -3.859 1.00 0.00 2 THR B N 14
ATOM 23715 C CA . THR B 2 2 ? -2.035 5.962 -3.524 1.00 0.00 2 THR B CA 14
ATOM 23716 C C . THR B 2 2 ? -2.401 6.306 -2.065 1.00 0.00 2 THR B C 14
ATOM 23717 O O . THR B 2 2 ? -2.963 5.477 -1.343 1.00 0.00 2 THR B O 14
ATOM 23728 N N . PHE B 2 3 ? -2.037 7.492 -1.609 1.00 0.00 3 PHE B N 14
ATOM 23729 C CA . PHE B 2 3 ? -2.357 7.911 -0.249 1.00 0.00 3 PHE B CA 14
ATOM 23730 C C . PHE B 2 3 ? -3.869 7.975 -0.079 1.00 0.00 3 PHE B C 14
ATOM 23731 O O . PHE B 2 3 ? -4.390 7.744 1.016 1.00 0.00 3 PHE B O 14
ATOM 23768 N N . ASP B 2 5 ? -6.311 5.982 -1.148 1.00 0.00 5 ASP B N 14
ATOM 23769 C CA . ASP B 2 5 ? -6.874 4.698 -0.692 1.00 0.00 5 ASP B CA 14
ATOM 23770 C C . ASP B 2 5 ? -6.517 4.434 0.763 1.00 0.00 5 ASP B C 14
ATOM 23771 O O . ASP B 2 5 ? -7.307 3.854 1.510 1.00 0.00 5 ASP B O 14
ATOM 23781 N N . LEU B 2 6 ? -5.326 4.868 1.162 1.00 0.00 6 LEU B N 14
ATOM 23782 C CA . LEU B 2 6 ? -4.900 4.759 2.552 1.00 0.00 6 LEU B CA 14
ATOM 23783 C C . LEU B 2 6 ? -5.884 5.494 3.459 1.00 0.00 6 LEU B C 14
ATOM 23784 O O . LEU B 2 6 ? -6.333 4.964 4.477 1.00 0.00 6 LEU B O 14
ATOM 23800 N N . LEU B 2 7 ? -6.219 6.718 3.069 1.00 0.00 7 LEU B N 14
ATOM 23801 C CA . LEU B 2 7 ? -7.171 7.527 3.815 1.00 0.00 7 LEU B CA 14
ATOM 23802 C C . LEU B 2 7 ? -8.569 6.901 3.775 1.00 0.00 7 LEU B C 14
ATOM 23803 O O . LEU B 2 7 ? -9.250 6.856 4.800 1.00 0.00 7 LEU B O 14
ATOM 23839 N N . TYR B 2 9 ? -9.369 3.813 3.458 1.00 0.00 9 TYR B N 14
ATOM 23840 C CA . TYR B 2 9 ? -9.316 2.642 4.323 1.00 0.00 9 TYR B CA 14
ATOM 23841 C C . TYR B 2 9 ? -9.543 3.014 5.785 1.00 0.00 9 TYR B C 14
ATOM 23842 O O . TYR B 2 9 ? -10.360 2.398 6.474 1.00 0.00 9 TYR B O 14
ATOM 23860 N N . TYR B 2 10 ? -8.817 4.015 6.257 1.00 0.00 10 TYR B N 14
ATOM 23861 C CA . TYR B 2 10 ? -8.933 4.447 7.640 1.00 0.00 10 TYR B CA 14
ATOM 23862 C C . TYR B 2 10 ? -10.270 5.139 7.895 1.00 0.00 10 TYR B C 14
ATOM 23863 O O . TYR B 2 10 ? -10.912 4.903 8.921 1.00 0.00 10 TYR B O 14
ATOM 23881 N N . GLY B 2 11 ? -10.692 5.981 6.966 1.00 0.00 11 GLY B N 14
ATOM 23882 C CA . GLY B 2 11 ? -11.989 6.604 7.071 1.00 0.00 11 GLY B CA 14
ATOM 23883 C C . GLY B 2 11 ? -11.999 8.005 6.511 1.00 0.00 11 GLY B C 14
ATOM 23884 O O . GLY B 2 11 ? -12.060 8.204 5.299 1.00 0.00 11 GLY B O 14
ATOM 23888 N N . LYS B 2 12 ? -11.939 8.978 7.397 1.00 0.00 12 LYS B N 14
ATOM 23889 C CA . LYS B 2 12 ? -11.960 10.377 7.015 1.00 0.00 12 LYS B CA 14
ATOM 23890 C C . LYS B 2 12 ? -11.131 11.191 8.002 1.00 0.00 12 LYS B C 14
ATOM 23891 O O . LYS B 2 12 ? -11.671 11.962 8.795 1.00 0.00 12 LYS B O 14
ATOM 23910 N N . LYS B 2 13 ? -9.807 11.007 7.931 1.00 0.00 13 LYS B N 14
ATOM 23911 C CA . LYS B 2 13 ? -8.865 11.497 8.937 1.00 0.00 13 LYS B CA 14
ATOM 23912 C C . LYS B 2 13 ? -9.017 10.693 10.224 1.00 0.00 13 LYS B C 14
ATOM 23913 O O . LYS B 2 13 ? -8.032 10.263 10.828 1.00 0.00 13 LYS B O 14
ATOM 23932 N N . LYS B 2 14 ? -10.261 10.511 10.629 1.00 0.00 14 LYS B N 14
ATOM 23933 C CA . LYS B 2 14 ? -10.613 9.667 11.751 1.00 0.00 14 LYS B CA 14
ATOM 23934 C C . LYS B 2 14 ? -11.883 8.895 11.415 1.00 0.00 14 LYS B C 14
ATOM 23935 O O . LYS B 2 14 ? -12.812 8.864 12.254 1.00 0.00 14 LYS B O 14
ATOM 23955 N N . SER A 1 12 ? 28.221 19.843 -4.266 1.00 0.00 138 SER A N 15
ATOM 23956 C CA . SER A 1 12 ? 27.952 18.997 -3.088 1.00 0.00 138 SER A CA 15
ATOM 23957 C C . SER A 1 12 ? 28.401 19.717 -1.821 1.00 0.00 138 SER A C 15
ATOM 23958 O O . SER A 1 12 ? 29.268 20.593 -1.871 1.00 0.00 138 SER A O 15
ATOM 23966 N N . GLY A 1 13 ? 27.805 19.362 -0.692 1.00 0.00 139 GLY A N 15
ATOM 23967 C CA . GLY A 1 13 ? 28.159 19.991 0.561 1.00 0.00 139 GLY A CA 15
ATOM 23968 C C . GLY A 1 13 ? 27.792 19.137 1.754 1.00 0.00 139 GLY A C 15
ATOM 23969 O O . GLY A 1 13 ? 26.612 18.971 2.067 1.00 0.00 139 GLY A O 15
ATOM 23973 N N . LEU A 1 14 ? 28.799 18.586 2.412 1.00 0.00 140 LEU A N 15
ATOM 23974 C CA . LEU A 1 14 ? 28.582 17.761 3.587 1.00 0.00 140 LEU A CA 15
ATOM 23975 C C . LEU A 1 14 ? 28.630 18.627 4.837 1.00 0.00 140 LEU A C 15
ATOM 23976 O O . LEU A 1 14 ? 29.706 19.009 5.301 1.00 0.00 140 LEU A O 15
ATOM 23992 N N . VAL A 1 15 ? 27.460 18.963 5.357 1.00 0.00 141 VAL A N 15
ATOM 23993 C CA . VAL A 1 15 ? 27.359 19.785 6.550 1.00 0.00 141 VAL A CA 15
ATOM 23994 C C . VAL A 1 15 ? 25.985 19.611 7.194 1.00 0.00 141 VAL A C 15
ATOM 23995 O O . VAL A 1 15 ? 24.960 19.643 6.511 1.00 0.00 141 VAL A O 15
ATOM 24008 N N . PRO A 1 16 ? 25.954 19.369 8.513 1.00 0.00 142 PRO A N 15
ATOM 24009 C CA . PRO A 1 16 ? 24.702 19.208 9.259 1.00 0.00 142 PRO A CA 15
ATOM 24010 C C . PRO A 1 16 ? 23.915 20.512 9.372 1.00 0.00 142 PRO A C 15
ATOM 24011 O O . PRO A 1 16 ? 24.238 21.378 10.190 1.00 0.00 142 PRO A O 15
ATOM 24022 N N . ARG A 1 17 ? 22.899 20.658 8.538 1.00 0.00 143 ARG A N 15
ATOM 24023 C CA . ARG A 1 17 ? 22.034 21.828 8.582 1.00 0.00 143 ARG A CA 15
ATOM 24024 C C . ARG A 1 17 ? 20.687 21.471 9.186 1.00 0.00 143 ARG A C 15
ATOM 24025 O O . ARG A 1 17 ? 19.925 22.346 9.603 1.00 0.00 143 ARG A O 15
ATOM 24046 N N . GLY A 1 18 ? 20.395 20.182 9.222 1.00 0.00 144 GLY A N 15
ATOM 24047 C CA . GLY A 1 18 ? 19.173 19.714 9.835 1.00 0.00 144 GLY A CA 15
ATOM 24048 C C . GLY A 1 18 ? 18.396 18.786 8.925 1.00 0.00 144 GLY A C 15
ATOM 24049 O O . GLY A 1 18 ? 17.786 19.229 7.952 1.00 0.00 144 GLY A O 15
ATOM 24053 N N . SER A 1 19 ? 18.417 17.501 9.239 1.00 0.00 145 SER A N 15
ATOM 24054 C CA . SER A 1 19 ? 17.672 16.510 8.476 1.00 0.00 145 SER A CA 15
ATOM 24055 C C . SER A 1 19 ? 16.280 16.317 9.076 1.00 0.00 145 SER A C 15
ATOM 24056 O O . SER A 1 19 ? 15.793 15.194 9.220 1.00 0.00 145 SER A O 15
ATOM 24064 N N . HIS A 1 20 ? 15.640 17.428 9.419 1.00 0.00 146 HIS A N 15
ATOM 24065 C CA . HIS A 1 20 ? 14.348 17.391 10.087 1.00 0.00 146 HIS A CA 15
ATOM 24066 C C . HIS A 1 20 ? 13.219 17.327 9.061 1.00 0.00 146 HIS A C 15
ATOM 24067 O O . HIS A 1 20 ? 12.495 18.303 8.849 1.00 0.00 146 HIS A O 15
ATOM 24082 N N . MET A 1 21 ? 13.083 16.175 8.427 1.00 0.00 147 MET A N 15
ATOM 24083 C CA . MET A 1 21 ? 12.032 15.950 7.445 1.00 0.00 147 MET A CA 15
ATOM 24084 C C . MET A 1 21 ? 11.390 14.592 7.705 1.00 0.00 147 MET A C 15
ATOM 24085 O O . MET A 1 21 ? 12.001 13.729 8.335 1.00 0.00 147 MET A O 15
ATOM 24099 N N . THR A 1 22 ? 10.154 14.421 7.254 1.00 0.00 148 THR A N 15
ATOM 24100 C CA . THR A 1 22 ? 9.445 13.167 7.425 1.00 0.00 148 THR A CA 15
ATOM 24101 C C . THR A 1 22 ? 10.173 12.025 6.730 1.00 0.00 148 THR A C 15
ATOM 24102 O O . THR A 1 22 ? 10.248 11.963 5.500 1.00 0.00 148 THR A O 15
ATOM 24113 N N . SER A 1 23 ? 10.719 11.132 7.536 1.00 0.00 149 SER A N 15
ATOM 24114 C CA . SER A 1 23 ? 11.499 10.005 7.045 1.00 0.00 149 SER A CA 15
ATOM 24115 C C . SER A 1 23 ? 10.601 8.898 6.486 1.00 0.00 149 SER A C 15
ATOM 24116 O O . SER A 1 23 ? 10.616 7.766 6.969 1.00 0.00 149 SER A O 15
ATOM 24124 N N . ILE A 1 24 ? 9.834 9.223 5.452 1.00 0.00 150 ILE A N 15
ATOM 24125 C CA . ILE A 1 24 ? 8.941 8.256 4.830 1.00 0.00 150 ILE A CA 15
ATOM 24126 C C . ILE A 1 24 ? 9.741 7.226 4.030 1.00 0.00 150 ILE A C 15
ATOM 24127 O O . ILE A 1 24 ? 9.331 6.074 3.897 1.00 0.00 150 ILE A O 15
ATOM 24143 N N . LEU A 1 25 ? 10.901 7.638 3.530 1.00 0.00 151 LEU A N 15
ATOM 24144 C CA . LEU A 1 25 ? 11.765 6.741 2.767 1.00 0.00 151 LEU A CA 15
ATOM 24145 C C . LEU A 1 25 ? 12.481 5.759 3.687 1.00 0.00 151 LEU A C 15
ATOM 24146 O O . LEU A 1 25 ? 13.032 4.755 3.235 1.00 0.00 151 LEU A O 15
ATOM 24162 N N . ASP A 1 26 ? 12.478 6.066 4.977 1.00 0.00 152 ASP A N 15
ATOM 24163 C CA . ASP A 1 26 ? 13.075 5.191 5.977 1.00 0.00 152 ASP A CA 15
ATOM 24164 C C . ASP A 1 26 ? 12.054 4.152 6.418 1.00 0.00 152 ASP A C 15
ATOM 24165 O O . ASP A 1 26 ? 12.396 3.124 7.008 1.00 0.00 152 ASP A O 15
ATOM 24175 N N . ILE A 1 27 ? 10.794 4.418 6.101 1.00 0.00 153 ILE A N 15
ATOM 24176 C CA . ILE A 1 27 ? 9.707 3.528 6.478 1.00 0.00 153 ILE A CA 15
ATOM 24177 C C . ILE A 1 27 ? 9.665 2.315 5.561 1.00 0.00 153 ILE A C 15
ATOM 24178 O O . ILE A 1 27 ? 9.162 2.379 4.438 1.00 0.00 153 ILE A O 15
ATOM 24194 N N . ARG A 1 28 ? 10.217 1.218 6.040 1.00 0.00 154 ARG A N 15
ATOM 24195 C CA . ARG A 1 28 ? 10.173 -0.041 5.321 1.00 0.00 154 ARG A CA 15
ATOM 24196 C C . ARG A 1 28 ? 9.644 -1.118 6.244 1.00 0.00 154 ARG A C 15
ATOM 24197 O O . ARG A 1 28 ? 9.798 -1.021 7.464 1.00 0.00 154 ARG A O 15
ATOM 24218 N N . GLN A 1 29 ? 9.014 -2.126 5.667 1.00 0.00 155 GLN A N 15
ATOM 24219 C CA . GLN A 1 29 ? 8.393 -3.181 6.449 1.00 0.00 155 GLN A CA 15
ATOM 24220 C C . GLN A 1 29 ? 9.451 -4.072 7.080 1.00 0.00 155 GLN A C 15
ATOM 24221 O O . GLN A 1 29 ? 10.376 -4.525 6.402 1.00 0.00 155 GLN A O 15
ATOM 24235 N N . GLY A 1 30 ? 9.324 -4.305 8.376 1.00 0.00 156 GLY A N 15
ATOM 24236 C CA . GLY A 1 30 ? 10.183 -5.260 9.035 1.00 0.00 156 GLY A CA 15
ATOM 24237 C C . GLY A 1 30 ? 9.834 -6.674 8.615 1.00 0.00 156 GLY A C 15
ATOM 24238 O O . GLY A 1 30 ? 8.668 -6.962 8.356 1.00 0.00 156 GLY A O 15
ATOM 24242 N N . PRO A 1 31 ? 10.818 -7.581 8.542 1.00 0.00 157 PRO A N 15
ATOM 24243 C CA . PRO A 1 31 ? 10.595 -8.960 8.082 1.00 0.00 157 PRO A CA 15
ATOM 24244 C C . PRO A 1 31 ? 9.618 -9.722 8.973 1.00 0.00 157 PRO A C 15
ATOM 24245 O O . PRO A 1 31 ? 9.086 -10.768 8.588 1.00 0.00 157 PRO A O 15
ATOM 24256 N N . LYS A 1 32 ? 9.394 -9.207 10.173 1.00 0.00 158 LYS A N 15
ATOM 24257 C CA . LYS A 1 32 ? 8.441 -9.806 11.092 1.00 0.00 158 LYS A CA 15
ATOM 24258 C C . LYS A 1 32 ? 7.360 -8.801 11.466 1.00 0.00 158 LYS A C 15
ATOM 24259 O O . LYS A 1 32 ? 6.556 -9.039 12.370 1.00 0.00 158 LYS A O 15
ATOM 24278 N N . GLU A 1 33 ? 7.345 -7.682 10.761 1.00 0.00 159 GLU A N 15
ATOM 24279 C CA . GLU A 1 33 ? 6.353 -6.647 10.996 1.00 0.00 159 GLU A CA 15
ATOM 24280 C C . GLU A 1 33 ? 5.094 -6.935 10.191 1.00 0.00 159 GLU A C 15
ATOM 24281 O O . GLU A 1 33 ? 5.148 -7.080 8.968 1.00 0.00 159 GLU A O 15
ATOM 24294 N N . PRO A 1 34 ? 3.945 -7.053 10.873 1.00 0.00 160 PRO A N 15
ATOM 24295 C CA . PRO A 1 34 ? 2.655 -7.234 10.209 1.00 0.00 160 PRO A CA 15
ATOM 24296 C C . PRO A 1 34 ? 2.338 -6.054 9.301 1.00 0.00 160 PRO A C 15
ATOM 24297 O O . PRO A 1 34 ? 2.546 -4.898 9.669 1.00 0.00 160 PRO A O 15
ATOM 24308 N N . PHE A 1 35 ? 1.829 -6.361 8.108 1.00 0.00 161 PHE A N 15
ATOM 24309 C CA . PHE A 1 35 ? 1.555 -5.350 7.092 1.00 0.00 161 PHE A CA 15
ATOM 24310 C C . PHE A 1 35 ? 0.606 -4.275 7.622 1.00 0.00 161 PHE A C 15
ATOM 24311 O O . PHE A 1 35 ? 0.634 -3.133 7.165 1.00 0.00 161 PHE A O 15
ATOM 24328 N N . ARG A 1 36 ? -0.224 -4.642 8.596 1.00 0.00 162 ARG A N 15
ATOM 24329 C CA . ARG A 1 36 ? -1.129 -3.684 9.225 1.00 0.00 162 ARG A CA 15
ATOM 24330 C C . ARG A 1 36 ? -0.337 -2.594 9.952 1.00 0.00 162 ARG A C 15
ATOM 24331 O O . ARG A 1 36 ? -0.715 -1.422 9.931 1.00 0.00 162 ARG A O 15
ATOM 24352 N N . ASP A 1 37 ? 0.768 -2.989 10.579 1.00 0.00 163 ASP A N 15
ATOM 24353 C CA . ASP A 1 37 ? 1.610 -2.063 11.331 1.00 0.00 163 ASP A CA 15
ATOM 24354 C C . ASP A 1 37 ? 2.544 -1.311 10.396 1.00 0.00 163 ASP A C 15
ATOM 24355 O O . ASP A 1 37 ? 2.925 -0.170 10.670 1.00 0.00 163 ASP A O 15
ATOM 24365 N N . TYR A 1 38 ? 2.903 -1.948 9.287 1.00 0.00 164 TYR A N 15
ATOM 24366 C CA . TYR A 1 38 ? 3.652 -1.274 8.237 1.00 0.00 164 TYR A CA 15
ATOM 24367 C C . TYR A 1 38 ? 2.849 -0.078 7.749 1.00 0.00 164 TYR A C 15
ATOM 24368 O O . TYR A 1 38 ? 3.349 1.042 7.693 1.00 0.00 164 TYR A O 15
ATOM 24386 N N . VAL A 1 39 ? 1.587 -0.333 7.430 1.00 0.00 165 VAL A N 15
ATOM 24387 C CA . VAL A 1 39 ? 0.667 0.714 7.017 1.00 0.00 165 VAL A CA 15
ATOM 24388 C C . VAL A 1 39 ? 0.448 1.725 8.137 1.00 0.00 165 VAL A C 15
ATOM 24389 O O . VAL A 1 39 ? 0.323 2.920 7.880 1.00 0.00 165 VAL A O 15
ATOM 24402 N N . ASP A 1 40 ? 0.425 1.246 9.375 1.00 0.00 166 ASP A N 15
ATOM 24403 C CA . ASP A 1 40 ? 0.231 2.120 10.529 1.00 0.00 166 ASP A CA 15
ATOM 24404 C C . ASP A 1 40 ? 1.286 3.219 10.566 1.00 0.00 166 ASP A C 15
ATOM 24405 O O . ASP A 1 40 ? 0.958 4.398 10.700 1.00 0.00 166 ASP A O 15
ATOM 24415 N N . ARG A 1 41 ? 2.544 2.829 10.413 1.00 0.00 167 ARG A N 15
ATOM 24416 C CA . ARG A 1 41 ? 3.643 3.785 10.453 1.00 0.00 167 ARG A CA 15
ATOM 24417 C C . ARG A 1 41 ? 3.755 4.537 9.136 1.00 0.00 167 ARG A C 15
ATOM 24418 O O . ARG A 1 41 ? 3.918 5.758 9.119 1.00 0.00 167 ARG A O 15
ATOM 24439 N N . PHE A 1 42 ? 3.658 3.801 8.040 1.00 0.00 168 PHE A N 15
ATOM 24440 C CA . PHE A 1 42 ? 3.805 4.373 6.710 1.00 0.00 168 PHE A CA 15
ATOM 24441 C C . PHE A 1 42 ? 2.787 5.487 6.486 1.00 0.00 168 PHE A C 15
ATOM 24442 O O . PHE A 1 42 ? 3.146 6.612 6.140 1.00 0.00 168 PHE A O 15
ATOM 24459 N N . TYR A 1 43 ? 1.521 5.171 6.717 1.00 0.00 169 TYR A N 15
ATOM 24460 C CA . TYR A 1 43 ? 0.443 6.132 6.551 1.00 0.00 169 TYR A CA 15
ATOM 24461 C C . TYR A 1 43 ? 0.612 7.343 7.470 1.00 0.00 169 TYR A C 15
ATOM 24462 O O . TYR A 1 43 ? 0.458 8.482 7.028 1.00 0.00 169 TYR A O 15
ATOM 24480 N N . LYS A 1 44 ? 0.935 7.107 8.743 1.00 0.00 170 LYS A N 15
ATOM 24481 C CA . LYS A 1 44 ? 0.959 8.196 9.715 1.00 0.00 170 LYS A CA 15
ATOM 24482 C C . LYS A 1 44 ? 2.080 9.188 9.411 1.00 0.00 170 LYS A C 15
ATOM 24483 O O . LYS A 1 44 ? 1.936 10.386 9.653 1.00 0.00 170 LYS A O 15
ATOM 24502 N N . THR A 1 45 ? 3.177 8.700 8.855 1.00 0.00 171 THR A N 15
ATOM 24503 C CA . THR A 1 45 ? 4.274 9.567 8.462 1.00 0.00 171 THR A CA 15
ATOM 24504 C C . THR A 1 45 ? 3.992 10.214 7.099 1.00 0.00 171 THR A C 15
ATOM 24505 O O . THR A 1 45 ? 4.454 11.319 6.816 1.00 0.00 171 THR A O 15
ATOM 24516 N N . LEU A 1 46 ? 3.193 9.538 6.277 1.00 0.00 172 LEU A N 15
ATOM 24517 C CA . LEU A 1 46 ? 2.913 10.004 4.920 1.00 0.00 172 LEU A CA 15
ATOM 24518 C C . LEU A 1 46 ? 1.980 11.219 4.914 1.00 0.00 172 LEU A C 15
ATOM 24519 O O . LEU A 1 46 ? 2.132 12.119 4.087 1.00 0.00 172 LEU A O 15
ATOM 24535 N N . ARG A 1 47 ? 1.013 11.262 5.826 1.00 0.00 173 ARG A N 15
ATOM 24536 C CA . ARG A 1 47 ? 0.131 12.428 5.917 1.00 0.00 173 ARG A CA 15
ATOM 24537 C C . ARG A 1 47 ? 0.916 13.657 6.363 1.00 0.00 173 ARG A C 15
ATOM 24538 O O . ARG A 1 47 ? 0.576 14.784 6.007 1.00 0.00 173 ARG A O 15
ATOM 24559 N N . ALA A 1 48 ? 1.990 13.426 7.106 1.00 0.00 174 ALA A N 15
ATOM 24560 C CA . ALA A 1 48 ? 2.819 14.511 7.607 1.00 0.00 174 ALA A CA 15
ATOM 24561 C C . ALA A 1 48 ? 3.934 14.863 6.622 1.00 0.00 174 ALA A C 15
ATOM 24562 O O . ALA A 1 48 ? 4.652 15.844 6.820 1.00 0.00 174 ALA A O 15
ATOM 24569 N N . GLU A 1 49 ? 4.071 14.048 5.572 1.00 0.00 175 GLU A N 15
ATOM 24570 C CA . GLU A 1 49 ? 5.078 14.257 4.529 1.00 0.00 175 GLU A CA 15
ATOM 24571 C C . GLU A 1 49 ? 5.072 15.697 4.026 1.00 0.00 175 GLU A C 15
ATOM 24572 O O . GLU A 1 49 ? 4.018 16.220 3.641 1.00 0.00 175 GLU A O 15
ATOM 24585 N N . GLN A 1 50 ? 6.243 16.328 4.029 1.00 0.00 176 GLN A N 15
ATOM 24586 C CA . GLN A 1 50 ? 6.385 17.680 3.498 1.00 0.00 176 GLN A CA 15
ATOM 24587 C C . GLN A 1 50 ? 6.408 17.654 1.969 1.00 0.00 176 GLN A C 15
ATOM 24588 O O . GLN A 1 50 ? 7.413 17.986 1.334 1.00 0.00 176 GLN A O 15
ATOM 24602 N N . ALA A 1 51 ? 5.288 17.249 1.394 1.00 0.00 177 ALA A N 15
ATOM 24603 C CA . ALA A 1 51 ? 5.112 17.210 -0.045 1.00 0.00 177 ALA A CA 15
ATOM 24604 C C . ALA A 1 51 ? 3.664 17.527 -0.378 1.00 0.00 177 ALA A C 15
ATOM 24605 O O . ALA A 1 51 ? 2.792 17.441 0.495 1.00 0.00 177 ALA A O 15
ATOM 24612 N N . SER A 1 52 ? 3.408 17.903 -1.622 1.00 0.00 178 SER A N 15
ATOM 24613 C CA . SER A 1 52 ? 2.054 18.202 -2.064 1.00 0.00 178 SER A CA 15
ATOM 24614 C C . SER A 1 52 ? 1.180 16.949 -2.011 1.00 0.00 178 SER A C 15
ATOM 24615 O O . SER A 1 52 ? 1.692 15.829 -2.041 1.00 0.00 178 SER A O 15
ATOM 24623 N N . GLN A 1 53 ? -0.125 17.135 -1.910 1.00 0.00 179 GLN A N 15
ATOM 24624 C CA . GLN A 1 53 ? -1.046 16.016 -1.741 1.00 0.00 179 GLN A CA 15
ATOM 24625 C C . GLN A 1 53 ? -0.858 14.952 -2.821 1.00 0.00 179 GLN A C 15
ATOM 24626 O O . GLN A 1 53 ? -0.620 13.787 -2.513 1.00 0.00 179 GLN A O 15
ATOM 24640 N N . GLU A 1 54 ? -0.928 15.352 -4.081 1.00 0.00 180 GLU A N 15
ATOM 24641 C CA . GLU A 1 54 ? -0.892 14.394 -5.178 1.00 0.00 180 GLU A CA 15
ATOM 24642 C C 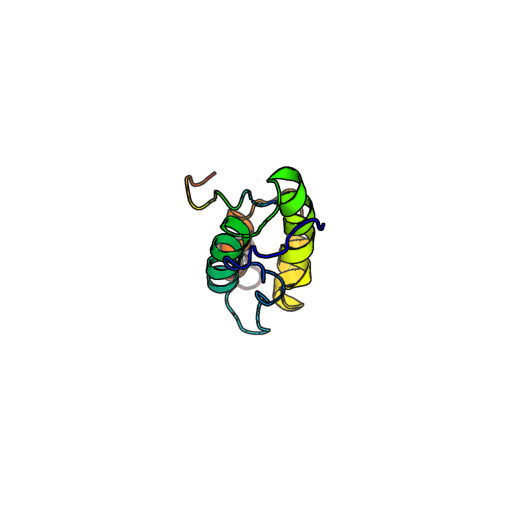. GLU A 1 54 ? 0.468 13.704 -5.307 1.00 0.00 180 GLU A C 15
ATOM 24643 O O . GLU A 1 54 ? 0.542 12.583 -5.810 1.00 0.00 180 GLU A O 15
ATOM 24656 N N . VAL A 1 55 ? 1.540 14.345 -4.839 1.00 0.00 181 VAL A N 15
ATOM 24657 C CA . VAL A 1 55 ? 2.866 13.748 -4.964 1.00 0.00 181 VAL A CA 15
ATOM 24658 C C . VAL A 1 55 ? 3.040 12.629 -3.939 1.00 0.00 181 VAL A C 15
ATOM 24659 O O . VAL A 1 55 ? 3.632 11.589 -4.234 1.00 0.00 181 VAL A O 15
ATOM 24672 N N . LYS A 1 56 ? 2.500 12.832 -2.737 1.00 0.00 182 LYS A N 15
ATOM 24673 C CA . LYS A 1 56 ? 2.613 11.829 -1.690 1.00 0.00 182 LYS A CA 15
ATOM 24674 C C . LYS A 1 56 ? 1.746 10.612 -2.023 1.00 0.00 182 LYS A C 15
ATOM 24675 O O . LYS A 1 56 ? 2.049 9.491 -1.603 1.00 0.00 182 LYS A O 15
ATOM 24694 N N . ASN A 1 57 ? 0.673 10.831 -2.793 1.00 0.00 183 ASN A N 15
ATOM 24695 C CA . ASN A 1 57 ? -0.167 9.722 -3.252 1.00 0.00 183 ASN A CA 15
ATOM 24696 C C . ASN A 1 57 ? 0.621 8.855 -4.222 1.00 0.00 183 ASN A C 15
ATOM 24697 O O . ASN A 1 57 ? 0.549 7.629 -4.182 1.00 0.00 183 ASN A O 15
ATOM 24708 N N . ALA A 1 58 ? 1.374 9.508 -5.097 1.00 0.00 184 ALA A N 15
ATOM 24709 C CA . ALA A 1 58 ? 2.196 8.805 -6.069 1.00 0.00 184 ALA A CA 15
ATOM 24710 C C . ALA A 1 58 ? 3.352 8.093 -5.379 1.00 0.00 184 ALA A C 15
ATOM 24711 O O . ALA A 1 58 ? 3.800 7.037 -5.825 1.00 0.00 184 ALA A O 15
ATOM 24718 N N . ALA A 1 59 ? 3.815 8.676 -4.280 1.00 0.00 185 ALA A N 15
ATOM 24719 C CA . ALA A 1 59 ? 4.911 8.107 -3.509 1.00 0.00 185 ALA A CA 15
ATOM 24720 C C . ALA A 1 59 ? 4.509 6.774 -2.891 1.00 0.00 185 ALA A C 15
ATOM 24721 O O . ALA A 1 59 ? 5.229 5.785 -3.019 1.00 0.00 185 ALA A O 15
ATOM 24728 N N . THR A 1 60 ? 3.351 6.746 -2.236 1.00 0.00 186 THR A N 15
ATOM 24729 C CA . THR A 1 60 ? 2.882 5.535 -1.573 1.00 0.00 186 THR A CA 15
ATOM 24730 C C . THR A 1 60 ? 2.672 4.408 -2.580 1.00 0.00 186 THR A C 15
ATOM 24731 O O . THR A 1 60 ? 2.916 3.253 -2.267 1.00 0.00 186 THR A O 15
ATOM 24742 N N . GLU A 1 61 ? 2.227 4.753 -3.786 1.00 0.00 187 GLU A N 15
ATOM 24743 C CA . GLU A 1 61 ? 2.014 3.765 -4.839 1.00 0.00 187 GLU A CA 15
ATOM 24744 C C . GLU A 1 61 ? 3.286 2.975 -5.111 1.00 0.00 187 GLU A C 15
ATOM 24745 O O . GLU A 1 61 ? 3.250 1.761 -5.319 1.00 0.00 187 GLU A O 15
ATOM 24758 N N . THR A 1 62 ? 4.408 3.669 -5.102 1.00 0.00 188 THR A N 15
ATOM 24759 C CA . THR A 1 62 ? 5.683 3.050 -5.360 1.00 0.00 188 THR A CA 15
ATOM 24760 C C . THR A 1 62 ? 6.255 2.410 -4.095 1.00 0.00 188 THR A C 15
ATOM 24761 O O . THR A 1 62 ? 6.678 1.252 -4.107 1.00 0.00 188 THR A O 15
ATOM 24772 N N . LEU A 1 63 ? 6.238 3.165 -3.001 1.00 0.00 189 LEU A N 15
ATOM 24773 C CA . LEU A 1 63 ? 6.844 2.728 -1.747 1.00 0.00 189 LEU A CA 15
ATOM 24774 C C . LEU A 1 63 ? 6.096 1.548 -1.131 1.00 0.00 189 LEU A C 15
ATOM 24775 O O . LEU A 1 63 ? 6.703 0.709 -0.475 1.00 0.00 189 LEU A O 15
ATOM 24791 N N . LEU A 1 64 ? 4.786 1.488 -1.349 1.00 0.00 190 LEU A N 15
ATOM 24792 C CA . LEU A 1 64 ? 3.950 0.411 -0.813 1.00 0.00 190 LEU A CA 15
ATOM 24793 C C . LEU A 1 64 ? 4.543 -0.957 -1.131 1.00 0.00 190 LEU A C 15
ATOM 24794 O O . LEU A 1 64 ? 4.792 -1.769 -0.243 1.00 0.00 190 LEU A O 15
ATOM 24810 N N . VAL A 1 65 ? 4.775 -1.192 -2.410 1.00 0.00 191 VAL A N 15
ATOM 24811 C CA . VAL A 1 65 ? 5.293 -2.466 -2.872 1.00 0.00 191 VAL A CA 15
ATOM 24812 C C . VAL A 1 65 ? 6.802 -2.549 -2.648 1.00 0.00 191 VAL A C 15
ATOM 24813 O O . VAL A 1 65 ? 7.323 -3.574 -2.210 1.00 0.00 191 VAL A O 15
ATOM 24826 N N . GLN A 1 66 ? 7.487 -1.447 -2.923 1.00 0.00 192 GLN A N 15
ATOM 24827 C CA . GLN A 1 66 ? 8.938 -1.393 -2.881 1.00 0.00 192 GLN A CA 15
ATOM 24828 C C . GLN A 1 66 ? 9.489 -1.547 -1.462 1.00 0.00 192 GLN A C 15
ATOM 24829 O O . GLN A 1 66 ? 10.474 -2.254 -1.239 1.00 0.00 192 GLN A O 15
ATOM 24843 N N . ASN A 1 67 ? 8.855 -0.879 -0.510 1.00 0.00 193 ASN A N 15
ATOM 24844 C CA . ASN A 1 67 ? 9.351 -0.843 0.863 1.00 0.00 193 ASN A CA 15
ATOM 24845 C C . ASN A 1 67 ? 8.802 -2.005 1.678 1.00 0.00 193 ASN A C 15
ATOM 24846 O O . ASN A 1 67 ? 9.094 -2.130 2.868 1.00 0.00 193 ASN A O 15
ATOM 24857 N N . ALA A 1 68 ? 8.002 -2.847 1.040 1.00 0.00 194 ALA A N 15
ATOM 24858 C CA . ALA A 1 68 ? 7.493 -4.049 1.682 1.00 0.00 194 ALA A CA 15
ATOM 24859 C C . ALA A 1 68 ? 8.549 -5.148 1.634 1.00 0.00 194 ALA A C 15
ATOM 24860 O O . ALA A 1 68 ? 9.572 -5.002 0.959 1.00 0.00 194 ALA A O 15
ATOM 24867 N N . ASN A 1 69 ? 8.317 -6.239 2.353 1.00 0.00 195 ASN A N 15
ATOM 24868 C CA . ASN A 1 69 ? 9.230 -7.376 2.308 1.00 0.00 195 ASN A CA 15
ATOM 24869 C C . ASN A 1 69 ? 9.134 -8.049 0.948 1.00 0.00 195 ASN A C 15
ATOM 24870 O O . ASN A 1 69 ? 8.059 -8.058 0.357 1.00 0.00 195 ASN A O 15
ATOM 24881 N N . PRO A 1 70 ? 10.228 -8.616 0.424 1.00 0.00 196 PRO A N 15
ATOM 24882 C CA . PRO A 1 70 ? 10.222 -9.269 -0.893 1.00 0.00 196 PRO A CA 15
ATOM 24883 C C . PRO A 1 70 ? 9.084 -10.281 -1.021 1.00 0.00 196 PRO A C 15
ATOM 24884 O O . PRO A 1 70 ? 8.416 -10.369 -2.056 1.00 0.00 196 PRO A O 15
ATOM 24895 N N . ASP A 1 71 ? 8.857 -11.012 0.057 1.00 0.00 197 ASP A N 15
ATOM 24896 C CA . ASP A 1 71 ? 7.795 -11.996 0.128 1.00 0.00 197 ASP A CA 15
ATOM 24897 C C . ASP A 1 71 ? 6.430 -11.326 -0.025 1.00 0.00 197 ASP A C 15
ATOM 24898 O O . ASP A 1 71 ? 5.631 -11.711 -0.877 1.00 0.00 197 ASP A O 15
ATOM 24908 N N . CYS A 1 72 ? 6.185 -10.307 0.791 1.00 0.00 198 CYS A N 15
ATOM 24909 C CA . CYS A 1 72 ? 4.932 -9.558 0.742 1.00 0.00 198 CYS A CA 15
ATOM 24910 C C . CYS A 1 72 ? 4.768 -8.881 -0.618 1.00 0.00 198 CYS A C 15
ATOM 24911 O O . CYS A 1 72 ? 3.684 -8.871 -1.196 1.00 0.00 198 CYS A O 15
ATOM 24919 N N . LYS A 1 73 ? 5.871 -8.336 -1.123 1.00 0.00 199 LYS A N 15
ATOM 24920 C CA . LYS A 1 73 ? 5.900 -7.666 -2.417 1.00 0.00 199 LYS A CA 15
ATOM 24921 C C . LYS A 1 73 ? 5.457 -8.607 -3.534 1.00 0.00 199 LYS A C 15
ATOM 24922 O O . LYS A 1 73 ? 4.775 -8.194 -4.470 1.00 0.00 199 LYS A O 15
ATOM 24941 N N . THR A 1 74 ? 5.832 -9.872 -3.419 1.00 0.00 200 THR A N 15
ATOM 24942 C CA . THR A 1 74 ? 5.420 -10.882 -4.381 1.00 0.00 200 THR A CA 15
ATOM 24943 C C . THR A 1 74 ? 3.896 -11.028 -4.379 1.00 0.00 200 THR A C 15
ATOM 24944 O O . THR A 1 74 ? 3.263 -11.142 -5.431 1.00 0.00 200 THR A O 15
ATOM 24955 N N . ILE A 1 75 ? 3.314 -10.996 -3.188 1.00 0.00 201 ILE A N 15
ATOM 24956 C CA . ILE A 1 75 ? 1.871 -11.102 -3.033 1.00 0.00 201 ILE A CA 15
ATOM 24957 C C . ILE A 1 75 ? 1.181 -9.847 -3.567 1.00 0.00 201 ILE A C 15
ATOM 24958 O O . ILE A 1 75 ? 0.148 -9.927 -4.235 1.00 0.00 201 ILE A O 15
ATOM 24974 N N . LEU A 1 76 ? 1.773 -8.693 -3.280 1.00 0.00 202 LEU A N 15
ATOM 24975 C CA . LEU A 1 76 ? 1.254 -7.411 -3.752 1.00 0.00 202 LEU A CA 15
ATOM 24976 C C . LEU A 1 76 ? 1.193 -7.381 -5.276 1.00 0.00 202 LEU A C 15
ATOM 24977 O O . LEU A 1 76 ? 0.268 -6.818 -5.866 1.00 0.00 202 LEU A O 15
ATOM 24993 N N . LYS A 1 77 ? 2.183 -7.996 -5.911 1.00 0.00 203 LYS A N 15
ATOM 24994 C CA . LYS A 1 77 ? 2.226 -8.068 -7.364 1.00 0.00 203 LYS A CA 15
ATOM 24995 C C . LYS A 1 77 ? 1.180 -9.040 -7.891 1.00 0.00 203 LYS A C 15
ATOM 24996 O O . LYS A 1 77 ? 0.599 -8.815 -8.950 1.00 0.00 203 LYS A O 15
ATOM 25015 N N . ALA A 1 78 ? 0.936 -10.111 -7.145 1.00 0.00 204 ALA A N 15
ATOM 25016 C CA . ALA A 1 78 ? -0.064 -11.100 -7.527 1.00 0.00 204 ALA A CA 15
ATOM 25017 C C . ALA A 1 78 ? -1.468 -10.508 -7.454 1.00 0.00 204 ALA A C 15
ATOM 25018 O O . ALA A 1 78 ? -2.348 -10.863 -8.242 1.00 0.00 204 ALA A O 15
ATOM 25025 N N . LEU A 1 79 ? -1.671 -9.608 -6.502 1.00 0.00 205 LEU A N 15
ATOM 25026 C CA . LEU A 1 79 ? -2.938 -8.907 -6.365 1.00 0.00 205 LEU A CA 15
ATOM 25027 C C . LEU A 1 79 ? -3.122 -7.902 -7.493 1.00 0.00 205 LEU A C 15
ATOM 25028 O O . LEU A 1 79 ? -4.186 -7.834 -8.114 1.00 0.00 205 LEU A O 15
ATOM 25044 N N . GLY A 1 80 ? -2.081 -7.123 -7.747 1.00 0.00 206 GLY A N 15
ATOM 25045 C CA . GLY A 1 80 ? -2.117 -6.157 -8.821 1.00 0.00 206 GLY A CA 15
ATOM 25046 C C . GLY A 1 80 ? -2.776 -4.857 -8.411 1.00 0.00 206 GLY A C 15
ATOM 25047 O O . GLY A 1 80 ? -3.141 -4.675 -7.249 1.00 0.00 206 GLY A O 15
ATOM 25051 N N . PRO A 1 81 ? -2.939 -3.928 -9.358 1.00 0.00 207 PRO A N 15
ATOM 25052 C CA . PRO A 1 81 ? -3.548 -2.625 -9.097 1.00 0.00 207 PRO A CA 15
ATOM 25053 C C . PRO A 1 81 ? -5.069 -2.692 -8.977 1.00 0.00 207 PRO A C 15
ATOM 25054 O O . PRO A 1 81 ? -5.713 -1.708 -8.615 1.00 0.00 207 PRO A O 15
ATOM 25065 N N . ALA A 1 82 ? -5.640 -3.853 -9.276 1.00 0.00 208 ALA A N 15
ATOM 25066 C CA . ALA A 1 82 ? -7.088 -4.026 -9.228 1.00 0.00 208 ALA A CA 15
ATOM 25067 C C . ALA A 1 82 ? -7.556 -4.428 -7.831 1.00 0.00 208 ALA A C 15
ATOM 25068 O O . ALA A 1 82 ? -8.721 -4.770 -7.630 1.00 0.00 208 ALA A O 15
ATOM 25075 N N . ALA A 1 83 ? -6.643 -4.393 -6.870 1.00 0.00 209 ALA A N 15
ATOM 25076 C CA . ALA A 1 83 ? -6.970 -4.696 -5.483 1.00 0.00 209 ALA A CA 15
ATOM 25077 C C . ALA A 1 83 ? -6.611 -3.510 -4.590 1.00 0.00 209 ALA A C 15
ATOM 25078 O O . ALA A 1 83 ? -5.739 -2.711 -4.933 1.00 0.00 209 ALA A O 15
ATOM 25085 N N . THR A 1 84 ? -7.280 -3.403 -3.450 1.00 0.00 210 THR A N 15
ATOM 25086 C CA . THR A 1 84 ? -7.148 -2.235 -2.587 1.00 0.00 210 THR A CA 15
ATOM 25087 C C . THR A 1 84 ? -6.209 -2.489 -1.415 1.00 0.00 210 THR A C 15
ATOM 25088 O O . THR A 1 84 ? -5.686 -3.595 -1.258 1.00 0.00 210 THR A O 15
ATOM 25099 N N . LEU A 1 85 ? -6.001 -1.462 -0.596 1.00 0.00 211 LEU A N 15
ATOM 25100 C CA . LEU A 1 85 ? -5.145 -1.568 0.579 1.00 0.00 211 LEU A CA 15
ATOM 25101 C C . LEU A 1 85 ? -5.595 -2.706 1.487 1.00 0.00 211 LEU A C 15
ATOM 25102 O O . LEU A 1 85 ? -4.780 -3.527 1.906 1.00 0.00 211 LEU A O 15
ATOM 25118 N N . GLU A 1 86 ? -6.893 -2.765 1.773 1.00 0.00 212 GLU A N 15
ATOM 25119 C CA . GLU A 1 86 ? -7.426 -3.778 2.677 1.00 0.00 212 GLU A CA 15
ATOM 25120 C C . GLU A 1 86 ? -7.158 -5.185 2.144 1.00 0.00 212 GLU A C 15
ATOM 25121 O O . GLU A 1 86 ? -6.960 -6.125 2.922 1.00 0.00 212 GLU A O 15
ATOM 25134 N N . GLU A 1 87 ? -7.130 -5.327 0.820 1.00 0.00 213 GLU A N 15
ATOM 25135 C CA . GLU A 1 87 ? -6.775 -6.598 0.211 1.00 0.00 213 GLU A CA 15
ATOM 25136 C C . GLU A 1 87 ? -5.302 -6.896 0.455 1.00 0.00 213 GLU A C 15
ATOM 25137 O O . GLU A 1 87 ? -4.937 -8.012 0.813 1.00 0.00 213 GLU A O 15
ATOM 25150 N N . MET A 1 88 ? -4.466 -5.873 0.288 1.00 0.00 214 MET A N 15
ATOM 25151 C CA . MET A 1 88 ? -3.023 -5.999 0.496 1.00 0.00 214 MET A CA 15
ATOM 25152 C C . MET A 1 88 ? -2.719 -6.425 1.926 1.00 0.00 214 MET A C 15
ATOM 25153 O O . MET A 1 88 ? -1.880 -7.293 2.167 1.00 0.00 214 MET A O 15
ATOM 25167 N N . MET A 1 89 ? -3.419 -5.807 2.867 1.00 0.00 215 MET A N 15
ATOM 25168 C CA . MET A 1 89 ? -3.177 -6.026 4.289 1.00 0.00 215 MET A CA 15
ATOM 25169 C C . MET A 1 89 ? -3.524 -7.450 4.707 1.00 0.00 215 MET A C 15
ATOM 25170 O O . MET A 1 89 ? -2.810 -8.067 5.497 1.00 0.00 215 MET A O 15
ATOM 25184 N N . THR A 1 90 ? -4.621 -7.965 4.177 1.00 0.00 216 THR A N 15
ATOM 25185 C CA . THR A 1 90 ? -5.080 -9.302 4.519 1.00 0.00 216 THR A CA 15
ATOM 25186 C C . THR A 1 90 ? -4.339 -10.360 3.699 1.00 0.00 216 THR A C 15
ATOM 25187 O O . THR A 1 90 ? -4.142 -11.485 4.153 1.00 0.00 216 THR A O 15
ATOM 25198 N N . ALA A 1 91 ? -3.915 -9.992 2.498 1.00 0.00 217 ALA A N 15
ATOM 25199 C CA . ALA A 1 91 ? -3.138 -10.895 1.658 1.00 0.00 217 ALA A CA 15
ATOM 25200 C C . ALA A 1 91 ? -1.751 -11.114 2.247 1.00 0.00 217 ALA A C 15
ATOM 25201 O O . ALA A 1 91 ? -1.219 -12.222 2.223 1.00 0.00 217 ALA A O 15
ATOM 25208 N N . CYS A 1 92 ? -1.182 -10.047 2.796 1.00 0.00 218 CYS A N 15
ATOM 25209 C CA . CYS A 1 92 ? 0.140 -10.101 3.408 1.00 0.00 218 CYS A CA 15
ATOM 25210 C C . CYS A 1 92 ? 0.042 -10.483 4.883 1.00 0.00 218 CYS A C 15
ATOM 25211 O O . CYS A 1 92 ? 0.935 -10.180 5.674 1.00 0.00 218 CYS A O 15
ATOM 25219 N N . GLN A 1 93 ? -1.067 -11.126 5.246 1.00 0.00 219 GLN A N 15
ATOM 25220 C CA . GLN A 1 93 ? -1.298 -11.579 6.616 1.00 0.00 219 GLN A CA 15
ATOM 25221 C C . GLN A 1 93 ? -0.179 -12.518 7.084 1.00 0.00 219 GLN A C 15
ATOM 25222 O O . GLN A 1 93 ? 0.067 -12.656 8.283 1.00 0.00 219 GLN A O 15
ATOM 25236 N N . GLY A 1 94 ? 0.486 -13.160 6.131 1.00 0.00 220 GLY A N 15
ATOM 25237 C CA . GLY A 1 94 ? 1.567 -14.068 6.450 1.00 0.00 220 GLY A CA 15
ATOM 25238 C C . GLY A 1 94 ? 1.792 -15.076 5.343 1.00 0.00 220 GLY A C 15
ATOM 25239 O O . GLY A 1 94 ? 2.801 -15.026 4.638 1.00 0.00 220 GLY A O 15
ATOM 25243 N N . VAL A 1 95 ? 0.838 -15.977 5.173 1.00 0.00 221 VAL A N 15
ATOM 25244 C CA . VAL A 1 95 ? 0.922 -16.985 4.128 1.00 0.00 221 VAL A CA 15
ATOM 25245 C C . VAL A 1 95 ? 0.332 -16.451 2.824 1.00 0.00 221 VAL A C 15
ATOM 25246 O O . VAL A 1 95 ? -0.721 -15.806 2.818 1.00 0.00 221 VAL A O 15
ATOM 25259 N N . GLY A 1 96 ? 1.034 -16.697 1.731 1.00 0.00 222 GLY A N 15
ATOM 25260 C CA . GLY A 1 96 ? 0.588 -16.238 0.433 1.00 0.00 222 GLY A CA 15
ATOM 25261 C C . GLY A 1 96 ? 1.179 -17.070 -0.681 1.00 0.00 222 GLY A C 15
ATOM 25262 O O . GLY A 1 96 ? 1.926 -16.564 -1.516 1.00 0.00 222 GLY A O 15
ATOM 25266 N N . GLY A 1 97 ? 0.859 -18.354 -0.679 1.00 0.00 223 GLY A N 15
ATOM 25267 C CA . GLY A 1 97 ? 1.377 -19.252 -1.694 1.00 0.00 223 GLY A CA 15
ATOM 25268 C C . GLY A 1 97 ? 0.334 -19.602 -2.739 1.00 0.00 223 GLY A C 15
ATOM 25269 O O . GLY A 1 97 ? -0.504 -20.472 -2.508 1.00 0.00 223 GLY A O 15
ATOM 25273 N N . PRO A 1 98 ? 0.367 -18.936 -3.907 1.00 0.00 224 PRO A N 15
ATOM 25274 C CA . PRO A 1 98 ? -0.601 -19.168 -4.988 1.00 0.00 224 PRO A CA 15
ATOM 25275 C C . PRO A 1 98 ? -0.448 -20.542 -5.643 1.00 0.00 224 PRO A C 15
ATOM 25276 O O . PRO A 1 98 ? 0.391 -20.730 -6.527 1.00 0.00 224 PRO A O 15
ATOM 25287 N N . GLY A 1 99 ? -1.258 -21.494 -5.201 1.00 0.00 225 GLY A N 15
ATOM 25288 C CA . GLY A 1 99 ? -1.253 -22.820 -5.791 1.00 0.00 225 GLY A CA 15
ATOM 25289 C C . GLY A 1 99 ? 0.040 -23.573 -5.547 1.00 0.00 225 GLY A C 15
ATOM 25290 O O . GLY A 1 99 ? 0.728 -23.957 -6.490 1.00 0.00 225 GLY A O 15
ATOM 25294 N N . HIS A 1 100 ? 0.381 -23.771 -4.280 1.00 0.00 226 HIS A N 15
ATOM 25295 C CA . HIS A 1 100 ? 1.563 -24.542 -3.915 1.00 0.00 226 HIS A CA 15
ATOM 25296 C C . HIS A 1 100 ? 1.266 -25.395 -2.691 1.00 0.00 226 HIS A C 15
ATOM 25297 O O . HIS A 1 100 ? 0.381 -25.057 -1.903 1.00 0.00 226 HIS A O 15
ATOM 25312 N N . LYS A 1 101 ? 2.005 -26.497 -2.548 1.00 0.00 227 LYS A N 15
ATOM 25313 C CA . LYS A 1 101 ? 1.849 -27.416 -1.418 1.00 0.00 227 LYS A CA 15
ATOM 25314 C C . LYS A 1 101 ? 0.447 -28.014 -1.389 1.00 0.00 227 LYS A C 15
ATOM 25315 O O . LYS A 1 101 ? -0.174 -28.134 -0.329 1.00 0.00 227 LYS A O 15
ATOM 25334 N N . ALA A 1 102 ? -0.044 -28.386 -2.560 1.00 0.00 228 ALA A N 15
ATOM 25335 C CA . ALA A 1 102 ? -1.376 -28.949 -2.685 1.00 0.00 228 ALA A CA 15
ATOM 25336 C C . ALA A 1 102 ? -1.371 -30.432 -2.336 1.00 0.00 228 ALA A C 15
ATOM 25337 O O . ALA A 1 102 ? -0.469 -31.174 -2.736 1.00 0.00 228 ALA A O 15
ATOM 25344 N N . ARG A 1 103 ? -2.370 -30.858 -1.582 1.00 0.00 229 ARG A N 15
ATOM 25345 C CA . ARG A 1 103 ? -2.496 -32.255 -1.203 1.00 0.00 229 ARG A CA 15
ATOM 25346 C C . ARG A 1 103 ? -3.842 -32.809 -1.657 1.00 0.00 229 ARG A C 15
ATOM 25347 O O . ARG A 1 103 ? -4.854 -32.106 -1.634 1.00 0.00 229 ARG A O 15
ATOM 25368 N N . VAL A 1 104 ? -3.837 -34.058 -2.099 1.00 0.00 230 VAL A N 15
ATOM 25369 C CA . VAL A 1 104 ? -5.055 -34.723 -2.542 1.00 0.00 230 VAL A CA 15
ATOM 25370 C C . VAL A 1 104 ? -5.858 -35.213 -1.336 1.00 0.00 230 VAL A C 15
ATOM 25371 O O . VAL A 1 104 ? -5.285 -35.575 -0.306 1.00 0.00 230 VAL A O 15
ATOM 25384 N N . LEU A 1 105 ? -7.175 -35.196 -1.453 1.00 0.00 231 LEU A N 15
ATOM 25385 C CA . LEU A 1 105 ? -8.039 -35.640 -0.373 1.00 0.00 231 LEU A CA 15
ATOM 25386 C C . LEU A 1 105 ? -8.866 -36.831 -0.829 1.00 0.00 231 LEU A C 15
ATOM 25387 O O . LEU A 1 105 ? -9.744 -36.646 -1.698 1.00 0.00 231 LEU A O 15
ATOM 25404 N N . ILE B 2 1 ? -3.161 1.567 -4.776 1.00 0.00 1 ILE B N 15
ATOM 25405 C CA . ILE B 2 1 ? -3.953 2.064 -3.636 1.00 0.00 1 ILE B CA 15
ATOM 25406 C C . ILE B 2 1 ? -3.969 3.594 -3.599 1.00 0.00 1 ILE B C 15
ATOM 25407 O O . ILE B 2 1 ? -5.027 4.201 -3.439 1.00 0.00 1 ILE B O 15
ATOM 25425 N N . THR B 2 2 ? -2.792 4.199 -3.810 1.00 0.00 2 THR B N 15
ATOM 25426 C CA . THR B 2 2 ? -2.523 5.611 -3.510 1.00 0.00 2 THR B CA 15
ATOM 25427 C C . THR B 2 2 ? -2.990 6.023 -2.095 1.00 0.00 2 THR B C 15
ATOM 25428 O O . THR B 2 2 ? -3.746 5.310 -1.433 1.00 0.00 2 THR B O 15
ATOM 25439 N N . PHE B 2 3 ? -2.482 7.147 -1.610 1.00 0.00 3 PHE B N 15
ATOM 25440 C CA . PHE B 2 3 ? -2.766 7.625 -0.256 1.00 0.00 3 PHE B CA 15
ATOM 25441 C C . PHE B 2 3 ? -4.273 7.726 -0.029 1.00 0.00 3 PHE B C 15
ATOM 25442 O O . PHE B 2 3 ? -4.754 7.545 1.093 1.00 0.00 3 PHE B O 15
ATOM 25479 N N . ASP B 2 5 ? -6.507 5.670 -0.799 1.00 0.00 5 ASP B N 15
ATOM 25480 C CA . ASP B 2 5 ? -6.962 4.390 -0.244 1.00 0.00 5 ASP B CA 15
ATOM 25481 C C . ASP B 2 5 ? -6.674 4.359 1.250 1.00 0.00 5 ASP B C 15
ATOM 25482 O O . ASP B 2 5 ? -7.532 4.008 2.058 1.00 0.00 5 ASP B O 15
ATOM 25492 N N . LEU B 2 6 ? -5.471 4.792 1.603 1.00 0.00 6 LEU B N 15
ATOM 25493 C CA . LEU B 2 6 ? -5.043 4.851 2.992 1.00 0.00 6 LEU B CA 15
ATOM 25494 C C . LEU B 2 6 ? -6.005 5.679 3.836 1.00 0.00 6 LEU B C 15
ATOM 25495 O O . LEU B 2 6 ? -6.450 5.243 4.901 1.00 0.00 6 LEU B O 15
ATOM 25511 N N . LEU B 2 7 ? -6.320 6.873 3.359 1.00 0.00 7 LEU B N 15
ATOM 25512 C CA . LEU B 2 7 ? -7.205 7.767 4.085 1.00 0.00 7 LEU B CA 15
ATOM 25513 C C . LEU B 2 7 ? -8.608 7.181 4.196 1.00 0.00 7 LEU B C 15
ATOM 25514 O O . LEU B 2 7 ? -9.166 7.119 5.289 1.00 0.00 7 LEU B O 15
ATOM 25550 N N . TYR B 2 9 ? -9.531 4.203 3.952 1.00 0.00 9 TYR B N 15
ATOM 25551 C CA . TYR B 2 9 ? -9.481 3.006 4.779 1.00 0.00 9 TYR B CA 15
ATOM 25552 C C . TYR B 2 9 ? -9.724 3.362 6.241 1.00 0.00 9 TYR B C 15
ATOM 25553 O O . TYR B 2 9 ? -10.629 2.825 6.884 1.00 0.00 9 TYR B O 15
ATOM 25571 N N . TYR B 2 10 ? -8.916 4.275 6.757 1.00 0.00 10 TYR B N 15
ATOM 25572 C CA . TYR B 2 10 ? -9.024 4.705 8.145 1.00 0.00 10 TYR B CA 15
ATOM 25573 C C . TYR B 2 10 ? -10.269 5.561 8.382 1.00 0.00 10 TYR B C 15
ATOM 25574 O O . TYR B 2 10 ? -10.876 5.505 9.450 1.00 0.00 10 TYR B O 15
ATOM 25592 N N . GLY B 2 11 ? -10.641 6.350 7.385 1.00 0.00 11 GLY B N 15
ATOM 25593 C CA . GLY B 2 11 ? -11.750 7.276 7.533 1.00 0.00 11 GLY B CA 15
ATOM 25594 C C . GLY B 2 11 ? -13.110 6.600 7.575 1.00 0.00 11 GLY B C 15
ATOM 25595 O O . GLY B 2 11 ? -14.024 7.077 8.252 1.00 0.00 11 GLY B O 15
ATOM 25599 N N . LYS B 2 12 ? -13.257 5.500 6.853 1.00 0.00 12 LYS B N 15
ATOM 25600 C CA . LYS B 2 12 ? -14.537 4.803 6.794 1.00 0.00 12 LYS B CA 15
ATOM 25601 C C . LYS B 2 12 ? -14.665 3.782 7.921 1.00 0.00 12 LYS B C 15
ATOM 25602 O O . LYS B 2 12 ? -14.585 2.572 7.689 1.00 0.00 12 LYS B O 15
ATOM 25621 N N . LYS B 2 13 ? -14.865 4.264 9.140 1.00 0.00 13 LYS B N 15
ATOM 25622 C CA . LYS B 2 13 ? -15.058 3.379 10.276 1.00 0.00 13 LYS B CA 15
ATOM 25623 C C . LYS B 2 13 ? -16.029 3.993 11.279 1.00 0.00 13 LYS B C 15
ATOM 25624 O O . LYS B 2 13 ? -16.091 5.216 11.437 1.00 0.00 13 LYS B O 15
ATOM 25643 N N . LYS B 2 14 ? -16.792 3.135 11.936 1.00 0.00 14 LYS B N 15
ATOM 25644 C CA . LYS B 2 14 ? -17.675 3.539 13.018 1.00 0.00 14 LYS B CA 15
ATOM 25645 C C . LYS B 2 14 ? -18.094 2.305 13.801 1.00 0.00 14 LYS B C 15
ATOM 25646 O O . LYS B 2 14 ? -18.939 1.542 13.288 1.00 0.00 14 LYS B O 15
ATOM 25666 N N . SER A 1 12 ? 16.434 29.770 7.043 1.00 0.00 138 SER A N 16
ATOM 25667 C CA . SER A 1 12 ? 17.475 28.951 7.693 1.00 0.00 138 SER A CA 16
ATOM 25668 C C . SER A 1 12 ? 17.004 27.509 7.824 1.00 0.00 138 SER A C 16
ATOM 25669 O O . SER A 1 12 ? 15.867 27.254 8.219 1.00 0.00 138 SER A O 16
ATOM 25677 N N . GLY A 1 13 ? 17.871 26.569 7.473 1.00 0.00 139 GLY A N 16
ATOM 25678 C CA . GLY A 1 13 ? 17.520 25.169 7.569 1.00 0.00 139 GLY A CA 16
ATOM 25679 C C . GLY A 1 13 ? 18.455 24.283 6.775 1.00 0.00 139 GLY A C 16
ATOM 25680 O O . GLY A 1 13 ? 18.592 24.444 5.559 1.00 0.00 139 GLY A O 16
ATOM 25684 N N . LEU A 1 14 ? 19.114 23.364 7.463 1.00 0.00 140 LEU A N 16
ATOM 25685 C CA . LEU A 1 14 ? 20.017 22.418 6.823 1.00 0.00 140 LEU A CA 16
ATOM 25686 C C . LEU A 1 14 ? 19.599 20.988 7.146 1.00 0.00 140 LEU A C 16
ATOM 25687 O O . LEU A 1 14 ? 19.145 20.244 6.275 1.00 0.00 140 LEU A O 16
ATOM 25703 N N . VAL A 1 15 ? 19.731 20.624 8.408 1.00 0.00 141 VAL A N 16
ATOM 25704 C CA . VAL A 1 15 ? 19.442 19.271 8.854 1.00 0.00 141 VAL A CA 16
ATOM 25705 C C . VAL A 1 15 ? 18.230 19.270 9.787 1.00 0.00 141 VAL A C 16
ATOM 25706 O O . VAL A 1 15 ? 18.085 20.171 10.620 1.00 0.00 141 VAL A O 16
ATOM 25719 N N . PRO A 1 16 ? 17.322 18.284 9.641 1.00 0.00 142 PRO A N 16
ATOM 25720 C CA . PRO A 1 16 ? 16.158 18.129 10.530 1.00 0.00 142 PRO A CA 16
ATOM 25721 C C . PRO A 1 16 ? 16.551 17.628 11.922 1.00 0.00 142 PRO A C 16
ATOM 25722 O O . PRO A 1 16 ? 15.936 16.710 12.474 1.00 0.00 142 PRO A O 16
ATOM 25733 N N . ARG A 1 17 ? 17.575 18.252 12.477 1.00 0.00 143 ARG A N 16
ATOM 25734 C CA . ARG A 1 17 ? 18.106 17.892 13.779 1.00 0.00 143 ARG A CA 16
ATOM 25735 C C . ARG A 1 17 ? 17.135 18.310 14.878 1.00 0.00 143 ARG A C 16
ATOM 25736 O O . ARG A 1 17 ? 16.844 19.494 15.041 1.00 0.00 143 ARG A O 16
ATOM 25757 N N . GLY A 1 18 ? 16.627 17.329 15.608 1.00 0.00 144 GLY A N 16
ATOM 25758 C CA . GLY A 1 18 ? 15.654 17.604 16.646 1.00 0.00 144 GLY A CA 16
ATOM 25759 C C . GLY A 1 18 ? 14.235 17.539 16.120 1.00 0.00 144 GLY A C 16
ATOM 25760 O O . GLY A 1 18 ? 13.275 17.781 16.855 1.00 0.00 144 GLY A O 16
ATOM 25764 N N . SER A 1 19 ? 14.102 17.206 14.844 1.00 0.00 145 SER A N 16
ATOM 25765 C CA . SER A 1 19 ? 12.799 17.120 14.208 1.00 0.00 145 SER A CA 16
ATOM 25766 C C . SER A 1 19 ? 12.489 15.672 13.822 1.00 0.00 145 SER A C 16
ATOM 25767 O O . SER A 1 19 ? 11.678 15.018 14.478 1.00 0.00 145 SER A O 16
ATOM 25775 N N . HIS A 1 20 ? 13.161 15.173 12.781 1.00 0.00 146 HIS A N 16
ATOM 25776 C CA . HIS A 1 20 ? 12.952 13.803 12.296 1.00 0.00 146 HIS A CA 16
ATOM 25777 C C . HIS A 1 20 ? 11.487 13.548 11.936 1.00 0.00 146 HIS A C 16
ATOM 25778 O O . HIS A 1 20 ? 10.792 14.453 11.463 1.00 0.00 146 HIS A O 16
ATOM 25793 N N . MET A 1 21 ? 11.049 12.299 12.134 1.00 0.00 147 MET A N 16
ATOM 25794 C CA . MET A 1 21 ? 9.686 11.861 11.821 1.00 0.00 147 MET A CA 16
ATOM 25795 C C . MET A 1 21 ? 9.494 11.699 10.319 1.00 0.00 147 MET A C 16
ATOM 25796 O O . MET A 1 21 ? 9.215 10.602 9.833 1.00 0.00 147 MET A O 16
ATOM 25810 N N . THR A 1 22 ? 9.665 12.784 9.594 1.00 0.00 148 THR A N 16
ATOM 25811 C CA . THR A 1 22 ? 9.511 12.771 8.151 1.00 0.00 148 THR A CA 16
ATOM 25812 C C . THR A 1 22 ? 10.680 12.023 7.499 1.00 0.00 148 THR A C 16
ATOM 25813 O O . THR A 1 22 ? 11.820 12.498 7.466 1.00 0.00 148 THR A O 16
ATOM 25824 N N . SER A 1 23 ? 10.384 10.824 7.028 1.00 0.00 149 SER A N 16
ATOM 25825 C CA . SER A 1 23 ? 11.379 9.954 6.415 1.00 0.00 149 SER A CA 16
ATOM 25826 C C . SER A 1 23 ? 10.699 8.773 5.732 1.00 0.00 149 SER A C 16
ATOM 25827 O O . SER A 1 23 ? 10.943 7.614 6.067 1.00 0.00 149 SER A O 16
ATOM 25835 N N . ILE A 1 24 ? 9.859 9.079 4.751 1.00 0.00 150 ILE A N 16
ATOM 25836 C CA . ILE A 1 24 ? 9.037 8.067 4.096 1.00 0.00 150 ILE A CA 16
ATOM 25837 C C . ILE A 1 24 ? 9.889 7.116 3.249 1.00 0.00 150 ILE A C 16
ATOM 25838 O O . ILE A 1 24 ? 9.480 5.995 2.948 1.00 0.00 150 ILE A O 16
ATOM 25854 N N . LEU A 1 25 ? 11.087 7.560 2.897 1.00 0.00 151 LEU A N 16
ATOM 25855 C CA . LEU A 1 25 ? 11.989 6.762 2.073 1.00 0.00 151 LEU A CA 16
ATOM 25856 C C . LEU A 1 25 ? 12.704 5.714 2.916 1.00 0.00 151 LEU A C 16
ATOM 25857 O O . LEU A 1 25 ? 13.305 4.777 2.390 1.00 0.00 151 LEU A O 16
ATOM 25873 N N . ASP A 1 26 ? 12.649 5.886 4.227 1.00 0.00 152 ASP A N 16
ATOM 25874 C CA . ASP A 1 26 ? 13.285 4.952 5.144 1.00 0.00 152 ASP A CA 16
ATOM 25875 C C . ASP A 1 26 ? 12.253 4.078 5.828 1.00 0.00 152 ASP A C 16
ATOM 25876 O O . ASP A 1 26 ? 12.584 3.256 6.684 1.00 0.00 152 ASP A O 16
ATOM 25886 N N . ILE A 1 27 ? 10.999 4.249 5.438 1.00 0.00 153 ILE A N 16
ATOM 25887 C CA . ILE A 1 27 ? 9.925 3.423 5.970 1.00 0.00 153 ILE A CA 16
ATOM 25888 C C . ILE A 1 27 ? 9.892 2.086 5.232 1.00 0.00 153 ILE A C 16
ATOM 25889 O O . ILE A 1 27 ? 9.207 1.928 4.221 1.00 0.00 153 ILE A O 16
ATOM 25905 N N . ARG A 1 28 ? 10.667 1.138 5.733 1.00 0.00 154 ARG A N 16
ATOM 25906 C CA . ARG A 1 28 ? 10.776 -0.175 5.118 1.00 0.00 154 ARG A CA 16
ATOM 25907 C C . ARG A 1 28 ? 10.035 -1.214 5.953 1.00 0.00 154 ARG A C 16
ATOM 25908 O O . ARG A 1 28 ? 9.919 -1.073 7.173 1.00 0.00 154 ARG A O 16
ATOM 25929 N N . GLN A 1 29 ? 9.521 -2.240 5.288 1.00 0.00 155 GLN A N 16
ATOM 25930 C CA . GLN A 1 29 ? 8.823 -3.325 5.962 1.00 0.00 155 GLN A CA 16
ATOM 25931 C C . GLN A 1 29 ? 9.798 -4.444 6.315 1.00 0.00 155 GLN A C 16
ATOM 25932 O O . GLN A 1 29 ? 10.610 -4.856 5.484 1.00 0.00 155 GLN A O 16
ATOM 25946 N N . GLY A 1 30 ? 9.711 -4.928 7.546 1.00 0.00 156 GLY A N 16
ATOM 25947 C CA . GLY A 1 30 ? 10.551 -6.030 7.970 1.00 0.00 156 GLY A CA 16
ATOM 25948 C C . GLY A 1 30 ? 10.057 -7.357 7.421 1.00 0.00 156 GLY A C 16
ATOM 25949 O O . GLY A 1 30 ? 8.877 -7.486 7.094 1.00 0.00 156 GLY A O 16
ATOM 25953 N N . PRO A 1 31 ? 10.940 -8.365 7.316 1.00 0.00 157 PRO A N 16
ATOM 25954 C CA . PRO A 1 31 ? 10.593 -9.678 6.752 1.00 0.00 157 PRO A CA 16
ATOM 25955 C C . PRO A 1 31 ? 9.459 -10.370 7.510 1.00 0.00 157 PRO A C 16
ATOM 25956 O O . PRO A 1 31 ? 8.616 -11.036 6.909 1.00 0.00 157 PRO A O 16
ATOM 25967 N N . LYS A 1 32 ? 9.442 -10.211 8.830 1.00 0.00 158 LYS A N 16
ATOM 25968 C CA . LYS A 1 32 ? 8.391 -10.799 9.657 1.00 0.00 158 LYS A CA 16
ATOM 25969 C C . LYS A 1 32 ? 7.351 -9.755 10.037 1.00 0.00 158 LYS A C 16
ATOM 25970 O O . LYS A 1 32 ? 6.421 -10.036 10.793 1.00 0.00 158 LYS A O 16
ATOM 25989 N N . GLU A 1 33 ? 7.506 -8.554 9.506 1.00 0.00 159 GLU A N 16
ATOM 25990 C CA . GLU A 1 33 ? 6.682 -7.431 9.912 1.00 0.00 159 GLU A CA 16
ATOM 25991 C C . GLU A 1 33 ? 5.355 -7.418 9.164 1.00 0.00 159 GLU A C 16
ATOM 25992 O O . GLU A 1 33 ? 5.319 -7.431 7.932 1.00 0.00 159 GLU A O 16
ATOM 26005 N N . PRO A 1 34 ? 4.245 -7.414 9.913 1.00 0.00 160 PRO A N 16
ATOM 26006 C CA . PRO A 1 34 ? 2.899 -7.363 9.342 1.00 0.00 160 PRO A CA 16
ATOM 26007 C C . PRO A 1 34 ? 2.677 -6.091 8.533 1.00 0.00 160 PRO A C 16
ATOM 26008 O O . PRO A 1 34 ? 2.979 -4.986 8.986 1.00 0.00 160 PRO A O 16
ATOM 26019 N N . PHE A 1 35 ? 2.142 -6.269 7.331 1.00 0.00 161 PHE A N 16
ATOM 26020 C CA . PHE A 1 35 ? 1.904 -5.169 6.402 1.00 0.00 161 PHE A CA 16
ATOM 26021 C C . PHE A 1 35 ? 0.984 -4.115 7.015 1.00 0.00 161 PHE A C 16
ATOM 26022 O O . PHE A 1 35 ? 1.096 -2.932 6.708 1.00 0.00 161 PHE A O 16
ATOM 26039 N N . ARG A 1 36 ? 0.091 -4.551 7.896 1.00 0.00 162 ARG A N 16
ATOM 26040 C CA . ARG A 1 36 ? -0.840 -3.640 8.553 1.00 0.00 162 ARG A CA 16
ATOM 26041 C C . ARG A 1 36 ? -0.116 -2.710 9.528 1.00 0.00 162 ARG A C 16
ATOM 26042 O O . ARG A 1 36 ? -0.449 -1.534 9.631 1.00 0.00 162 ARG A O 16
ATOM 26063 N N . ASP A 1 37 ? 0.892 -3.234 10.221 1.00 0.00 163 ASP A N 16
ATOM 26064 C CA . ASP A 1 37 ? 1.667 -2.430 11.165 1.00 0.00 163 ASP A CA 16
ATOM 26065 C C . ASP A 1 37 ? 2.630 -1.528 10.403 1.00 0.00 163 ASP A C 16
ATOM 26066 O O . ASP A 1 37 ? 2.940 -0.415 10.831 1.00 0.00 163 ASP A O 16
ATOM 26076 N N . TYR A 1 38 ? 3.083 -2.017 9.256 1.00 0.00 164 TYR A N 16
ATOM 26077 C CA . TYR A 1 38 ? 3.936 -1.240 8.374 1.00 0.00 164 TYR A CA 16
ATOM 26078 C C . TYR A 1 38 ? 3.163 -0.061 7.792 1.00 0.00 164 TYR A C 16
ATOM 26079 O O . TYR A 1 38 ? 3.630 1.081 7.832 1.00 0.00 164 TYR A O 16
ATOM 26097 N N . VAL A 1 39 ? 1.976 -0.345 7.270 1.00 0.00 165 VAL A N 16
ATOM 26098 C CA . VAL A 1 39 ? 1.118 0.677 6.690 1.00 0.00 165 VAL A CA 16
ATOM 26099 C C . VAL A 1 39 ? 0.711 1.715 7.725 1.00 0.00 165 VAL A C 16
ATOM 26100 O O . VAL A 1 39 ? 0.649 2.906 7.413 1.00 0.00 165 VAL A O 16
ATOM 26113 N N . ASP A 1 40 ? 0.450 1.273 8.952 1.00 0.00 166 ASP A N 16
ATOM 26114 C CA . ASP A 1 40 ? 0.051 2.187 10.016 1.00 0.00 166 ASP A CA 16
ATOM 26115 C C . ASP A 1 40 ? 1.057 3.317 10.154 1.00 0.00 166 ASP A C 16
ATOM 26116 O O . ASP A 1 40 ? 0.685 4.484 10.137 1.00 0.00 166 ASP A O 16
ATOM 26126 N N . ARG A 1 41 ? 2.334 2.966 10.237 1.00 0.00 167 ARG A N 16
ATOM 26127 C CA . ARG A 1 41 ? 3.389 3.963 10.382 1.00 0.00 167 ARG A CA 16
ATOM 26128 C C . ARG A 1 41 ? 3.554 4.751 9.093 1.00 0.00 167 ARG A C 16
ATOM 26129 O O . ARG A 1 41 ? 3.652 5.977 9.112 1.00 0.00 167 ARG A O 16
ATOM 26150 N N . PHE A 1 42 ? 3.578 4.023 7.982 1.00 0.00 168 PHE A N 16
ATOM 26151 C CA . PHE A 1 42 ? 3.760 4.612 6.662 1.00 0.00 168 PHE A CA 16
ATOM 26152 C C . PHE A 1 42 ? 2.724 5.714 6.426 1.00 0.00 168 PHE A C 16
ATOM 26153 O O . PHE A 1 42 ? 3.061 6.832 6.036 1.00 0.00 168 PHE A O 16
ATOM 26170 N N . TYR A 1 43 ? 1.467 5.383 6.687 1.00 0.00 169 TYR A N 16
ATOM 26171 C CA . TYR A 1 43 ? 0.363 6.321 6.546 1.00 0.00 169 TYR A CA 16
ATOM 26172 C C . TYR A 1 43 ? 0.529 7.553 7.452 1.00 0.00 169 TYR A C 16
ATOM 26173 O O . TYR A 1 43 ? 0.283 8.679 7.016 1.00 0.00 169 TYR A O 16
ATOM 26191 N N . LYS A 1 44 ? 0.953 7.349 8.700 1.00 0.00 170 LYS A N 16
ATOM 26192 C CA . LYS A 1 44 ? 1.159 8.472 9.621 1.00 0.00 170 LYS A CA 16
ATOM 26193 C C . LYS A 1 44 ? 2.275 9.369 9.096 1.00 0.00 170 LYS A C 16
ATOM 26194 O O . LYS A 1 44 ? 2.157 10.597 9.097 1.00 0.00 170 LYS A O 16
ATOM 26213 N N . THR A 1 45 ? 3.356 8.738 8.642 1.00 0.00 171 THR A N 16
ATOM 26214 C CA . THR A 1 45 ? 4.500 9.456 8.105 1.00 0.00 171 THR A CA 16
ATOM 26215 C C . THR A 1 45 ? 4.105 10.251 6.862 1.00 0.00 171 THR A C 16
ATOM 26216 O O . THR A 1 45 ? 4.456 11.420 6.733 1.00 0.00 171 THR A O 16
ATOM 26227 N N . LEU A 1 46 ? 3.351 9.620 5.963 1.00 0.00 172 LEU A N 16
ATOM 26228 C CA . LEU A 1 46 ? 2.812 10.302 4.785 1.00 0.00 172 LEU A CA 16
ATOM 26229 C C . LEU A 1 46 ? 2.053 11.552 5.190 1.00 0.00 172 LEU A C 16
ATOM 26230 O O . LEU A 1 46 ? 2.233 12.630 4.626 1.00 0.00 172 LEU A O 16
ATOM 26246 N N . ARG A 1 47 ? 1.200 11.389 6.183 1.00 0.00 173 ARG A N 16
ATOM 26247 C CA . ARG A 1 47 ? 0.364 12.464 6.681 1.00 0.00 173 ARG A CA 16
ATOM 26248 C C . ARG A 1 47 ? 1.211 13.588 7.290 1.00 0.00 173 ARG A C 16
ATOM 26249 O O . ARG A 1 47 ? 0.725 14.698 7.499 1.00 0.00 173 ARG A O 16
ATOM 26270 N N . ALA A 1 48 ? 2.480 13.300 7.559 1.00 0.00 174 ALA A N 16
ATOM 26271 C CA . ALA A 1 48 ? 3.396 14.290 8.118 1.00 0.00 174 ALA A CA 16
ATOM 26272 C C . ALA A 1 48 ? 4.381 14.803 7.064 1.00 0.00 174 ALA A C 16
ATOM 26273 O O . ALA A 1 48 ? 5.035 15.827 7.266 1.00 0.00 174 ALA A O 16
ATOM 26280 N N . GLU A 1 49 ? 4.484 14.078 5.949 1.00 0.00 175 GLU A N 16
ATOM 26281 C CA . GLU A 1 49 ? 5.383 14.443 4.853 1.00 0.00 175 GLU A CA 16
ATOM 26282 C C . GLU A 1 49 ? 5.092 15.842 4.318 1.00 0.00 175 GLU A C 16
ATOM 26283 O O . GLU A 1 49 ? 3.950 16.310 4.347 1.00 0.00 175 GLU A O 16
ATOM 26296 N N . GLN A 1 50 ? 6.130 16.495 3.815 1.00 0.00 176 GLN A N 16
ATOM 26297 C CA . GLN A 1 50 ? 6.010 17.848 3.298 1.00 0.00 176 GLN A CA 16
ATOM 26298 C C . GLN A 1 50 ? 5.781 17.836 1.794 1.00 0.00 176 GLN A C 16
ATOM 26299 O O . GLN A 1 50 ? 6.664 18.183 1.009 1.00 0.00 176 GLN A O 16
ATOM 26313 N N . ALA A 1 51 ? 4.586 17.434 1.407 1.00 0.00 177 ALA A N 16
ATOM 26314 C CA . ALA A 1 51 ? 4.216 17.344 0.003 1.00 0.00 177 ALA A CA 16
ATOM 26315 C C . ALA A 1 51 ? 2.714 17.529 -0.161 1.00 0.00 177 ALA A C 16
ATOM 26316 O O . ALA A 1 51 ? 1.968 17.467 0.815 1.00 0.00 177 ALA A O 16
ATOM 26323 N N . SER A 1 52 ? 2.279 17.763 -1.389 1.00 0.00 178 SER A N 16
ATOM 26324 C CA . SER A 1 52 ? 0.861 17.902 -1.681 1.00 0.00 178 SER A CA 16
ATOM 26325 C C . SER A 1 52 ? 0.177 16.536 -1.651 1.00 0.00 178 SER A C 16
ATOM 26326 O O . SER A 1 52 ? 0.840 15.506 -1.792 1.00 0.00 178 SER A O 16
ATOM 26334 N N . GLN A 1 53 ? -1.139 16.529 -1.474 1.00 0.00 179 GLN A N 16
ATOM 26335 C CA . GLN A 1 53 ? -1.886 15.291 -1.263 1.00 0.00 179 GLN A CA 16
ATOM 26336 C C . GLN A 1 53 ? -1.653 14.285 -2.388 1.00 0.00 179 GLN A C 16
ATOM 26337 O O . GLN A 1 53 ? -1.213 13.162 -2.138 1.00 0.00 179 GLN A O 16
ATOM 26351 N N . GLU A 1 54 ? -1.907 14.701 -3.621 1.00 0.00 180 GLU A N 16
ATOM 26352 C CA . GLU A 1 54 ? -1.771 13.813 -4.774 1.00 0.00 180 GLU A CA 16
ATOM 26353 C C . GLU A 1 54 ? -0.318 13.384 -4.965 1.00 0.00 180 GLU A C 16
ATOM 26354 O O . GLU A 1 54 ? -0.043 12.289 -5.459 1.00 0.00 180 GLU A O 16
ATOM 26367 N N . VAL A 1 55 ? 0.607 14.241 -4.549 1.00 0.00 181 VAL A N 16
ATOM 26368 C CA . VAL A 1 55 ? 2.023 13.914 -4.604 1.00 0.00 181 VAL A CA 16
ATOM 26369 C C . VAL A 1 55 ? 2.326 12.790 -3.622 1.00 0.00 181 VAL A C 16
ATOM 26370 O O . VAL A 1 55 ? 3.048 11.843 -3.945 1.00 0.00 181 VAL A O 16
ATOM 26383 N N . LYS A 1 56 ? 1.742 12.885 -2.429 1.00 0.00 182 LYS A N 16
ATOM 26384 C CA . LYS A 1 56 ? 1.892 11.851 -1.416 1.00 0.00 182 LYS A CA 16
ATOM 26385 C C . LYS A 1 56 ? 1.326 10.528 -1.914 1.00 0.00 182 LYS A C 16
ATOM 26386 O O . LYS A 1 56 ? 1.828 9.459 -1.563 1.00 0.00 182 LYS A O 16
ATOM 26405 N N . ASN A 1 57 ? 0.284 10.597 -2.742 1.00 0.00 183 ASN A N 16
ATOM 26406 C CA . ASN A 1 57 ? -0.260 9.388 -3.350 1.00 0.00 183 ASN A CA 16
ATOM 26407 C C . ASN A 1 57 ? 0.778 8.789 -4.273 1.00 0.00 183 ASN A C 16
ATOM 26408 O O . ASN A 1 57 ? 1.156 7.635 -4.116 1.00 0.00 183 ASN A O 16
ATOM 26419 N N . ALA A 1 58 ? 1.265 9.615 -5.201 1.00 0.00 184 ALA A N 16
ATOM 26420 C CA . ALA A 1 58 ? 2.178 9.167 -6.250 1.00 0.00 184 ALA A CA 16
ATOM 26421 C C . ALA A 1 58 ? 3.417 8.508 -5.666 1.00 0.00 184 ALA A C 16
ATOM 26422 O O . ALA A 1 58 ? 3.897 7.500 -6.184 1.00 0.00 184 ALA A O 16
ATOM 26429 N N . ALA A 1 59 ? 3.929 9.079 -4.584 1.00 0.00 185 ALA A N 16
ATOM 26430 C CA . ALA A 1 59 ? 5.065 8.499 -3.893 1.00 0.00 185 ALA A CA 16
ATOM 26431 C C . ALA A 1 59 ? 4.695 7.133 -3.319 1.00 0.00 185 ALA A C 16
ATOM 26432 O O . ALA A 1 59 ? 5.364 6.140 -3.573 1.00 0.00 185 ALA A O 16
ATOM 26439 N N . THR A 1 60 ? 3.595 7.085 -2.589 1.00 0.00 186 THR A N 16
ATOM 26440 C CA . THR A 1 60 ? 3.140 5.856 -1.953 1.00 0.00 186 THR A CA 16
ATOM 26441 C C . THR A 1 60 ? 2.900 4.745 -2.972 1.00 0.00 186 THR A C 16
ATOM 26442 O O . THR A 1 60 ? 3.238 3.584 -2.730 1.00 0.00 186 THR A O 16
ATOM 26453 N N . GLU A 1 61 ? 2.343 5.121 -4.116 1.00 0.00 187 GLU A N 16
ATOM 26454 C CA . GLU A 1 61 ? 1.991 4.171 -5.160 1.00 0.00 187 GLU A CA 16
ATOM 26455 C C . GLU A 1 61 ? 3.204 3.340 -5.594 1.00 0.00 187 GLU A C 16
ATOM 26456 O O . GLU A 1 61 ? 3.062 2.182 -5.983 1.00 0.00 187 GLU A O 16
ATO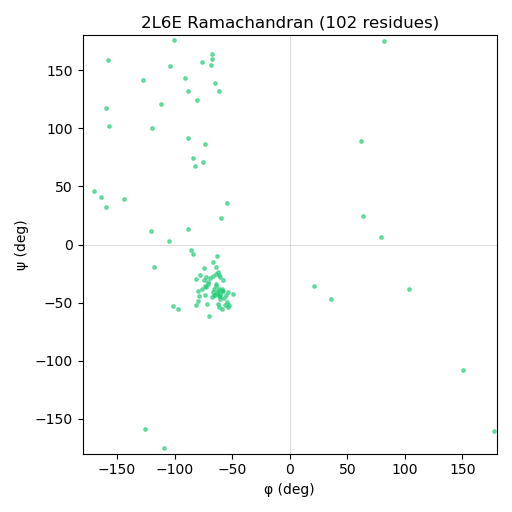M 26469 N N . THR A 1 62 ? 4.397 3.929 -5.529 1.00 0.00 188 THR A N 16
ATOM 26470 C CA . THR A 1 62 ? 5.615 3.189 -5.829 1.00 0.00 188 THR A CA 16
ATOM 26471 C C . THR A 1 62 ? 6.288 2.664 -4.554 1.00 0.00 188 THR A C 16
ATOM 26472 O O . THR A 1 62 ? 6.709 1.506 -4.497 1.00 0.00 188 THR A O 16
ATOM 26483 N N . LEU A 1 63 ? 6.345 3.500 -3.521 1.00 0.00 189 LEU A N 16
ATOM 26484 C CA . LEU A 1 63 ? 7.154 3.212 -2.339 1.00 0.00 189 LEU A CA 16
ATOM 26485 C C . LEU A 1 63 ? 6.566 2.094 -1.489 1.00 0.00 189 LEU A C 16
ATOM 26486 O O . LEU A 1 63 ? 7.313 1.302 -0.915 1.00 0.00 189 LEU A O 16
ATOM 26502 N N . LEU A 1 64 ? 5.240 2.028 -1.414 1.00 0.00 190 LEU A N 16
ATOM 26503 C CA . LEU A 1 64 ? 4.568 1.053 -0.555 1.00 0.00 190 LEU A CA 16
ATOM 26504 C C . LEU A 1 64 ? 4.991 -0.369 -0.910 1.00 0.00 190 LEU A C 16
ATOM 26505 O O . LEU A 1 64 ? 5.341 -1.162 -0.038 1.00 0.00 190 LEU A O 16
ATOM 26521 N N . VAL A 1 65 ? 4.975 -0.683 -2.198 1.00 0.00 191 VAL A N 16
ATOM 26522 C CA . VAL A 1 65 ? 5.370 -2.006 -2.655 1.00 0.00 191 VAL A CA 16
ATOM 26523 C C . VAL A 1 65 ? 6.891 -2.131 -2.686 1.00 0.00 191 VAL A C 16
ATOM 26524 O O . VAL A 1 65 ? 7.441 -3.190 -2.399 1.00 0.00 191 VAL A O 16
ATOM 26537 N N . GLN A 1 66 ? 7.561 -1.031 -3.012 1.00 0.00 192 GLN A N 16
ATOM 26538 C CA . GLN A 1 66 ? 9.008 -1.010 -3.149 1.00 0.00 192 GLN A CA 16
ATOM 26539 C C . GLN A 1 66 ? 9.710 -1.318 -1.828 1.00 0.00 192 GLN A C 16
ATOM 26540 O O . GLN A 1 66 ? 10.611 -2.159 -1.777 1.00 0.00 192 GLN A O 16
ATOM 26554 N N . ASN A 1 67 ? 9.288 -0.642 -0.766 1.00 0.00 193 ASN A N 16
ATOM 26555 C CA . ASN A 1 67 ? 9.965 -0.741 0.525 1.00 0.00 193 ASN A CA 16
ATOM 26556 C C . ASN A 1 67 ? 9.472 -1.941 1.324 1.00 0.00 193 ASN A C 16
ATOM 26557 O O . ASN A 1 67 ? 9.843 -2.122 2.485 1.00 0.00 193 ASN A O 16
ATOM 26568 N N . ALA A 1 68 ? 8.624 -2.749 0.704 1.00 0.00 194 ALA A N 16
ATOM 26569 C CA . ALA A 1 68 ? 8.175 -3.992 1.312 1.00 0.00 194 ALA A CA 16
ATOM 26570 C C . ALA A 1 68 ? 9.267 -5.052 1.210 1.00 0.00 194 ALA A C 16
ATOM 26571 O O . ALA A 1 68 ? 10.203 -4.914 0.417 1.00 0.00 194 ALA A O 16
ATOM 26578 N N . ASN A 1 69 ? 9.158 -6.101 2.015 1.00 0.00 195 ASN A N 16
ATOM 26579 C CA . ASN A 1 69 ? 10.127 -7.189 1.967 1.00 0.00 195 ASN A CA 16
ATOM 26580 C C . ASN A 1 69 ? 9.794 -8.116 0.801 1.00 0.00 195 ASN A C 16
ATOM 26581 O O . ASN A 1 69 ? 8.633 -8.186 0.398 1.00 0.00 195 ASN A O 16
ATOM 26592 N N . PRO A 1 70 ? 10.787 -8.832 0.244 1.00 0.00 196 PRO A N 16
ATOM 26593 C CA . PRO A 1 70 ? 10.613 -9.633 -0.979 1.00 0.00 196 PRO A CA 16
ATOM 26594 C C . PRO A 1 70 ? 9.405 -10.568 -0.915 1.00 0.00 196 PRO A C 16
ATOM 26595 O O . PRO A 1 70 ? 8.628 -10.670 -1.873 1.00 0.00 196 PRO A O 16
ATOM 26606 N N . ASP A 1 71 ? 9.229 -11.208 0.232 1.00 0.00 197 ASP A N 16
ATOM 26607 C CA . ASP A 1 71 ? 8.172 -12.201 0.410 1.00 0.00 197 ASP A CA 16
ATOM 26608 C C . ASP A 1 71 ? 6.797 -11.546 0.328 1.00 0.00 197 ASP A C 16
ATOM 26609 O O . ASP A 1 71 ? 5.930 -11.985 -0.430 1.00 0.00 197 ASP A O 16
ATOM 26619 N N . CYS A 1 72 ? 6.611 -10.479 1.095 1.00 0.00 198 CYS A N 16
ATOM 26620 C CA . CYS A 1 72 ? 5.351 -9.747 1.096 1.00 0.00 198 CYS A CA 16
ATOM 26621 C C . CYS A 1 72 ? 5.142 -9.059 -0.251 1.00 0.00 198 CYS A C 16
ATOM 26622 O O . CYS A 1 72 ? 4.024 -8.988 -0.758 1.00 0.00 198 CYS A O 16
ATOM 26630 N N . LYS A 1 73 ? 6.236 -8.572 -0.828 1.00 0.00 199 LYS A N 16
ATOM 26631 C CA . LYS A 1 73 ? 6.211 -7.922 -2.135 1.00 0.00 199 LYS A CA 16
ATOM 26632 C C . LYS A 1 73 ? 5.674 -8.876 -3.200 1.00 0.00 199 LYS A C 16
ATOM 26633 O O . LYS A 1 73 ? 4.941 -8.467 -4.103 1.00 0.00 199 LYS A O 16
ATOM 26652 N N . THR A 1 74 ? 6.033 -10.150 -3.078 1.00 0.00 200 THR A N 16
ATOM 26653 C CA . THR A 1 74 ? 5.534 -11.182 -3.976 1.00 0.00 200 THR A CA 16
ATOM 26654 C C . THR A 1 74 ? 4.010 -11.281 -3.881 1.00 0.00 200 THR A C 16
ATOM 26655 O O . THR A 1 74 ? 3.319 -11.427 -4.890 1.00 0.00 200 THR A O 16
ATOM 26666 N N . ILE A 1 75 ? 3.500 -11.164 -2.661 1.00 0.00 201 ILE A N 16
ATOM 26667 C CA . ILE A 1 75 ? 2.068 -11.255 -2.411 1.00 0.00 201 ILE A CA 16
ATOM 26668 C C . ILE A 1 75 ? 1.353 -9.998 -2.903 1.00 0.00 201 ILE A C 16
ATOM 26669 O O . ILE A 1 75 ? 0.277 -10.076 -3.493 1.00 0.00 201 ILE A O 16
ATOM 26685 N N . LEU A 1 76 ? 1.967 -8.847 -2.666 1.00 0.00 202 LEU A N 16
ATOM 26686 C CA . LEU A 1 76 ? 1.408 -7.569 -3.100 1.00 0.00 202 LEU A CA 16
ATOM 26687 C C . LEU A 1 76 ? 1.245 -7.535 -4.618 1.00 0.00 202 LEU A C 16
ATOM 26688 O O . LEU A 1 76 ? 0.268 -6.995 -5.139 1.00 0.00 202 LEU A O 16
ATOM 26704 N N . LYS A 1 77 ? 2.204 -8.121 -5.322 1.00 0.00 203 LYS A N 16
ATOM 26705 C CA . LYS A 1 77 ? 2.135 -8.214 -6.777 1.00 0.00 203 LYS A CA 16
ATOM 26706 C C . LYS A 1 77 ? 1.130 -9.275 -7.214 1.00 0.00 203 LYS A C 16
ATOM 26707 O O . LYS A 1 77 ? 0.590 -9.208 -8.318 1.00 0.00 203 LYS A O 16
ATOM 26726 N N . ALA A 1 78 ? 0.894 -10.257 -6.353 1.00 0.00 204 ALA A N 16
ATOM 26727 C CA . ALA A 1 78 ? -0.079 -11.306 -6.640 1.00 0.00 204 ALA A CA 16
ATOM 26728 C C . ALA A 1 78 ? -1.490 -10.727 -6.705 1.00 0.00 204 ALA A C 16
ATOM 26729 O O . ALA A 1 78 ? -2.325 -11.194 -7.481 1.00 0.00 204 ALA A O 16
ATOM 26736 N N . LEU A 1 79 ? -1.747 -9.713 -5.883 1.00 0.00 205 LEU A N 16
ATOM 26737 C CA . LEU A 1 79 ? -3.014 -8.987 -5.929 1.00 0.00 205 LEU A CA 16
ATOM 26738 C C . LEU A 1 79 ? -3.161 -8.253 -7.255 1.00 0.00 205 LEU A C 16
ATOM 26739 O O . LEU A 1 79 ? -4.232 -8.245 -7.867 1.00 0.00 205 LEU A O 16
ATOM 26755 N N . GLY A 1 80 ? -2.070 -7.632 -7.681 1.00 0.00 206 GLY A N 16
ATOM 26756 C CA . GLY A 1 80 ? -2.090 -6.812 -8.869 1.00 0.00 206 GLY A CA 16
ATOM 26757 C C . GLY A 1 80 ? -2.494 -5.389 -8.547 1.00 0.00 206 GLY A C 16
ATOM 26758 O O . GLY A 1 80 ? -2.778 -5.075 -7.390 1.00 0.00 206 GLY A O 16
ATOM 26762 N N . PRO A 1 81 ? -2.518 -4.498 -9.545 1.00 0.00 207 PRO A N 16
ATOM 26763 C CA . PRO A 1 81 ? -2.940 -3.110 -9.349 1.00 0.00 207 PRO A CA 16
ATOM 26764 C C . PRO A 1 81 ? -4.461 -2.974 -9.278 1.00 0.00 207 PRO A C 16
ATOM 26765 O O . PRO A 1 81 ? -4.993 -1.884 -9.057 1.00 0.00 207 PRO A O 16
ATOM 26776 N N . ALA A 1 82 ? -5.152 -4.093 -9.455 1.00 0.00 208 ALA A N 16
ATOM 26777 C CA . ALA A 1 82 ? -6.607 -4.118 -9.437 1.00 0.00 208 ALA A CA 16
ATOM 26778 C C . ALA A 1 82 ? -7.134 -4.575 -8.079 1.00 0.00 208 ALA A C 16
ATOM 26779 O O . ALA A 1 82 ? -8.203 -5.175 -7.977 1.00 0.00 208 ALA A O 16
ATOM 26786 N N . ALA A 1 83 ? -6.359 -4.306 -7.048 1.00 0.00 209 ALA A N 16
ATOM 26787 C CA . ALA A 1 83 ? -6.751 -4.612 -5.681 1.00 0.00 209 ALA A CA 16
ATOM 26788 C C . ALA A 1 83 ? -6.442 -3.423 -4.785 1.00 0.00 209 ALA A C 16
ATOM 26789 O O . ALA A 1 83 ? -5.611 -2.580 -5.136 1.00 0.00 209 ALA A O 16
ATOM 26796 N N . THR A 1 84 ? -7.096 -3.347 -3.636 1.00 0.00 210 THR A N 16
ATOM 26797 C CA . THR A 1 84 ? -6.948 -2.188 -2.775 1.00 0.00 210 THR A CA 16
ATOM 26798 C C . THR A 1 84 ? -6.187 -2.552 -1.501 1.00 0.00 210 THR A C 16
ATOM 26799 O O . THR A 1 84 ? -5.740 -3.691 -1.344 1.00 0.00 210 THR A O 16
ATOM 26810 N N . LEU A 1 85 ? -6.039 -1.591 -0.599 1.00 0.00 211 LEU A N 16
ATOM 26811 C CA . LEU A 1 85 ? -5.256 -1.786 0.616 1.00 0.00 211 LEU A CA 16
ATOM 26812 C C . LEU A 1 85 ? -5.789 -2.957 1.440 1.00 0.00 211 LEU A C 16
ATOM 26813 O O . LEU A 1 85 ? -5.018 -3.724 2.015 1.00 0.00 211 LEU A O 16
ATOM 26829 N N . GLU A 1 86 ? -7.109 -3.095 1.468 1.00 0.00 212 GLU A N 16
ATOM 26830 C CA . GLU A 1 86 ? -7.767 -4.107 2.272 1.00 0.00 212 GLU A CA 16
ATOM 26831 C C . GLU A 1 86 ? -7.348 -5.516 1.847 1.00 0.00 212 GLU A C 16
ATOM 26832 O O . GLU A 1 86 ? -7.163 -6.401 2.692 1.00 0.00 212 GLU A O 16
ATOM 26845 N N . GLU A 1 87 ? -7.173 -5.720 0.543 1.00 0.00 213 GLU A N 16
ATOM 26846 C CA . GLU A 1 87 ? -6.765 -7.015 0.034 1.00 0.00 213 GLU A CA 16
ATOM 26847 C C . GLU A 1 87 ? -5.344 -7.316 0.476 1.00 0.00 213 GLU A C 16
ATOM 26848 O O . GLU A 1 87 ? -5.011 -8.454 0.788 1.00 0.00 213 GLU A O 16
ATOM 26861 N N . MET A 1 88 ? -4.525 -6.274 0.532 1.00 0.00 214 MET A N 16
ATOM 26862 C CA . MET A 1 88 ? -3.127 -6.407 0.923 1.00 0.00 214 MET A CA 16
ATOM 26863 C C . MET A 1 88 ? -3.023 -6.793 2.391 1.00 0.00 214 MET A C 16
ATOM 26864 O O . MET A 1 88 ? -2.211 -7.640 2.771 1.00 0.00 214 MET A O 16
ATOM 26878 N N . MET A 1 89 ? -3.860 -6.166 3.210 1.00 0.00 215 MET A N 16
ATOM 26879 C CA . MET A 1 89 ? -3.887 -6.440 4.641 1.00 0.00 215 MET A CA 16
ATOM 26880 C C . MET A 1 89 ? -4.214 -7.903 4.888 1.00 0.00 215 MET A C 16
ATOM 26881 O O . MET A 1 89 ? -3.522 -8.588 5.641 1.00 0.00 215 MET A O 16
ATOM 26895 N N . THR A 1 90 ? -5.261 -8.377 4.226 1.00 0.00 216 THR A N 16
ATOM 26896 C CA . THR A 1 90 ? -5.690 -9.763 4.345 1.00 0.00 216 THR A CA 16
ATOM 26897 C C . THR A 1 90 ? -4.674 -10.704 3.692 1.00 0.00 216 THR A C 16
ATOM 26898 O O . THR A 1 90 ? -4.481 -11.834 4.136 1.00 0.00 216 THR A O 16
ATOM 26909 N N . ALA A 1 91 ? -4.020 -10.222 2.643 1.00 0.00 217 ALA A N 16
ATOM 26910 C CA . ALA A 1 91 ? -3.003 -10.997 1.949 1.00 0.00 217 ALA A CA 16
ATOM 26911 C C . ALA A 1 91 ? -1.822 -11.295 2.869 1.00 0.00 217 ALA A C 16
ATOM 26912 O O . ALA A 1 91 ? -1.285 -12.404 2.875 1.00 0.00 217 ALA A O 16
ATOM 26919 N N . CYS A 1 92 ? -1.438 -10.298 3.657 1.00 0.00 218 CYS A N 16
ATOM 26920 C CA . CYS A 1 92 ? -0.344 -10.437 4.607 1.00 0.00 218 CYS A CA 16
ATOM 26921 C C . CYS A 1 92 ? -0.725 -11.395 5.734 1.00 0.00 218 CYS A C 16
ATOM 26922 O O . CYS A 1 92 ? 0.139 -12.045 6.329 1.00 0.00 218 CYS A O 16
ATOM 26930 N N . GLN A 1 93 ? -2.025 -11.488 6.012 1.00 0.00 219 GLN A N 16
ATOM 26931 C CA . GLN A 1 93 ? -2.533 -12.380 7.049 1.00 0.00 219 GLN A CA 16
ATOM 26932 C C . GLN A 1 93 ? -2.270 -13.836 6.675 1.00 0.00 219 GLN A C 16
ATOM 26933 O O . GLN A 1 93 ? -2.165 -14.705 7.541 1.00 0.00 219 GLN A O 16
ATOM 26947 N N . GLY A 1 94 ? -2.166 -14.086 5.378 1.00 0.00 220 GLY A N 16
ATOM 26948 C CA . GLY A 1 94 ? -1.904 -15.421 4.895 1.00 0.00 220 GLY A CA 16
ATOM 26949 C C . GLY A 1 94 ? -2.557 -15.668 3.556 1.00 0.00 220 GLY A C 16
ATOM 26950 O O . GLY A 1 94 ? -3.783 -15.751 3.465 1.00 0.00 220 GLY A O 16
ATOM 26954 N N . VAL A 1 95 ? -1.743 -15.761 2.514 1.00 0.00 221 VAL A N 16
ATOM 26955 C CA . VAL A 1 95 ? -2.244 -15.995 1.167 1.00 0.00 221 VAL A CA 16
ATOM 26956 C C . VAL A 1 95 ? -2.865 -17.390 1.063 1.00 0.00 221 VAL A C 16
ATOM 26957 O O . VAL A 1 95 ? -2.335 -18.359 1.606 1.00 0.00 221 VAL A O 16
ATOM 26970 N N . GLY A 1 96 ? -3.996 -17.482 0.374 1.00 0.00 222 GLY A N 16
ATOM 26971 C CA . GLY A 1 96 ? -4.703 -18.742 0.274 1.00 0.00 222 GLY A CA 16
ATOM 26972 C C . GLY A 1 96 ? -4.337 -19.514 -0.974 1.00 0.00 222 GLY A C 16
ATOM 26973 O O . GLY A 1 96 ? -5.179 -20.196 -1.564 1.00 0.00 222 GLY A O 16
ATOM 26977 N N . GLY A 1 97 ? -3.079 -19.406 -1.376 1.00 0.00 223 GLY A N 16
ATOM 26978 C CA . GLY A 1 97 ? -2.610 -20.105 -2.556 1.00 0.00 223 GLY A CA 16
ATOM 26979 C C . GLY A 1 97 ? -2.875 -19.332 -3.833 1.00 0.00 223 GLY A C 16
ATOM 26980 O O . GLY A 1 97 ? -4.009 -19.293 -4.310 1.00 0.00 223 GLY A O 16
ATOM 26984 N N . PRO A 1 98 ? -1.847 -18.684 -4.398 1.00 0.00 224 PRO A N 16
ATOM 26985 C CA . PRO A 1 98 ? -1.966 -17.974 -5.664 1.00 0.00 224 PRO A CA 16
ATOM 26986 C C . PRO A 1 98 ? -1.716 -18.899 -6.853 1.00 0.00 224 PRO A C 16
ATOM 26987 O O . PRO A 1 98 ? -0.617 -18.932 -7.413 1.00 0.00 224 PRO A O 16
ATOM 26998 N N . GLY A 1 99 ? -2.741 -19.643 -7.238 1.00 0.00 225 GLY A N 16
ATOM 26999 C CA . GLY A 1 99 ? -2.590 -20.635 -8.282 1.00 0.00 225 GLY A CA 16
ATOM 27000 C C . GLY A 1 99 ? -3.511 -20.394 -9.457 1.00 0.00 225 GLY A C 16
ATOM 27001 O O . GLY A 1 99 ? -4.317 -21.256 -9.810 1.00 0.00 225 GLY A O 16
ATOM 27005 N N . HIS A 1 100 ? -3.401 -19.224 -10.066 1.00 0.00 226 HIS A N 16
ATOM 27006 C CA . HIS A 1 100 ? -4.197 -18.913 -11.244 1.00 0.00 226 HIS A CA 16
ATOM 27007 C C . HIS A 1 100 ? -3.314 -18.331 -12.341 1.00 0.00 226 HIS A C 16
ATOM 27008 O O . HIS A 1 100 ? -2.631 -17.326 -12.136 1.00 0.00 226 HIS A O 16
ATOM 27023 N N . LYS A 1 101 ? -3.319 -19.001 -13.489 1.00 0.00 227 LYS A N 16
ATOM 27024 C CA . LYS A 1 101 ? -2.523 -18.601 -14.648 1.00 0.00 227 LYS A CA 16
ATOM 27025 C C . LYS A 1 101 ? -1.027 -18.724 -14.370 1.00 0.00 227 LYS A C 16
ATOM 27026 O O . LYS A 1 101 ? -0.383 -17.774 -13.928 1.00 0.00 227 LYS A O 16
ATOM 27045 N N . ALA A 1 102 ? -0.481 -19.900 -14.637 1.00 0.00 228 ALA A N 16
ATOM 27046 C CA . ALA A 1 102 ? 0.946 -20.123 -14.503 1.00 0.00 228 ALA A CA 16
ATOM 27047 C C . ALA A 1 102 ? 1.640 -19.789 -15.815 1.00 0.00 228 ALA A C 16
ATOM 27048 O O . ALA A 1 102 ? 1.251 -20.284 -16.872 1.00 0.00 228 ALA A O 16
ATOM 27055 N N . ARG A 1 103 ? 2.655 -18.939 -15.753 1.00 0.00 229 ARG A N 16
ATOM 27056 C CA . ARG A 1 103 ? 3.330 -18.493 -16.958 1.00 0.00 229 ARG A CA 16
ATOM 27057 C C . ARG A 1 103 ? 4.368 -19.501 -17.424 1.00 0.00 229 ARG A C 16
ATOM 27058 O O . ARG A 1 103 ? 5.056 -20.130 -16.615 1.00 0.00 229 ARG A O 16
ATOM 27079 N N . VAL A 1 104 ? 4.451 -19.656 -18.738 1.00 0.00 230 VAL A N 16
ATOM 27080 C CA . VAL A 1 104 ? 5.354 -20.611 -19.356 1.00 0.00 230 VAL A CA 16
ATOM 27081 C C . VAL A 1 104 ? 6.714 -19.966 -19.608 1.00 0.00 230 VAL A C 16
ATOM 27082 O O . VAL A 1 104 ? 6.799 -18.768 -19.885 1.00 0.00 230 VAL A O 16
ATOM 27095 N N . LEU A 1 105 ? 7.770 -20.758 -19.494 1.00 0.00 231 LEU A N 16
ATOM 27096 C CA . LEU A 1 105 ? 9.121 -20.274 -19.733 1.00 0.00 231 LEU A CA 16
ATOM 27097 C C . LEU A 1 105 ? 9.381 -20.229 -21.237 1.00 0.00 231 LEU A C 16
ATOM 27098 O O . LEU A 1 105 ? 9.406 -19.117 -21.808 1.00 0.00 231 LEU A O 16
ATOM 27115 N N . ILE B 2 1 ? -3.320 1.772 -1.246 1.00 0.00 1 ILE B N 16
ATOM 27116 C CA . ILE B 2 1 ? -2.208 1.688 -2.224 1.00 0.00 1 ILE B CA 16
ATOM 27117 C C . ILE B 2 1 ? -1.657 3.077 -2.543 1.00 0.00 1 ILE B C 16
ATOM 27118 O O . ILE B 2 1 ? -0.462 3.236 -2.764 1.00 0.00 1 ILE B O 16
ATOM 27136 N N . THR B 2 2 ? -2.530 4.081 -2.562 1.00 0.00 2 THR B N 16
ATOM 27137 C CA . THR B 2 2 ? -2.089 5.465 -2.639 1.00 0.00 2 THR B CA 16
ATOM 27138 C C . THR B 2 2 ? -2.407 6.138 -1.305 1.00 0.00 2 THR B C 16
ATOM 27139 O O . THR B 2 2 ? -3.097 5.535 -0.477 1.00 0.00 2 THR B O 16
ATOM 27150 N N . PHE B 2 3 ? -1.919 7.350 -1.066 1.00 0.00 3 PHE B N 16
ATOM 27151 C CA . PHE B 2 3 ? -2.198 8.020 0.204 1.00 0.00 3 PHE B CA 16
ATOM 27152 C C . PHE B 2 3 ? -3.690 8.327 0.336 1.00 0.00 3 PHE B C 16
ATOM 27153 O O . PHE B 2 3 ? -4.244 8.236 1.433 1.00 0.00 3 PHE B O 16
ATOM 27190 N N . ASP B 2 5 ? -6.101 6.535 -0.783 1.00 0.00 5 ASP B N 16
ATOM 27191 C CA . ASP B 2 5 ? -6.684 5.262 -0.380 1.00 0.00 5 ASP B CA 16
ATOM 27192 C C . ASP B 2 5 ? -6.437 5.006 1.097 1.00 0.00 5 ASP B C 16
ATOM 27193 O O . ASP B 2 5 ? -7.323 4.555 1.812 1.00 0.00 5 ASP B O 16
ATOM 27203 N N . LEU B 2 6 ? -5.227 5.315 1.541 1.00 0.00 6 LEU B N 16
ATOM 27204 C CA . LEU B 2 6 ? -4.860 5.164 2.940 1.00 0.00 6 LEU B CA 16
ATOM 27205 C C . LEU B 2 6 ? -5.779 5.989 3.830 1.00 0.00 6 LEU B C 16
ATOM 27206 O O . LEU B 2 6 ? -6.300 5.500 4.834 1.00 0.00 6 LEU B O 16
ATOM 27222 N N . LEU B 2 7 ? -5.972 7.241 3.450 1.00 0.00 7 LEU B N 16
ATOM 27223 C CA . LEU B 2 7 ? -6.856 8.135 4.176 1.00 0.00 7 LEU B CA 16
ATOM 27224 C C . LEU B 2 7 ? -8.280 7.599 4.202 1.00 0.00 7 LEU B C 16
ATOM 27225 O O . LEU B 2 7 ? -8.872 7.450 5.271 1.00 0.00 7 LEU B O 16
ATOM 27261 N N . TYR B 2 9 ? -9.369 4.749 3.672 1.00 0.00 9 TYR B N 16
ATOM 27262 C CA . TYR B 2 9 ? -9.427 3.472 4.369 1.00 0.00 9 TYR B CA 16
ATOM 27263 C C . TYR B 2 9 ? -9.592 3.688 5.873 1.00 0.00 9 TYR B C 16
ATOM 27264 O O . TYR B 2 9 ? -10.528 3.177 6.489 1.00 0.00 9 TYR B O 16
ATOM 27282 N N . TYR B 2 10 ? -8.674 4.456 6.452 1.00 0.00 10 TYR B N 16
ATOM 27283 C CA . TYR B 2 10 ? -8.676 4.711 7.891 1.00 0.00 10 TYR B CA 16
ATOM 27284 C C . TYR B 2 10 ? -9.837 5.605 8.313 1.00 0.00 10 TYR B C 16
ATOM 27285 O O . TYR B 2 10 ? -10.497 5.345 9.320 1.00 0.00 10 TYR B O 16
ATOM 27303 N N . GLY B 2 11 ? -10.084 6.656 7.547 1.00 0.00 11 GLY B N 16
ATOM 27304 C CA . GLY B 2 11 ? -11.083 7.629 7.932 1.00 0.00 11 GLY B CA 16
ATOM 27305 C C . GLY B 2 11 ? -12.220 7.726 6.941 1.00 0.00 11 GLY B C 16
ATOM 27306 O O . GLY B 2 11 ? -12.415 8.765 6.311 1.00 0.00 11 GLY B O 16
ATOM 27310 N N . LYS B 2 12 ? -12.985 6.653 6.815 1.00 0.00 12 LYS B N 16
ATOM 27311 C CA . LYS B 2 12 ? -14.141 6.640 5.930 1.00 0.00 12 LYS B CA 16
ATOM 27312 C C . LYS B 2 12 ? -15.402 6.994 6.705 1.00 0.00 12 LYS B C 16
ATOM 27313 O O . LYS B 2 12 ? -16.524 6.717 6.275 1.00 0.00 12 LYS B O 16
ATOM 27332 N N . LYS B 2 13 ? -15.198 7.622 7.855 1.00 0.00 13 LYS B N 16
ATOM 27333 C CA . LYS B 2 13 ? -16.293 8.061 8.707 1.00 0.00 13 LYS B CA 16
ATOM 27334 C C . LYS B 2 13 ? -16.830 9.416 8.255 1.00 0.00 13 LYS B C 16
ATOM 27335 O O . LYS B 2 13 ? -17.696 10.002 8.906 1.00 0.00 13 LYS B O 16
ATOM 27354 N N . LYS B 2 14 ? -16.298 9.914 7.145 1.00 0.00 14 LYS B N 16
ATOM 27355 C CA . LYS B 2 14 ? -16.822 11.114 6.518 1.00 0.00 14 LYS B CA 16
ATOM 27356 C C . LYS B 2 14 ? -16.779 10.967 4.998 1.00 0.00 14 LYS B C 16
ATOM 27357 O O . LYS B 2 14 ? -17.819 10.601 4.413 1.00 0.00 14 LYS B O 16
ATOM 27377 N N . SER A 1 12 ? 29.454 17.354 6.153 1.00 0.00 138 SER A N 17
ATOM 27378 C CA . SER A 1 12 ? 29.909 16.195 6.946 1.00 0.00 138 SER A CA 17
ATOM 27379 C C . SER A 1 12 ? 29.094 16.070 8.229 1.00 0.00 138 SER A C 17
ATOM 27380 O O . SER A 1 12 ? 29.368 16.754 9.218 1.00 0.00 138 SER A O 17
ATOM 27388 N N . GLY A 1 13 ? 28.087 15.205 8.205 1.00 0.00 139 GLY A N 17
ATOM 27389 C CA . GLY A 1 13 ? 27.275 14.973 9.384 1.00 0.00 139 GLY A CA 17
ATOM 27390 C C . GLY A 1 13 ? 26.261 16.075 9.611 1.00 0.00 139 GLY A C 17
ATOM 27391 O O . GLY A 1 13 ? 25.839 16.736 8.659 1.00 0.00 139 GLY A O 17
ATOM 27395 N N . LEU A 1 14 ? 25.879 16.272 10.874 1.00 0.00 140 LEU A N 17
ATOM 27396 C CA . LEU A 1 14 ? 24.897 17.292 11.261 1.00 0.00 140 LEU A CA 17
ATOM 27397 C C . LEU A 1 14 ? 23.523 16.996 10.661 1.00 0.00 140 LEU A C 17
ATOM 27398 O O . LEU A 1 14 ? 23.333 15.960 10.020 1.00 0.00 140 LEU A O 17
ATOM 27414 N N . VAL A 1 15 ? 22.579 17.916 10.901 1.00 0.00 141 VAL A N 17
ATOM 27415 C CA . VAL A 1 15 ? 21.197 17.838 10.398 1.00 0.00 141 VAL A CA 17
ATOM 27416 C C . VAL A 1 15 ? 20.648 16.405 10.354 1.00 0.00 141 VAL A C 17
ATOM 27417 O O . VAL A 1 15 ? 20.427 15.838 9.278 1.00 0.00 141 VAL A O 17
ATOM 27430 N N . PRO A 1 16 ? 20.400 15.812 11.536 1.00 0.00 142 PRO A N 17
ATOM 27431 C CA . PRO A 1 16 ? 19.914 14.433 11.645 1.00 0.00 142 PRO A CA 17
ATOM 27432 C C . PRO A 1 16 ? 18.561 14.239 10.970 1.00 0.00 142 PRO A C 17
ATOM 27433 O O . PRO A 1 16 ? 17.797 15.194 10.802 1.00 0.00 142 PRO A O 17
ATOM 27444 N N . ARG A 1 17 ? 18.269 13.004 10.586 1.00 0.00 143 ARG A N 17
ATOM 27445 C CA . ARG A 1 17 ? 17.003 12.681 9.937 1.00 0.00 143 ARG A CA 17
ATOM 27446 C C . ARG A 1 17 ? 15.830 13.048 10.839 1.00 0.00 143 ARG A C 17
ATOM 27447 O O . ARG A 1 17 ? 14.852 13.640 10.390 1.00 0.00 143 ARG A O 17
ATOM 27468 N N . GLY A 1 18 ? 15.957 12.725 12.125 1.00 0.00 144 GLY A N 17
ATOM 27469 C CA . GLY A 1 18 ? 14.899 13.006 13.082 1.00 0.00 144 GLY A CA 17
ATOM 27470 C C . GLY A 1 18 ? 14.762 14.484 13.401 1.00 0.00 144 GLY A C 17
ATOM 27471 O O . GLY A 1 18 ? 13.903 14.879 14.188 1.00 0.00 144 GLY A O 17
ATOM 27475 N N . SER A 1 19 ? 15.609 15.304 12.796 1.00 0.00 145 SER A N 17
ATOM 27476 C CA . SER A 1 19 ? 15.515 16.745 12.952 1.00 0.00 145 SER A CA 17
ATOM 27477 C C . SER A 1 19 ? 14.564 17.306 11.900 1.00 0.00 145 SER A C 17
ATOM 27478 O O . SER A 1 19 ? 14.257 18.498 11.888 1.00 0.00 145 SER A O 17
ATOM 27486 N N . HIS A 1 20 ? 14.107 16.428 11.016 1.00 0.00 146 HIS A N 17
ATOM 27487 C CA . HIS A 1 20 ? 13.181 16.799 9.956 1.00 0.00 146 HIS A CA 17
ATOM 27488 C C . HIS A 1 20 ? 11.981 15.864 9.956 1.00 0.00 146 HIS A C 17
ATOM 27489 O O . HIS A 1 20 ? 12.100 14.691 10.307 1.00 0.00 146 HIS A O 17
ATOM 27504 N N . MET A 1 21 ? 10.830 16.384 9.561 1.00 0.00 147 MET A N 17
ATOM 27505 C CA . MET A 1 21 ? 9.625 15.573 9.454 1.00 0.00 147 MET A CA 17
ATOM 27506 C C . MET A 1 21 ? 9.598 14.856 8.108 1.00 0.00 147 MET A C 17
ATOM 27507 O O . MET A 1 21 ? 8.696 15.052 7.291 1.00 0.00 147 MET A O 17
ATOM 27521 N N . THR A 1 22 ? 10.620 14.044 7.885 1.00 0.00 148 THR A N 17
ATOM 27522 C CA . THR A 1 22 ? 10.777 13.284 6.660 1.00 0.00 148 THR A CA 17
ATOM 27523 C C . THR A 1 22 ? 11.361 11.917 6.997 1.00 0.00 148 THR A C 17
ATOM 27524 O O . THR A 1 22 ? 12.578 11.768 7.136 1.00 0.00 148 THR A O 17
ATOM 27535 N N . SER A 1 23 ? 10.503 10.923 7.152 1.00 0.00 149 SER A N 17
ATOM 27536 C CA . SER A 1 23 ? 10.949 9.624 7.628 1.00 0.00 149 SER A CA 17
ATOM 27537 C C . SER A 1 23 ? 10.346 8.464 6.833 1.00 0.00 149 SER A C 17
ATOM 27538 O O . SER A 1 23 ? 10.634 7.302 7.122 1.00 0.00 149 SER A O 17
ATOM 27546 N N . ILE A 1 24 ? 9.527 8.772 5.826 1.00 0.00 150 ILE A N 17
ATOM 27547 C CA . ILE A 1 24 ? 8.976 7.745 4.941 1.00 0.00 150 ILE A CA 17
ATOM 27548 C C . ILE A 1 24 ? 10.096 6.936 4.284 1.00 0.00 150 ILE A C 17
ATOM 27549 O O . ILE A 1 24 ? 9.971 5.729 4.080 1.00 0.00 150 ILE A O 17
ATOM 27565 N N . LEU A 1 25 ? 11.200 7.610 3.984 1.00 0.00 151 LEU A N 17
ATOM 27566 C CA . LEU A 1 25 ? 12.360 6.967 3.373 1.00 0.00 151 LEU A CA 17
ATOM 27567 C C . LEU A 1 25 ? 12.910 5.843 4.249 1.00 0.00 151 LEU A C 17
ATOM 27568 O O . LEU A 1 25 ? 13.476 4.872 3.744 1.00 0.00 151 LEU A O 17
ATOM 27584 N N . ASP A 1 26 ? 12.737 5.971 5.558 1.00 0.00 152 ASP A N 17
ATOM 27585 C CA . ASP A 1 26 ? 13.227 4.965 6.493 1.00 0.00 152 ASP A CA 17
ATOM 27586 C C . ASP A 1 26 ? 12.158 3.913 6.752 1.00 0.00 152 ASP A C 17
ATOM 27587 O O . ASP A 1 26 ? 12.465 2.757 7.060 1.00 0.00 152 ASP A O 17
ATOM 27597 N N . ILE A 1 27 ? 10.902 4.318 6.604 1.00 0.00 153 ILE A N 17
ATOM 27598 C CA . ILE A 1 27 ? 9.771 3.431 6.849 1.00 0.00 153 ILE A CA 17
ATOM 27599 C C . ILE A 1 27 ? 9.769 2.265 5.867 1.00 0.00 153 ILE A C 17
ATOM 27600 O O . ILE A 1 27 ? 9.559 2.439 4.668 1.00 0.00 153 ILE A O 17
ATOM 27616 N N . ARG A 1 28 ? 10.029 1.081 6.389 1.00 0.00 154 ARG A N 17
ATOM 27617 C CA . ARG A 1 28 ? 10.018 -0.135 5.598 1.00 0.00 154 ARG A CA 17
ATOM 27618 C C . ARG A 1 28 ? 9.524 -1.290 6.451 1.00 0.00 154 ARG A C 17
ATOM 27619 O O . ARG A 1 28 ? 9.591 -1.238 7.678 1.00 0.00 154 ARG A O 17
ATOM 27640 N N . GLN A 1 29 ? 9.013 -2.318 5.802 1.00 0.00 155 GLN A N 17
ATOM 27641 C CA . GLN A 1 29 ? 8.449 -3.454 6.501 1.00 0.00 155 GLN A CA 17
ATOM 27642 C C . GLN A 1 29 ? 9.552 -4.390 6.978 1.00 0.00 155 GLN A C 17
ATOM 27643 O O . GLN A 1 29 ? 10.298 -4.949 6.173 1.00 0.00 155 GLN A O 17
ATOM 27657 N N . GLY A 1 30 ? 9.665 -4.532 8.293 1.00 0.00 156 GLY A N 17
ATOM 27658 C CA . GLY A 1 30 ? 10.622 -5.457 8.863 1.00 0.00 156 GLY A CA 17
ATOM 27659 C C . GLY A 1 30 ? 10.253 -6.893 8.557 1.00 0.00 156 GLY A C 17
ATOM 27660 O O . GLY A 1 30 ? 9.107 -7.172 8.214 1.00 0.00 156 GLY A O 17
ATOM 27664 N N . PRO A 1 31 ? 11.197 -7.830 8.693 1.00 0.00 157 PRO A N 17
ATOM 27665 C CA . PRO A 1 31 ? 10.997 -9.231 8.300 1.00 0.00 157 PRO A CA 17
ATOM 27666 C C . PRO A 1 31 ? 9.868 -9.920 9.065 1.00 0.00 157 PRO A C 17
ATOM 27667 O O . PRO A 1 31 ? 9.331 -10.930 8.609 1.00 0.00 157 PRO A O 17
ATOM 27678 N N . LYS A 1 32 ? 9.516 -9.390 10.231 1.00 0.00 158 LYS A N 17
ATOM 27679 C CA . LYS A 1 32 ? 8.408 -9.940 10.998 1.00 0.00 158 LYS A CA 17
ATOM 27680 C C . LYS A 1 32 ? 7.281 -8.922 11.116 1.00 0.00 158 LYS A C 17
ATOM 27681 O O . LYS A 1 32 ? 6.331 -9.123 11.876 1.00 0.00 158 LYS A O 17
ATOM 27700 N N . GLU A 1 33 ? 7.389 -7.831 10.368 1.00 0.00 159 GLU A N 17
ATOM 27701 C CA . GLU A 1 33 ? 6.358 -6.804 10.374 1.00 0.00 159 GLU A CA 17
ATOM 27702 C C . GLU A 1 33 ? 5.198 -7.196 9.473 1.00 0.00 159 GLU A C 17
ATOM 27703 O O . GLU A 1 33 ? 5.385 -7.458 8.285 1.00 0.00 159 GLU A O 17
ATOM 27716 N N . PRO A 1 34 ? 3.983 -7.236 10.026 1.00 0.00 160 PRO A N 17
ATOM 27717 C CA . PRO A 1 34 ? 2.772 -7.425 9.241 1.00 0.00 160 PRO A CA 17
ATOM 27718 C C . PRO A 1 34 ? 2.448 -6.159 8.461 1.00 0.00 160 PRO A C 17
ATOM 27719 O O . PRO A 1 34 ? 2.803 -5.054 8.878 1.00 0.00 160 PRO A O 17
ATOM 27730 N N . PHE A 1 35 ? 1.770 -6.320 7.333 1.00 0.00 161 PHE A N 17
ATOM 27731 C CA . PHE A 1 35 ? 1.372 -5.186 6.511 1.00 0.00 161 PHE A CA 17
ATOM 27732 C C . PHE A 1 35 ? 0.424 -4.287 7.300 1.00 0.00 161 PHE A C 17
ATOM 27733 O O . PHE A 1 35 ? 0.320 -3.089 7.042 1.00 0.00 161 PHE A O 17
ATOM 27750 N N . ARG A 1 36 ? -0.248 -4.891 8.272 1.00 0.00 162 ARG A N 17
ATOM 27751 C CA . ARG A 1 36 ? -1.148 -4.184 9.171 1.00 0.00 162 ARG A CA 17
ATOM 27752 C C . ARG A 1 36 ? -0.393 -3.105 9.949 1.00 0.00 162 ARG A C 17
ATOM 27753 O O . ARG A 1 36 ? -0.782 -1.938 9.944 1.00 0.00 162 ARG A O 17
ATOM 27774 N N . ASP A 1 37 ? 0.703 -3.501 10.592 1.00 0.00 163 ASP A N 17
ATOM 27775 C CA . ASP A 1 37 ? 1.513 -2.573 11.384 1.00 0.00 163 ASP A CA 17
ATOM 27776 C C . ASP A 1 37 ? 2.362 -1.691 10.481 1.00 0.00 163 ASP A C 17
ATOM 27777 O O . ASP A 1 37 ? 2.661 -0.542 10.812 1.00 0.00 163 ASP A O 17
ATOM 27787 N N . TYR A 1 38 ? 2.747 -2.242 9.339 1.00 0.00 164 TYR A N 17
ATOM 27788 C CA . TYR A 1 38 ? 3.537 -1.516 8.357 1.00 0.00 164 TYR A CA 17
ATOM 27789 C C . TYR A 1 38 ? 2.767 -0.298 7.857 1.00 0.00 164 TYR A C 17
ATOM 27790 O O . TYR A 1 38 ? 3.286 0.819 7.856 1.00 0.00 164 TYR A O 17
ATOM 27808 N N . VAL A 1 39 ? 1.521 -0.521 7.461 1.00 0.00 165 VAL A N 17
ATOM 27809 C CA . VAL A 1 39 ? 0.661 0.549 6.979 1.00 0.00 165 VAL A CA 17
ATOM 27810 C C . VAL A 1 39 ? 0.390 1.579 8.066 1.00 0.00 165 VAL A C 17
ATOM 27811 O O . VAL A 1 39 ? 0.343 2.777 7.788 1.00 0.00 165 VAL A O 17
ATOM 27824 N N . ASP A 1 40 ? 0.241 1.115 9.302 1.00 0.00 166 ASP A N 17
ATOM 27825 C CA . ASP A 1 40 ? -0.044 2.008 10.421 1.00 0.00 166 ASP A CA 17
ATOM 27826 C C . ASP A 1 40 ? 0.990 3.126 10.506 1.00 0.00 166 ASP A C 17
ATOM 27827 O O . ASP A 1 40 ? 0.635 4.303 10.542 1.00 0.00 166 ASP A O 17
ATOM 27837 N N . ARG A 1 41 ? 2.266 2.765 10.482 1.00 0.00 167 ARG A N 17
ATOM 27838 C CA . ARG A 1 41 ? 3.326 3.752 10.646 1.00 0.00 167 ARG A CA 17
ATOM 27839 C C . ARG A 1 41 ? 3.703 4.405 9.319 1.00 0.00 167 ARG A C 17
ATOM 27840 O O . ARG A 1 41 ? 4.211 5.527 9.298 1.00 0.00 167 ARG A O 17
ATOM 27861 N N . PHE A 1 42 ? 3.449 3.712 8.218 1.00 0.00 168 PHE A N 17
ATOM 27862 C CA . PHE A 1 42 ? 3.681 4.280 6.894 1.00 0.00 168 PHE A CA 17
ATOM 27863 C C . PHE A 1 42 ? 2.716 5.440 6.669 1.00 0.00 168 PHE A C 17
ATOM 27864 O O . PHE A 1 42 ? 3.121 6.553 6.336 1.00 0.00 168 PHE A O 17
ATOM 27881 N N . TYR A 1 43 ? 1.441 5.163 6.898 1.00 0.00 169 TYR A N 17
ATOM 27882 C CA . TYR A 1 43 ? 0.374 6.134 6.692 1.00 0.00 169 TYR A CA 17
ATOM 27883 C C . TYR A 1 43 ? 0.569 7.394 7.536 1.00 0.00 169 TYR A C 17
ATOM 27884 O O . TYR A 1 43 ? 0.536 8.503 7.004 1.00 0.00 169 TYR A O 17
ATOM 27902 N N . LYS A 1 44 ? 0.794 7.230 8.836 1.00 0.00 170 LYS A N 17
ATOM 27903 C CA . LYS A 1 44 ? 0.888 8.383 9.733 1.00 0.00 170 LYS A CA 17
ATOM 27904 C C . LYS A 1 44 ? 2.120 9.233 9.437 1.00 0.00 170 LYS A C 17
ATOM 27905 O O . LYS A 1 44 ? 2.117 10.440 9.671 1.00 0.00 170 LYS A O 17
ATOM 27924 N N . THR A 1 45 ? 3.161 8.609 8.906 1.00 0.00 171 THR A N 17
ATOM 27925 C CA . THR A 1 45 ? 4.352 9.339 8.503 1.00 0.00 171 THR A CA 17
ATOM 27926 C C . THR A 1 45 ? 4.102 10.069 7.187 1.00 0.00 171 THR A C 17
ATOM 27927 O O . THR A 1 45 ? 4.518 11.213 7.004 1.00 0.00 171 THR A O 17
ATOM 27938 N N . LEU A 1 46 ? 3.390 9.409 6.282 1.00 0.00 172 LEU A N 17
ATOM 27939 C CA . LEU A 1 46 ? 3.113 9.967 4.965 1.00 0.00 172 LEU A CA 17
ATOM 27940 C C . LEU A 1 46 ? 2.228 11.211 5.072 1.00 0.00 172 LEU A C 17
ATOM 27941 O O . LEU A 1 46 ? 2.319 12.121 4.248 1.00 0.00 172 LEU A O 17
ATOM 27957 N N . ARG A 1 47 ? 1.366 11.252 6.087 1.00 0.00 173 ARG A N 17
ATOM 27958 C CA . ARG A 1 47 ? 0.588 12.455 6.367 1.00 0.00 173 ARG A CA 17
ATOM 27959 C C . ARG A 1 47 ? 1.521 13.607 6.732 1.00 0.00 173 ARG A C 17
ATOM 27960 O O . ARG A 1 47 ? 1.326 14.740 6.289 1.00 0.00 173 ARG A O 17
ATOM 27981 N N . ALA A 1 48 ? 2.548 13.293 7.518 1.00 0.00 174 ALA A N 17
ATOM 27982 C CA . ALA A 1 48 ? 3.473 14.295 8.034 1.00 0.00 174 ALA A CA 17
ATOM 27983 C C . ALA A 1 48 ? 4.414 14.807 6.948 1.00 0.00 174 ALA A C 17
ATOM 27984 O O . ALA A 1 48 ? 4.860 15.956 6.999 1.00 0.00 174 ALA A O 17
ATOM 27991 N N . GLU A 1 49 ? 4.720 13.945 5.983 1.00 0.00 175 GLU A N 17
ATOM 27992 C CA . GLU A 1 49 ? 5.582 14.313 4.859 1.00 0.00 175 GLU A CA 17
ATOM 27993 C C . GLU A 1 49 ? 5.071 15.580 4.177 1.00 0.00 175 GLU A C 17
ATOM 27994 O O . GLU A 1 49 ? 3.866 15.760 3.996 1.00 0.00 175 GLU A O 17
ATOM 28007 N N . GLN A 1 50 ? 5.986 16.461 3.807 1.00 0.00 176 GLN A N 17
ATOM 28008 C CA . GLN A 1 50 ? 5.617 17.704 3.151 1.00 0.00 176 GLN A CA 17
ATOM 28009 C C . GLN A 1 50 ? 5.547 17.506 1.643 1.00 0.00 176 GLN A C 17
ATOM 28010 O O . GLN A 1 50 ? 6.577 17.454 0.968 1.00 0.00 176 GLN A O 17
ATOM 28024 N N . ALA A 1 51 ? 4.328 17.398 1.134 1.00 0.00 177 ALA A N 17
ATOM 28025 C CA . ALA A 1 51 ? 4.086 17.180 -0.288 1.00 0.00 177 ALA A CA 17
ATOM 28026 C C . ALA A 1 51 ? 2.593 17.241 -0.568 1.00 0.00 177 ALA A C 17
ATOM 28027 O O . ALA A 1 51 ? 1.781 16.960 0.313 1.00 0.00 177 ALA A O 17
ATOM 28034 N N . SER A 1 52 ? 2.231 17.615 -1.786 1.00 0.00 178 SER A N 17
ATOM 28035 C CA . SER A 1 52 ? 0.837 17.594 -2.199 1.00 0.00 178 SER A CA 17
ATOM 28036 C C . SER A 1 52 ? 0.334 16.153 -2.223 1.00 0.00 178 SER A C 17
ATOM 28037 O O . SER A 1 52 ? 1.060 15.230 -2.586 1.00 0.00 178 SER A O 17
ATOM 28045 N N . GLN A 1 53 ? -0.922 15.983 -1.825 1.00 0.00 179 GLN A N 17
ATOM 28046 C CA . GLN A 1 53 ? -1.505 14.669 -1.558 1.00 0.00 179 GLN A CA 17
ATOM 28047 C C . GLN A 1 53 ? -1.526 13.782 -2.799 1.00 0.00 179 GLN A C 17
ATOM 28048 O O . GLN A 1 53 ? -1.328 12.571 -2.703 1.00 0.00 179 GLN A O 17
ATOM 28062 N N . GLU A 1 54 ? -1.772 14.386 -3.950 1.00 0.00 180 GLU A N 17
ATOM 28063 C CA . GLU A 1 54 ? -1.777 13.665 -5.222 1.00 0.00 180 GLU A CA 17
ATOM 28064 C C . GLU A 1 54 ? -0.351 13.294 -5.633 1.00 0.00 180 GLU A C 17
ATOM 28065 O O . GLU A 1 54 ? -0.132 12.364 -6.405 1.00 0.00 180 GLU A O 17
ATOM 28078 N N . VAL A 1 55 ? 0.617 14.036 -5.120 1.00 0.00 181 VAL A N 17
ATOM 28079 C CA . VAL A 1 55 ? 2.015 13.681 -5.304 1.00 0.00 181 VAL A CA 17
ATOM 28080 C C . VAL A 1 55 ? 2.366 12.544 -4.351 1.00 0.00 181 VAL A C 17
ATOM 28081 O O . VAL A 1 55 ? 3.061 11.594 -4.714 1.00 0.00 181 VAL A O 17
ATOM 28094 N N . LYS A 1 56 ? 1.838 12.638 -3.133 1.00 0.00 182 LYS A N 17
ATOM 28095 C CA . LYS A 1 56 ? 2.037 11.612 -2.121 1.00 0.00 182 LYS A CA 17
ATOM 28096 C C . LYS A 1 56 ? 1.510 10.268 -2.594 1.00 0.00 182 LYS A C 17
ATOM 28097 O O . LYS A 1 56 ? 2.218 9.262 -2.537 1.00 0.00 182 LYS A O 17
ATOM 28116 N N . ASN A 1 57 ? 0.267 10.251 -3.067 1.00 0.00 183 ASN A N 17
ATOM 28117 C CA . ASN A 1 57 ? -0.348 9.002 -3.482 1.00 0.00 183 ASN A CA 17
ATOM 28118 C C . ASN A 1 57 ? 0.341 8.436 -4.711 1.00 0.00 183 ASN A C 17
ATOM 28119 O O . ASN A 1 57 ? 0.495 7.230 -4.823 1.00 0.00 183 ASN A O 17
ATOM 28130 N N . ALA A 1 58 ? 0.793 9.308 -5.602 1.00 0.00 184 ALA A N 17
ATOM 28131 C CA . ALA A 1 58 ? 1.507 8.879 -6.799 1.00 0.00 184 ALA A CA 17
ATOM 28132 C C . ALA A 1 58 ? 2.819 8.189 -6.436 1.00 0.00 184 ALA A C 17
ATOM 28133 O O . ALA A 1 58 ? 3.196 7.186 -7.042 1.00 0.00 184 ALA A O 17
ATOM 28140 N N . ALA A 1 59 ? 3.508 8.728 -5.438 1.00 0.00 185 ALA A N 17
ATOM 28141 C CA . ALA A 1 59 ? 4.783 8.174 -5.003 1.00 0.00 185 ALA A CA 17
ATOM 28142 C C . ALA A 1 59 ? 4.590 6.877 -4.222 1.00 0.00 185 ALA A C 17
ATOM 28143 O O . ALA A 1 59 ? 5.291 5.889 -4.455 1.00 0.00 185 ALA A O 17
ATOM 28150 N N . THR A 1 60 ? 3.632 6.877 -3.300 1.00 0.00 186 THR A N 17
ATOM 28151 C CA . THR A 1 60 ? 3.406 5.723 -2.440 1.00 0.00 186 THR A CA 17
ATOM 28152 C C . THR A 1 60 ? 2.970 4.495 -3.239 1.00 0.00 186 THR A C 17
ATOM 28153 O O . THR A 1 60 ? 3.318 3.377 -2.865 1.00 0.00 186 THR A O 17
ATOM 28164 N N . GLU A 1 61 ? 2.210 4.697 -4.325 1.00 0.00 187 GLU A N 17
ATOM 28165 C CA . GLU A 1 61 ? 1.815 3.590 -5.202 1.00 0.00 187 GLU A CA 17
ATOM 28166 C C . GLU A 1 61 ? 3.017 2.719 -5.517 1.00 0.00 187 GLU A C 17
ATOM 28167 O O . GLU A 1 61 ? 2.943 1.490 -5.515 1.00 0.00 187 GLU A O 17
ATOM 28180 N N . THR A 1 62 ? 4.124 3.386 -5.783 1.00 0.00 188 THR A N 17
ATOM 28181 C CA . THR A 1 62 ? 5.347 2.738 -6.155 1.00 0.00 188 THR A CA 17
ATOM 28182 C C . THR A 1 62 ? 6.078 2.156 -4.944 1.00 0.00 188 THR A C 17
ATOM 28183 O O . THR A 1 62 ? 6.283 0.944 -4.846 1.00 0.00 188 THR A O 17
ATOM 28194 N N . LEU A 1 63 ? 6.440 3.024 -4.010 1.00 0.00 189 LEU A N 17
ATOM 28195 C CA . LEU A 1 63 ? 7.394 2.662 -2.974 1.00 0.00 189 LEU A CA 17
ATOM 28196 C C . LEU A 1 63 ? 6.771 1.927 -1.772 1.00 0.00 189 LEU A C 17
ATOM 28197 O O . LEU A 1 63 ? 7.492 1.295 -1.008 1.00 0.00 189 LEU A O 17
ATOM 28213 N N . LEU A 1 64 ? 5.448 1.998 -1.607 1.00 0.00 190 LEU A N 17
ATOM 28214 C CA . LEU A 1 64 ? 4.773 1.264 -0.526 1.00 0.00 190 LEU A CA 17
ATOM 28215 C C . LEU A 1 64 ? 5.055 -0.233 -0.625 1.00 0.00 190 LEU A C 17
ATOM 28216 O O . LEU A 1 64 ? 5.410 -0.876 0.361 1.00 0.00 190 LEU A O 17
ATOM 28232 N N . VAL A 1 65 ? 4.898 -0.771 -1.825 1.00 0.00 191 VAL A N 17
ATOM 28233 C CA . VAL A 1 65 ? 5.142 -2.186 -2.074 1.00 0.00 191 VAL A CA 17
ATOM 28234 C C . VAL A 1 65 ? 6.646 -2.467 -2.075 1.00 0.00 191 VAL A C 17
ATOM 28235 O O . VAL A 1 65 ? 7.099 -3.544 -1.688 1.00 0.00 191 VAL A O 17
ATOM 28248 N N . GLN A 1 66 ? 7.406 -1.461 -2.488 1.00 0.00 192 GLN A N 17
ATOM 28249 C CA . GLN A 1 66 ? 8.855 -1.538 -2.588 1.00 0.00 192 GLN A CA 17
ATOM 28250 C C . GLN A 1 66 ? 9.517 -1.739 -1.226 1.00 0.00 192 GLN A C 17
ATOM 28251 O O . GLN A 1 66 ? 10.477 -2.502 -1.095 1.00 0.00 192 GLN A O 17
ATOM 28265 N N . ASN A 1 67 ? 9.008 -1.054 -0.214 1.00 0.00 193 ASN A N 17
ATOM 28266 C CA . ASN A 1 67 ? 9.622 -1.080 1.110 1.00 0.00 193 ASN A CA 17
ATOM 28267 C C . ASN A 1 67 ? 9.106 -2.252 1.940 1.00 0.00 193 ASN A C 17
ATOM 28268 O O . ASN A 1 67 ? 9.329 -2.311 3.147 1.00 0.00 193 ASN A O 17
ATOM 28279 N N . ALA A 1 68 ? 8.422 -3.186 1.293 1.00 0.00 194 ALA A N 17
ATOM 28280 C CA . ALA A 1 68 ? 7.954 -4.388 1.971 1.00 0.00 194 ALA A CA 17
ATOM 28281 C C . ALA A 1 68 ? 8.976 -5.513 1.826 1.00 0.00 194 ALA A C 17
ATOM 28282 O O . ALA A 1 68 ? 9.945 -5.380 1.076 1.00 0.00 194 ALA A O 17
ATOM 28289 N N . ASN A 1 69 ? 8.771 -6.613 2.545 1.00 0.00 195 ASN A N 17
ATOM 28290 C CA . ASN A 1 69 ? 9.671 -7.763 2.441 1.00 0.00 195 ASN A CA 17
ATOM 28291 C C . ASN A 1 69 ? 9.569 -8.402 1.064 1.00 0.00 195 ASN A C 17
ATOM 28292 O O . ASN A 1 69 ? 8.534 -8.278 0.412 1.00 0.00 195 ASN A O 17
ATOM 28303 N N . PRO A 1 70 ? 10.622 -9.091 0.596 1.00 0.00 196 PRO A N 17
ATOM 28304 C CA . PRO A 1 70 ? 10.632 -9.721 -0.729 1.00 0.00 196 PRO A CA 17
ATOM 28305 C C . PRO A 1 70 ? 9.412 -10.614 -0.951 1.00 0.00 196 PRO A C 17
ATOM 28306 O O . PRO A 1 70 ? 8.763 -10.554 -2.001 1.00 0.00 196 PRO A O 17
ATOM 28317 N N . ASP A 1 71 ? 9.096 -11.416 0.061 1.00 0.00 197 ASP A N 17
ATOM 28318 C CA . ASP A 1 71 ? 7.958 -12.321 0.016 1.00 0.00 197 ASP A CA 17
ATOM 28319 C C . ASP A 1 71 ? 6.671 -11.531 -0.160 1.00 0.00 197 ASP A C 17
ATOM 28320 O O . ASP A 1 71 ? 5.903 -11.758 -1.094 1.00 0.00 197 ASP A O 17
ATOM 28330 N N . CYS A 1 72 ? 6.468 -10.571 0.734 1.00 0.00 198 CYS A N 17
ATOM 28331 C CA . CYS A 1 72 ? 5.251 -9.777 0.760 1.00 0.00 198 CYS A CA 17
ATOM 28332 C C . CYS A 1 72 ? 5.122 -8.941 -0.507 1.00 0.00 198 CYS A C 17
ATOM 28333 O O . CYS A 1 72 ? 4.043 -8.832 -1.078 1.00 0.00 198 CYS A O 17
ATOM 28341 N N . LYS A 1 73 ? 6.240 -8.374 -0.947 1.00 0.00 199 LYS A N 17
ATOM 28342 C CA . LYS A 1 73 ? 6.282 -7.556 -2.153 1.00 0.00 199 LYS A CA 17
ATOM 28343 C C . LYS A 1 73 ? 5.822 -8.361 -3.367 1.00 0.00 199 LYS A C 17
ATOM 28344 O O . LYS A 1 73 ? 5.193 -7.829 -4.281 1.00 0.00 199 LYS A O 17
ATOM 28363 N N . THR A 1 74 ? 6.117 -9.651 -3.350 1.00 0.00 200 THR A N 17
ATOM 28364 C CA . THR A 1 74 ? 5.711 -10.546 -4.419 1.00 0.00 200 THR A CA 17
ATOM 28365 C C . THR A 1 74 ? 4.215 -10.851 -4.323 1.00 0.00 200 THR A C 17
ATOM 28366 O O . THR A 1 74 ? 3.521 -10.958 -5.335 1.00 0.00 200 THR A O 17
ATOM 28377 N N . ILE A 1 75 ? 3.721 -10.970 -3.099 1.00 0.00 201 ILE A N 17
ATOM 28378 C CA . ILE A 1 75 ? 2.303 -11.214 -2.868 1.00 0.00 201 ILE A CA 17
ATOM 28379 C C . ILE A 1 75 ? 1.485 -9.977 -3.236 1.00 0.00 201 ILE A C 17
ATOM 28380 O O . ILE A 1 75 ? 0.425 -10.074 -3.851 1.00 0.00 201 ILE A O 17
ATOM 28396 N N . LEU A 1 76 ? 2.008 -8.812 -2.874 1.00 0.00 202 LEU A N 17
ATOM 28397 C CA . LEU A 1 76 ? 1.341 -7.545 -3.152 1.00 0.00 202 LEU A CA 17
ATOM 28398 C C . LEU A 1 76 ? 1.307 -7.257 -4.649 1.00 0.00 202 LEU A C 17
ATOM 28399 O O . LEU A 1 76 ? 0.306 -6.765 -5.171 1.00 0.00 202 LEU A O 17
ATOM 28415 N N . LYS A 1 77 ? 2.396 -7.571 -5.346 1.00 0.00 203 LYS A N 17
ATOM 28416 C CA . LYS A 1 77 ? 2.452 -7.348 -6.785 1.00 0.00 203 LYS A CA 17
ATOM 28417 C C . LYS A 1 77 ? 1.550 -8.343 -7.514 1.00 0.00 203 LYS A C 17
ATOM 28418 O O . LYS A 1 77 ? 1.056 -8.058 -8.602 1.00 0.00 203 LYS A O 17
ATOM 28437 N N . ALA A 1 78 ? 1.338 -9.509 -6.909 1.00 0.00 204 ALA A N 17
ATOM 28438 C CA . ALA A 1 78 ? 0.432 -10.502 -7.468 1.00 0.00 204 ALA A CA 17
ATOM 28439 C C . ALA A 1 78 ? -0.992 -9.962 -7.484 1.00 0.00 204 ALA A C 17
ATOM 28440 O O . ALA A 1 78 ? -1.760 -10.219 -8.412 1.00 0.00 204 ALA A O 17
ATOM 28447 N N . LEU A 1 79 ? -1.332 -9.213 -6.445 1.00 0.00 205 LEU A N 17
ATOM 28448 C CA . LEU A 1 79 ? -2.598 -8.502 -6.389 1.00 0.00 205 LEU A CA 17
ATOM 28449 C C . LEU A 1 79 ? -2.594 -7.365 -7.403 1.00 0.00 205 LEU A C 17
ATOM 28450 O O . LEU A 1 79 ? -3.500 -7.244 -8.231 1.00 0.00 205 LEU A O 17
ATOM 28466 N N . GLY A 1 80 ? -1.561 -6.539 -7.335 1.00 0.00 206 GLY A N 17
ATOM 28467 C CA . GLY A 1 80 ? -1.435 -5.425 -8.253 1.00 0.00 206 GLY A CA 17
ATOM 28468 C C . GLY A 1 80 ? -2.206 -4.202 -7.793 1.00 0.00 206 GLY A C 17
ATOM 28469 O O . GLY A 1 80 ? -3.014 -4.284 -6.868 1.00 0.00 206 GLY A O 17
ATOM 28473 N N . PRO A 1 81 ? -1.980 -3.044 -8.432 1.00 0.00 207 PRO A N 17
ATOM 28474 C CA . PRO A 1 81 ? -2.671 -1.795 -8.083 1.00 0.00 207 PRO A CA 17
ATOM 28475 C C . PRO A 1 81 ? -4.171 -1.840 -8.370 1.00 0.00 207 PRO A C 17
ATOM 28476 O O . PRO A 1 81 ? -4.910 -0.924 -8.004 1.00 0.00 207 PRO A O 17
ATOM 28487 N N . ALA A 1 82 ? -4.614 -2.901 -9.038 1.00 0.00 208 ALA A N 17
ATOM 28488 C CA . ALA A 1 82 ? -6.025 -3.089 -9.344 1.00 0.00 208 ALA A CA 17
ATOM 28489 C C . ALA A 1 82 ? -6.784 -3.588 -8.115 1.00 0.00 208 ALA A C 17
ATOM 28490 O O . ALA A 1 82 ? -8.011 -3.708 -8.130 1.00 0.00 208 ALA A O 17
ATOM 28497 N N . ALA A 1 83 ? -6.046 -3.894 -7.058 1.00 0.00 209 ALA A N 17
ATOM 28498 C CA . ALA A 1 83 ? -6.641 -4.278 -5.790 1.00 0.00 209 ALA A CA 17
ATOM 28499 C C . ALA A 1 83 ? -6.439 -3.155 -4.781 1.00 0.00 209 ALA A C 17
ATOM 28500 O O . ALA A 1 83 ? -5.570 -2.303 -4.965 1.00 0.00 209 ALA A O 17
ATOM 28507 N N . THR A 1 84 ? -7.220 -3.157 -3.710 1.00 0.00 210 THR A N 17
ATOM 28508 C CA . THR A 1 84 ? -7.224 -2.025 -2.798 1.00 0.00 210 THR A CA 17
ATOM 28509 C C . THR A 1 84 ? -6.318 -2.283 -1.603 1.00 0.00 210 THR A C 17
ATOM 28510 O O . THR A 1 84 ? -5.653 -3.318 -1.531 1.00 0.00 210 THR A O 17
ATOM 28521 N N . LEU A 1 85 ? -6.305 -1.350 -0.662 1.00 0.00 211 LEU A N 17
ATOM 28522 C CA . LEU A 1 85 ? -5.461 -1.468 0.520 1.00 0.00 211 LEU A CA 17
ATOM 28523 C C . LEU A 1 85 ? -5.843 -2.701 1.335 1.00 0.00 211 LEU A C 17
ATOM 28524 O O . LEU A 1 85 ? -4.975 -3.435 1.805 1.00 0.00 211 LEU A O 17
ATOM 28540 N N . GLU A 1 86 ? -7.145 -2.935 1.462 1.00 0.00 212 GLU A N 17
ATOM 28541 C CA . GLU A 1 86 ? -7.661 -4.027 2.272 1.00 0.00 212 GLU A CA 17
ATOM 28542 C C . GLU A 1 86 ? -7.175 -5.380 1.750 1.00 0.00 212 GLU A C 17
ATOM 28543 O O . GLU A 1 86 ? -6.810 -6.262 2.532 1.00 0.00 212 GLU A O 17
ATOM 28556 N N . GLU A 1 87 ? -7.166 -5.533 0.427 1.00 0.00 213 GLU A N 17
ATOM 28557 C CA . GLU A 1 87 ? -6.663 -6.756 -0.194 1.00 0.00 213 GLU A CA 17
ATOM 28558 C C . GLU A 1 87 ? -5.225 -7.017 0.222 1.00 0.00 213 GLU A C 17
ATOM 28559 O O . GLU A 1 87 ? -4.859 -8.144 0.548 1.00 0.00 213 GLU A O 17
ATOM 28572 N N . MET A 1 88 ? -4.425 -5.961 0.230 1.00 0.00 214 MET A N 17
ATOM 28573 C CA . MET A 1 88 ? -3.010 -6.062 0.564 1.00 0.00 214 MET A CA 17
ATOM 28574 C C . MET A 1 88 ? -2.834 -6.525 2.003 1.00 0.00 214 MET A C 17
ATOM 28575 O O . MET A 1 88 ? -2.007 -7.389 2.302 1.00 0.00 214 MET A O 17
ATOM 28589 N N . MET A 1 89 ? -3.628 -5.944 2.888 1.00 0.00 215 MET A N 17
ATOM 28590 C CA . MET A 1 89 ? -3.540 -6.232 4.310 1.00 0.00 215 MET A CA 17
ATOM 28591 C C . MET A 1 89 ? -3.998 -7.654 4.601 1.00 0.00 215 MET A C 17
ATOM 28592 O O . MET A 1 89 ? -3.380 -8.368 5.393 1.00 0.00 215 MET A O 17
ATOM 28606 N N . THR A 1 90 ? -5.072 -8.066 3.941 1.00 0.00 216 THR A N 17
ATOM 28607 C CA . THR A 1 90 ? -5.609 -9.413 4.097 1.00 0.00 216 THR A CA 17
ATOM 28608 C C . THR A 1 90 ? -4.711 -10.447 3.405 1.00 0.00 216 THR A C 17
ATOM 28609 O O . THR A 1 90 ? -4.680 -11.618 3.786 1.00 0.00 216 THR A O 17
ATOM 28620 N N . ALA A 1 91 ? -3.973 -10.015 2.395 1.00 0.00 217 ALA A N 17
ATOM 28621 C CA . ALA A 1 91 ? -3.044 -10.899 1.705 1.00 0.00 217 ALA A CA 17
ATOM 28622 C C . ALA A 1 91 ? -1.780 -11.098 2.532 1.00 0.00 217 ALA A C 17
ATOM 28623 O O . ALA A 1 91 ? -1.299 -12.218 2.700 1.00 0.00 217 ALA A O 17
ATOM 28630 N N . CYS A 1 92 ? -1.265 -10.006 3.077 1.00 0.00 218 CYS A N 17
ATOM 28631 C CA . CYS A 1 92 ? -0.029 -10.040 3.840 1.00 0.00 218 CYS A CA 17
ATOM 28632 C C . CYS A 1 92 ? -0.309 -10.276 5.327 1.00 0.00 218 CYS A C 17
ATOM 28633 O O . CYS A 1 92 ? 0.520 -9.977 6.185 1.00 0.00 218 CYS A O 17
ATOM 28641 N N . GLN A 1 93 ? -1.489 -10.806 5.634 1.00 0.00 219 GLN A N 17
ATOM 28642 C CA . GLN A 1 93 ? -1.814 -11.170 7.005 1.00 0.00 219 GLN A CA 17
ATOM 28643 C C . GLN A 1 93 ? -1.509 -12.647 7.238 1.00 0.00 219 GLN A C 17
ATOM 28644 O O . GLN A 1 93 ? -1.608 -13.148 8.360 1.00 0.00 219 GLN A O 17
ATOM 28658 N N . GLY A 1 94 ? -1.142 -13.335 6.163 1.00 0.00 220 GLY A N 17
ATOM 28659 C CA . GLY A 1 94 ? -0.859 -14.752 6.245 1.00 0.00 220 GLY A CA 17
ATOM 28660 C C . GLY A 1 94 ? -1.570 -15.530 5.157 1.00 0.00 220 GLY A C 17
ATOM 28661 O O . GLY A 1 94 ? -2.633 -16.106 5.387 1.00 0.00 220 GLY A O 17
ATOM 28665 N N . VAL A 1 95 ? -0.993 -15.532 3.966 1.00 0.00 221 VAL A N 17
ATOM 28666 C CA . VAL A 1 95 ? -1.588 -16.216 2.827 1.00 0.00 221 VAL A CA 17
ATOM 28667 C C . VAL A 1 95 ? -1.077 -17.655 2.741 1.00 0.00 221 VAL A C 17
ATOM 28668 O O . VAL A 1 95 ? 0.052 -17.952 3.137 1.00 0.00 221 VAL A O 17
ATOM 28681 N N . GLY A 1 96 ? -1.927 -18.551 2.262 1.00 0.00 222 GLY A N 17
ATOM 28682 C CA . GLY A 1 96 ? -1.545 -19.937 2.124 1.00 0.00 222 GLY A CA 17
ATOM 28683 C C . GLY A 1 96 ? -2.583 -20.738 1.369 1.00 0.00 222 GLY A C 17
ATOM 28684 O O . GLY A 1 96 ? -3.103 -21.733 1.877 1.00 0.00 222 GLY A O 17
ATOM 28688 N N . GLY A 1 97 ? -2.894 -20.288 0.163 1.00 0.00 223 GLY A N 17
ATOM 28689 C CA . GLY A 1 97 ? -3.877 -20.968 -0.657 1.00 0.00 223 GLY A CA 17
ATOM 28690 C C . GLY A 1 97 ? -3.299 -22.178 -1.368 1.00 0.00 223 GLY A C 17
ATOM 28691 O O . GLY A 1 97 ? -3.449 -23.307 -0.899 1.00 0.00 223 GLY A O 17
ATOM 28695 N N . PRO A 1 98 ? -2.642 -21.977 -2.520 1.00 0.00 224 PRO A N 17
ATOM 28696 C CA . PRO A 1 98 ? -1.993 -23.053 -3.268 1.00 0.00 224 PRO A CA 17
ATOM 28697 C C . PRO A 1 98 ? -0.623 -23.414 -2.688 1.00 0.00 224 PRO A C 17
ATOM 28698 O O . PRO A 1 98 ? 0.401 -23.295 -3.363 1.00 0.00 224 PRO A O 17
ATOM 28709 N N . GLY A 1 99 ? -0.619 -23.869 -1.439 1.00 0.00 225 GLY A N 17
ATOM 28710 C CA . GLY A 1 99 ? 0.621 -24.195 -0.756 1.00 0.00 225 GLY A CA 17
ATOM 28711 C C . GLY A 1 99 ? 1.438 -25.254 -1.473 1.00 0.00 225 GLY A C 17
ATOM 28712 O O . GLY A 1 99 ? 2.655 -25.123 -1.601 1.00 0.00 225 GLY A O 17
ATOM 28716 N N . HIS A 1 100 ? 0.773 -26.301 -1.954 1.00 0.00 226 HIS A N 17
ATOM 28717 C CA . HIS A 1 100 ? 1.460 -27.379 -2.668 1.00 0.00 226 HIS A CA 17
ATOM 28718 C C . HIS A 1 100 ? 1.710 -27.023 -4.133 1.00 0.00 226 HIS A C 17
ATOM 28719 O O . HIS A 1 100 ? 1.948 -27.901 -4.964 1.00 0.00 226 HIS A O 17
ATOM 28734 N N . LYS A 1 101 ? 1.639 -25.741 -4.447 1.00 0.00 227 LYS A N 17
ATOM 28735 C CA . LYS A 1 101 ? 2.008 -25.250 -5.764 1.00 0.00 227 LYS A CA 17
ATOM 28736 C C . LYS A 1 101 ? 3.181 -24.289 -5.613 1.00 0.00 227 LYS A C 17
ATOM 28737 O O . LYS A 1 101 ? 3.032 -23.073 -5.719 1.00 0.00 227 LYS A O 17
ATOM 28756 N N . ALA A 1 102 ? 4.349 -24.845 -5.330 1.00 0.00 228 ALA A N 17
ATOM 28757 C CA . ALA A 1 102 ? 5.516 -24.038 -5.020 1.00 0.00 228 ALA A CA 17
ATOM 28758 C C . ALA A 1 102 ? 6.483 -23.959 -6.195 1.00 0.00 228 ALA A C 17
ATOM 28759 O O . ALA A 1 102 ? 7.557 -23.367 -6.085 1.00 0.00 228 ALA A O 17
ATOM 28766 N N . ARG A 1 103 ? 6.113 -24.550 -7.319 1.00 0.00 229 ARG A N 17
ATOM 28767 C CA . ARG A 1 103 ? 6.977 -24.530 -8.488 1.00 0.00 229 ARG A CA 17
ATOM 28768 C C . ARG A 1 103 ? 6.166 -24.522 -9.774 1.00 0.00 229 ARG A C 17
ATOM 28769 O O . ARG A 1 103 ? 5.177 -25.244 -9.909 1.00 0.00 229 ARG A O 17
ATOM 28790 N N . VAL A 1 104 ? 6.572 -23.668 -10.696 1.00 0.00 230 VAL A N 17
ATOM 28791 C CA . VAL A 1 104 ? 6.019 -23.664 -12.043 1.00 0.00 230 VAL A CA 17
ATOM 28792 C C . VAL A 1 104 ? 7.147 -23.790 -13.062 1.00 0.00 230 VAL A C 17
ATOM 28793 O O . VAL A 1 104 ? 6.929 -24.177 -14.210 1.00 0.00 230 VAL A O 17
ATOM 28806 N N . LEU A 1 105 ? 8.353 -23.463 -12.620 1.00 0.00 231 LEU A N 17
ATOM 28807 C CA . LEU A 1 105 ? 9.551 -23.578 -13.437 1.00 0.00 231 LEU A CA 17
ATOM 28808 C C . LEU A 1 105 ? 10.765 -23.407 -12.542 1.00 0.00 231 LEU A C 17
ATOM 28809 O O . LEU A 1 105 ? 11.469 -24.407 -12.303 1.00 0.00 231 LEU A O 17
ATOM 28826 N N . ILE B 2 1 ? -3.797 1.380 -1.460 1.00 0.00 1 ILE B N 17
ATOM 28827 C CA . ILE B 2 1 ? -2.411 1.190 -1.938 1.00 0.00 1 ILE B CA 17
ATOM 28828 C C . ILE B 2 1 ? -1.751 2.540 -2.181 1.00 0.00 1 ILE B C 17
ATOM 28829 O O . ILE B 2 1 ? -0.531 2.666 -2.129 1.00 0.00 1 ILE B O 17
ATOM 28847 N N . THR B 2 2 ? -2.567 3.552 -2.445 1.00 0.00 2 THR B N 17
ATOM 28848 C CA . THR B 2 2 ? -2.088 4.915 -2.503 1.00 0.00 2 THR B CA 17
ATOM 28849 C C . THR B 2 2 ? -2.499 5.624 -1.209 1.00 0.00 2 THR B C 17
ATOM 28850 O O . THR B 2 2 ? -3.235 5.042 -0.404 1.00 0.00 2 THR B O 17
ATOM 28861 N N . PHE B 2 3 ? -2.035 6.848 -0.998 1.00 0.00 3 PHE B N 17
ATOM 28862 C CA . PHE B 2 3 ? -2.374 7.596 0.211 1.00 0.00 3 PHE B CA 17
ATOM 28863 C C . PHE B 2 3 ? -3.883 7.829 0.286 1.00 0.00 3 PHE B C 17
ATOM 28864 O O . PHE B 2 3 ? -4.466 7.828 1.374 1.00 0.00 3 PHE B O 17
ATOM 28901 N N . ASP B 2 5 ? -6.280 5.845 -0.643 1.00 0.00 5 ASP B N 17
ATOM 28902 C CA . ASP B 2 5 ? -6.885 4.644 -0.062 1.00 0.00 5 ASP B CA 17
ATOM 28903 C C . ASP B 2 5 ? -6.653 4.616 1.437 1.00 0.00 5 ASP B C 17
ATOM 28904 O O . ASP B 2 5 ? -7.535 4.237 2.206 1.00 0.00 5 ASP B O 17
ATOM 28914 N N . LEU B 2 6 ? -5.453 5.022 1.834 1.00 0.00 6 LEU B N 17
ATOM 28915 C CA . LEU B 2 6 ? -5.049 5.009 3.232 1.00 0.00 6 LEU B CA 17
ATOM 28916 C C . LEU B 2 6 ? -5.942 5.900 4.078 1.00 0.00 6 LEU B C 17
ATOM 28917 O O . LEU B 2 6 ? -6.439 5.482 5.126 1.00 0.00 6 LEU B O 17
ATOM 28933 N N . LEU B 2 7 ? -6.134 7.124 3.621 1.00 0.00 7 LEU B N 17
ATOM 28934 C CA . LEU B 2 7 ? -6.944 8.090 4.342 1.00 0.00 7 LEU B CA 17
ATOM 28935 C C . LEU B 2 7 ? -8.359 7.573 4.547 1.00 0.00 7 LEU B C 17
ATOM 28936 O O . LEU B 2 7 ? -8.856 7.533 5.673 1.00 0.00 7 LEU B O 17
ATOM 28972 N N . TYR B 2 9 ? -9.476 4.677 4.329 1.00 0.00 9 TYR B N 17
ATOM 28973 C CA . TYR B 2 9 ? -9.493 3.416 5.057 1.00 0.00 9 TYR B CA 17
ATOM 28974 C C . TYR B 2 9 ? -9.652 3.664 6.555 1.00 0.00 9 TYR B C 17
ATOM 28975 O O . TYR B 2 9 ? -10.588 3.168 7.186 1.00 0.00 9 TYR B O 17
ATOM 28993 N N . TYR B 2 10 ? -8.729 4.438 7.118 1.00 0.00 10 TYR B N 17
ATOM 28994 C CA . TYR B 2 10 ? -8.775 4.771 8.537 1.00 0.00 10 TYR B CA 17
ATOM 28995 C C . TYR B 2 10 ? -9.887 5.771 8.838 1.00 0.00 10 TYR B C 17
ATOM 28996 O O . TYR B 2 10 ? -10.669 5.583 9.771 1.00 0.00 10 TYR B O 17
ATOM 29014 N N . GLY B 2 11 ? -9.964 6.824 8.039 1.00 0.00 11 GLY B N 17
ATOM 29015 C CA . GLY B 2 11 ? -10.933 7.872 8.280 1.00 0.00 11 GLY B CA 17
ATOM 29016 C C . GLY B 2 11 ? -12.257 7.602 7.597 1.00 0.00 11 GLY B C 17
ATOM 29017 O O . GLY B 2 11 ? -12.745 8.427 6.826 1.00 0.00 11 GLY B O 17
ATOM 29021 N N . LYS B 2 12 ? -12.840 6.451 7.887 1.00 0.00 12 LYS B N 17
ATOM 29022 C CA . LYS B 2 12 ? -14.112 6.076 7.313 1.00 0.00 12 LYS B CA 17
ATOM 29023 C C . LYS B 2 12 ? -15.223 6.908 7.930 1.00 0.00 12 LYS B C 17
ATOM 29024 O O . LYS B 2 12 ? -15.441 6.889 9.143 1.00 0.00 12 LYS B O 17
ATOM 29043 N N . LYS B 2 13 ? -15.875 7.673 7.078 1.00 0.00 13 LYS B N 17
ATOM 29044 C CA . LYS B 2 13 ? -16.984 8.533 7.478 1.00 0.00 13 LYS B CA 17
ATOM 29045 C C . LYS B 2 13 ? -18.022 7.756 8.285 1.00 0.00 13 LYS B C 17
ATOM 29046 O O . LYS B 2 13 ? -18.318 6.592 7.993 1.00 0.00 13 LYS B O 17
ATOM 29065 N N . LYS B 2 14 ? -18.562 8.401 9.302 1.00 0.00 14 LYS B N 17
ATOM 29066 C CA . LYS B 2 14 ? -19.547 7.777 10.167 1.00 0.00 14 LYS B CA 17
ATOM 29067 C C . LYS B 2 14 ? -20.948 8.194 9.749 1.00 0.00 14 LYS B C 17
ATOM 29068 O O . LYS B 2 14 ? -21.578 7.463 8.957 1.00 0.00 14 LYS B O 17
ATOM 29088 N N . SER A 1 12 ? 7.694 11.809 17.918 1.00 0.00 138 SER A N 18
ATOM 29089 C CA . SER A 1 12 ? 6.459 11.963 17.124 1.00 0.00 138 SER A CA 18
ATOM 29090 C C . SER A 1 12 ? 5.572 13.042 17.737 1.00 0.00 138 SER A C 18
ATOM 29091 O O . SER A 1 12 ? 5.850 13.531 18.834 1.00 0.00 138 SER A O 18
ATOM 29099 N N . GLY A 1 13 ? 4.514 13.416 17.028 1.00 0.00 139 GLY A N 18
ATOM 29100 C CA . GLY A 1 13 ? 3.620 14.441 17.520 1.00 0.00 139 GLY A CA 18
ATOM 29101 C C . GLY A 1 13 ? 3.893 15.783 16.879 1.00 0.00 139 GLY A C 18
ATOM 29102 O O . GLY A 1 13 ? 4.052 15.875 15.659 1.00 0.00 139 GLY A O 18
ATOM 29106 N N . LEU A 1 14 ? 3.967 16.820 17.701 1.00 0.00 140 LEU A N 18
ATOM 29107 C CA . LEU A 1 14 ? 4.210 18.170 17.211 1.00 0.00 140 LEU A CA 18
ATOM 29108 C C . LEU A 1 14 ? 5.707 18.436 17.134 1.00 0.00 140 LEU A C 18
ATOM 29109 O O . LEU A 1 14 ? 6.156 19.330 16.413 1.00 0.00 140 LEU A O 18
ATOM 29125 N N . VAL A 1 15 ? 6.474 17.663 17.891 1.00 0.00 141 VAL A N 18
ATOM 29126 C CA . VAL A 1 15 ? 7.925 17.761 17.853 1.00 0.00 141 VAL A CA 18
ATOM 29127 C C . VAL A 1 15 ? 8.542 16.425 17.442 1.00 0.00 141 VAL A C 18
ATOM 29128 O O . VAL A 1 15 ? 7.962 15.366 17.700 1.00 0.00 141 VAL A O 18
ATOM 29141 N N . PRO A 1 16 ? 9.702 16.451 16.771 1.00 0.00 142 PRO A N 18
ATOM 29142 C CA . PRO A 1 16 ? 10.363 15.233 16.289 1.00 0.00 142 PRO A CA 18
ATOM 29143 C C . PRO A 1 16 ? 10.635 14.230 17.412 1.00 0.00 142 PRO A C 18
ATOM 29144 O O . PRO A 1 16 ? 10.061 13.135 17.424 1.00 0.00 142 PRO A O 18
ATOM 29155 N N . ARG A 1 17 ? 11.473 14.630 18.370 1.00 0.00 143 ARG A N 18
ATOM 29156 C CA . ARG A 1 17 ? 11.934 13.736 19.429 1.00 0.00 143 ARG A CA 18
ATOM 29157 C C . ARG A 1 17 ? 12.620 12.520 18.819 1.00 0.00 143 ARG A C 18
ATOM 29158 O O . ARG A 1 17 ? 12.272 11.372 19.111 1.00 0.00 143 ARG A O 18
ATOM 29179 N N . GLY A 1 18 ? 13.580 12.786 17.948 1.00 0.00 144 GLY A N 18
ATOM 29180 C CA . GLY A 1 18 ? 14.312 11.726 17.302 1.00 0.00 144 GLY A CA 18
ATOM 29181 C C . GLY A 1 18 ? 14.891 12.159 15.974 1.00 0.00 144 GLY A C 18
ATOM 29182 O O . GLY A 1 18 ? 14.338 13.027 15.295 1.00 0.00 144 GLY A O 18
ATOM 29186 N N . SER A 1 19 ? 16.011 11.567 15.610 1.00 0.00 145 SER A N 18
ATOM 29187 C CA . SER A 1 19 ? 16.648 11.856 14.340 1.00 0.00 145 SER A CA 18
ATOM 29188 C C . SER A 1 19 ? 16.416 10.710 13.363 1.00 0.00 145 SER A C 18
ATOM 29189 O O . SER A 1 19 ? 16.170 9.573 13.779 1.00 0.00 145 SER A O 18
ATOM 29197 N N . HIS A 1 20 ? 16.490 11.020 12.072 1.00 0.00 146 HIS A N 18
ATOM 29198 C CA . HIS A 1 20 ? 16.227 10.052 11.014 1.00 0.00 146 HIS A CA 18
ATOM 29199 C C . HIS A 1 20 ? 14.768 9.606 11.057 1.00 0.00 146 HIS A C 18
ATOM 29200 O O . HIS A 1 20 ? 14.455 8.431 11.260 1.00 0.00 146 HIS A O 18
ATOM 29215 N N . MET A 1 21 ? 13.882 10.570 10.892 1.00 0.00 147 MET A N 18
ATOM 29216 C CA . MET A 1 21 ? 12.461 10.300 10.807 1.00 0.00 147 MET A CA 18
ATOM 29217 C C . MET A 1 21 ? 11.802 11.336 9.911 1.00 0.00 147 MET A C 18
ATOM 29218 O O . MET A 1 21 ? 12.428 12.339 9.555 1.00 0.00 147 MET A O 18
ATOM 29232 N N . THR A 1 22 ? 10.551 11.079 9.545 1.00 0.00 148 THR A N 18
ATOM 29233 C CA . THR A 1 22 ? 9.784 11.984 8.706 1.00 0.00 148 THR A CA 18
ATOM 29234 C C . THR A 1 22 ? 10.445 12.145 7.333 1.00 0.00 148 THR A C 18
ATOM 29235 O O . THR A 1 22 ? 10.763 13.251 6.895 1.00 0.00 148 THR A O 18
ATOM 29246 N N . SER A 1 23 ? 10.712 11.017 6.692 1.00 0.00 149 SER A N 18
ATOM 29247 C CA . SER A 1 23 ? 11.173 11.002 5.312 1.00 0.00 149 SER A CA 18
ATOM 29248 C C . SER A 1 23 ? 10.471 9.887 4.545 1.00 0.00 149 SER A C 18
ATOM 29249 O O . SER A 1 23 ? 10.747 9.657 3.368 1.00 0.00 149 SER A O 18
ATOM 29257 N N . ILE A 1 24 ? 9.589 9.178 5.256 1.00 0.00 150 ILE A N 18
ATOM 29258 C CA . ILE A 1 24 ? 8.761 8.107 4.712 1.00 0.00 150 ILE A CA 18
ATOM 29259 C C . ILE A 1 24 ? 9.574 6.824 4.474 1.00 0.00 150 ILE A C 18
ATOM 29260 O O . ILE A 1 24 ? 9.068 5.719 4.661 1.00 0.00 150 ILE A O 18
ATOM 29276 N N . LEU A 1 25 ? 10.839 6.979 4.099 1.00 0.00 151 LEU A N 18
ATOM 29277 C CA . LEU A 1 25 ? 11.729 5.840 3.883 1.00 0.00 151 LEU A CA 18
ATOM 29278 C C . LEU A 1 25 ? 12.188 5.259 5.216 1.00 0.00 151 LEU A C 18
ATOM 29279 O O . LEU A 1 25 ? 12.879 4.238 5.264 1.00 0.00 151 LEU A O 18
ATOM 29295 N N . ASP A 1 26 ? 11.803 5.930 6.295 1.00 0.00 152 ASP A N 18
ATOM 29296 C CA . ASP A 1 26 ? 12.071 5.448 7.644 1.00 0.00 152 ASP A CA 18
ATOM 29297 C C . ASP A 1 26 ? 11.169 4.263 7.920 1.00 0.00 152 ASP A C 18
ATOM 29298 O O . ASP A 1 26 ? 11.448 3.418 8.773 1.00 0.00 152 ASP A O 18
ATOM 29308 N N . ILE A 1 27 ? 10.083 4.207 7.167 1.00 0.00 153 ILE A N 18
ATOM 29309 C CA . ILE A 1 27 ? 9.068 3.197 7.364 1.00 0.00 153 ILE A CA 18
ATOM 29310 C C . ILE A 1 27 ? 9.262 2.053 6.381 1.00 0.00 153 ILE A C 18
ATOM 29311 O O . ILE A 1 27 ? 8.656 2.022 5.311 1.00 0.00 153 ILE A O 18
ATOM 29327 N N . ARG A 1 28 ? 10.132 1.127 6.739 1.00 0.00 154 ARG A N 18
ATOM 29328 C CA . ARG A 1 28 ? 10.346 -0.054 5.929 1.00 0.00 154 ARG A CA 18
ATOM 29329 C C . ARG A 1 28 ? 9.757 -1.268 6.640 1.00 0.00 154 ARG A C 18
ATOM 29330 O O . ARG A 1 28 ? 9.689 -1.304 7.873 1.00 0.00 154 ARG A O 18
ATOM 29351 N N . GLN A 1 29 ? 9.304 -2.241 5.868 1.00 0.00 155 GLN A N 18
ATOM 29352 C CA . GLN A 1 29 ? 8.704 -3.441 6.422 1.00 0.00 155 GLN A CA 18
ATOM 29353 C C . GLN A 1 29 ? 9.790 -4.393 6.906 1.00 0.00 155 GLN A C 18
ATOM 29354 O O . GLN A 1 29 ? 10.580 -4.896 6.109 1.00 0.00 155 GLN A O 18
ATOM 29368 N N . GLY A 1 30 ? 9.835 -4.614 8.216 1.00 0.00 156 GLY A N 18
ATOM 29369 C CA . GLY A 1 30 ? 10.780 -5.558 8.784 1.00 0.00 156 GLY A CA 18
ATOM 29370 C C . GLY A 1 30 ? 10.510 -6.970 8.304 1.00 0.00 156 GLY A C 18
ATOM 29371 O O . GLY A 1 30 ? 9.416 -7.244 7.813 1.00 0.00 156 GLY A O 18
ATOM 29375 N N . PRO A 1 31 ? 11.466 -7.898 8.471 1.00 0.00 157 PRO A N 18
ATOM 29376 C CA . PRO A 1 31 ? 11.382 -9.247 7.894 1.00 0.00 157 PRO A CA 18
ATOM 29377 C C . PRO A 1 31 ? 10.130 -9.994 8.334 1.00 0.00 157 PRO A C 18
ATOM 29378 O O . PRO A 1 31 ? 9.558 -10.771 7.572 1.00 0.00 157 PRO A O 18
ATOM 29389 N N . LYS A 1 32 ? 9.707 -9.746 9.564 1.00 0.00 158 LYS A N 18
ATOM 29390 C CA . LYS A 1 32 ? 8.499 -10.354 10.093 1.00 0.00 158 LYS A CA 18
ATOM 29391 C C . LYS A 1 32 ? 7.557 -9.276 10.616 1.00 0.00 158 LYS A C 18
ATOM 29392 O O . LYS A 1 32 ? 6.843 -9.469 11.604 1.00 0.00 158 LYS A O 18
ATOM 29411 N N . GLU A 1 33 ? 7.586 -8.124 9.951 1.00 0.00 159 GLU A N 18
ATOM 29412 C CA . GLU A 1 33 ? 6.694 -7.019 10.273 1.00 0.00 159 GLU A CA 18
ATOM 29413 C C . GLU A 1 33 ? 5.356 -7.195 9.559 1.00 0.00 159 GLU A C 18
ATOM 29414 O O . GLU A 1 33 ? 5.320 -7.374 8.341 1.00 0.00 159 GLU A O 18
ATOM 29427 N N . PRO A 1 34 ? 4.241 -7.151 10.306 1.00 0.00 160 PRO A N 18
ATOM 29428 C CA . PRO A 1 34 ? 2.904 -7.254 9.725 1.00 0.00 160 PRO A CA 18
ATOM 29429 C C . PRO A 1 34 ? 2.600 -6.064 8.829 1.00 0.00 160 PRO A C 18
ATOM 29430 O O . PRO A 1 34 ? 2.886 -4.922 9.186 1.00 0.00 160 PRO A O 18
ATOM 29441 N N . PHE A 1 35 ? 2.013 -6.337 7.666 1.00 0.00 161 PHE A N 18
ATOM 29442 C CA . PHE A 1 35 ? 1.645 -5.287 6.719 1.00 0.00 161 PHE A CA 18
ATOM 29443 C C . PHE A 1 35 ? 0.660 -4.310 7.360 1.00 0.00 161 PHE A C 18
ATOM 29444 O O . PHE A 1 35 ? 0.586 -3.146 6.972 1.00 0.00 161 PHE A O 18
ATOM 29461 N N . ARG A 1 36 ? -0.080 -4.794 8.355 1.00 0.00 162 ARG A N 18
ATOM 29462 C CA . ARG A 1 36 ? -0.998 -3.952 9.111 1.00 0.00 162 ARG A CA 18
ATOM 29463 C C . ARG A 1 36 ? -0.216 -2.890 9.887 1.00 0.00 162 ARG A C 18
ATOM 29464 O O . ARG A 1 36 ? -0.497 -1.698 9.776 1.00 0.00 162 ARG A O 18
ATOM 29485 N N . ASP A 1 37 ? 0.785 -3.328 10.650 1.00 0.00 163 ASP A N 18
ATOM 29486 C CA . ASP A 1 37 ? 1.613 -2.408 11.428 1.00 0.00 163 ASP A CA 18
ATOM 29487 C C . ASP A 1 37 ? 2.504 -1.573 10.519 1.00 0.00 163 ASP A C 18
ATOM 29488 O O . ASP A 1 37 ? 2.812 -0.418 10.824 1.00 0.00 163 ASP A O 18
ATOM 29498 N N . TYR A 1 38 ? 2.908 -2.165 9.406 1.00 0.00 164 TYR A N 18
ATOM 29499 C CA . TYR A 1 38 ? 3.732 -1.483 8.422 1.00 0.00 164 TYR A CA 18
ATOM 29500 C C . TYR A 1 38 ? 2.991 -0.275 7.857 1.00 0.00 164 TYR A C 18
ATOM 29501 O O . TYR A 1 38 ? 3.517 0.839 7.850 1.00 0.00 164 TYR A O 18
ATOM 29519 N N . VAL A 1 39 ? 1.764 -0.506 7.406 1.00 0.00 165 VAL A N 18
ATOM 29520 C CA . VAL A 1 39 ? 0.932 0.554 6.853 1.00 0.00 165 VAL A CA 18
ATOM 29521 C C . VAL A 1 39 ? 0.528 1.563 7.921 1.00 0.00 165 VAL A C 18
ATOM 29522 O O . VAL A 1 39 ? 0.438 2.759 7.644 1.00 0.00 165 VAL A O 18
ATOM 29535 N N . ASP A 1 40 ? 0.305 1.080 9.142 1.00 0.00 166 ASP A N 18
ATOM 29536 C CA . ASP A 1 40 ? -0.097 1.946 10.248 1.00 0.00 166 ASP A CA 18
ATOM 29537 C C . ASP A 1 40 ? 0.883 3.100 10.424 1.00 0.00 166 ASP A C 18
ATOM 29538 O O . ASP A 1 40 ? 0.481 4.260 10.456 1.00 0.00 166 ASP A O 18
ATOM 29548 N N . ARG A 1 41 ? 2.171 2.789 10.478 1.00 0.00 167 ARG A N 18
ATOM 29549 C CA . ARG A 1 41 ? 3.179 3.824 10.675 1.00 0.00 167 ARG A CA 18
ATOM 29550 C C . ARG A 1 41 ? 3.535 4.507 9.353 1.00 0.00 167 ARG A C 18
ATOM 29551 O O . ARG A 1 41 ? 3.951 5.668 9.342 1.00 0.00 167 ARG A O 18
ATOM 29572 N N . PHE A 1 42 ? 3.362 3.789 8.247 1.00 0.00 168 PHE A N 18
ATOM 29573 C CA . PHE A 1 42 ? 3.591 4.349 6.914 1.00 0.00 168 PHE A CA 18
ATOM 29574 C C . PHE A 1 42 ? 2.647 5.523 6.683 1.00 0.00 168 PHE A C 18
ATOM 29575 O O . PHE A 1 42 ? 3.074 6.631 6.360 1.00 0.00 168 PHE A O 18
ATOM 29592 N N . TYR A 1 43 ? 1.366 5.263 6.896 1.00 0.00 169 TYR A N 18
ATOM 29593 C CA . TYR A 1 43 ? 0.319 6.249 6.681 1.00 0.00 169 TYR A CA 18
ATOM 29594 C C . TYR A 1 43 ? 0.485 7.465 7.595 1.00 0.00 169 TYR A C 18
ATOM 29595 O O . TYR A 1 43 ? 0.368 8.604 7.145 1.00 0.00 169 TYR A O 18
ATOM 29613 N N . LYS A 1 44 ? 0.763 7.221 8.873 1.00 0.00 170 LYS A N 18
ATOM 29614 C CA . LYS A 1 44 ? 0.899 8.305 9.849 1.00 0.00 170 LYS A CA 18
ATOM 29615 C C . LYS A 1 44 ? 2.073 9.219 9.505 1.00 0.00 170 LYS A C 18
ATOM 29616 O O . LYS A 1 44 ? 1.983 10.439 9.650 1.00 0.00 170 LYS A O 18
ATOM 29635 N N . THR A 1 45 ? 3.171 8.627 9.052 1.00 0.00 171 THR A N 18
ATOM 29636 C CA . THR A 1 45 ? 4.351 9.392 8.679 1.00 0.00 171 THR A CA 18
ATOM 29637 C C . THR A 1 45 ? 4.082 10.194 7.408 1.00 0.00 171 THR A C 18
ATOM 29638 O O . THR A 1 45 ? 4.408 11.375 7.317 1.00 0.00 171 THR A O 18
ATOM 29649 N N . LEU A 1 46 ? 3.447 9.546 6.443 1.00 0.00 172 LEU A N 18
ATOM 29650 C CA . LEU A 1 46 ? 3.152 10.165 5.162 1.00 0.00 172 LEU A CA 18
ATOM 29651 C C . LEU A 1 46 ? 2.105 11.272 5.313 1.00 0.00 172 LEU A C 18
ATOM 29652 O O . LEU A 1 46 ? 2.055 12.213 4.518 1.00 0.00 172 LEU A O 18
ATOM 29668 N N . ARG A 1 47 ? 1.269 11.154 6.335 1.00 0.00 173 ARG A N 18
ATOM 29669 C CA . ARG A 1 47 ? 0.292 12.184 6.653 1.00 0.00 173 ARG A CA 18
ATOM 29670 C C . ARG A 1 47 ? 0.988 13.448 7.154 1.00 0.00 173 ARG A C 18
ATOM 29671 O O . ARG A 1 47 ? 0.478 14.557 6.994 1.00 0.00 173 ARG A O 18
ATOM 29692 N N . ALA A 1 48 ? 2.170 13.274 7.726 1.00 0.00 174 ALA A N 18
ATOM 29693 C CA . ALA A 1 48 ? 2.942 14.393 8.249 1.00 0.00 174 ALA A CA 18
ATOM 29694 C C . ALA A 1 48 ? 3.769 15.055 7.152 1.00 0.00 174 ALA A C 18
ATOM 29695 O O . ALA A 1 48 ? 4.222 16.187 7.307 1.00 0.00 174 ALA A O 18
ATOM 29702 N N . GLU A 1 49 ? 3.967 14.339 6.046 1.00 0.00 175 GLU A N 18
ATOM 29703 C CA . GLU A 1 49 ? 4.711 14.869 4.907 1.00 0.00 175 GLU A CA 18
ATOM 29704 C C . GLU A 1 49 ? 4.074 16.149 4.373 1.00 0.00 175 GLU A C 18
ATOM 29705 O O . GLU A 1 49 ? 2.850 16.260 4.293 1.00 0.00 175 GLU A O 18
ATOM 29718 N N . GLN A 1 50 ? 4.917 17.095 3.984 1.00 0.00 176 GLN A N 18
ATOM 29719 C CA . GLN A 1 50 ? 4.461 18.415 3.557 1.00 0.00 176 GLN A CA 18
ATOM 29720 C C . GLN A 1 50 ? 4.195 18.457 2.055 1.00 0.00 176 GLN A C 18
ATOM 29721 O O . GLN A 1 50 ? 3.990 19.528 1.482 1.00 0.00 176 GLN A O 18
ATOM 29735 N N . ALA A 1 51 ? 4.199 17.292 1.427 1.00 0.00 177 ALA A N 18
ATOM 29736 C CA . ALA A 1 51 ? 3.942 17.192 -0.006 1.00 0.00 177 ALA A CA 18
ATOM 29737 C C . ALA A 1 51 ? 2.445 17.254 -0.284 1.00 0.00 177 ALA A C 18
ATOM 29738 O O . ALA A 1 51 ? 1.632 17.117 0.631 1.00 0.00 177 ALA A O 18
ATOM 29745 N N . SER A 1 52 ? 2.085 17.462 -1.544 1.00 0.00 178 SER A N 18
ATOM 29746 C CA . SER A 1 52 ? 0.685 17.467 -1.949 1.00 0.00 178 SER A CA 18
ATOM 29747 C C . SER A 1 52 ? 0.091 16.079 -1.800 1.00 0.00 178 SER A C 18
ATOM 29748 O O . SER A 1 52 ? 0.797 15.088 -2.001 1.00 0.00 178 SER A O 18
ATOM 29756 N N . GLN A 1 53 ? -1.189 16.000 -1.450 1.00 0.00 179 GLN A N 18
ATOM 29757 C CA . GLN A 1 53 ? -1.838 14.716 -1.224 1.00 0.00 179 GLN A CA 18
ATOM 29758 C C . GLN A 1 53 ? -1.631 13.794 -2.419 1.00 0.00 179 GLN A C 18
ATOM 29759 O O . GLN A 1 53 ? -1.180 12.659 -2.268 1.00 0.00 179 GLN A O 18
ATOM 29773 N N . GLU A 1 54 ? -1.908 14.314 -3.607 1.00 0.00 180 GLU A N 18
ATOM 29774 C CA . GLU A 1 54 ? -1.868 13.517 -4.826 1.00 0.00 180 GLU A CA 18
ATOM 29775 C C . GLU A 1 54 ? -0.436 13.161 -5.206 1.00 0.00 180 GLU A C 18
ATOM 29776 O O . GLU A 1 54 ? -0.165 12.046 -5.653 1.00 0.00 180 GLU A O 18
ATOM 29789 N N . VAL A 1 55 ? 0.481 14.102 -5.004 1.00 0.00 181 VAL A N 18
ATOM 29790 C CA . VAL A 1 55 ? 1.892 13.862 -5.281 1.00 0.00 181 VAL A CA 18
ATOM 29791 C C . VAL A 1 55 ? 2.411 12.742 -4.385 1.00 0.00 181 VAL A C 18
ATOM 29792 O O . VAL A 1 55 ? 3.239 11.926 -4.799 1.00 0.00 181 VAL A O 18
ATOM 29805 N N . LYS A 1 56 ? 1.895 12.694 -3.161 1.00 0.00 182 LYS A N 18
ATOM 29806 C CA . LYS A 1 56 ? 2.219 11.617 -2.238 1.00 0.00 182 LYS A CA 18
ATOM 29807 C C . LYS A 1 56 ? 1.798 10.272 -2.819 1.00 0.00 182 LYS A C 18
ATOM 29808 O O . LYS A 1 56 ? 2.568 9.313 -2.796 1.00 0.00 182 LYS A O 18
ATOM 29827 N N . ASN A 1 57 ? 0.578 10.216 -3.356 1.00 0.00 183 ASN A N 18
ATOM 29828 C CA . ASN A 1 57 ? 0.002 8.961 -3.845 1.00 0.00 183 ASN A CA 18
ATOM 29829 C C . ASN A 1 57 ? 0.883 8.342 -4.913 1.00 0.00 183 ASN A C 18
ATOM 29830 O O . ASN A 1 57 ? 1.209 7.159 -4.845 1.00 0.00 183 ASN A O 18
ATOM 29841 N N . ALA A 1 58 ? 1.275 9.164 -5.882 1.00 0.00 184 ALA A N 18
ATOM 29842 C CA . ALA A 1 58 ? 2.081 8.710 -7.008 1.00 0.00 184 ALA A CA 18
ATOM 29843 C C . ALA A 1 58 ? 3.370 8.052 -6.528 1.00 0.00 184 ALA A C 18
ATOM 29844 O O . ALA A 1 58 ? 3.798 7.031 -7.062 1.00 0.00 184 ALA A O 18
ATOM 29851 N N . ALA A 1 59 ? 3.976 8.635 -5.507 1.00 0.00 185 ALA A N 18
ATOM 29852 C CA . ALA A 1 59 ? 5.171 8.065 -4.915 1.00 0.00 185 ALA A CA 18
ATOM 29853 C C . ALA A 1 59 ? 4.827 6.805 -4.124 1.00 0.00 185 ALA A C 18
ATOM 29854 O O . ALA A 1 59 ? 5.484 5.775 -4.263 1.00 0.00 185 ALA A O 18
ATOM 29861 N N . THR A 1 60 ? 3.762 6.896 -3.334 1.00 0.00 186 THR A N 18
ATOM 29862 C CA . THR A 1 60 ? 3.361 5.836 -2.414 1.00 0.00 186 THR A CA 18
ATOM 29863 C C . THR A 1 60 ? 3.130 4.507 -3.114 1.00 0.00 186 THR A C 18
ATOM 29864 O O . THR A 1 60 ? 3.694 3.494 -2.709 1.00 0.00 186 THR A O 18
ATOM 29875 N N . GLU A 1 61 ? 2.313 4.519 -4.162 1.00 0.00 187 GLU A N 18
ATOM 29876 C CA . GLU A 1 61 ? 1.971 3.298 -4.891 1.00 0.00 187 GLU A CA 18
ATOM 29877 C C . GLU A 1 61 ? 3.229 2.538 -5.271 1.00 0.00 187 GLU A C 18
ATOM 29878 O O . GLU A 1 61 ? 3.263 1.306 -5.289 1.00 0.00 187 GLU A O 18
ATOM 29891 N N . THR A 1 62 ? 4.256 3.306 -5.564 1.00 0.00 188 THR A N 18
ATOM 29892 C CA . THR A 1 62 ? 5.527 2.786 -5.991 1.00 0.00 188 THR A CA 18
ATOM 29893 C C . THR A 1 62 ? 6.347 2.264 -4.811 1.00 0.00 188 THR A C 18
ATOM 29894 O O . THR A 1 62 ? 6.718 1.089 -4.761 1.00 0.00 188 THR A O 18
ATOM 29905 N N . LEU A 1 63 ? 6.604 3.144 -3.851 1.00 0.00 189 LEU A N 18
ATOM 29906 C CA . LEU A 1 63 ? 7.552 2.853 -2.786 1.00 0.00 189 LEU A CA 18
ATOM 29907 C C . LEU A 1 63 ? 6.952 1.992 -1.663 1.00 0.00 189 LEU A C 18
ATOM 29908 O O . LEU A 1 63 ? 7.689 1.395 -0.883 1.00 0.00 189 LEU A O 18
ATOM 29924 N N . LEU A 1 64 ? 5.622 1.925 -1.587 1.00 0.00 190 LEU A N 18
ATOM 29925 C CA . LEU A 1 64 ? 4.946 1.082 -0.597 1.00 0.00 190 LEU A CA 18
ATOM 29926 C C . LEU A 1 64 ? 5.340 -0.378 -0.779 1.00 0.00 190 LEU A C 18
ATOM 29927 O O . LEU A 1 64 ? 5.631 -1.081 0.188 1.00 0.00 190 LEU A O 18
ATOM 29943 N N . VAL A 1 65 ? 5.355 -0.816 -2.029 1.00 0.00 191 VAL A N 18
ATOM 29944 C CA . VAL A 1 65 ? 5.737 -2.176 -2.361 1.00 0.00 191 VAL A CA 18
ATOM 29945 C C . VAL A 1 65 ? 7.251 -2.331 -2.242 1.00 0.00 191 VAL A C 18
ATOM 29946 O O . VAL A 1 65 ? 7.758 -3.371 -1.825 1.00 0.00 191 VAL A O 18
ATOM 29959 N N . GLN A 1 66 ? 7.953 -1.261 -2.588 1.00 0.00 192 GLN A N 18
ATOM 29960 C CA . GLN A 1 66 ? 9.406 -1.214 -2.562 1.00 0.00 192 GLN A CA 18
ATOM 29961 C C . GLN A 1 66 ? 9.965 -1.451 -1.156 1.00 0.00 192 GLN A C 18
ATOM 29962 O O . GLN A 1 66 ? 10.901 -2.237 -0.974 1.00 0.00 192 GLN A O 18
ATOM 29976 N N . ASN A 1 67 ? 9.381 -0.785 -0.165 1.00 0.00 193 ASN A N 18
ATOM 29977 C CA . ASN A 1 67 ? 9.884 -0.858 1.205 1.00 0.00 193 ASN A CA 18
ATOM 29978 C C . ASN A 1 67 ? 9.390 -2.116 1.917 1.00 0.00 193 ASN A C 18
ATOM 29979 O O . ASN A 1 67 ? 9.595 -2.280 3.121 1.00 0.00 193 ASN A O 18
ATOM 29990 N N . ALA A 1 68 ? 8.742 -3.002 1.176 1.00 0.00 194 ALA A N 18
ATOM 29991 C CA . ALA A 1 68 ? 8.303 -4.276 1.722 1.00 0.00 194 ALA A CA 18
ATOM 29992 C C . ALA A 1 68 ? 9.334 -5.363 1.428 1.00 0.00 194 ALA A C 18
ATOM 29993 O O . ALA A 1 68 ? 10.158 -5.214 0.521 1.00 0.00 194 ALA A O 18
ATOM 30000 N N . ASN A 1 69 ? 9.304 -6.440 2.208 1.00 0.00 195 ASN A N 18
ATOM 30001 C CA . ASN A 1 69 ? 10.190 -7.583 1.973 1.00 0.00 195 ASN A CA 18
ATOM 30002 C C . ASN A 1 69 ? 9.858 -8.237 0.640 1.00 0.00 195 ASN A C 18
ATOM 30003 O O . ASN A 1 69 ? 8.714 -8.166 0.199 1.00 0.00 195 ASN A O 18
ATOM 30014 N N . PRO A 1 70 ? 10.830 -8.901 -0.009 1.00 0.00 196 PRO A N 18
ATOM 30015 C CA . PRO A 1 70 ? 10.611 -9.554 -1.306 1.00 0.00 196 PRO A CA 18
ATOM 30016 C C . PRO A 1 70 ? 9.418 -10.513 -1.274 1.00 0.00 196 PRO A C 18
ATOM 30017 O O . PRO A 1 70 ? 8.681 -10.643 -2.256 1.00 0.00 196 PRO A O 18
ATOM 30028 N N . ASP A 1 71 ? 9.223 -11.158 -0.127 1.00 0.00 197 ASP A N 18
ATOM 30029 C CA . ASP A 1 71 ? 8.118 -12.095 0.055 1.00 0.00 197 ASP A CA 18
ATOM 30030 C C . ASP A 1 71 ? 6.775 -11.383 -0.101 1.00 0.00 197 ASP A C 18
ATOM 30031 O O . ASP A 1 71 ? 5.944 -11.771 -0.925 1.00 0.00 197 ASP A O 18
ATOM 30041 N N . CYS A 1 72 ? 6.584 -10.314 0.669 1.00 0.00 198 CYS A N 18
ATOM 30042 C CA . CYS A 1 72 ? 5.348 -9.545 0.624 1.00 0.00 198 CYS A CA 18
ATOM 30043 C C . CYS A 1 72 ? 5.254 -8.788 -0.694 1.00 0.00 198 CYS A C 18
ATOM 30044 O O . CYS A 1 72 ? 4.174 -8.638 -1.262 1.00 0.00 198 CYS A O 18
ATOM 30052 N N . LYS A 1 73 ? 6.406 -8.327 -1.169 1.00 0.00 199 LYS A N 18
ATOM 30053 C CA . LYS A 1 73 ? 6.517 -7.619 -2.439 1.00 0.00 199 LYS A CA 18
ATOM 30054 C C . LYS A 1 73 ? 5.929 -8.452 -3.576 1.00 0.00 199 LYS A C 18
ATOM 30055 O O . LYS A 1 73 ? 5.227 -7.932 -4.443 1.00 0.00 199 LYS A O 18
ATOM 30074 N N . THR A 1 74 ? 6.203 -9.750 -3.548 1.00 0.00 200 THR A N 18
ATOM 30075 C CA . THR A 1 74 ? 5.664 -10.673 -4.535 1.00 0.00 200 THR A CA 18
ATOM 30076 C C . THR A 1 74 ? 4.139 -10.763 -4.424 1.00 0.00 200 THR A C 18
ATOM 30077 O O . THR A 1 74 ? 3.430 -10.746 -5.430 1.00 0.00 200 THR A O 18
ATOM 30088 N N . ILE A 1 75 ? 3.644 -10.822 -3.189 1.00 0.00 201 ILE A N 18
ATOM 30089 C CA . ILE A 1 75 ? 2.212 -10.937 -2.934 1.00 0.00 201 ILE A CA 18
ATOM 30090 C C . ILE A 1 75 ? 1.475 -9.673 -3.378 1.00 0.00 201 ILE A C 18
ATOM 30091 O O . ILE A 1 75 ? 0.386 -9.741 -3.948 1.00 0.00 201 ILE A O 18
ATOM 30107 N N . LEU A 1 76 ? 2.087 -8.522 -3.126 1.00 0.00 202 LEU A N 18
ATOM 30108 C CA . LEU A 1 76 ? 1.498 -7.240 -3.496 1.00 0.00 202 LEU A CA 18
ATOM 30109 C C . LEU A 1 76 ? 1.332 -7.141 -5.011 1.00 0.00 202 LEU A C 18
ATOM 30110 O O . LEU A 1 76 ? 0.318 -6.648 -5.507 1.00 0.00 202 LEU A O 18
ATOM 30126 N N . LYS A 1 77 ? 2.331 -7.631 -5.740 1.00 0.00 203 LYS A N 18
ATOM 30127 C CA . LYS A 1 77 ? 2.300 -7.618 -7.199 1.00 0.00 203 LYS A CA 18
ATOM 30128 C C . LYS A 1 77 ? 1.344 -8.679 -7.733 1.00 0.00 203 LYS A C 18
ATOM 30129 O O . LYS A 1 77 ? 0.814 -8.550 -8.836 1.00 0.00 203 LYS A O 18
ATOM 30148 N N . ALA A 1 78 ? 1.145 -9.736 -6.958 1.00 0.00 204 ALA A N 18
ATOM 30149 C CA . ALA A 1 78 ? 0.220 -10.795 -7.336 1.00 0.00 204 ALA A CA 18
ATOM 30150 C C . ALA A 1 78 ? -1.217 -10.287 -7.326 1.00 0.00 204 ALA A C 18
ATOM 30151 O O . ALA A 1 78 ? -2.016 -10.634 -8.197 1.00 0.00 204 ALA A O 18
ATOM 30158 N N . LEU A 1 79 ? -1.535 -9.461 -6.335 1.00 0.00 205 LEU A N 18
ATOM 30159 C CA . LEU A 1 79 ? -2.859 -8.857 -6.228 1.00 0.00 205 LEU A CA 18
ATOM 30160 C C . LEU A 1 79 ? -3.121 -7.900 -7.386 1.00 0.00 205 LEU A C 18
ATOM 30161 O O . LEU A 1 79 ? -4.152 -7.982 -8.057 1.00 0.00 205 LEU A O 18
ATOM 30177 N N . GLY A 1 80 ? -2.178 -7.000 -7.619 1.00 0.00 206 GLY A N 18
ATOM 30178 C CA . GLY A 1 80 ? -2.317 -6.047 -8.699 1.00 0.00 206 GLY A CA 18
ATOM 30179 C C . GLY A 1 80 ? -2.769 -4.680 -8.217 1.00 0.00 206 GLY A C 18
ATOM 30180 O O . GLY A 1 80 ? -3.136 -4.520 -7.054 1.00 0.00 206 GLY A O 18
ATOM 30184 N N . PRO A 1 81 ? -2.761 -3.672 -9.104 1.00 0.00 207 PRO A N 18
ATOM 30185 C CA . PRO A 1 81 ? -3.150 -2.298 -8.760 1.00 0.00 207 PRO A CA 18
ATOM 30186 C C . PRO A 1 81 ? -4.663 -2.100 -8.702 1.00 0.00 207 PRO A C 18
ATOM 30187 O O . PRO A 1 81 ? -5.145 -1.018 -8.364 1.00 0.00 207 PRO A O 18
ATOM 30198 N N . ALA A 1 82 ? -5.409 -3.142 -9.044 1.00 0.00 208 ALA A N 18
ATOM 30199 C CA . ALA A 1 82 ? -6.864 -3.058 -9.090 1.00 0.00 208 ALA A CA 18
ATOM 30200 C C . ALA A 1 82 ? -7.472 -3.317 -7.717 1.00 0.00 208 ALA A C 18
ATOM 30201 O O . ALA A 1 82 ? -8.601 -2.908 -7.438 1.00 0.00 208 ALA A O 18
ATOM 30208 N N . ALA A 1 83 ? -6.709 -3.986 -6.860 1.00 0.00 209 ALA A N 18
ATOM 30209 C CA . ALA A 1 83 ? -7.172 -4.321 -5.521 1.00 0.00 209 ALA A CA 18
ATOM 30210 C C . ALA A 1 83 ? -6.931 -3.154 -4.572 1.00 0.00 209 ALA A C 18
ATOM 30211 O O . ALA A 1 83 ? -6.190 -2.225 -4.896 1.00 0.00 209 ALA A O 18
ATOM 30218 N N . THR A 1 84 ? -7.550 -3.200 -3.401 1.00 0.00 210 THR A N 18
ATOM 30219 C CA . THR A 1 84 ? -7.480 -2.082 -2.473 1.00 0.00 210 THR A CA 18
ATOM 30220 C C . THR A 1 84 ? -6.579 -2.418 -1.298 1.00 0.00 210 THR A C 18
ATOM 30221 O O . THR A 1 84 ? -6.232 -3.579 -1.104 1.00 0.00 210 THR A O 18
ATOM 30232 N N . LEU A 1 85 ? -6.241 -1.407 -0.502 1.00 0.00 211 LEU A N 18
ATOM 30233 C CA . LEU A 1 85 ? -5.320 -1.561 0.623 1.00 0.00 211 LEU A CA 18
ATOM 30234 C C . LEU A 1 85 ? -5.674 -2.760 1.502 1.00 0.00 211 LEU A C 18
ATOM 30235 O O . LEU A 1 85 ? -4.804 -3.562 1.853 1.00 0.00 211 LEU A O 18
ATOM 30251 N N . GLU A 1 86 ? -6.952 -2.889 1.837 1.00 0.00 212 GLU A N 18
ATOM 30252 C CA . GLU A 1 86 ? -7.395 -3.914 2.762 1.00 0.00 212 GLU A CA 18
ATOM 30253 C C . GLU A 1 86 ? -7.188 -5.314 2.182 1.00 0.00 212 GLU A C 18
ATOM 30254 O O . GLU A 1 86 ? -7.044 -6.286 2.930 1.00 0.00 212 GLU A O 18
ATOM 30267 N N . GLU A 1 87 ? -7.153 -5.426 0.857 1.00 0.00 213 GLU A N 18
ATOM 30268 C CA . GLU A 1 87 ? -6.879 -6.712 0.232 1.00 0.00 213 GLU A CA 18
ATOM 30269 C C . GLU A 1 87 ? -5.448 -7.159 0.524 1.00 0.00 213 GLU A C 18
ATOM 30270 O O . GLU A 1 87 ? -5.212 -8.327 0.818 1.00 0.00 213 GLU A O 18
ATOM 30283 N N . MET A 1 88 ? -4.501 -6.225 0.475 1.00 0.00 214 MET A N 18
ATOM 30284 C CA . MET A 1 88 ? -3.110 -6.537 0.807 1.00 0.00 214 MET A CA 18
ATOM 30285 C C . MET A 1 88 ? -2.981 -6.879 2.284 1.00 0.00 214 MET A C 18
ATOM 30286 O O . MET A 1 88 ? -2.218 -7.769 2.665 1.00 0.00 214 MET A O 18
ATOM 30300 N N . MET A 1 89 ? -3.739 -6.170 3.109 1.00 0.00 215 MET A N 18
ATOM 30301 C CA . MET A 1 89 ? -3.737 -6.412 4.545 1.00 0.00 215 MET A CA 18
ATOM 30302 C C . MET A 1 89 ? -4.223 -7.827 4.843 1.00 0.00 215 MET A C 18
ATOM 30303 O O . MET A 1 89 ? -3.707 -8.498 5.733 1.00 0.00 215 MET A O 18
ATOM 30317 N N . THR A 1 90 ? -5.207 -8.275 4.071 1.00 0.00 216 THR A N 18
ATOM 30318 C CA . THR A 1 90 ? -5.752 -9.621 4.208 1.00 0.00 216 THR A CA 18
ATOM 30319 C C . THR A 1 90 ? -4.843 -10.652 3.529 1.00 0.00 216 THR A C 18
ATOM 30320 O O . THR A 1 90 ? -4.777 -11.808 3.945 1.00 0.00 216 THR A O 18
ATOM 30331 N N . ALA A 1 91 ? -4.136 -10.225 2.489 1.00 0.00 217 ALA A N 18
ATOM 30332 C CA . ALA A 1 91 ? -3.196 -11.094 1.789 1.00 0.00 217 ALA A CA 18
ATOM 30333 C C . ALA A 1 91 ? -2.008 -11.431 2.685 1.00 0.00 217 ALA A C 18
ATOM 30334 O O . ALA A 1 91 ? -1.407 -12.501 2.573 1.00 0.00 217 ALA A O 18
ATOM 30341 N N . CYS A 1 92 ? -1.688 -10.508 3.586 1.00 0.00 218 CYS A N 18
ATOM 30342 C CA . CYS A 1 92 ? -0.604 -10.697 4.538 1.00 0.00 218 CYS A CA 18
ATOM 30343 C C . CYS A 1 92 ? -1.053 -11.583 5.699 1.00 0.00 218 CYS A C 18
ATOM 30344 O O . CYS A 1 92 ? -0.229 -12.079 6.471 1.00 0.00 218 CYS A O 18
ATOM 30352 N N . GLN A 1 93 ? -2.363 -11.795 5.807 1.00 0.00 219 GLN A N 18
ATOM 30353 C CA . GLN A 1 93 ? -2.928 -12.621 6.867 1.00 0.00 219 GLN A CA 18
ATOM 30354 C C . GLN A 1 93 ? -2.786 -14.106 6.540 1.00 0.00 219 GLN A C 18
ATOM 30355 O O . GLN A 1 93 ? -3.771 -14.846 6.507 1.00 0.00 219 GLN A O 18
ATOM 30369 N N . GLY A 1 94 ? -1.556 -14.532 6.287 1.00 0.00 220 GLY A N 18
ATOM 30370 C CA . GLY A 1 94 ? -1.289 -15.933 6.024 1.00 0.00 220 GLY A CA 18
ATOM 30371 C C . GLY A 1 94 ? -1.173 -16.729 7.306 1.00 0.00 220 GLY A C 18
ATOM 30372 O O . GLY A 1 94 ? -1.305 -17.953 7.306 1.00 0.00 220 GLY A O 18
ATOM 30376 N N . VAL A 1 95 ? -0.923 -16.023 8.399 1.00 0.00 221 VAL A N 18
ATOM 30377 C CA . VAL A 1 95 ? -0.824 -16.633 9.714 1.00 0.00 221 VAL A CA 18
ATOM 30378 C C . VAL A 1 95 ? -2.154 -16.474 10.456 1.00 0.00 221 VAL A C 18
ATOM 30379 O O . VAL A 1 95 ? -2.905 -15.531 10.202 1.00 0.00 221 VAL A O 18
ATOM 30392 N N . GLY A 1 96 ? -2.461 -17.411 11.341 1.00 0.00 222 GLY A N 18
ATOM 30393 C CA . GLY A 1 96 ? -3.708 -17.350 12.076 1.00 0.00 222 GLY A CA 18
ATOM 30394 C C . GLY A 1 96 ? -3.504 -17.487 13.569 1.00 0.00 222 GLY A C 18
ATOM 30395 O O . GLY A 1 96 ? -4.259 -16.918 14.357 1.00 0.00 222 GLY A O 18
ATOM 30399 N N . GLY A 1 97 ? -2.480 -18.238 13.952 1.00 0.00 223 GLY A N 18
ATOM 30400 C CA . GLY A 1 97 ? -2.214 -18.486 15.355 1.00 0.00 223 GLY A CA 18
ATOM 30401 C C . GLY A 1 97 ? -3.337 -19.252 16.034 1.00 0.00 223 GLY A C 18
ATOM 30402 O O . GLY A 1 97 ? -3.867 -18.793 17.047 1.00 0.00 223 GLY A O 18
ATOM 30406 N N . PRO A 1 98 ? -3.714 -20.439 15.515 1.00 0.00 224 PRO A N 18
ATOM 30407 C CA . PRO A 1 98 ? -4.825 -21.212 16.044 1.00 0.00 224 PRO A CA 18
ATOM 30408 C C . PRO A 1 98 ? -4.380 -22.229 17.091 1.00 0.00 224 PRO A C 18
ATOM 30409 O O . PRO A 1 98 ? -4.935 -23.326 17.187 1.00 0.00 224 PRO A O 18
ATOM 30420 N N . GLY A 1 99 ? -3.376 -21.865 17.873 1.00 0.00 225 GLY A N 18
ATOM 30421 C CA . GLY A 1 99 ? -2.866 -22.760 18.888 1.00 0.00 225 GLY A CA 18
ATOM 30422 C C . GLY A 1 99 ? -2.832 -22.107 20.249 1.00 0.00 225 GLY A C 18
ATOM 30423 O O . GLY A 1 99 ? -2.760 -20.880 20.347 1.00 0.00 225 GLY A O 18
ATOM 30427 N N . HIS A 1 100 ? -2.871 -22.922 21.296 1.00 0.00 226 HIS A N 18
ATOM 30428 C CA . HIS A 1 100 ? -2.894 -22.419 22.663 1.00 0.00 226 HIS A CA 18
ATOM 30429 C C . HIS A 1 100 ? -1.584 -21.705 22.985 1.00 0.00 226 HIS A C 18
ATOM 30430 O O . HIS A 1 100 ? -1.585 -20.586 23.493 1.00 0.00 226 HIS A O 18
ATOM 30445 N N . LYS A 1 101 ? -0.471 -22.357 22.680 1.00 0.00 227 LYS A N 18
ATOM 30446 C CA . LYS A 1 101 ? 0.839 -21.740 22.821 1.00 0.00 227 LYS A CA 18
ATOM 30447 C C . LYS A 1 101 ? 1.431 -21.504 21.439 1.00 0.00 227 LYS A C 18
ATOM 30448 O O . LYS A 1 101 ? 2.647 -21.517 21.253 1.00 0.00 227 LYS A O 18
ATOM 30467 N N . ALA A 1 102 ? 0.555 -21.292 20.469 1.00 0.00 228 ALA A N 18
ATOM 30468 C CA . ALA A 1 102 ? 0.970 -21.147 19.085 1.00 0.00 228 ALA A CA 18
ATOM 30469 C C . ALA A 1 102 ? 0.439 -19.850 18.492 1.00 0.00 228 ALA A C 18
ATOM 30470 O O . ALA A 1 102 ? -0.377 -19.861 17.567 1.00 0.00 228 ALA A O 18
ATOM 30477 N N . ARG A 1 103 ? 0.889 -18.733 19.045 1.00 0.00 229 ARG A N 18
ATOM 30478 C CA . ARG A 1 103 ? 0.548 -17.427 18.504 1.00 0.00 229 ARG A CA 18
ATOM 30479 C C . ARG A 1 103 ? 1.500 -17.098 17.365 1.00 0.00 229 ARG A C 18
ATOM 30480 O O . ARG A 1 103 ? 1.092 -16.965 16.212 1.00 0.00 229 ARG A O 18
ATOM 30501 N N . VAL A 1 104 ? 2.774 -16.981 17.702 1.00 0.00 230 VAL A N 18
ATOM 30502 C CA . VAL A 1 104 ? 3.812 -16.805 16.705 1.00 0.00 230 VAL A CA 18
ATOM 30503 C C . VAL A 1 104 ? 4.348 -18.172 16.296 1.00 0.00 230 VAL A C 18
ATOM 30504 O O . VAL A 1 104 ? 5.325 -18.660 16.870 1.00 0.00 230 VAL A O 18
ATOM 30517 N N . LEU A 1 105 ? 3.671 -18.793 15.333 1.00 0.00 231 LEU A N 18
ATOM 30518 C CA . LEU A 1 105 ? 4.028 -20.125 14.841 1.00 0.00 231 LEU A CA 18
ATOM 30519 C C . LEU A 1 105 ? 3.834 -21.180 15.929 1.00 0.00 231 LEU A C 18
ATOM 30520 O O . LEU A 1 105 ? 2.707 -21.692 16.057 1.00 0.00 231 LEU A O 18
ATOM 30537 N N . ILE B 2 1 ? -2.539 1.321 -0.657 1.00 0.00 1 ILE B N 18
ATOM 30538 C CA . ILE B 2 1 ? -1.815 1.301 -1.950 1.00 0.00 1 ILE B CA 18
ATOM 30539 C C . ILE B 2 1 ? -1.310 2.705 -2.305 1.00 0.00 1 ILE B C 18
ATOM 30540 O O . ILE B 2 1 ? -0.133 2.888 -2.600 1.00 0.00 1 ILE B O 18
ATOM 30558 N N . THR B 2 2 ? -2.190 3.697 -2.239 1.00 0.00 2 THR B N 18
ATOM 30559 C CA . THR B 2 2 ? -1.796 5.086 -2.405 1.00 0.00 2 THR B CA 18
ATOM 30560 C C . THR B 2 2 ? -2.119 5.824 -1.113 1.00 0.00 2 THR B C 18
ATOM 30561 O O . THR B 2 2 ? -2.840 5.284 -0.276 1.00 0.00 2 THR B O 18
ATOM 30572 N N . PHE B 2 3 ? -1.595 7.026 -0.916 1.00 0.00 3 PHE B N 18
ATOM 30573 C CA . PHE B 2 3 ? -1.915 7.771 0.298 1.00 0.00 3 PHE B CA 18
ATOM 30574 C C . PHE B 2 3 ? -3.388 8.176 0.293 1.00 0.00 3 PHE B C 18
ATOM 30575 O O . PHE B 2 3 ? -4.021 8.224 1.343 1.00 0.00 3 PHE B O 18
ATOM 30612 N N . ASP B 2 5 ? -5.817 6.428 -1.015 1.00 0.00 5 ASP B N 18
ATOM 30613 C CA . ASP B 2 5 ? -6.412 5.175 -0.544 1.00 0.00 5 ASP B CA 18
ATOM 30614 C C . ASP B 2 5 ? -6.207 5.003 0.960 1.00 0.00 5 ASP B C 18
ATOM 30615 O O . ASP B 2 5 ? -7.134 4.647 1.688 1.00 0.00 5 ASP B O 18
ATOM 30625 N N . LEU B 2 6 ? -4.995 5.291 1.421 1.00 0.00 6 LEU B N 18
ATOM 30626 C CA . LEU B 2 6 ? -4.654 5.171 2.835 1.00 0.00 6 LEU B CA 18
ATOM 30627 C C . LEU B 2 6 ? -5.518 6.087 3.700 1.00 0.00 6 LEU B C 18
ATOM 30628 O O . LEU B 2 6 ? -6.068 5.658 4.718 1.00 0.00 6 LEU B O 18
ATOM 30644 N N . LEU B 2 7 ? -5.617 7.347 3.295 1.00 0.00 7 LEU B N 18
ATOM 30645 C CA . LEU B 2 7 ? -6.417 8.328 4.015 1.00 0.00 7 LEU B CA 18
ATOM 30646 C C . LEU B 2 7 ? -7.852 7.860 4.167 1.00 0.00 7 LEU B C 18
ATOM 30647 O O . LEU B 2 7 ? -8.361 7.750 5.280 1.00 0.00 7 LEU B O 18
ATOM 30683 N N . TYR B 2 9 ? -9.126 5.059 3.764 1.00 0.00 9 TYR B N 18
ATOM 30684 C CA . TYR B 2 9 ? -9.261 3.799 4.474 1.00 0.00 9 TYR B CA 18
ATOM 30685 C C . TYR B 2 9 ? -9.417 4.034 5.974 1.00 0.00 9 TYR B C 18
ATOM 30686 O O . TYR B 2 9 ? -10.399 3.608 6.580 1.00 0.00 9 TYR B O 18
ATOM 30704 N N . TYR B 2 10 ? -8.442 4.714 6.566 1.00 0.00 10 TYR B N 18
ATOM 30705 C CA . TYR B 2 10 ? -8.464 4.991 7.998 1.00 0.00 10 TYR B CA 18
ATOM 30706 C C . TYR B 2 10 ? -9.510 6.038 8.348 1.00 0.00 10 TYR B C 18
ATOM 30707 O O . TYR B 2 10 ? -10.152 5.964 9.397 1.00 0.00 10 TYR B O 18
ATOM 30725 N N . GLY B 2 11 ? -9.685 7.006 7.459 1.00 0.00 11 GLY B N 18
ATOM 30726 C CA . GLY B 2 11 ? -10.591 8.109 7.716 1.00 0.00 11 GLY B CA 18
ATOM 30727 C C . GLY B 2 11 ? -12.040 7.758 7.455 1.00 0.00 11 GLY B C 18
ATOM 30728 O O . GLY B 2 11 ? -12.812 8.586 6.972 1.00 0.00 11 GLY B O 18
ATOM 30732 N N . LYS B 2 12 ? -12.413 6.533 7.775 1.00 0.00 12 LYS B N 18
ATOM 30733 C CA . LYS B 2 12 ? -13.783 6.098 7.643 1.00 0.00 12 LYS B CA 18
ATOM 30734 C C . LYS B 2 12 ? -14.488 6.234 8.976 1.00 0.00 12 LYS B C 18
ATOM 30735 O O . LYS B 2 12 ? -14.161 5.544 9.940 1.00 0.00 12 LYS B O 18
ATOM 30754 N N . LYS B 2 13 ? -15.439 7.148 9.029 1.00 0.00 13 LYS B N 18
ATOM 30755 C CA . LYS B 2 13 ? -16.275 7.311 10.211 1.00 0.00 13 LYS B CA 18
ATOM 30756 C C . LYS B 2 13 ? -17.319 6.197 10.273 1.00 0.00 13 LYS B C 18
ATOM 30757 O O . LYS B 2 13 ? -18.101 6.100 11.218 1.00 0.00 13 LYS B O 18
ATOM 30776 N N . LYS B 2 14 ? -17.312 5.361 9.248 1.00 0.00 14 LYS B N 18
ATOM 30777 C CA . LYS B 2 14 ? -18.159 4.189 9.187 1.00 0.00 14 LYS B CA 18
ATOM 30778 C C . LYS B 2 14 ? -17.362 3.058 8.540 1.00 0.00 14 LYS B C 18
ATOM 30779 O O . LYS B 2 14 ? -17.238 3.058 7.300 1.00 0.00 14 LYS B O 18
ATOM 30799 N N . SER A 1 12 ? 25.316 8.532 23.718 1.00 0.00 138 SER A N 19
ATOM 30800 C CA . SER A 1 12 ? 24.083 8.947 24.411 1.00 0.00 138 SER A CA 19
ATOM 30801 C C . SER A 1 12 ? 23.473 7.771 25.161 1.00 0.00 138 SER A C 19
ATOM 30802 O O . SER A 1 12 ? 23.756 6.612 24.852 1.00 0.00 138 SER A O 19
ATOM 30810 N N . GLY A 1 13 ? 22.643 8.072 26.150 1.00 0.00 139 GLY A N 19
ATOM 30811 C CA . GLY A 1 13 ? 21.978 7.029 26.902 1.00 0.00 139 GLY A CA 19
ATOM 30812 C C . GLY A 1 13 ? 20.871 6.374 26.103 1.00 0.00 139 GLY A C 19
ATOM 30813 O O . GLY A 1 13 ? 20.542 6.825 25.003 1.00 0.00 139 GLY A O 19
ATOM 30817 N N . LEU A 1 14 ? 20.299 5.309 26.647 1.00 0.00 140 LEU A N 19
ATOM 30818 C CA . LEU A 1 14 ? 19.201 4.611 25.991 1.00 0.00 140 LEU A CA 19
ATOM 30819 C C . LEU A 1 14 ? 17.914 5.408 26.147 1.00 0.00 140 LEU A C 19
ATOM 30820 O O . LEU A 1 14 ? 17.079 5.106 27.001 1.00 0.00 140 LEU A O 19
ATOM 30836 N N . VAL A 1 15 ? 17.776 6.440 25.332 1.00 0.00 141 VAL A N 19
ATOM 30837 C CA . VAL A 1 15 ? 16.614 7.308 25.390 1.00 0.00 141 VAL A CA 19
ATOM 30838 C C . VAL A 1 15 ? 15.446 6.731 24.595 1.00 0.00 141 VAL A C 19
ATOM 30839 O O . VAL A 1 15 ? 15.588 6.373 23.423 1.00 0.00 141 VAL A O 19
ATOM 30852 N N . PRO A 1 16 ? 14.272 6.621 25.231 1.00 0.00 142 PRO A N 19
ATOM 30853 C CA . PRO A 1 16 ? 13.056 6.142 24.576 1.00 0.00 142 PRO A CA 19
ATOM 30854 C C . PRO A 1 16 ? 12.390 7.243 23.752 1.00 0.00 142 PRO A C 19
ATOM 30855 O O . PRO A 1 16 ? 11.212 7.554 23.934 1.00 0.00 142 PRO A O 19
ATOM 30866 N N . ARG A 1 17 ? 13.163 7.835 22.851 1.00 0.00 143 ARG A N 19
ATOM 30867 C CA . ARG A 1 17 ? 12.675 8.928 22.024 1.00 0.00 143 ARG A CA 19
ATOM 30868 C C . ARG A 1 17 ? 11.734 8.407 20.948 1.00 0.00 143 ARG A C 19
ATOM 30869 O O . ARG A 1 17 ? 10.609 8.893 20.816 1.00 0.00 143 ARG A O 19
ATOM 30890 N N . GLY A 1 18 ? 12.185 7.417 20.193 1.00 0.00 144 GLY A N 19
ATOM 30891 C CA . GLY A 1 18 ? 11.356 6.850 19.152 1.00 0.00 144 GLY A CA 19
ATOM 30892 C C . GLY A 1 18 ? 11.343 7.700 17.901 1.00 0.00 144 GLY A C 19
ATOM 30893 O O . GLY A 1 18 ? 10.505 8.594 17.755 1.00 0.00 144 GLY A O 19
ATOM 30897 N N . SER A 1 19 ? 12.288 7.442 17.009 1.00 0.00 145 SER A N 19
ATOM 30898 C CA . SER A 1 19 ? 12.344 8.142 15.740 1.00 0.00 145 SER A CA 19
ATOM 30899 C C . SER A 1 19 ? 11.223 7.658 14.825 1.00 0.00 145 SER A C 19
ATOM 30900 O O . SER A 1 19 ? 10.854 6.482 14.844 1.00 0.00 145 SER A O 19
ATOM 30908 N N . HIS A 1 20 ? 10.684 8.563 14.029 1.00 0.00 146 HIS A N 19
ATOM 30909 C CA . HIS A 1 20 ? 9.535 8.249 13.197 1.00 0.00 146 HIS A CA 19
ATOM 30910 C C . HIS A 1 20 ? 9.965 8.033 11.750 1.00 0.00 146 HIS A C 19
ATOM 30911 O O . HIS A 1 20 ? 9.169 7.625 10.907 1.00 0.00 146 HIS A O 19
ATOM 30926 N N . MET A 1 21 ? 11.246 8.313 11.491 1.00 0.00 147 MET A N 19
ATOM 30927 C CA . MET A 1 21 ? 11.840 8.172 10.161 1.00 0.00 147 MET A CA 19
ATOM 30928 C C . MET A 1 21 ? 11.125 9.056 9.148 1.00 0.00 147 MET A C 19
ATOM 30929 O O . MET A 1 21 ? 10.537 8.567 8.182 1.00 0.00 147 MET A O 19
ATOM 30943 N N . THR A 1 22 ? 11.206 10.363 9.366 1.00 0.00 148 THR A N 19
ATOM 30944 C CA . THR A 1 22 ? 10.539 11.340 8.514 1.00 0.00 148 THR A CA 19
ATOM 30945 C C . THR A 1 22 ? 11.272 11.546 7.196 1.00 0.00 148 THR A C 19
ATOM 30946 O O . THR A 1 22 ? 11.664 12.660 6.840 1.00 0.00 148 THR A O 19
ATOM 30957 N N . SER A 1 23 ? 11.454 10.454 6.488 1.00 0.00 149 SER A N 19
ATOM 30958 C CA . SER A 1 23 ? 12.093 10.468 5.188 1.00 0.00 149 SER A CA 19
ATOM 30959 C C . SER A 1 23 ? 11.232 9.721 4.178 1.00 0.00 149 SER A C 19
ATOM 30960 O O . SER A 1 23 ? 11.445 9.836 2.974 1.00 0.00 149 SER A O 19
ATOM 30968 N N . ILE A 1 24 ? 10.281 8.936 4.712 1.00 0.00 150 ILE A N 19
ATOM 30969 C CA . ILE A 1 24 ? 9.373 8.055 3.952 1.00 0.00 150 ILE A CA 19
ATOM 30970 C C . ILE A 1 24 ? 10.121 6.951 3.185 1.00 0.00 150 ILE A C 19
ATOM 30971 O O . ILE A 1 24 ? 9.519 5.968 2.754 1.00 0.00 150 ILE A O 19
ATOM 30987 N N . LEU A 1 25 ? 11.431 7.105 3.040 1.00 0.00 151 LEU A N 19
ATOM 30988 C CA . LEU A 1 25 ? 12.254 6.104 2.377 1.00 0.00 151 LEU A CA 19
ATOM 30989 C C . LEU A 1 25 ? 12.711 5.054 3.379 1.00 0.00 151 LEU A C 19
ATOM 30990 O O . LEU A 1 25 ? 12.923 3.893 3.031 1.00 0.00 151 LEU A O 19
ATOM 31006 N N . ASP A 1 26 ? 12.858 5.476 4.632 1.00 0.00 152 ASP A N 19
ATOM 31007 C CA . ASP A 1 26 ? 13.288 4.578 5.698 1.00 0.00 152 ASP A CA 19
ATOM 31008 C C . ASP A 1 26 ? 12.106 3.813 6.275 1.00 0.00 152 ASP A C 19
ATOM 31009 O O . ASP A 1 26 ? 12.278 2.925 7.115 1.00 0.00 152 ASP A O 19
ATOM 31019 N N . ILE A 1 27 ? 10.906 4.159 5.825 1.00 0.00 153 ILE A N 19
ATOM 31020 C CA . ILE A 1 27 ? 9.703 3.467 6.265 1.00 0.00 153 ILE A CA 19
ATOM 31021 C C . ILE A 1 27 ? 9.592 2.126 5.547 1.00 0.00 153 ILE A C 19
ATOM 31022 O O . ILE A 1 27 ? 8.881 1.989 4.553 1.00 0.00 153 ILE A O 19
ATOM 31038 N N . ARG A 1 28 ? 10.331 1.154 6.052 1.00 0.00 154 ARG A N 19
ATOM 31039 C CA . ARG A 1 28 ? 10.355 -0.177 5.476 1.00 0.00 154 ARG A CA 19
ATOM 31040 C C . ARG A 1 28 ? 9.587 -1.149 6.362 1.00 0.00 154 ARG A C 19
ATOM 31041 O O . ARG A 1 28 ? 9.419 -0.913 7.560 1.00 0.00 154 ARG A O 19
ATOM 31062 N N . GLN A 1 29 ? 9.110 -2.228 5.762 1.00 0.00 155 GLN A N 19
ATOM 31063 C CA . GLN A 1 29 ? 8.498 -3.314 6.505 1.00 0.00 155 GLN A CA 19
ATOM 31064 C C . GLN A 1 29 ? 9.581 -4.288 6.951 1.00 0.00 155 GLN A C 19
ATOM 31065 O O . GLN A 1 29 ? 10.412 -4.706 6.144 1.00 0.00 155 GLN A O 19
ATOM 31079 N N . GLY A 1 30 ? 9.590 -4.623 8.234 1.00 0.00 156 GLY A N 19
ATOM 31080 C CA . GLY A 1 30 ? 10.554 -5.580 8.745 1.00 0.00 156 GLY A CA 19
ATOM 31081 C C . GLY A 1 30 ? 10.321 -6.973 8.188 1.00 0.00 156 GLY A C 19
ATOM 31082 O O . GLY A 1 30 ? 9.212 -7.280 7.748 1.00 0.00 156 GLY A O 19
ATOM 31086 N N . PRO A 1 31 ? 11.347 -7.840 8.207 1.00 0.00 157 PRO A N 19
ATOM 31087 C CA . PRO A 1 31 ? 11.273 -9.192 7.632 1.00 0.00 157 PRO A CA 19
ATOM 31088 C C . PRO A 1 31 ? 10.083 -9.999 8.155 1.00 0.00 157 PRO A C 19
ATOM 31089 O O . PRO A 1 31 ? 9.393 -10.672 7.387 1.00 0.00 157 PRO A O 19
ATOM 31100 N N . LYS A 1 32 ? 9.837 -9.927 9.459 1.00 0.00 158 LYS A N 19
ATOM 31101 C CA . LYS A 1 32 ? 8.707 -10.627 10.058 1.00 0.00 158 LYS A CA 19
ATOM 31102 C C . LYS A 1 32 ? 7.717 -9.625 10.633 1.00 0.00 158 LYS A C 19
ATOM 31103 O O . LYS A 1 32 ? 6.920 -9.953 11.510 1.00 0.00 158 LYS A O 19
ATOM 31122 N N . GLU A 1 33 ? 7.772 -8.403 10.132 1.00 0.00 159 GLU A N 19
ATOM 31123 C CA . GLU A 1 33 ? 6.917 -7.339 10.618 1.00 0.00 159 GLU A CA 19
ATOM 31124 C C . GLU A 1 33 ? 5.619 -7.281 9.815 1.00 0.00 159 GLU A C 19
ATOM 31125 O O . GLU A 1 33 ? 5.629 -7.423 8.590 1.00 0.00 159 GLU A O 19
ATOM 31138 N N . PRO A 1 34 ? 4.483 -7.095 10.509 1.00 0.00 160 PRO A N 19
ATOM 31139 C CA . PRO A 1 34 ? 3.157 -7.047 9.884 1.00 0.00 160 PRO A CA 19
ATOM 31140 C C . PRO A 1 34 ? 3.007 -5.891 8.903 1.00 0.00 160 PRO A C 19
ATOM 31141 O O . PRO A 1 34 ? 3.258 -4.734 9.244 1.00 0.00 160 PRO A O 19
ATOM 31152 N N . PHE A 1 35 ? 2.577 -6.218 7.688 1.00 0.00 161 PHE A N 19
ATOM 31153 C CA . PHE A 1 35 ? 2.258 -5.212 6.679 1.00 0.00 161 PHE A CA 19
ATOM 31154 C C . PHE A 1 35 ? 1.137 -4.307 7.186 1.00 0.00 161 PHE A C 19
ATOM 31155 O O . PHE A 1 35 ? 1.019 -3.151 6.781 1.00 0.00 161 PHE A O 19
ATOM 31172 N N . ARG A 1 36 ? 0.330 -4.847 8.094 1.00 0.00 162 ARG A N 19
ATOM 31173 C CA . ARG A 1 36 ? -0.750 -4.098 8.721 1.00 0.00 162 ARG A CA 19
ATOM 31174 C C . ARG A 1 36 ? -0.182 -2.918 9.509 1.00 0.00 162 ARG A C 19
ATOM 31175 O O . ARG A 1 36 ? -0.603 -1.777 9.325 1.00 0.00 162 ARG A O 19
ATOM 31196 N N . ASP A 1 37 ? 0.804 -3.200 10.360 1.00 0.00 163 ASP A N 19
ATOM 31197 C CA . ASP A 1 37 ? 1.446 -2.156 11.157 1.00 0.00 163 ASP A CA 19
ATOM 31198 C C . ASP A 1 37 ? 2.354 -1.301 10.276 1.00 0.00 163 ASP A C 19
ATOM 31199 O O . ASP A 1 37 ? 2.549 -0.113 10.532 1.00 0.00 163 ASP A O 19
ATOM 31209 N N . TYR A 1 38 ? 2.890 -1.912 9.222 1.00 0.00 164 TYR A N 19
ATOM 31210 C CA . TYR A 1 38 ? 3.726 -1.204 8.262 1.00 0.00 164 TYR A CA 19
ATOM 31211 C C . TYR A 1 38 ? 2.928 -0.095 7.584 1.00 0.00 164 TYR A C 19
ATOM 31212 O O . TYR A 1 38 ? 3.369 1.054 7.525 1.00 0.00 164 TYR A O 19
ATOM 31230 N N . VAL A 1 39 ? 1.748 -0.449 7.088 1.00 0.00 165 VAL A N 19
ATOM 31231 C CA . VAL A 1 39 ? 0.847 0.516 6.475 1.00 0.00 165 VAL A CA 19
ATOM 31232 C C . VAL A 1 39 ? 0.409 1.566 7.484 1.00 0.00 165 VAL A C 19
ATOM 31233 O O . VAL A 1 39 ? 0.322 2.749 7.156 1.00 0.00 165 VAL A O 19
ATOM 31246 N N . ASP A 1 40 ? 0.147 1.132 8.711 1.00 0.00 166 ASP A N 19
ATOM 31247 C CA . ASP A 1 40 ? -0.251 2.044 9.778 1.00 0.00 166 ASP A CA 19
ATOM 31248 C C . ASP A 1 40 ? 0.791 3.144 9.959 1.00 0.00 166 ASP A C 19
ATOM 31249 O O . ASP A 1 40 ? 0.460 4.330 9.987 1.00 0.00 166 ASP A O 19
ATOM 31259 N N . ARG A 1 41 ? 2.058 2.748 10.041 1.00 0.00 167 ARG A N 19
ATOM 31260 C CA . ARG A 1 41 ? 3.138 3.710 10.195 1.00 0.00 167 ARG A CA 19
ATOM 31261 C C . ARG A 1 41 ? 3.343 4.501 8.917 1.00 0.00 167 ARG A C 19
ATOM 31262 O O . ARG A 1 41 ? 3.498 5.717 8.956 1.00 0.00 167 ARG A O 19
ATOM 31283 N N . PHE A 1 42 ? 3.350 3.799 7.786 1.00 0.00 168 PHE A N 19
ATOM 31284 C CA . PHE A 1 42 ? 3.555 4.433 6.490 1.00 0.00 168 PHE A CA 19
ATOM 31285 C C . PHE A 1 42 ? 2.535 5.546 6.284 1.00 0.00 168 PHE A C 19
ATOM 31286 O O . PHE A 1 42 ? 2.896 6.681 5.984 1.00 0.00 168 PHE A O 19
ATOM 31303 N N . TYR A 1 43 ? 1.267 5.208 6.476 1.00 0.00 169 TYR A N 19
ATOM 31304 C CA . TYR A 1 43 ? 0.178 6.165 6.338 1.00 0.00 169 TYR A CA 19
ATOM 31305 C C . TYR A 1 43 ? 0.350 7.350 7.291 1.00 0.00 169 TYR A C 19
ATOM 31306 O O . TYR A 1 43 ? 0.305 8.503 6.862 1.00 0.00 169 TYR A O 19
ATOM 31324 N N . LYS A 1 44 ? 0.550 7.071 8.576 1.00 0.00 170 LYS A N 19
ATOM 31325 C CA . LYS A 1 44 ? 0.680 8.133 9.573 1.00 0.00 170 LYS A CA 19
ATOM 31326 C C . LYS A 1 44 ? 1.900 9.006 9.293 1.00 0.00 170 LYS A C 19
ATOM 31327 O O . LYS A 1 44 ? 1.837 10.229 9.432 1.00 0.00 170 LYS A O 19
ATOM 31346 N N . THR A 1 45 ? 2.998 8.380 8.892 1.00 0.00 171 THR A N 19
ATOM 31347 C CA . THR A 1 45 ? 4.201 9.112 8.536 1.00 0.00 171 THR A CA 19
ATOM 31348 C C . THR A 1 45 ? 3.937 9.993 7.325 1.00 0.00 171 THR A C 19
ATOM 31349 O O . THR A 1 45 ? 4.122 11.205 7.373 1.00 0.00 171 THR A O 19
ATOM 31360 N N . LEU A 1 46 ? 3.448 9.367 6.264 1.00 0.00 172 LEU A N 19
ATOM 31361 C CA . LEU A 1 46 ? 3.205 10.039 4.995 1.00 0.00 172 LEU A CA 19
ATOM 31362 C C . LEU A 1 46 ? 2.187 11.171 5.145 1.00 0.00 172 LEU A C 19
ATOM 31363 O O . LEU A 1 46 ? 2.266 12.190 4.453 1.00 0.00 172 LEU A O 19
ATOM 31379 N N . ARG A 1 47 ? 1.235 10.989 6.047 1.00 0.00 173 ARG A N 19
ATOM 31380 C CA . ARG A 1 47 ? 0.246 12.017 6.349 1.00 0.00 173 ARG A CA 19
ATOM 31381 C C . ARG A 1 47 ? 0.926 13.262 6.916 1.00 0.00 173 ARG A C 19
ATOM 31382 O O . ARG A 1 47 ? 0.467 14.385 6.702 1.00 0.00 173 ARG A O 19
ATOM 31403 N N . ALA A 1 48 ? 2.042 13.059 7.604 1.00 0.00 174 ALA A N 19
ATOM 31404 C CA . ALA A 1 48 ? 2.762 14.152 8.247 1.00 0.00 174 ALA A CA 19
ATOM 31405 C C . ALA A 1 48 ? 3.954 14.614 7.407 1.00 0.00 174 ALA A C 19
ATOM 31406 O O . ALA A 1 48 ? 4.587 15.624 7.720 1.00 0.00 174 ALA A O 19
ATOM 31413 N N . GLU A 1 49 ? 4.261 13.872 6.347 1.00 0.00 175 GLU A N 19
ATOM 31414 C CA . GLU A 1 49 ? 5.406 14.189 5.498 1.00 0.00 175 GLU A CA 19
ATOM 31415 C C . GLU A 1 49 ? 5.187 15.479 4.716 1.00 0.00 175 GLU A C 19
ATOM 31416 O O . GLU A 1 49 ? 4.079 15.759 4.241 1.00 0.00 175 GLU A O 19
ATOM 31429 N N . GLN A 1 50 ? 6.262 16.245 4.577 1.00 0.00 176 GLN A N 19
ATOM 31430 C CA . GLN A 1 50 ? 6.217 17.546 3.925 1.00 0.00 176 GLN A CA 19
ATOM 31431 C C . GLN A 1 50 ? 6.171 17.398 2.405 1.00 0.00 176 GLN A C 19
ATOM 31432 O O . GLN A 1 50 ? 7.208 17.348 1.741 1.00 0.00 176 GLN A O 19
ATOM 31446 N N . ALA A 1 51 ? 4.960 17.314 1.873 1.00 0.00 177 ALA A N 19
ATOM 31447 C CA . ALA A 1 51 ? 4.737 17.220 0.436 1.00 0.00 177 ALA A CA 19
ATOM 31448 C C . ALA A 1 51 ? 3.260 17.396 0.132 1.00 0.00 177 ALA A C 19
ATOM 31449 O O . ALA A 1 51 ? 2.410 17.056 0.958 1.00 0.00 177 ALA A O 19
ATOM 31456 N N . SER A 1 52 ? 2.955 17.944 -1.037 1.00 0.00 178 SER A N 19
ATOM 31457 C CA . SER A 1 52 ? 1.577 18.092 -1.475 1.00 0.00 178 SER A CA 19
ATOM 31458 C C . SER A 1 52 ? 0.910 16.726 -1.627 1.00 0.00 178 SER A C 19
ATOM 31459 O O . SER A 1 52 ? 1.520 15.790 -2.150 1.00 0.00 178 SER A O 19
ATOM 31467 N N . GLN A 1 53 ? -0.331 16.626 -1.161 1.00 0.00 179 GLN A N 19
ATOM 31468 C CA . GLN A 1 53 ? -1.035 15.348 -1.051 1.00 0.00 179 GLN A CA 19
ATOM 31469 C C . GLN A 1 53 ? -0.964 14.521 -2.336 1.00 0.00 179 GLN A C 19
ATOM 31470 O O . GLN A 1 53 ? -0.482 13.389 -2.321 1.00 0.00 179 GLN A O 19
ATOM 31484 N N . GLU A 1 54 ? -1.418 15.100 -3.444 1.00 0.00 180 GLU A N 19
ATOM 31485 C CA . GLU A 1 54 ? -1.478 14.389 -4.721 1.00 0.00 180 GLU A CA 19
ATOM 31486 C C . GLU A 1 54 ? -0.096 13.909 -5.158 1.00 0.00 180 GLU A C 19
ATOM 31487 O O . GLU A 1 54 ? 0.042 12.840 -5.754 1.00 0.00 180 GLU A O 19
ATOM 31500 N N . VAL A 1 55 ? 0.925 14.694 -4.838 1.00 0.00 181 VAL A N 19
ATOM 31501 C CA . VAL A 1 55 ? 2.298 14.326 -5.152 1.00 0.00 181 VAL A CA 19
ATOM 31502 C C . VAL A 1 55 ? 2.717 13.119 -4.320 1.00 0.00 181 VAL A C 19
ATOM 31503 O O . VAL A 1 55 ? 3.423 12.230 -4.800 1.00 0.00 181 VAL A O 19
ATOM 31516 N N . LYS A 1 56 ? 2.256 13.090 -3.075 1.00 0.00 182 LYS A N 19
ATOM 31517 C CA . LYS A 1 56 ? 2.568 11.996 -2.174 1.00 0.00 182 LYS A CA 19
ATOM 31518 C C . LYS A 1 56 ? 1.871 10.709 -2.610 1.00 0.00 182 LYS A C 19
ATOM 31519 O O . LYS A 1 56 ? 2.443 9.628 -2.494 1.00 0.00 182 LYS A O 19
ATOM 31538 N N . ASN A 1 57 ? 0.642 10.830 -3.119 1.00 0.00 183 ASN A N 19
ATOM 31539 C CA . ASN A 1 57 ? -0.112 9.657 -3.577 1.00 0.00 183 ASN A CA 19
ATOM 31540 C C . ASN A 1 57 ? 0.670 8.913 -4.644 1.00 0.00 183 ASN A C 19
ATOM 31541 O O . ASN A 1 57 ? 0.824 7.695 -4.573 1.00 0.00 183 ASN A O 19
ATOM 31552 N N . ALA A 1 58 ? 1.170 9.661 -5.625 1.00 0.00 184 ALA A N 19
ATOM 31553 C CA . ALA A 1 58 ? 1.919 9.084 -6.735 1.00 0.00 184 ALA A CA 19
ATOM 31554 C C . ALA A 1 58 ? 3.170 8.368 -6.239 1.00 0.00 184 ALA A C 19
ATOM 31555 O O . ALA A 1 58 ? 3.539 7.311 -6.747 1.00 0.00 184 ALA A O 19
ATOM 31562 N N . ALA A 1 59 ? 3.811 8.950 -5.237 1.00 0.00 185 ALA A N 19
ATOM 31563 C CA . ALA A 1 59 ? 4.987 8.349 -4.631 1.00 0.00 185 ALA A CA 19
ATOM 31564 C C . ALA A 1 59 ? 4.609 7.086 -3.864 1.00 0.00 185 ALA A C 19
ATOM 31565 O O . ALA A 1 59 ? 5.359 6.115 -3.834 1.00 0.00 185 ALA A O 19
ATOM 31572 N N . THR A 1 60 ? 3.427 7.104 -3.265 1.00 0.00 186 THR A N 19
ATOM 31573 C CA . THR A 1 60 ? 2.949 5.985 -2.466 1.00 0.00 186 THR A CA 19
ATOM 31574 C C . THR A 1 60 ? 2.780 4.734 -3.308 1.00 0.00 186 THR A C 19
ATOM 31575 O O . THR A 1 60 ? 3.106 3.629 -2.870 1.00 0.00 186 THR A O 19
ATOM 31586 N N . GLU A 1 61 ? 2.276 4.922 -4.518 1.00 0.00 187 GLU A N 19
ATOM 31587 C CA . GLU A 1 61 ? 1.976 3.818 -5.414 1.00 0.00 187 GLU A CA 19
ATOM 31588 C C . GLU A 1 61 ? 3.218 2.958 -5.662 1.00 0.00 187 GLU A C 19
ATOM 31589 O O . GLU A 1 61 ? 3.113 1.752 -5.898 1.00 0.00 187 GLU A O 19
ATOM 31602 N N . THR A 1 62 ? 4.391 3.582 -5.608 1.00 0.00 188 THR A N 19
ATOM 31603 C CA . THR A 1 62 ? 5.647 2.864 -5.759 1.00 0.00 188 THR A CA 19
ATOM 31604 C C . THR A 1 62 ? 6.254 2.504 -4.399 1.00 0.00 188 THR A C 19
ATOM 31605 O O . THR A 1 62 ? 6.543 1.338 -4.131 1.00 0.00 188 THR A O 19
ATOM 31616 N N . LEU A 1 63 ? 6.412 3.515 -3.541 1.00 0.00 189 LEU A N 19
ATOM 31617 C CA . LEU A 1 63 ? 7.091 3.362 -2.249 1.00 0.00 189 LEU A CA 19
ATOM 31618 C C . LEU A 1 63 ? 6.495 2.246 -1.399 1.00 0.00 189 LEU A C 19
ATOM 31619 O O . LEU A 1 63 ? 7.233 1.468 -0.796 1.00 0.00 189 LEU A O 19
ATOM 31635 N N . LEU A 1 64 ? 5.167 2.171 -1.357 1.00 0.00 190 LEU A N 19
ATOM 31636 C CA . LEU A 1 64 ? 4.478 1.194 -0.519 1.00 0.00 190 LEU A CA 19
ATOM 31637 C C . LEU A 1 64 ? 4.965 -0.221 -0.812 1.00 0.00 190 LEU A C 19
ATOM 31638 O O . LEU A 1 64 ? 5.287 -0.979 0.101 1.00 0.00 190 LEU A O 19
ATOM 31654 N N . VAL A 1 65 ? 5.022 -0.561 -2.090 1.00 0.00 191 VAL A N 19
ATOM 31655 C CA . VAL A 1 65 ? 5.460 -1.884 -2.506 1.00 0.00 191 VAL A CA 19
ATOM 31656 C C . VAL A 1 65 ? 6.985 -1.986 -2.481 1.00 0.00 191 VAL A C 19
ATOM 31657 O O . VAL A 1 65 ? 7.545 -3.040 -2.181 1.00 0.00 191 VAL A O 19
ATOM 31670 N N . GLN A 1 66 ? 7.646 -0.876 -2.782 1.00 0.00 192 GLN A N 19
ATOM 31671 C CA . GLN A 1 66 ? 9.094 -0.840 -2.889 1.00 0.00 192 GLN A CA 19
ATOM 31672 C C . GLN A 1 66 ? 9.773 -1.139 -1.554 1.00 0.00 192 GLN A C 19
ATOM 31673 O O . GLN A 1 66 ? 10.782 -1.846 -1.512 1.00 0.00 192 GLN A O 19
ATOM 31687 N N . ASN A 1 67 ? 9.221 -0.604 -0.471 1.00 0.00 193 ASN A N 19
ATOM 31688 C CA . ASN A 1 67 ? 9.831 -0.762 0.849 1.00 0.00 193 ASN A CA 19
ATOM 31689 C C . ASN A 1 67 ? 9.384 -2.059 1.519 1.00 0.00 193 ASN A C 19
ATOM 31690 O O . ASN A 1 67 ? 9.719 -2.321 2.675 1.00 0.00 193 ASN A O 19
ATOM 31701 N N . ALA A 1 68 ? 8.621 -2.864 0.798 1.00 0.00 194 ALA A N 19
ATOM 31702 C CA . ALA A 1 68 ? 8.206 -4.165 1.300 1.00 0.00 194 ALA A CA 19
ATOM 31703 C C . ALA A 1 68 ? 9.260 -5.219 0.981 1.00 0.00 194 ALA A C 19
ATOM 31704 O O . ALA A 1 68 ? 9.927 -5.154 -0.053 1.00 0.00 194 ALA A O 19
ATOM 31711 N N . ASN A 1 69 ? 9.412 -6.186 1.880 1.00 0.00 195 ASN A N 19
ATOM 31712 C CA . ASN A 1 69 ? 10.367 -7.278 1.688 1.00 0.00 195 ASN A CA 19
ATOM 31713 C C . ASN A 1 69 ? 9.986 -8.097 0.461 1.00 0.00 195 ASN A C 19
ATOM 31714 O O . ASN A 1 69 ? 8.807 -8.172 0.134 1.00 0.00 195 ASN A O 19
ATOM 31725 N N . PRO A 1 70 ? 10.958 -8.728 -0.221 1.00 0.00 196 PRO A N 19
ATOM 31726 C CA . PRO A 1 70 ? 10.722 -9.455 -1.480 1.00 0.00 196 PRO A CA 19
ATOM 31727 C C . PRO A 1 70 ? 9.506 -10.373 -1.406 1.00 0.00 196 PRO A C 19
ATOM 31728 O O . PRO A 1 70 ? 8.664 -10.392 -2.310 1.00 0.00 196 PRO A O 19
ATOM 31739 N N . ASP A 1 71 ? 9.413 -11.107 -0.306 1.00 0.00 197 ASP A N 19
ATOM 31740 C CA . ASP A 1 71 ? 8.298 -12.022 -0.070 1.00 0.00 197 ASP A CA 19
ATOM 31741 C C . ASP A 1 71 ? 6.966 -11.273 -0.030 1.00 0.00 197 ASP A C 19
ATOM 31742 O O . ASP A 1 71 ? 6.026 -11.622 -0.746 1.00 0.00 197 ASP A O 19
ATOM 31752 N N . CYS A 1 72 ? 6.904 -10.227 0.785 1.00 0.00 198 CYS A N 19
ATOM 31753 C CA . CYS A 1 72 ? 5.690 -9.435 0.928 1.00 0.00 198 CYS A CA 19
ATOM 31754 C C . CYS A 1 72 ? 5.378 -8.706 -0.375 1.00 0.00 198 CYS A C 19
ATOM 31755 O O . CYS A 1 72 ? 4.226 -8.614 -0.786 1.00 0.00 198 CYS A O 19
ATOM 31763 N N . LYS A 1 73 ? 6.429 -8.216 -1.023 1.00 0.00 199 LYS A N 19
ATOM 31764 C CA . LYS A 1 73 ? 6.316 -7.529 -2.302 1.00 0.00 199 LYS A CA 19
ATOM 31765 C C . LYS A 1 73 ? 5.667 -8.438 -3.341 1.00 0.00 199 LYS A C 19
ATOM 31766 O O . LYS A 1 73 ? 4.824 -8.003 -4.123 1.00 0.00 199 LYS A O 19
ATOM 31785 N N . THR A 1 74 ? 6.063 -9.707 -3.330 1.00 0.00 200 THR A N 19
ATOM 31786 C CA . THR A 1 74 ? 5.476 -10.706 -4.212 1.00 0.00 200 THR A CA 19
ATOM 31787 C C . THR A 1 74 ? 3.978 -10.841 -3.945 1.00 0.00 200 THR A C 19
ATOM 31788 O O . THR A 1 74 ? 3.171 -10.892 -4.872 1.00 0.00 200 THR A O 19
ATOM 31799 N N . ILE A 1 75 ? 3.613 -10.868 -2.670 1.00 0.00 201 ILE A N 19
ATOM 31800 C CA . ILE A 1 75 ? 2.215 -10.974 -2.272 1.00 0.00 201 ILE A CA 19
ATOM 31801 C C . ILE A 1 75 ? 1.439 -9.725 -2.689 1.00 0.00 201 ILE A C 19
ATOM 31802 O O . ILE A 1 75 ? 0.305 -9.812 -3.157 1.00 0.00 201 ILE A O 19
ATOM 31818 N N . LEU A 1 76 ? 2.066 -8.569 -2.525 1.00 0.00 202 LEU A N 19
ATOM 31819 C CA . LEU A 1 76 ? 1.447 -7.297 -2.882 1.00 0.00 202 LEU A CA 19
ATOM 31820 C C . LEU A 1 76 ? 1.207 -7.212 -4.386 1.00 0.00 202 LEU A C 19
ATOM 31821 O O . LEU A 1 76 ? 0.150 -6.768 -4.833 1.00 0.00 202 LEU A O 19
ATOM 31837 N N . LYS A 1 77 ? 2.188 -7.651 -5.164 1.00 0.00 203 LYS A N 19
ATOM 31838 C CA . LYS A 1 77 ? 2.068 -7.648 -6.615 1.00 0.00 203 LYS A CA 19
ATOM 31839 C C . LYS A 1 77 ? 1.096 -8.726 -7.080 1.00 0.00 203 LYS A C 19
ATOM 31840 O O . LYS A 1 77 ? 0.480 -8.598 -8.136 1.00 0.00 203 LYS A O 19
ATOM 31859 N N . ALA A 1 78 ? 0.963 -9.785 -6.285 1.00 0.00 204 ALA A N 19
ATOM 31860 C CA . ALA A 1 78 ? -0.001 -10.842 -6.570 1.00 0.00 204 ALA A CA 19
ATOM 31861 C C . ALA A 1 78 ? -1.425 -10.290 -6.565 1.00 0.00 204 ALA A C 19
ATOM 31862 O O . ALA A 1 78 ? -2.288 -10.774 -7.297 1.00 0.00 204 ALA A O 19
ATOM 31869 N N . LEU A 1 79 ? -1.664 -9.275 -5.734 1.00 0.00 205 LEU A N 19
ATOM 31870 C CA . LEU A 1 79 ? -2.952 -8.589 -5.715 1.00 0.00 205 LEU A CA 19
ATOM 31871 C C . LEU A 1 79 ? -3.180 -7.865 -7.033 1.00 0.00 205 LEU A C 19
ATOM 31872 O O . LEU A 1 79 ? -4.193 -8.068 -7.708 1.00 0.00 205 LEU A O 19
ATOM 31888 N N . GLY A 1 80 ? -2.218 -7.033 -7.398 1.00 0.00 206 GLY A N 19
ATOM 31889 C CA . GLY A 1 80 ? -2.321 -6.269 -8.617 1.00 0.00 206 GLY A CA 19
ATOM 31890 C C . GLY A 1 80 ? -2.931 -4.901 -8.380 1.00 0.00 206 GLY A C 19
ATOM 31891 O O . GLY A 1 80 ? -3.317 -4.578 -7.256 1.00 0.00 206 GLY A O 19
ATOM 31895 N N . PRO A 1 81 ? -3.031 -4.068 -9.421 1.00 0.00 207 PRO A N 19
ATOM 31896 C CA . PRO A 1 81 ? -3.576 -2.718 -9.301 1.00 0.00 207 PRO A CA 19
ATOM 31897 C C . PRO A 1 81 ? -5.104 -2.697 -9.249 1.00 0.00 207 PRO A C 19
ATOM 31898 O O . PRO A 1 81 ? -5.710 -1.640 -9.077 1.00 0.00 207 PRO A O 19
ATOM 31909 N N . ALA A 1 82 ? -5.725 -3.861 -9.403 1.00 0.00 208 ALA A N 19
ATOM 31910 C CA . ALA A 1 82 ? -7.178 -3.957 -9.371 1.00 0.00 208 ALA A CA 19
ATOM 31911 C C . ALA A 1 82 ? -7.669 -4.299 -7.969 1.00 0.00 208 ALA A C 19
ATOM 31912 O O . ALA A 1 82 ? -8.855 -4.571 -7.762 1.00 0.00 208 ALA A O 19
ATOM 31919 N N . ALA A 1 83 ? -6.755 -4.277 -7.010 1.00 0.00 209 ALA A N 19
ATOM 31920 C CA . ALA A 1 83 ? -7.085 -4.584 -5.624 1.00 0.00 209 ALA A CA 19
ATOM 31921 C C . ALA A 1 83 ? -7.014 -3.330 -4.762 1.00 0.00 209 ALA A C 19
ATOM 31922 O O . ALA A 1 83 ? -6.456 -2.313 -5.174 1.00 0.00 209 ALA A O 19
ATOM 31929 N N . THR A 1 84 ? -7.576 -3.404 -3.566 1.00 0.00 210 THR A N 19
ATOM 31930 C CA . THR A 1 84 ? -7.555 -2.278 -2.650 1.00 0.00 210 THR A CA 19
ATOM 31931 C C . THR A 1 84 ? -6.637 -2.586 -1.471 1.00 0.00 210 THR A C 19
ATOM 31932 O O . THR A 1 84 ? -6.189 -3.726 -1.315 1.00 0.00 210 THR A O 19
ATOM 31943 N N . LEU A 1 85 ? -6.362 -1.578 -0.651 1.00 0.00 211 LEU A N 19
ATOM 31944 C CA . LEU A 1 85 ? -5.446 -1.717 0.475 1.00 0.00 211 LEU A CA 19
ATOM 31945 C C . LEU A 1 85 ? -5.799 -2.929 1.340 1.00 0.00 211 LEU A C 19
ATOM 31946 O O . LEU A 1 85 ? -4.932 -3.738 1.674 1.00 0.00 211 LEU A O 19
ATOM 31962 N N . GLU A 1 86 ? -7.080 -3.064 1.661 1.00 0.00 212 GLU A N 19
ATOM 31963 C CA . GLU A 1 86 ? -7.550 -4.103 2.564 1.00 0.00 212 GLU A CA 19
ATOM 31964 C C . GLU A 1 86 ? -7.204 -5.507 2.059 1.00 0.00 212 GLU A C 19
ATOM 31965 O O . GLU A 1 86 ? -6.956 -6.412 2.859 1.00 0.00 212 GLU A O 19
ATOM 31978 N N . GLU A 1 87 ? -7.154 -5.685 0.739 1.00 0.00 213 GLU A N 19
ATOM 31979 C CA . GLU A 1 87 ? -6.918 -7.002 0.167 1.00 0.00 213 GLU A CA 19
ATOM 31980 C C . GLU A 1 87 ? -5.489 -7.448 0.442 1.00 0.00 213 GLU A C 19
ATOM 31981 O O . GLU A 1 87 ? -5.254 -8.534 0.964 1.00 0.00 213 GLU A O 19
ATOM 31994 N N . MET A 1 88 ? -4.545 -6.579 0.116 1.00 0.00 214 MET A N 19
ATOM 31995 C CA . MET A 1 88 ? -3.127 -6.873 0.303 1.00 0.00 214 MET A CA 19
ATOM 31996 C C . MET A 1 88 ? -2.756 -6.938 1.780 1.00 0.00 214 MET A C 19
ATOM 31997 O O . MET A 1 88 ? -1.889 -7.720 2.171 1.00 0.00 214 MET A O 19
ATOM 32011 N N . MET A 1 89 ? -3.417 -6.130 2.604 1.00 0.00 215 MET A N 19
ATOM 32012 C CA . MET A 1 89 ? -3.196 -6.184 4.044 1.00 0.00 215 MET A CA 19
ATOM 32013 C C . MET A 1 89 ? -3.581 -7.557 4.578 1.00 0.00 215 MET A C 19
ATOM 32014 O O . MET A 1 89 ? -2.816 -8.185 5.309 1.00 0.00 215 MET A O 19
ATOM 32028 N N . THR A 1 90 ? -4.759 -8.026 4.178 1.00 0.00 216 THR A N 19
ATOM 32029 C CA . THR A 1 90 ? -5.249 -9.337 4.582 1.00 0.00 216 THR A CA 19
ATOM 32030 C C . THR A 1 90 ? -4.444 -10.449 3.905 1.00 0.00 216 THR A C 19
ATOM 32031 O O . THR A 1 90 ? -4.280 -11.540 4.451 1.00 0.00 216 THR A O 19
ATOM 32042 N N . ALA A 1 91 ? -3.929 -10.156 2.718 1.00 0.00 217 ALA A N 19
ATOM 32043 C CA . ALA A 1 91 ? -3.110 -11.106 1.974 1.00 0.00 217 ALA A CA 19
ATOM 32044 C C . ALA A 1 91 ? -1.805 -11.404 2.707 1.00 0.00 217 ALA A C 19
ATOM 32045 O O . ALA A 1 91 ? -1.239 -12.490 2.578 1.00 0.00 217 ALA A O 19
ATOM 32052 N N . CYS A 1 92 ? -1.337 -10.436 3.487 1.00 0.00 218 CYS A N 19
ATOM 32053 C CA . CYS A 1 92 ? -0.109 -10.595 4.251 1.00 0.00 218 CYS A CA 19
ATOM 32054 C C . CYS A 1 92 ? -0.413 -11.155 5.644 1.00 0.00 218 CYS A C 19
ATOM 32055 O O . CYS A 1 92 ? 0.486 -11.320 6.469 1.00 0.00 218 CYS A O 19
ATOM 32063 N N . GLN A 1 93 ? -1.684 -11.435 5.903 1.00 0.00 219 GLN A N 19
ATOM 32064 C CA . GLN A 1 93 ? -2.094 -12.033 7.157 1.00 0.00 219 GLN A CA 19
ATOM 32065 C C . GLN A 1 93 ? -2.030 -13.551 7.044 1.00 0.00 219 GLN A C 19
ATOM 32066 O O . GLN A 1 93 ? -1.152 -14.098 6.373 1.00 0.00 219 GLN A O 19
ATOM 32080 N N . GLY A 1 94 ? -2.966 -14.225 7.683 1.00 0.00 220 GLY A N 19
ATOM 32081 C CA . GLY A 1 94 ? -2.982 -15.674 7.660 1.00 0.00 220 GLY A CA 19
ATOM 32082 C C . GLY A 1 94 ? -1.939 -16.262 8.583 1.00 0.00 220 GLY A C 19
ATOM 32083 O O . GLY A 1 94 ? -1.278 -17.245 8.247 1.00 0.00 220 GLY A O 19
ATOM 32087 N N . VAL A 1 95 ? -1.782 -15.647 9.745 1.00 0.00 221 VAL A N 19
ATOM 32088 C CA . VAL A 1 95 ? -0.826 -16.114 10.738 1.00 0.00 221 VAL A CA 19
ATOM 32089 C C . VAL A 1 95 ? -1.487 -17.151 11.618 1.00 0.00 221 VAL A C 19
ATOM 32090 O O . VAL A 1 95 ? -0.949 -18.232 11.850 1.00 0.00 221 VAL A O 19
ATOM 32103 N N . GLY A 1 96 ? -2.672 -16.807 12.094 1.00 0.00 222 GLY A N 19
ATOM 32104 C CA . GLY A 1 96 ? -3.435 -17.714 12.914 1.00 0.00 222 GLY A CA 19
ATOM 32105 C C . GLY A 1 96 ? -3.473 -17.293 14.365 1.00 0.00 222 GLY A C 19
ATOM 32106 O O . GLY A 1 96 ? -4.542 -17.202 14.963 1.00 0.00 222 GLY A O 19
ATOM 32110 N N . GLY A 1 97 ? -2.306 -17.019 14.927 1.00 0.00 223 GLY A N 19
ATOM 32111 C CA . GLY A 1 97 ? -2.226 -16.652 16.324 1.00 0.00 223 GLY A CA 19
ATOM 32112 C C . GLY A 1 97 ? -0.971 -15.869 16.641 1.00 0.00 223 GLY A C 19
ATOM 32113 O O . GLY A 1 97 ? 0.087 -16.459 16.865 1.00 0.00 223 GLY A O 19
ATOM 32117 N N . PRO A 1 98 ? -1.055 -14.531 16.640 1.00 0.00 224 PRO A N 19
ATOM 32118 C CA . PRO A 1 98 ? 0.072 -13.646 16.971 1.00 0.00 224 PRO A CA 19
ATOM 32119 C C . PRO A 1 98 ? 0.435 -13.672 18.460 1.00 0.00 224 PRO A C 19
ATOM 32120 O O . PRO A 1 98 ? 0.569 -12.624 19.096 1.00 0.00 224 PRO A O 19
ATOM 32131 N N . GLY A 1 99 ? 0.616 -14.869 19.007 1.00 0.00 225 GLY A N 19
ATOM 32132 C CA . GLY A 1 99 ? 0.983 -15.007 20.404 1.00 0.00 225 GLY A CA 19
ATOM 32133 C C . GLY A 1 99 ? 2.484 -14.975 20.603 1.00 0.00 225 GLY A C 19
ATOM 32134 O O . GLY A 1 99 ? 2.986 -15.261 21.690 1.00 0.00 225 GLY A O 19
ATOM 32138 N N . HIS A 1 100 ? 3.198 -14.625 19.547 1.00 0.00 226 HIS A N 19
ATOM 32139 C CA . HIS A 1 100 ? 4.649 -14.523 19.586 1.00 0.00 226 HIS A CA 19
ATOM 32140 C C . HIS A 1 100 ? 5.049 -13.059 19.443 1.00 0.00 226 HIS A C 19
ATOM 32141 O O . HIS A 1 100 ? 6.057 -12.728 18.821 1.00 0.00 226 HIS A O 19
ATOM 32156 N N . LYS A 1 101 ? 4.237 -12.186 20.027 1.00 0.00 227 LYS A N 19
ATOM 32157 C CA . LYS A 1 101 ? 4.416 -10.748 19.877 1.00 0.00 227 LYS A CA 19
ATOM 32158 C C . LYS A 1 101 ? 5.566 -10.236 20.739 1.00 0.00 227 LYS A C 19
ATOM 32159 O O . LYS A 1 101 ? 6.146 -9.189 20.445 1.00 0.00 227 LYS A O 19
ATOM 32178 N N . ALA A 1 102 ? 5.868 -10.978 21.810 1.00 0.00 228 ALA A N 19
ATOM 32179 C CA . ALA A 1 102 ? 6.919 -10.608 22.757 1.00 0.00 228 ALA A CA 19
ATOM 32180 C C . ALA A 1 102 ? 6.581 -9.286 23.448 1.00 0.00 228 ALA A C 19
ATOM 32181 O O . ALA A 1 102 ? 5.508 -8.716 23.237 1.00 0.00 228 ALA A O 19
ATOM 32188 N N . ARG A 1 103 ? 7.478 -8.818 24.296 1.00 0.00 229 ARG A N 19
ATOM 32189 C CA . ARG A 1 103 ? 7.302 -7.531 24.950 1.00 0.00 229 ARG A CA 19
ATOM 32190 C C . ARG A 1 103 ? 8.290 -6.518 24.386 1.00 0.00 229 ARG A C 19
ATOM 32191 O O . ARG A 1 103 ? 9.405 -6.370 24.887 1.00 0.00 229 ARG A O 19
ATOM 32212 N N . VAL A 1 104 ? 7.882 -5.841 23.325 1.00 0.00 230 VAL A N 19
ATOM 32213 C CA . VAL A 1 104 ? 8.700 -4.808 22.718 1.00 0.00 230 VAL A CA 19
ATOM 32214 C C . VAL A 1 104 ? 7.912 -3.500 22.637 1.00 0.00 230 VAL A C 19
ATOM 32215 O O . VAL A 1 104 ? 7.111 -3.289 21.724 1.00 0.00 230 VAL A O 19
ATOM 32228 N N . LEU A 1 105 ? 8.138 -2.641 23.630 1.00 0.00 231 LEU A N 19
ATOM 32229 C CA . LEU A 1 105 ? 7.425 -1.368 23.755 1.00 0.00 231 LEU A CA 19
ATOM 32230 C C . LEU A 1 105 ? 5.921 -1.599 23.883 1.00 0.00 231 LEU A C 19
ATOM 32231 O O . LEU A 1 105 ? 5.477 -1.995 24.983 1.00 0.00 231 LEU A O 19
ATOM 32248 N N . ILE B 2 1 ? -3.981 1.540 -1.710 1.00 0.00 1 ILE B N 19
ATOM 32249 C CA . ILE B 2 1 ? -2.877 1.952 -2.613 1.00 0.00 1 ILE B CA 19
ATOM 32250 C C . ILE B 2 1 ? -2.940 3.454 -2.848 1.00 0.00 1 ILE B C 19
ATOM 32251 O O . ILE B 2 1 ? -4.011 4.043 -2.759 1.00 0.00 1 ILE B O 19
ATOM 32269 N N . THR B 2 2 ? -1.797 4.067 -3.154 1.00 0.00 2 THR B N 19
ATOM 32270 C CA . THR B 2 2 ? -1.644 5.527 -3.097 1.00 0.00 2 THR B CA 19
ATOM 32271 C C . THR B 2 2 ? -2.042 6.044 -1.700 1.00 0.00 2 THR B C 19
ATOM 32272 O O . THR B 2 2 ? -2.541 5.285 -0.860 1.00 0.00 2 THR B O 19
ATOM 32283 N N . PHE B 2 3 ? -1.778 7.303 -1.419 1.00 0.00 3 PHE B N 19
ATOM 32284 C CA . PHE B 2 3 ? -2.097 7.860 -0.114 1.00 0.00 3 PHE B CA 19
ATOM 32285 C C . PHE B 2 3 ? -3.612 8.004 0.056 1.00 0.00 3 PHE B C 19
ATOM 32286 O O . PHE B 2 3 ? -4.137 7.814 1.155 1.00 0.00 3 PHE B O 19
ATOM 32323 N N . ASP B 2 5 ? -6.219 6.130 -0.984 1.00 0.00 5 ASP B N 19
ATOM 32324 C CA . ASP B 2 5 ? -6.895 4.893 -0.560 1.00 0.00 5 ASP B CA 19
ATOM 32325 C C . ASP B 2 5 ? -6.570 4.588 0.893 1.00 0.00 5 ASP B C 19
ATOM 32326 O O . ASP B 2 5 ? -7.400 4.069 1.631 1.00 0.00 5 ASP B O 19
ATOM 32336 N N . LEU B 2 6 ? -5.349 4.929 1.290 1.00 0.00 6 LEU B N 19
ATOM 32337 C CA . LEU B 2 6 ? -4.921 4.793 2.675 1.00 0.00 6 LEU B CA 19
ATOM 32338 C C . LEU B 2 6 ? -5.842 5.581 3.592 1.00 0.00 6 LEU B C 19
ATOM 32339 O O . LEU B 2 6 ? -6.337 5.070 4.600 1.00 0.00 6 LEU B O 19
ATOM 32355 N N . LEU B 2 7 ? -6.065 6.832 3.227 1.00 0.00 7 LEU B N 19
ATOM 32356 C CA . LEU B 2 7 ? -6.905 7.726 3.995 1.00 0.00 7 LEU B CA 19
ATOM 32357 C C . LEU B 2 7 ? -8.338 7.231 4.042 1.00 0.00 7 LEU B C 19
ATOM 32358 O O . LEU B 2 7 ? -8.911 7.072 5.115 1.00 0.00 7 LEU B O 19
ATOM 32394 N N . TYR B 2 9 ? -9.546 4.456 3.527 1.00 0.00 9 TYR B N 19
ATOM 32395 C CA . TYR B 2 9 ? -9.663 3.187 4.223 1.00 0.00 9 TYR B CA 19
ATOM 32396 C C . TYR B 2 9 ? -9.847 3.414 5.721 1.00 0.00 9 TYR B C 19
ATOM 32397 O O . TYR B 2 9 ? -10.829 2.961 6.309 1.00 0.00 9 TYR B O 19
ATOM 32415 N N . TYR B 2 10 ? -8.901 4.124 6.325 1.00 0.00 10 TYR B N 19
ATOM 32416 C CA . TYR B 2 10 ? -8.927 4.378 7.760 1.00 0.00 10 TYR B CA 19
ATOM 32417 C C . TYR B 2 10 ? -10.007 5.385 8.152 1.00 0.00 10 TYR B C 19
ATOM 32418 O O . TYR B 2 10 ? -10.728 5.185 9.130 1.00 0.00 10 TYR B O 19
ATOM 32436 N N . GLY B 2 11 ? -10.120 6.458 7.382 1.00 0.00 11 GLY B N 19
ATOM 32437 C CA . GLY B 2 11 ? -11.028 7.535 7.730 1.00 0.00 11 GLY B CA 19
ATOM 32438 C C . GLY B 2 11 ? -12.462 7.259 7.324 1.00 0.00 11 GLY B C 19
ATOM 32439 O O . GLY B 2 11 ? -13.034 7.976 6.501 1.00 0.00 11 GLY B O 19
ATOM 32443 N N . LYS B 2 12 ? -13.048 6.226 7.910 1.00 0.00 12 LYS B N 19
ATOM 32444 C CA . LYS B 2 12 ? -14.438 5.883 7.650 1.00 0.00 12 LYS B CA 19
ATOM 32445 C C . LYS B 2 12 ? -15.378 6.786 8.444 1.00 0.00 12 LYS B C 19
ATOM 32446 O O . LYS B 2 12 ? -16.019 6.352 9.400 1.00 0.00 12 LYS B O 19
ATOM 32465 N N . LYS B 2 13 ? -15.452 8.050 8.047 1.00 0.00 13 LYS B N 19
ATOM 32466 C CA . LYS B 2 13 ? -16.367 8.994 8.681 1.00 0.00 13 LYS B CA 19
ATOM 32467 C C . LYS B 2 13 ? -17.745 8.926 8.039 1.00 0.00 13 LYS B C 19
ATOM 32468 O O . LYS B 2 13 ? -18.669 9.625 8.450 1.00 0.00 13 LYS B O 19
ATOM 32487 N N . LYS B 2 14 ? -17.875 8.090 7.025 1.00 0.00 14 LYS B N 19
ATOM 32488 C CA . LYS B 2 14 ? -19.147 7.886 6.367 1.00 0.00 14 LYS B CA 19
ATOM 32489 C C . LYS B 2 14 ? -19.208 6.469 5.814 1.00 0.00 14 LYS B C 19
ATOM 32490 O O . LYS B 2 14 ? -18.868 6.270 4.630 1.00 0.00 14 LYS B O 19
ATOM 32510 N N . SER A 1 12 ? 22.018 19.154 27.300 1.00 0.00 138 SER A N 20
ATOM 32511 C CA . SER A 1 12 ? 21.852 18.403 28.561 1.00 0.00 138 SER A CA 20
ATOM 32512 C C . SER A 1 12 ? 21.996 16.898 28.324 1.00 0.00 138 SER A C 20
ATOM 32513 O O . SER A 1 12 ? 21.360 16.085 28.998 1.00 0.00 138 SER A O 20
ATOM 32521 N N . GLY A 1 13 ? 22.834 16.533 27.365 1.00 0.00 139 GLY A N 20
ATOM 32522 C CA . GLY A 1 13 ? 23.015 15.138 27.031 1.00 0.00 139 GLY A CA 20
ATOM 32523 C C . GLY A 1 13 ? 23.227 14.944 25.547 1.00 0.00 139 GLY A C 20
ATOM 32524 O O . GLY A 1 13 ? 23.973 15.698 24.917 1.00 0.00 139 GLY A O 20
ATOM 32528 N N . LEU A 1 14 ? 22.564 13.954 24.980 1.00 0.00 140 LEU A N 20
ATOM 32529 C CA . LEU A 1 14 ? 22.699 13.676 23.562 1.00 0.00 140 LEU A CA 20
ATOM 32530 C C . LEU A 1 14 ? 21.627 14.404 22.767 1.00 0.00 140 LEU A C 20
ATOM 32531 O O . LEU A 1 14 ? 20.519 14.638 23.256 1.00 0.00 140 LEU A O 20
ATOM 32547 N N . VAL A 1 15 ? 21.979 14.779 21.550 1.00 0.00 141 VAL A N 20
ATOM 32548 C CA . VAL A 1 15 ? 21.060 15.448 20.647 1.00 0.00 141 VAL A CA 20
ATOM 32549 C C . VAL A 1 15 ? 20.979 14.670 19.340 1.00 0.00 141 VAL A C 20
ATOM 32550 O O . VAL A 1 15 ? 21.893 14.732 18.519 1.00 0.00 141 VAL A O 20
ATOM 32563 N N . PRO A 1 16 ? 19.888 13.916 19.137 1.00 0.00 142 PRO A N 20
ATOM 32564 C CA . PRO A 1 16 ? 19.700 13.099 17.933 1.00 0.00 142 PRO A CA 20
ATOM 32565 C C . PRO A 1 16 ? 19.352 13.938 16.703 1.00 0.00 142 PRO A C 20
ATOM 32566 O O . PRO A 1 16 ? 18.276 13.787 16.119 1.00 0.00 142 PRO A O 20
ATOM 32577 N N . ARG A 1 17 ? 20.264 14.848 16.345 1.00 0.00 143 ARG A N 20
ATOM 32578 C CA . ARG A 1 17 ? 20.130 15.717 15.168 1.00 0.00 143 ARG A CA 20
ATOM 32579 C C . ARG A 1 17 ? 19.048 16.785 15.355 1.00 0.00 143 ARG A C 20
ATOM 32580 O O . ARG A 1 17 ? 19.113 17.859 14.758 1.00 0.00 143 ARG A O 20
ATOM 32601 N N . GLY A 1 18 ? 18.068 16.497 16.203 1.00 0.00 144 GLY A N 20
ATOM 32602 C CA . GLY A 1 18 ? 16.972 17.420 16.425 1.00 0.00 144 GLY A CA 20
ATOM 32603 C C . GLY A 1 18 ? 15.929 17.311 15.336 1.00 0.00 144 GLY A C 20
ATOM 32604 O O . GLY A 1 18 ? 15.067 18.178 15.194 1.00 0.00 144 GLY A O 20
ATOM 32608 N N . SER A 1 19 ? 16.020 16.238 14.566 1.00 0.00 145 SER A N 20
ATOM 32609 C CA . SER A 1 19 ? 15.134 16.019 13.441 1.00 0.00 145 SER A CA 20
ATOM 32610 C C . SER A 1 19 ? 13.734 15.626 13.900 1.00 0.00 145 SER A C 20
ATOM 32611 O O . SER A 1 19 ? 13.569 14.855 14.853 1.00 0.00 145 SER A O 20
ATOM 32619 N N . HIS A 1 20 ? 12.734 16.173 13.227 1.00 0.00 146 HIS A N 20
ATOM 32620 C CA . HIS A 1 20 ? 11.347 15.835 13.497 1.00 0.00 146 HIS A CA 20
ATOM 32621 C C . HIS A 1 20 ? 10.962 14.585 12.723 1.00 0.00 146 HIS A C 20
ATOM 32622 O O . HIS A 1 20 ? 11.585 14.256 11.711 1.00 0.00 146 HIS A O 20
ATOM 32637 N N . MET A 1 21 ? 9.945 13.891 13.206 1.00 0.00 147 MET A N 20
ATOM 32638 C CA . MET A 1 21 ? 9.530 12.629 12.613 1.00 0.00 147 MET A CA 20
ATOM 32639 C C . MET A 1 21 ? 8.928 12.846 11.233 1.00 0.00 147 MET A C 20
ATOM 32640 O O . MET A 1 21 ? 7.833 13.392 11.091 1.00 0.00 147 MET A O 20
ATOM 32654 N N . THR A 1 22 ? 9.675 12.425 10.227 1.00 0.00 148 THR A N 20
ATOM 32655 C CA . THR A 1 22 ? 9.291 12.577 8.838 1.00 0.00 148 THR A CA 20
ATOM 32656 C C . THR A 1 22 ? 10.188 11.666 7.995 1.00 0.00 148 THR A C 20
ATOM 32657 O O . THR A 1 22 ? 10.885 10.815 8.554 1.00 0.00 148 THR A O 20
ATOM 32668 N N . SER A 1 23 ? 10.165 11.841 6.676 1.00 0.00 149 SER A N 20
ATOM 32669 C CA . SER A 1 23 ? 10.969 11.047 5.756 1.00 0.00 149 SER A CA 20
ATOM 32670 C C . SER A 1 23 ? 10.395 9.640 5.623 1.00 0.00 149 SER A C 20
ATOM 32671 O O . SER A 1 23 ? 10.878 8.687 6.241 1.00 0.00 149 SER A O 20
ATOM 32679 N N . ILE A 1 24 ? 9.361 9.519 4.794 1.00 0.00 150 ILE A N 20
ATOM 32680 C CA . ILE A 1 24 ? 8.711 8.237 4.528 1.00 0.00 150 ILE A CA 20
ATOM 32681 C C . ILE A 1 24 ? 9.703 7.243 3.912 1.00 0.00 150 ILE A C 20
ATOM 32682 O O . ILE A 1 24 ? 9.469 6.035 3.888 1.00 0.00 150 ILE A O 20
ATOM 32698 N N . LEU A 1 25 ? 10.826 7.767 3.442 1.00 0.00 151 LEU A N 20
ATOM 32699 C CA . LEU A 1 25 ? 11.865 6.955 2.819 1.00 0.00 151 LEU A CA 20
ATOM 32700 C C . LEU A 1 25 ? 12.533 6.028 3.831 1.00 0.00 151 LEU A C 20
ATOM 32701 O O . LEU A 1 25 ? 13.178 5.049 3.455 1.00 0.00 151 LEU A O 20
ATOM 32717 N N . ASP A 1 26 ? 12.394 6.347 5.114 1.00 0.00 152 ASP A N 20
ATOM 32718 C CA . ASP A 1 26 ? 12.996 5.539 6.170 1.00 0.00 152 ASP A CA 20
ATOM 32719 C C . ASP A 1 26 ? 12.028 4.457 6.623 1.00 0.00 152 ASP A C 20
ATOM 32720 O O . ASP A 1 26 ? 12.416 3.483 7.272 1.00 0.00 152 ASP A O 20
ATOM 32730 N N . ILE A 1 27 ? 10.766 4.623 6.254 1.00 0.00 153 ILE A N 20
ATOM 32731 C CA . ILE A 1 27 ? 9.723 3.704 6.688 1.00 0.00 153 ILE A CA 20
ATOM 32732 C C . ILE A 1 27 ? 9.762 2.423 5.858 1.00 0.00 153 ILE A C 20
ATOM 32733 O O . ILE A 1 27 ? 8.979 2.233 4.927 1.00 0.00 153 ILE A O 20
ATOM 32749 N N . ARG A 1 28 ? 10.706 1.561 6.197 1.00 0.00 154 ARG A N 20
ATOM 32750 C CA . ARG A 1 28 ? 10.850 0.274 5.543 1.00 0.00 154 ARG A CA 20
ATOM 32751 C C . ARG A 1 28 ? 10.346 -0.827 6.461 1.00 0.00 154 ARG A C 20
ATOM 32752 O O . ARG A 1 28 ? 10.680 -0.857 7.645 1.00 0.00 154 ARG A O 20
ATOM 32773 N N . GLN A 1 29 ? 9.547 -1.725 5.900 1.00 0.00 155 GLN A N 20
ATOM 32774 C CA . GLN A 1 29 ? 8.926 -2.804 6.659 1.00 0.00 155 GLN A CA 20
ATOM 32775 C C . GLN A 1 29 ? 9.975 -3.690 7.320 1.00 0.00 155 GLN A C 20
ATOM 32776 O O . GLN A 1 29 ? 10.943 -4.110 6.678 1.00 0.00 155 GLN A O 20
ATOM 32790 N N . GLY A 1 30 ? 9.783 -3.964 8.604 1.00 0.00 156 GLY A N 20
ATOM 32791 C CA . GLY A 1 30 ? 10.649 -4.892 9.297 1.00 0.00 156 GLY A CA 20
ATOM 32792 C C . GLY A 1 30 ? 10.441 -6.306 8.794 1.00 0.00 156 GLY A C 20
ATOM 32793 O O . GLY A 1 30 ? 9.361 -6.622 8.292 1.00 0.00 156 GLY A O 20
ATOM 32797 N N . PRO A 1 31 ? 11.446 -7.185 8.917 1.00 0.00 157 PRO A N 20
ATOM 32798 C CA . PRO A 1 31 ? 11.380 -8.549 8.377 1.00 0.00 157 PRO A CA 20
ATOM 32799 C C . PRO A 1 31 ? 10.179 -9.325 8.912 1.00 0.00 157 PRO A C 20
ATOM 32800 O O . PRO A 1 31 ? 9.539 -10.090 8.187 1.00 0.00 157 PRO A O 20
ATOM 32811 N N . LYS A 1 32 ? 9.868 -9.108 10.183 1.00 0.00 158 LYS A N 20
ATOM 32812 C CA . LYS A 1 32 ? 8.748 -9.780 10.824 1.00 0.00 158 LYS A CA 20
ATOM 32813 C C . LYS A 1 32 ? 7.652 -8.777 11.167 1.00 0.00 158 LYS A C 20
ATOM 32814 O O . LYS A 1 32 ? 6.760 -9.064 11.966 1.00 0.00 158 LYS A O 20
ATOM 32833 N N . GLU A 1 33 ? 7.729 -7.602 10.561 1.00 0.00 159 GLU A N 20
ATOM 32834 C CA . GLU A 1 33 ? 6.762 -6.547 10.814 1.00 0.00 159 GLU A CA 20
ATOM 32835 C C . GLU A 1 33 ? 5.546 -6.730 9.911 1.00 0.00 159 GLU A C 20
ATOM 32836 O O . GLU A 1 33 ? 5.669 -6.744 8.686 1.00 0.00 159 GLU A O 20
ATOM 32849 N N . PRO A 1 34 ? 4.358 -6.896 10.511 1.00 0.00 160 PRO A N 20
ATOM 32850 C CA . PRO A 1 34 ? 3.119 -7.118 9.766 1.00 0.00 160 PRO A CA 20
ATOM 32851 C C . PRO A 1 34 ? 2.755 -5.913 8.919 1.00 0.00 160 PRO A C 20
ATOM 32852 O O . PRO A 1 34 ? 3.018 -4.772 9.303 1.00 0.00 160 PRO A O 20
ATOM 32863 N N . PHE A 1 35 ? 2.141 -6.172 7.771 1.00 0.00 161 PHE A N 20
ATOM 32864 C CA . PHE A 1 35 ? 1.706 -5.110 6.873 1.00 0.00 161 PHE A CA 20
ATOM 32865 C C . PHE A 1 35 ? 0.698 -4.212 7.586 1.00 0.00 161 PHE A C 20
ATOM 32866 O O . PHE A 1 35 ? 0.534 -3.044 7.241 1.00 0.00 161 PHE A O 20
ATOM 32883 N N . ARG A 1 36 ? 0.048 -4.774 8.600 1.00 0.00 162 ARG A N 20
ATOM 32884 C CA . ARG A 1 36 ? -0.885 -4.028 9.430 1.00 0.00 162 ARG A CA 20
ATOM 32885 C C . ARG A 1 36 ? -0.163 -2.921 10.191 1.00 0.00 162 ARG A C 20
ATOM 32886 O O . ARG A 1 36 ? -0.560 -1.756 10.139 1.00 0.00 162 ARG A O 20
ATOM 32907 N N . ASP A 1 37 ? 0.906 -3.286 10.892 1.00 0.00 163 ASP A N 20
ATOM 32908 C CA . ASP A 1 37 ? 1.670 -2.318 11.673 1.00 0.00 163 ASP A CA 20
ATOM 32909 C C . ASP A 1 37 ? 2.527 -1.452 10.759 1.00 0.00 163 ASP A C 20
ATOM 32910 O O . ASP A 1 37 ? 2.814 -0.294 11.065 1.00 0.00 163 ASP A O 20
ATOM 32920 N N . TYR A 1 38 ? 2.927 -2.025 9.631 1.00 0.00 164 TYR A N 20
ATOM 32921 C CA . TYR A 1 38 ? 3.699 -1.308 8.628 1.00 0.00 164 TYR A CA 20
ATOM 32922 C C . TYR A 1 38 ? 2.894 -0.133 8.078 1.00 0.00 164 TYR A C 20
ATOM 32923 O O . TYR A 1 38 ? 3.374 1.000 8.057 1.00 0.00 164 TYR A O 20
ATOM 32941 N N . VAL A 1 39 ? 1.661 -0.401 7.665 1.00 0.00 165 VAL A N 20
ATOM 32942 C CA . VAL A 1 39 ? 0.789 0.641 7.137 1.00 0.00 165 VAL A CA 20
ATOM 32943 C C . VAL A 1 39 ? 0.404 1.642 8.221 1.00 0.00 165 VAL A C 20
ATOM 32944 O O . VAL A 1 39 ? 0.261 2.830 7.939 1.00 0.00 165 VAL A O 20
ATOM 32957 N N . ASP A 1 40 ? 0.260 1.166 9.458 1.00 0.00 166 ASP A N 20
ATOM 32958 C CA . ASP A 1 40 ? -0.104 2.041 10.575 1.00 0.00 166 ASP A CA 20
ATOM 32959 C C . ASP A 1 40 ? 0.855 3.215 10.666 1.00 0.00 166 ASP A C 20
ATOM 32960 O O . ASP A 1 40 ? 0.438 4.373 10.724 1.00 0.00 166 ASP A O 20
ATOM 32970 N N . ARG A 1 41 ? 2.145 2.914 10.627 1.00 0.00 167 ARG A N 20
ATOM 32971 C CA . ARG A 1 41 ? 3.159 3.947 10.753 1.00 0.00 167 ARG A CA 20
ATOM 32972 C C . ARG A 1 41 ? 3.444 4.615 9.414 1.00 0.00 167 ARG A C 20
ATOM 32973 O O . ARG A 1 41 ? 3.735 5.808 9.369 1.00 0.00 167 ARG A O 20
ATOM 32994 N N . PHE A 1 42 ? 3.349 3.855 8.329 1.00 0.00 168 PHE A N 20
ATOM 32995 C CA . PHE A 1 42 ? 3.546 4.404 6.992 1.00 0.00 168 PHE A CA 20
ATOM 32996 C C . PHE A 1 42 ? 2.533 5.525 6.742 1.00 0.00 168 PHE A C 20
ATOM 32997 O O . PHE A 1 42 ? 2.895 6.642 6.373 1.00 0.00 168 PHE A O 20
ATOM 33014 N N . TYR A 1 43 ? 1.265 5.213 6.985 1.00 0.00 169 TYR A N 20
ATOM 33015 C CA . TYR A 1 43 ? 0.171 6.154 6.783 1.00 0.00 169 TYR A CA 20
ATOM 33016 C C . TYR A 1 43 ? 0.350 7.425 7.620 1.00 0.00 169 TYR A C 20
ATOM 33017 O O . TYR A 1 43 ? 0.231 8.536 7.101 1.00 0.00 169 TYR A O 20
ATOM 33035 N N . LYS A 1 44 ? 0.651 7.268 8.906 1.00 0.00 170 LYS A N 20
ATOM 33036 C CA . LYS A 1 44 ? 0.732 8.416 9.805 1.00 0.00 170 LYS A CA 20
ATOM 33037 C C . LYS A 1 44 ? 1.982 9.248 9.539 1.00 0.00 170 LYS A C 20
ATOM 33038 O O . LYS A 1 44 ? 2.075 10.399 9.962 1.00 0.00 170 LYS A O 20
ATOM 33057 N N . THR A 1 45 ? 2.932 8.666 8.827 1.00 0.00 171 THR A N 20
ATOM 33058 C CA . THR A 1 45 ? 4.106 9.403 8.391 1.00 0.00 171 THR A CA 20
ATOM 33059 C C . THR A 1 45 ? 3.775 10.231 7.146 1.00 0.00 171 THR A C 20
ATOM 33060 O O . TH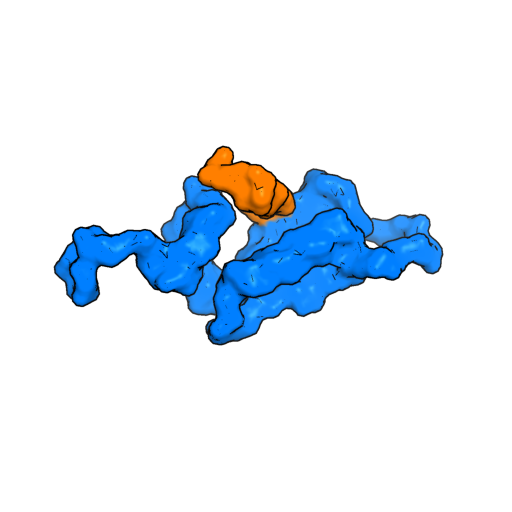R A 1 45 ? 4.184 11.386 7.034 1.00 0.00 171 THR A O 20
ATOM 33071 N N . LEU A 1 46 ? 2.995 9.646 6.230 1.00 0.00 172 LEU A N 20
ATOM 33072 C CA . LEU A 1 46 ? 2.560 10.351 5.018 1.00 0.00 172 LEU A CA 20
ATOM 33073 C C . LEU A 1 46 ? 1.813 11.633 5.363 1.00 0.00 172 LEU A C 20
ATOM 33074 O O . LEU A 1 46 ? 1.881 12.623 4.634 1.00 0.00 172 LEU A O 20
ATOM 33090 N N . ARG A 1 47 ? 1.089 11.601 6.475 1.00 0.00 173 ARG A N 20
ATOM 33091 C CA . ARG A 1 47 ? 0.334 12.758 6.939 1.00 0.00 173 ARG A CA 20
ATOM 33092 C C . ARG A 1 47 ? 1.254 13.932 7.275 1.00 0.00 173 ARG A C 20
ATOM 33093 O O . ARG A 1 47 ? 0.842 15.089 7.208 1.00 0.00 173 ARG A O 20
ATOM 33114 N N . ALA A 1 48 ? 2.498 13.629 7.624 1.00 0.00 174 ALA A N 20
ATOM 33115 C CA . ALA A 1 48 ? 3.451 14.656 8.022 1.00 0.00 174 ALA A CA 20
ATOM 33116 C C . ALA A 1 48 ? 4.429 14.978 6.897 1.00 0.00 174 ALA A C 20
ATOM 33117 O O . ALA A 1 48 ? 5.156 15.970 6.965 1.00 0.00 174 ALA A O 20
ATOM 33124 N N . GLU A 1 49 ? 4.439 14.140 5.865 1.00 0.00 175 GLU A N 20
ATOM 33125 C CA . GLU A 1 49 ? 5.355 14.314 4.744 1.00 0.00 175 GLU A CA 20
ATOM 33126 C C . GLU A 1 49 ? 5.086 15.610 3.992 1.00 0.00 175 GLU A C 20
ATOM 33127 O O . GLU A 1 49 ? 3.937 16.032 3.837 1.00 0.00 175 GLU A O 20
ATOM 33140 N N . GLN A 1 50 ? 6.159 16.224 3.516 1.00 0.00 176 GLN A N 20
ATOM 33141 C CA . GLN A 1 50 ? 6.071 17.469 2.777 1.00 0.00 176 GLN A CA 20
ATOM 33142 C C . GLN A 1 50 ? 5.980 17.182 1.289 1.00 0.00 176 GLN A C 20
ATOM 33143 O O . GLN A 1 50 ? 6.989 17.149 0.581 1.00 0.00 176 GLN A O 20
ATOM 33157 N N . ALA A 1 51 ? 4.767 16.955 0.830 1.00 0.00 177 ALA A N 20
ATOM 33158 C CA . ALA A 1 51 ? 4.511 16.630 -0.564 1.00 0.00 177 ALA A CA 20
ATOM 33159 C C . ALA A 1 51 ? 3.055 16.906 -0.895 1.00 0.00 177 ALA A C 20
ATOM 33160 O O . ALA A 1 51 ? 2.193 16.843 -0.018 1.00 0.00 177 ALA A O 20
ATOM 33167 N N . SER A 1 52 ? 2.789 17.230 -2.153 1.00 0.00 178 SER A N 20
ATOM 33168 C CA . SER A 1 52 ? 1.428 17.469 -2.607 1.00 0.00 178 SER A CA 20
ATOM 33169 C C . SER A 1 52 ? 0.628 16.174 -2.548 1.00 0.00 178 SER A C 20
ATOM 33170 O O . SER A 1 52 ? 1.215 15.091 -2.611 1.00 0.00 178 SER A O 20
ATOM 33178 N N . GLN A 1 53 ? -0.689 16.268 -2.434 1.00 0.00 179 GLN A N 20
ATOM 33179 C CA . GLN A 1 53 ? -1.517 15.076 -2.284 1.00 0.00 179 GLN A CA 20
ATOM 33180 C C . GLN A 1 53 ? -1.290 14.115 -3.448 1.00 0.00 179 GLN A C 20
ATOM 33181 O O . GLN A 1 53 ? -1.127 12.912 -3.243 1.00 0.00 179 GLN A O 20
ATOM 33195 N N . GLU A 1 54 ? -1.217 14.665 -4.657 1.00 0.00 180 GLU A N 20
ATOM 33196 C CA . GLU A 1 54 ? -1.015 13.856 -5.857 1.00 0.00 180 GLU A CA 20
ATOM 33197 C C . GLU A 1 54 ? 0.312 13.103 -5.782 1.00 0.00 180 GLU A C 20
ATOM 33198 O O . GLU A 1 54 ? 0.403 11.938 -6.179 1.00 0.00 180 GLU A O 20
ATOM 33211 N N . VAL A 1 55 ? 1.328 13.771 -5.249 1.00 0.00 181 VAL A N 20
ATOM 33212 C CA . VAL A 1 55 ? 2.641 13.171 -5.086 1.00 0.00 181 VAL A CA 20
ATOM 33213 C C . VAL A 1 55 ? 2.572 12.073 -4.037 1.00 0.00 181 VAL A C 20
ATOM 33214 O O . VAL A 1 55 ? 3.129 10.989 -4.216 1.00 0.00 181 VAL A O 20
ATOM 33227 N N . LYS A 1 56 ? 1.852 12.353 -2.957 1.00 0.00 182 LYS A N 20
ATOM 33228 C CA . LYS A 1 56 ? 1.672 11.386 -1.885 1.00 0.00 182 LYS A CA 20
ATOM 33229 C C . LYS A 1 56 ? 0.935 10.151 -2.383 1.00 0.00 182 LYS A C 20
ATOM 33230 O O . LYS A 1 56 ? 1.094 9.067 -1.831 1.00 0.00 182 LYS A O 20
ATOM 33249 N N . ASN A 1 57 ? 0.105 10.313 -3.406 1.00 0.00 183 ASN A N 20
ATOM 33250 C CA . ASN A 1 57 ? -0.585 9.168 -3.976 1.00 0.00 183 ASN A CA 20
ATOM 33251 C C . ASN A 1 57 ? 0.363 8.386 -4.871 1.00 0.00 183 ASN A C 20
ATOM 33252 O O . ASN A 1 57 ? 0.622 7.211 -4.632 1.00 0.00 183 ASN A O 20
ATOM 33263 N N . ALA A 1 58 ? 0.926 9.075 -5.859 1.00 0.00 184 ALA A N 20
ATOM 33264 C CA . ALA A 1 58 ? 1.708 8.429 -6.910 1.00 0.00 184 ALA A CA 20
ATOM 33265 C C . ALA A 1 58 ? 2.972 7.774 -6.372 1.00 0.00 184 ALA A C 20
ATOM 33266 O O . ALA A 1 58 ? 3.270 6.619 -6.694 1.00 0.00 184 ALA A O 20
ATOM 33273 N N . ALA A 1 59 ? 3.712 8.506 -5.549 1.00 0.00 185 ALA A N 20
ATOM 33274 C CA . ALA A 1 59 ? 4.956 7.999 -4.996 1.00 0.00 185 ALA A CA 20
ATOM 33275 C C . ALA A 1 59 ? 4.690 6.784 -4.117 1.00 0.00 185 ALA A C 20
ATOM 33276 O O . ALA A 1 59 ? 5.323 5.741 -4.279 1.00 0.00 185 ALA A O 20
ATOM 33283 N N . THR A 1 60 ? 3.727 6.920 -3.216 1.00 0.00 186 THR A N 20
ATOM 33284 C CA . THR A 1 60 ? 3.386 5.864 -2.276 1.00 0.00 186 THR A CA 20
ATOM 33285 C C . THR A 1 60 ? 2.935 4.585 -2.981 1.00 0.00 186 THR A C 20
ATOM 33286 O O . THR A 1 60 ? 3.329 3.493 -2.577 1.00 0.00 186 THR A O 20
ATOM 33297 N N . GLU A 1 61 ? 2.137 4.715 -4.045 1.00 0.00 187 GLU A N 20
ATOM 33298 C CA . GLU A 1 61 ? 1.683 3.545 -4.805 1.00 0.00 187 GLU A CA 20
ATOM 33299 C C . GLU A 1 61 ? 2.871 2.698 -5.222 1.00 0.00 187 GLU A C 20
ATOM 33300 O O . GLU A 1 61 ? 2.788 1.473 -5.312 1.00 0.00 187 GLU A O 20
ATOM 33313 N N . THR A 1 62 ? 3.972 3.378 -5.453 1.00 0.00 188 THR A N 20
ATOM 33314 C CA . THR A 1 62 ? 5.178 2.761 -5.914 1.00 0.00 188 THR A CA 20
ATOM 33315 C C . THR A 1 62 ? 6.017 2.237 -4.753 1.00 0.00 188 THR A C 20
ATOM 33316 O O . THR A 1 62 ? 6.297 1.041 -4.658 1.00 0.00 188 THR A O 20
ATOM 33327 N N . LEU A 1 63 ? 6.396 3.138 -3.856 1.00 0.00 189 LEU A N 20
ATOM 33328 C CA . LEU A 1 63 ? 7.382 2.819 -2.838 1.00 0.00 189 LEU A CA 20
ATOM 33329 C C . LEU A 1 63 ? 6.798 2.045 -1.647 1.00 0.00 189 LEU A C 20
ATOM 33330 O O . LEU A 1 63 ? 7.549 1.487 -0.850 1.00 0.00 189 LEU A O 20
ATOM 33346 N N . LEU A 1 64 ? 5.469 2.009 -1.527 1.00 0.00 190 LEU A N 20
ATOM 33347 C CA . LEU A 1 64 ? 4.811 1.219 -0.483 1.00 0.00 190 LEU A CA 20
ATOM 33348 C C . LEU A 1 64 ? 5.228 -0.243 -0.580 1.00 0.00 190 LEU A C 20
ATOM 33349 O O . LEU A 1 64 ? 5.631 -0.853 0.409 1.00 0.00 190 LEU A O 20
ATOM 33365 N N . VAL A 1 65 ? 5.139 -0.788 -1.783 1.00 0.00 191 VAL A N 20
ATOM 33366 C CA . VAL A 1 65 ? 5.512 -2.172 -2.028 1.00 0.00 191 VAL A CA 20
ATOM 33367 C C . VAL A 1 65 ? 7.034 -2.312 -2.051 1.00 0.00 191 VAL A C 20
ATOM 33368 O O . VAL A 1 65 ? 7.582 -3.348 -1.682 1.00 0.00 191 VAL A O 20
ATOM 33381 N N . GLN A 1 66 ? 7.701 -1.245 -2.476 1.00 0.00 192 GLN A N 20
ATOM 33382 C CA . GLN A 1 66 ? 9.152 -1.189 -2.527 1.00 0.00 192 GLN A CA 20
ATOM 33383 C C . GLN A 1 66 ? 9.769 -1.418 -1.149 1.00 0.00 192 GLN A C 20
ATOM 33384 O O . GLN A 1 66 ? 10.633 -2.280 -0.985 1.00 0.00 192 GLN A O 20
ATOM 33398 N N . ASN A 1 67 ? 9.314 -0.643 -0.167 1.00 0.00 193 ASN A N 20
ATOM 33399 C CA . ASN A 1 67 ? 9.889 -0.685 1.176 1.00 0.00 193 ASN A CA 20
ATOM 33400 C C . ASN A 1 67 ? 9.434 -1.930 1.922 1.00 0.00 193 ASN A C 20
ATOM 33401 O O . ASN A 1 67 ? 9.919 -2.223 3.015 1.00 0.00 193 ASN A O 20
ATOM 33412 N N . ALA A 1 68 ? 8.494 -2.654 1.332 1.00 0.00 194 ALA A N 20
ATOM 33413 C CA . ALA A 1 68 ? 8.037 -3.916 1.888 1.00 0.00 194 ALA A CA 20
ATOM 33414 C C . ALA A 1 68 ? 9.028 -5.021 1.546 1.00 0.00 194 ALA A C 20
ATOM 33415 O O . ALA A 1 68 ? 9.706 -4.959 0.519 1.00 0.00 194 ALA A O 20
ATOM 33422 N N . ASN A 1 69 ? 9.116 -6.020 2.415 1.00 0.00 195 ASN A N 20
ATOM 33423 C CA . ASN A 1 69 ? 10.026 -7.145 2.206 1.00 0.00 195 ASN A CA 20
ATOM 33424 C C . ASN A 1 69 ? 9.605 -7.950 0.985 1.00 0.00 195 ASN A C 20
ATOM 33425 O O . ASN A 1 69 ? 8.417 -8.177 0.759 1.00 0.00 195 ASN A O 20
ATOM 33436 N N . PRO A 1 70 ? 10.599 -8.381 0.177 1.00 0.00 196 PRO A N 20
ATOM 33437 C CA . PRO A 1 70 ? 10.377 -9.069 -1.103 1.00 0.00 196 PRO A CA 20
ATOM 33438 C C . PRO A 1 70 ? 9.481 -10.296 -0.984 1.00 0.00 196 PRO A C 20
ATOM 33439 O O . PRO A 1 70 ? 8.857 -10.705 -1.960 1.00 0.00 196 PRO A O 20
ATOM 33450 N N . ASP A 1 71 ? 9.431 -10.881 0.206 1.00 0.00 197 ASP A N 20
ATOM 33451 C CA . ASP A 1 71 ? 8.529 -12.003 0.475 1.00 0.00 197 ASP A CA 20
ATOM 33452 C C . ASP A 1 71 ? 7.078 -11.565 0.288 1.00 0.00 197 ASP A C 20
ATOM 33453 O O . ASP A 1 71 ? 6.312 -12.188 -0.450 1.00 0.00 197 ASP A O 20
ATOM 33463 N N . CYS A 1 72 ? 6.718 -10.480 0.960 1.00 0.00 198 CYS A N 20
ATOM 33464 C CA . CYS A 1 72 ? 5.383 -9.906 0.855 1.00 0.00 198 CYS A CA 20
ATOM 33465 C C . CYS A 1 72 ? 5.204 -9.206 -0.490 1.00 0.00 198 CYS A C 20
ATOM 33466 O O . CYS A 1 72 ? 4.114 -9.209 -1.066 1.00 0.00 198 CYS A O 20
ATOM 33474 N N . LYS A 1 73 ? 6.287 -8.600 -0.970 1.00 0.00 199 LYS A N 20
ATOM 33475 C CA . LYS A 1 73 ? 6.295 -7.849 -2.225 1.00 0.00 199 LYS A CA 20
ATOM 33476 C C . LYS A 1 73 ? 5.709 -8.664 -3.380 1.00 0.00 199 LYS A C 20
ATOM 33477 O O . LYS A 1 73 ? 4.934 -8.141 -4.182 1.00 0.00 199 LYS A O 20
ATOM 33496 N N . THR A 1 74 ? 6.076 -9.938 -3.451 1.00 0.00 200 THR A N 20
ATOM 33497 C CA . THR A 1 74 ? 5.575 -10.827 -4.492 1.00 0.00 200 THR A CA 20
ATOM 33498 C C . THR A 1 74 ? 4.046 -10.871 -4.491 1.00 0.00 200 THR A C 20
ATOM 33499 O O . THR A 1 74 ? 3.409 -10.741 -5.537 1.00 0.00 200 THR A O 20
ATOM 33510 N N . ILE A 1 75 ? 3.467 -11.021 -3.306 1.00 0.00 201 ILE A N 20
ATOM 33511 C CA . ILE A 1 75 ? 2.020 -11.111 -3.166 1.00 0.00 201 ILE A CA 20
ATOM 33512 C C . ILE A 1 75 ? 1.358 -9.799 -3.576 1.00 0.00 201 ILE A C 20
ATOM 33513 O O . ILE A 1 75 ? 0.342 -9.793 -4.271 1.00 0.00 201 ILE A O 20
ATOM 33529 N N . LEU A 1 76 ? 1.957 -8.690 -3.156 1.00 0.00 202 LEU A N 20
ATOM 33530 C CA . LEU A 1 76 ? 1.417 -7.367 -3.451 1.00 0.00 202 LEU A CA 20
ATOM 33531 C C . LEU A 1 76 ? 1.402 -7.109 -4.956 1.00 0.00 202 LEU A C 20
ATOM 33532 O O . LEU A 1 76 ? 0.442 -6.551 -5.491 1.00 0.00 202 LEU A O 20
ATOM 33548 N N . LYS A 1 77 ? 2.458 -7.533 -5.639 1.00 0.00 203 LYS A N 20
ATOM 33549 C CA . LYS A 1 77 ? 2.548 -7.360 -7.084 1.00 0.00 203 LYS A CA 20
ATOM 33550 C C . LYS A 1 77 ? 1.581 -8.293 -7.809 1.00 0.00 203 LYS A C 20
ATOM 33551 O O . LYS A 1 77 ? 1.144 -8.001 -8.925 1.00 0.00 203 LYS A O 20
ATOM 33570 N N . ALA A 1 78 ? 1.258 -9.415 -7.179 1.00 0.00 204 ALA A N 20
ATOM 33571 C CA . ALA A 1 78 ? 0.313 -10.368 -7.747 1.00 0.00 204 ALA A CA 20
ATOM 33572 C C . ALA A 1 78 ? -1.121 -9.863 -7.608 1.00 0.00 204 ALA A C 20
ATOM 33573 O O . ALA A 1 78 ? -1.993 -10.202 -8.410 1.00 0.00 204 ALA A O 20
ATOM 33580 N N . LEU A 1 79 ? -1.359 -9.060 -6.581 1.00 0.00 205 LEU A N 20
ATOM 33581 C CA . LEU A 1 79 ? -2.664 -8.453 -6.366 1.00 0.00 205 LEU A CA 20
ATOM 33582 C C . LEU A 1 79 ? -2.941 -7.381 -7.414 1.00 0.00 205 LEU A C 20
ATOM 33583 O O . LEU A 1 79 ? -3.994 -7.378 -8.050 1.00 0.00 205 LEU A O 20
ATOM 33599 N N . GLY A 1 80 ? -1.986 -6.483 -7.597 1.00 0.00 206 GLY A N 20
ATOM 33600 C CA . GLY A 1 80 ? -2.117 -5.464 -8.619 1.00 0.00 206 GLY A CA 20
ATOM 33601 C C . GLY A 1 80 ? -2.649 -4.148 -8.080 1.00 0.00 206 GLY A C 20
ATOM 33602 O O . GLY A 1 80 ? -3.169 -4.091 -6.963 1.00 0.00 206 GLY A O 20
ATOM 33606 N N . PRO A 1 81 ? -2.545 -3.067 -8.868 1.00 0.00 207 PRO A N 20
ATOM 33607 C CA . PRO A 1 81 ? -2.972 -1.729 -8.448 1.00 0.00 207 PRO A CA 20
ATOM 33608 C C . PRO A 1 81 ? -4.490 -1.555 -8.457 1.00 0.00 207 PRO A C 20
ATOM 33609 O O . PRO A 1 81 ? -5.011 -0.578 -7.917 1.00 0.00 207 PRO A O 20
ATOM 33620 N N . ALA A 1 82 ? -5.197 -2.503 -9.064 1.00 0.00 208 ALA A N 20
ATOM 33621 C CA . ALA A 1 82 ? -6.650 -2.431 -9.136 1.00 0.00 208 ALA A CA 20
ATOM 33622 C C . ALA A 1 82 ? -7.275 -2.920 -7.838 1.00 0.00 208 ALA A C 20
ATOM 33623 O O . ALA A 1 82 ? -8.463 -2.710 -7.584 1.00 0.00 208 ALA A O 20
ATOM 33630 N N . ALA A 1 83 ? -6.467 -3.569 -7.013 1.00 0.00 209 ALA A N 20
ATOM 33631 C CA . ALA A 1 83 ? -6.916 -4.041 -5.714 1.00 0.00 209 ALA A CA 20
ATOM 33632 C C . ALA A 1 83 ? -6.876 -2.903 -4.700 1.00 0.00 209 ALA A C 20
ATOM 33633 O O . ALA A 1 83 ? -6.400 -1.808 -5.004 1.00 0.00 209 ALA A O 20
ATOM 33640 N N . THR A 1 84 ? -7.376 -3.156 -3.502 1.00 0.00 210 THR A N 20
ATOM 33641 C CA . THR A 1 84 ? -7.421 -2.132 -2.472 1.00 0.00 210 THR A CA 20
ATOM 33642 C C . THR A 1 84 ? -6.407 -2.434 -1.379 1.00 0.00 210 THR A C 20
ATOM 33643 O O . THR A 1 84 ? -5.874 -3.545 -1.321 1.00 0.00 210 THR A O 20
ATOM 33654 N N . LEU A 1 85 ? -6.144 -1.464 -0.516 1.00 0.00 211 LEU A N 20
ATOM 33655 C CA . LEU A 1 85 ? -5.275 -1.689 0.632 1.00 0.00 211 LEU A CA 20
ATOM 33656 C C . LEU A 1 85 ? -5.830 -2.809 1.500 1.00 0.00 211 LEU A C 20
ATOM 33657 O O . LEU A 1 85 ? -5.087 -3.631 2.026 1.00 0.00 211 LEU A O 20
ATOM 33673 N N . GLU A 1 86 ? -7.152 -2.838 1.619 1.00 0.00 212 GLU A N 20
ATOM 33674 C CA . GLU A 1 86 ? -7.835 -3.800 2.465 1.00 0.00 212 GLU A CA 20
ATOM 33675 C C . GLU A 1 86 ? -7.523 -5.229 2.017 1.00 0.00 212 GLU A C 20
ATOM 33676 O O . GLU A 1 86 ? -7.416 -6.135 2.842 1.00 0.00 212 GLU A O 20
ATOM 33689 N N . GLU A 1 87 ? -7.346 -5.413 0.708 1.00 0.00 213 GLU A N 20
ATOM 33690 C CA . GLU A 1 87 ? -6.934 -6.706 0.168 1.00 0.00 213 GLU A CA 20
ATOM 33691 C C . GLU A 1 87 ? -5.501 -7.007 0.592 1.00 0.00 213 GLU A C 20
ATOM 33692 O O . GLU A 1 87 ? -5.181 -8.121 0.999 1.00 0.00 213 GLU A O 20
ATOM 33705 N N . MET A 1 88 ? -4.654 -5.982 0.512 1.00 0.00 214 MET A N 20
ATOM 33706 C CA . MET A 1 88 ? -3.233 -6.101 0.835 1.00 0.00 214 MET A CA 20
ATOM 33707 C C . MET A 1 88 ? -3.038 -6.558 2.277 1.00 0.00 214 MET A C 20
ATOM 33708 O O . MET A 1 88 ? -2.152 -7.365 2.569 1.00 0.00 214 MET A O 20
ATOM 33722 N N . MET A 1 89 ? -3.874 -6.038 3.168 1.00 0.00 215 MET A N 20
ATOM 33723 C CA . MET A 1 89 ? -3.794 -6.367 4.588 1.00 0.00 215 MET A CA 20
ATOM 33724 C C . MET A 1 89 ? -3.950 -7.871 4.788 1.00 0.00 215 MET A C 20
ATOM 33725 O O . MET A 1 89 ? -3.101 -8.524 5.393 1.00 0.00 215 MET A O 20
ATOM 33739 N N . THR A 1 90 ? -5.024 -8.410 4.233 1.00 0.00 216 THR A N 20
ATOM 33740 C CA . THR A 1 90 ? -5.343 -9.823 4.365 1.00 0.00 216 THR A CA 20
ATOM 33741 C C . THR A 1 90 ? -4.401 -10.682 3.518 1.00 0.00 216 THR A C 20
ATOM 33742 O O . THR A 1 90 ? -4.194 -11.861 3.803 1.00 0.00 216 THR A O 20
ATOM 33753 N N . ALA A 1 91 ? -3.841 -10.088 2.471 1.00 0.00 217 ALA A N 20
ATOM 33754 C CA . ALA A 1 91 ? -2.879 -10.779 1.623 1.00 0.00 217 ALA A CA 20
ATOM 33755 C C . ALA A 1 91 ? -1.596 -11.086 2.391 1.00 0.00 217 ALA A C 20
ATOM 33756 O O . ALA A 1 91 ? -1.071 -12.198 2.324 1.00 0.00 217 ALA A O 20
ATOM 33763 N N . CYS A 1 92 ? -1.097 -10.096 3.123 1.00 0.00 218 CYS A N 20
ATOM 33764 C CA . CYS A 1 92 ? 0.084 -10.286 3.953 1.00 0.00 218 CYS A CA 20
ATOM 33765 C C . CYS A 1 92 ? -0.251 -11.167 5.152 1.00 0.00 218 CYS A C 20
ATOM 33766 O O . CYS A 1 92 ? 0.539 -12.024 5.550 1.00 0.00 218 CYS A O 20
ATOM 33774 N N . GLN A 1 93 ? -1.429 -10.954 5.716 1.00 0.00 219 GLN A N 20
ATOM 33775 C CA . GLN A 1 93 ? -1.907 -11.759 6.828 1.00 0.00 219 GLN A CA 20
ATOM 33776 C C . GLN A 1 93 ? -2.670 -12.969 6.290 1.00 0.00 219 GLN A C 20
ATOM 33777 O O . GLN A 1 93 ? -3.784 -13.260 6.725 1.00 0.00 219 GLN A O 20
ATOM 33791 N N . GLY A 1 94 ? -2.058 -13.664 5.337 1.00 0.00 220 GLY A N 20
ATOM 33792 C CA . GLY A 1 94 ? -2.743 -14.728 4.629 1.00 0.00 220 GLY A CA 20
ATOM 33793 C C . GLY A 1 94 ? -2.776 -16.038 5.385 1.00 0.00 220 GLY A C 20
ATOM 33794 O O . GLY A 1 94 ? -3.637 -16.251 6.241 1.00 0.00 220 GLY A O 20
ATOM 33798 N N . VAL A 1 95 ? -1.842 -16.919 5.061 1.00 0.00 221 VAL A N 20
ATOM 33799 C CA . VAL A 1 95 ? -1.807 -18.253 5.644 1.00 0.00 221 VAL A CA 20
ATOM 33800 C C . VAL A 1 95 ? -0.753 -18.328 6.729 1.00 0.00 221 VAL A C 20
ATOM 33801 O O . VAL A 1 95 ? -1.071 -18.440 7.915 1.00 0.00 221 VAL A O 20
ATOM 33814 N N . GLY A 1 96 ? 0.500 -18.247 6.313 1.00 0.00 222 GLY A N 20
ATOM 33815 C CA . GLY A 1 96 ? 1.599 -18.421 7.235 1.00 0.00 222 GLY A CA 20
ATOM 33816 C C . GLY A 1 96 ? 1.633 -19.825 7.813 1.00 0.00 222 GLY A C 20
ATOM 33817 O O . GLY A 1 96 ? 1.880 -20.017 9.001 1.00 0.00 222 GLY A O 20
ATOM 33821 N N . GLY A 1 97 ? 1.365 -20.806 6.965 1.00 0.00 223 GLY A N 20
ATOM 33822 C CA . GLY A 1 97 ? 1.361 -22.186 7.405 1.00 0.00 223 GLY A CA 20
ATOM 33823 C C . GLY A 1 97 ? 2.758 -22.750 7.573 1.00 0.00 223 GLY A C 20
ATOM 33824 O O . GLY A 1 97 ? 3.257 -22.857 8.694 1.00 0.00 223 GLY A O 20
ATOM 33828 N N . PRO A 1 98 ? 3.426 -23.110 6.466 1.00 0.00 224 PRO A N 20
ATOM 33829 C CA . PRO A 1 98 ? 4.755 -23.720 6.501 1.00 0.00 224 PRO A CA 20
ATOM 33830 C C . PRO A 1 98 ? 5.858 -22.710 6.803 1.00 0.00 224 PRO A C 20
ATOM 33831 O O . PRO A 1 98 ? 7.011 -23.082 7.027 1.00 0.00 224 PRO A O 20
ATOM 33842 N N . GLY A 1 99 ? 5.504 -21.437 6.808 1.00 0.00 225 GLY A N 20
ATOM 33843 C CA . GLY A 1 99 ? 6.479 -20.400 7.061 1.00 0.00 225 GLY A CA 20
ATOM 33844 C C . GLY A 1 99 ? 5.899 -19.021 6.856 1.00 0.00 225 GLY A C 20
ATOM 33845 O O . GLY A 1 99 ? 4.844 -18.880 6.231 1.00 0.00 225 GLY A O 20
ATOM 33849 N N . HIS A 1 100 ? 6.597 -18.011 7.374 1.00 0.00 226 HIS A N 20
ATOM 33850 C CA . HIS A 1 100 ? 6.149 -16.619 7.298 1.00 0.00 226 HIS A CA 20
ATOM 33851 C C . HIS A 1 100 ? 4.847 -16.448 8.081 1.00 0.00 226 HIS A C 20
ATOM 33852 O O . HIS A 1 100 ? 3.861 -15.920 7.574 1.00 0.00 226 HIS A O 20
ATOM 33867 N N . LYS A 1 101 ? 4.865 -16.906 9.323 1.00 0.00 227 LYS A N 20
ATOM 33868 C CA . LYS A 1 101 ? 3.700 -16.827 10.191 1.00 0.00 227 LYS A CA 20
ATOM 33869 C C . LYS A 1 101 ? 3.884 -15.724 11.222 1.00 0.00 227 LYS A C 20
ATOM 33870 O O . LYS A 1 101 ? 2.981 -14.913 11.433 1.00 0.00 227 LYS A O 20
ATOM 33889 N N . ALA A 1 102 ? 5.062 -15.689 11.842 1.00 0.00 228 ALA A N 20
ATOM 33890 C CA . ALA A 1 102 ? 5.344 -14.746 12.919 1.00 0.00 228 ALA A CA 20
ATOM 33891 C C . ALA A 1 102 ? 4.311 -14.887 14.033 1.00 0.00 228 ALA A C 20
ATOM 33892 O O . ALA A 1 102 ? 3.481 -13.996 14.254 1.00 0.00 228 ALA A O 20
ATOM 33899 N N . ARG A 1 103 ? 4.360 -16.022 14.718 1.00 0.00 229 ARG A N 20
ATOM 33900 C CA . ARG A 1 103 ? 3.423 -16.321 15.788 1.00 0.00 229 ARG A CA 20
ATOM 33901 C C . ARG A 1 103 ? 3.761 -15.505 17.029 1.00 0.00 229 ARG A C 20
ATOM 33902 O O . ARG A 1 103 ? 4.648 -15.863 17.806 1.00 0.00 229 ARG A O 20
ATOM 33923 N N . VAL A 1 104 ? 3.060 -14.399 17.196 1.00 0.00 230 VAL A N 20
ATOM 33924 C CA . VAL A 1 104 ? 3.286 -13.516 18.324 1.00 0.00 230 VAL A CA 20
ATOM 33925 C C . VAL A 1 104 ? 2.290 -13.800 19.445 1.00 0.00 230 VAL A C 20
ATOM 33926 O O . VAL A 1 104 ? 1.079 -13.892 19.213 1.00 0.00 230 VAL A O 20
ATOM 33939 N N . LEU A 1 105 ? 2.805 -13.968 20.655 1.00 0.00 231 LEU A N 20
ATOM 33940 C CA . LEU A 1 105 ? 1.961 -14.204 21.816 1.00 0.00 231 LEU A CA 20
ATOM 33941 C C . LEU A 1 105 ? 2.070 -13.026 22.776 1.00 0.00 231 LEU A C 20
ATOM 33942 O O . LEU A 1 105 ? 2.833 -13.121 23.755 1.00 0.00 231 LEU A O 20
ATOM 33959 N N . ILE B 2 1 ? -2.190 1.781 -0.775 1.00 0.00 1 ILE B N 20
ATOM 33960 C CA . ILE B 2 1 ? -1.499 1.958 -2.074 1.00 0.00 1 ILE B CA 20
ATOM 33961 C C . ILE B 2 1 ? -1.225 3.444 -2.348 1.00 0.00 1 ILE B C 20
ATOM 33962 O O . ILE B 2 1 ? -0.075 3.856 -2.354 1.00 0.00 1 ILE B O 20
ATOM 33980 N N . THR B 2 2 ? -2.257 4.251 -2.538 1.00 0.00 2 THR B N 20
ATOM 33981 C CA . THR B 2 2 ? -2.092 5.695 -2.609 1.00 0.00 2 THR B CA 20
ATOM 33982 C C . THR B 2 2 ? -2.527 6.290 -1.283 1.00 0.00 2 THR B C 20
ATOM 33983 O O . THR B 2 2 ? -3.341 5.674 -0.602 1.00 0.00 2 THR B O 20
ATOM 33994 N N . PHE B 2 3 ? -1.983 7.441 -0.891 1.00 0.00 3 PHE B N 20
ATOM 33995 C CA . PHE B 2 3 ? -2.333 8.041 0.400 1.00 0.00 3 PHE B CA 20
ATOM 33996 C C . PHE B 2 3 ? -3.851 8.135 0.570 1.00 0.00 3 PHE B C 20
ATOM 33997 O O . PHE B 2 3 ? -4.366 7.894 1.664 1.00 0.00 3 PHE B O 20
ATOM 34034 N N . ASP B 2 5 ? -6.042 6.089 -0.551 1.00 0.00 5 ASP B N 20
ATOM 34035 C CA . ASP B 2 5 ? -6.504 4.731 -0.279 1.00 0.00 5 ASP B CA 20
ATOM 34036 C C . ASP B 2 5 ? -6.423 4.376 1.208 1.00 0.00 5 ASP B C 20
ATOM 34037 O O . ASP B 2 5 ? -7.430 3.995 1.803 1.00 0.00 5 ASP B O 20
ATOM 34047 N N . LEU B 2 6 ? -5.248 4.519 1.821 1.00 0.00 6 LEU B N 20
ATOM 34048 C CA . LEU B 2 6 ? -5.119 4.181 3.236 1.00 0.00 6 LEU B CA 20
ATOM 34049 C C . LEU B 2 6 ? -5.897 5.163 4.121 1.00 0.00 6 LEU B C 20
ATOM 34050 O O . LEU B 2 6 ? -6.380 4.783 5.186 1.00 0.00 6 LEU B O 20
ATOM 34066 N N . LEU B 2 7 ? -6.016 6.421 3.688 1.00 0.00 7 LEU B N 20
ATOM 34067 C CA . LEU B 2 7 ? -6.835 7.394 4.408 1.00 0.00 7 LEU B CA 20
ATOM 34068 C C . LEU B 2 7 ? -8.278 6.919 4.483 1.00 0.00 7 LEU B C 20
ATOM 34069 O O . LEU B 2 7 ? -8.842 6.813 5.570 1.00 0.00 7 LEU B O 20
ATOM 34105 N N . TYR B 2 9 ? -9.271 4.083 4.028 1.00 0.00 9 TYR B N 20
ATOM 34106 C CA . TYR B 2 9 ? -9.209 2.823 4.758 1.00 0.00 9 TYR B CA 20
ATOM 34107 C C . TYR B 2 9 ? -9.339 3.054 6.263 1.00 0.00 9 TYR B C 20
ATOM 34108 O O . TYR B 2 9 ? -10.143 2.406 6.931 1.00 0.00 9 TYR B O 20
ATOM 34126 N N . TYR B 2 10 ? -8.526 3.955 6.795 1.00 0.00 10 TYR B N 20
ATOM 34127 C CA . TYR B 2 10 ? -8.560 4.272 8.216 1.00 0.00 10 TYR B CA 20
ATOM 34128 C C . TYR B 2 10 ? -9.803 5.069 8.588 1.00 0.00 10 TYR B C 20
ATOM 34129 O O . TYR B 2 10 ? -10.528 4.713 9.520 1.00 0.00 10 TYR B O 20
ATOM 34147 N N . GLY B 2 11 ? -10.058 6.133 7.844 1.00 0.00 11 GLY B N 20
ATOM 34148 C CA . GLY B 2 11 ? -11.145 7.030 8.172 1.00 0.00 11 GLY B CA 20
ATOM 34149 C C . GLY B 2 11 ? -12.474 6.585 7.602 1.00 0.00 11 GLY B C 20
ATOM 34150 O O . GLY B 2 11 ? -13.104 7.319 6.841 1.00 0.00 11 GLY B O 20
ATOM 34154 N N . LYS B 2 12 ? -12.900 5.382 7.969 1.00 0.00 12 LYS B N 20
ATOM 34155 C CA . LYS B 2 12 ? -14.212 4.886 7.572 1.00 0.00 12 LYS B CA 20
ATOM 34156 C C . LYS B 2 12 ? -15.283 5.746 8.220 1.00 0.00 12 LYS B C 20
ATOM 34157 O O . LYS B 2 12 ? -16.307 6.070 7.617 1.00 0.00 12 LYS B O 20
ATOM 34176 N N . LYS B 2 13 ? -15.014 6.105 9.462 1.00 0.00 13 LYS B N 20
ATOM 34177 C CA . LYS B 2 13 ? -15.875 6.976 10.242 1.00 0.00 13 LYS B CA 20
ATOM 34178 C C . LYS B 2 13 ? -15.083 7.506 11.432 1.00 0.00 13 LYS B C 20
ATOM 34179 O O . LYS B 2 13 ? -15.593 7.633 12.543 1.00 0.00 13 LYS B O 20
ATOM 34198 N N . LYS B 2 14 ? -13.818 7.802 11.180 1.00 0.00 14 LYS B N 20
ATOM 34199 C CA . LYS B 2 14 ? -12.903 8.222 12.227 1.00 0.00 14 LYS B CA 20
ATOM 34200 C C . LYS B 2 14 ? -12.233 9.533 11.840 1.00 0.00 14 LYS B C 20
ATOM 34201 O O . LYS B 2 14 ? -11.379 9.521 10.930 1.00 0.00 14 LYS B O 20
#

CATH classification: 1.10.1200.30

InterPro domains:
  IPR000071 Immunodeficiency lentiviral matrix, N-terminal [PF00540] (2-132)
  IPR000071 Immunodeficiency lentiviral matrix, N-terminal [PR00234] (4-20)
  IPR000071 Immunodeficiency lentiviral matrix, N-terminal [PR00234] (22-40)
  IPR000071 Immunodeficiency lentiviral matrix, N-terminal [PR00234] (42-57)
  IPR000071 Immunodeficiency lentiviral matrix, N-terminal [PR00234] (70-89)
  IPR000071 Immunodeficiency lentiviral matrix, N-terminal [PR00234] (89-102)
  IPR000477 Reverse transcriptase domain [PF00078] (650-821)
  IPR000477 Reverse transcriptase domain [PS50878] (631-821)
  IPR001037 Integrase, C-terminal, retroviral [PF00552] (1372-1415)
  IPR001037 Integrase, C-terminal, retroviral [PS51027] (1370-1417)
  IPR001584 Integrase, catalytic core [PF00665] (1204-1292)
  IPR001584 Integrase, catalytic core [PS50994] (1201-1351)
  IPR001878 Zinc finger, CCHC-type [PF00098] (391-406)
  IPR001878 Zinc finger, CCHC-type [PF00098] (412-428)
  IPR001878 Zinc finger, CCHC-type [PS50158] (391-406)
  IPR001878 Zinc finger, CCHC-type [PS50158] (413-428)
  IPR001878 Zinc finger, CCHC-type [SM00343] (391-407)
  IPR001878 Zinc finger, CCHC-type [SM00343] (412-428)
  IPR001969 Aspartic peptidase, active site [PS00141] (510-521)
  IPR001995 Peptidase A2A, retrovirus, catalytic [PS50175] (508-577)

Nearest PDB structures (foldseek):
  2l6e-assembly1_A  TM=7.611E-01  e=2.486E-12  Human immunodeficiency virus 1
  6v2f-assembly2_D-2  TM=9.249E-01  e=2.700E-09  Human immunodeficiency virus 1
  6v2f-assembly1_A-3  TM=9.228E-01  e=3.396E-09  Human immunodeficiency virus 1
  9d6d-assembly1_D  TM=8.608E-01  e=1.080E-09  Human immunodeficiency virus type 1 (NEW YORK-5 ISOLATE)
  6n3u-assembly1_C  TM=8.609E-01  e=1.080E-09  Human immunodeficiency virus 1

Solvent-accessible surface area: 7567 Å² total

Organism: Human immunodeficiency virus type 1 group M subtype B (isolate YU-2) (NCBI:txid362651)

Secondary structure (DSSP, 8-state):
----SS--SS--GGG----TT--HHHHHHHHHHHHHTSSS-HHHHHHHHHHHHHHTS-HHHHHHHHHH-TTS-HHHHHHHTTSSSSTTSSTT--/--------S---